Protein 9J8V (pdb70)

Organism: Tomato spotted wilt virus (NCBI:txid3052585)

Sequence (1677 aa):
FFSHWTSKYKERNPTEIAYSEDIERIIDSLVTDEITKEEIIHFLFGNFCFHIETMNDQHIADKFKGYQSSCINLKIEPKVDLADLKDHLIQKQQIWESLYGKHLEKIMLRIREKKKKEKEIPDITTAFNQNAAEYEEKYPNCFTNDLSETKTNFSMTWSPSFEKIELSSEVDYNNAIINKFRESFKSSSRVIYNSPYSSINNQTNKARDITNLVRLCLTELSCDTTKMEKQELEDEIDINTGSIKVERTKKSKEWNKQGSCLTRNKNEFCMKETGRENKTIYFKGLAVMNIHMKKLIRHDNEDSLSWCERIKDSLFVLHNGDIREEGKITSVYNNYAKNPECLYIQDSVLKTELETCKKINKLCNDLAIYHYSEDMMQFSKGLMVADRYMTKESFKILTTANTSMMLLAFKGDGMNTGGSGVPYIALHIVDEDMSDQFNICYTKEIYSYFRNGSNYIYIMRPQRLNQVRLLSLFKTPSKVPVCFAQFSKKANEMEKWLKNKDIEKVNVFSMTMTVKQILINIVFSSVMIGTVTKLSRMGIFDFMRYAGFLPLSDYSNIKEYIRDKFDPDITNVADIYFVNGIKKLLFRMEDLDIIGGITDLNIKCPITGSTLLTLEDLYNNVYLAIYMMPKSLHNHVHNLTSLLNVPAEWELKFRKELGFNIFEDIYPKKAMFDDKDLFSINGALNVKALSDYYLGNIENVGLMRSEIENKEDFLSPCYKISTLKSSKKCSQSNIISTDEIIECLQNAKIQDIENWKGNNLAIIKGLIRTYNEEKNRLVEFFEDNCVNSLYLVEKLKEIINSGSITVGKSVTSKFIRNNHPLTVETYLKTKLYYRNNVTVLKSKKVSEELYDLVKQFHNMMEIDLDSVMNLGKGTEGKKHTFLQMLEFVMSKAKNVTGSVDFLVSVFIYLMSMKVKMMLYFIEHTFKHVAQSDPSEAISISGDNKIRALSTLSLDTITSYNDILNKNSKKSRLAFLSADQSKWSASDLTYKYVLAIILNPILTTGEASLMIECILMYVKLKKVCIPTDIFLNLRKAQGTFGQNETAIGLLTKGLTTNTYPVSMNWLQGNLNYLSSVYHSCAMKAYHKTLECYKDCDFQTRWIVHSDDNATSLIASGEVDKMLTDFSSSSLPEMLFRSIEAHFKSFCITLNPKKSYASSSEVEFISERIVNGAIIPLYCRHLANCCTESSHISYFDDLMSLSIHVTMLLRKGCPNEVIPFAYGAVQVQALSIYSMLPGEVNDSIRIFKKLGVSLKSNEIPTNMGGWLTSPIEPLSILGPSSNDQIIYYNVIRDFLNKKSLEEVKDSVSSSSYLQMRFRELKGKYEKGTLEEKDKKMIFLINLFEKASVSEDSDVLTIGMKFQTMLTQIIKLPNFINENALNKMSSYKDFSKLYPNLKKNEDLYKSTAKNIASSLEMESVHDIMIKNPETILIAPLNDRDFLLSQLFMYTSPSKRNQLSNQSTAKLALDRVLRSKARTFVDISSTEKMTYEENMEKKILEMLKFDLDSYCSFKTCVNLVIKDVNFSMLIPILDSAYPCESRKRDNYNFRWFQTEKWIPVVEGSPGLVVMHAVYGSNYIENLGLKNIPLTDDSINVLTSTFGTGLIMEDVKSLVKGKDSFETEAFSNSNECQRLVKACNYMIAAQNRLLAINTCFTRKSFPFYSKFNLGRGFISNTLALL

B-factor: mean 100.54, std 42.62, range [39.77, 278.36]

Foldseek 3Di:
DDDDDQDPLLPPFLCRLVPRVLVVQLLVLLADPLRHSQNSLLCLLLLLLLVPPFDDVVQVVQSVVNSCVSCVSNVHDDDPDNVRSVVVCVVCPVSLLVVLQVLLVLLLVVLVVVVVPDDDDPAQVSLQVQQVVVVCVVPPPQADLDAQPFDFDQPDDDDFAFADDDDDDLQPVQLVLLVVVLVLLPDDDPKDFFRFPPDDPDPQPLLVLQSLQVNLCSHQADDRDSPAAAFFWFFDQAPAFGTFIDGDPPQQVDWDDDPNWTDRGNFKTFPPDDDPVSVVSNVSNVVVVVCVPAHFHGLPNPSLVVLLVQQLVLLQVRLANHDDQDDFLLVLLCVCQCDVCLQFLLCPQQPQQSQLLNLLNVVCRRSVQSVVLQVLQVVLVQQVVCAARADQRMWGWDGDPGNFKIKTWHYHQHVDPQGFFIKIKMKGKAFQVSPVSVCSNRSNFFGIWDDGDRIIITIGHIDGADNLLSLLSNLLSLQLSLLLLLLQVQQCLNSVVSRPDGSVPDDLVPDDPVNNLLNSLSNSLSSPQSRDRDVLLLLLLVLLVQLQDQQADDQCALRVVSHDVRDNRRRHGPVSLLSVLSVVQSVLSVVHCAQPFCPSFGAARRRRRTNRRHVLSNVLSSLLSNLLDDPDSGDPLVVQCVVVVVLLVLVVVVCVVVVNDQPDWDRDDSQQCVLDFFRHFVNSLLLVLLSVLLSVQDNRLVVLLCCLCPVLQFVAFPCVHCLLAFWPKAWDLDAQDPVNLVVLLVPPDLVCPVPPDDCSLLLLLLLVQLCVPPVPQLLVLQPPVDVDRPVSVVSNVVSNVSPDHDDDHPPQVVDCPRDHVVSVRNNQNSRADPWAPQSDIDMGTSNQVSLCLVCVVLPNNPPDPVSQVVQDDFLPGDFDGLVVSLVVVVVVCVPPVPLPQQEWEVVVIHHHSNLVSLLSVLQSVLLSSLCSDLQEQQNPDPCACVVVSVLVVLPVVLVVQVVPCVPDWHKFKKKKWFFFDLLFSSHAQLSLLSSLSSNNSDGSSVSSVSSSSSVCNQGRHWYFYHDSSLVVVVVVCVVDVQDDDRQCSQSVSSRYGIGDSHRGDDPPSRQRSQQSLVVSLVVSLQSSVCPDDFKDKDKRWHTGRRIITIMMMITGPCVVVCVSSPHDGDNRSCVSSVQSSCSNSSTHTDSRRMGMRRFKYDTPHWIAGNSHTSQNLSNLSSCLSHDAQPFALLVRLQVNQVSLLLSLQRLHWPSSSSSSLSRNVCVSQVFFCHTPPDQNDQQVLCVVVVQLAHQLLQDRLLSHGQSNHDQCCNFANSQVSNLVSLVVLVCVLVVHDALVVVVVQLVDVPRLVVSLVVLVVCLPDPHDDSSSQVLLLVLVQLVQFFPLPLDACSLRNDDRQHGGHHRAQFFSRAWCPLVPPGPLLVSLCPVLHPCPNPGPVSLVVLLVVVSVVSLLVLLVVPLVRPQLAQARQPRRVSSSCNSNNLRNFQSSVQVSRRDRDRDDGPSRSSLSSHQGDRTRDDPHTHHPSVVSSVSSVVSRRNDPLSSLSSSLSSCLSSVAPQNVQVRVCSVDFDSDDPQFFDDNTSTNSQGGNPVVVLCRAPRDDDGGDRFDFDDRRDSCPSSNLVNSVVVVVSSLCSNPSNPDDDDADDDDDPQLNVVVRVCPHSNVSSVLQVVCVVDPDDDDTRPCVLVVVPSPDVVSCVSRNDDPDHDGHTRRD

Radius of gyration: 36.22 Å; Cα contacts (8 Å, |Δi|>4): 2614; chains: 1; bounding box: 96×98×109 Å

Secondary structure (DSSP, 8-state):
-------SGGG--TT-SSS-HHHHHHHHHT--SSS-HHHHHHHHTTGGGGSTTSS-HHHHHHHHHHHHHHHHHTT-PPPSSHHHHHHHHHHS-HHHHTHHHHHHHHHHHHHHHHHHHS---SSHHHHHHHHHHHHHHHSTT-B-S-TTSS--SS-S-------S----SSS-HHHHHHHHHHHHTTS----EEPPGGG-S----SSHHHHHHHHHHHHHTS-----SSPPP-EEEE--SSSS-EEEE-SSSTTS-EEETTEEESSSSEEE-SS--HHHHHHHHHHHTTTT-----BPPTT-HHHHHHHHHHHHHHHHHTT-------HHHHHHHHHSS-TTTT-TTGGG-TTHHHHHHHHHHHHHHTTHHHHHHHHHHHHHHHHHHHHH--TTEEEEE--S-SSEEEEE----SS-SS-----EEEEEEEESTTSHHHHHHTTTTEEEEEE-SSEEEEEEPPB---HHHHHHHHTHHHHHHHHHHHHHHH-HHHHHHHHHS-TTS-SSTT--HHHHHHHHHHHHHHHHHHS---HHHHHHHHHTTTS---S----S-SSTTTSTT------SSSSHHHHHHHHHHHHHHHH----TTTTTT---TTT-----S-HHHHHHHHHHHHHTS-S--S-HHHHHHHHHHHHHHHHHHHHHHHT--TTS-----GGGGS--SSS-B-SHHHHHHHHHHHHHH-S-HHHHHHHHHHHS-TTS-GGGSHHHHS---EEE-----HHHHHHHHHHS-SS-STT--SSHHHHHHHHHHHHTT-HHHHHHHHHHTSS--HHHHHHHHHHHTTS--------THHHHHTS-HHHHHHHHHTT-SSSS-----EEE-HHHHHHHHHHHHTT--S--HHHHHTT-SSTTS----HHHHHHHHHHHHTTT--S-SSEEEE--EE--HHHHHHHHHHHHHHHHHHHT-TTBSTTSSTTTTHHHHHHHHHHHHHHHHHHHTTTSS-EEEEEE--BBSSTTTS--STHHHHHHHT-SSS-HHHHHHHHHHHHHHHHS-EEE--HHHHHHHHHHHHHTTS--SSHHHHTTTTT-SEEE--S-PPTTSSTTHHHHHHHHHHHHHHHHHTT-SSEEEEEE--EETTEE--EEEEEESHHHHHHHTT-SSHHHHHHHHHHHHHTTBT--B-TTT--EESSEEESSS-EEETTEEE---HHHHHHTTT----S-HHHHHHHHHHHHHHHHHTT--TTTHHHHHHHHHHHHHTTTSPPTTSTT-SHHHHHHTT-S--GGGS-GGGT------HHHHHHT-TTHHHHHHHHHHHHHHTT-SSHHHHHHHHTSTTSHHHHHHHHHHHHHTT---HHHHHHHHHHHHHHHSBTTTT--TTTS-----SSB--S----SS-GGGTT-S-HHHHHHHHHS-HHHHS-HHHHHGGG--HHHHHHHHHHHHHHTSGGGTSS---STTSSTTTTTTTSS-HHHHHHHHT------TTSSTTGGGEEEE-SSS-S-EE-HHHHHHHHHHHTTS--SS-HHHHHHHHHHHHT-HHHHHHHHHHHT---SSSSS----TT-SHHHHSSSTTTTTSS----SS------S-----TTHHHHHHHHHHHHHHHHHHTTT----SS----THHHHHHHHHTSS-SHHHHHHHHHH--------SSHHHHH-SSTTTGGGGTT-SS---PPPP--

Structure (mmCIF, N/CA/C/O backbone):
data_9J8V
#
_entry.id   9J8V
#
_cell.length_a   1.00
_cell.length_b   1.00
_cell.length_c   1.00
_cell.angle_alpha   90.00
_cell.angle_beta   90.00
_cell.angle_gamma   90.00
#
_symmetry.space_group_name_H-M   'P 1'
#
loop_
_entity.id
_entity.type
_entity.pdbx_description
1 polymer 'RNA-directed RNA polymerase L'
2 non-polymer 'RIBAVIRIN TRIPHOSPHATE'
#
loop_
_atom_site.group_PDB
_atom_site.id
_atom_site.type_symbol
_atom_site.label_atom_id
_atom_site.label_alt_id
_atom_site.label_comp_id
_atom_site.label_asym_id
_atom_site.label_entity_id
_atom_site.label_seq_id
_atom_site.pdbx_PDB_ins_code
_atom_site.Cartn_x
_atom_site.Cartn_y
_atom_site.Cartn_z
_atom_site.occupancy
_atom_site.B_iso_or_equiv
_atom_site.auth_seq_id
_atom_site.auth_comp_id
_atom_site.auth_asym_id
_atom_site.auth_atom_id
_atom_site.pdbx_PDB_model_num
ATOM 1 N N . PHE A 1 1 ? 133.597 117.448 80.725 1.00 122.66 317 PHE A N 1
ATOM 2 C CA . PHE A 1 1 ? 132.329 117.895 81.287 1.00 118.29 317 PHE A CA 1
ATOM 3 C C . PHE A 1 1 ? 131.179 117.628 80.324 1.00 119.99 317 PHE A C 1
ATOM 4 O O . PHE A 1 1 ? 131.165 118.136 79.203 1.00 115.14 317 PHE A O 1
ATOM 6 N N . PHE A 1 2 ? 130.214 116.829 80.768 1.00 120.18 318 PHE A N 1
ATOM 7 C CA . PHE A 1 2 ? 129.052 116.472 79.968 1.00 116.47 318 PHE A CA 1
ATOM 8 C C . PHE A 1 2 ? 127.806 117.125 80.549 1.00 113.88 318 PHE A C 1
ATOM 9 O O . PHE A 1 2 ? 127.648 117.207 81.770 1.00 114.45 318 PHE A O 1
ATOM 17 N N . SER A 1 3 ? 126.927 117.590 79.667 1.00 108.75 319 SER A N 1
ATOM 18 C CA . SER A 1 3 ? 125.722 118.303 80.061 1.00 104.74 319 SER A CA 1
ATOM 19 C C . SER A 1 3 ? 124.503 117.401 79.930 1.00 105.53 319 SER A C 1
ATOM 20 O O . SER A 1 3 ? 124.333 116.710 78.921 1.00 106.32 319 SER A O 1
ATOM 23 N N . HIS A 1 4 ? 123.657 117.412 80.957 1.00 104.56 320 HIS A N 1
ATOM 24 C CA . HIS A 1 4 ? 122.414 116.654 80.957 1.00 100.49 320 HIS A CA 1
ATOM 25 C C . HIS A 1 4 ? 121.297 117.543 81.476 1.00 97.69 320 HIS A C 1
ATOM 26 O O . HIS A 1 4 ? 121.424 118.131 82.553 1.00 95.91 320 HIS A O 1
ATOM 33 N N . TRP A 1 5 ? 120.211 117.642 80.714 1.00 96.92 321 TRP A N 1
ATOM 34 C CA . TRP A 1 5 ? 119.068 118.459 81.111 1.00 96.88 321 TRP A CA 1
ATOM 35 C C . TRP A 1 5 ? 118.139 117.628 81.981 1.00 98.45 321 TRP A C 1
ATOM 36 O O . TRP A 1 5 ? 117.558 116.638 81.526 1.00 102.87 321 TRP A O 1
ATOM 47 N N . THR A 1 6 ? 118.009 118.037 83.235 1.00 93.97 322 THR A N 1
ATOM 48 C CA . THR A 1 6 ? 117.400 117.219 84.278 1.00 93.67 322 THR A CA 1
ATOM 49 C C . THR A 1 6 ? 115.934 117.589 84.478 1.00 93.38 322 THR A C 1
ATOM 50 O O . THR A 1 6 ? 115.498 117.896 85.588 1.00 92.19 322 THR A O 1
ATOM 54 N N . SER A 1 7 ? 115.158 117.537 83.398 1.00 96.49 323 SER A N 1
ATOM 55 C CA . SER A 1 7 ? 113.768 117.949 83.506 1.00 96.19 323 SER A CA 1
ATOM 56 C C . SER A 1 7 ? 112.921 117.347 82.395 1.00 100.09 323 SER A C 1
ATOM 57 O O . SER A 1 7 ? 113.390 117.161 81.270 1.00 99.47 323 SER A O 1
ATOM 60 N N . LYS A 1 8 ? 111.674 117.025 82.743 1.00 99.61 324 LYS A N 1
ATOM 61 C CA . LYS A 1 8 ? 110.586 116.952 81.779 1.00 99.71 324 LYS A CA 1
ATOM 62 C C . LYS A 1 8 ? 110.093 118.349 81.412 1.00 100.42 324 LYS A C 1
ATOM 63 O O . LYS A 1 8 ? 109.511 118.540 80.338 1.00 102.11 324 LYS A O 1
ATOM 69 N N . TYR A 1 9 ? 110.403 119.344 82.248 1.00 95.49 325 TYR A N 1
ATOM 70 C CA . TYR A 1 9 ? 110.080 120.766 82.169 1.00 92.11 325 TYR A CA 1
ATOM 71 C C . TYR A 1 9 ? 110.871 121.512 81.094 1.00 94.85 325 TYR A C 1
ATOM 72 O O . TYR A 1 9 ? 110.809 122.742 81.173 1.00 97.15 325 TYR A O 1
ATOM 81 N N . LYS A 1 10 ? 111.563 120.832 80.171 1.00 92.82 326 LYS A N 1
ATOM 82 C CA . LYS A 1 10 ? 112.438 121.506 79.212 1.00 93.64 326 LYS A CA 1
ATOM 83 C C . LYS A 1 10 ? 111.667 122.460 78.308 1.00 95.41 326 LYS A C 1
ATOM 84 O O . LYS A 1 10 ? 112.163 123.540 77.967 1.00 95.87 326 LYS A O 1
ATOM 90 N N . GLU A 1 11 ? 110.452 122.084 77.912 1.00 95.97 327 GLU A N 1
ATOM 91 C CA . GLU A 1 11 ? 109.642 122.896 77.017 1.00 101.21 327 GLU A CA 1
ATOM 92 C C . GLU A 1 11 ? 108.764 123.899 77.759 1.00 98.68 327 GLU A C 1
ATOM 93 O O . GLU A 1 11 ? 107.747 124.341 77.213 1.00 100.08 327 GLU A O 1
ATOM 99 N N . ARG A 1 12 ? 109.131 124.266 78.983 1.00 93.32 328 ARG A N 1
ATOM 100 C CA . ARG A 1 12 ? 108.408 125.262 79.758 1.00 93.80 328 ARG A CA 1
ATOM 101 C C . ARG A 1 12 ? 109.300 126.471 80.001 1.00 94.67 328 ARG A C 1
ATOM 102 O O . ARG A 1 12 ? 110.492 126.330 80.294 1.00 94.87 328 ARG A O 1
ATOM 110 N N . ASN A 1 13 ? 108.718 127.653 79.873 1.00 94.77 329 ASN A N 1
ATOM 111 C CA . ASN A 1 13 ? 109.394 128.928 80.029 1.00 93.60 329 ASN A CA 1
ATOM 112 C C . ASN A 1 13 ? 108.977 129.584 81.341 1.00 93.50 329 ASN A C 1
ATOM 113 O O . ASN A 1 13 ? 107.932 129.244 81.905 1.00 94.86 329 ASN A O 1
ATOM 118 N N . PRO A 1 14 ? 109.774 130.522 81.872 1.00 92.66 330 PRO A N 1
ATOM 119 C CA . PRO A 1 14 ? 109.365 131.233 83.096 1.00 91.23 330 PRO A CA 1
ATOM 120 C C . PRO A 1 14 ? 108.154 132.147 82.942 1.00 90.73 330 PRO A C 1
ATOM 121 O O . PRO A 1 14 ? 107.710 132.716 83.945 1.00 90.17 330 PRO A O 1
ATOM 125 N N . THR A 1 15 ? 107.605 132.322 81.741 1.00 91.21 331 THR A N 1
ATOM 126 C CA . THR A 1 15 ? 106.417 133.139 81.537 1.00 90.57 331 THR A CA 1
ATOM 127 C C . THR A 1 15 ? 105.162 132.311 81.280 1.00 95.37 331 THR A C 1
ATOM 128 O O . THR A 1 15 ? 104.123 132.878 80.927 1.00 99.06 331 THR A O 1
ATOM 132 N N . GLU A 1 16 ? 105.230 130.991 81.433 1.00 94.89 332 GLU A N 1
ATOM 133 C CA . GLU A 1 16 ? 104.076 130.116 81.226 1.00 94.08 332 GLU A CA 1
ATOM 134 C C . GLU A 1 16 ? 104.000 129.071 82.337 1.00 93.25 332 GLU A C 1
ATOM 135 O O . GLU A 1 16 ? 103.854 127.874 82.090 1.00 95.59 332 GLU A O 1
ATOM 141 N N . ILE A 1 17 ? 104.099 129.524 83.584 1.00 91.12 333 ILE A N 1
ATOM 142 C CA . ILE A 1 17 ? 104.197 128.629 84.733 1.00 93.20 333 ILE A CA 1
ATOM 143 C C . ILE A 1 17 ? 102.987 128.781 85.645 1.00 98.56 333 ILE A C 1
ATOM 144 O O . ILE A 1 17 ? 103.133 128.774 86.874 1.00 98.61 333 ILE A O 1
ATOM 149 N N . ALA A 1 18 ? 101.806 128.989 85.045 1.00 100.21 334 ALA A N 1
ATOM 150 C CA . ALA A 1 18 ? 100.506 129.154 85.708 1.00 99.30 334 ALA A CA 1
ATOM 151 C C . ALA A 1 18 ? 100.466 130.405 86.580 1.00 94.79 334 ALA A C 1
ATOM 152 O O . ALA A 1 18 ? 99.673 131.315 86.318 1.00 93.00 334 ALA A O 1
ATOM 154 N N . TYR A 1 19 ? 101.303 130.469 87.618 1.00 94.97 335 TYR A N 1
ATOM 155 C CA . TYR A 1 19 ? 101.541 131.716 88.348 1.00 93.21 335 TYR A CA 1
ATOM 156 C C . TYR A 1 19 ? 102.605 132.524 87.603 1.00 94.64 335 TYR A C 1
ATOM 157 O O . TYR A 1 19 ? 103.719 132.752 88.077 1.00 92.42 335 TYR A O 1
ATOM 166 N N . SER A 1 20 ? 102.236 132.963 86.401 1.00 95.27 336 SER A N 1
ATOM 167 C CA . SER A 1 20 ? 103.156 133.634 85.498 1.00 91.34 336 SER A CA 1
ATOM 168 C C . SER A 1 20 ? 102.845 135.107 85.305 1.00 91.30 336 SER A C 1
ATOM 169 O O . SER A 1 20 ? 103.682 135.831 84.756 1.00 91.85 336 SER A O 1
ATOM 172 N N . GLU A 1 21 ? 101.668 135.569 85.731 1.00 92.47 337 GLU A N 1
ATOM 173 C CA . GLU A 1 21 ? 101.354 136.988 85.647 1.00 91.32 337 GLU A CA 1
ATOM 174 C C . GLU A 1 21 ? 102.129 137.806 86.669 1.00 89.10 337 GLU A C 1
ATOM 175 O O . GLU A 1 21 ? 102.257 139.022 86.498 1.00 87.40 337 GLU A O 1
ATOM 181 N N . ASP A 1 22 ? 102.648 137.168 87.722 1.00 87.37 338 ASP A N 1
ATOM 182 C CA . ASP A 1 22 ? 103.475 137.876 88.693 1.00 85.14 338 ASP A CA 1
ATOM 183 C C . ASP A 1 22 ? 104.816 138.284 88.097 1.00 84.14 338 ASP A C 1
ATOM 184 O O . ASP A 1 22 ? 105.371 139.321 88.479 1.00 86.68 338 ASP A O 1
ATOM 189 N N . ILE A 1 23 ? 105.349 137.486 87.169 1.00 82.58 339 ILE A N 1
ATOM 190 C CA . ILE A 1 23 ? 106.564 137.871 86.457 1.00 80.81 339 ILE A CA 1
ATOM 191 C C . ILE A 1 23 ? 106.298 139.079 85.568 1.00 84.22 339 ILE A C 1
ATOM 192 O O . ILE A 1 23 ? 107.156 139.958 85.417 1.00 85.85 339 ILE A O 1
ATOM 197 N N . GLU A 1 24 ? 105.097 139.154 84.986 1.00 85.16 340 GLU A N 1
ATOM 198 C CA . GLU A 1 24 ? 104.707 140.331 84.214 1.00 87.43 340 GLU A CA 1
ATOM 199 C C . GLU A 1 24 ? 104.617 141.570 85.096 1.00 84.68 340 GLU A C 1
ATOM 200 O O . GLU A 1 24 ? 105.022 142.661 84.680 1.00 85.63 340 GLU A O 1
ATOM 206 N N . ARG A 1 25 ? 104.108 141.422 86.322 1.00 81.69 341 ARG A N 1
ATOM 207 C CA . ARG A 1 25 ? 104.049 142.555 87.241 1.00 82.93 341 ARG A CA 1
ATOM 208 C C . ARG A 1 25 ? 105.433 142.967 87.727 1.00 81.94 341 ARG A C 1
ATOM 209 O O . ARG A 1 25 ? 105.682 144.161 87.931 1.00 81.18 341 ARG A O 1
ATOM 217 N N . ILE A 1 26 ? 106.338 142.004 87.919 1.00 79.39 342 ILE A N 1
ATOM 218 C CA . ILE A 1 26 ? 107.710 142.330 88.302 1.00 77.37 342 ILE A CA 1
ATOM 219 C C . ILE A 1 26 ? 108.425 143.050 87.161 1.00 81.27 342 ILE A C 1
ATOM 220 O O . ILE A 1 26 ? 109.170 144.013 87.386 1.00 84.09 342 ILE A O 1
ATOM 225 N N . ILE A 1 27 ? 108.178 142.620 85.919 1.00 81.70 343 ILE A N 1
ATOM 226 C CA . ILE A 1 27 ? 108.749 143.285 84.749 1.00 80.56 343 ILE A CA 1
ATOM 227 C C . ILE A 1 27 ? 108.193 144.700 84.608 1.00 80.08 343 ILE A C 1
ATOM 228 O O . ILE A 1 27 ? 108.944 145.659 84.383 1.00 81.13 343 ILE A O 1
ATOM 233 N N . ASP A 1 28 ? 106.876 144.857 84.776 1.00 82.03 344 ASP A N 1
ATOM 234 C CA . ASP A 1 28 ? 106.244 146.165 84.640 1.00 85.05 344 ASP A CA 1
ATOM 235 C C . ASP A 1 28 ? 106.610 147.100 85.784 1.00 85.14 344 ASP A C 1
ATOM 236 O O . ASP A 1 28 ? 106.543 148.324 85.625 1.00 85.80 344 ASP A O 1
ATOM 241 N N . SER A 1 29 ? 106.989 146.554 86.936 1.00 84.76 345 SER A N 1
ATOM 242 C CA . SER A 1 29 ? 107.315 147.375 88.091 1.00 85.43 345 SER A CA 1
ATOM 243 C C . SER A 1 29 ? 108.792 147.740 88.176 1.00 81.91 345 SER A C 1
ATOM 244 O O . SER A 1 29 ? 109.171 148.503 89.070 1.00 81.53 345 SER A O 1
ATOM 247 N N . LEU A 1 30 ? 109.630 147.218 87.284 1.00 79.09 346 LEU A N 1
ATOM 248 C CA . LEU A 1 30 ? 111.039 147.585 87.232 1.00 76.03 346 LEU A CA 1
ATOM 249 C C . LEU A 1 30 ? 111.321 148.719 86.258 1.00 80.62 346 LEU A C 1
ATOM 250 O O . LEU A 1 30 ? 112.478 149.132 86.133 1.00 83.78 346 LEU A O 1
ATOM 255 N N . VAL A 1 31 ? 110.304 149.228 85.569 1.00 82.52 347 VAL A N 1
ATOM 256 C CA . VAL A 1 31 ? 110.499 150.241 84.537 1.00 84.75 347 VAL A CA 1
ATOM 257 C C . VAL A 1 31 ? 110.736 151.584 85.218 1.00 88.02 347 VAL A C 1
ATOM 258 O O . VAL A 1 31 ? 109.864 152.097 85.922 1.00 89.81 347 VAL A O 1
ATOM 262 N N . THR A 1 32 ? 111.919 152.154 85.009 1.00 90.96 348 THR A N 1
ATOM 263 C CA . THR A 1 32 ? 112.243 153.467 85.536 1.00 97.55 348 THR A CA 1
ATOM 264 C C . THR A 1 32 ? 112.053 154.524 84.450 1.00 101.21 348 THR A C 1
ATOM 265 O O . THR A 1 32 ? 111.635 154.234 83.327 1.00 96.69 348 THR A O 1
ATOM 269 N N . ASP A 1 33 ? 112.368 155.774 84.789 1.00 103.87 349 ASP A N 1
ATOM 270 C CA . ASP A 1 33 ? 112.247 156.859 83.826 1.00 106.27 349 ASP A CA 1
ATOM 271 C C . ASP A 1 33 ? 113.409 156.902 82.844 1.00 108.22 349 ASP A C 1
ATOM 272 O O . ASP A 1 33 ? 113.309 157.579 81.815 1.00 111.29 349 ASP A O 1
ATOM 277 N N . GLU A 1 34 ? 114.505 156.198 83.133 1.00 105.07 350 GLU A N 1
ATOM 278 C CA . GLU A 1 34 ? 115.648 156.139 82.236 1.00 104.06 350 GLU A CA 1
ATOM 279 C C . GLU A 1 34 ? 115.847 154.777 81.591 1.00 101.03 350 GLU A C 1
ATOM 280 O O . GLU A 1 34 ? 116.479 154.701 80.533 1.00 99.70 350 GLU A O 1
ATOM 286 N N . ILE A 1 35 ? 115.330 153.710 82.193 1.00 98.53 351 ILE A N 1
ATOM 287 C CA . ILE A 1 35 ? 115.416 152.362 81.644 1.00 94.61 351 ILE A CA 1
ATOM 288 C C . ILE A 1 35 ? 114.002 151.906 81.320 1.00 92.72 351 ILE A C 1
ATOM 289 O O . ILE A 1 35 ? 113.153 151.818 82.215 1.00 94.63 351 ILE A O 1
ATOM 294 N N . THR A 1 36 ? 113.748 151.611 80.049 1.00 89.16 352 THR A N 1
ATOM 295 C CA . THR A 1 36 ? 112.416 151.220 79.620 1.00 90.79 352 THR A CA 1
ATOM 296 C C . THR A 1 36 ? 112.206 149.722 79.831 1.00 91.80 352 THR A C 1
ATOM 297 O O . THR A 1 36 ? 113.077 149.009 80.334 1.00 91.88 352 THR A O 1
ATOM 301 N N . LYS A 1 37 ? 111.021 149.244 79.444 1.00 90.37 353 LYS A N 1
ATOM 302 C CA . LYS A 1 37 ? 110.664 147.842 79.643 1.00 87.13 353 LYS A CA 1
ATOM 303 C C . LYS A 1 37 ? 111.483 146.923 78.742 1.00 88.14 353 LYS A C 1
ATOM 304 O O . LYS A 1 37 ? 111.869 145.818 79.153 1.00 90.47 353 LYS A O 1
ATOM 310 N N . GLU A 1 38 ? 111.766 147.377 77.516 1.00 85.87 354 GLU A N 1
ATOM 311 C CA . GLU A 1 38 ? 112.493 146.565 76.544 1.00 88.73 354 GLU A CA 1
ATOM 312 C C . GLU A 1 38 ? 113.914 146.270 77.008 1.00 88.26 354 GLU A C 1
ATOM 313 O O . GLU A 1 38 ? 114.386 145.132 76.894 1.00 89.60 354 GLU A O 1
ATOM 319 N N . GLU A 1 39 ? 114.601 147.273 77.562 1.00 87.42 355 GLU A N 1
ATOM 320 C CA . GLU A 1 39 ? 115.946 147.053 78.083 1.00 88.75 355 GLU A CA 1
ATOM 321 C C . GLU A 1 39 ? 115.935 146.175 79.327 1.00 87.14 355 GLU A C 1
ATOM 322 O O . GLU A 1 39 ? 116.864 145.381 79.524 1.00 87.97 355 GLU A O 1
ATOM 328 N N . ILE A 1 40 ? 114.892 146.292 80.155 1.00 86.45 356 ILE A N 1
ATOM 329 C CA . ILE A 1 40 ? 114.752 145.443 81.338 1.00 83.63 356 ILE A CA 1
ATOM 330 C C . ILE A 1 40 ? 114.629 143.980 80.929 1.00 83.24 356 ILE A C 1
ATOM 331 O O . ILE A 1 40 ? 115.316 143.104 81.472 1.00 83.26 356 ILE A O 1
ATOM 336 N N . ILE A 1 41 ? 113.784 143.704 79.931 1.00 83.15 357 ILE A N 1
ATOM 337 C CA . ILE A 1 41 ? 113.592 142.333 79.466 1.00 79.60 357 ILE A CA 1
ATOM 338 C C . ILE A 1 41 ? 114.847 141.813 78.767 1.00 81.00 357 ILE A C 1
ATOM 339 O O . ILE A 1 41 ? 115.278 140.677 79.007 1.00 81.14 357 ILE A O 1
ATOM 344 N N . HIS A 1 42 ? 115.473 142.647 77.927 1.00 83.68 358 HIS A N 1
ATOM 345 C CA . HIS A 1 42 ? 116.679 142.242 77.207 1.00 84.74 358 HIS A CA 1
ATOM 346 C C . HIS A 1 42 ? 117.851 141.982 78.145 1.00 83.38 358 HIS A C 1
ATOM 347 O O . HIS A 1 42 ? 118.717 141.157 77.834 1.00 84.46 358 HIS A O 1
ATOM 354 N N . PHE A 1 43 ? 117.902 142.666 79.288 1.00 80.53 359 PHE A N 1
ATOM 355 C CA . PHE A 1 43 ? 118.939 142.365 80.265 1.00 78.89 359 PHE A CA 1
ATOM 356 C C . PHE A 1 43 ? 118.602 141.108 81.058 1.00 77.63 359 PHE A C 1
ATOM 357 O O . PHE A 1 43 ? 119.439 140.205 81.177 1.00 79.70 359 PHE A O 1
ATOM 365 N N . LEU A 1 44 ? 117.367 141.027 81.574 1.00 75.74 360 LEU A N 1
ATOM 366 C CA . LEU A 1 44 ? 116.984 139.948 82.482 1.00 73.88 360 LEU A CA 1
ATOM 367 C C . LEU A 1 44 ? 117.009 138.592 81.787 1.00 78.35 360 LEU A C 1
ATOM 368 O O . LEU A 1 44 ? 117.565 137.623 82.317 1.00 78.17 360 LEU A O 1
ATOM 373 N N . PHE A 1 45 ? 116.425 138.502 80.597 1.00 77.96 361 PHE A N 1
ATOM 374 C CA . PHE A 1 45 ? 116.529 137.305 79.770 1.00 75.78 361 PHE A CA 1
ATOM 375 C C . PHE A 1 45 ? 117.560 137.611 78.692 1.00 80.94 361 PHE A C 1
ATOM 376 O O . PHE A 1 45 ? 117.232 138.173 77.646 1.00 84.66 361 PHE A O 1
ATOM 384 N N . GLY A 1 46 ? 118.813 137.257 78.956 1.00 82.12 362 GLY A N 1
ATOM 385 C CA . GLY A 1 46 ? 119.887 137.613 78.053 1.00 84.35 362 GLY A CA 1
ATOM 386 C C . GLY A 1 46 ? 121.177 137.951 78.769 1.00 84.61 362 GLY A C 1
ATOM 387 O O . GLY A 1 46 ? 122.214 138.141 78.127 1.00 84.55 362 GLY A O 1
ATOM 388 N N . ASN A 1 47 ? 121.119 138.032 80.104 1.00 83.89 363 ASN A N 1
ATOM 389 C CA . ASN A 1 47 ? 122.321 138.202 80.916 1.00 83.51 363 ASN A CA 1
ATOM 390 C C . ASN A 1 47 ? 123.321 137.056 80.758 1.00 86.65 363 ASN A C 1
ATOM 391 O O . ASN A 1 47 ? 124.519 137.262 80.982 1.00 88.67 363 ASN A O 1
ATOM 396 N N . PHE A 1 48 ? 122.870 135.868 80.340 1.00 84.29 364 PHE A N 1
ATOM 397 C CA . PHE A 1 48 ? 123.762 134.729 80.138 1.00 80.31 364 PHE A CA 1
ATOM 398 C C . PHE A 1 48 ? 124.761 134.936 79.005 1.00 79.03 364 PHE A C 1
ATOM 399 O O . PHE A 1 48 ? 125.742 134.191 78.932 1.00 82.82 364 PHE A O 1
ATOM 407 N N . CYS A 1 49 ? 124.548 135.925 78.132 1.00 77.57 365 CYS A N 1
ATOM 408 C CA . CYS A 1 49 ? 125.481 136.186 77.042 1.00 83.92 365 CYS A CA 1
ATOM 409 C C . CYS A 1 49 ? 126.796 136.791 77.517 1.00 90.39 365 CYS A C 1
ATOM 410 O O . CYS A 1 49 ? 127.732 136.900 76.720 1.00 96.27 365 CYS A O 1
ATOM 413 N N . PHE A 1 50 ? 126.887 137.212 78.776 1.00 89.76 366 PHE A N 1
ATOM 414 C CA . PHE A 1 50 ? 128.176 137.576 79.344 1.00 89.56 366 PHE A CA 1
ATOM 415 C C . PHE A 1 50 ? 128.921 136.373 79.902 1.00 88.67 366 PHE A C 1
ATOM 416 O O . PHE A 1 50 ? 130.082 136.512 80.300 1.00 88.10 366 PHE A O 1
ATOM 424 N N . HIS A 1 51 ? 128.285 135.203 79.934 1.00 87.51 367 HIS A N 1
ATOM 425 C CA . HIS A 1 51 ? 128.858 134.000 80.521 1.00 86.41 367 HIS A CA 1
ATOM 426 C C . HIS A 1 51 ? 129.215 132.944 79.486 1.00 88.64 367 HIS A C 1
ATOM 427 O O . HIS A 1 51 ? 129.556 131.819 79.865 1.00 88.66 367 HIS A O 1
ATOM 434 N N . ILE A 1 52 ? 129.149 133.260 78.196 1.00 88.58 368 ILE A N 1
ATOM 435 C CA . ILE A 1 52 ? 129.199 132.218 77.159 1.00 88.51 368 ILE A CA 1
ATOM 436 C C . ILE A 1 52 ? 130.674 131.995 76.832 1.00 92.06 368 ILE A C 1
ATOM 437 O O . ILE A 1 52 ? 131.204 132.399 75.794 1.00 97.68 368 ILE A O 1
ATOM 442 N N . GLU A 1 53 ? 131.349 131.285 77.731 1.00 89.11 369 GLU A N 1
ATOM 443 C CA . GLU A 1 53 ? 132.667 130.740 77.430 1.00 91.10 369 GLU A CA 1
ATOM 444 C C . GLU A 1 53 ? 132.898 129.349 77.990 1.00 93.62 369 GLU A C 1
ATOM 445 O O . GLU A 1 53 ? 133.825 128.672 77.533 1.00 96.54 369 GLU A O 1
ATOM 451 N N . THR A 1 54 ? 132.100 128.891 78.960 1.00 92.75 370 THR A N 1
ATOM 452 C CA . THR A 1 54 ? 132.317 127.610 79.621 1.00 94.24 370 THR A CA 1
ATOM 453 C C . THR A 1 54 ? 131.102 126.696 79.536 1.00 94.36 370 THR A C 1
ATOM 454 O O . THR A 1 54 ? 131.108 125.622 80.149 1.00 96.27 370 THR A O 1
ATOM 458 N N . MET A 1 55 ? 130.064 127.086 78.808 1.00 93.30 371 MET A N 1
ATOM 459 C CA . MET A 1 55 ? 128.844 126.304 78.703 1.00 94.86 371 MET A CA 1
ATOM 460 C C . MET A 1 55 ? 128.748 125.650 77.330 1.00 97.40 371 MET A C 1
ATOM 461 O O . MET A 1 55 ? 129.377 126.086 76.362 1.00 98.10 371 MET A O 1
ATOM 466 N N . ASN A 1 56 ? 127.954 124.583 77.265 1.00 99.24 372 ASN A N 1
ATOM 467 C CA . ASN A 1 56 ? 127.823 123.784 76.056 1.00 99.41 372 ASN A CA 1
ATOM 468 C C . ASN A 1 56 ? 127.051 124.542 74.980 1.00 100.56 372 ASN A C 1
ATOM 469 O O . ASN A 1 56 ? 126.366 125.529 75.248 1.00 104.85 372 ASN A O 1
ATOM 474 N N . ASP A 1 57 ? 127.178 124.069 73.739 1.00 97.15 373 ASP A N 1
ATOM 475 C CA . ASP A 1 57 ? 126.446 124.686 72.637 1.00 100.19 373 ASP A CA 1
ATOM 476 C C . ASP A 1 57 ? 124.969 124.315 72.657 1.00 101.01 373 ASP A C 1
ATOM 477 O O . ASP A 1 57 ? 124.124 125.107 72.217 1.00 99.10 373 ASP A O 1
ATOM 482 N N . GLN A 1 58 ? 124.639 123.122 73.155 1.00 102.19 374 GLN A N 1
ATOM 483 C CA . GLN A 1 58 ? 123.237 122.781 73.362 1.00 103.37 374 GLN A CA 1
ATOM 484 C C . GLN A 1 58 ? 122.641 123.640 74.472 1.00 101.06 374 GLN A C 1
ATOM 485 O O . GLN A 1 58 ? 121.464 124.014 74.414 1.00 99.65 374 GLN A O 1
ATOM 491 N N . HIS A 1 59 ? 123.460 123.993 75.470 1.00 100.40 375 HIS A N 1
ATOM 492 C CA . HIS A 1 59 ? 123.065 124.975 76.476 1.00 96.45 375 HIS A CA 1
ATOM 493 C C . HIS A 1 59 ? 122.823 126.345 75.848 1.00 94.85 375 HIS A C 1
ATOM 494 O O . HIS A 1 59 ? 121.904 127.067 76.256 1.00 92.56 375 HIS A O 1
ATOM 501 N N . ILE A 1 60 ? 123.633 126.710 74.843 1.00 96.85 376 ILE A N 1
ATOM 502 C CA . ILE A 1 60 ? 123.447 127.974 74.127 1.00 96.64 376 ILE A CA 1
ATOM 503 C C . ILE A 1 60 ? 122.105 127.984 73.409 1.00 98.48 376 ILE A C 1
ATOM 504 O O . ILE A 1 60 ? 121.332 128.945 73.516 1.00 98.23 376 ILE A O 1
ATOM 509 N N . ALA A 1 61 ? 121.811 126.907 72.671 1.00 98.09 377 ALA A N 1
ATOM 510 C CA . ALA A 1 61 ? 120.553 126.820 71.932 1.00 97.59 377 ALA A CA 1
ATOM 511 C C . ALA A 1 61 ? 119.355 126.785 72.873 1.00 98.07 377 ALA A C 1
ATOM 512 O O . ALA A 1 61 ? 118.322 127.407 72.594 1.00 96.56 377 ALA A O 1
ATOM 514 N N . ASP A 1 62 ? 119.497 126.094 74.006 1.00 98.83 378 ASP A N 1
ATOM 515 C CA . ASP A 1 62 ? 118.441 126.017 75.010 1.00 96.72 378 ASP A CA 1
ATOM 516 C C . ASP A 1 62 ? 118.137 127.392 75.598 1.00 93.96 378 ASP A C 1
ATOM 517 O O . ASP A 1 62 ? 116.973 127.815 75.655 1.00 94.02 378 ASP A O 1
ATOM 522 N N . LYS A 1 63 ? 119.175 128.108 76.040 1.00 90.66 379 LYS A N 1
ATOM 523 C CA . LYS A 1 63 ? 118.948 129.399 76.675 1.00 89.25 379 LYS A CA 1
ATOM 524 C C . LYS A 1 63 ? 118.513 130.455 75.668 1.00 92.11 379 LYS A C 1
ATOM 525 O O . LYS A 1 63 ? 117.741 131.353 76.018 1.00 94.77 379 LYS A O 1
ATOM 531 N N . PHE A 1 64 ? 118.948 130.347 74.409 1.00 91.54 380 PHE A N 1
ATOM 532 C CA . PHE A 1 64 ? 118.460 131.278 73.398 1.00 92.38 380 PHE A CA 1
ATOM 533 C C . PHE A 1 64 ? 117.011 130.995 73.018 1.00 95.93 380 PHE A C 1
ATOM 534 O O . PHE A 1 64 ? 116.260 131.934 72.729 1.00 96.36 380 PHE A O 1
ATOM 542 N N . LYS A 1 65 ? 116.598 129.723 73.014 1.00 96.82 381 LYS A N 1
ATOM 543 C CA . LYS A 1 65 ? 115.187 129.408 72.810 1.00 98.96 381 LYS A CA 1
ATOM 544 C C . LYS A 1 65 ? 114.336 129.927 73.963 1.00 98.09 381 LYS A C 1
ATOM 545 O O . LYS A 1 65 ? 113.224 130.428 73.745 1.00 99.00 381 LYS A O 1
ATOM 551 N N . GLY A 1 66 ? 114.846 129.821 75.194 1.00 95.01 382 GLY A N 1
ATOM 552 C CA . GLY A 1 66 ? 114.151 130.413 76.330 1.00 93.70 382 GLY A CA 1
ATOM 553 C C . GLY A 1 66 ? 114.054 131.925 76.238 1.00 93.20 382 GLY A C 1
ATOM 554 O O . GLY A 1 66 ? 113.017 132.510 76.567 1.00 94.19 382 GLY A O 1
ATOM 555 N N . TYR A 1 67 ? 115.133 132.571 75.780 1.00 91.22 383 TYR A N 1
ATOM 556 C CA . TYR A 1 67 ? 115.137 134.009 75.514 1.00 90.16 383 TYR A CA 1
ATOM 557 C C . TYR A 1 67 ? 114.068 134.387 74.495 1.00 92.13 383 TYR A C 1
ATOM 558 O O . TYR A 1 67 ? 113.308 135.342 74.707 1.00 95.65 383 TYR A O 1
ATOM 567 N N . GLN A 1 68 ? 114.010 133.657 73.378 1.00 91.32 384 GLN A N 1
ATOM 568 C CA . GLN A 1 68 ? 113.055 133.972 72.321 1.00 93.09 384 GLN A CA 1
ATOM 569 C C . GLN A 1 68 ? 111.619 133.760 72.782 1.00 93.06 384 GLN A C 1
ATOM 570 O O . GLN A 1 68 ? 110.743 134.577 72.476 1.00 92.56 384 GLN A O 1
ATOM 576 N N . SER A 1 69 ? 111.363 132.684 73.533 1.00 92.20 385 SER A N 1
ATOM 577 C CA . SER A 1 69 ? 110.018 132.439 74.047 1.00 93.64 385 SER A CA 1
ATOM 578 C C . SER A 1 69 ? 109.604 133.499 75.062 1.00 93.07 385 SER A C 1
ATOM 579 O O . SER A 1 69 ? 108.448 133.946 75.063 1.00 92.13 385 SER A O 1
ATOM 582 N N . SER A 1 70 ? 110.538 133.922 75.924 1.00 93.94 386 SER A N 1
ATOM 583 C CA . SER A 1 70 ? 110.241 134.969 76.897 1.00 91.55 386 SER A CA 1
ATOM 584 C C . SER A 1 70 ? 109.960 136.302 76.218 1.00 92.60 386 SER A C 1
ATOM 585 O O . SER A 1 70 ? 109.067 137.040 76.645 1.00 95.49 386 SER A O 1
ATOM 588 N N . CYS A 1 71 ? 110.705 136.630 75.161 1.00 92.48 387 CYS A N 1
ATOM 589 C CA . CYS A 1 71 ? 110.471 137.900 74.479 1.00 94.17 387 CYS A CA 1
ATOM 590 C C . CYS A 1 71 ? 109.189 137.874 73.654 1.00 95.70 387 CYS A C 1
ATOM 591 O O . CYS A 1 71 ? 108.493 138.892 73.560 1.00 97.15 387 CYS A O 1
ATOM 594 N N . ILE A 1 72 ? 108.864 136.732 73.040 1.00 94.91 388 ILE A N 1
ATOM 595 C CA . ILE A 1 72 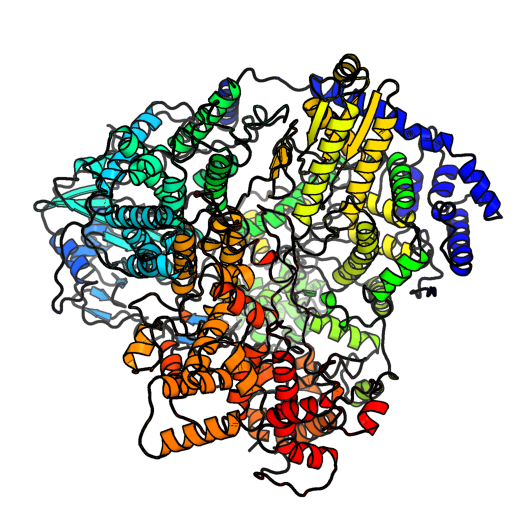? 107.616 136.624 72.288 1.00 96.50 388 ILE A CA 1
ATOM 596 C C . ILE A 1 72 ? 106.415 136.706 73.224 1.00 99.50 388 ILE A C 1
ATOM 597 O O . ILE A 1 72 ? 105.437 137.410 72.941 1.00 101.92 388 ILE A O 1
ATOM 602 N N . ASN A 1 73 ? 106.483 136.031 74.374 1.00 97.85 389 ASN A N 1
ATOM 603 C CA . ASN A 1 73 ? 105.368 136.072 75.314 1.00 95.73 389 ASN A CA 1
ATOM 604 C C . ASN A 1 73 ? 105.238 137.407 76.040 1.00 96.35 389 ASN A C 1
ATOM 605 O O . ASN A 1 73 ? 104.191 137.656 76.647 1.00 98.15 389 ASN A O 1
ATOM 610 N N . LEU A 1 74 ? 106.258 138.266 75.997 1.00 94.40 390 LEU A N 1
ATOM 611 C CA . LEU A 1 74 ? 106.209 139.572 76.644 1.00 93.53 390 LEU A CA 1
ATOM 612 C C . LEU A 1 74 ? 106.015 140.709 75.644 1.00 95.74 390 LEU A C 1
ATOM 613 O O . LEU A 1 74 ? 106.211 141.876 76.000 1.00 97.03 390 LEU A O 1
ATOM 618 N N . LYS A 1 75 ? 105.588 140.381 74.415 1.00 98.54 391 LYS A N 1
ATOM 619 C CA . LYS A 1 75 ? 105.309 141.337 73.326 1.00 104.08 391 LYS A CA 1
ATOM 620 C C . LYS A 1 75 ? 106.497 142.254 73.027 1.00 104.23 391 LYS A C 1
ATOM 621 O O . LYS A 1 75 ? 106.336 143.459 72.829 1.00 104.12 391 LYS A O 1
ATOM 627 N N . ILE A 1 76 ? 107.699 141.682 72.991 1.00 103.88 392 ILE A N 1
ATOM 628 C CA . ILE A 1 76 ? 108.915 142.397 72.614 1.00 104.22 392 ILE A CA 1
ATOM 629 C C . ILE A 1 76 ? 109.552 141.677 71.434 1.00 105.48 392 ILE A C 1
ATOM 630 O O . ILE A 1 76 ? 109.641 140.445 71.424 1.00 104.54 392 ILE A O 1
ATOM 635 N N . GLU A 1 77 ? 109.988 142.443 70.442 1.00 107.35 393 GLU A N 1
ATOM 636 C CA . GLU A 1 77 ? 110.701 141.867 69.309 1.00 109.41 393 GLU A CA 1
ATOM 637 C C . GLU A 1 77 ? 112.107 141.471 69.743 1.00 108.96 393 GLU A C 1
ATOM 638 O O . GLU A 1 77 ? 112.880 142.338 70.165 1.00 110.63 393 GLU A O 1
ATOM 644 N N . PRO A 1 78 ? 112.479 140.198 69.657 1.00 106.78 394 PRO A N 1
ATOM 645 C CA . PRO A 1 78 ? 113.799 139.778 70.129 1.00 106.56 394 PRO A CA 1
ATOM 646 C C . PRO A 1 78 ? 114.871 139.956 69.066 1.00 107.49 394 PRO A C 1
ATOM 647 O O . PRO A 1 78 ? 114.594 140.139 67.880 1.00 108.05 394 PRO A O 1
ATOM 651 N N . LYS A 1 79 ? 116.119 139.897 69.520 1.00 108.24 395 LYS A N 1
ATOM 652 C CA . LYS A 1 79 ? 117.244 139.914 68.598 1.00 109.66 395 LYS A CA 1
ATOM 653 C C . LYS A 1 79 ? 117.376 138.560 67.914 1.00 110.39 395 LYS A C 1
ATOM 654 O O . LYS A 1 79 ? 117.242 137.510 68.549 1.00 110.47 395 LYS A O 1
ATOM 660 N N . VAL A 1 80 ? 117.624 138.592 66.603 1.00 108.59 396 VAL A N 1
ATOM 661 C CA . VAL A 1 80 ? 117.618 137.369 65.804 1.00 108.76 396 VAL A CA 1
ATOM 662 C C . VAL A 1 80 ? 118.829 136.501 66.121 1.00 108.87 396 VAL A C 1
ATOM 663 O O . VAL A 1 80 ? 118.714 135.276 66.248 1.00 108.66 396 VAL A O 1
ATOM 667 N N . ASP A 1 81 ? 120.000 137.110 66.255 1.00 109.40 397 ASP A N 1
ATOM 668 C CA . ASP A 1 81 ? 121.244 136.381 66.437 1.00 111.36 397 ASP A CA 1
ATOM 669 C C . ASP A 1 81 ? 121.717 136.582 67.873 1.00 110.53 397 ASP A C 1
ATOM 670 O O . ASP A 1 81 ? 121.373 137.565 68.534 1.00 111.57 397 ASP A O 1
ATOM 675 N N . LEU A 1 82 ? 122.504 135.615 68.353 1.00 106.39 398 LEU A N 1
ATOM 676 C CA . LEU A 1 82 ? 123.116 135.730 69.674 1.00 104.56 398 LEU A CA 1
ATOM 677 C C . LEU A 1 82 ? 124.143 136.855 69.709 1.00 107.98 398 LEU A C 1
ATOM 678 O O . LEU A 1 82 ? 124.261 137.568 70.715 1.00 110.27 398 LEU A O 1
ATOM 683 N N . ALA A 1 83 ? 124.889 137.032 68.614 1.00 108.01 399 ALA A N 1
ATOM 684 C CA . ALA A 1 83 ? 125.830 138.143 68.519 1.00 106.73 399 ALA A CA 1
ATOM 685 C C . ALA A 1 83 ? 125.113 139.486 68.487 1.00 107.86 399 ALA A C 1
ATOM 686 O O . ALA A 1 83 ? 125.658 140.485 68.969 1.00 108.70 399 ALA A O 1
ATOM 688 N N . ASP A 1 84 ? 123.897 139.527 67.935 1.00 106.54 400 ASP A N 1
ATOM 689 C CA . ASP A 1 84 ? 123.099 140.750 67.969 1.00 107.30 400 ASP A CA 1
ATOM 690 C C . ASP A 1 84 ? 122.710 141.119 69.397 1.00 106.12 400 ASP A C 1
ATOM 691 O O . ASP A 1 84 ? 122.779 142.295 69.779 1.00 108.38 400 ASP A O 1
ATOM 696 N N . LEU A 1 85 ? 122.312 140.126 70.200 1.00 103.79 401 LEU A N 1
ATOM 697 C CA . LEU A 1 85 ? 122.012 140.375 71.607 1.00 101.85 401 LEU A CA 1
ATOM 698 C C . LEU A 1 85 ? 123.258 140.795 72.376 1.00 102.48 401 LEU A C 1
ATOM 699 O O . LEU A 1 85 ? 123.188 141.673 73.243 1.00 104.94 401 LEU A O 1
ATOM 704 N N . LYS A 1 86 ? 124.405 140.178 72.068 1.00 101.64 402 LYS A N 1
ATOM 705 C CA . LYS A 1 86 ? 125.658 140.570 72.711 1.00 103.43 402 LYS A CA 1
ATOM 706 C C . LYS A 1 86 ? 126.039 142.007 72.373 1.00 102.58 402 LYS A C 1
ATOM 707 O O . LYS A 1 86 ? 126.466 142.764 73.253 1.00 104.57 402 LYS A O 1
ATOM 713 N N . ASP A 1 87 ? 125.868 142.406 71.108 1.00 100.34 403 ASP A N 1
ATOM 714 C CA . ASP A 1 87 ? 126.157 143.779 70.704 1.00 101.31 403 ASP A CA 1
ATOM 715 C C . ASP A 1 87 ? 125.208 144.772 71.364 1.00 103.24 403 ASP A C 1
ATOM 716 O O . ASP A 1 87 ? 125.638 145.841 71.816 1.00 106.37 403 ASP A O 1
ATOM 721 N N . HIS A 1 88 ? 123.917 144.430 71.441 1.00 101.89 404 HIS A N 1
ATOM 722 C CA . HIS A 1 88 ? 122.948 145.313 72.086 1.00 98.15 404 HIS A CA 1
ATOM 723 C C . HIS A 1 88 ? 123.224 145.460 73.578 1.00 98.58 404 HIS A C 1
ATOM 724 O O . HIS A 1 88 ? 123.149 146.569 74.120 1.00 101.56 404 HIS A O 1
ATOM 731 N N . LEU A 1 89 ? 123.555 144.360 74.256 1.00 97.05 405 LEU A N 1
ATOM 732 C CA . LEU A 1 89 ? 123.825 144.429 75.685 1.00 96.83 405 LEU A CA 1
ATOM 733 C C . LEU A 1 89 ? 125.179 145.050 75.994 1.00 99.62 405 LEU A C 1
ATOM 734 O O . LEU A 1 89 ? 125.372 145.555 77.104 1.00 101.73 405 LEU A O 1
ATOM 739 N N . ILE A 1 90 ? 126.120 145.027 75.049 1.00 100.46 406 ILE A N 1
ATOM 740 C CA . ILE A 1 90 ? 127.386 145.716 75.260 1.00 99.29 406 ILE A CA 1
ATOM 741 C C . ILE A 1 90 ? 127.315 147.184 74.851 1.00 98.12 406 ILE A C 1
ATOM 742 O O . ILE A 1 90 ? 128.182 147.972 75.254 1.00 99.67 406 ILE A O 1
ATOM 747 N N . GLN A 1 91 ? 126.302 147.580 74.078 1.00 98.46 407 GLN A N 1
ATOM 748 C CA . GLN A 1 91 ? 126.155 148.986 73.727 1.00 100.67 407 GLN A CA 1
ATOM 749 C C . GLN A 1 91 ? 125.201 149.716 74.671 1.00 100.44 407 GLN A C 1
ATOM 750 O O . GLN A 1 91 ? 125.355 150.925 74.875 1.00 103.13 407 GLN A O 1
ATOM 756 N N . LYS A 1 92 ? 124.234 149.018 75.270 1.00 97.85 408 LYS A N 1
ATOM 757 C CA . LYS A 1 92 ? 123.436 149.596 76.355 1.00 96.45 408 LYS A CA 1
ATOM 758 C C . LYS A 1 92 ? 124.017 149.201 77.715 1.00 98.41 408 LYS A C 1
ATOM 759 O O . LYS A 1 92 ? 123.399 148.499 78.514 1.00 97.45 408 LYS A O 1
ATOM 765 N N . GLN A 1 93 ? 125.233 149.676 77.968 1.00 100.61 409 GLN A N 1
ATOM 766 C CA . GLN A 1 93 ? 125.959 149.382 79.199 1.00 100.55 409 GLN A CA 1
ATOM 767 C C . GLN A 1 93 ? 126.069 150.581 80.128 1.00 98.81 409 GLN A C 1
ATOM 768 O O . GLN A 1 93 ? 125.913 150.431 81.344 1.00 99.17 409 GLN A O 1
ATOM 774 N N . GLN A 1 94 ? 126.296 151.778 79.580 1.00 98.51 410 GLN A N 1
ATOM 775 C CA . GLN A 1 94 ? 126.412 152.976 80.402 1.00 101.78 410 GLN A CA 1
ATOM 776 C C . GLN A 1 94 ? 125.081 153.396 81.009 1.00 99.61 410 GLN A C 1
ATOM 777 O O . GLN A 1 94 ? 125.072 154.108 82.019 1.00 100.09 410 GLN A O 1
ATOM 783 N N . ILE A 1 95 ? 123.962 152.980 80.414 1.00 96.70 411 ILE A N 1
ATOM 784 C CA . ILE A 1 95 ? 122.655 153.255 81.001 1.00 92.13 411 ILE A CA 1
ATOM 785 C C . ILE A 1 95 ? 122.467 152.447 82.283 1.00 89.97 411 ILE A C 1
ATOM 786 O O . ILE A 1 95 ? 121.926 152.947 83.277 1.00 90.10 411 ILE A O 1
ATOM 791 N N . TRP A 1 96 ? 122.949 151.202 82.298 1.00 89.64 412 TRP A N 1
ATOM 792 C CA . TRP A 1 96 ? 122.838 150.368 83.488 1.00 89.19 412 TRP A CA 1
ATOM 793 C C . TRP A 1 96 ? 123.934 150.664 84.503 1.00 88.86 412 TRP A C 1
ATOM 794 O O . TRP A 1 96 ? 123.729 150.458 85.704 1.00 85.10 412 TRP A O 1
ATOM 805 N N . GLU A 1 97 ? 125.094 151.144 84.051 1.00 92.54 413 GLU A N 1
ATOM 806 C CA . GLU A 1 97 ? 126.200 151.441 84.953 1.00 91.63 413 GLU A CA 1
ATOM 807 C C . GLU A 1 97 ? 126.019 152.751 85.711 1.00 89.42 413 GLU A C 1
ATOM 808 O O . GLU A 1 97 ? 126.765 153.007 86.662 1.00 86.50 413 GLU A O 1
ATOM 814 N N . SER A 1 98 ? 125.048 153.576 85.328 1.00 88.18 414 SER A N 1
ATOM 815 C CA . SER A 1 98 ? 124.839 154.871 85.961 1.00 86.02 414 SER A CA 1
ATOM 816 C C . SER A 1 98 ? 123.985 154.793 87.219 1.00 81.28 414 SER A C 1
ATOM 817 O O . SER A 1 98 ? 123.740 155.831 87.841 1.00 83.34 414 SER A O 1
ATOM 820 N N . LEU A 1 99 ? 123.522 153.604 87.604 1.00 77.30 415 LEU A N 1
ATOM 821 C CA . LEU A 1 99 ? 122.683 153.467 88.787 1.00 75.41 415 LEU A CA 1
ATOM 822 C C . LEU A 1 99 ? 123.466 153.575 90.089 1.00 76.63 415 LEU A C 1
ATOM 823 O O . LEU A 1 99 ? 122.856 153.766 91.145 1.00 79.04 415 LEU A O 1
ATOM 828 N N . TYR A 1 100 ? 124.792 153.448 90.044 1.00 76.99 416 TYR A N 1
ATOM 829 C CA . TYR A 1 100 ? 125.583 153.477 91.269 1.00 75.14 416 TYR A CA 1
ATOM 830 C C . TYR A 1 100 ? 125.762 154.893 91.810 1.00 76.35 416 TYR A C 1
ATOM 831 O O . TYR A 1 100 ? 125.732 155.097 93.028 1.00 76.06 416 TYR A O 1
ATOM 840 N N . GLY A 1 101 ? 125.962 155.878 90.929 1.00 74.89 417 GLY A N 1
ATOM 841 C CA . GLY A 1 101 ? 126.123 157.250 91.389 1.00 72.84 417 GLY A CA 1
ATOM 842 C C . GLY A 1 101 ? 124.848 157.834 91.968 1.00 75.87 417 GLY A C 1
ATOM 843 O O . GLY A 1 101 ? 124.881 158.553 92.976 1.00 84.39 417 GLY A O 1
ATOM 844 N N . LYS A 1 102 ? 123.708 157.534 91.338 1.00 71.74 418 LYS A N 1
ATOM 845 C CA . LYS A 1 102 ? 122.419 157.941 91.883 1.00 75.11 418 LYS A CA 1
ATOM 846 C C . LYS A 1 102 ? 122.152 157.275 93.224 1.00 75.54 418 LYS A C 1
ATOM 847 O O . LYS A 1 102 ? 121.585 157.901 94.125 1.00 79.87 418 LYS A O 1
ATOM 853 N N . HIS A 1 103 ? 122.577 156.019 93.380 1.00 70.11 419 HIS A N 1
ATOM 854 C CA . HIS A 1 103 ? 122.453 155.346 94.667 1.00 68.85 419 HIS A CA 1
ATOM 855 C C . HIS A 1 103 ? 123.348 155.983 95.723 1.00 72.50 419 HIS A C 1
ATOM 856 O O . HIS A 1 103 ? 122.953 156.084 96.888 1.00 75.34 419 HIS A O 1
ATOM 863 N N . LEU A 1 104 ? 124.557 156.407 95.338 1.00 72.16 420 LEU A N 1
ATOM 864 C CA . LEU A 1 104 ? 125.452 157.087 96.275 1.00 71.18 420 LEU A CA 1
ATOM 865 C C . LEU A 1 104 ? 124.848 158.399 96.760 1.00 72.05 420 LEU A C 1
ATOM 866 O O . LEU A 1 104 ? 124.864 158.702 97.962 1.00 76.60 420 LEU A O 1
ATOM 871 N N . GLU A 1 105 ? 124.279 159.173 95.832 1.00 72.18 421 GLU A N 1
ATOM 872 C CA . GLU A 1 105 ? 123.590 160.404 96.210 1.00 76.85 421 GLU A CA 1
ATOM 873 C C . GLU A 1 105 ? 122.360 160.122 97.068 1.00 76.64 421 GLU A C 1
ATOM 874 O O . GLU A 1 105 ? 122.058 160.890 97.992 1.00 77.98 421 GLU A O 1
ATOM 880 N N . LYS A 1 106 ? 121.663 159.013 96.800 1.00 75.16 422 LYS A N 1
ATOM 881 C CA . LYS A 1 106 ? 120.486 158.652 97.583 1.00 73.89 422 LYS A CA 1
ATOM 882 C C . LYS A 1 106 ? 120.852 158.291 99.020 1.00 75.11 422 LYS A C 1
ATOM 883 O O . LYS A 1 106 ? 120.183 158.726 99.963 1.00 79.22 422 LYS A O 1
ATOM 889 N N . ILE A 1 107 ? 121.917 157.505 99.214 1.00 71.50 423 ILE A N 1
ATOM 890 C CA . ILE A 1 107 ? 122.306 157.171 100.587 1.00 71.54 423 ILE A CA 1
ATOM 891 C C . ILE A 1 107 ? 122.911 158.374 101.309 1.00 77.16 423 ILE A C 1
ATOM 892 O O . ILE A 1 107 ? 122.762 158.493 102.533 1.00 82.17 423 ILE A O 1
ATOM 897 N N . MET A 1 108 ? 123.556 159.303 100.587 1.00 77.46 424 MET A N 1
ATOM 898 C CA . MET A 1 108 ? 124.007 160.532 101.238 1.00 74.89 424 MET A CA 1
ATOM 899 C C . MET A 1 108 ? 122.825 161.376 101.705 1.00 79.26 424 MET A C 1
ATOM 900 O O . MET A 1 108 ? 122.825 161.891 102.835 1.00 85.19 424 MET A O 1
ATOM 905 N N . LEU A 1 109 ? 121.790 161.489 100.865 1.00 80.64 425 LEU A N 1
ATOM 906 C CA . LEU A 1 109 ? 120.575 162.195 101.259 1.00 83.30 425 LEU A CA 1
ATOM 907 C C . LEU A 1 109 ? 119.855 161.488 102.403 1.00 84.16 425 LEU A C 1
ATOM 908 O O . LEU A 1 109 ? 119.271 162.151 103.265 1.00 89.95 425 LEU A O 1
ATOM 913 N N . ARG A 1 110 ? 119.901 160.154 102.441 1.00 77.67 426 ARG A N 1
ATOM 914 C CA . ARG A 1 110 ? 119.234 159.421 103.514 1.00 77.22 426 ARG A CA 1
ATOM 915 C C . ARG A 1 110 ? 119.953 159.595 104.847 1.00 82.56 426 ARG A C 1
ATOM 916 O O . ARG A 1 110 ? 119.300 159.706 105.891 1.00 89.18 426 ARG A O 1
ATOM 924 N N . ILE A 1 111 ? 121.292 159.625 104.835 1.00 82.58 427 ILE A N 1
ATOM 925 C CA . ILE A 1 111 ? 122.038 159.936 106.057 1.00 84.00 427 ILE A CA 1
ATOM 926 C C . ILE A 1 111 ? 121.731 161.355 106.523 1.00 86.61 427 ILE A C 1
ATOM 927 O O . ILE A 1 111 ? 121.503 161.598 107.719 1.00 91.33 427 ILE A O 1
ATOM 932 N N . ARG A 1 112 ? 121.701 162.309 105.583 1.00 85.70 428 ARG A N 1
ATOM 933 C CA . ARG A 1 112 ? 121.415 163.698 105.935 1.00 86.86 428 ARG A CA 1
ATOM 934 C C . ARG A 1 112 ? 119.993 163.880 106.457 1.00 90.58 428 ARG A C 1
ATOM 935 O O . ARG A 1 112 ? 119.751 164.749 107.301 1.00 95.43 428 ARG A O 1
ATOM 943 N N . GLU A 1 113 ? 119.046 163.071 105.982 1.00 89.03 429 GLU A N 1
ATOM 944 C CA . GLU A 1 113 ? 117.674 163.167 106.459 1.00 92.23 429 GLU A CA 1
ATOM 945 C C . GLU A 1 113 ? 117.429 162.367 107.730 1.00 92.78 429 GLU A C 1
ATOM 946 O O . GLU A 1 113 ? 116.462 162.651 108.445 1.00 98.08 429 GLU A O 1
ATOM 952 N N . LYS A 1 114 ? 118.268 161.375 108.029 1.00 91.34 430 LYS A N 1
ATOM 953 C CA . LYS A 1 114 ? 118.071 160.586 109.239 1.00 94.35 430 LYS A CA 1
ATOM 954 C C . LYS A 1 114 ? 118.794 161.169 110.445 1.00 98.52 430 LYS A C 1
ATOM 955 O O . LYS A 1 114 ? 118.268 161.110 111.561 1.00 102.72 430 LYS A O 1
ATOM 961 N N . LYS A 1 115 ? 119.993 161.729 110.256 1.00 99.33 431 LYS A N 1
ATOM 962 C CA . LYS A 1 115 ? 120.718 162.291 111.390 1.00 100.22 431 LYS A CA 1
ATOM 963 C C . LYS A 1 115 ? 120.136 163.621 111.854 1.00 103.09 431 LYS A C 1
ATOM 964 O O . LYS A 1 115 ? 120.369 164.019 113.001 1.00 106.41 431 LYS A O 1
ATOM 970 N N . LYS A 1 116 ? 119.367 164.302 111.003 1.00 102.48 432 LYS A N 1
ATOM 971 C CA . LYS A 1 116 ? 118.725 165.550 111.398 1.00 106.31 432 LYS A CA 1
ATOM 972 C C . LYS A 1 116 ? 117.520 165.295 112.298 1.00 109.42 432 LYS A C 1
ATOM 973 O O . LYS A 1 116 ? 117.273 166.055 113.243 1.00 110.96 432 LYS A O 1
ATOM 979 N N . LYS A 1 117 ? 116.778 164.218 112.034 1.00 109.37 433 LYS A N 1
ATOM 980 C CA . LYS A 1 117 ? 115.541 163.953 112.763 1.00 109.86 433 LYS A CA 1
ATOM 981 C C . LYS A 1 117 ? 115.806 163.478 114.189 1.00 111.22 433 LYS A C 1
ATOM 982 O O . LYS A 1 117 ? 114.993 163.732 115.085 1.00 113.63 433 LYS A O 1
ATOM 988 N N . GLU A 1 118 ? 116.935 1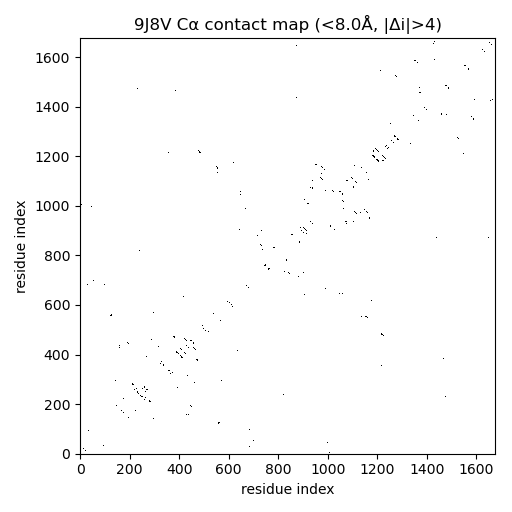62.814 114.423 1.00 110.95 434 GLU A N 1
ATOM 989 C CA . GLU A 1 118 ? 117.217 162.228 115.725 1.00 116.44 434 GLU A CA 1
ATOM 990 C C . GLU A 1 118 ? 117.560 163.302 116.757 1.00 118.22 434 GLU A C 1
ATOM 991 O O . GLU A 1 118 ? 117.897 164.443 116.427 1.00 117.63 434 GLU A O 1
ATOM 997 N N . LYS A 1 119 ? 117.453 162.919 118.027 1.00 120.20 435 LYS A N 1
ATOM 998 C CA . LYS A 1 119 ? 117.760 163.787 119.153 1.00 119.58 435 LYS A CA 1
ATOM 999 C C . LYS A 1 119 ? 118.981 163.261 119.896 1.00 122.35 435 LYS A C 1
ATOM 1000 O O . LYS A 1 119 ? 119.274 162.063 119.873 1.00 123.46 435 LYS A O 1
ATOM 1006 N N . GLU A 1 120 ? 119.693 164.168 120.559 1.00 122.27 436 GLU A N 1
ATOM 1007 C CA . GLU A 1 120 ? 120.928 163.841 121.257 1.00 125.19 436 GLU A CA 1
ATOM 1008 C C . GLU A 1 120 ? 120.727 163.953 122.762 1.00 125.38 436 GLU A C 1
ATOM 1009 O O . GLU A 1 120 ? 120.274 164.990 123.258 1.00 125.01 436 GLU A O 1
ATOM 1015 N N . ILE A 1 121 ? 121.067 162.886 123.477 1.00 124.23 437 ILE A N 1
ATOM 1016 C CA . ILE A 1 121 ? 121.034 162.855 124.937 1.00 121.94 437 ILE A CA 1
ATOM 1017 C C . ILE A 1 121 ? 122.389 163.335 125.445 1.00 123.71 437 ILE A C 1
ATOM 1018 O O . ILE A 1 121 ? 123.425 162.895 124.926 1.00 122.01 437 ILE A O 1
ATOM 1023 N N . PRO A 1 122 ? 122.436 164.255 126.429 1.00 124.80 438 PRO A N 1
ATOM 1024 C CA . PRO A 1 122 ? 123.729 164.778 126.902 1.00 124.92 438 PRO A CA 1
ATOM 1025 C C . PRO A 1 122 ? 124.626 163.747 127.576 1.00 125.87 438 PRO A C 1
ATOM 1026 O O . PRO A 1 122 ? 125.807 163.644 127.229 1.00 126.55 438 PRO A O 1
ATOM 1030 N N . ASP A 1 123 ? 124.098 162.980 128.530 1.00 123.98 439 ASP A N 1
ATOM 1031 C CA . ASP A 1 123 ? 124.890 161.964 129.211 1.00 119.19 439 ASP A CA 1
ATOM 1032 C C . ASP A 1 123 ? 124.009 160.765 129.541 1.00 116.43 439 ASP A C 1
ATOM 1033 O O . ASP A 1 123 ? 122.803 160.756 129.275 1.00 115.01 439 ASP A O 1
ATOM 1038 N N . ILE A 1 124 ? 124.641 159.742 130.123 1.00 114.70 440 ILE A N 1
ATOM 1039 C CA . ILE A 1 124 ? 123.977 158.467 130.383 1.00 111.15 440 ILE A CA 1
ATOM 1040 C C . ILE A 1 124 ? 122.923 158.612 131.477 1.00 110.54 440 ILE A C 1
ATOM 1041 O O . ILE A 1 124 ? 121.875 157.952 131.439 1.00 112.20 440 ILE A O 1
ATOM 1046 N N . THR A 1 125 ? 123.188 159.470 132.468 1.00 113.43 441 THR A N 1
ATOM 1047 C CA . THR A 1 125 ? 122.234 159.689 133.552 1.00 116.22 441 THR A CA 1
ATOM 1048 C C . THR A 1 125 ? 120.945 160.317 133.037 1.00 116.25 441 THR A C 1
ATOM 1049 O O . THR A 1 125 ? 119.851 159.975 133.502 1.00 113.12 441 THR A O 1
ATOM 1053 N N . THR A 1 126 ? 121.052 161.220 132.058 1.00 118.04 442 THR A N 1
ATOM 1054 C CA . THR A 1 126 ? 119.857 161.781 131.437 1.00 117.98 442 THR A CA 1
ATOM 1055 C C . THR A 1 126 ? 119.108 160.739 130.615 1.00 117.37 442 THR A C 1
ATOM 1056 O O . THR A 1 126 ? 117.877 160.784 130.548 1.00 116.45 442 THR A O 1
ATOM 1060 N N . ALA A 1 127 ? 119.821 159.790 129.999 1.00 116.23 443 ALA A N 1
ATOM 1061 C CA . ALA A 1 127 ? 119.154 158.700 129.289 1.00 111.15 443 ALA A CA 1
ATOM 1062 C C . ALA A 1 127 ? 118.374 157.807 130.247 1.00 110.92 443 ALA A C 1
ATOM 1063 O O . ALA A 1 127 ? 117.227 157.432 129.964 1.00 111.20 443 ALA A O 1
ATOM 1065 N N . PHE A 1 128 ? 118.978 157.477 131.394 1.00 111.26 444 PHE A N 1
ATOM 1066 C CA . PHE A 1 128 ? 118.288 156.703 132.424 1.00 107.11 444 PHE A CA 1
ATOM 1067 C C . PHE A 1 128 ? 117.082 157.458 132.975 1.00 109.35 444 PHE A C 1
ATOM 1068 O O . PHE A 1 128 ? 116.013 156.870 133.188 1.00 110.38 444 PHE A O 1
ATOM 1076 N N . ASN A 1 129 ? 117.234 158.767 133.198 1.00 110.38 445 ASN A N 1
ATOM 1077 C CA . ASN A 1 129 ? 116.136 159.570 133.727 1.00 113.37 445 ASN A CA 1
ATOM 1078 C C . ASN A 1 129 ? 115.013 159.723 132.708 1.00 115.51 445 ASN A C 1
ATOM 1079 O O . ASN A 1 129 ? 113.836 159.752 133.080 1.00 115.50 445 ASN A O 1
ATOM 1084 N N . GLN A 1 130 ? 115.354 159.814 131.420 1.00 114.61 446 GLN A N 1
ATOM 1085 C CA . GLN A 1 130 ? 114.335 159.885 130.378 1.00 114.57 446 GLN A CA 1
ATOM 1086 C C . GLN A 1 130 ? 113.594 158.562 130.244 1.00 115.44 446 GLN A C 1
ATOM 1087 O O . GLN A 1 130 ? 112.381 158.547 129.996 1.00 116.86 446 GLN A O 1
ATOM 1093 N N . ASN A 1 131 ? 114.309 157.443 130.408 1.00 113.97 447 ASN A N 1
ATOM 1094 C CA . ASN A 1 131 ? 113.654 156.139 130.439 1.00 111.53 447 ASN A CA 1
ATOM 1095 C C . ASN A 1 131 ? 112.701 156.025 131.622 1.00 117.25 447 ASN A C 1
ATOM 1096 O O . ASN A 1 131 ? 111.582 155.517 131.480 1.00 118.16 447 ASN A O 1
ATOM 1101 N N . ALA A 1 132 ? 113.124 156.507 132.794 1.00 116.22 448 ALA A N 1
ATOM 1102 C CA . ALA A 1 132 ? 112.253 156.489 133.966 1.00 115.18 448 ALA A CA 1
ATOM 1103 C C . ALA A 1 132 ? 111.041 157.396 133.778 1.00 119.46 448 ALA A C 1
ATOM 1104 O O . ALA A 1 132 ? 109.923 157.043 134.175 1.00 122.93 448 ALA A O 1
ATOM 1106 N N . ALA A 1 133 ? 111.244 158.562 133.156 1.00 118.35 449 ALA A N 1
ATOM 1107 C CA . ALA A 1 133 ? 110.150 159.498 132.921 1.00 120.58 449 ALA A CA 1
ATOM 1108 C C . ALA A 1 133 ? 109.133 158.939 131.935 1.00 123.08 449 ALA A C 1
ATOM 1109 O O . ALA A 1 133 ? 107.923 159.052 132.157 1.00 125.79 449 ALA A O 1
ATOM 1111 N N . GLU A 1 134 ? 109.595 158.306 130.852 1.00 121.66 450 GLU A N 1
ATOM 1112 C CA . GLU A 1 134 ? 108.636 157.727 129.917 1.00 121.64 450 GLU A CA 1
ATOM 1113 C C . GLU A 1 134 ? 107.979 156.476 130.493 1.00 122.96 450 GLU A C 1
ATOM 1114 O O . GLU A 1 134 ? 106.828 156.181 130.152 1.00 123.50 450 GLU A O 1
ATOM 1120 N N . TYR A 1 135 ? 108.673 155.747 131.378 1.00 121.03 451 TYR A N 1
ATOM 1121 C CA . TYR A 1 135 ? 108.049 154.625 132.072 1.00 122.40 451 TYR A CA 1
ATOM 1122 C C . TYR A 1 135 ? 106.938 155.103 132.996 1.00 128.07 451 TYR A C 1
ATOM 1123 O O . TYR A 1 135 ? 105.888 154.459 133.105 1.00 128.83 451 TYR A O 1
ATOM 1132 N N . GLU A 1 136 ? 107.156 156.232 133.674 1.00 128.11 452 GLU A N 1
ATOM 1133 C CA . GLU A 1 136 ? 106.083 156.850 134.443 1.00 127.02 452 GLU A CA 1
ATOM 1134 C C . GLU A 1 136 ? 104.979 157.378 133.533 1.00 129.77 452 GLU A C 1
ATOM 1135 O O . GLU A 1 136 ? 103.815 157.437 133.943 1.00 130.81 452 GLU A O 1
ATOM 1141 N N . GLU A 1 137 ? 105.328 157.767 132.304 1.00 129.83 453 GLU A N 1
ATOM 1142 C CA . GLU A 1 137 ? 104.325 158.253 131.361 1.00 128.82 453 GLU A CA 1
ATOM 1143 C C . GLU A 1 137 ? 103.425 157.134 130.844 1.00 128.33 453 GLU A C 1
ATOM 1144 O O . GLU A 1 137 ? 102.245 157.380 130.568 1.00 128.07 453 GLU A O 1
ATOM 1150 N N . LYS A 1 138 ? 103.952 155.914 130.685 1.00 128.20 454 LYS A N 1
ATOM 1151 C CA . LYS A 1 138 ? 103.097 154.795 130.285 1.00 130.82 454 LYS A CA 1
ATOM 1152 C C . LYS A 1 138 ? 102.123 154.425 131.399 1.00 132.93 454 LYS A C 1
ATOM 1153 O O . LYS A 1 138 ? 100.902 154.497 131.225 1.00 132.22 454 LYS A O 1
ATOM 1159 N N . TYR A 1 139 ? 102.650 154.018 132.552 1.00 133.78 455 TYR A N 1
ATOM 1160 C CA . TYR A 1 139 ? 101.837 153.745 133.728 1.00 133.71 455 TYR A CA 1
ATOM 1161 C C . TYR A 1 139 ? 102.177 154.744 134.822 1.00 132.42 455 TYR A C 1
ATOM 1162 O O . TYR A 1 139 ? 103.338 154.808 135.255 1.00 130.86 455 TYR A O 1
ATOM 1171 N N . PRO A 1 140 ? 101.216 155.543 135.282 1.00 132.95 456 PRO A N 1
ATOM 1172 C CA . PRO A 1 140 ? 101.534 156.618 136.228 1.00 133.82 456 PRO A CA 1
ATOM 1173 C C . PRO A 1 140 ? 101.786 156.104 137.636 1.00 133.44 456 PRO A C 1
ATOM 1174 O O . PRO A 1 140 ? 101.147 155.153 138.094 1.00 132.90 456 PRO A O 1
ATOM 1178 N N . ASN A 1 141 ? 102.741 156.762 138.309 1.00 131.66 457 ASN A N 1
ATOM 1179 C CA . ASN A 1 141 ? 103.094 156.522 139.715 1.00 127.18 457 ASN A CA 1
ATOM 1180 C C . ASN A 1 141 ? 103.508 155.073 139.969 1.00 126.47 457 ASN A C 1
ATOM 1181 O O . ASN A 1 141 ? 103.170 154.483 140.996 1.00 125.40 457 ASN A O 1
ATOM 1186 N N . CYS A 1 142 ? 104.252 154.495 139.025 1.00 127.23 458 CYS A N 1
ATOM 1187 C CA . CYS A 1 142 ? 104.698 153.115 139.169 1.00 123.53 458 CYS A CA 1
ATOM 1188 C C . CYS A 1 142 ? 105.953 152.990 140.018 1.00 115.99 458 CYS A C 1
ATOM 1189 O O . CYS A 1 142 ? 106.365 151.867 140.324 1.00 115.56 458 CYS A O 1
ATOM 1192 N N . PHE A 1 143 ? 106.569 154.103 140.400 1.00 115.17 459 PHE A N 1
ATOM 1193 C CA . PHE A 1 143 ? 107.821 154.076 141.144 1.00 112.12 459 PHE A CA 1
ATOM 1194 C C . PHE A 1 143 ? 107.547 154.402 142.607 1.00 114.74 459 PHE A C 1
ATOM 1195 O O . PHE A 1 143 ? 107.001 155.466 142.920 1.00 118.45 459 PHE A O 1
ATOM 1203 N N . THR A 1 144 ? 107.932 153.492 143.497 1.00 113.07 460 THR A N 1
ATOM 1204 C CA . THR A 1 144 ? 107.680 153.625 144.924 1.00 112.28 460 THR A CA 1
ATOM 1205 C C . THR A 1 144 ? 108.993 153.818 145.669 1.00 110.21 460 THR A C 1
ATOM 1206 O O . THR A 1 144 ? 109.972 153.111 145.415 1.00 107.78 460 THR A O 1
ATOM 1210 N N . ASN A 1 145 ? 109.007 154.783 146.587 1.00 110.83 461 ASN A N 1
ATOM 1211 C CA . ASN A 1 145 ? 110.184 155.056 147.399 1.00 109.47 461 ASN A CA 1
ATOM 1212 C C . ASN A 1 145 ? 110.204 154.269 148.702 1.00 109.61 461 ASN A C 1
ATOM 1213 O O . ASN A 1 145 ? 111.227 154.274 149.395 1.00 108.79 461 ASN A O 1
ATOM 1218 N N . ASP A 1 146 ? 109.109 153.597 149.048 1.00 108.77 462 ASP A N 1
ATOM 1219 C CA . ASP A 1 146 ? 109.034 152.796 150.262 1.00 104.61 462 ASP A CA 1
ATOM 1220 C C . ASP A 1 146 ? 109.321 151.339 149.923 1.00 105.50 462 ASP A C 1
ATOM 1221 O O . ASP A 1 146 ? 108.666 150.758 149.052 1.00 110.18 462 ASP A O 1
ATOM 1226 N N . LEU A 1 147 ? 110.292 150.750 150.618 1.00 101.53 463 LEU A N 1
ATOM 1227 C CA . LEU A 1 147 ? 110.761 149.400 150.302 1.00 97.86 463 LEU A CA 1
ATOM 1228 C C . LEU A 1 147 ? 110.008 148.348 151.120 1.00 103.43 463 LEU A C 1
ATOM 1229 O O . LEU A 1 147 ? 110.588 147.448 151.718 1.00 102.82 463 LEU A O 1
ATOM 1234 N N . SER A 1 148 ? 108.684 148.457 151.116 1.00 106.71 464 SER A N 1
ATOM 1235 C CA . SER A 1 148 ? 107.839 147.502 151.822 1.00 108.21 464 SER A CA 1
ATOM 1236 C C . SER A 1 148 ? 106.834 146.797 150.930 1.00 107.84 464 SER A C 1
ATOM 1237 O O . SER A 1 148 ? 106.251 145.797 151.366 1.00 106.49 464 SER A O 1
ATOM 1240 N N . GLU A 1 149 ? 106.608 147.276 149.709 1.00 103.20 465 GLU A N 1
ATOM 1241 C CA . GLU A 1 149 ? 105.690 146.649 148.772 1.00 103.36 465 GLU A CA 1
ATOM 1242 C C . GLU A 1 149 ? 106.415 145.945 147.633 1.00 103.44 465 GLU A C 1
ATOM 1243 O O . GLU A 1 149 ? 105.767 145.492 146.684 1.00 106.92 465 GLU A O 1
ATOM 1249 N N . THR A 1 150 ? 107.739 145.837 147.705 1.00 98.47 466 THR A N 1
ATOM 1250 C CA . THR A 1 150 ? 108.516 145.211 146.648 1.00 94.58 466 THR A CA 1
ATOM 1251 C C . THR A 1 150 ? 108.428 143.689 146.757 1.00 95.03 466 THR A C 1
ATOM 1252 O O . THR A 1 150 ? 107.796 143.136 147.660 1.00 95.69 466 THR A O 1
ATOM 1256 N N . LYS A 1 151 ? 109.072 143.000 145.820 1.00 90.59 467 LYS A N 1
ATOM 1257 C CA . LYS A 1 151 ? 109.048 141.547 145.793 1.00 87.11 467 LYS A CA 1
ATOM 1258 C C . LYS A 1 151 ? 110.223 140.995 146.601 1.00 85.03 467 LYS A C 1
ATOM 1259 O O . LYS A 1 151 ? 110.928 141.729 147.298 1.00 83.28 467 LYS A O 1
ATOM 1265 N N . THR A 1 152 ? 110.442 139.685 146.506 1.00 88.28 468 THR A N 1
ATOM 1266 C CA . THR A 1 152 ? 111.400 139.005 147.368 1.00 82.49 468 THR A CA 1
ATOM 1267 C C . THR A 1 152 ? 112.831 139.307 146.942 1.00 79.51 468 THR A C 1
ATOM 1268 O O . THR A 1 152 ? 113.186 139.168 145.768 1.00 81.14 468 THR A O 1
ATOM 1272 N N . ASN A 1 153 ? 113.651 139.727 147.907 1.00 76.89 469 ASN A N 1
ATOM 1273 C CA . ASN A 1 153 ? 115.057 140.003 147.641 1.00 77.53 469 ASN A CA 1
ATOM 1274 C C . ASN A 1 153 ? 115.823 138.724 147.330 1.00 75.85 469 ASN A C 1
ATOM 1275 O O . ASN A 1 153 ? 116.400 138.580 146.246 1.00 72.53 469 ASN A O 1
ATOM 1280 N N . PHE A 1 154 ? 115.842 137.780 148.266 1.00 76.77 470 PHE A N 1
ATOM 1281 C CA . PHE A 1 154 ? 116.781 136.663 148.198 1.00 71.85 470 PHE A CA 1
ATOM 1282 C C . PHE A 1 154 ? 116.150 135.422 147.596 1.00 70.75 470 PHE A C 1
ATOM 1283 O O . PHE A 1 154 ? 116.402 134.302 148.051 1.00 70.80 470 PHE A O 1
ATOM 1291 N N . SER A 1 155 ? 115.281 135.632 146.605 1.00 74.00 471 SER A N 1
ATOM 1292 C CA . SER A 1 155 ? 114.841 134.618 145.655 1.00 80.31 471 SER A CA 1
ATOM 1293 C C . SER A 1 155 ? 114.062 133.486 146.309 1.00 76.65 471 SER A C 1
ATOM 1294 O O . SER A 1 155 ? 113.359 133.696 147.303 1.00 74.13 471 SER A O 1
ATOM 1297 N N . MET A 1 156 ? 114.189 132.283 145.753 1.00 71.86 472 MET A N 1
ATOM 1298 C CA . MET A 1 156 ? 113.231 131.227 146.047 1.00 70.22 472 MET A CA 1
ATOM 1299 C C . MET A 1 156 ? 113.429 130.600 147.425 1.00 73.95 472 MET A C 1
ATOM 1300 O O . MET A 1 156 ? 112.447 130.365 148.138 1.00 78.17 472 MET A O 1
ATOM 1305 N N . THR A 1 157 ? 114.667 130.315 147.828 1.00 73.25 473 THR A N 1
ATOM 1306 C CA . THR A 1 157 ? 114.902 129.535 149.034 1.00 72.70 473 THR A CA 1
ATOM 1307 C C . THR A 1 157 ? 116.106 130.108 149.768 1.00 66.68 473 THR A C 1
ATOM 1308 O O . THR A 1 157 ? 116.993 130.714 149.162 1.00 68.34 473 THR A O 1
ATOM 1312 N N . TRP A 1 158 ? 116.128 129.905 151.084 1.00 62.80 474 TRP A N 1
ATOM 1313 C CA . TRP A 1 158 ? 117.068 130.555 151.985 1.00 57.58 474 TRP A CA 1
ATOM 1314 C C . TRP A 1 158 ? 117.803 129.499 152.793 1.00 59.63 474 TRP A C 1
ATOM 1315 O O . TRP A 1 158 ? 117.179 128.572 153.314 1.00 66.91 474 TRP A O 1
ATOM 1326 N N . SER A 1 159 ? 119.118 129.647 152.912 1.00 55.42 475 SER A N 1
ATOM 1327 C CA . SER A 1 159 ? 119.958 128.638 153.556 1.00 56.42 475 SER A CA 1
ATOM 1328 C C . SER A 1 159 ? 120.613 129.198 154.808 1.00 58.68 475 SER A C 1
ATOM 1329 O O . SER A 1 159 ? 121.641 129.893 154.716 1.00 63.70 475 SER A O 1
ATOM 1332 N N . PRO A 1 160 ? 120.072 128.926 155.991 1.00 57.49 476 PRO A N 1
ATOM 1333 C CA . PRO A 1 160 ? 120.769 129.272 157.231 1.00 59.65 476 PRO A CA 1
ATOM 1334 C C . PRO A 1 160 ? 121.949 128.343 157.475 1.00 57.69 476 PRO A C 1
ATOM 1335 O O . PRO A 1 160 ? 122.130 127.323 156.814 1.00 56.05 476 PRO A O 1
ATOM 1339 N N . SER A 1 161 ? 122.758 128.719 158.455 1.00 58.62 477 SER A N 1
ATOM 1340 C CA . SER A 1 161 ? 123.930 127.937 158.804 1.00 61.21 477 SER A CA 1
ATOM 1341 C C . SER A 1 161 ? 123.564 126.871 159.829 1.00 70.37 477 SER A C 1
ATOM 1342 O O . SER A 1 161 ? 122.651 127.046 160.641 1.00 74.22 477 SER A O 1
ATOM 1345 N N . PHE A 1 162 ? 124.288 125.755 159.777 1.00 70.94 478 PHE A N 1
ATOM 1346 C CA . PHE A 1 162 ? 123.916 124.511 160.451 1.00 72.25 478 PHE A CA 1
ATOM 1347 C C . PHE A 1 162 ? 124.948 124.271 161.545 1.00 73.59 478 PHE A C 1
ATOM 1348 O O . PHE A 1 162 ? 126.087 123.896 161.252 1.00 75.39 478 PHE A O 1
ATOM 1356 N N . GLU A 1 163 ? 124.555 124.479 162.804 1.00 72.95 479 GLU A N 1
ATOM 1357 C CA . GLU A 1 163 ? 125.527 124.703 163.864 1.00 73.09 479 GLU A CA 1
ATOM 1358 C C . GLU A 1 163 ? 125.713 123.544 164.835 1.00 77.87 479 GLU A C 1
ATOM 1359 O O . GLU A 1 163 ? 126.710 123.539 165.563 1.00 81.52 479 GLU A O 1
ATOM 1365 N N . LYS A 1 164 ? 124.809 122.567 164.871 1.00 78.87 480 LYS A N 1
ATOM 1366 C CA . LYS A 1 164 ? 124.883 121.503 165.863 1.00 83.93 480 LYS A CA 1
ATOM 1367 C C . LYS A 1 164 ? 124.970 120.141 165.189 1.00 85.73 480 LYS A C 1
ATOM 1368 O O . LYS A 1 164 ? 124.276 119.876 164.203 1.00 86.29 480 LYS A O 1
ATOM 1374 N N . ILE A 1 165 ? 125.833 119.280 165.729 1.00 90.99 481 ILE A N 1
ATOM 1375 C CA . ILE A 1 165 ? 125.927 117.905 165.256 1.00 97.79 481 ILE A CA 1
ATOM 1376 C C . ILE A 1 165 ? 124.746 117.114 165.800 1.00 102.16 481 ILE A C 1
ATOM 1377 O O . ILE A 1 165 ? 124.503 117.084 167.013 1.00 103.75 481 ILE A O 1
ATOM 1382 N N . GLU A 1 166 ? 124.002 116.472 164.904 1.00 103.78 482 GLU A N 1
ATOM 1383 C CA . GLU A 1 166 ? 122.814 115.708 165.265 1.00 104.50 482 GLU A CA 1
ATOM 1384 C C . GLU A 1 166 ? 123.167 114.226 165.239 1.00 108.35 482 GLU A C 1
ATOM 1385 O O . GLU A 1 166 ? 123.386 113.653 164.166 1.00 105.25 482 GLU A O 1
ATOM 1391 N N . LEU A 1 167 ? 1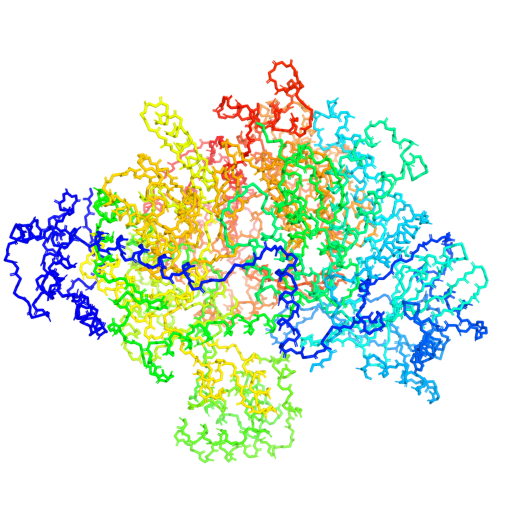23.225 113.611 166.418 1.00 114.55 483 LEU A N 1
ATOM 1392 C CA . LEU A 1 167 ? 123.544 112.194 166.525 1.00 120.30 483 LEU A CA 1
ATOM 1393 C C . LEU A 1 167 ? 122.325 111.344 166.195 1.00 120.85 483 LEU A C 1
ATOM 1394 O O . LEU A 1 167 ? 121.199 111.665 166.587 1.00 120.72 483 LEU A O 1
ATOM 1399 N N . SER A 1 168 ? 122.557 110.253 165.470 1.00 122.56 484 SER A N 1
ATOM 1400 C CA . SER A 1 168 ? 121.498 109.351 165.040 1.00 125.10 484 SER A CA 1
ATOM 1401 C C . SER A 1 168 ? 121.715 107.980 165.660 1.00 128.31 484 SER A C 1
ATOM 1402 O O . SER A 1 168 ? 122.798 107.399 165.535 1.00 131.13 484 SER A O 1
ATOM 1405 N N . SER A 1 169 ? 120.682 107.469 166.328 1.00 127.22 485 SER A N 1
ATOM 1406 C CA . SER A 1 169 ? 120.710 106.125 166.906 1.00 129.52 485 SER A CA 1
ATOM 1407 C C . SER A 1 169 ? 119.272 105.605 166.870 1.00 129.59 485 SER A C 1
ATOM 1408 O O . SER A 1 169 ? 118.471 105.930 167.751 1.00 129.66 485 SER A O 1
ATOM 1411 N N . GLU A 1 170 ? 118.953 104.848 165.806 1.00 125.53 486 GLU A N 1
ATOM 1412 C CA . GLU A 1 170 ? 117.659 104.170 165.612 1.00 123.22 486 GLU A CA 1
ATOM 1413 C C . GLU A 1 170 ? 116.507 105.188 165.453 1.00 123.32 486 GLU A C 1
ATOM 1414 O O . GLU A 1 170 ? 115.328 104.842 165.344 1.00 121.41 486 GLU A O 1
ATOM 1420 N N . VAL A 1 171 ? 116.864 106.447 165.206 1.00 124.91 487 VAL A N 1
ATOM 1421 C CA . VAL A 1 171 ? 115.896 107.533 165.159 1.00 118.00 487 VAL A CA 1
ATOM 1422 C C . VAL A 1 171 ? 115.679 108.068 163.755 1.00 106.06 487 VAL A C 1
ATOM 1423 O O . VAL A 1 171 ? 115.006 109.095 163.605 1.00 103.17 487 VAL A O 1
ATOM 1427 N N . ASP A 1 172 ? 116.244 107.415 162.728 1.00 104.79 488 ASP A N 1
ATOM 1428 C CA . ASP A 1 172 ? 115.998 107.719 161.317 1.00 98.69 488 ASP A CA 1
ATOM 1429 C C . ASP A 1 172 ? 116.358 109.156 160.951 1.00 97.86 488 ASP A C 1
ATOM 1430 O O . ASP A 1 172 ? 115.459 109.991 160.840 1.00 100.54 488 ASP A O 1
ATOM 1435 N N . TYR A 1 173 ? 117.662 109.446 160.819 1.00 95.48 489 TYR A N 1
ATOM 1436 C CA . TYR A 1 173 ? 118.300 110.763 160.682 1.00 88.68 489 TYR A CA 1
ATOM 1437 C C . TYR A 1 173 ? 117.531 111.820 159.884 1.00 85.29 489 TYR A C 1
ATOM 1438 O O . TYR A 1 173 ? 117.562 113.002 160.236 1.00 87.52 489 TYR A O 1
ATOM 1447 N N . ASN A 1 174 ? 116.846 111.408 158.814 1.00 85.97 490 ASN A N 1
ATOM 1448 C CA . ASN A 1 174 ? 115.981 112.324 158.073 1.00 84.78 490 ASN A CA 1
ATOM 1449 C C . ASN A 1 174 ? 114.790 112.759 158.927 1.00 82.58 490 ASN A C 1
ATOM 1450 O O . ASN A 1 174 ? 114.306 113.888 158.801 1.00 82.16 490 ASN A O 1
ATOM 1455 N N . ASN A 1 175 ? 114.301 111.885 159.800 1.00 86.38 491 ASN A N 1
ATOM 1456 C CA . ASN A 1 175 ? 113.081 112.165 160.557 1.00 84.52 491 ASN A CA 1
ATOM 1457 C C . ASN A 1 175 ? 113.385 112.790 161.922 1.00 83.92 491 ASN A C 1
ATOM 1458 O O . ASN A 1 175 ? 112.514 113.453 162.491 1.00 88.74 491 ASN A O 1
ATOM 1463 N N . ALA A 1 176 ? 114.618 112.649 162.429 1.00 82.66 492 ALA A N 1
ATOM 1464 C CA . ALA A 1 176 ? 114.986 113.233 163.719 1.00 81.67 492 ALA A CA 1
ATOM 1465 C C . ALA A 1 176 ? 114.983 114.759 163.684 1.00 82.91 492 ALA A C 1
ATOM 1466 O O . ALA A 1 176 ? 114.755 115.403 164.718 1.00 85.01 492 ALA A O 1
ATOM 1468 N N . ILE A 1 177 ? 115.239 115.350 162.514 1.00 81.80 493 ILE A N 1
ATOM 1469 C CA . ILE A 1 177 ? 115.214 116.802 162.382 1.00 78.33 493 ILE A CA 1
ATOM 1470 C C . ILE A 1 177 ? 113.789 117.324 162.508 1.00 77.29 493 ILE A C 1
ATOM 1471 O O . ILE A 1 177 ? 113.549 118.384 163.103 1.00 79.99 493 ILE A O 1
ATOM 1476 N N . ILE A 1 178 ? 112.822 116.577 161.965 1.00 75.91 494 ILE A N 1
ATOM 1477 C CA . ILE A 1 178 ? 111.424 116.997 161.997 1.00 76.24 494 ILE A CA 1
ATOM 1478 C C . ILE A 1 178 ? 110.894 117.017 163.427 1.00 77.94 494 ILE A C 1
ATOM 1479 O O . ILE A 1 178 ? 110.233 117.976 163.842 1.00 79.93 494 ILE A O 1
ATOM 1484 N N . ASN A 1 179 ? 111.190 115.982 164.215 1.00 79.20 495 ASN A N 1
ATOM 1485 C CA . ASN A 1 179 ? 110.748 116.004 165.603 1.00 83.22 495 ASN A CA 1
ATOM 1486 C C . ASN A 1 179 ? 111.599 116.923 166.474 1.00 84.70 495 ASN A C 1
ATOM 1487 O O . ASN A 1 179 ? 111.114 117.373 167.517 1.00 87.80 495 ASN A O 1
ATOM 1492 N N . LYS A 1 180 ? 112.833 117.238 166.061 1.00 82.20 496 LYS A N 1
ATOM 1493 C CA . LYS A 1 180 ? 113.586 118.302 166.726 1.00 83.26 496 LYS A CA 1
ATOM 1494 C C . LYS A 1 180 ? 112.888 119.652 166.571 1.00 83.19 496 LYS A C 1
ATOM 1495 O O . LYS A 1 180 ? 112.712 120.396 167.547 1.00 83.83 496 LYS A O 1
ATOM 1501 N N . PHE A 1 181 ? 112.465 119.971 165.345 1.00 80.43 497 PHE A N 1
ATOM 1502 C CA . PHE A 1 181 ? 111.676 121.180 165.118 1.00 76.20 497 PHE A CA 1
ATOM 1503 C C . PHE A 1 181 ? 110.329 121.117 165.825 1.00 80.03 497 PHE A C 1
ATOM 1504 O O . PHE A 1 181 ? 109.828 122.145 166.286 1.00 83.07 497 PHE A O 1
ATOM 1512 N N . ARG A 1 182 ? 109.732 119.925 165.911 1.00 78.81 498 ARG A N 1
ATOM 1513 C CA . ARG A 1 182 ? 108.441 119.765 166.577 1.00 79.13 498 ARG A CA 1
ATOM 1514 C C . ARG A 1 182 ? 108.540 120.033 168.075 1.00 82.53 498 ARG A C 1
ATOM 1515 O O . ARG A 1 182 ? 107.684 120.721 168.643 1.00 86.56 498 ARG A O 1
ATOM 1523 N N . GLU A 1 183 ? 109.576 119.509 168.732 1.00 81.05 499 GLU A N 1
ATOM 1524 C CA . GLU A 1 183 ? 109.756 119.786 170.150 1.00 84.04 499 GLU A CA 1
ATOM 1525 C C . GLU A 1 183 ? 110.264 121.199 170.404 1.00 83.42 499 GLU A C 1
ATOM 1526 O O . GLU A 1 183 ? 110.094 121.711 171.515 1.00 82.59 499 GLU A O 1
ATOM 1532 N N . SER A 1 184 ? 110.880 121.842 169.407 1.00 82.32 500 SER A N 1
ATOM 1533 C CA . SER A 1 184 ? 111.145 123.272 169.536 1.00 80.07 500 SER A CA 1
ATOM 1534 C C . SER A 1 184 ? 109.860 124.082 169.405 1.00 80.87 500 SER A C 1
ATOM 1535 O O . SER A 1 184 ? 109.690 125.102 170.081 1.00 83.05 500 SER A O 1
ATOM 1538 N N . PHE A 1 185 ? 108.948 123.643 168.543 1.00 83.44 501 PHE A N 1
ATOM 1539 C CA . PHE A 1 185 ? 107.689 124.338 168.273 1.00 82.62 501 PHE A CA 1
ATOM 1540 C C . PHE A 1 185 ? 106.558 123.832 169.162 1.00 86.46 501 PHE A C 1
ATOM 1541 O O . PHE A 1 185 ? 105.461 123.530 168.695 1.00 85.50 501 PHE A O 1
ATOM 1549 N N . LYS A 1 186 ? 106.820 123.745 170.465 1.00 90.42 502 LYS A N 1
ATOM 1550 C CA . LYS A 1 186 ? 105.788 123.368 171.421 1.00 92.55 502 LYS A CA 1
ATOM 1551 C C . LYS A 1 186 ? 105.852 124.230 172.674 1.00 95.94 502 LYS A C 1
ATOM 1552 O O . LYS A 1 186 ? 105.137 123.946 173.643 1.00 98.51 502 LYS A O 1
ATOM 1558 N N . SER A 1 187 ? 106.681 125.271 172.678 1.00 97.48 503 SER A N 1
ATOM 1559 C CA . SER A 1 187 ? 106.780 126.213 173.784 1.00 104.27 503 SER A CA 1
ATOM 1560 C C . SER A 1 187 ? 105.658 127.242 173.716 1.00 107.98 503 SER A C 1
ATOM 1561 O O . SER A 1 187 ? 104.673 127.055 172.994 1.00 108.62 503 SER A O 1
ATOM 1564 N N . SER A 1 188 ? 105.800 128.333 174.458 1.00 108.39 504 SER A N 1
ATOM 1565 C CA . SER A 1 188 ? 104.759 129.350 174.541 1.00 110.83 504 SER A CA 1
ATOM 1566 C C . SER A 1 188 ? 104.772 130.226 173.285 1.00 111.49 504 SER A C 1
ATOM 1567 O O . SER A 1 188 ? 105.385 129.906 172.262 1.00 109.84 504 SER A O 1
ATOM 1570 N N . SER A 1 189 ? 104.090 131.366 173.362 1.00 110.31 505 SER A N 1
ATOM 1571 C CA . SER A 1 189 ? 103.701 132.108 172.171 1.00 110.06 505 SER A CA 1
ATOM 1572 C C . SER A 1 189 ? 104.355 133.482 172.102 1.00 110.06 505 SER A C 1
ATOM 1573 O O . SER A 1 189 ? 103.669 134.489 171.901 1.00 110.99 505 SER A O 1
ATOM 1576 N N . ARG A 1 190 ? 105.679 133.540 172.264 1.00 106.51 506 ARG A N 1
ATOM 1577 C CA . ARG A 1 190 ? 106.412 134.798 172.133 1.00 103.63 506 ARG A CA 1
ATOM 1578 C C . ARG A 1 190 ? 106.680 135.172 170.665 1.00 97.96 506 ARG A C 1
ATOM 1579 O O . ARG A 1 190 ? 107.772 135.616 170.293 1.00 95.93 506 ARG A O 1
ATOM 1587 N N . VAL A 1 191 ? 105.634 135.123 169.843 1.00 95.31 507 VAL A N 1
ATOM 1588 C CA . VAL A 1 191 ? 105.757 135.341 168.405 1.00 93.42 507 VAL A CA 1
ATOM 1589 C C . VAL A 1 191 ? 105.926 136.835 168.153 1.00 93.16 507 VAL A C 1
ATOM 1590 O O . VAL A 1 191 ? 105.053 137.636 168.493 1.00 98.22 507 VAL A O 1
ATOM 1594 N N . ILE A 1 192 ? 107.054 137.210 167.562 1.00 87.78 508 ILE A N 1
ATOM 1595 C CA . ILE A 1 192 ? 107.318 138.585 167.159 1.00 87.33 508 ILE A CA 1
ATOM 1596 C C . ILE A 1 192 ? 107.254 138.628 165.639 1.00 89.85 508 ILE A C 1
ATOM 1597 O O . ILE A 1 192 ? 108.045 137.970 164.956 1.00 89.77 508 ILE A O 1
ATOM 1602 N N . TYR A 1 193 ? 106.311 139.394 165.104 1.00 90.65 509 TYR A N 1
ATOM 1603 C CA . TYR A 1 193 ? 106.171 139.512 163.663 1.00 89.07 509 TYR A CA 1
ATOM 1604 C C . TYR A 1 193 ? 107.182 140.513 163.123 1.00 86.36 509 TYR A C 1
ATOM 1605 O O . TYR A 1 193 ? 107.429 141.558 163.729 1.00 87.05 509 TYR A O 1
ATOM 1614 N N . ASN A 1 194 ? 107.765 140.189 161.974 1.00 82.49 510 ASN A N 1
ATOM 1615 C CA . ASN A 1 194 ? 108.852 140.970 161.403 1.00 84.72 510 ASN A CA 1
ATOM 1616 C C . ASN A 1 194 ? 108.299 142.014 160.446 1.00 90.26 510 ASN A C 1
ATOM 1617 O O . ASN A 1 194 ? 107.555 141.682 159.518 1.00 90.82 510 ASN A O 1
ATOM 1622 N N . SER A 1 195 ? 108.666 143.272 160.677 1.00 92.52 511 SER A N 1
ATOM 1623 C CA . SER A 1 195 ? 108.347 144.345 159.748 1.00 92.42 511 SER A CA 1
ATOM 1624 C C . SER A 1 195 ? 109.393 144.367 158.644 1.00 90.65 511 SER A C 1
ATOM 1625 O O . SER A 1 195 ? 110.590 144.461 158.947 1.00 91.19 511 SER A O 1
ATOM 1628 N N . PRO A 1 196 ? 109.002 144.259 157.373 1.00 88.58 512 PRO A N 1
ATOM 1629 C CA . PRO A 1 196 ? 109.999 144.186 156.296 1.00 84.45 512 PRO A CA 1
ATOM 1630 C C . PRO A 1 196 ? 110.706 145.518 156.096 1.00 87.41 512 PRO A C 1
ATOM 1631 O O . PRO A 1 196 ? 110.067 146.571 156.043 1.00 94.49 512 PRO A O 1
ATOM 1635 N N . TYR A 1 197 ? 112.039 145.446 156.009 1.00 86.66 513 TYR A N 1
ATOM 1636 C CA . TYR A 1 197 ? 112.917 146.565 155.649 1.00 88.69 513 TYR A CA 1
ATOM 1637 C C . TYR A 1 197 ? 112.797 147.728 156.633 1.00 91.22 513 TYR A C 1
ATOM 1638 O O . TYR A 1 197 ? 112.794 148.895 156.236 1.00 92.09 513 TYR A O 1
ATOM 1647 N N . SER A 1 198 ? 112.693 147.387 157.925 1.00 93.09 514 SER A N 1
ATOM 1648 C CA . SER A 1 198 ? 112.613 148.338 159.043 1.00 96.60 514 SER A CA 1
ATOM 1649 C C . SER A 1 198 ? 111.437 149.302 158.900 1.00 98.36 514 SER A C 1
ATOM 1650 O O . SER A 1 198 ? 111.527 150.478 159.256 1.00 99.84 514 SER A O 1
ATOM 1653 N N . SER A 1 199 ? 110.322 148.801 158.377 1.00 99.11 515 SER A N 1
ATOM 1654 C CA . SER A 1 199 ? 109.118 149.605 158.269 1.00 104.75 515 SER A CA 1
ATOM 1655 C C . SER A 1 199 ? 108.453 149.749 159.635 1.00 114.33 515 SER A C 1
ATOM 1656 O O . SER A 1 199 ? 108.760 149.030 160.589 1.00 114.25 515 SER A O 1
ATOM 1659 N N . ILE A 1 200 ? 107.525 150.700 159.724 1.00 120.49 516 ILE A N 1
ATOM 1660 C CA . ILE A 1 200 ? 106.833 150.978 160.969 1.00 124.15 516 ILE A CA 1
ATOM 1661 C C . ILE A 1 200 ? 105.372 150.537 160.944 1.00 124.61 516 ILE A C 1
ATOM 1662 O O . ILE A 1 200 ? 104.859 150.086 161.975 1.00 124.71 516 ILE A O 1
ATOM 1667 N N . ASN A 1 201 ? 104.690 150.646 159.807 1.00 123.68 517 ASN A N 1
ATOM 1668 C CA . ASN A 1 201 ? 103.273 150.298 159.719 1.00 127.12 517 ASN A CA 1
ATOM 1669 C C . ASN A 1 201 ? 103.118 148.869 159.201 1.00 127.35 517 ASN A C 1
ATOM 1670 O O . ASN A 1 201 ? 102.665 148.617 158.084 1.00 129.70 517 ASN A O 1
ATOM 1675 N N . ASN A 1 202 ? 103.505 147.921 160.051 1.00 123.77 518 ASN A N 1
ATOM 1676 C CA . ASN A 1 202 ? 103.350 146.509 159.728 1.00 121.63 518 ASN A CA 1
ATOM 1677 C C . ASN A 1 202 ? 101.899 146.102 159.955 1.00 123.11 518 ASN A C 1
ATOM 1678 O O . ASN A 1 202 ? 101.364 146.270 161.056 1.00 120.36 518 ASN A O 1
ATOM 1683 N N . GLN A 1 203 ? 101.260 145.580 158.906 1.00 125.19 519 GLN A N 1
ATOM 1684 C CA . GLN A 1 203 ? 99.862 145.177 159.012 1.00 122.11 519 GLN A CA 1
ATOM 1685 C C . GLN A 1 203 ? 99.732 143.881 159.804 1.00 119.66 519 GLN A C 1
ATOM 1686 O O . GLN A 1 203 ? 98.822 143.751 160.632 1.00 118.07 519 GLN A O 1
ATOM 1692 N N . THR A 1 204 ? 100.677 142.953 159.609 1.00 116.82 520 THR A N 1
ATOM 1693 C CA . THR A 1 204 ? 100.643 141.557 160.087 1.00 109.06 520 THR A CA 1
ATOM 1694 C C . THR A 1 204 ? 99.345 140.935 159.571 1.00 108.41 520 THR A C 1
ATOM 1695 O O . THR A 1 204 ? 99.111 140.996 158.355 1.00 110.50 520 THR A O 1
ATOM 1699 N N . ASN A 1 205 ? 98.546 140.273 160.422 1.00 103.29 521 ASN A N 1
ATOM 1700 C CA . ASN A 1 205 ? 97.232 139.684 160.131 1.00 103.55 521 ASN A CA 1
ATOM 1701 C C . ASN A 1 205 ? 97.300 138.510 159.150 1.00 101.45 521 ASN A C 1
ATOM 1702 O O . ASN A 1 205 ? 96.273 137.905 158.823 1.00 101.89 521 ASN A O 1
ATOM 1707 N N . LYS A 1 206 ? 98.499 138.173 158.686 1.00 99.71 522 LYS A N 1
ATOM 1708 C CA . LYS A 1 206 ? 98.777 136.967 157.925 1.00 95.67 522 LYS A CA 1
ATOM 1709 C C . LYS A 1 206 ? 99.921 136.164 158.514 1.00 90.22 522 LYS A C 1
ATOM 1710 O O . LYS A 1 206 ? 99.988 134.951 158.295 1.00 89.98 522 LYS A O 1
ATOM 1716 N N . ALA A 1 207 ? 100.817 136.814 159.260 1.00 85.95 523 ALA A N 1
ATOM 1717 C CA . ALA A 1 207 ? 101.861 136.100 159.982 1.00 81.52 523 ALA A CA 1
ATOM 1718 C C . ALA A 1 207 ? 101.283 135.234 161.085 1.00 85.13 523 ALA A C 1
ATOM 1719 O O . ALA A 1 207 ? 101.800 134.143 161.344 1.00 90.32 523 ALA A O 1
ATOM 1721 N N . ARG A 1 208 ? 100.209 135.697 161.727 1.00 83.48 524 ARG A N 1
ATOM 1722 C CA . ARG A 1 208 ? 99.493 134.867 162.689 1.00 87.40 524 ARG A CA 1
ATOM 1723 C C . ARG A 1 208 ? 98.903 133.634 162.014 1.00 89.83 524 ARG A C 1
ATOM 1724 O O . ARG A 1 208 ? 98.978 132.526 162.560 1.00 92.96 524 ARG A O 1
ATOM 1732 N N . ASP A 1 209 ? 98.356 133.800 160.804 1.00 86.01 525 ASP A N 1
ATOM 1733 C CA . ASP A 1 209 ? 97.794 132.671 160.065 1.00 85.96 525 ASP A CA 1
ATOM 1734 C C . ASP A 1 209 ? 98.868 131.669 159.651 1.00 84.04 525 ASP A C 1
ATOM 1735 O O . ASP A 1 209 ? 98.671 130.454 159.784 1.00 83.76 525 ASP A O 1
ATOM 1740 N N . ILE A 1 210 ? 100.012 132.157 159.160 1.00 81.59 526 ILE A N 1
ATOM 1741 C CA . ILE A 1 210 ? 101.095 131.266 158.744 1.00 76.72 526 ILE A CA 1
ATOM 1742 C C . ILE A 1 210 ? 101.701 130.553 159.951 1.00 76.42 526 ILE A C 1
ATOM 1743 O O . ILE A 1 210 ? 102.002 129.353 159.892 1.00 79.94 526 ILE A O 1
ATOM 1748 N N . THR A 1 211 ? 101.853 131.268 161.072 1.00 74.43 527 THR A N 1
ATOM 1749 C CA . THR A 1 211 ? 102.376 130.665 162.294 1.00 71.95 527 THR A CA 1
ATOM 1750 C C . THR A 1 211 ? 101.433 129.596 162.834 1.00 76.69 527 THR A C 1
ATOM 1751 O O . THR A 1 211 ? 101.879 128.516 163.242 1.00 83.49 527 THR A O 1
ATOM 1755 N N . ASN A 1 212 ? 100.124 129.867 162.815 1.00 76.27 528 ASN A N 1
ATOM 1756 C CA . ASN A 1 212 ? 99.147 128.877 163.260 1.00 79.53 528 ASN A CA 1
ATOM 1757 C C . ASN A 1 212 ? 99.125 127.660 162.344 1.00 82.87 528 ASN A C 1
ATOM 1758 O O . ASN A 1 212 ? 99.006 126.526 162.821 1.00 84.70 528 ASN A O 1
ATOM 1763 N N . LEU A 1 213 ? 99.256 127.874 161.029 1.00 80.46 529 LEU A N 1
ATOM 1764 C CA . LEU A 1 213 ? 99.298 126.757 160.088 1.00 78.62 529 LEU A CA 1
ATOM 1765 C C . LEU A 1 213 ? 100.535 125.888 160.298 1.00 78.25 529 LEU A C 1
ATOM 1766 O O . LEU A 1 213 ? 100.440 124.655 160.283 1.00 83.06 529 LEU A O 1
ATOM 1771 N N . VAL A 1 214 ? 101.695 126.512 160.516 1.00 74.13 530 VAL A N 1
ATOM 1772 C CA . VAL A 1 214 ? 102.930 125.758 160.727 1.00 69.63 530 VAL A CA 1
ATOM 1773 C C . VAL A 1 214 ? 102.884 125.008 162.058 1.00 74.49 530 VAL A C 1
ATOM 1774 O O . VAL A 1 214 ? 103.293 123.840 162.144 1.00 81.47 530 VAL A O 1
ATOM 1778 N N . ARG A 1 215 ? 102.350 125.652 163.103 1.00 72.40 531 ARG A N 1
ATOM 1779 C CA . ARG A 1 215 ? 102.216 125.001 164.403 1.00 75.00 531 ARG A CA 1
ATOM 1780 C C . ARG A 1 215 ? 101.244 123.828 164.343 1.00 80.58 531 ARG A C 1
ATOM 1781 O O . ARG A 1 215 ? 101.470 122.795 164.984 1.00 83.07 531 ARG A O 1
ATOM 1789 N N . LEU A 1 216 ? 100.164 123.966 163.570 1.00 79.67 532 LEU A N 1
ATOM 1790 C CA . LEU A 1 216 ? 99.241 122.854 163.372 1.00 79.77 532 LEU A CA 1
ATOM 1791 C C . LEU A 1 216 ? 99.894 121.715 162.599 1.00 80.61 532 LEU A C 1
ATOM 1792 O O . LEU A 1 216 ? 99.764 120.546 162.982 1.00 85.49 532 LEU A O 1
ATOM 1797 N N . CYS A 1 217 ? 100.612 122.032 161.523 1.00 73.15 533 CYS A N 1
ATOM 1798 C CA . CYS A 1 217 ? 101.224 121.007 160.687 1.00 73.99 533 CYS A CA 1
ATOM 1799 C C . CYS A 1 217 ? 102.412 120.320 161.346 1.00 75.83 533 CYS A C 1
ATOM 1800 O O . CYS A 1 217 ? 102.798 119.235 160.902 1.00 79.27 533 CYS A O 1
ATOM 1803 N N . LEU A 1 218 ? 103.008 120.913 162.379 1.00 75.68 534 LEU A N 1
ATOM 1804 C CA . LEU A 1 218 ? 104.085 120.249 163.096 1.00 78.91 534 LEU A CA 1
ATOM 1805 C C . LEU A 1 218 ? 103.700 119.717 164.467 1.00 82.02 534 LEU A C 1
ATOM 1806 O O . LEU A 1 218 ? 104.474 118.946 165.041 1.00 82.47 534 LEU A O 1
ATOM 1811 N N . THR A 1 219 ? 102.543 120.093 165.008 1.00 80.73 535 THR A N 1
ATOM 1812 C CA . THR A 1 219 ? 102.129 119.630 166.327 1.00 82.79 535 THR A CA 1
ATOM 1813 C C . THR A 1 219 ? 101.077 118.529 166.260 1.00 88.58 535 THR A C 1
ATOM 1814 O O . THR A 1 219 ? 101.216 117.496 166.920 1.00 91.92 535 THR A O 1
ATOM 1818 N N . GLU A 1 220 ? 100.030 118.724 165.462 1.00 88.12 536 GLU A N 1
ATOM 1819 C CA . GLU A 1 220 ? 98.913 117.791 165.403 1.00 90.20 536 GLU A CA 1
ATOM 1820 C C . GLU A 1 220 ? 98.907 116.937 164.143 1.00 86.90 536 GLU A C 1
ATOM 1821 O O . GLU A 1 220 ? 98.489 115.776 164.195 1.00 88.36 536 GLU A O 1
ATOM 1827 N N . LEU A 1 221 ? 99.386 117.467 163.022 1.00 83.02 537 LEU A N 1
ATOM 1828 C CA . LEU A 1 221 ? 99.204 116.838 161.721 1.00 79.91 537 LEU A CA 1
ATOM 1829 C C . LEU A 1 221 ? 100.381 115.970 161.291 1.00 83.29 537 LEU A C 1
ATOM 1830 O O . LEU A 1 221 ? 100.366 115.448 160.172 1.00 84.88 537 LEU A O 1
ATOM 1835 N N . SER A 1 222 ? 101.391 115.797 162.140 1.00 84.10 538 SER A N 1
ATOM 1836 C CA . SER A 1 222 ? 102.557 115.007 161.775 1.00 84.39 538 SER A CA 1
ATOM 1837 C C . SER A 1 222 ? 103.131 114.349 163.020 1.00 84.77 538 SER A C 1
ATOM 1838 O O . SER A 1 222 ? 102.856 114.762 164.150 1.00 87.04 538 SER A O 1
ATOM 1841 N N . CYS A 1 223 ? 103.931 113.307 162.798 1.00 83.26 539 CYS A N 1
ATOM 1842 C CA . CYS A 1 223 ? 104.476 112.514 163.892 1.00 88.11 539 CYS A CA 1
ATOM 1843 C C . CYS A 1 223 ? 105.743 111.812 163.426 1.00 91.91 539 CYS A C 1
ATOM 1844 O O . CYS A 1 223 ? 106.036 111.735 162.231 1.00 90.42 539 CYS A O 1
ATOM 1847 N N . ASP A 1 224 ? 106.496 111.306 164.401 1.00 95.83 540 ASP A N 1
ATOM 1848 C CA . ASP A 1 224 ? 107.683 110.500 164.135 1.00 97.12 540 ASP A CA 1
ATOM 1849 C C . ASP A 1 224 ? 107.253 109.175 163.514 1.00 95.84 540 ASP A C 1
ATOM 1850 O O . ASP A 1 224 ? 106.683 108.315 164.193 1.00 98.31 540 ASP A O 1
ATOM 1855 N N . THR A 1 225 ? 107.512 109.011 162.218 1.00 94.86 541 THR A N 1
ATOM 1856 C CA . THR A 1 225 ? 107.039 107.816 161.521 1.00 98.83 541 THR A CA 1
ATOM 1857 C C . THR A 1 225 ? 107.962 106.622 161.752 1.00 104.14 541 THR A C 1
ATOM 1858 O O . THR A 1 225 ? 107.543 105.606 162.315 1.00 107.82 541 THR A O 1
ATOM 1862 N N . THR A 1 226 ? 109.196 106.700 161.227 1.00 101.67 542 THR A N 1
ATOM 1863 C CA . THR A 1 226 ? 110.353 105.806 161.404 1.00 100.40 542 THR A CA 1
ATOM 1864 C C . THR A 1 226 ? 110.105 104.334 161.048 1.00 104.74 542 THR A C 1
ATOM 1865 O O . THR A 1 226 ? 111.023 103.509 161.131 1.00 107.23 542 THR A O 1
ATOM 1869 N N . LYS A 1 227 ? 108.899 104.000 160.584 1.00 104.82 543 LYS A N 1
ATOM 1870 C CA . LYS A 1 227 ? 108.522 102.630 160.265 1.00 103.03 543 LYS A CA 1
ATOM 1871 C C . LYS A 1 227 ? 107.934 102.461 158.876 1.00 104.77 543 LYS A C 1
ATOM 1872 O O . LYS A 1 227 ? 107.903 101.329 158.380 1.00 109.57 543 LYS A O 1
ATOM 1878 N N . MET A 1 228 ? 107.466 103.528 158.237 1.00 102.04 544 MET A N 1
ATOM 1879 C CA . MET A 1 228 ? 106.780 103.414 156.962 1.00 105.49 544 MET A CA 1
ATOM 1880 C C . MET A 1 228 ? 107.775 103.162 155.832 1.00 109.78 544 MET A C 1
ATOM 1881 O O . MET A 1 228 ? 108.981 103.387 155.959 1.00 110.06 544 MET A O 1
ATOM 1886 N N . GLU A 1 229 ? 107.246 102.688 154.710 1.00 112.96 545 GLU A N 1
ATOM 1887 C CA . GLU A 1 229 ? 108.060 102.308 153.568 1.00 111.40 545 GLU A CA 1
ATOM 1888 C C . GLU A 1 229 ? 108.320 103.506 152.666 1.00 108.53 545 GLU A C 1
ATOM 1889 O O . GLU A 1 229 ? 107.526 104.448 152.601 1.00 106.23 545 GLU A O 1
ATOM 1895 N N . LYS A 1 230 ? 109.449 103.455 151.966 1.00 107.88 546 LYS A N 1
ATOM 1896 C CA . LYS A 1 230 ? 109.847 104.512 151.052 1.00 110.23 546 LYS A CA 1
ATOM 1897 C C . LYS A 1 230 ? 108.957 104.498 149.809 1.00 110.52 546 LYS A C 1
ATOM 1898 O O . LYS A 1 230 ? 108.312 103.496 149.488 1.00 111.85 546 LYS A O 1
ATOM 1904 N N . GLN A 1 231 ? 108.902 105.638 149.122 1.00 108.37 547 GLN A N 1
ATOM 1905 C CA . GLN A 1 231 ? 108.134 105.732 147.888 1.00 105.06 547 GLN A CA 1
ATOM 1906 C C . GLN A 1 231 ? 108.795 104.905 146.792 1.00 107.64 547 GLN A C 1
ATOM 1907 O O . GLN A 1 231 ? 109.969 105.108 146.472 1.00 109.12 547 GLN A O 1
ATOM 1913 N N . GLU A 1 232 ? 108.036 103.974 146.214 1.00 109.10 548 GLU A N 1
ATOM 1914 C CA . GLU A 1 232 ? 108.507 103.118 145.132 1.00 108.58 548 GLU A CA 1
ATOM 1915 C C . GLU A 1 232 ? 107.599 103.273 143.922 1.00 106.08 548 GLU A C 1
ATOM 1916 O O . GLU A 1 232 ? 106.373 103.314 144.055 1.00 106.53 548 GLU A O 1
ATOM 1922 N N . LEU A 1 233 ? 108.210 103.342 142.742 1.00 102.10 549 LEU A N 1
ATOM 1923 C CA . LEU A 1 233 ? 107.508 103.607 141.497 1.00 101.97 549 LEU A CA 1
ATOM 1924 C C . LEU A 1 233 ? 107.601 102.403 140.568 1.00 103.10 549 LEU A C 1
ATOM 1925 O O . LEU A 1 233 ? 108.473 101.543 140.713 1.00 104.71 549 LEU A O 1
ATOM 1930 N N . GLU A 1 234 ? 106.682 102.352 139.604 1.00 103.85 550 GLU A N 1
ATOM 1931 C CA . GLU A 1 234 ? 106.616 101.265 138.639 1.00 105.26 550 GLU A CA 1
ATOM 1932 C C . GLU A 1 234 ? 106.215 101.812 137.278 1.00 111.55 550 GLU A C 1
ATOM 1933 O O . GLU A 1 234 ? 105.356 102.693 137.187 1.00 115.43 550 GLU A O 1
ATOM 1939 N N . ASP A 1 235 ? 106.836 101.290 136.224 1.00 111.80 551 ASP A N 1
ATOM 1940 C CA . ASP A 1 235 ? 106.441 101.663 134.872 1.00 111.77 551 ASP A CA 1
ATOM 1941 C C . ASP A 1 235 ? 105.112 101.026 134.497 1.00 115.24 551 ASP A C 1
ATOM 1942 O O . ASP A 1 235 ? 104.846 99.864 134.817 1.00 118.51 551 ASP A O 1
ATOM 1947 N N . GLU A 1 236 ? 104.273 101.800 133.813 1.00 115.77 552 GLU A N 1
ATOM 1948 C CA . GLU A 1 236 ? 102.957 101.348 133.392 1.00 120.20 552 GLU A CA 1
ATOM 1949 C C . GLU A 1 236 ? 102.717 101.776 131.953 1.00 125.28 552 GLU A C 1
ATOM 1950 O O . GLU A 1 236 ? 103.286 102.762 131.480 1.00 124.72 552 GLU A O 1
ATOM 1956 N N . ILE A 1 237 ? 101.866 101.020 131.259 1.00 127.82 553 ILE A N 1
ATOM 1957 C CA . ILE A 1 237 ? 101.545 101.338 129.875 1.00 131.20 553 ILE A CA 1
ATOM 1958 C C . ILE A 1 237 ? 100.556 102.499 129.829 1.00 135.64 553 ILE A C 1
ATOM 1959 O O . ILE A 1 237 ? 99.571 102.540 130.579 1.00 135.68 553 ILE A O 1
ATOM 1964 N N . ASP A 1 238 ? 100.845 103.476 128.978 1.00 138.13 554 ASP A N 1
ATOM 1965 C CA . ASP A 1 238 ? 99.960 104.606 128.747 1.00 144.28 554 ASP A CA 1
ATOM 1966 C C . ASP A 1 238 ? 99.019 104.300 127.588 1.00 152.07 554 ASP A C 1
ATOM 1967 O O . ASP A 1 238 ? 99.293 103.450 126.738 1.00 151.60 554 ASP A O 1
ATOM 1972 N N . ILE A 1 239 ? 97.889 105.012 127.567 1.00 158.63 555 ILE A N 1
ATOM 1973 C CA . ILE A 1 239 ? 96.910 104.844 126.498 1.00 164.07 555 ILE A CA 1
ATOM 1974 C C . ILE A 1 239 ? 97.249 105.685 125.271 1.00 165.27 555 ILE A C 1
ATOM 1975 O O . ILE A 1 239 ? 96.598 105.534 124.225 1.00 172.70 555 ILE A O 1
ATOM 1980 N N . ASN A 1 240 ? 98.267 106.547 125.354 1.00 163.28 556 ASN A N 1
ATOM 1981 C CA . ASN A 1 240 ? 98.748 107.308 124.209 1.00 164.41 556 ASN A CA 1
ATOM 1982 C C . ASN A 1 240 ? 100.190 107.014 123.831 1.00 158.82 556 ASN A C 1
ATOM 1983 O O . ASN A 1 240 ? 100.532 107.118 122.649 1.00 156.27 556 ASN A O 1
ATOM 1988 N N . THR A 1 241 ? 101.035 106.655 124.789 1.00 156.24 557 THR A N 1
ATOM 1989 C CA . THR A 1 241 ? 102.455 106.415 124.558 1.00 148.69 557 THR A CA 1
ATOM 1990 C C . THR A 1 241 ? 102.791 105.144 125.341 1.00 142.18 557 THR A C 1
ATOM 1991 O O . THR A 1 241 ? 101.889 104.394 125.729 1.00 145.38 557 THR A O 1
ATOM 1995 N N . GLY A 1 242 ? 104.070 104.875 125.559 1.00 131.60 558 GLY A N 1
ATOM 1996 C CA . GLY A 1 242 ? 104.476 103.724 126.337 1.00 124.78 558 GLY A CA 1
ATOM 1997 C C . GLY A 1 242 ? 105.460 104.100 127.423 1.00 120.83 558 GLY A C 1
ATOM 1998 O O . GLY A 1 242 ? 106.201 105.077 127.309 1.00 118.00 558 GLY A O 1
ATOM 1999 N N . SER A 1 243 ? 105.433 103.306 128.498 1.00 116.82 559 SER A N 1
ATOM 2000 C CA . SER A 1 243 ? 106.447 103.291 129.558 1.00 112.67 559 SER A CA 1
ATOM 2001 C C . SER A 1 243 ? 106.580 104.643 130.267 1.00 115.79 559 SER A C 1
ATOM 2002 O O . SER A 1 243 ? 107.612 105.313 130.201 1.00 114.41 559 SER A O 1
ATOM 2005 N N . ILE A 1 244 ? 105.508 105.037 130.949 1.00 115.74 560 ILE A N 1
ATOM 2006 C CA . ILE A 1 244 ? 105.546 106.177 131.851 1.00 114.13 560 ILE A CA 1
ATOM 2007 C C . ILE A 1 244 ? 105.734 105.657 133.271 1.00 114.27 560 ILE A C 1
ATOM 2008 O O . ILE A 1 244 ? 105.438 104.502 133.585 1.00 115.55 560 ILE A O 1
ATOM 2013 N N . LYS A 1 245 ? 106.254 106.517 134.143 1.00 112.85 561 LYS A N 1
ATOM 2014 C CA . LYS A 1 245 ? 106.585 106.150 135.515 1.00 108.25 561 LYS A CA 1
ATOM 2015 C C . LYS A 1 245 ? 105.525 106.718 136.448 1.00 108.54 561 LYS A C 1
ATOM 2016 O O . LYS A 1 245 ? 105.259 107.924 136.429 1.00 113.27 561 LYS A O 1
ATOM 2022 N N . VAL A 1 246 ? 104.926 105.850 137.265 1.00 105.68 562 VAL A N 1
ATOM 2023 C CA . VAL A 1 246 ? 103.860 106.238 138.177 1.00 104.69 562 VAL A CA 1
ATOM 2024 C C . VAL A 1 246 ? 103.986 105.414 139.454 1.00 106.42 562 VAL A C 1
ATOM 2025 O O . VAL A 1 246 ? 104.657 104.381 139.491 1.00 108.37 562 VAL A O 1
ATOM 2029 N N . GLU A 1 247 ? 103.363 105.909 140.522 1.00 105.86 563 GLU A N 1
ATOM 2030 C CA . GLU A 1 247 ? 103.340 105.187 141.784 1.00 104.90 563 GLU A CA 1
ATOM 2031 C C . GLU A 1 247 ? 102.435 103.965 141.674 1.00 109.13 563 GLU A C 1
ATOM 2032 O O . GLU A 1 247 ? 101.469 103.941 140.907 1.00 111.41 563 GLU A O 1
ATOM 2038 N N . ARG A 1 248 ? 102.760 102.936 142.454 1.00 109.63 564 ARG A N 1
ATOM 2039 C CA . ARG A 1 248 ? 101.961 101.721 142.430 1.00 110.37 564 ARG A CA 1
ATOM 2040 C C . ARG A 1 248 ? 100.625 101.960 143.122 1.00 113.56 564 ARG A C 1
ATOM 2041 O O . ARG A 1 248 ? 100.497 102.838 143.978 1.00 113.72 564 ARG A O 1
ATOM 2049 N N . THR A 1 249 ? 99.616 101.182 142.712 1.00 116.29 565 THR A N 1
ATOM 2050 C CA . THR A 1 249 ? 98.252 101.395 143.191 1.00 118.47 565 THR A CA 1
ATOM 2051 C C . THR A 1 249 ? 98.131 101.124 144.686 1.00 115.88 565 THR A C 1
ATOM 2052 O O . THR A 1 249 ? 97.451 101.868 145.404 1.00 112.08 565 THR A O 1
ATOM 2056 N N . LYS A 1 250 ? 98.782 100.075 145.173 1.00 116.71 566 LYS A N 1
ATOM 2057 C CA . LYS A 1 250 ? 98.840 99.820 146.600 1.00 118.11 566 LYS A CA 1
ATOM 2058 C C . LYS A 1 250 ? 100.098 100.462 147.179 1.00 114.31 566 LYS A C 1
ATOM 2059 O O . LYS A 1 250 ? 100.893 101.077 146.462 1.00 110.77 566 LYS A O 1
ATOM 2065 N N . LYS A 1 251 ? 100.263 100.320 148.500 1.00 114.37 567 LYS A N 1
ATOM 2066 C CA . LYS A 1 251 ? 101.403 100.809 149.274 1.00 115.15 567 LYS A CA 1
ATOM 2067 C C . LYS A 1 251 ? 101.602 102.313 149.126 1.00 113.22 567 LYS A C 1
ATOM 2068 O O . LYS A 1 251 ? 100.978 103.096 149.849 1.00 112.46 567 LYS A O 1
ATOM 2074 N N . SER A 1 252 ? 102.460 102.730 148.197 1.00 109.94 568 SER A N 1
ATOM 2075 C CA . SER A 1 252 ? 102.825 104.144 148.083 1.00 105.60 568 SER A CA 1
ATOM 2076 C C . SER A 1 252 ? 101.852 104.929 147.205 1.00 105.97 568 SER A C 1
ATOM 2077 O O . SER A 1 252 ? 102.245 105.733 146.363 1.00 105.73 568 SER A O 1
ATOM 2080 N N . LYS A 1 253 ? 100.564 104.694 147.410 1.00 108.27 569 LYS A N 1
ATOM 2081 C CA . LYS A 1 253 ? 99.526 105.638 147.021 1.00 106.91 569 LYS A CA 1
ATOM 2082 C C . LYS A 1 253 ? 98.393 105.660 148.034 1.00 104.50 569 LYS A C 1
ATOM 2083 O O . LYS A 1 253 ? 97.410 106.374 147.819 1.00 103.25 569 LYS A O 1
ATOM 2089 N N . GLU A 1 254 ? 98.499 104.914 149.129 1.00 103.22 570 GLU A N 1
ATOM 2090 C CA . GLU A 1 254 ? 97.427 104.739 150.093 1.00 102.57 570 GLU A CA 1
ATOM 2091 C C . GLU A 1 254 ? 97.801 105.414 151.403 1.00 100.49 570 GLU A C 1
ATOM 2092 O O . GLU A 1 254 ? 98.974 105.440 151.787 1.00 97.66 570 GLU A O 1
ATOM 2098 N N . TRP A 1 255 ? 96.799 105.958 152.084 1.00 99.52 571 TRP A N 1
ATOM 2099 C CA . TRP A 1 255 ? 97.021 106.638 153.350 1.00 95.83 571 TRP A CA 1
ATOM 2100 C C . TRP A 1 255 ? 97.033 105.616 154.479 1.00 94.95 571 TRP A C 1
ATOM 2101 O O . TRP A 1 255 ? 96.031 104.933 154.716 1.00 95.14 571 TRP A O 1
ATOM 2112 N N . ASN A 1 256 ? 98.163 105.511 155.172 1.00 95.02 572 ASN A N 1
ATOM 2113 C CA . ASN A 1 256 ? 98.295 104.599 156.300 1.00 94.46 572 ASN A CA 1
ATOM 2114 C C . ASN A 1 256 ? 97.720 105.263 157.550 1.00 98.90 572 ASN A C 1
ATOM 2115 O O . ASN A 1 256 ? 97.084 106.318 157.488 1.00 102.55 572 ASN A O 1
ATOM 2120 N N . LYS A 1 257 ? 97.939 104.653 158.712 1.00 101.11 573 LYS A N 1
ATOM 2121 C CA . LYS A 1 257 ? 97.363 105.159 159.954 1.00 106.34 573 LYS A CA 1
ATOM 2122 C C . LYS A 1 257 ? 98.378 105.015 161.078 1.00 108.09 573 LYS A C 1
ATOM 2123 O O . LYS A 1 257 ? 98.611 103.908 161.573 1.00 108.92 573 LYS A O 1
ATOM 2129 N N . GLN A 1 258 ? 98.980 106.131 161.473 1.00 110.20 574 GLN A N 1
ATOM 2130 C CA . GLN A 1 258 ? 99.705 106.220 162.729 1.00 113.05 574 GLN A CA 1
ATOM 2131 C C . GLN A 1 258 ? 98.729 106.714 163.796 1.00 116.49 574 GLN A C 1
ATOM 2132 O O . GLN A 1 258 ? 97.510 106.696 163.601 1.00 116.97 574 GLN A O 1
ATOM 2138 N N . GLY A 1 259 ? 99.244 107.144 164.945 1.00 117.07 575 GLY A N 1
ATOM 2139 C CA . GLY A 1 259 ? 98.380 107.649 165.994 1.00 118.09 575 GLY A CA 1
ATOM 2140 C C . GLY A 1 259 ? 97.725 108.974 165.657 1.00 119.18 575 GLY A C 1
ATOM 2141 O O . GLY A 1 259 ? 98.384 110.020 165.674 1.00 118.15 575 GLY A O 1
ATOM 2142 N N . SER A 1 260 ? 96.421 108.915 165.355 1.00 119.84 576 SER A N 1
ATOM 2143 C CA . SER A 1 260 ? 95.567 110.078 165.075 1.00 118.89 576 SER A CA 1
ATOM 2144 C C . SER A 1 260 ? 96.102 110.936 163.927 1.00 114.77 576 SER A C 1
ATOM 2145 O O . SER A 1 260 ? 96.017 112.165 163.953 1.00 115.28 576 SER A O 1
ATOM 2148 N N . CYS A 1 261 ? 96.647 110.282 162.903 1.00 111.74 577 CYS A N 1
ATOM 2149 C CA . CYS A 1 261 ? 97.153 110.996 161.738 1.00 111.18 577 CYS A CA 1
ATOM 2150 C C . CYS A 1 261 ? 97.130 110.063 160.537 1.00 109.10 577 CYS A C 1
ATOM 2151 O O . CYS A 1 261 ? 97.026 108.843 160.676 1.00 109.10 577 CYS A O 1
ATOM 2154 N N . LEU A 1 262 ? 97.230 110.660 159.353 1.00 104.56 578 LEU A N 1
ATOM 2155 C CA . LEU A 1 262 ? 97.245 109.929 158.093 1.00 99.57 578 LEU A CA 1
ATOM 2156 C C . LEU A 1 262 ? 98.583 110.148 157.401 1.00 96.83 578 LEU A C 1
ATOM 2157 O O . LEU A 1 262 ? 99.041 111.287 157.271 1.00 99.33 578 LEU A O 1
ATOM 2162 N N . THR A 1 263 ? 99.202 109.057 156.958 1.00 91.77 579 THR A N 1
ATOM 2163 C CA . THR A 1 263 ? 100.534 109.094 156.377 1.00 85.58 579 THR A CA 1
ATOM 2164 C C . THR A 1 263 ? 100.549 108.242 155.115 1.00 91.35 579 THR A C 1
ATOM 2165 O O . THR A 1 263 ? 99.865 107.220 155.036 1.00 99.71 579 THR A O 1
ATOM 2169 N N . ARG A 1 264 ? 101.330 108.670 154.123 1.00 88.08 580 ARG A N 1
ATOM 2170 C CA . ARG A 1 264 ? 101.477 107.927 152.876 1.00 93.45 580 ARG A CA 1
ATOM 2171 C C . ARG A 1 264 ? 102.865 107.317 152.741 1.00 95.68 580 ARG A C 1
ATOM 2172 O O . ARG A 1 264 ? 103.001 106.105 152.555 1.00 100.65 580 ARG A O 1
ATOM 2180 N N . ASN A 1 265 ? 103.904 108.140 152.832 1.00 90.02 581 ASN A N 1
ATOM 2181 C CA . ASN A 1 265 ? 105.286 107.684 152.794 1.00 90.05 581 ASN A CA 1
ATOM 2182 C C . ASN A 1 265 ? 106.030 108.351 153.938 1.00 87.96 581 ASN A C 1
ATOM 2183 O O . ASN A 1 265 ? 105.403 108.871 154.865 1.00 88.44 581 ASN A O 1
ATOM 2188 N N . LYS A 1 266 ? 107.361 108.336 153.897 1.00 84.08 582 LYS A N 1
ATOM 2189 C CA . LYS A 1 266 ? 108.148 108.892 154.989 1.00 85.52 582 LYS A CA 1
ATOM 2190 C C . LYS A 1 266 ? 108.085 110.416 155.071 1.00 88.39 582 LYS A C 1
ATOM 2191 O O . LYS A 1 266 ? 108.575 110.982 156.054 1.00 85.93 582 LYS A O 1
ATOM 2197 N N . ASN A 1 267 ? 107.498 111.093 154.081 1.00 86.84 583 ASN A N 1
ATOM 2198 C CA . ASN A 1 267 ? 107.499 112.549 154.058 1.00 78.55 583 ASN A CA 1
ATOM 2199 C C . ASN A 1 267 ? 106.095 113.140 153.989 1.00 76.82 583 ASN A C 1
ATOM 2200 O O . ASN A 1 267 ? 105.856 114.229 154.518 1.00 75.80 583 ASN A O 1
ATOM 2205 N N . GLU A 1 268 ? 105.160 112.444 153.351 1.00 79.12 584 GLU A N 1
ATOM 2206 C CA . GLU A 1 268 ? 103.832 112.986 153.089 1.00 77.11 584 GLU A CA 1
ATOM 2207 C C . GLU A 1 268 ? 102.896 112.697 154.253 1.00 82.20 584 GLU A C 1
ATOM 2208 O O . GLU A 1 268 ? 102.956 111.619 154.851 1.00 92.00 584 GLU A O 1
ATOM 2214 N N . PHE A 1 269 ? 102.036 113.663 154.570 1.00 78.43 585 PHE A N 1
ATOM 2215 C CA . PHE A 1 269 ? 101.035 113.529 155.618 1.00 80.13 585 PHE A CA 1
ATOM 2216 C C . PHE A 1 269 ? 99.714 114.097 155.119 1.00 81.48 585 PHE A C 1
ATOM 2217 O O . PHE A 1 269 ? 99.658 114.795 154.105 1.00 80.93 585 PHE A O 1
ATOM 2225 N N . CYS A 1 270 ? 98.638 113.796 155.844 1.00 88.29 586 CYS A N 1
ATOM 2226 C CA . CYS A 1 270 ? 97.307 114.216 155.431 1.00 96.53 586 CYS A CA 1
ATOM 2227 C C . CYS A 1 270 ? 96.476 114.568 156.656 1.00 99.74 586 CYS A C 1
ATOM 2228 O O . CYS A 1 270 ? 96.804 114.194 157.785 1.00 97.20 586 CYS A O 1
ATOM 2231 N N . MET A 1 271 ? 95.388 115.296 156.413 1.00 101.80 587 MET A N 1
ATOM 2232 C CA . MET A 1 271 ? 94.490 115.754 157.468 1.00 104.73 587 MET A CA 1
ATOM 2233 C C . MET A 1 271 ? 93.036 115.561 157.059 1.00 109.53 587 MET A C 1
ATOM 2234 O O . MET A 1 271 ? 92.196 116.446 157.250 1.00 110.28 587 MET A O 1
ATOM 2239 N N . LYS A 1 272 ? 92.717 114.389 156.500 1.00 112.35 588 LYS A N 1
ATOM 2240 C CA . LYS A 1 272 ? 91.358 114.126 156.036 1.00 116.57 588 LYS A CA 1
ATOM 2241 C C . LYS A 1 272 ? 90.372 114.007 157.192 1.00 118.67 588 LYS A C 1
ATOM 2242 O O . LYS A 1 272 ? 89.207 114.396 157.055 1.00 119.34 588 LYS A O 1
ATOM 2248 N N . GLU A 1 273 ? 90.812 113.484 158.333 1.00 118.45 589 GLU A N 1
ATOM 2249 C CA . GLU A 1 273 ? 89.962 113.330 159.512 1.00 120.82 589 GLU A CA 1
ATOM 2250 C C . GLU A 1 273 ? 90.620 114.084 160.665 1.00 119.90 589 GLU A C 1
ATOM 2251 O O . GLU A 1 273 ? 91.419 113.523 161.418 1.00 120.21 589 GLU A O 1
ATOM 2257 N N . THR A 1 274 ? 90.275 115.363 160.795 1.00 119.70 590 THR A N 1
ATOM 2258 C CA . THR A 1 274 ? 90.835 116.238 161.815 1.00 116.22 590 THR A CA 1
ATOM 2259 C C . THR A 1 274 ? 89.692 117.077 162.373 1.00 117.21 590 THR A C 1
ATOM 2260 O O . THR A 1 274 ? 88.633 117.185 161.748 1.00 119.64 590 THR A O 1
ATOM 2264 N N . GLY A 1 275 ? 89.896 117.642 163.566 1.00 113.36 591 GLY A N 1
ATOM 2265 C CA . GLY A 1 275 ? 88.874 118.456 164.192 1.00 109.43 591 GLY A CA 1
ATOM 2266 C C . GLY A 1 275 ? 88.568 119.724 163.416 1.00 110.00 591 GLY A C 1
ATOM 2267 O O . GLY A 1 275 ? 89.351 120.193 162.589 1.00 110.57 591 GLY A O 1
ATOM 2268 N N . ARG A 1 276 ? 87.386 120.279 163.696 1.00 110.85 592 ARG A N 1
ATOM 2269 C CA . ARG A 1 276 ? 86.863 121.377 162.887 1.00 113.11 592 ARG A CA 1
ATOM 2270 C C . ARG A 1 276 ? 87.622 122.675 163.136 1.00 111.15 592 ARG A C 1
ATOM 2271 O O . ARG A 1 276 ? 87.810 123.473 162.211 1.00 108.22 592 ARG A O 1
ATOM 2279 N N . GLU A 1 277 ? 88.063 122.909 164.376 1.00 111.08 593 GLU A N 1
ATOM 2280 C CA . GLU A 1 277 ? 88.900 124.073 164.656 1.00 108.15 593 GLU A CA 1
ATOM 2281 C C . GLU A 1 277 ? 90.261 123.949 163.981 1.00 105.16 593 GLU A C 1
ATOM 2282 O O . GLU A 1 277 ? 90.786 124.930 163.438 1.00 103.97 593 GLU A O 1
ATOM 2288 N N . ASN A 1 278 ? 90.838 122.745 163.999 1.00 102.88 594 ASN A N 1
ATOM 2289 C CA . ASN A 1 278 ? 92.099 122.500 163.308 1.00 96.83 594 ASN A CA 1
ATOM 2290 C C . ASN A 1 278 ? 91.936 122.641 161.799 1.00 98.75 594 ASN A C 1
ATOM 2291 O O . ASN A 1 278 ? 92.821 123.174 161.122 1.00 98.96 594 ASN A O 1
ATOM 2296 N N . LYS A 1 279 ? 90.803 122.184 161.259 1.00 102.25 595 LYS A N 1
ATOM 2297 C CA . LYS A 1 279 ? 90.531 122.345 159.834 1.00 101.80 595 LYS A CA 1
ATOM 2298 C C . LYS A 1 279 ? 90.346 123.814 159.466 1.00 101.05 595 LYS A C 1
ATOM 2299 O O . LYS A 1 279 ? 90.784 124.252 158.395 1.00 101.19 595 LYS A O 1
ATOM 2305 N N . THR A 1 280 ? 89.707 124.588 160.348 1.00 102.24 596 THR A N 1
ATOM 2306 C CA . THR A 1 280 ? 89.553 126.023 160.125 1.00 101.08 596 THR A CA 1
ATOM 2307 C C . THR A 1 280 ? 90.900 126.735 160.145 1.00 97.19 596 THR A C 1
ATOM 2308 O O . THR A 1 280 ? 91.146 127.626 159.324 1.00 96.85 596 THR A O 1
ATOM 2312 N N . ILE A 1 281 ? 91.783 126.344 161.070 1.00 95.66 597 ILE A N 1
ATOM 2313 C CA . ILE A 1 281 ? 93.134 126.904 161.124 1.00 94.17 597 ILE A CA 1
ATOM 2314 C C . ILE A 1 281 ? 93.912 126.550 159.860 1.00 96.58 597 ILE A C 1
ATOM 2315 O O . ILE A 1 281 ? 94.608 127.398 159.281 1.00 97.53 597 ILE A O 1
ATOM 2320 N N . TYR A 1 282 ? 93.774 125.302 159.394 1.00 95.54 598 TYR A N 1
ATOM 2321 C CA . TYR A 1 282 ? 94.452 124.862 158.177 1.00 91.58 598 TYR A CA 1
ATOM 2322 C C . TYR A 1 282 ? 93.971 125.633 156.954 1.00 94.58 598 TYR A C 1
ATOM 2323 O O . TYR A 1 282 ? 94.780 126.057 156.124 1.00 96.04 598 TYR A O 1
ATOM 2332 N N . PHE A 1 283 ? 92.659 125.850 156.838 1.00 96.83 599 PHE A N 1
ATOM 2333 C CA . PHE A 1 283 ? 92.142 126.578 155.682 1.00 96.76 599 PHE A CA 1
ATOM 2334 C C . PHE A 1 283 ? 92.454 128.069 155.760 1.00 96.45 599 PHE A C 1
ATOM 2335 O O . PHE A 1 283 ? 92.675 128.706 154.723 1.00 96.45 599 PHE A O 1
ATOM 2343 N N . LYS A 1 284 ? 92.494 128.638 156.971 1.00 95.81 600 LYS A N 1
ATOM 2344 C CA . LYS A 1 284 ? 92.895 130.034 157.126 1.00 93.49 600 LYS A CA 1
ATOM 2345 C C . LYS A 1 284 ? 94.357 130.235 156.753 1.00 91.94 600 LYS A C 1
ATOM 2346 O O . LYS A 1 284 ? 94.714 131.253 156.149 1.00 92.09 600 LYS A O 1
ATOM 2352 N N . GLY A 1 285 ? 95.220 129.281 157.108 1.00 90.49 601 GLY A N 1
ATOM 2353 C CA . GLY A 1 285 ? 96.600 129.352 156.662 1.00 90.25 601 GLY A CA 1
ATOM 2354 C C . GLY A 1 285 ? 96.763 129.058 155.184 1.00 90.98 601 GLY A C 1
ATOM 2355 O O . GLY A 1 285 ? 97.696 129.557 154.549 1.00 90.74 601 GLY A O 1
ATOM 2356 N N . LEU A 1 286 ? 95.865 128.249 154.619 1.00 91.64 602 LEU A N 1
ATOM 2357 C CA . LEU A 1 286 ? 95.924 127.912 153.202 1.00 93.19 602 LEU A CA 1
ATOM 2358 C C . LEU A 1 286 ? 95.450 129.055 152.316 1.00 96.87 602 LEU A C 1
ATOM 2359 O O . LEU A 1 286 ? 95.894 129.167 151.169 1.00 98.24 602 LEU A O 1
ATOM 2364 N N . ALA A 1 287 ? 94.546 129.899 152.822 1.00 95.60 603 ALA A N 1
ATOM 2365 C CA . ALA A 1 287 ? 94.028 131.012 152.032 1.00 92.88 603 ALA A CA 1
ATOM 2366 C C . ALA A 1 287 ? 95.076 132.085 151.760 1.00 93.56 603 ALA A C 1
ATOM 2367 O O . ALA A 1 287 ? 94.880 132.903 150.856 1.00 94.60 603 ALA A O 1
ATOM 2369 N N . VAL A 1 288 ? 96.167 132.112 152.531 1.00 93.47 604 VAL A N 1
ATOM 2370 C CA . VAL A 1 288 ? 97.262 133.039 152.263 1.00 95.34 604 VAL A CA 1
ATOM 2371 C C . VAL A 1 288 ? 97.949 132.689 150.947 1.00 95.32 604 VAL A C 1
ATOM 2372 O O . VAL A 1 288 ? 98.256 133.570 150.134 1.00 97.75 604 VAL A O 1
ATOM 2376 N N . MET A 1 289 ? 98.156 131.400 150.693 1.00 91.66 605 MET A N 1
ATOM 2377 C CA . MET A 1 289 ? 98.832 130.926 149.491 1.00 92.63 605 MET A CA 1
ATOM 2378 C C . MET A 1 289 ? 97.909 130.808 148.283 1.00 95.94 605 MET A C 1
ATOM 2379 O O . MET A 1 289 ? 98.338 130.241 147.269 1.00 94.18 605 MET A O 1
ATOM 2384 N N . ASN A 1 290 ? 96.676 131.316 148.386 1.00 95.90 606 ASN A N 1
ATOM 2385 C CA . ASN A 1 290 ? 95.668 131.308 147.320 1.00 96.25 606 ASN A CA 1
ATOM 2386 C C . ASN A 1 290 ? 95.351 129.882 146.862 1.00 96.81 606 ASN A C 1
ATOM 2387 O O . ASN A 1 290 ? 95.433 129.542 145.681 1.00 99.55 606 ASN A O 1
ATOM 2392 N N . ILE A 1 291 ? 94.986 129.049 147.830 1.00 96.05 607 ILE A N 1
ATOM 2393 C CA . ILE A 1 291 ? 94.618 127.668 147.550 1.00 93.07 607 ILE A CA 1
ATOM 2394 C C . ILE A 1 291 ? 93.190 127.413 148.012 1.00 90.73 607 ILE A C 1
ATOM 2395 O O . ILE A 1 291 ? 92.830 127.730 149.145 1.00 92.25 607 ILE A O 1
ATOM 2400 N N . HIS A 1 338 ? 97.469 149.192 136.631 1.00 139.49 654 HIS A N 1
ATOM 2401 C CA . HIS A 1 338 ? 98.724 148.553 137.006 1.00 141.91 654 HIS A CA 1
ATOM 2402 C C . HIS A 1 338 ? 98.891 148.527 138.522 1.00 143.43 654 HIS A C 1
ATOM 2403 O O . HIS A 1 338 ? 98.348 149.373 139.231 1.00 141.56 654 HIS A O 1
ATOM 2410 N N . MET A 1 339 ? 99.646 147.541 139.014 1.00 143.83 655 MET A N 1
ATOM 2411 C CA . MET A 1 339 ? 99.897 147.406 140.444 1.00 142.60 655 MET A CA 1
ATOM 2412 C C . MET A 1 339 ? 101.352 147.044 140.719 1.00 139.00 655 MET A C 1
ATOM 2413 O O . MET A 1 339 ? 101.664 146.462 141.764 1.00 136.03 655 MET A O 1
ATOM 2418 N N . LYS A 1 340 ? 102.252 147.387 139.802 1.00 136.04 656 LYS A N 1
ATOM 2419 C CA . LYS A 1 340 ? 103.662 147.053 139.935 1.00 127.65 656 LYS A CA 1
ATOM 2420 C C . LYS A 1 340 ? 104.389 148.150 140.701 1.00 122.31 656 LYS A C 1
ATOM 2421 O O . LYS A 1 340 ? 104.246 149.336 140.387 1.00 123.15 656 LYS A O 1
ATOM 2427 N N . LYS A 1 341 ? 105.165 147.750 141.704 1.00 118.03 657 LYS A N 1
ATOM 2428 C CA . LYS A 1 341 ? 105.952 148.667 142.526 1.00 110.27 657 LYS A CA 1
ATOM 2429 C C . LYS A 1 341 ? 107.422 148.455 142.177 1.00 103.31 657 LYS A C 1
ATOM 2430 O O . LYS A 1 341 ? 108.122 147.665 142.811 1.00 100.81 657 LYS A O 1
ATOM 2436 N N . LEU A 1 342 ? 107.885 149.173 141.161 1.00 102.60 658 LEU A N 1
ATOM 2437 C CA . LEU A 1 342 ? 109.254 149.076 140.677 1.00 98.88 658 LEU A CA 1
ATOM 2438 C C . LEU A 1 342 ? 110.079 150.187 141.308 1.00 102.19 658 LEU A C 1
ATOM 2439 O O . LEU A 1 342 ? 109.660 151.347 141.309 1.00 108.87 658 LEU A O 1
ATOM 2444 N N . ILE A 1 343 ? 111.238 149.839 141.844 1.00 97.47 659 ILE A N 1
ATOM 2445 C CA . ILE A 1 343 ? 112.085 150.834 142.480 1.00 96.80 659 ILE A CA 1
ATOM 2446 C C . ILE A 1 343 ? 113.022 151.436 141.439 1.00 98.94 659 ILE A C 1
ATOM 2447 O O . ILE A 1 343 ? 113.335 150.827 140.413 1.00 98.25 659 ILE A O 1
ATOM 2452 N N . ARG A 1 344 ? 113.447 152.669 141.695 1.00 101.37 660 ARG A N 1
ATOM 2453 C CA . ARG A 1 344 ? 114.166 153.455 140.706 1.00 98.92 660 ARG A CA 1
ATOM 2454 C C . ARG A 1 344 ? 115.629 153.033 140.627 1.00 98.56 660 ARG A C 1
ATOM 2455 O O . ARG A 1 344 ? 116.169 152.384 141.526 1.00 102.29 660 ARG A O 1
ATOM 2463 N N . HIS A 1 345 ? 116.271 153.414 139.520 1.00 98.19 661 HIS A N 1
ATOM 2464 C CA . HIS A 1 345 ? 117.674 153.073 139.318 1.00 100.22 661 HIS A CA 1
ATOM 2465 C C . HIS A 1 345 ? 118.594 153.909 140.197 1.00 102.11 661 HIS A C 1
ATOM 2466 O O . HIS A 1 345 ? 119.713 153.482 140.501 1.00 99.36 661 HIS A O 1
ATOM 2473 N N . ASP A 1 346 ? 118.151 155.098 140.606 1.00 102.36 662 ASP A N 1
ATOM 2474 C CA . ASP A 1 346 ? 118.965 156.020 141.387 1.00 102.62 662 ASP A CA 1
ATOM 2475 C C . ASP A 1 346 ? 118.553 156.043 142.855 1.00 103.40 662 ASP A C 1
ATOM 2476 O O . ASP A 1 346 ? 118.704 157.062 143.532 1.00 104.72 662 ASP A O 1
ATOM 2481 N N . ASN A 1 347 ? 118.029 154.928 143.357 1.00 103.68 663 ASN A N 1
ATOM 2482 C CA . ASN A 1 347 ? 117.628 154.825 144.755 1.00 101.37 663 ASN A CA 1
ATOM 2483 C C . ASN A 1 347 ? 118.871 154.605 145.607 1.00 99.54 663 ASN A C 1
ATOM 2484 O O . ASN A 1 347 ? 119.515 153.555 145.519 1.00 98.24 663 ASN A O 1
ATOM 2489 N N . GLU A 1 348 ? 119.219 155.600 146.423 1.00 98.95 664 GLU A N 1
ATOM 2490 C CA . GLU A 1 348 ? 120.362 155.472 147.318 1.00 99.79 664 GLU A CA 1
ATOM 2491 C C . GLU A 1 348 ? 120.052 154.629 148.546 1.00 99.27 664 GLU A C 1
ATOM 2492 O O . GLU A 1 348 ? 120.983 154.149 149.201 1.00 97.93 664 GLU A O 1
ATOM 2498 N N . ASP A 1 349 ? 118.772 154.444 148.873 1.00 98.98 665 ASP A N 1
ATOM 2499 C CA . ASP A 1 349 ? 118.411 153.635 150.032 1.00 97.05 665 ASP A CA 1
ATOM 2500 C C . ASP A 1 349 ? 118.595 152.149 149.751 1.00 92.62 665 ASP A C 1
ATOM 2501 O O . ASP A 1 349 ? 119.025 151.394 150.632 1.00 92.00 665 ASP A O 1
ATOM 2506 N N . SER A 1 350 ? 118.273 151.715 148.529 1.00 89.38 666 SER A N 1
ATOM 2507 C CA . SER A 1 350 ? 118.370 150.300 148.182 1.00 85.34 666 SER A CA 1
ATOM 2508 C C . SER A 1 350 ? 119.820 149.835 148.123 1.00 84.38 666 SER A C 1
ATOM 2509 O O . SER A 1 350 ? 120.131 148.714 148.540 1.00 91.26 666 SER A O 1
ATOM 2512 N N . LEU A 1 351 ? 120.718 150.681 147.610 1.00 82.83 667 LEU A N 1
ATOM 2513 C CA . LEU A 1 351 ? 122.139 150.346 147.604 1.00 84.86 667 LEU A CA 1
ATOM 2514 C C . LEU A 1 351 ? 122.693 150.265 149.022 1.00 85.87 667 LEU A C 1
ATOM 2515 O O . LEU A 1 351 ? 123.508 149.385 149.327 1.00 85.96 667 LEU A O 1
ATOM 2520 N N . SER A 1 352 ? 122.243 151.161 149.905 1.00 87.30 668 SER A N 1
ATOM 2521 C CA . SER A 1 352 ? 122.670 151.123 151.301 1.00 86.44 668 SER A CA 1
ATOM 2522 C C . SER A 1 352 ? 122.153 149.878 152.012 1.00 85.11 668 SER A C 1
ATOM 2523 O O . SER A 1 352 ? 122.852 149.307 152.856 1.00 87.67 668 SER A O 1
ATOM 2526 N N . TRP A 1 353 ? 120.929 149.448 151.695 1.00 82.24 669 TRP A N 1
ATOM 2527 C CA . TRP A 1 353 ? 120.395 148.237 152.310 1.00 79.24 669 TRP A CA 1
ATOM 2528 C C . TRP A 1 353 ? 121.091 146.988 151.778 1.00 80.43 669 TRP A C 1
ATOM 2529 O O . TRP A 1 353 ? 121.346 146.042 152.536 1.00 80.28 669 TRP A O 1
ATOM 2540 N N . CYS A 1 354 ? 121.403 146.965 150.476 1.00 82.58 670 CYS A N 1
ATOM 2541 C CA . CYS A 1 354 ? 122.150 145.851 149.900 1.00 74.02 670 CYS A CA 1
ATOM 2542 C C . CYS A 1 354 ? 123.566 145.780 150.456 1.00 72.08 670 CYS A C 1
ATOM 2543 O O . CYS A 1 354 ? 124.095 144.681 150.666 1.00 72.99 670 CYS A O 1
ATOM 2546 N N . GLU A 1 355 ? 124.161 146.936 150.774 1.00 74.07 671 GLU A N 1
ATOM 2547 C CA . GLU A 1 355 ? 125.481 146.984 151.397 1.00 76.40 671 GLU A CA 1
ATOM 2548 C C . GLU A 1 355 ? 125.457 146.632 152.882 1.00 79.05 671 GLU A C 1
ATOM 2549 O O . GLU A 1 355 ? 126.422 146.940 153.589 1.00 81.45 671 GLU A O 1
ATOM 2555 N N . ARG A 1 356 ? 124.361 146.063 153.380 1.00 76.73 672 ARG A N 1
ATOM 2556 C CA . ARG A 1 356 ? 124.300 145.358 154.652 1.00 72.69 672 ARG A CA 1
ATOM 2557 C C . ARG A 1 356 ? 123.800 143.932 154.481 1.00 71.49 672 ARG A C 1
ATOM 2558 O O . ARG A 1 356 ? 124.256 143.023 155.185 1.00 73.43 672 ARG A O 1
ATOM 2566 N N . ILE A 1 357 ? 122.884 143.727 153.532 1.00 69.72 673 ILE A N 1
ATOM 2567 C CA . ILE A 1 357 ? 122.326 142.400 153.284 1.00 64.38 673 ILE A CA 1
ATOM 2568 C C . ILE A 1 357 ? 123.393 141.459 152.730 1.00 60.57 673 ILE A C 1
ATOM 2569 O O . ILE A 1 357 ? 123.534 140.313 153.184 1.00 66.03 673 ILE A O 1
ATOM 2574 N N . LYS A 1 358 ? 124.196 141.939 151.777 1.00 60.89 674 LYS A N 1
ATOM 2575 C CA . LYS A 1 358 ? 125.157 141.049 151.140 1.00 62.47 674 LYS A CA 1
ATOM 2576 C C . LYS A 1 358 ? 126.376 140.766 152.011 1.00 63.06 674 LYS A C 1
ATOM 2577 O O . LYS A 1 358 ? 127.145 139.857 151.686 1.00 61.91 674 LYS A O 1
ATOM 2583 N N . ASP A 1 359 ? 126.577 141.506 153.107 1.00 59.41 675 ASP A N 1
ATOM 2584 C CA . ASP A 1 359 ? 127.632 141.116 154.038 1.00 58.73 675 ASP A CA 1
ATOM 2585 C C . ASP A 1 359 ? 127.081 140.408 155.269 1.00 59.13 675 ASP A C 1
ATOM 2586 O O . ASP A 1 359 ? 127.846 139.768 155.997 1.00 60.93 675 ASP A O 1
ATOM 2591 N N . SER A 1 360 ? 125.776 140.513 155.532 1.00 58.49 676 SER A N 1
ATOM 2592 C CA . SER A 1 360 ? 125.165 139.569 156.461 1.00 56.67 676 SER A CA 1
ATOM 2593 C C . SER A 1 360 ? 125.099 138.168 155.870 1.00 56.42 676 SER A C 1
ATOM 2594 O O . SER A 1 360 ? 125.199 137.183 156.617 1.00 57.79 676 SER A O 1
ATOM 2597 N N . LEU A 1 361 ? 124.946 138.066 154.545 1.00 58.28 677 LEU A N 1
ATOM 2598 C CA . LEU A 1 361 ? 125.001 136.767 153.877 1.00 54.69 677 LEU A CA 1
ATOM 2599 C C . LEU A 1 361 ? 126.359 136.094 154.063 1.00 55.87 677 LEU A C 1
ATOM 2600 O O . LEU A 1 361 ? 126.432 134.884 154.306 1.00 56.92 677 LEU A O 1
ATOM 2605 N N . PHE A 1 362 ? 127.444 136.866 153.966 1.00 57.48 678 PHE A N 1
ATOM 2606 C CA . PHE A 1 362 ? 128.781 136.310 154.154 1.00 54.05 678 PHE A CA 1
ATOM 2607 C C . PHE A 1 362 ? 129.017 135.866 155.591 1.00 55.78 678 PHE A C 1
ATOM 2608 O O . PHE A 1 362 ? 129.776 134.919 155.828 1.00 57.78 678 PHE A O 1
ATOM 2616 N N . VAL A 1 363 ? 128.397 136.544 156.558 1.00 55.60 679 VAL A N 1
ATOM 2617 C CA . VAL A 1 363 ? 128.452 136.089 157.943 1.00 57.36 679 VAL A CA 1
ATOM 2618 C C . VAL A 1 363 ? 127.699 134.772 158.093 1.00 58.05 679 VAL A C 1
ATOM 2619 O O . VAL A 1 363 ? 128.168 133.843 158.763 1.00 60.86 679 VAL A O 1
ATOM 2623 N N . LEU A 1 364 ? 126.540 134.656 157.435 1.00 54.45 680 LEU A N 1
ATOM 2624 C CA . LEU A 1 364 ? 125.769 133.416 157.498 1.00 49.61 680 LEU A CA 1
ATOM 2625 C C . LEU A 1 364 ? 126.453 132.260 156.777 1.00 51.51 680 LEU A C 1
ATOM 2626 O O . LEU A 1 364 ? 126.233 131.098 157.132 1.00 53.11 680 LEU A O 1
ATOM 2631 N N . HIS A 1 365 ? 127.275 132.549 155.770 1.00 53.99 681 HIS A N 1
ATOM 2632 C CA . HIS A 1 365 ? 127.999 131.531 155.020 1.00 51.57 681 HIS A CA 1
ATOM 2633 C C . HIS A 1 365 ? 129.334 131.170 155.659 1.00 52.79 681 HIS A C 1
ATOM 2634 O O . HIS A 1 365 ? 130.227 130.676 154.964 1.00 52.53 681 HIS A O 1
ATOM 2641 N N . ASN A 1 366 ? 129.495 131.409 156.960 1.00 55.27 682 ASN A N 1
ATOM 2642 C CA . ASN A 1 366 ? 130.788 131.271 157.614 1.00 59.82 682 ASN A CA 1
ATOM 2643 C C . ASN A 1 366 ? 130.716 130.503 158.929 1.00 63.79 682 ASN A C 1
ATOM 2644 O O . ASN A 1 366 ? 131.697 130.499 159.680 1.00 68.06 682 ASN A O 1
ATOM 2649 N N . GLY A 1 367 ? 129.597 129.853 159.230 1.00 62.84 683 GLY A N 1
ATOM 2650 C CA . GLY A 1 367 ? 129.478 129.151 160.493 1.00 67.67 683 GLY A CA 1
ATOM 2651 C C . GLY A 1 367 ? 129.036 127.709 160.366 1.00 71.93 683 GLY A C 1
ATOM 2652 O O . GLY A 1 367 ? 128.708 127.066 161.368 1.00 72.70 683 GLY A O 1
ATOM 2653 N N . ASP A 1 368 ? 129.013 127.191 159.141 1.00 70.61 684 ASP A N 1
ATOM 2654 C CA . ASP A 1 368 ? 128.596 125.820 158.887 1.00 71.54 684 ASP A CA 1
ATOM 2655 C C . ASP A 1 368 ? 129.685 124.846 159.317 1.00 75.60 684 ASP A C 1
ATOM 2656 O O . ASP A 1 368 ? 130.877 125.108 159.135 1.00 79.97 684 ASP A O 1
ATOM 2661 N N . ILE A 1 369 ? 129.265 123.719 159.891 1.00 72.59 685 ILE A N 1
ATOM 2662 C CA . ILE A 1 369 ? 130.182 122.746 160.474 1.00 70.08 685 ILE A CA 1
ATOM 2663 C C . ILE A 1 369 ? 130.201 121.429 159.721 1.00 73.13 685 ILE A C 1
ATOM 2664 O O . ILE A 1 369 ? 130.962 120.527 160.101 1.00 74.63 685 ILE A O 1
ATOM 2669 N N . ARG A 1 370 ? 129.387 121.277 158.678 1.00 72.81 686 ARG A N 1
ATOM 2670 C CA . ARG A 1 370 ? 129.353 120.030 157.925 1.00 67.51 686 ARG A CA 1
ATOM 2671 C C . ARG A 1 370 ? 130.630 119.856 157.114 1.00 69.39 686 ARG A C 1
ATOM 2672 O O . ARG A 1 370 ? 131.188 120.822 156.587 1.00 73.58 686 ARG A O 1
ATOM 2680 N N . GLU A 1 371 ? 131.095 118.609 157.013 1.00 66.59 687 GLU A N 1
ATOM 2681 C CA . GLU A 1 371 ? 132.377 118.317 156.391 1.00 68.41 687 GLU A CA 1
ATOM 2682 C C . GLU A 1 371 ? 132.313 117.341 155.228 1.00 70.71 687 GLU A C 1
ATOM 2683 O O . GLU A 1 371 ? 133.231 117.344 154.401 1.00 71.19 687 GLU A O 1
ATOM 2689 N N . GLU A 1 372 ? 131.278 116.511 155.133 1.00 70.24 688 GLU A N 1
ATOM 2690 C CA . GLU A 1 372 ? 131.202 115.509 154.081 1.00 67.95 688 GLU A CA 1
ATOM 2691 C C . GLU A 1 372 ? 129.822 115.535 153.445 1.00 66.02 688 GLU A C 1
ATOM 2692 O O . GLU A 1 372 ? 128.828 115.871 154.094 1.00 70.89 688 GLU A O 1
ATOM 2698 N N . GLY A 1 373 ? 129.769 115.169 152.170 1.00 59.73 689 GLY A N 1
ATOM 2699 C CA . GLY A 1 373 ? 128.512 115.179 151.446 1.00 61.08 689 GLY A CA 1
ATOM 2700 C C . GLY A 1 373 ? 128.705 114.649 150.044 1.00 60.37 689 GLY A C 1
ATOM 2701 O O . GLY A 1 373 ? 129.791 114.199 149.666 1.00 62.03 689 GLY A O 1
ATOM 2702 N N . LYS A 1 374 ? 127.621 114.712 149.269 1.00 58.23 690 LYS A N 1
ATOM 2703 C CA . LYS A 1 374 ? 127.640 114.179 147.911 1.00 58.69 690 LYS A CA 1
ATOM 2704 C C . LYS A 1 374 ? 128.411 115.088 146.960 1.00 59.05 690 LYS A C 1
ATOM 2705 O O . LYS A 1 374 ? 129.339 114.639 146.281 1.00 62.13 690 LYS A O 1
ATOM 2711 N N . ILE A 1 375 ? 128.026 116.365 146.895 1.00 54.02 691 ILE A N 1
ATOM 2712 C CA . ILE A 1 375 ? 128.671 117.323 146.000 1.00 48.06 691 ILE A CA 1
ATOM 2713 C C . ILE A 1 375 ? 130.106 117.596 146.439 1.00 49.91 691 ILE A C 1
ATOM 2714 O O . ILE A 1 375 ? 131.001 117.787 145.598 1.00 54.85 691 ILE A O 1
ATOM 2719 N N . THR A 1 376 ? 130.350 117.594 147.752 1.00 49.78 692 THR A N 1
ATOM 2720 C CA . THR A 1 376 ? 131.696 117.794 148.280 1.00 52.38 692 THR A CA 1
ATOM 2721 C C . THR A 1 376 ? 132.638 116.681 147.840 1.00 55.41 692 THR A C 1
ATOM 2722 O O . THR A 1 376 ? 133.797 116.943 147.505 1.00 55.39 692 THR A O 1
ATOM 2726 N N . SER A 1 377 ? 132.143 115.439 147.795 1.00 56.72 693 SER A N 1
ATOM 2727 C CA . SER A 1 377 ? 132.981 114.299 147.429 1.00 51.52 693 SER A CA 1
ATOM 2728 C C . SER A 1 377 ? 133.399 114.354 145.964 1.00 50.79 693 SER A C 1
ATOM 2729 O O . SER A 1 377 ? 134.580 114.174 145.639 1.00 54.34 693 SER A O 1
ATOM 2732 N N . VAL A 1 378 ? 132.446 114.614 145.064 1.00 51.44 694 VAL A N 1
ATOM 2733 C CA . VAL A 1 378 ? 132.771 114.659 143.641 1.00 51.86 694 VAL A CA 1
ATOM 2734 C C . VAL A 1 378 ? 133.633 115.877 143.316 1.00 49.81 694 VAL A C 1
ATOM 2735 O O . VAL A 1 378 ? 134.569 115.780 142.512 1.00 56.73 694 VAL A O 1
ATOM 2739 N N . TYR A 1 379 ? 133.387 117.021 143.963 1.00 44.93 695 TYR A N 1
ATOM 2740 C CA . TYR A 1 379 ? 134.228 118.182 143.681 1.00 46.14 695 TYR A CA 1
ATOM 2741 C C . TYR A 1 379 ? 135.617 118.047 144.292 1.00 49.28 695 TYR A C 1
ATOM 2742 O O . TYR A 1 379 ? 136.590 118.547 143.717 1.00 55.05 695 TYR A O 1
ATOM 2751 N N . ASN A 1 380 ? 135.742 117.368 145.433 1.00 49.70 696 ASN A N 1
ATOM 2752 C CA . ASN A 1 380 ? 137.046 117.130 146.034 1.00 52.20 696 ASN A CA 1
ATOM 2753 C C . ASN A 1 380 ? 137.787 115.968 145.394 1.00 55.62 696 ASN A C 1
ATOM 2754 O O . ASN A 1 380 ? 138.967 115.771 145.692 1.00 56.75 696 ASN A O 1
ATOM 2759 N N . ASN A 1 381 ? 137.119 115.171 144.560 1.00 58.05 697 ASN A N 1
ATOM 2760 C CA . ASN A 1 381 ? 137.846 114.184 143.771 1.00 55.51 697 ASN A CA 1
ATOM 2761 C C . ASN A 1 381 ? 138.779 114.860 142.774 1.00 56.34 697 ASN A C 1
ATOM 2762 O O . ASN A 1 381 ? 139.891 114.377 142.529 1.00 59.98 697 ASN A O 1
ATOM 2767 N N . TYR A 1 382 ? 138.350 115.981 142.198 1.00 53.25 698 TYR A N 1
ATOM 2768 C CA . TYR A 1 382 ? 139.130 116.672 141.181 1.00 52.95 698 TYR A CA 1
ATOM 2769 C C . TYR A 1 382 ? 139.900 117.866 141.730 1.00 57.18 698 TYR A C 1
ATOM 2770 O O . TYR A 1 382 ? 141.063 118.067 141.368 1.00 64.04 698 TYR A O 1
ATOM 2779 N N . ALA A 1 383 ? 139.281 118.665 142.599 1.00 54.57 699 ALA A N 1
ATOM 2780 C CA . ALA A 1 383 ? 139.882 119.925 143.015 1.00 52.73 699 ALA A CA 1
ATOM 2781 C C . ALA A 1 383 ? 140.856 119.782 144.176 1.00 56.00 699 ALA A C 1
ATOM 2782 O O . ALA A 1 383 ? 141.805 120.567 144.269 1.00 61.72 699 ALA A O 1
ATOM 2784 N N . LYS A 1 384 ? 140.644 118.813 145.070 1.00 54.85 700 LYS A N 1
ATOM 2785 C CA . LYS A 1 384 ? 141.555 118.648 146.200 1.00 56.18 700 LYS A CA 1
ATOM 2786 C C . LYS A 1 384 ? 142.887 118.056 145.764 1.00 60.05 700 LYS A C 1
ATOM 2787 O O . LYS A 1 384 ? 143.924 118.355 146.364 1.00 61.43 700 LYS A O 1
ATOM 2793 N N . ASN A 1 385 ? 142.882 117.213 144.736 1.00 60.67 701 ASN A N 1
ATOM 2794 C CA . ASN A 1 385 ? 144.105 116.669 144.149 1.00 59.20 701 ASN A CA 1
ATOM 2795 C C . ASN A 1 385 ? 144.030 116.835 142.638 1.00 62.30 701 ASN A C 1
ATOM 2796 O O . ASN A 1 385 ? 143.643 115.906 141.917 1.00 66.09 701 ASN A O 1
ATOM 2801 N N . PRO A 1 386 ? 144.384 118.014 142.121 1.00 58.96 702 PRO A N 1
ATOM 2802 C CA . PRO A 1 386 ? 144.371 118.224 140.671 1.00 58.11 702 PRO A CA 1
ATOM 2803 C C . PRO A 1 386 ? 145.641 117.771 139.970 1.00 62.62 702 PRO A C 1
ATOM 2804 O O . PRO A 1 386 ? 145.776 118.003 138.765 1.00 65.53 702 PRO A O 1
ATOM 2808 N N . GLU A 1 387 ? 146.572 117.139 140.688 1.00 63.86 703 GLU A N 1
ATOM 2809 C CA . GLU A 1 387 ? 147.794 116.647 140.068 1.00 62.19 703 GLU A CA 1
ATOM 2810 C C . GLU A 1 387 ? 147.550 115.423 139.199 1.00 66.64 703 GLU A C 1
ATOM 2811 O O . GLU A 1 387 ? 148.376 115.118 138.334 1.00 71.75 703 GLU A O 1
ATOM 2817 N N . CYS A 1 388 ? 146.443 114.710 139.416 1.00 64.38 704 CYS A N 1
ATOM 2818 C CA . CYS A 1 388 ? 146.163 113.516 138.627 1.00 66.16 704 CYS A CA 1
ATOM 2819 C C . CYS A 1 388 ? 145.692 113.863 137.221 1.00 65.59 704 CYS A C 1
ATOM 2820 O O . CYS A 1 388 ? 145.869 113.062 136.297 1.00 64.85 704 CYS A O 1
ATOM 2823 N N . LEU A 1 389 ? 145.090 115.041 137.039 1.00 63.10 705 LEU A N 1
ATOM 2824 C CA . LEU A 1 389 ? 144.582 115.418 135.725 1.00 60.08 705 LEU A CA 1
ATOM 2825 C C . LEU A 1 389 ? 145.700 115.825 134.775 1.00 60.27 705 LEU A C 1
ATOM 2826 O O . LEU A 1 389 ? 145.555 115.686 133.557 1.00 61.50 705 LEU A O 1
ATOM 2831 N N . TYR A 1 390 ? 146.812 116.322 135.299 1.00 61.82 706 TYR A N 1
ATOM 2832 C CA . TYR A 1 390 ? 147.908 116.823 134.485 1.00 64.33 706 TYR A CA 1
ATOM 2833 C C . TYR A 1 390 ? 149.065 115.838 134.552 1.00 72.41 706 TYR A C 1
ATOM 2834 O O . TYR A 1 390 ? 149.511 115.476 135.645 1.00 76.97 706 TYR A O 1
ATOM 2843 N N . ILE A 1 391 ? 149.531 115.388 133.384 1.00 70.65 707 ILE A N 1
ATOM 2844 C CA . ILE A 1 391 ? 150.623 114.419 133.339 1.00 72.30 707 ILE A CA 1
ATOM 2845 C C . ILE A 1 391 ? 151.927 115.064 133.795 1.00 76.23 707 ILE A C 1
ATOM 2846 O O . ILE A 1 391 ? 152.643 114.522 134.647 1.00 78.24 707 ILE A O 1
ATOM 2851 N N . GLN A 1 392 ? 152.242 116.236 133.259 1.00 75.30 708 GLN A N 1
ATOM 2852 C CA . GLN A 1 392 ? 153.420 116.991 133.685 1.00 77.25 708 GLN A CA 1
ATOM 2853 C C . GLN A 1 392 ? 153.025 118.058 134.704 1.00 77.77 708 GLN A C 1
ATOM 2854 O O . GLN A 1 392 ? 153.146 119.260 134.475 1.00 83.11 708 GLN A O 1
ATOM 2860 N N . ASP A 1 393 ? 152.545 117.590 135.854 1.00 74.62 709 ASP A N 1
ATOM 2861 C CA . ASP A 1 393 ? 152.045 118.471 136.901 1.00 73.61 709 ASP A CA 1
ATOM 2862 C C . ASP A 1 393 ? 153.144 119.017 137.802 1.00 77.78 709 ASP A C 1
ATOM 2863 O O . ASP A 1 393 ? 152.846 119.824 138.688 1.00 81.58 709 ASP A O 1
ATOM 2868 N N . SER A 1 394 ? 154.397 118.605 137.604 1.00 80.51 710 SER A N 1
ATOM 2869 C CA . SER A 1 394 ? 155.484 119.064 138.460 1.00 84.82 710 SER A CA 1
ATOM 2870 C C . SER A 1 394 ? 155.878 120.511 138.199 1.00 84.86 710 SER A C 1
ATOM 2871 O O . SER A 1 394 ? 156.581 121.099 139.026 1.00 85.09 710 SER A O 1
ATOM 2874 N N . VAL A 1 395 ? 155.452 121.094 137.077 1.00 82.04 711 VAL A N 1
ATOM 2875 C CA . VAL A 1 395 ? 155.757 122.489 136.774 1.00 84.65 711 VAL A CA 1
ATOM 2876 C C . VAL A 1 395 ? 154.612 123.428 137.122 1.00 84.22 711 VAL A C 1
ATOM 2877 O O . VAL A 1 395 ? 154.811 124.653 137.120 1.00 84.61 711 VAL A O 1
ATOM 2881 N N . LEU A 1 396 ? 153.427 122.902 137.417 1.00 82.08 712 LEU A N 1
ATOM 2882 C CA . LEU A 1 396 ? 152.280 123.720 137.813 1.00 80.26 712 LEU A CA 1
ATOM 2883 C C . LEU A 1 396 ? 152.181 123.834 139.330 1.00 83.31 712 LEU A C 1
ATOM 2884 O O . LEU A 1 396 ? 151.150 123.535 139.930 1.00 82.85 712 LEU A O 1
ATOM 2889 N N . LYS A 1 397 ? 153.269 124.274 139.966 1.00 85.90 713 LYS A N 1
ATOM 2890 C CA . LYS A 1 397 ? 153.294 124.341 141.422 1.00 88.01 713 LYS A CA 1
ATOM 2891 C C . LYS A 1 397 ? 152.491 125.523 141.949 1.00 86.20 713 LYS A C 1
ATOM 2892 O O . LYS A 1 397 ? 152.111 125.535 143.124 1.00 89.89 713 LYS A O 1
ATOM 2898 N N . THR A 1 398 ? 152.227 126.519 141.106 1.00 81.36 714 THR A N 1
ATOM 2899 C CA . THR A 1 398 ? 151.442 127.680 141.502 1.00 82.07 714 THR A CA 1
ATOM 2900 C C . THR A 1 398 ? 149.977 127.536 141.107 1.00 77.34 714 THR A C 1
ATOM 2901 O O . THR A 1 398 ? 149.084 127.852 141.902 1.00 78.23 714 THR A O 1
ATOM 2905 N N . GLU A 1 399 ? 149.726 127.034 139.896 1.00 76.17 715 GLU A N 1
ATOM 2906 C CA . GLU A 1 399 ? 148.369 126.946 139.367 1.00 74.73 715 GLU A CA 1
ATOM 2907 C C . GLU A 1 399 ? 147.536 125.921 140.129 1.00 74.06 715 GLU A C 1
ATOM 2908 O O . GLU A 1 399 ? 146.391 126.198 140.518 1.00 76.60 715 GLU A O 1
ATOM 2914 N N . LEU A 1 400 ? 148.103 124.738 140.367 1.00 73.24 716 LEU A N 1
ATOM 2915 C CA . LEU A 1 400 ? 147.393 123.704 141.108 1.00 72.47 716 LEU A CA 1
ATOM 2916 C C . LEU A 1 400 ? 147.220 124.086 142.572 1.00 73.14 716 LEU A C 1
ATOM 2917 O O . LEU A 1 400 ? 146.200 123.745 143.183 1.00 73.83 716 LEU A O 1
ATOM 2922 N N . GLU A 1 401 ? 148.190 124.808 143.140 1.00 69.54 717 GLU A N 1
ATOM 2923 C CA . GLU A 1 401 ? 148.047 125.313 144.502 1.00 69.47 717 GLU A CA 1
ATOM 2924 C C . GLU A 1 401 ? 146.927 126.342 144.600 1.00 68.66 717 GLU A C 1
ATOM 2925 O O . GLU A 1 401 ? 146.181 126.359 145.585 1.00 69.21 717 GLU A O 1
ATOM 2931 N N . THR A 1 402 ? 146.791 127.203 143.587 1.00 67.76 718 THR A N 1
ATOM 2932 C CA . THR A 1 402 ? 145.685 128.158 143.561 1.00 64.12 718 THR A CA 1
ATOM 2933 C C . THR A 1 402 ? 144.342 127.447 143.433 1.00 60.18 718 THR A C 1
ATOM 2934 O O . THR A 1 402 ? 143.357 127.856 144.062 1.00 63.50 718 THR A O 1
ATOM 2938 N N . CYS A 1 403 ? 144.287 126.376 142.635 1.00 60.64 719 CYS A N 1
ATOM 2939 C CA . CYS A 1 403 ? 143.058 125.587 142.540 1.00 60.52 719 CYS A CA 1
ATOM 2940 C C . CYS A 1 403 ? 142.716 124.915 143.868 1.00 59.98 719 CYS A C 1
ATOM 2941 O O . CYS A 1 403 ? 141.542 124.862 144.261 1.00 60.98 719 CYS A O 1
ATOM 2944 N N . LYS A 1 404 ? 143.730 124.409 144.577 1.00 61.78 720 LYS A N 1
ATOM 2945 C CA . LYS A 1 404 ? 143.505 123.814 145.893 1.00 60.73 720 LYS A CA 1
ATOM 2946 C C . LYS A 1 404 ? 143.032 124.852 146.906 1.00 61.75 720 LYS A C 1
ATOM 2947 O O . LYS A 1 404 ? 142.184 124.559 147.757 1.00 62.39 720 LYS A O 1
ATOM 2953 N N . LYS A 1 405 ? 143.567 126.074 146.826 1.00 60.12 721 LYS A N 1
ATOM 2954 C CA . LYS A 1 405 ? 143.130 127.145 147.720 1.00 56.63 721 LYS A CA 1
ATOM 2955 C C . LYS A 1 405 ? 141.692 127.565 147.434 1.00 57.64 721 LYS A C 1
ATOM 2956 O O . LYS A 1 405 ? 140.928 127.852 148.365 1.00 59.48 721 LYS A O 1
ATOM 2962 N N . ILE A 1 406 ? 141.308 127.611 146.155 1.00 57.66 722 ILE A N 1
ATOM 2963 C CA . ILE A 1 406 ? 139.923 127.911 145.797 1.00 52.73 722 ILE A CA 1
ATOM 2964 C C . ILE A 1 406 ? 138.994 126.803 146.286 1.00 50.49 722 ILE A C 1
ATOM 2965 O O . ILE A 1 406 ? 137.882 127.070 146.762 1.00 57.03 722 ILE A O 1
ATOM 2970 N N . ASN A 1 407 ? 139.450 125.547 146.222 1.00 50.84 723 ASN A N 1
ATOM 2971 C CA . ASN A 1 407 ? 138.661 124.445 146.770 1.00 54.00 723 ASN A CA 1
ATOM 2972 C C . ASN A 1 407 ? 138.514 124.551 148.285 1.00 55.81 723 ASN A C 1
ATOM 2973 O O . ASN A 1 407 ? 137.445 124.251 148.830 1.00 58.65 723 ASN A O 1
ATOM 2978 N N . LYS A 1 408 ? 139.576 124.969 148.980 1.00 55.53 724 LYS A N 1
ATOM 2979 C CA . LYS A 1 408 ? 139.485 125.141 150.428 1.00 56.36 724 LYS A CA 1
ATOM 2980 C C . LYS A 1 408 ? 138.543 126.281 150.796 1.00 57.84 724 LYS A C 1
ATOM 2981 O O . LYS A 1 408 ? 137.812 126.192 151.789 1.00 57.96 724 LYS A O 1
ATOM 2987 N N . LEU A 1 409 ? 138.549 127.361 150.011 1.00 57.99 725 LEU A N 1
ATOM 2988 C CA . LEU A 1 409 ? 137.598 128.445 150.241 1.00 54.16 725 LEU A CA 1
ATOM 2989 C C . LEU A 1 409 ? 136.166 128.014 149.951 1.00 52.31 725 LEU A C 1
ATOM 2990 O O . LEU A 1 409 ? 135.238 128.477 150.620 1.00 54.10 725 LEU A O 1
ATOM 2995 N N . CYS A 1 410 ? 135.966 127.147 148.955 1.00 50.47 726 CYS A N 1
ATOM 2996 C CA . CYS A 1 410 ? 134.636 126.601 148.697 1.00 48.98 726 CYS A CA 1
ATOM 2997 C C . CYS A 1 410 ? 134.182 125.688 149.829 1.00 54.83 726 CYS A C 1
ATOM 2998 O O . CYS A 1 410 ? 132.989 125.626 150.144 1.00 57.16 726 CYS A O 1
ATOM 3001 N N . ASN A 1 411 ? 135.118 124.955 150.433 1.00 57.80 727 ASN A N 1
ATOM 3002 C CA . ASN A 1 411 ? 134.772 124.085 151.554 1.00 56.86 727 ASN A CA 1
ATOM 3003 C C . ASN A 1 411 ? 134.450 124.889 152.809 1.00 59.28 727 ASN A C 1
ATOM 3004 O O . ASN A 1 411 ? 133.496 124.570 153.527 1.00 61.33 727 ASN A O 1
ATOM 3009 N N . ASP A 1 412 ? 135.236 125.930 153.092 1.00 59.47 728 ASP A N 1
ATOM 3010 C CA . ASP A 1 412 ? 135.075 126.682 154.332 1.00 59.69 728 ASP A CA 1
ATOM 3011 C C . ASP A 1 412 ? 133.876 127.620 154.299 1.00 59.19 728 ASP A C 1
ATOM 3012 O O . ASP A 1 412 ? 133.291 127.902 155.350 1.00 57.75 728 ASP A O 1
ATOM 3017 N N . LEU A 1 413 ? 133.499 128.113 153.123 1.00 58.76 729 LEU A N 1
ATOM 3018 C CA . LEU A 1 413 ? 132.352 129.000 152.984 1.00 53.81 729 LEU A CA 1
ATOM 3019 C C . LEU A 1 413 ? 131.061 128.250 152.696 1.00 52.99 729 LEU A C 1
ATOM 3020 O O . LEU A 1 413 ? 130.049 128.893 152.399 1.00 56.17 729 LEU A O 1
ATOM 3025 N N . ALA A 1 414 ? 131.095 126.913 152.761 1.00 49.35 730 ALA A N 1
ATOM 3026 C CA . ALA A 1 414 ? 129.933 126.033 152.589 1.00 49.10 730 ALA A CA 1
ATOM 3027 C C . ALA A 1 414 ? 129.245 126.239 151.242 1.00 50.11 730 ALA A C 1
ATOM 3028 O O . ALA A 1 414 ? 128.020 126.240 151.150 1.00 53.43 730 ALA A O 1
ATOM 3030 N N . ILE A 1 415 ? 130.044 126.429 150.191 1.00 50.63 731 ILE A N 1
ATOM 3031 C CA . ILE A 1 415 ? 129.493 126.564 148.845 1.00 53.48 731 ILE A CA 1
ATOM 3032 C C . ILE A 1 415 ? 128.924 125.233 148.365 1.00 56.92 731 ILE A C 1
ATOM 3033 O O . ILE A 1 415 ? 127.798 125.169 147.847 1.00 58.70 731 ILE A O 1
ATOM 3038 N N . TYR A 1 416 ? 129.694 124.152 148.547 1.00 53.14 732 TYR A N 1
ATOM 3039 C CA . TYR A 1 416 ? 129.259 122.818 148.138 1.00 49.13 732 TYR A CA 1
ATOM 3040 C C . TYR A 1 416 ? 128.026 122.373 148.908 1.00 53.42 732 TYR A C 1
ATOM 3041 O O . TYR A 1 416 ? 127.093 121.807 148.329 1.00 57.09 732 TYR A O 1
ATOM 3050 N N . HIS A 1 417 ? 128.002 122.632 150.216 1.00 51.64 733 HIS A N 1
ATOM 3051 C CA . HIS A 1 417 ? 126.896 122.178 151.049 1.00 55.08 733 HIS A CA 1
ATOM 3052 C C . HIS A 1 417 ? 125.620 122.961 150.765 1.00 54.51 733 HIS A C 1
ATOM 3053 O O . HIS A 1 417 ? 124.528 122.380 150.726 1.00 58.85 733 HIS A O 1
ATOM 3060 N N . TYR A 1 418 ? 125.741 124.275 150.548 1.00 51.83 734 TYR A N 1
ATOM 3061 C CA . TYR A 1 418 ? 124.587 125.085 150.163 1.00 56.02 734 TYR A CA 1
ATOM 3062 C C . TYR A 1 418 ? 124.032 124.652 148.812 1.00 58.25 734 TYR A C 1
ATOM 3063 O O . TYR A 1 418 ? 122.811 124.525 148.647 1.00 59.89 734 TYR A O 1
ATOM 3072 N N . SER A 1 419 ? 124.920 124.393 147.845 1.00 60.15 735 SER A N 1
ATOM 3073 C CA . SER A 1 419 ? 124.486 123.944 146.526 1.00 58.93 735 SER A CA 1
ATOM 3074 C C . SER A 1 419 ? 123.814 122.576 146.592 1.00 54.06 735 SER A C 1
ATOM 3075 O O . SER A 1 419 ? 122.800 122.340 145.919 1.00 54.01 735 SER A O 1
ATOM 3078 N N . GLU A 1 420 ? 124.357 121.674 147.416 1.00 53.86 736 GLU A N 1
ATOM 3079 C CA . GLU A 1 420 ? 123.755 120.361 147.615 1.00 54.97 736 GLU A CA 1
ATOM 3080 C C . GLU A 1 420 ? 122.374 120.471 148.244 1.00 57.60 736 GLU A C 1
ATOM 3081 O O . GLU A 1 420 ? 121.441 119.769 147.831 1.00 61.94 736 GLU A O 1
ATOM 3087 N N . ASP A 1 421 ? 122.225 121.354 149.239 1.00 54.81 737 ASP A N 1
ATOM 3088 C CA . ASP A 1 421 ? 120.930 121.544 149.885 1.00 53.14 737 ASP A CA 1
ATOM 3089 C C . ASP A 1 421 ? 119.897 122.086 148.908 1.00 56.52 737 ASP A C 1
ATOM 3090 O O . ASP A 1 421 ? 118.745 121.634 148.908 1.00 59.42 737 ASP A O 1
ATOM 3095 N N . MET A 1 422 ? 120.300 123.028 148.045 1.00 58.21 738 MET A N 1
ATOM 3096 C CA . MET A 1 422 ? 119.375 123.536 147.032 1.00 59.46 738 MET A CA 1
ATOM 3097 C C . MET A 1 422 ? 118.987 122.450 146.036 1.00 60.58 738 MET A C 1
ATOM 3098 O O . MET A 1 422 ? 117.822 122.367 145.625 1.00 62.64 738 MET A O 1
ATOM 3103 N N . MET A 1 423 ? 119.944 121.593 145.660 1.00 57.40 739 MET A N 1
ATOM 3104 C CA . MET A 1 423 ? 119.662 120.526 144.700 1.00 56.92 739 MET A CA 1
ATOM 3105 C C . MET A 1 423 ? 118.664 119.512 145.255 1.00 59.59 739 MET A C 1
ATOM 3106 O O . MET A 1 423 ? 117.666 119.186 144.596 1.00 63.10 739 MET A O 1
ATOM 3111 N N . GLN A 1 424 ? 118.894 119.022 146.480 1.00 59.88 740 GLN A N 1
ATOM 3112 C CA . GLN A 1 424 ? 117.956 118.045 147.035 1.00 57.93 740 GLN A CA 1
ATOM 3113 C C . GLN A 1 424 ? 116.625 118.676 147.426 1.00 57.44 740 GLN A C 1
ATOM 3114 O O . GLN A 1 424 ? 115.591 117.992 147.395 1.00 64.20 740 GLN A O 1
ATOM 3120 N N . PHE A 1 425 ? 116.602 119.968 147.765 1.00 55.67 741 PHE A N 1
ATOM 3121 C CA . PHE A 1 425 ? 115.312 120.580 148.056 1.00 56.17 741 PHE A CA 1
ATOM 3122 C C . PHE A 1 425 ? 114.509 120.805 146.781 1.00 59.39 741 PHE A C 1
ATOM 3123 O O . PHE A 1 425 ? 113.283 120.683 146.798 1.00 62.91 741 PHE A O 1
ATOM 3131 N N . SER A 1 426 ? 115.178 121.095 145.659 1.00 55.36 742 SER A N 1
ATOM 3132 C CA . SER A 1 426 ? 114.472 121.156 144.380 1.00 54.94 742 SER A CA 1
ATOM 3133 C C . SER A 1 426 ? 113.963 119.781 143.959 1.00 62.19 742 SER A C 1
ATOM 3134 O O . SER A 1 426 ? 112.870 119.669 143.380 1.00 68.84 742 SER A O 1
ATOM 3137 N N . LYS A 1 427 ? 114.757 118.732 144.231 1.00 61.88 743 LYS A N 1
ATOM 3138 C CA . LYS A 1 427 ? 114.316 117.348 144.039 1.00 58.36 743 LYS A CA 1
ATOM 3139 C C . LYS A 1 427 ? 113.011 117.073 144.772 1.00 62.76 743 LYS A C 1
ATOM 3140 O O . LYS A 1 427 ? 111.998 116.710 144.153 1.00 69.04 743 LYS A O 1
ATOM 3146 N N . GLY A 1 428 ? 113.018 117.263 146.094 1.00 63.74 744 GLY A N 1
ATOM 3147 C CA . GLY A 1 428 ? 111.826 117.055 146.897 1.00 64.93 744 GLY A CA 1
ATOM 3148 C C . GLY A 1 428 ? 110.678 117.976 146.548 1.00 66.83 744 GLY A C 1
ATOM 3149 O O . GLY A 1 428 ? 109.517 117.584 146.702 1.00 73.99 744 GLY A O 1
ATOM 3150 N N . LEU A 1 429 ? 110.972 119.175 146.043 1.00 65.02 745 LEU A N 1
ATOM 3151 C CA . LEU A 1 429 ? 109.912 120.104 145.683 1.00 68.83 745 LEU A CA 1
ATOM 3152 C C . LEU A 1 429 ? 109.190 119.685 144.410 1.00 71.15 745 LEU A C 1
ATOM 3153 O O . LEU A 1 429 ? 107.959 119.778 144.351 1.00 73.36 745 LEU A O 1
ATOM 3158 N N . MET A 1 430 ? 109.907 119.228 143.373 1.00 69.61 746 MET A N 1
ATOM 3159 C CA . MET A 1 430 ? 109.140 118.803 142.203 1.00 71.21 746 MET A CA 1
ATOM 3160 C C . MET A 1 430 ? 108.543 117.418 142.398 1.00 77.13 746 MET A C 1
ATOM 3161 O O . MET A 1 430 ? 107.559 117.080 141.731 1.00 82.24 746 MET A O 1
ATOM 3166 N N . VAL A 1 431 ? 109.122 116.597 143.280 1.00 77.11 747 VAL A N 1
ATOM 3167 C CA . VAL A 1 431 ? 108.441 115.361 143.651 1.00 76.62 747 VAL A CA 1
ATOM 3168 C C . VAL A 1 431 ? 107.148 115.686 144.396 1.00 78.25 747 VAL A C 1
ATOM 3169 O O . VAL A 1 431 ? 106.112 115.040 144.190 1.00 83.98 747 VAL A O 1
ATOM 3173 N N . ALA A 1 432 ? 107.167 116.742 145.211 1.00 76.01 748 ALA A N 1
ATOM 3174 C CA . ALA A 1 432 ? 105.955 117.245 145.842 1.00 79.42 748 ALA A CA 1
ATOM 3175 C C . ALA A 1 432 ? 105.028 117.970 144.876 1.00 83.74 748 ALA A C 1
ATOM 3176 O O . ALA A 1 432 ? 103.845 118.131 145.186 1.00 86.79 748 ALA A O 1
ATOM 3178 N N . ASP A 1 433 ? 105.530 118.422 143.727 1.00 83.07 749 ASP A N 1
ATOM 3179 C CA . ASP A 1 433 ? 104.711 119.232 142.831 1.00 85.05 749 ASP A CA 1
ATOM 3180 C C . ASP A 1 433 ? 103.673 118.409 142.081 1.00 92.43 749 ASP A C 1
ATOM 3181 O O . ASP A 1 433 ? 102.601 118.927 141.750 1.00 97.63 749 ASP A O 1
ATOM 3186 N N . ARG A 1 434 ? 103.962 117.140 141.811 1.00 91.97 750 ARG A N 1
ATOM 3187 C CA . ARG A 1 434 ? 103.107 116.316 140.967 1.00 94.89 750 ARG A CA 1
ATOM 3188 C C . ARG A 1 434 ? 102.085 115.501 141.744 1.00 96.58 750 ARG A C 1
ATOM 3189 O O . ARG A 1 434 ? 101.018 115.194 141.203 1.00 102.57 750 ARG A O 1
ATOM 3197 N N . TYR A 1 435 ? 102.369 115.153 142.998 1.00 92.56 751 TYR A N 1
ATOM 3198 C CA . TYR A 1 435 ? 101.547 114.205 143.734 1.00 94.07 751 TYR A CA 1
ATOM 3199 C C . TYR A 1 435 ? 100.732 114.821 144.862 1.00 95.96 751 TYR A C 1
ATOM 3200 O O . TYR A 1 435 ? 99.846 114.145 145.396 1.00 97.30 751 TYR A O 1
ATOM 3209 N N . MET A 1 436 ? 100.996 116.068 145.241 1.00 94.89 752 MET A N 1
ATOM 3210 C CA . MET A 1 436 ? 100.328 116.659 146.391 1.00 92.58 752 MET A CA 1
ATOM 3211 C C . MET A 1 436 ? 98.895 117.051 146.065 1.00 93.43 752 MET A C 1
ATOM 3212 O O . MET A 1 436 ? 98.592 117.509 144.960 1.00 93.39 752 MET A O 1
ATOM 3217 N N . THR A 1 437 ? 98.017 116.867 147.042 1.00 95.25 753 THR A N 1
ATOM 3218 C CA . THR A 1 437 ? 96.630 117.297 146.979 1.00 97.81 753 THR A CA 1
ATOM 3219 C C . THR A 1 437 ? 96.440 118.509 147.885 1.00 97.65 753 THR A C 1
ATOM 3220 O O . THR A 1 437 ? 97.375 118.972 148.545 1.00 95.01 753 THR A O 1
ATOM 3224 N N . LYS A 1 438 ? 95.207 119.021 147.911 1.00 100.70 754 LYS A N 1
ATOM 3225 C CA . LYS A 1 438 ? 94.892 120.180 148.740 1.00 102.74 754 LYS A CA 1
ATOM 3226 C C . LYS A 1 438 ? 94.968 119.846 150.225 1.00 101.81 754 LYS A C 1
ATOM 3227 O O . LYS A 1 438 ? 95.417 120.675 151.026 1.00 104.19 754 LYS A O 1
ATOM 3233 N N . GLU A 1 439 ? 94.574 118.632 150.606 1.00 99.08 755 GLU A N 1
ATOM 3234 C CA . GLU A 1 439 ? 94.542 118.214 152.001 1.00 98.21 755 GLU A CA 1
ATOM 3235 C C . GLU A 1 439 ? 95.778 117.414 152.403 1.00 96.94 755 GLU A C 1
ATOM 3236 O O . GLU A 1 439 ? 95.686 116.520 153.250 1.00 100.07 755 GLU A O 1
ATOM 3242 N N . SER A 1 440 ? 96.936 117.717 151.820 1.00 91.17 756 SER A N 1
ATOM 3243 C CA . SER A 1 440 ? 98.148 116.975 152.130 1.00 87.03 756 SER A CA 1
ATOM 3244 C C . SER A 1 440 ? 99.357 117.891 152.017 1.00 84.26 756 SER A C 1
ATOM 3245 O O . SER A 1 440 ? 99.331 118.886 151.289 1.00 85.88 756 SER A O 1
ATOM 3248 N N . PHE A 1 441 ? 100.420 117.541 152.740 1.00 82.02 757 PHE A N 1
ATOM 3249 C CA . PHE A 1 441 ? 101.674 118.278 152.675 1.00 76.22 757 PHE A CA 1
ATOM 3250 C C . PHE A 1 441 ? 102.842 117.298 152.687 1.00 78.13 757 PHE A C 1
ATOM 3251 O O . PHE A 1 441 ? 102.698 116.124 153.034 1.00 89.25 757 PHE A O 1
ATOM 3259 N N . LYS A 1 442 ? 104.012 117.809 152.301 1.00 67.14 758 LYS A N 1
ATOM 3260 C CA . LYS A 1 442 ? 105.176 117.009 151.912 1.00 71.32 758 LYS A CA 1
ATOM 3261 C C . LYS A 1 442 ? 106.423 117.585 152.593 1.00 69.02 758 LYS A C 1
ATOM 3262 O O . LYS A 1 442 ? 107.228 118.244 151.936 1.00 70.94 758 LYS A O 1
ATOM 3268 N N . ILE A 1 443 ? 106.474 117.501 153.925 1.00 66.31 759 ILE A N 1
ATOM 3269 C CA . ILE A 1 443 ? 107.621 117.959 154.710 1.00 60.65 759 ILE A CA 1
ATOM 3270 C C . ILE A 1 443 ? 108.936 117.410 154.169 1.00 61.82 759 ILE A C 1
ATOM 3271 O O . ILE A 1 443 ? 109.174 116.199 154.192 1.00 68.72 759 ILE A O 1
ATOM 3276 N N . LEU A 1 444 ? 109.802 118.301 153.691 1.00 58.72 760 LEU A N 1
ATOM 3277 C CA . LEU A 1 444 ? 111.076 117.914 153.106 1.00 60.66 760 LEU A CA 1
ATOM 3278 C C . LEU A 1 444 ? 112.185 118.022 154.139 1.00 65.22 760 LEU A C 1
ATOM 3279 O O . LEU A 1 444 ? 112.173 118.900 155.003 1.00 70.25 760 LEU A O 1
ATOM 3284 N N . THR A 1 445 ? 113.150 117.115 154.038 1.00 69.56 761 THR A N 1
ATOM 3285 C CA . THR A 1 445 ? 114.346 117.158 154.861 1.00 69.01 761 THR A CA 1
ATOM 3286 C C . THR A 1 445 ? 115.496 116.658 153.994 1.00 69.06 761 THR A C 1
ATOM 3287 O O . THR A 1 445 ? 115.292 115.881 153.059 1.00 71.35 761 THR A O 1
ATOM 3291 N N . THR A 1 446 ? 116.704 117.115 154.303 1.00 66.70 762 THR A N 1
ATOM 3292 C CA . THR A 1 446 ? 117.887 116.857 153.491 1.00 68.07 762 THR A CA 1
ATOM 3293 C C . THR A 1 446 ? 119.008 116.483 154.455 1.00 70.85 762 THR A C 1
ATOM 3294 O O . THR A 1 446 ? 118.781 116.090 155.606 1.00 72.19 762 THR A O 1
ATOM 3298 N N . ALA A 1 447 ? 120.253 116.602 153.989 1.00 67.26 763 ALA A N 1
ATOM 3299 C CA . ALA A 1 447 ? 121.465 116.472 154.807 1.00 69.31 763 ALA A CA 1
ATOM 3300 C C . ALA A 1 447 ? 121.688 117.667 155.769 1.00 70.91 763 ALA A C 1
ATOM 3301 O O . ALA A 1 447 ? 122.775 117.800 156.343 1.00 72.39 763 ALA A O 1
ATOM 3303 N N . ASN A 1 448 ? 120.670 118.509 155.929 1.00 73.05 764 ASN A N 1
ATOM 3304 C CA . ASN A 1 448 ? 120.704 119.712 156.738 1.00 69.22 764 ASN A CA 1
ATOM 3305 C C . ASN A 1 448 ? 120.710 119.373 158.226 1.00 73.54 764 ASN A C 1
ATOM 3306 O O . ASN A 1 448 ? 120.803 118.215 158.640 1.00 81.98 764 ASN A O 1
ATOM 3311 N N . THR A 1 449 ? 120.620 120.417 159.044 1.00 70.20 765 THR A N 1
ATOM 3312 C CA . THR A 1 449 ? 120.421 120.243 160.474 1.00 71.93 765 THR A CA 1
ATOM 3313 C C . THR A 1 449 ? 119.245 121.105 160.923 1.00 69.85 765 THR A C 1
ATOM 3314 O O . THR A 1 449 ? 118.415 120.675 161.731 1.00 69.45 765 THR A O 1
ATOM 3318 N N . SER A 1 450 ? 119.127 122.300 160.351 1.00 65.91 766 SER A N 1
ATOM 3319 C CA . SER A 1 450 ? 118.132 123.283 160.764 1.00 62.03 766 SER A CA 1
ATOM 3320 C C . SER A 1 450 ? 117.383 123.835 159.560 1.00 58.74 766 SER A C 1
ATOM 3321 O O . SER A 1 450 ? 117.260 125.046 159.377 1.00 62.19 766 SER A O 1
ATOM 3324 N N . MET A 1 451 ? 116.877 122.947 158.708 1.00 59.78 767 MET A N 1
ATOM 3325 C CA . MET A 1 451 ? 116.149 123.365 157.517 1.00 59.28 767 MET A CA 1
ATOM 3326 C C . MET A 1 451 ? 115.062 122.361 157.178 1.00 61.05 767 MET A C 1
ATOM 3327 O O . MET A 1 451 ? 115.334 121.165 157.043 1.00 64.16 767 MET A O 1
ATOM 3332 N N . MET A 1 452 ? 113.833 122.853 157.049 1.00 60.06 768 MET A N 1
ATOM 3333 C CA . MET A 1 452 ? 112.718 122.091 156.509 1.00 58.55 768 MET A CA 1
ATOM 3334 C C . MET A 1 452 ? 111.957 122.953 155.519 1.00 61.49 768 MET A C 1
ATOM 3335 O O . MET A 1 452 ? 112.177 124.159 155.416 1.00 65.81 768 MET A O 1
ATOM 3340 N N . LEU A 1 453 ? 111.061 122.304 154.783 1.00 57.87 769 LEU A N 1
ATOM 3341 C CA . LEU A 1 453 ? 110.147 122.965 153.861 1.00 54.07 769 LEU A CA 1
ATOM 3342 C C . LEU A 1 453 ? 108.812 122.245 153.900 1.00 55.43 769 LEU A C 1
ATOM 3343 O O . LEU A 1 453 ? 108.766 121.014 153.833 1.00 61.33 769 LEU A O 1
ATOM 3348 N N . LEU A 1 454 ? 107.733 123.014 154.019 1.00 54.20 770 LEU A N 1
ATOM 3349 C CA . LEU A 1 454 ? 106.383 122.462 154.079 1.00 59.43 770 LEU A CA 1
ATOM 3350 C C . LEU A 1 454 ? 105.714 122.702 152.730 1.00 63.79 770 LEU A C 1
ATOM 3351 O O . LEU A 1 454 ? 105.034 123.703 152.504 1.00 67.34 770 LEU A O 1
ATOM 3356 N N . ALA A 1 455 ? 105.928 121.765 151.813 1.00 60.64 771 ALA A N 1
ATOM 3357 C CA . ALA A 1 455 ? 105.366 121.890 150.478 1.00 63.88 771 ALA A CA 1
ATOM 3358 C C . ALA A 1 455 ? 103.872 121.590 150.488 1.00 68.72 771 ALA A C 1
ATOM 3359 O O . ALA A 1 455 ? 103.387 120.763 151.261 1.00 74.09 771 ALA A O 1
ATOM 3361 N N . PHE A 1 456 ? 103.139 122.277 149.612 1.00 69.04 772 PHE A N 1
ATOM 3362 C CA . PHE A 1 456 ? 101.692 122.116 149.528 1.00 73.54 772 PHE A CA 1
ATOM 3363 C C . PHE A 1 456 ? 101.268 121.796 148.099 1.00 80.40 772 PHE A C 1
ATOM 3364 O O . PHE A 1 456 ? 102.112 121.442 147.270 1.00 83.30 772 PHE A O 1
ATOM 3372 N N . LYS A 1 457 ? 99.965 121.887 147.818 1.00 84.41 773 LYS A N 1
ATOM 3373 C CA . LYS A 1 457 ? 99.420 121.476 146.526 1.00 89.35 773 LYS A CA 1
ATOM 3374 C C . LYS A 1 457 ? 99.942 122.359 145.400 1.00 87.91 773 LYS A C 1
ATOM 3375 O O . LYS A 1 457 ? 99.687 123.567 145.370 1.00 90.26 773 LYS A O 1
ATOM 3381 N N . GLY A 1 458 ? 100.684 121.751 144.481 1.00 88.10 774 GLY A N 1
ATOM 3382 C CA . GLY A 1 458 ? 101.176 122.420 143.302 1.00 93.84 774 GLY A CA 1
ATOM 3383 C C . GLY A 1 458 ? 100.312 122.143 142.091 1.00 104.92 774 GLY A C 1
ATOM 3384 O O . GLY A 1 458 ? 99.151 121.733 142.198 1.00 108.07 774 GLY A O 1
ATOM 3385 N N . ASP A 1 459 ? 100.889 122.371 140.915 1.00 107.09 775 ASP A N 1
ATOM 3386 C CA . ASP A 1 459 ? 100.177 122.151 139.658 1.00 114.02 775 ASP A CA 1
ATOM 3387 C C . ASP A 1 459 ? 100.570 120.797 139.066 1.00 117.94 775 ASP A C 1
ATOM 3388 O O . ASP A 1 459 ? 101.359 120.690 138.127 1.00 120.54 775 ASP A O 1
ATOM 3393 N N . GLY A 1 460 ? 100.003 119.746 139.654 1.00 118.92 776 GLY A N 1
ATOM 3394 C CA . GLY A 1 460 ? 100.107 118.430 139.054 1.00 124.07 776 GLY A CA 1
ATOM 3395 C C . GLY A 1 460 ? 99.332 118.363 137.752 1.00 137.37 776 GLY A C 1
ATOM 3396 O O . GLY A 1 460 ? 98.309 119.031 137.585 1.00 140.21 776 GLY A O 1
ATOM 3397 N N . MET A 1 461 ? 99.835 117.537 136.828 1.00 139.99 777 MET A N 1
ATOM 3398 C CA . MET A 1 461 ? 99.393 117.490 135.429 1.00 142.92 777 MET A CA 1
ATOM 3399 C C . MET A 1 461 ? 99.487 118.886 134.804 1.00 143.71 777 MET A C 1
ATOM 3400 O O . MET A 1 461 ? 98.486 119.547 134.526 1.00 145.95 777 MET A O 1
ATOM 3405 N N . ASN A 1 462 ? 100.748 119.303 134.639 1.00 143.01 778 ASN A N 1
ATOM 3406 C CA . ASN A 1 462 ? 101.170 120.691 134.448 1.00 144.65 778 ASN A CA 1
ATOM 3407 C C . ASN A 1 462 ? 100.466 121.324 133.255 1.00 147.92 778 ASN A C 1
ATOM 3408 O O . ASN A 1 462 ? 100.630 120.888 132.112 1.00 149.96 778 ASN A O 1
ATOM 3413 N N . THR A 1 463 ? 99.686 122.363 133.542 1.00 147.19 779 THR A N 1
ATOM 3414 C CA . THR A 1 463 ? 99.008 123.196 132.556 1.00 147.34 779 THR A CA 1
ATOM 3415 C C . THR A 1 463 ? 99.413 124.649 132.753 1.00 143.69 779 THR A C 1
ATOM 3416 O O . THR A 1 463 ? 98.584 125.560 1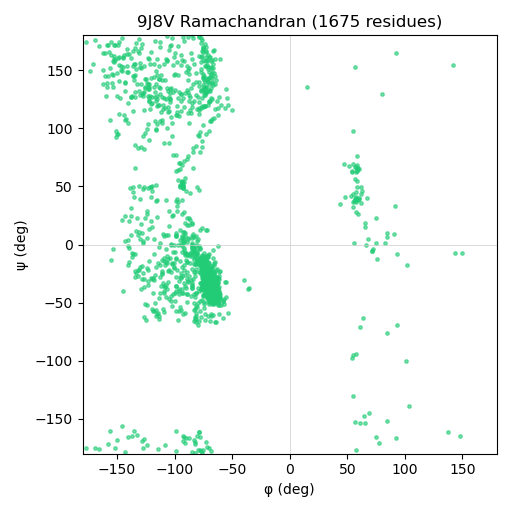32.809 1.00 145.66 779 THR A O 1
ATOM 3420 N N . GLY A 1 464 ? 100.720 124.874 132.871 1.00 139.73 780 GLY A N 1
ATOM 3421 C CA . GLY A 1 464 ? 101.250 126.181 133.201 1.00 133.62 780 GLY A CA 1
ATOM 3422 C C . GLY A 1 464 ? 101.253 126.424 134.695 1.00 127.81 780 GLY A C 1
ATOM 3423 O O . GLY A 1 464 ? 102.305 126.343 135.338 1.00 123.61 780 GLY A O 1
ATOM 3424 N N . GLY A 1 465 ? 100.078 126.704 135.257 1.00 129.15 781 GLY A N 1
ATOM 3425 C CA . GLY A 1 465 ? 99.896 126.873 136.685 1.00 122.15 781 GLY A CA 1
ATOM 3426 C C . GLY A 1 465 ? 100.637 128.080 137.228 1.00 114.88 781 GLY A C 1
ATOM 3427 O O . GLY A 1 465 ? 100.897 129.063 136.527 1.00 115.02 781 GLY A O 1
ATOM 3428 N N . SER A 1 466 ? 100.983 128.000 138.501 1.00 109.25 782 SER A N 1
ATOM 3429 C CA . SER A 1 466 ? 101.776 129.031 139.162 1.00 106.01 782 SER A CA 1
ATOM 3430 C C . SER A 1 466 ? 103.006 128.470 139.856 1.00 97.24 782 SER A C 1
ATOM 3431 O O . SER A 1 466 ? 104.055 129.120 139.851 1.00 90.54 782 SER A O 1
ATOM 3434 N N . GLY A 1 467 ? 102.909 127.288 140.444 1.00 95.33 783 GLY A N 1
ATOM 3435 C CA . GLY A 1 467 ? 104.031 126.673 141.119 1.00 87.80 783 GLY A CA 1
ATOM 3436 C C . GLY A 1 467 ? 103.555 125.844 142.295 1.00 86.74 783 GLY A C 1
ATOM 3437 O O . GLY A 1 467 ? 102.374 125.535 142.411 1.00 89.84 783 GLY A O 1
ATOM 3438 N N . VAL A 1 468 ? 104.499 125.492 143.157 1.00 84.13 784 VAL A N 1
ATOM 3439 C CA . VAL A 1 468 ? 104.229 124.709 144.359 1.00 79.94 784 VAL A CA 1
ATOM 3440 C C . VAL A 1 468 ? 104.488 125.582 145.586 1.00 75.30 784 VAL A C 1
ATOM 3441 O O . VAL A 1 468 ? 105.586 126.136 145.735 1.00 76.35 784 VAL A O 1
ATOM 3445 N N . PRO A 1 469 ? 103.491 125.805 146.439 1.00 72.11 785 PRO A N 1
ATOM 3446 C CA . PRO A 1 469 ? 103.724 126.573 147.664 1.00 69.12 785 PRO A CA 1
ATOM 3447 C C . PRO A 1 469 ? 104.583 125.812 148.658 1.00 69.94 785 PRO A C 1
ATOM 3448 O O . PRO A 1 469 ? 104.541 124.583 148.739 1.00 75.09 785 PRO A O 1
ATOM 3452 N N . TYR A 1 470 ? 105.361 126.569 149.428 1.00 65.11 786 TYR A N 1
ATOM 3453 C CA . TYR A 1 470 ? 106.267 126.003 150.417 1.00 63.21 786 TYR A CA 1
ATOM 3454 C C . TYR A 1 470 ? 106.606 127.046 151.472 1.00 63.80 786 TYR A C 1
ATOM 3455 O O . TYR A 1 470 ? 106.817 128.216 151.152 1.00 70.22 786 TYR A O 1
ATOM 3464 N N . ILE A 1 471 ? 106.640 126.613 152.730 1.00 59.67 787 ILE A N 1
ATOM 3465 C CA . ILE A 1 471 ? 107.042 127.447 153.855 1.00 55.84 787 ILE A CA 1
ATOM 3466 C C . ILE A 1 471 ? 108.254 126.799 154.503 1.00 57.22 787 ILE A C 1
ATOM 3467 O O . ILE A 1 471 ? 108.185 125.645 154.938 1.00 64.25 787 ILE A O 1
ATOM 3472 N N . ALA A 1 472 ? 109.355 127.535 154.573 1.00 56.71 788 ALA A N 1
ATOM 3473 C CA . ALA A 1 472 ? 110.575 126.983 155.136 1.00 61.01 788 ALA A CA 1
ATOM 3474 C C . ALA A 1 472 ? 110.769 127.441 156.576 1.00 59.32 788 ALA A C 1
ATOM 3475 O O . ALA A 1 472 ? 110.399 128.553 156.958 1.00 66.31 788 ALA A O 1
ATOM 3477 N N . LEU A 1 473 ? 111.354 126.556 157.380 1.00 52.78 789 LEU A N 1
ATOM 3478 C CA . LEU A 1 473 ? 111.620 126.829 158.785 1.00 53.64 789 LEU A CA 1
ATOM 3479 C C . LEU A 1 473 ? 113.119 126.779 159.019 1.00 56.20 789 LEU A C 1
ATOM 3480 O O . LEU A 1 473 ? 113.814 125.967 158.404 1.00 61.57 789 LEU A O 1
ATOM 3485 N N . HIS A 1 474 ? 113.617 127.648 159.897 1.00 52.75 790 HIS A N 1
ATOM 3486 C CA . HIS A 1 474 ? 115.040 127.742 160.193 1.00 53.54 790 HIS A CA 1
ATOM 3487 C C . HIS A 1 474 ? 115.258 127.843 161.695 1.00 58.86 790 HIS A C 1
ATOM 3488 O O . HIS A 1 474 ? 114.496 128.515 162.396 1.00 66.96 790 HIS A O 1
ATOM 3495 N N . ILE A 1 475 ? 116.301 127.182 162.187 1.00 57.75 791 ILE A N 1
ATOM 3496 C CA . ILE A 1 475 ? 116.753 127.328 163.566 1.00 59.72 791 ILE A CA 1
ATOM 3497 C C . ILE A 1 475 ? 118.105 128.022 163.527 1.00 64.93 791 ILE A C 1
ATOM 3498 O O . ILE A 1 475 ? 119.086 127.468 163.014 1.00 70.49 791 ILE A O 1
ATOM 3503 N N . VAL A 1 476 ? 118.159 129.245 164.051 1.00 63.68 792 VAL A N 1
ATOM 3504 C CA . VAL A 1 476 ? 119.390 130.020 164.131 1.00 64.80 792 VAL A CA 1
ATOM 3505 C C . VAL A 1 476 ? 119.653 130.340 165.594 1.00 68.94 792 VAL A C 1
ATOM 3506 O O . VAL A 1 476 ? 118.717 130.592 166.360 1.00 73.60 792 VAL A O 1
ATOM 3510 N N . ASP A 1 477 ? 120.925 130.327 165.981 1.00 72.60 793 ASP A N 1
ATOM 3511 C CA . ASP A 1 477 ? 121.290 130.554 167.369 1.00 77.63 793 ASP A CA 1
ATOM 3512 C C . ASP A 1 477 ? 121.267 132.045 167.697 1.00 77.14 793 ASP A C 1
ATOM 3513 O O . ASP A 1 477 ? 120.917 132.893 166.872 1.00 77.10 793 ASP A O 1
ATOM 3518 N N . GLU A 1 478 ? 121.644 132.368 168.935 1.00 80.47 794 GLU A N 1
ATOM 3519 C CA . GLU A 1 478 ? 121.589 133.746 169.404 1.00 83.88 794 GLU A CA 1
ATOM 3520 C C . GLU A 1 478 ? 122.713 134.602 168.837 1.00 85.87 794 GLU A C 1
ATOM 3521 O O . GLU A 1 478 ? 122.551 135.821 168.720 1.00 87.07 794 GLU A O 1
ATOM 3527 N N . ASP A 1 479 ? 123.855 133.994 168.503 1.00 87.20 795 ASP A N 1
ATOM 3528 C CA . ASP A 1 479 ? 124.991 134.766 168.006 1.00 86.95 795 ASP A CA 1
ATOM 3529 C C . ASP A 1 479 ? 124.714 135.332 166.618 1.00 83.45 795 ASP A C 1
ATOM 3530 O O . ASP A 1 479 ? 124.916 136.526 166.372 1.00 84.55 795 ASP A O 1
ATOM 3535 N N . MET A 1 480 ? 124.252 134.491 165.699 1.00 77.95 796 MET A N 1
ATOM 3536 C CA . MET A 1 480 ? 123.891 134.942 164.356 1.00 72.10 796 MET A CA 1
ATOM 3537 C C . MET A 1 480 ? 122.401 135.242 164.246 1.00 73.12 796 MET A C 1
ATOM 3538 O O . MET A 1 480 ? 121.725 134.776 163.334 1.00 74.20 796 MET A O 1
ATOM 3543 N N . SER A 1 481 ? 121.877 136.045 165.166 1.00 74.45 797 SER A N 1
ATOM 3544 C CA . SER A 1 481 ? 120.462 136.390 165.154 1.00 74.57 797 SER A CA 1
ATOM 3545 C C . SER A 1 481 ? 120.185 137.720 164.472 1.00 77.17 797 SER A C 1
ATOM 3546 O O . SER A 1 481 ? 119.198 137.841 163.741 1.00 74.38 797 SER A O 1
ATOM 3549 N N . ASP A 1 482 ? 121.036 138.724 164.700 1.00 79.98 798 ASP A N 1
ATOM 3550 C CA . ASP A 1 482 ? 120.842 140.023 164.067 1.00 75.49 798 ASP A CA 1
ATOM 3551 C C . ASP A 1 482 ? 121.134 139.962 162.574 1.00 74.32 798 ASP A C 1
ATOM 3552 O O . ASP A 1 482 ? 120.436 140.595 161.773 1.00 75.74 798 ASP A O 1
ATOM 3557 N N . GLN A 1 483 ? 122.162 139.203 162.182 1.00 71.85 799 GLN A N 1
ATOM 3558 C CA . GLN A 1 483 ? 122.527 139.105 160.773 1.00 67.45 799 GLN A CA 1
ATOM 3559 C C . GLN A 1 483 ? 121.486 138.338 159.969 1.00 66.18 799 GLN A C 1
ATOM 3560 O O . GLN A 1 483 ? 121.291 138.625 158.782 1.00 70.05 799 GLN A O 1
ATOM 3566 N N . PHE A 1 484 ? 120.812 137.371 160.593 1.00 62.88 800 PHE A N 1
ATOM 3567 C CA . PHE A 1 484 ? 119.707 136.689 159.929 1.00 62.17 800 PHE A CA 1
ATOM 3568 C C . PHE A 1 484 ? 118.539 137.636 159.692 1.00 68.25 800 PHE A C 1
ATOM 3569 O O . PHE A 1 484 ? 117.865 137.550 158.660 1.00 72.95 800 PHE A O 1
ATOM 3577 N N . ASN A 1 485 ? 118.279 138.540 160.640 1.00 67.41 801 ASN A N 1
ATOM 3578 C CA . ASN A 1 485 ? 117.216 139.523 160.454 1.00 65.89 801 ASN A CA 1
ATOM 3579 C C . ASN A 1 485 ? 117.588 140.551 159.394 1.00 70.55 801 ASN A C 1
ATOM 3580 O O . ASN A 1 485 ? 116.727 140.997 158.629 1.00 74.12 801 ASN A O 1
ATOM 3585 N N . ILE A 1 486 ? 118.862 140.947 159.344 1.00 70.21 802 ILE A N 1
ATOM 3586 C CA . ILE A 1 486 ? 119.294 141.951 158.375 1.00 65.88 802 ILE A CA 1
ATOM 3587 C C . ILE A 1 486 ? 119.287 141.377 156.962 1.00 68.39 802 ILE A C 1
ATOM 3588 O O . ILE A 1 486 ? 118.796 142.019 156.024 1.00 71.44 802 ILE A O 1
ATOM 3593 N N . CYS A 1 487 ? 119.801 140.153 156.792 1.00 69.11 803 CYS A N 1
ATOM 3594 C CA . CYS A 1 487 ? 119.933 139.556 155.464 1.00 66.82 803 CYS A CA 1
ATOM 3595 C C . CYS A 1 487 ? 118.574 139.263 154.838 1.00 67.16 803 CYS A C 1
ATOM 3596 O O . CYS A 1 487 ? 118.237 139.800 153.777 1.00 67.95 803 CYS A O 1
ATOM 3599 N N . TYR A 1 488 ? 117.780 138.416 155.476 1.00 66.51 804 TYR A N 1
ATOM 3600 C CA . TYR A 1 488 ? 116.474 138.043 154.935 1.00 70.68 804 TYR A CA 1
ATOM 3601 C C . TYR A 1 488 ? 115.370 138.925 155.504 1.00 73.21 804 TYR A C 1
ATOM 3602 O O . TYR A 1 488 ? 114.370 138.432 156.016 1.00 76.04 804 TYR A O 1
ATOM 3611 N N . THR A 1 489 ? 115.529 140.247 155.398 1.00 71.12 805 THR A N 1
ATOM 3612 C CA . THR A 1 489 ? 114.601 141.171 156.043 1.00 71.61 805 THR A CA 1
ATOM 3613 C C . THR A 1 489 ? 113.245 141.232 155.354 1.00 72.69 805 THR A C 1
ATOM 3614 O O . THR A 1 489 ? 112.268 141.653 155.981 1.00 77.99 805 THR A O 1
ATOM 3618 N N . LYS A 1 490 ? 113.157 140.820 154.093 1.00 70.43 806 LYS A N 1
ATOM 3619 C CA . LYS A 1 490 ? 111.905 140.894 153.350 1.00 72.76 806 LYS A CA 1
ATOM 3620 C C . LYS A 1 490 ? 111.009 139.686 153.598 1.00 74.85 806 LYS A C 1
ATOM 3621 O O . LYS A 1 490 ? 109.782 139.823 153.657 1.00 81.31 806 LYS A O 1
ATOM 3627 N N . GLU A 1 491 ? 111.601 138.509 153.772 1.00 72.00 807 GLU A N 1
ATOM 3628 C CA . GLU A 1 491 ? 110.866 137.255 153.766 1.00 70.01 807 GLU A CA 1
ATOM 3629 C C . GLU A 1 491 ? 110.691 136.606 155.130 1.00 71.65 807 GLU A C 1
ATOM 3630 O O . GLU A 1 491 ? 109.939 135.631 155.228 1.00 70.99 807 GLU A O 1
ATOM 3636 N N . ILE A 1 492 ? 111.362 137.093 156.173 1.00 72.94 808 ILE A N 1
ATOM 3637 C CA . ILE A 1 492 ? 111.098 136.599 157.521 1.00 71.78 808 ILE A CA 1
ATOM 3638 C C . ILE A 1 492 ? 109.698 137.040 157.923 1.00 75.52 808 ILE A C 1
ATOM 3639 O O . ILE A 1 492 ? 109.362 138.228 157.859 1.00 77.18 808 ILE A O 1
ATOM 3644 N N . TYR A 1 493 ? 108.870 136.081 158.320 1.00 72.25 809 TYR A N 1
ATOM 3645 C CA . TYR A 1 493 ? 107.449 136.318 158.515 1.00 73.84 809 TYR A CA 1
ATOM 3646 C C . TYR A 1 493 ? 107.042 136.238 159.980 1.00 79.02 809 TYR A C 1
ATOM 3647 O O . TYR A 1 493 ? 106.177 137.001 160.418 1.00 86.94 809 TYR A O 1
ATOM 3656 N N . SER A 1 494 ? 107.654 135.340 160.752 1.00 75.45 810 SER A N 1
ATOM 3657 C CA . SER A 1 494 ? 107.527 135.330 162.205 1.00 77.85 810 SER A CA 1
ATOM 3658 C C . SER A 1 494 ? 108.789 134.721 162.797 1.00 74.01 810 SER A C 1
ATOM 3659 O O . SER A 1 494 ? 109.513 133.985 162.124 1.00 74.56 810 SER A O 1
ATOM 3662 N N . TYR A 1 495 ? 109.044 135.031 164.068 1.00 75.32 811 TYR A N 1
ATOM 3663 C CA . TYR A 1 495 ? 110.140 134.393 164.786 1.00 74.12 811 TYR A CA 1
ATOM 3664 C C . TYR A 1 495 ? 109.872 134.436 166.282 1.00 80.38 811 TYR A C 1
ATOM 3665 O O . TYR A 1 495 ? 109.190 135.335 166.780 1.00 86.40 811 TYR A O 1
ATOM 3674 N N . PHE A 1 496 ? 110.424 133.451 166.987 1.00 77.43 812 PHE A N 1
ATOM 3675 C CA . PHE A 1 496 ? 110.371 133.402 168.440 1.00 80.11 812 PHE A CA 1
ATOM 3676 C C . PHE A 1 496 ? 111.626 132.702 168.943 1.00 79.04 812 PHE A C 1
ATOM 3677 O O . PHE A 1 496 ? 112.411 132.157 168.164 1.00 78.83 812 PHE A O 1
ATOM 3685 N N . ARG A 1 497 ? 111.811 132.723 170.259 1.00 77.03 813 ARG A N 1
ATOM 3686 C CA . ARG A 1 497 ? 113.022 132.221 170.894 1.00 80.63 813 ARG A CA 1
ATOM 3687 C C . ARG A 1 497 ? 112.709 130.975 171.710 1.00 85.04 813 ARG A C 1
ATOM 3688 O O . ARG A 1 497 ? 111.777 130.977 172.520 1.00 84.76 813 ARG A O 1
ATOM 3696 N N . ASN A 1 498 ? 113.487 129.914 171.492 1.00 87.21 814 ASN A N 1
ATOM 3697 C CA . ASN A 1 498 ? 113.381 128.685 172.275 1.00 87.72 814 ASN A CA 1
ATOM 3698 C C . ASN A 1 498 ? 114.791 128.223 172.613 1.00 87.83 814 ASN A C 1
ATOM 3699 O O . ASN A 1 498 ? 115.553 127.850 171.716 1.00 84.29 814 ASN A O 1
ATOM 3704 N N . GLY A 1 499 ? 115.127 128.231 173.902 1.00 87.83 815 GLY A N 1
ATOM 3705 C CA . GLY A 1 499 ? 116.482 127.900 174.311 1.00 83.71 815 GLY A CA 1
ATOM 3706 C C . GLY A 1 499 ? 117.452 128.983 173.880 1.00 86.57 815 GLY A C 1
ATOM 3707 O O . GLY A 1 499 ? 117.130 130.176 173.880 1.00 88.94 815 GLY A O 1
ATOM 3708 N N . SER A 1 500 ? 118.659 128.568 173.511 1.00 86.18 816 SER A N 1
ATOM 3709 C CA . SER A 1 500 ? 119.623 129.476 172.889 1.00 86.50 816 SER A CA 1
ATOM 3710 C C . SER A 1 500 ? 119.514 129.423 171.369 1.00 85.34 816 SER A C 1
ATOM 3711 O O . SER A 1 500 ? 120.502 129.254 170.657 1.00 84.54 816 SER A O 1
ATOM 3714 N N . ASN A 1 501 ? 118.292 129.584 170.867 1.00 84.28 817 ASN A N 1
ATOM 3715 C CA . ASN A 1 501 ? 118.001 129.438 169.450 1.00 79.90 817 ASN A CA 1
ATOM 3716 C C . ASN A 1 501 ? 116.799 130.303 169.105 1.00 81.36 817 ASN A C 1
ATOM 3717 O O . ASN A 1 501 ? 116.012 130.682 169.976 1.00 83.33 817 ASN A O 1
ATOM 3722 N N . TYR A 1 502 ? 116.667 130.611 167.818 1.00 79.42 818 TYR A N 1
ATOM 3723 C CA . TYR A 1 502 ? 115.507 131.311 167.284 1.00 73.12 818 TYR A CA 1
ATOM 3724 C C . TYR A 1 502 ? 114.892 130.461 166.184 1.00 69.16 818 TYR A C 1
ATOM 3725 O O . TYR A 1 502 ? 115.613 129.919 165.341 1.00 71.38 818 TYR A O 1
ATOM 3734 N N . ILE A 1 503 ? 113.569 130.347 166.190 1.00 65.68 819 ILE A N 1
ATOM 3735 C CA . ILE A 1 503 ? 112.843 129.567 165.195 1.00 63.44 819 ILE A CA 1
ATOM 3736 C C . ILE A 1 503 ? 112.184 130.538 164.227 1.00 68.18 819 ILE A C 1
ATOM 3737 O O . ILE A 1 503 ? 111.286 131.294 164.613 1.00 76.73 819 ILE A O 1
ATOM 3742 N N . TYR A 1 504 ? 112.615 130.513 162.970 1.00 61.93 820 TYR A N 1
ATOM 3743 C CA . TYR A 1 504 ? 112.166 131.462 161.961 1.00 57.83 820 TYR A CA 1
ATOM 3744 C C . TYR A 1 504 ? 111.197 130.788 161.002 1.00 57.60 820 TYR A C 1
ATOM 3745 O O . TYR A 1 504 ? 111.473 129.695 160.500 1.00 61.45 820 TYR A O 1
ATOM 3754 N N . ILE A 1 505 ? 110.071 131.444 160.747 1.00 58.77 821 ILE A N 1
ATOM 3755 C CA . ILE A 1 505 ? 109.110 131.021 159.737 1.00 58.96 821 ILE A CA 1
ATOM 3756 C C . ILE A 1 505 ? 109.167 132.036 158.606 1.00 65.23 821 ILE A C 1
ATOM 3757 O O . ILE A 1 505 ? 108.921 133.228 158.824 1.00 73.34 821 ILE A O 1
ATOM 3762 N N . MET A 1 506 ? 109.499 131.576 157.406 1.00 65.09 822 MET A N 1
ATOM 3763 C CA . MET A 1 506 ? 109.662 132.477 156.278 1.00 68.50 822 MET A CA 1
ATOM 3764 C C . MET A 1 506 ? 108.397 132.517 155.426 1.00 69.75 822 MET A C 1
ATOM 3765 O O . MET A 1 506 ? 107.462 131.738 155.617 1.00 70.68 822 MET A O 1
ATOM 3770 N N . ARG A 1 507 ? 108.372 133.457 154.476 1.00 69.27 823 ARG A N 1
ATOM 3771 C CA . ARG A 1 507 ? 107.163 133.670 153.698 1.00 70.20 823 ARG A CA 1
ATOM 3772 C C . ARG A 1 507 ? 106.994 132.583 152.639 1.00 68.53 823 ARG A C 1
ATOM 3773 O O . ARG A 1 507 ? 107.978 132.033 152.137 1.00 68.49 823 ARG A O 1
ATOM 3781 N N . PRO A 1 508 ? 105.755 132.233 152.309 1.00 65.94 824 PRO A N 1
ATOM 3782 C CA . PRO A 1 508 ? 105.537 131.232 151.263 1.00 65.67 824 PRO A CA 1
ATOM 3783 C C . PRO A 1 508 ? 105.684 131.817 149.869 1.00 68.75 824 PRO A C 1
ATOM 3784 O O . PRO A 1 508 ? 105.200 132.912 149.572 1.00 76.52 824 PRO A O 1
ATOM 3788 N N . GLN A 1 509 ? 106.370 131.072 149.012 1.00 65.54 825 GLN A N 1
ATOM 3789 C CA . GLN A 1 509 ? 106.535 131.404 147.605 1.00 66.11 825 GLN A CA 1
ATOM 3790 C C . GLN A 1 509 ? 106.111 130.203 146.766 1.00 67.58 825 GLN A C 1
ATOM 3791 O O . GLN A 1 509 ? 105.629 129.200 147.290 1.00 71.69 825 GLN A O 1
ATOM 3797 N N . ARG A 1 510 ? 106.300 130.304 145.454 1.00 65.74 826 ARG A N 1
ATOM 3798 C CA . ARG A 1 510 ? 105.942 129.211 144.564 1.00 69.29 826 ARG A CA 1
ATOM 3799 C C . ARG A 1 510 ? 106.919 129.165 143.400 1.00 75.01 826 ARG A C 1
ATOM 3800 O O . ARG A 1 510 ? 107.472 130.190 142.994 1.00 78.48 826 ARG A O 1
ATOM 3808 N N . LEU A 1 511 ? 107.130 127.960 142.873 1.00 77.92 827 LEU A N 1
ATOM 3809 C CA . LEU A 1 511 ? 108.157 127.706 141.873 1.00 77.07 827 LEU A CA 1
ATOM 3810 C C . LEU A 1 511 ? 107.623 126.782 140.790 1.00 77.10 827 LEU A C 1
ATOM 3811 O O . LEU A 1 511 ? 107.127 125.692 141.090 1.00 76.74 827 LEU A O 1
ATOM 3816 N N . ASN A 1 512 ? 107.757 127.204 139.536 1.00 77.45 828 ASN A N 1
ATOM 3817 C CA . ASN A 1 512 ? 107.403 126.360 138.407 1.00 81.70 828 ASN A CA 1
ATOM 3818 C C . ASN A 1 512 ? 108.444 125.256 138.222 1.00 79.62 828 ASN A C 1
ATOM 3819 O O . ASN A 1 512 ? 109.496 125.240 138.865 1.00 78.72 828 ASN A O 1
ATOM 3824 N N . GLN A 1 513 ? 108.136 124.324 137.315 1.00 79.49 829 GLN A N 1
ATOM 3825 C CA . GLN A 1 513 ? 109.043 123.209 137.055 1.00 72.71 829 GLN A CA 1
ATOM 3826 C C . GLN A 1 513 ? 110.330 123.665 136.380 1.00 74.23 829 GLN A C 1
ATOM 3827 O O . GLN A 1 513 ? 111.391 123.076 136.616 1.00 71.24 829 GLN A O 1
ATOM 3833 N N . VAL A 1 514 ? 110.260 124.704 135.545 1.00 76.60 830 VAL A N 1
ATOM 3834 C CA . VAL A 1 514 ? 111.467 125.245 134.926 1.00 72.61 830 VAL A CA 1
ATOM 3835 C C . VAL A 1 514 ? 112.342 125.928 135.969 1.00 73.32 830 VAL A C 1
ATOM 3836 O O . VAL A 1 514 ? 113.575 125.832 135.928 1.00 76.75 830 VAL A O 1
ATOM 3840 N N . ARG A 1 515 ? 111.720 126.622 136.925 1.00 71.44 831 ARG A N 1
ATOM 3841 C CA . ARG A 1 515 ? 112.483 127.250 137.996 1.00 69.21 831 ARG A CA 1
ATOM 3842 C C . ARG A 1 515 ? 113.083 126.216 138.940 1.00 68.51 831 ARG A C 1
ATOM 3843 O O . ARG A 1 515 ? 114.202 126.403 139.429 1.00 69.20 831 ARG A O 1
ATOM 3851 N N . LEU A 1 516 ? 112.374 125.111 139.184 1.00 67.88 832 LEU A N 1
ATOM 3852 C CA . LEU A 1 516 ? 112.952 124.006 139.943 1.00 63.64 832 LEU A CA 1
ATOM 3853 C C . LEU A 1 516 ? 114.090 123.333 139.186 1.00 63.34 832 LEU A C 1
ATOM 3854 O O . LEU A 1 516 ? 115.047 122.859 139.806 1.00 62.55 832 LEU A O 1
ATOM 3859 N N . LEU A 1 517 ? 114.010 123.289 137.854 1.00 65.59 833 LEU A N 1
ATOM 3860 C CA . LEU A 1 517 ? 115.104 122.735 137.064 1.00 64.93 833 LEU A CA 1
ATOM 3861 C C . LEU A 1 517 ? 116.324 123.651 137.096 1.00 62.30 833 LEU A C 1
ATOM 3862 O O . LEU A 1 517 ? 117.464 123.176 137.078 1.00 62.89 833 LEU A O 1
ATOM 3867 N N . SER A 1 518 ? 116.107 124.967 137.129 1.00 62.73 834 SER A N 1
ATOM 3868 C CA . SER A 1 518 ? 117.237 125.882 137.273 1.00 59.91 834 SER A CA 1
ATOM 3869 C C . SER A 1 518 ? 117.806 125.847 138.686 1.00 61.37 834 SER A C 1
ATOM 3870 O O . SER A 1 518 ? 119.004 126.082 138.877 1.00 63.40 834 SER A O 1
ATOM 3873 N N . LEU A 1 519 ? 116.960 125.575 139.683 1.00 61.43 835 LEU A N 1
ATOM 3874 C CA . LEU A 1 519 ? 117.433 125.339 141.044 1.00 60.90 835 LEU A CA 1
ATOM 3875 C C . LEU A 1 519 ? 118.215 124.036 141.151 1.00 62.80 835 LEU A C 1
ATOM 3876 O O . LEU A 1 519 ? 119.085 123.907 142.019 1.00 61.46 835 LEU A O 1
ATOM 3881 N N . PHE A 1 520 ? 117.900 123.063 140.290 1.00 62.70 836 PHE A N 1
ATOM 3882 C CA . PHE A 1 520 ? 118.566 121.763 140.304 1.00 56.46 836 PHE A CA 1
ATOM 3883 C C . PHE A 1 520 ? 120.044 121.874 139.962 1.00 56.04 836 PHE A C 1
ATOM 3884 O O . PHE A 1 520 ? 120.879 121.202 140.576 1.00 57.86 836 PHE A O 1
ATOM 3892 N N . LYS A 1 521 ? 120.390 122.704 138.983 1.00 57.69 837 LYS A N 1
ATOM 3893 C CA . LYS A 1 521 ? 121.755 122.795 138.490 1.00 58.56 837 LYS A CA 1
ATOM 3894 C C . LYS A 1 521 ? 122.620 123.740 139.319 1.00 58.43 837 LYS A C 1
ATOM 3895 O O . LYS A 1 521 ? 123.669 124.184 138.840 1.00 60.79 837 LYS A O 1
ATOM 3901 N N . THR A 1 522 ? 122.192 124.049 140.544 1.00 53.90 838 THR A N 1
ATOM 3902 C CA . THR A 1 522 ? 123.002 124.825 141.483 1.00 52.67 838 THR A CA 1
ATOM 3903 C C . THR A 1 522 ? 124.390 124.236 141.766 1.00 54.16 838 THR A C 1
ATOM 3904 O O . THR A 1 522 ? 125.363 125.014 141.748 1.00 56.65 838 THR A O 1
ATOM 3908 N N . PRO A 1 523 ? 124.582 122.920 142.019 1.00 53.69 839 PRO A N 1
ATOM 3909 C CA . PRO A 1 523 ? 125.958 122.440 142.251 1.00 51.73 839 PRO A CA 1
ATOM 3910 C C . PRO A 1 523 ? 126.842 122.453 141.020 1.00 50.68 839 PRO A C 1
ATOM 3911 O O . PRO A 1 523 ? 128.066 122.345 141.160 1.00 50.24 839 PRO A O 1
ATOM 3915 N N . SER A 1 524 ? 126.276 122.560 139.824 1.00 50.40 840 SER A N 1
ATOM 3916 C CA . SER A 1 524 ? 127.092 122.722 138.633 1.00 50.77 840 SER A CA 1
ATOM 3917 C C . SER A 1 524 ? 127.406 124.181 138.340 1.00 56.04 840 SER A C 1
ATOM 3918 O O . SER A 1 524 ? 128.451 124.473 137.749 1.00 60.65 840 SER A O 1
ATOM 3921 N N . LYS A 1 525 ? 126.546 125.106 138.767 1.00 51.11 841 LYS A N 1
ATOM 3922 C CA . LYS A 1 525 ? 126.660 126.505 138.377 1.00 51.44 841 LYS A CA 1
ATOM 3923 C C . LYS A 1 525 ? 127.337 127.385 139.418 1.00 50.81 841 LYS A C 1
ATOM 3924 O O . LYS A 1 525 ? 128.061 128.311 139.042 1.00 50.95 841 LYS A O 1
ATOM 3930 N N . VAL A 1 526 ? 127.131 127.136 140.707 1.00 51.02 842 VAL A N 1
ATOM 3931 C CA . VAL A 1 526 ? 127.690 128.010 141.743 1.00 49.08 842 VAL A CA 1
ATOM 3932 C C . VAL A 1 526 ? 129.194 127.800 141.970 1.00 47.18 842 VAL A C 1
ATOM 3933 O O . VAL A 1 526 ? 129.914 128.811 142.020 1.00 50.56 842 VAL A O 1
ATOM 3937 N N . PRO A 1 527 ? 129.740 126.572 142.124 1.00 46.17 843 PRO A N 1
ATOM 3938 C CA . PRO A 1 527 ? 131.200 126.473 142.328 1.00 46.27 843 PRO A CA 1
ATOM 3939 C C . PRO A 1 527 ? 132.047 126.922 141.146 1.00 50.17 843 PRO A C 1
ATOM 3940 O O . PRO A 1 527 ? 133.141 127.455 141.369 1.00 54.84 843 PRO A O 1
ATOM 3944 N N . VAL A 1 528 ? 131.590 126.744 139.903 1.00 46.01 844 VAL A N 1
ATOM 3945 C CA . VAL A 1 528 ? 132.375 127.254 138.781 1.00 47.13 844 VAL A CA 1
ATOM 3946 C C . VAL A 1 528 ? 132.308 128.779 138.727 1.00 49.87 844 VAL A C 1
ATOM 3947 O O . VAL A 1 528 ? 133.277 129.433 138.316 1.00 49.27 844 VAL A O 1
ATOM 3951 N N . CYS A 1 529 ? 131.194 129.369 139.181 1.00 51.92 845 CYS A N 1
ATOM 3952 C CA . CYS A 1 529 ? 131.112 130.817 139.311 1.00 50.83 845 CYS A CA 1
ATOM 3953 C C . CYS A 1 529 ? 132.085 131.321 140.362 1.00 48.70 845 CYS A C 1
ATOM 3954 O O . CYS A 1 529 ? 132.791 132.310 140.138 1.00 51.05 845 CYS A O 1
ATOM 3957 N N . PHE A 1 530 ? 132.156 130.626 141.502 1.00 46.42 846 PHE A N 1
ATOM 3958 C CA . PHE A 1 530 ? 133.092 131.000 142.558 1.00 45.71 846 PHE A CA 1
ATOM 3959 C C . PHE A 1 530 ? 134.534 130.869 142.087 1.00 49.47 846 PHE A C 1
ATOM 3960 O O . PHE A 1 530 ? 135.360 131.745 142.359 1.00 55.81 846 PHE A O 1
ATOM 3968 N N . ALA A 1 531 ? 134.842 129.803 141.340 1.00 45.42 847 ALA A N 1
ATOM 3969 C CA . ALA A 1 531 ? 136.205 129.583 140.864 1.00 46.05 847 ALA A CA 1
ATOM 3970 C C . ALA A 1 531 ? 136.622 130.632 139.838 1.00 53.95 847 ALA A C 1
ATOM 3971 O O . ALA A 1 531 ? 137.719 131.198 139.931 1.00 61.31 847 ALA A O 1
ATOM 3973 N N . GLN A 1 532 ? 135.753 130.920 138.860 1.00 51.68 848 GLN A N 1
ATOM 3974 C CA . GLN A 1 532 ? 136.090 131.913 137.843 1.00 51.38 848 GLN A CA 1
ATOM 3975 C C . GLN A 1 532 ? 136.175 133.316 138.435 1.00 55.99 848 GLN A C 1
ATOM 3976 O O . GLN A 1 532 ? 137.112 134.065 138.130 1.00 60.38 848 GLN A O 1
ATOM 3982 N N . PHE A 1 533 ? 135.230 133.682 139.308 1.00 53.21 849 PHE A N 1
ATOM 3983 C CA . PHE A 1 533 ? 135.249 135.018 139.890 1.00 51.87 849 PHE A CA 1
ATOM 3984 C C . PHE A 1 533 ? 136.376 135.177 140.903 1.00 56.71 849 PHE A C 1
ATOM 3985 O O . PHE A 1 533 ? 136.856 136.295 141.115 1.00 63.22 849 PHE A O 1
ATOM 3993 N N . SER A 1 534 ? 136.820 134.084 141.529 1.00 52.60 850 SER A N 1
ATOM 3994 C CA . SER A 1 534 ? 137.969 134.154 142.419 1.00 55.11 850 SER A CA 1
ATOM 3995 C C . SER A 1 534 ? 139.279 134.221 141.651 1.00 58.31 850 SER A C 1
ATOM 3996 O O . SER A 1 534 ? 140.237 134.839 142.127 1.00 63.74 850 SER A O 1
ATOM 3999 N N . LYS A 1 535 ? 139.353 133.579 140.485 1.00 54.86 851 LYS A N 1
ATOM 4000 C CA . LYS A 1 535 ? 140.556 133.691 139.668 1.00 59.52 851 LYS A CA 1
ATOM 4001 C C . LYS A 1 535 ? 140.668 135.077 139.042 1.00 66.70 851 LYS A C 1
ATOM 4002 O O . LYS A 1 535 ? 141.737 135.696 139.071 1.00 69.14 851 LYS A O 1
ATOM 4008 N N . LYS A 1 536 ? 139.573 135.584 138.475 1.00 64.96 852 LYS A N 1
ATOM 4009 C CA . LYS A 1 536 ? 139.646 136.824 137.714 1.00 64.23 852 LYS A CA 1
ATOM 4010 C C . LYS A 1 536 ? 139.744 138.063 138.593 1.00 65.77 852 LYS A C 1
ATOM 4011 O O . LYS A 1 536 ? 140.193 139.107 138.112 1.00 73.46 852 LYS A O 1
ATOM 4017 N N . ALA A 1 537 ? 139.344 137.979 139.858 1.00 62.45 853 ALA A N 1
ATOM 4018 C CA . ALA A 1 537 ? 139.546 139.092 140.775 1.00 67.71 853 ALA A CA 1
ATOM 4019 C C . ALA A 1 537 ? 141.012 139.145 141.176 1.00 75.58 853 ALA A C 1
ATOM 4020 O O . ALA A 1 537 ? 141.532 138.196 141.770 1.00 79.24 853 ALA A O 1
ATOM 4022 N N . ASN A 1 538 ? 141.682 140.249 140.847 1.00 79.28 854 ASN A N 1
ATOM 4023 C CA . ASN A 1 538 ? 143.123 140.322 141.056 1.00 81.59 854 ASN A CA 1
ATOM 4024 C C . ASN A 1 538 ? 143.492 140.501 142.522 1.00 84.52 854 ASN A C 1
ATOM 4025 O O . ASN A 1 538 ? 144.574 140.073 142.931 1.00 87.42 854 ASN A O 1
ATOM 4030 N N . GLU A 1 539 ? 142.624 141.125 143.322 1.00 83.08 855 GLU A N 1
ATOM 4031 C CA . GLU A 1 539 ? 142.887 141.213 144.756 1.00 83.34 855 GLU A CA 1
ATOM 4032 C C . GLU A 1 539 ? 142.788 139.845 145.421 1.00 87.01 855 GLU A C 1
ATOM 4033 O O . GLU A 1 539 ? 143.641 139.488 146.243 1.00 90.40 855 GLU A O 1
ATOM 4039 N N . MET A 1 540 ? 141.766 139.062 145.055 1.00 82.61 856 MET A N 1
ATOM 4040 C CA . MET A 1 540 ? 141.595 137.720 145.606 1.00 78.84 856 MET A CA 1
ATOM 4041 C C . MET A 1 540 ? 142.740 136.798 145.204 1.00 80.74 856 MET A C 1
ATOM 4042 O O . MET A 1 540 ? 143.308 136.097 146.052 1.00 84.98 856 MET A O 1
ATOM 4047 N N . GLU A 1 541 ? 143.105 136.802 143.919 1.00 79.33 857 GLU A N 1
ATOM 4048 C CA . GLU A 1 541 ? 144.208 135.972 143.443 1.00 80.63 857 GLU A CA 1
ATOM 4049 C C . GLU A 1 541 ? 145.540 136.428 144.023 1.00 84.41 857 GLU A C 1
ATOM 4050 O O . GLU A 1 541 ? 146.388 135.596 144.373 1.00 88.98 857 GLU A O 1
ATOM 4056 N N . LYS A 1 542 ? 145.732 137.744 144.143 1.00 83.42 858 LYS A N 1
ATOM 4057 C CA . LYS A 1 542 ? 146.961 138.282 144.712 1.00 87.68 858 LYS A CA 1
ATOM 4058 C C . LYS A 1 542 ? 147.107 137.902 146.178 1.00 90.73 858 LYS A C 1
ATOM 4059 O O . LYS A 1 542 ? 148.206 137.561 146.623 1.00 94.79 858 LYS A O 1
ATOM 4065 N N . TRP A 1 543 ? 146.013 137.944 146.942 1.00 89.08 859 TRP A N 1
ATOM 4066 C CA . TRP A 1 543 ? 146.079 137.500 148.329 1.00 88.31 859 TRP A CA 1
ATOM 4067 C C . TRP A 1 543 ? 146.268 135.991 148.431 1.00 88.78 859 TRP A C 1
ATOM 4068 O O . TRP A 1 543 ? 146.943 135.517 149.352 1.00 92.03 859 TRP A O 1
ATOM 4079 N N . LEU A 1 544 ? 145.687 135.223 147.503 1.00 88.23 860 LEU A N 1
ATOM 4080 C CA . LEU A 1 544 ? 145.847 133.772 147.534 1.00 86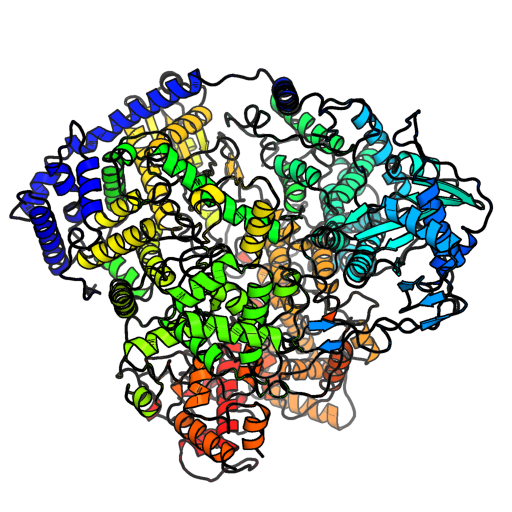.45 860 LEU A CA 1
ATOM 4081 C C . LEU A 1 544 ? 147.268 133.344 147.186 1.00 87.70 860 LEU A C 1
ATOM 4082 O O . LEU A 1 544 ? 147.718 132.285 147.636 1.00 89.30 860 LEU A O 1
ATOM 4087 N N . LYS A 1 545 ? 147.986 134.138 146.387 1.00 88.21 861 LYS A N 1
ATOM 4088 C CA . LYS A 1 545 ? 149.308 133.711 145.937 1.00 92.27 861 LYS A CA 1
ATOM 4089 C C . LYS A 1 545 ? 150.377 133.776 147.027 1.00 96.96 861 LYS A C 1
ATOM 4090 O O . LYS A 1 545 ? 151.316 132.974 146.989 1.00 98.26 861 LYS A O 1
ATOM 4096 N N . ASN A 1 546 ? 150.277 134.697 147.989 1.00 95.63 862 ASN A N 1
ATOM 4097 C CA . ASN A 1 546 ? 151.286 134.736 149.047 1.00 98.15 862 ASN A CA 1
ATOM 4098 C C . ASN A 1 546 ? 151.072 133.682 150.126 1.00 98.75 862 ASN A C 1
ATOM 4099 O O . ASN A 1 546 ? 152.045 133.083 150.598 1.00 99.17 862 ASN A O 1
ATOM 4104 N N . LYS A 1 547 ? 149.828 133.442 150.533 1.00 96.70 863 LYS A N 1
ATOM 4105 C CA . LYS A 1 547 ? 149.555 132.586 151.675 1.00 95.19 863 LYS A CA 1
ATOM 4106 C C . LYS A 1 547 ? 149.747 131.115 151.312 1.00 94.77 863 LYS A C 1
ATOM 4107 O O . LYS A 1 547 ? 149.912 130.747 150.148 1.00 96.99 863 LYS A O 1
ATOM 4113 N N . ASP A 1 548 ? 149.741 130.264 152.331 1.00 94.14 864 ASP A N 1
ATOM 4114 C CA . ASP A 1 548 ? 149.838 128.822 152.169 1.00 95.83 864 ASP A CA 1
ATOM 4115 C C . ASP A 1 548 ? 148.463 128.196 152.354 1.00 95.01 864 ASP A C 1
ATOM 4116 O O . ASP A 1 548 ? 147.504 128.858 152.755 1.00 97.01 864 ASP A O 1
ATOM 4121 N N . ILE A 1 549 ? 148.376 126.897 152.054 1.00 91.79 865 ILE A N 1
ATOM 4122 C CA . ILE A 1 549 ? 147.098 126.197 152.134 1.00 89.15 865 ILE A CA 1
ATOM 4123 C C . ILE A 1 549 ? 146.630 126.029 153.579 1.00 95.30 865 ILE A C 1
ATOM 4124 O O . ILE A 1 549 ? 145.425 125.908 153.824 1.00 95.57 865 ILE A O 1
ATOM 4129 N N . GLU A 1 550 ? 147.537 126.060 154.552 1.00 97.64 866 GLU A N 1
ATOM 4130 C CA . GLU A 1 550 ? 147.135 125.959 155.948 1.00 98.46 866 GLU A CA 1
ATOM 4131 C C . GLU A 1 550 ? 146.766 127.303 156.559 1.00 98.19 866 GLU A C 1
ATOM 4132 O O . GLU A 1 550 ? 146.256 127.334 157.684 1.00 99.55 866 GLU A O 1
ATOM 4138 N N . LYS A 1 551 ? 147.002 128.408 155.851 1.00 96.09 867 LYS A N 1
ATOM 4139 C CA . LYS A 1 551 ? 146.759 129.741 156.389 1.00 95.71 867 LYS A CA 1
ATOM 4140 C C . LYS A 1 551 ? 145.733 130.534 155.590 1.00 93.98 867 LYS A C 1
ATOM 4141 O O . LYS A 1 551 ? 145.645 131.755 155.762 1.00 95.75 867 LYS A O 1
ATOM 4147 N N . VAL A 1 552 ? 144.960 129.888 154.723 1.00 88.46 868 VAL A N 1
ATOM 4148 C CA . VAL A 1 552 ? 143.889 130.562 153.999 1.00 84.79 868 VAL A CA 1
ATOM 4149 C C . VAL A 1 552 ? 142.634 130.473 154.860 1.00 89.06 868 VAL A C 1
ATOM 4150 O O . VAL A 1 552 ? 142.109 129.383 155.102 1.00 92.79 868 VAL A O 1
ATOM 4154 N N . ASN A 1 553 ? 142.175 131.623 155.347 1.00 87.74 869 ASN A N 1
ATOM 4155 C CA . ASN A 1 553 ? 140.956 131.709 156.139 1.00 87.40 869 ASN A CA 1
ATOM 4156 C C . ASN A 1 553 ? 140.453 133.143 156.087 1.00 92.50 869 ASN A C 1
ATOM 4157 O O . ASN A 1 553 ? 141.127 134.042 155.583 1.00 96.21 869 ASN A O 1
ATOM 4162 N N . VAL A 1 554 ? 139.247 133.341 156.620 1.00 93.49 870 VAL A N 1
ATOM 4163 C CA . VAL A 1 554 ? 138.650 134.671 156.656 1.00 93.60 870 VAL A CA 1
ATOM 4164 C C . VAL A 1 554 ? 139.336 135.537 157.714 1.00 96.92 870 VAL A C 1
ATOM 4165 O O . VAL A 1 554 ? 139.328 136.773 157.620 1.00 99.92 870 VAL A O 1
ATOM 4169 N N . PHE A 1 555 ? 139.978 134.906 158.703 1.00 96.47 871 PHE A N 1
ATOM 4170 C CA . PHE A 1 555 ? 140.576 135.630 159.824 1.00 101.25 871 PHE A CA 1
ATOM 4171 C C . PHE A 1 555 ? 141.768 136.469 159.364 1.00 103.08 871 PHE A C 1
ATOM 4172 O O . PHE A 1 555 ? 141.860 137.660 159.684 1.00 103.58 871 PHE A O 1
ATOM 4180 N N . SER A 1 556 ? 142.682 135.875 158.600 1.00 99.91 872 SER A N 1
ATOM 4181 C CA . SER A 1 556 ? 143.910 136.566 158.201 1.00 100.82 872 SER A CA 1
ATOM 4182 C C . SER A 1 556 ? 143.726 137.275 156.858 1.00 100.57 872 SER A C 1
ATOM 4183 O O . SER A 1 556 ? 144.500 137.108 155.919 1.00 102.62 872 SER A O 1
ATOM 4186 N N . MET A 1 557 ? 142.687 138.104 156.791 1.00 98.34 873 MET A N 1
ATOM 4187 C CA . MET A 1 557 ? 142.314 138.796 155.567 1.00 94.30 873 MET A CA 1
ATOM 4188 C C . MET A 1 557 ? 142.253 140.295 155.814 1.00 94.95 873 MET A C 1
ATOM 4189 O O . MET A 1 557 ? 141.822 140.739 156.881 1.00 99.52 873 MET A O 1
ATOM 4194 N N . THR A 1 558 ? 142.687 141.070 154.823 1.00 92.95 874 THR A N 1
ATOM 4195 C CA . THR A 1 558 ? 142.503 142.510 154.864 1.00 91.42 874 THR A CA 1
ATOM 4196 C C . THR A 1 558 ? 141.050 142.854 154.548 1.00 90.27 874 THR A C 1
ATOM 4197 O O . THR A 1 558 ? 140.269 142.009 154.106 1.00 94.78 874 THR A O 1
ATOM 4201 N N . MET A 1 559 ? 140.686 144.116 154.787 1.00 85.07 875 MET A N 1
ATOM 4202 C CA . MET A 1 559 ? 139.295 144.527 154.610 1.00 87.35 875 MET A CA 1
ATOM 4203 C C . MET A 1 559 ? 138.905 144.579 153.137 1.00 85.51 875 MET A C 1
ATOM 4204 O O . MET A 1 559 ? 137.764 144.258 152.782 1.00 83.33 875 MET A O 1
ATOM 4209 N N . THR A 1 560 ? 139.840 144.973 152.267 1.00 87.05 876 THR A N 1
ATOM 4210 C CA . THR A 1 560 ? 139.547 145.059 150.839 1.00 84.91 876 THR A CA 1
ATOM 4211 C C . THR A 1 560 ? 139.344 143.676 150.231 1.00 83.04 876 THR A C 1
ATOM 4212 O O . THR A 1 560 ? 138.391 143.455 149.473 1.00 81.34 876 THR A O 1
ATOM 4216 N N . VAL A 1 561 ? 140.227 142.730 150.566 1.00 84.47 877 VAL A N 1
ATOM 4217 C CA . VAL A 1 561 ? 140.112 141.366 150.057 1.00 80.63 877 VAL A CA 1
ATOM 4218 C C . VAL A 1 561 ? 138.863 140.692 150.612 1.00 78.79 877 VAL A C 1
ATOM 4219 O O . VAL A 1 561 ? 138.184 139.936 149.906 1.00 78.70 877 VAL A O 1
ATOM 4223 N N . LYS A 1 562 ? 138.525 140.979 151.873 1.00 80.97 878 LYS A N 1
ATOM 4224 C CA . LYS A 1 562 ? 137.293 140.458 152.454 1.00 79.90 878 LYS A CA 1
ATOM 4225 C C . LYS A 1 562 ? 136.064 141.026 151.755 1.00 77.51 878 LYS A C 1
ATOM 4226 O O . LYS A 1 562 ? 135.093 140.301 151.524 1.00 76.49 878 LYS A O 1
ATOM 4232 N N . GLN A 1 563 ? 136.094 142.313 151.391 1.00 75.27 879 GLN A N 1
ATOM 4233 C CA . GLN A 1 563 ? 134.968 142.912 150.677 1.00 72.07 879 GLN A CA 1
ATOM 4234 C C . GLN A 1 563 ? 134.821 142.329 149.274 1.00 71.00 879 GLN A C 1
ATOM 4235 O O . GLN A 1 563 ? 133.696 142.098 148.804 1.00 71.62 879 GLN A O 1
ATOM 4241 N N . ILE A 1 564 ? 135.946 142.072 148.598 1.00 72.47 880 ILE A N 1
ATOM 4242 C CA . ILE A 1 564 ? 135.902 141.425 147.286 1.00 71.00 880 ILE A CA 1
ATOM 4243 C C . ILE A 1 564 ? 135.356 140.005 147.405 1.00 67.45 880 ILE A C 1
ATOM 4244 O O . ILE A 1 564 ? 134.563 139.561 146.567 1.00 66.19 880 ILE A O 1
ATOM 4249 N N . LEU A 1 565 ? 135.739 139.285 148.466 1.00 65.93 881 LEU A N 1
ATOM 4250 C CA . LEU A 1 565 ? 135.201 137.944 148.696 1.00 60.84 881 LEU A CA 1
ATOM 4251 C C . LEU A 1 565 ? 133.707 137.981 149.001 1.00 59.11 881 LEU A C 1
ATOM 4252 O O . LEU A 1 565 ? 132.963 137.087 148.579 1.00 61.45 881 LEU A O 1
ATOM 4257 N N . ILE A 1 566 ? 133.258 139.006 149.731 1.00 58.71 882 ILE A N 1
ATOM 4258 C CA . ILE A 1 566 ? 131.834 139.189 150.014 1.00 56.34 882 ILE A CA 1
ATOM 4259 C C . ILE A 1 566 ? 131.058 139.389 148.717 1.00 59.49 882 ILE A C 1
ATOM 4260 O O . ILE A 1 566 ? 130.012 138.762 148.489 1.00 58.51 882 ILE A O 1
ATOM 4265 N N . ASN A 1 567 ? 131.588 140.244 147.834 1.00 62.51 883 ASN A N 1
ATOM 4266 C CA . ASN A 1 567 ? 130.946 140.487 146.544 1.00 59.81 883 ASN A CA 1
ATOM 4267 C C . ASN A 1 567 ? 130.950 139.237 145.671 1.00 59.95 883 ASN A C 1
ATOM 4268 O O . ASN A 1 567 ? 129.966 138.960 144.976 1.00 62.71 883 ASN A O 1
ATOM 4273 N N . ILE A 1 568 ? 132.044 138.467 145.706 1.00 60.45 884 ILE A N 1
ATOM 4274 C CA . ILE A 1 568 ? 132.151 137.241 144.915 1.00 57.36 884 ILE A CA 1
ATOM 4275 C C . ILE A 1 568 ? 131.137 136.203 145.384 1.00 54.23 884 ILE A C 1
ATOM 4276 O O . ILE A 1 568 ? 130.449 135.579 144.565 1.00 50.74 884 ILE A O 1
ATOM 4281 N N . VAL A 1 569 ? 131.007 136.027 146.703 1.00 55.00 885 VAL A N 1
ATOM 4282 C CA . VAL A 1 569 ? 130.052 135.069 147.258 1.00 51.18 885 VAL A CA 1
ATOM 4283 C C . VAL A 1 569 ? 128.622 135.481 146.929 1.00 54.56 885 VAL A C 1
ATOM 4284 O O . VAL A 1 569 ? 127.809 134.653 146.490 1.00 56.82 885 VAL A O 1
ATOM 4288 N N . PHE A 1 570 ? 128.305 136.774 147.092 1.00 55.27 886 PHE A N 1
ATOM 4289 C CA . PHE A 1 570 ? 126.955 137.256 146.809 1.00 56.23 886 PHE A CA 1
ATOM 4290 C C . PHE A 1 570 ? 126.605 137.129 145.330 1.00 57.75 886 PHE A C 1
ATOM 4291 O O . PHE A 1 570 ? 125.495 136.705 144.986 1.00 61.27 886 PHE A O 1
ATOM 4299 N N . SER A 1 571 ? 127.547 137.460 144.442 1.00 57.62 887 SER A N 1
ATOM 4300 C CA . SER A 1 571 ? 127.283 137.364 143.011 1.00 60.38 887 SER A CA 1
ATOM 4301 C C . SER A 1 571 ? 127.173 135.916 142.555 1.00 58.50 887 SER A C 1
ATOM 4302 O O . SER A 1 571 ? 126.338 135.601 141.703 1.00 60.90 887 SER A O 1
ATOM 4305 N N . SER A 1 572 ? 128.003 135.021 143.107 1.00 57.14 888 SER A N 1
ATOM 4306 C CA . SER A 1 572 ? 127.917 133.606 142.757 1.00 56.14 888 SER A CA 1
ATOM 4307 C C . SER A 1 572 ? 126.596 133.000 143.211 1.00 55.18 888 SER A C 1
ATOM 4308 O O . SER A 1 572 ? 125.987 132.212 142.478 1.00 54.69 888 SER A O 1
ATOM 4311 N N . VAL A 1 573 ? 126.137 133.366 144.412 1.00 57.48 889 VAL A N 1
ATOM 4312 C CA . VAL A 1 573 ? 124.844 132.893 144.896 1.00 56.36 889 VAL A CA 1
ATOM 4313 C C . VAL A 1 573 ? 123.709 133.449 144.042 1.00 60.19 889 VAL A C 1
ATOM 4314 O O . VAL A 1 573 ? 122.796 132.713 143.651 1.00 64.05 889 VAL A O 1
ATOM 4318 N N . MET A 1 574 ? 123.763 134.738 143.695 1.00 57.79 890 MET A N 1
ATOM 4319 C CA . MET A 1 574 ? 122.679 135.337 142.924 1.00 57.72 890 MET A CA 1
ATOM 4320 C C . MET A 1 574 ? 122.684 134.934 141.452 1.00 60.89 890 MET A C 1
ATOM 4321 O O . MET A 1 574 ? 121.641 135.034 140.797 1.00 60.00 890 MET A O 1
ATOM 4326 N N . ILE A 1 575 ? 123.816 134.481 140.919 1.00 62.57 891 ILE A N 1
ATOM 4327 C CA . ILE A 1 575 ? 123.898 134.100 139.513 1.00 58.85 891 ILE A CA 1
ATOM 4328 C C . ILE A 1 575 ? 123.640 132.609 139.322 1.00 60.91 891 ILE A C 1
ATOM 4329 O O . ILE A 1 575 ? 122.921 132.216 138.398 1.00 66.86 891 ILE A O 1
ATOM 4334 N N . GLY A 1 576 ? 124.194 131.774 140.208 1.00 57.42 892 GLY A N 1
ATOM 4335 C CA . GLY A 1 576 ? 124.085 130.332 140.037 1.00 57.64 892 GLY A CA 1
ATOM 4336 C C . GLY A 1 576 ? 122.669 129.806 140.174 1.00 60.94 892 GLY A C 1
ATOM 4337 O O . GLY A 1 576 ? 122.287 128.849 139.497 1.00 64.56 892 GLY A O 1
ATOM 4338 N N . THR A 1 577 ? 121.873 130.412 141.048 1.00 61.28 893 THR A N 1
ATOM 4339 C CA . THR A 1 577 ? 120.441 130.132 141.114 1.00 64.42 893 THR A CA 1
ATOM 4340 C C . THR A 1 577 ? 119.673 131.408 140.770 1.00 67.05 893 THR A C 1
ATOM 4341 O O . THR A 1 577 ? 119.616 132.368 141.543 1.00 70.02 893 THR A O 1
ATOM 4345 N N . VAL A 1 578 ? 119.096 131.421 139.574 1.00 67.78 894 VAL A N 1
ATOM 4346 C CA . VAL A 1 578 ? 118.271 132.524 139.100 1.00 69.59 894 VAL A CA 1
ATOM 4347 C C . VAL A 1 578 ? 116.899 131.957 138.763 1.00 69.34 894 VAL A C 1
ATOM 4348 O O . VAL A 1 578 ? 116.783 131.007 137.979 1.00 70.08 894 VAL A O 1
ATOM 4352 N N . THR A 1 579 ? 115.862 132.517 139.386 1.00 74.16 895 THR A N 1
ATOM 4353 C CA . THR A 1 579 ? 114.495 132.058 139.186 1.00 75.67 895 THR A CA 1
ATOM 4354 C C . THR A 1 579 ? 113.534 133.210 138.921 1.00 77.21 895 THR A C 1
ATOM 4355 O O . THR A 1 579 ? 112.318 132.989 138.883 1.00 80.04 895 THR A O 1
ATOM 4359 N N . LYS A 1 580 ? 114.041 134.424 138.736 1.00 71.76 896 LYS A N 1
ATOM 4360 C CA . LYS A 1 580 ? 113.216 135.596 138.491 1.00 73.28 896 LYS A CA 1
ATOM 4361 C C . LYS A 1 580 ? 113.461 136.111 137.081 1.00 76.51 896 LYS A C 1
ATOM 4362 O O . LYS A 1 580 ? 114.591 136.080 136.586 1.00 78.25 896 LYS A O 1
ATOM 4368 N N . LEU A 1 581 ? 112.391 136.580 136.435 1.00 77.55 897 LEU A N 1
ATOM 4369 C CA . LEU A 1 581 ? 112.516 137.097 135.076 1.00 77.50 897 LEU A CA 1
ATOM 4370 C C . LEU A 1 581 ? 113.191 138.462 135.049 1.00 77.90 897 LEU A C 1
ATOM 4371 O O . LEU A 1 581 ? 113.808 138.825 134.040 1.00 79.88 897 LEU A O 1
ATOM 4376 N N . SER A 1 582 ? 113.080 139.229 136.138 1.00 74.60 898 SER A N 1
ATOM 4377 C CA . SER A 1 582 ? 113.714 140.543 136.200 1.00 78.09 898 SER A CA 1
ATOM 4378 C C . SER A 1 582 ? 115.233 140.428 136.203 1.00 78.70 898 SER A C 1
ATOM 4379 O O . SER A 1 582 ? 115.924 141.236 135.570 1.00 81.24 898 SER A O 1
ATOM 4382 N N . ARG A 1 583 ? 115.770 139.427 136.904 1.00 78.58 899 ARG A N 1
ATOM 4383 C CA . ARG A 1 583 ? 117.214 139.220 136.911 1.00 77.14 899 ARG A CA 1
ATOM 4384 C C . ARG A 1 583 ? 117.714 138.768 135.545 1.00 79.45 899 ARG A C 1
ATOM 4385 O O . ARG A 1 583 ? 118.803 139.167 135.118 1.00 82.26 899 ARG A O 1
ATOM 4393 N N . MET A 1 584 ? 116.924 137.954 134.836 1.00 79.96 900 MET A N 1
ATOM 4394 C CA . MET A 1 584 ? 117.276 137.589 133.466 1.00 80.20 900 MET A CA 1
ATOM 4395 C C . MET A 1 584 ? 117.245 138.797 132.541 1.00 80.86 900 MET A C 1
ATOM 4396 O O . MET A 1 584 ? 118.088 138.913 131.644 1.00 84.42 900 MET A O 1
ATOM 4401 N N . GLY A 1 585 ? 116.269 139.690 132.729 1.00 77.30 901 GLY A N 1
ATOM 4402 C CA . GLY A 1 585 ? 116.234 140.914 131.942 1.00 80.24 901 GLY A CA 1
ATOM 4403 C C . GLY A 1 585 ? 117.435 141.803 132.196 1.00 80.69 901 GLY A C 1
ATOM 4404 O O . GLY A 1 585 ? 118.026 142.350 131.259 1.00 82.35 901 GLY A O 1
ATOM 4405 N N . ILE A 1 586 ? 117.836 141.922 133.462 1.00 79.63 902 ILE A N 1
ATOM 4406 C CA . ILE A 1 586 ? 119.017 142.702 133.822 1.00 77.21 902 ILE A CA 1
ATOM 4407 C C . ILE A 1 586 ? 120.279 142.069 133.241 1.00 78.25 902 ILE A C 1
ATOM 4408 O O . ILE A 1 586 ? 121.175 142.770 132.753 1.00 81.26 902 ILE A O 1
ATOM 4413 N N . PHE A 1 587 ? 120.349 140.738 133.228 1.00 77.64 903 PHE A N 1
ATOM 4414 C CA . PHE A 1 587 ? 121.572 140.080 132.784 1.00 75.18 903 PHE A CA 1
ATOM 4415 C C . PHE A 1 587 ? 121.666 139.942 131.268 1.00 76.59 903 PHE A C 1
ATOM 4416 O O . PHE A 1 587 ? 122.777 139.810 130.746 1.00 79.05 903 PHE A O 1
ATOM 4424 N N . ASP A 1 588 ? 120.551 139.953 130.536 1.00 80.24 904 ASP A N 1
ATOM 4425 C CA . ASP A 1 588 ? 120.665 140.011 129.082 1.00 84.75 904 ASP A CA 1
ATOM 4426 C C . ASP A 1 588 ? 120.518 141.428 128.535 1.00 85.63 904 ASP A C 1
ATOM 4427 O O . ASP A 1 588 ? 120.576 141.619 127.318 1.00 89.26 904 ASP A O 1
ATOM 4432 N N . PHE A 1 589 ? 120.307 142.417 129.408 1.00 84.69 905 PHE A N 1
ATOM 4433 C CA . PHE A 1 589 ? 120.616 143.801 129.075 1.00 83.78 905 PHE A CA 1
ATOM 4434 C C . PHE A 1 589 ? 122.123 144.027 129.014 1.00 84.08 905 PHE A C 1
ATOM 4435 O O . PHE A 1 589 ? 122.584 144.944 128.326 1.00 87.07 905 PHE A O 1
ATOM 4443 N N . MET A 1 590 ? 122.892 143.163 129.675 1.00 81.23 906 MET A N 1
ATOM 4444 C CA . MET A 1 590 ? 124.317 143.325 129.917 1.00 79.15 906 MET A CA 1
ATOM 4445 C C . MET A 1 590 ? 125.180 142.941 128.722 1.00 80.52 906 MET A C 1
ATOM 4446 O O . MET A 1 590 ? 126.370 143.273 128.712 1.00 85.19 906 MET A O 1
ATOM 4451 N N . ARG A 1 591 ? 124.622 142.255 127.722 1.00 80.92 907 ARG A N 1
ATOM 4452 C CA . ARG A 1 591 ? 125.398 141.822 126.565 1.00 86.22 907 ARG A CA 1
ATOM 4453 C C . ARG A 1 591 ? 125.561 142.909 125.512 1.00 93.51 907 ARG A C 1
ATOM 4454 O O . ARG A 1 591 ? 126.292 142.702 124.538 1.00 96.92 907 ARG A O 1
ATOM 4462 N N . TYR A 1 592 ? 124.903 144.054 125.683 1.00 94.09 908 TYR A N 1
ATOM 4463 C CA . TYR A 1 592 ? 125.060 145.217 124.817 1.00 93.71 908 TYR A CA 1
ATOM 4464 C C . TYR A 1 592 ? 125.711 146.404 125.504 1.00 94.45 908 TYR A C 1
ATOM 4465 O O . TYR A 1 592 ? 126.356 147.210 124.832 1.00 99.62 908 TYR A O 1
ATOM 4474 N N . ALA A 1 593 ? 125.557 146.542 126.815 1.00 90.58 909 ALA A N 1
ATOM 4475 C CA . ALA A 1 593 ? 126.217 147.616 127.554 1.00 89.93 909 ALA A CA 1
ATOM 4476 C C . ALA A 1 593 ? 127.552 147.156 128.131 1.00 95.05 909 ALA A C 1
ATOM 4477 O O . ALA A 1 593 ? 127.804 147.272 129.329 1.00 99.15 909 ALA A O 1
ATOM 4479 N N . GLY A 1 594 ? 128.423 146.622 127.277 1.00 96.54 910 GLY A N 1
ATOM 4480 C CA . GLY A 1 594 ? 129.689 146.092 127.745 1.00 101.53 910 GLY A CA 1
ATOM 4481 C C . GLY A 1 594 ? 130.856 146.256 126.793 1.00 105.09 910 GLY A C 1
ATOM 4482 O O . GLY A 1 594 ? 131.844 145.522 126.893 1.00 103.96 910 GLY A O 1
ATOM 4483 N N . PHE A 1 595 ? 130.764 147.203 125.864 1.00 104.20 911 PHE A N 1
ATOM 4484 C CA . PHE A 1 595 ? 131.805 147.419 124.860 1.00 104.02 911 PHE A CA 1
ATOM 4485 C C . PHE A 1 595 ? 132.644 148.628 125.267 1.00 102.39 911 PHE A C 1
ATOM 4486 O O . PHE A 1 595 ? 132.204 149.772 125.129 1.00 100.54 911 PHE A O 1
ATOM 4494 N N . LEU A 1 596 ? 133.856 148.380 125.769 1.00 100.82 912 LEU A N 1
ATOM 4495 C CA . LEU A 1 596 ? 134.753 149.505 126.028 1.00 102.01 912 LEU A CA 1
ATOM 4496 C C . LEU A 1 596 ? 135.508 150.015 124.790 1.00 104.55 912 LEU A C 1
ATOM 4497 O O . LEU A 1 596 ? 135.431 151.221 124.519 1.00 103.25 912 LEU A O 1
ATOM 4502 N N . PRO A 1 597 ? 136.250 149.176 123.989 1.00 105.63 913 PRO A N 1
ATOM 4503 C CA . PRO A 1 597 ? 137.114 149.824 122.977 1.00 105.31 913 PRO A CA 1
ATOM 4504 C C . PRO A 1 597 ? 136.330 150.147 121.706 1.00 102.86 913 PRO A C 1
ATOM 4505 O O . PRO A 1 597 ? 136.385 149.451 120.690 1.00 98.38 913 PRO A O 1
ATOM 4509 N N . LEU A 1 598 ? 135.586 151.249 121.757 1.00 102.51 914 LEU A N 1
ATOM 4510 C CA . LEU A 1 598 ? 134.534 151.477 120.776 1.00 95.60 914 LEU A CA 1
ATOM 4511 C C . LEU A 1 598 ? 134.604 152.831 120.085 1.00 94.82 914 LEU A C 1
ATOM 4512 O O . LEU A 1 598 ? 135.595 153.561 120.188 1.00 98.97 914 LEU A O 1
ATOM 4517 N N . SER A 1 599 ? 133.535 153.145 119.366 1.00 89.30 915 SER A N 1
ATOM 4518 C CA . SER A 1 599 ? 133.342 154.361 118.597 1.00 85.90 915 SER A CA 1
ATOM 4519 C C . SER A 1 599 ? 131.832 154.540 118.467 1.00 89.00 915 SER A C 1
ATOM 4520 O O . SER A 1 599 ? 131.075 154.004 119.284 1.00 94.02 915 SER A O 1
ATOM 4523 N N . ASP A 1 600 ? 131.399 155.335 117.485 1.00 88.83 916 ASP A N 1
ATOM 4524 C CA . ASP A 1 600 ? 129.973 155.568 117.262 1.00 89.49 916 ASP A CA 1
ATOM 4525 C C . ASP A 1 600 ? 129.241 154.266 116.965 1.00 83.52 916 ASP A C 1
ATOM 4526 O O . ASP A 1 600 ? 129.557 153.568 115.998 1.00 82.68 916 ASP A O 1
ATOM 4531 N N . TYR A 1 601 ? 128.263 153.943 117.811 1.00 88.62 917 TYR A N 1
ATOM 4532 C CA . TYR A 1 601 ? 127.517 152.698 117.690 1.00 89.68 917 TYR A CA 1
ATOM 4533 C C . TYR A 1 601 ? 126.012 152.853 117.828 1.00 97.55 917 TYR A C 1
ATOM 4534 O O . TYR A 1 601 ? 125.305 151.869 117.583 1.00 96.48 917 TYR A O 1
ATOM 4536 N N . SER A 1 602 ? 125.504 154.036 118.209 1.00 100.64 918 SER A N 1
ATOM 4537 C CA . SER A 1 602 ? 124.080 154.297 118.478 1.00 98.53 918 SER A CA 1
ATOM 4538 C C . SER A 1 602 ? 123.525 153.328 119.519 1.00 98.86 918 SER A C 1
ATOM 4539 O O . SER A 1 602 ? 122.377 152.885 119.448 1.00 99.37 918 SER A O 1
ATOM 4542 N N . ASN A 1 603 ? 124.361 153.006 120.501 1.00 101.18 919 ASN A N 1
ATOM 4543 C CA . ASN A 1 603 ? 124.062 152.007 121.516 1.00 104.36 919 ASN A CA 1
ATOM 4544 C C . ASN A 1 603 ? 124.342 152.498 122.926 1.00 102.51 919 ASN A C 1
ATOM 4545 O O . ASN A 1 603 ? 123.768 151.954 123.877 1.00 100.05 919 ASN A O 1
ATOM 4550 N N . ILE A 1 604 ? 125.193 153.511 123.091 1.00 103.79 920 ILE A N 1
ATOM 4551 C CA . ILE A 1 604 ? 125.509 154.030 124.416 1.00 103.83 920 ILE A CA 1
ATOM 4552 C C . ILE A 1 604 ? 124.320 154.788 124.994 1.00 106.81 920 ILE A C 1
ATOM 4553 O O . ILE A 1 604 ? 123.993 154.644 126.177 1.00 113.17 920 ILE A O 1
ATOM 4558 N N . LYS A 1 605 ? 123.640 155.584 124.178 1.00 105.44 921 LYS A N 1
ATOM 4559 C CA . LYS A 1 605 ? 122.557 156.420 124.682 1.00 103.46 921 LYS A CA 1
ATOM 4560 C C . LYS A 1 605 ? 121.184 156.021 124.173 1.00 100.54 921 LYS A C 1
ATOM 4561 O O . LYS A 1 605 ? 120.224 156.027 124.947 1.00 102.49 921 LYS A O 1
ATOM 4567 N N . GLU A 1 606 ? 121.054 155.675 122.893 1.00 99.47 922 GLU A N 1
ATOM 4568 C CA . GLU A 1 606 ? 119.742 155.372 122.334 1.00 100.51 922 GLU A CA 1
ATOM 4569 C C . GLU A 1 606 ? 119.228 153.991 122.718 1.00 102.05 922 GLU A C 1
ATOM 4570 O O . GLU A 1 606 ? 118.051 153.703 122.477 1.00 103.62 922 GLU A O 1
ATOM 4576 N N . TYR A 1 607 ? 120.068 153.132 123.296 1.00 102.28 923 TYR A N 1
ATOM 4577 C CA . TYR A 1 607 ? 119.583 151.849 123.786 1.00 103.17 923 TYR A CA 1
ATOM 4578 C C . TYR A 1 607 ? 119.017 151.950 125.195 1.00 102.98 923 TYR A C 1
ATOM 4579 O O . TYR A 1 607 ? 118.010 151.305 125.504 1.00 106.02 923 TYR A O 1
ATOM 4588 N N . ILE A 1 608 ? 119.630 152.770 126.054 1.00 100.51 924 ILE A N 1
ATOM 4589 C CA . ILE A 1 608 ? 119.131 152.954 127.413 1.00 99.28 924 ILE A CA 1
ATOM 4590 C C . ILE A 1 608 ? 117.849 153.789 127.425 1.00 102.73 924 ILE A C 1
ATOM 4591 O O . ILE A 1 608 ? 117.134 153.827 128.433 1.00 107.54 924 ILE A O 1
ATOM 4596 N N . ARG A 1 609 ? 117.497 154.404 126.297 1.00 101.62 925 ARG A N 1
ATOM 4597 C CA . ARG A 1 609 ? 116.178 154.995 126.104 1.00 103.01 925 ARG A CA 1
ATOM 4598 C C . ARG A 1 609 ? 115.174 153.889 125.769 1.00 105.87 925 ARG A C 1
ATOM 4599 O O . ARG A 1 609 ? 115.457 152.706 125.986 1.00 105.32 925 ARG A O 1
ATOM 4607 N N . ASP A 1 610 ? 114.030 154.267 125.191 1.00 111.09 926 ASP A N 1
ATOM 4608 C CA . ASP A 1 610 ? 112.728 153.598 125.253 1.00 115.87 926 ASP A CA 1
ATOM 4609 C C . ASP A 1 610 ? 112.684 152.072 125.181 1.00 115.90 926 ASP A C 1
ATOM 4610 O O . ASP A 1 610 ? 111.779 151.459 125.757 1.00 119.25 926 ASP A O 1
ATOM 4615 N N . LYS A 1 611 ? 113.625 151.440 124.487 1.00 112.40 927 LYS A N 1
ATOM 4616 C CA . LYS A 1 611 ? 113.582 149.991 124.339 1.00 112.71 927 LYS A CA 1
ATOM 4617 C C . LYS A 1 611 ? 114.256 149.237 125.485 1.00 112.79 927 LYS A C 1
ATOM 4618 O O . LYS A 1 611 ? 114.140 148.009 125.548 1.00 112.40 927 LYS A O 1
ATOM 4624 N N . PHE A 1 612 ? 114.949 149.928 126.389 1.00 111.03 928 PHE A N 1
ATOM 4625 C CA . PHE A 1 612 ? 115.432 149.311 127.619 1.00 107.31 928 PHE A CA 1
ATOM 4626 C C . PHE A 1 612 ? 114.224 149.209 128.549 1.00 109.67 928 PHE A C 1
ATOM 4627 O O . PHE A 1 612 ? 113.472 150.176 128.704 1.00 110.50 928 PHE A O 1
ATOM 4635 N N . ASP A 1 613 ? 114.028 148.032 129.151 1.00 110.31 929 ASP A N 1
ATOM 4636 C CA . ASP A 1 613 ? 112.986 147.819 130.145 1.00 110.14 929 ASP A CA 1
ATOM 4637 C C . ASP A 1 613 ? 113.619 147.723 131.530 1.00 106.29 929 ASP A C 1
ATOM 4638 O O . ASP A 1 613 ? 114.148 146.660 131.891 1.00 104.55 929 ASP A O 1
ATOM 4643 N N . PRO A 1 614 ? 113.600 148.790 132.341 1.00 104.68 930 PRO A N 1
ATOM 4644 C CA . PRO A 1 614 ? 114.073 148.699 133.740 1.00 102.55 930 PRO A CA 1
ATOM 4645 C C . PRO A 1 614 ? 113.009 148.126 134.674 1.00 104.71 930 PRO A C 1
ATOM 4646 O O . PRO A 1 614 ? 112.247 148.824 135.340 1.00 103.06 930 PRO A O 1
ATOM 4650 N N . ASP A 1 615 ? 112.963 146.797 134.730 1.00 107.64 931 ASP A N 1
ATOM 4651 C CA . ASP A 1 615 ? 111.949 146.060 135.481 1.00 104.04 931 ASP A CA 1
ATOM 4652 C C . ASP A 1 615 ? 112.458 145.633 136.849 1.00 97.17 931 ASP A C 1
ATOM 4653 O O . ASP A 1 615 ? 112.188 144.515 137.297 1.00 100.82 931 ASP A O 1
ATOM 4658 N N . ILE A 1 616 ? 113.228 146.499 137.506 1.00 90.23 932 ILE A N 1
ATOM 4659 C CA . ILE A 1 6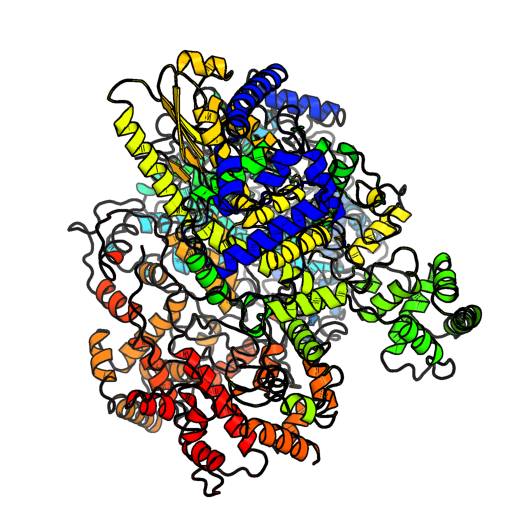16 ? 113.787 146.226 138.827 1.00 88.09 932 ILE A CA 1
ATOM 4660 C C . ILE A 1 616 ? 112.639 146.135 139.827 1.00 91.37 932 ILE A C 1
ATOM 4661 O O . ILE A 1 616 ? 112.023 147.147 140.170 1.00 97.20 932 ILE A O 1
ATOM 4666 N N . THR A 1 617 ? 112.354 144.926 140.304 1.00 85.59 933 THR A N 1
ATOM 4667 C CA . THR A 1 617 ? 111.259 144.712 141.239 1.00 83.29 933 THR A CA 1
ATOM 4668 C C . THR A 1 617 ? 111.720 144.632 142.685 1.00 85.54 933 THR A C 1
ATOM 4669 O O . THR A 1 617 ? 111.054 145.174 143.570 1.00 91.89 933 THR A O 1
ATOM 4673 N N . ASN A 1 618 ? 112.847 143.981 142.948 1.00 83.44 934 ASN A N 1
ATOM 4674 C CA . ASN A 1 618 ? 113.360 143.813 144.296 1.00 78.32 934 ASN A CA 1
ATOM 4675 C C . ASN A 1 618 ? 114.600 144.678 144.497 1.00 78.97 934 ASN A C 1
ATOM 4676 O O . ASN A 1 618 ? 114.952 145.511 143.657 1.00 85.93 934 ASN A O 1
ATOM 4681 N N . VAL A 1 619 ? 115.244 144.495 145.641 1.00 77.37 935 VAL A N 1
ATOM 4682 C CA . VAL A 1 619 ? 116.472 145.183 145.971 1.00 76.93 935 VAL A CA 1
ATOM 4683 C C . VAL A 1 619 ? 117.599 144.192 145.679 1.00 81.00 935 VAL A C 1
ATOM 4684 O O . VAL A 1 619 ? 117.354 143.023 145.391 1.00 82.87 935 VAL A O 1
ATOM 4688 N N . ALA A 1 620 ? 118.841 144.698 145.604 1.00 80.19 936 ALA A N 1
ATOM 4689 C CA . ALA A 1 620 ? 120.111 143.970 145.499 1.00 78.41 936 ALA A CA 1
ATOM 4690 C C . ALA A 1 620 ? 120.338 143.384 144.110 1.00 77.79 936 ALA A C 1
ATOM 4691 O O . ALA A 1 620 ? 121.349 142.716 143.874 1.00 77.62 936 ALA A O 1
ATOM 4693 N N . ASP A 1 621 ? 119.408 143.617 143.188 1.00 78.17 937 ASP A N 1
ATOM 4694 C CA . ASP A 1 621 ? 119.776 143.737 141.787 1.00 78.47 937 ASP A CA 1
ATOM 4695 C C . ASP A 1 621 ? 120.108 145.178 141.433 1.00 79.38 937 ASP A C 1
ATOM 4696 O O . ASP A 1 621 ? 120.592 145.441 140.328 1.00 79.98 937 ASP A O 1
ATOM 4701 N N . ILE A 1 622 ? 119.861 146.105 142.366 1.00 76.85 938 ILE A N 1
ATOM 4702 C CA . ILE A 1 622 ? 120.426 147.450 142.317 1.00 71.83 938 ILE A CA 1
ATOM 4703 C C . ILE A 1 622 ? 121.946 147.384 142.373 1.00 75.30 938 ILE A C 1
ATOM 4704 O O . ILE A 1 622 ? 122.634 148.244 141.817 1.00 81.06 938 ILE A O 1
ATOM 4709 N N . TYR A 1 623 ? 122.494 146.360 143.030 1.00 71.97 939 TYR A N 1
ATOM 4710 C CA . TYR A 1 623 ? 123.935 146.140 143.023 1.00 70.24 939 TYR A CA 1
ATOM 4711 C C . TYR A 1 623 ? 124.454 145.844 141.617 1.00 75.60 939 TYR A C 1
ATOM 4712 O O . TYR A 1 623 ? 125.441 146.450 141.181 1.00 82.34 939 TYR A O 1
ATOM 4721 N N . PHE A 1 624 ? 123.766 144.983 140.865 1.00 75.02 940 PHE A N 1
ATOM 4722 C CA . PHE A 1 624 ? 124.158 144.653 139.497 1.00 74.47 940 PHE A CA 1
ATOM 4723 C C . PHE A 1 624 ? 123.953 145.820 138.531 1.00 79.05 940 PHE A C 1
ATOM 4724 O O . PHE A 1 624 ? 124.848 146.138 137.737 1.00 82.86 940 PHE A O 1
ATOM 4732 N N . VAL A 1 625 ? 122.782 146.460 138.593 1.00 77.86 941 VAL A N 1
ATOM 4733 C CA . VAL A 1 625 ? 122.485 147.601 137.728 1.00 72.59 941 VAL A CA 1
ATOM 4734 C C . VAL A 1 625 ? 123.403 148.771 138.059 1.00 75.49 941 VAL A C 1
ATOM 4735 O O . VAL A 1 625 ? 123.852 149.502 137.169 1.00 79.39 941 VAL A O 1
ATOM 4739 N N . ASN A 1 626 ? 123.741 148.931 139.337 1.00 75.43 942 ASN A N 1
ATOM 4740 C CA . ASN A 1 626 ? 124.704 149.943 139.741 1.00 75.46 942 ASN A CA 1
ATOM 4741 C C . ASN A 1 626 ? 126.105 149.618 139.246 1.00 80.06 942 ASN A C 1
ATOM 4742 O O . ASN A 1 626 ? 126.855 150.534 138.910 1.00 86.62 942 ASN A O 1
ATOM 4747 N N . GLY A 1 627 ? 126.479 148.336 139.197 1.00 77.79 943 GLY A N 1
ATOM 4748 C CA . GLY A 1 627 ? 127.748 147.971 138.583 1.00 79.79 943 GLY A CA 1
ATOM 4749 C C . GLY A 1 627 ? 127.795 148.301 137.102 1.00 83.52 943 GLY A C 1
ATOM 4750 O O . GLY A 1 627 ? 128.814 148.792 136.595 1.00 90.67 943 GLY A O 1
ATOM 4751 N N . ILE A 1 628 ? 126.682 148.060 136.399 1.00 79.77 944 ILE A N 1
ATOM 4752 C CA . ILE A 1 628 ? 126.553 148.481 135.001 1.00 80.13 944 ILE A CA 1
ATOM 4753 C C . ILE A 1 628 ? 126.687 149.995 134.883 1.00 85.45 944 ILE A C 1
ATOM 4754 O O . ILE A 1 628 ? 127.359 150.506 133.980 1.00 88.88 944 ILE A O 1
ATOM 4759 N N . LYS A 1 629 ? 126.053 150.731 135.800 1.00 82.27 945 LYS A N 1
ATOM 4760 C CA . LYS A 1 629 ? 126.083 152.189 135.754 1.00 82.68 945 LYS A CA 1
ATOM 4761 C C . LYS A 1 629 ? 127.481 152.735 136.017 1.00 88.88 945 LYS A C 1
ATOM 4762 O O . LYS A 1 629 ? 127.894 153.700 135.371 1.00 96.98 945 LYS A O 1
ATOM 4768 N N . LYS A 1 630 ? 128.227 152.138 136.953 1.00 87.81 946 LYS A N 1
ATOM 4769 C CA . LYS A 1 630 ? 129.607 152.575 137.169 1.00 90.66 946 LYS A CA 1
ATOM 4770 C C . LYS A 1 630 ? 130.502 152.235 135.984 1.00 92.57 946 LYS A C 1
ATOM 4771 O O . LYS A 1 630 ? 131.392 153.023 135.641 1.00 99.66 946 LYS A O 1
ATOM 4777 N N . LEU A 1 631 ? 130.283 151.083 135.337 1.00 87.18 947 LEU A N 1
ATOM 4778 C CA . LEU A 1 631 ? 131.053 150.770 134.133 1.00 89.46 947 LEU A CA 1
ATOM 4779 C C . LEU A 1 631 ? 130.760 151.759 133.007 1.00 95.19 947 LEU A C 1
ATOM 4780 O O . LEU A 1 631 ? 131.681 152.231 132.326 1.00 100.14 947 LEU A O 1
ATOM 4785 N N . LEU A 1 632 ? 129.486 152.111 132.822 1.00 94.85 948 LEU A N 1
ATOM 4786 C CA . LEU A 1 632 ? 129.122 153.056 131.770 1.00 93.97 948 LEU A CA 1
ATOM 4787 C C . LEU A 1 632 ? 129.574 154.475 132.095 1.00 94.13 948 LEU A C 1
ATOM 4788 O O . LEU A 1 632 ? 129.943 155.223 131.185 1.00 96.42 948 LEU A O 1
ATOM 4793 N N . PHE A 1 633 ? 129.557 154.863 133.373 1.00 94.22 949 PHE A N 1
ATOM 4794 C CA . PHE A 1 633 ? 130.065 156.175 133.759 1.00 95.89 949 PHE A CA 1
ATOM 4795 C C . PHE A 1 633 ? 131.576 156.250 133.615 1.00 99.51 949 PHE A C 1
ATOM 4796 O O . PHE A 1 633 ? 132.116 157.321 133.318 1.00 104.30 949 PHE A O 1
ATOM 4804 N N . ARG A 1 634 ? 132.273 155.134 133.839 1.00 98.38 950 ARG A N 1
ATOM 4805 C CA . ARG A 1 634 ? 133.710 155.103 133.603 1.00 102.74 950 ARG A CA 1
ATOM 4806 C C . ARG A 1 634 ? 134.024 155.195 132.115 1.00 106.02 950 ARG A C 1
ATOM 4807 O O . ARG A 1 634 ? 134.949 155.911 131.713 1.00 111.47 950 ARG A O 1
ATOM 4815 N N . MET A 1 635 ? 133.253 154.494 131.279 1.00 103.71 951 MET A N 1
ATOM 4816 C CA . MET A 1 635 ? 133.519 154.536 129.844 1.00 104.72 951 MET A CA 1
ATOM 4817 C C . MET A 1 635 ? 133.060 155.845 129.211 1.00 104.03 951 MET A C 1
ATOM 4818 O O . MET A 1 635 ? 133.556 156.221 128.143 1.00 100.36 951 MET A O 1
ATOM 4823 N N . GLU A 1 636 ? 132.116 156.547 129.842 1.00 105.58 952 GLU A N 1
ATOM 4824 C CA . GLU A 1 636 ? 131.714 157.859 129.347 1.00 105.37 952 GLU A CA 1
ATOM 4825 C C . GLU A 1 636 ? 132.807 158.894 129.586 1.00 106.81 952 GLU A C 1
ATOM 4826 O O . GLU A 1 636 ? 133.123 159.691 128.695 1.00 110.47 952 GLU A O 1
ATOM 4832 N N . ASP A 1 637 ? 133.413 158.879 130.772 1.00 106.39 953 ASP A N 1
ATOM 4833 C CA . ASP A 1 637 ? 134.483 159.813 131.094 1.00 108.76 953 ASP A CA 1
ATOM 4834 C C . ASP A 1 637 ? 135.832 159.388 130.529 1.00 110.20 953 ASP A C 1
ATOM 4835 O O . ASP A 1 637 ? 136.796 160.151 130.662 1.00 113.60 953 ASP A O 1
ATOM 4840 N N . LEU A 1 638 ? 135.909 158.200 129.925 1.00 109.73 954 LEU A N 1
ATOM 4841 C CA . LEU A 1 638 ? 137.093 157.669 129.236 1.00 111.17 954 LEU A CA 1
ATOM 4842 C C . LEU A 1 638 ? 138.334 157.597 130.125 1.00 110.18 954 LEU A C 1
ATOM 4843 O O . LEU A 1 638 ? 139.239 156.801 129.877 1.00 111.00 954 LEU A O 1
ATOM 4848 N N . ASP A 1 654 ? 150.040 142.392 122.770 1.00 136.52 970 ASP A N 1
ATOM 4849 C CA . ASP A 1 654 ? 149.453 142.192 124.089 1.00 135.10 970 ASP A CA 1
ATOM 4850 C C . ASP A 1 654 ? 148.333 143.193 124.353 1.00 133.13 970 ASP A C 1
ATOM 4851 O O . ASP A 1 654 ? 148.473 144.383 124.073 1.00 135.24 970 ASP A O 1
ATOM 4856 N N . ILE A 1 655 ? 147.223 142.703 124.895 1.00 131.35 971 ILE A N 1
ATOM 4857 C CA . ILE A 1 655 ? 146.087 143.548 125.245 1.00 129.75 971 ILE A CA 1
ATOM 4858 C C . ILE A 1 655 ? 146.215 143.924 126.716 1.00 128.64 971 ILE A C 1
ATOM 4859 O O . ILE A 1 655 ? 146.301 143.052 127.586 1.00 126.72 971 ILE A O 1
ATOM 4864 N N . ILE A 1 656 ? 146.235 145.227 126.990 1.00 130.04 972 ILE A N 1
ATOM 4865 C CA . ILE A 1 656 ? 146.515 145.748 128.323 1.00 132.89 972 ILE A CA 1
ATOM 4866 C C . ILE A 1 656 ? 145.343 146.643 128.730 1.00 132.45 972 ILE A C 1
ATOM 4867 O O . ILE A 1 656 ? 145.463 147.537 129.577 1.00 132.16 972 ILE A O 1
ATOM 4872 N N . GLY A 1 657 ? 144.168 146.327 128.194 1.00 128.63 973 GLY A N 1
ATOM 4873 C CA . GLY A 1 657 ? 143.009 147.196 128.261 1.00 120.82 973 GLY A CA 1
ATOM 4874 C C . GLY A 1 657 ? 142.278 147.197 129.587 1.00 113.06 973 GLY A C 1
ATOM 4875 O O . GLY A 1 657 ? 141.240 146.547 129.734 1.00 107.81 973 GLY A O 1
ATOM 4876 N N . GLY A 1 658 ? 142.809 147.935 130.558 1.00 119.49 974 GLY A N 1
ATOM 4877 C CA . GLY A 1 658 ? 142.202 147.993 131.872 1.00 123.95 974 GLY A CA 1
ATOM 4878 C C . GLY A 1 658 ? 143.177 148.208 133.009 1.00 125.83 974 GLY A C 1
ATOM 4879 O O . GLY A 1 658 ? 142.759 148.421 134.151 1.00 121.99 974 GLY A O 1
ATOM 4880 N N . ILE A 1 659 ? 144.479 148.165 132.722 1.00 127.84 975 ILE A N 1
ATOM 4881 C CA . ILE A 1 659 ? 145.449 148.584 133.728 1.00 129.34 975 ILE A CA 1
ATOM 4882 C C . ILE A 1 659 ? 145.581 150.103 133.765 1.00 129.06 975 ILE A C 1
ATOM 4883 O O . ILE A 1 659 ? 146.109 150.651 134.741 1.00 128.43 975 ILE A O 1
ATOM 4888 N N . THR A 1 660 ? 145.092 150.800 132.737 1.00 129.77 976 THR A N 1
ATOM 4889 C CA . THR A 1 660 ? 145.139 152.253 132.674 1.00 130.67 976 THR A CA 1
ATOM 4890 C C . THR A 1 660 ? 143.773 152.908 132.787 1.00 129.78 976 THR A C 1
ATOM 4891 O O . THR A 1 660 ? 143.693 154.069 133.193 1.00 128.15 976 THR A O 1
ATOM 4895 N N . ASP A 1 661 ? 142.701 152.201 132.429 1.00 128.54 977 ASP A N 1
ATOM 4896 C CA . ASP A 1 661 ? 141.362 152.756 132.565 1.00 126.46 977 ASP A CA 1
ATOM 4897 C C . ASP A 1 661 ? 140.804 152.605 133.973 1.00 125.30 977 ASP A C 1
ATOM 4898 O O . ASP A 1 661 ? 139.852 153.316 134.315 1.00 123.67 977 ASP A O 1
ATOM 4903 N N . LEU A 1 662 ? 141.393 151.721 134.785 1.00 124.53 978 LEU A N 1
ATOM 4904 C CA . LEU A 1 662 ? 140.911 151.349 136.121 1.00 122.57 978 LEU A CA 1
ATOM 4905 C C . LEU A 1 662 ? 139.456 150.880 136.065 1.00 118.75 978 LEU A C 1
ATOM 4906 O O . LEU A 1 662 ? 138.550 151.481 136.645 1.00 114.08 978 LEU A O 1
ATOM 4911 N N . ASN A 1 663 ? 139.249 149.785 135.340 1.00 117.17 979 ASN A N 1
ATOM 4912 C CA . ASN A 1 663 ? 137.912 149.252 135.142 1.00 112.35 979 ASN A CA 1
ATOM 4913 C C . ASN A 1 663 ? 137.429 148.513 136.386 1.00 105.19 979 ASN A C 1
ATOM 4914 O O . ASN A 1 663 ? 138.208 148.119 137.258 1.00 102.73 979 ASN A O 1
ATOM 4919 N N . ILE A 1 664 ? 136.115 148.332 136.453 1.00 99.60 980 ILE A N 1
ATOM 4920 C CA . ILE A 1 664 ? 135.438 147.713 137.584 1.00 94.62 980 ILE A CA 1
ATOM 4921 C C . ILE A 1 664 ? 134.591 146.572 137.037 1.00 88.43 980 ILE A C 1
ATOM 4922 O O . ILE A 1 664 ? 133.884 146.751 136.038 1.00 91.11 980 ILE A O 1
ATOM 4927 N N . LYS A 1 665 ? 134.698 145.395 137.654 1.00 81.61 981 LYS A N 1
ATOM 4928 C CA . LYS A 1 665 ? 133.863 144.268 137.257 1.00 78.24 981 LYS A CA 1
ATOM 4929 C C . LYS A 1 665 ? 132.399 144.568 137.542 1.00 79.47 981 LYS A C 1
ATOM 4930 O O . LYS A 1 665 ? 132.053 145.130 138.583 1.00 82.47 981 LYS A O 1
ATOM 4936 N N . CYS A 1 666 ? 131.533 144.194 136.599 1.00 74.81 982 CYS A N 1
ATOM 4937 C CA . CYS A 1 666 ? 130.107 144.467 136.779 1.00 78.32 982 CYS A CA 1
ATOM 4938 C C . CYS A 1 666 ? 129.462 143.623 137.880 1.00 81.50 982 CYS A C 1
ATOM 4939 O O . CYS A 1 666 ? 128.796 144.210 138.751 1.00 82.58 982 CYS A O 1
ATOM 4942 N N . PRO A 1 667 ? 129.590 142.256 137.923 1.00 79.61 983 PRO A N 1
ATOM 4943 C CA . PRO A 1 667 ? 128.914 141.550 139.021 1.00 77.52 983 PRO A CA 1
ATOM 4944 C C . PRO A 1 667 ? 129.734 141.384 140.296 1.00 75.73 983 PRO A C 1
ATOM 4945 O O . PRO A 1 667 ? 129.150 141.208 141.368 1.00 76.04 983 PRO A O 1
ATOM 4949 N N . ILE A 1 668 ? 131.063 141.425 140.224 1.00 72.27 984 ILE A N 1
ATOM 4950 C CA . ILE A 1 668 ? 131.903 141.068 141.364 1.00 70.82 984 ILE A CA 1
ATOM 4951 C C . ILE A 1 668 ? 132.776 142.212 141.863 1.00 76.42 984 ILE A C 1
ATOM 4952 O O . ILE A 1 668 ? 133.452 142.040 142.890 1.00 78.47 984 ILE A O 1
ATOM 4957 N N . THR A 1 669 ? 132.835 143.344 141.147 1.00 77.78 985 THR A N 1
ATOM 4958 C CA . THR A 1 669 ? 133.311 144.650 141.621 1.00 80.37 985 THR A CA 1
ATOM 4959 C C . THR A 1 669 ? 134.821 144.655 141.918 1.00 80.29 985 THR A C 1
ATOM 4960 O O . THR A 1 669 ? 135.380 145.657 142.375 1.00 85.43 985 THR A O 1
ATOM 4964 N N . GLY A 1 670 ? 135.510 143.556 141.624 1.00 73.97 986 GLY A N 1
ATOM 4965 C CA . GLY A 1 670 ? 136.940 143.474 141.850 1.00 76.37 986 GLY A CA 1
ATOM 4966 C C . GLY A 1 670 ? 137.737 144.274 140.844 1.00 84.61 986 GLY A C 1
ATOM 4967 O O . GLY A 1 670 ? 137.680 144.002 139.644 1.00 86.12 986 GLY A O 1
ATOM 4968 N N . SER A 1 671 ? 138.492 145.257 141.326 1.00 93.43 987 SER A N 1
ATOM 4969 C CA . SER A 1 671 ? 139.198 146.195 140.467 1.00 97.44 987 SER A CA 1
ATOM 4970 C C . SER A 1 671 ? 140.526 145.599 140.003 1.00 98.69 987 SER A C 1
ATOM 4971 O O . SER A 1 671 ? 140.786 144.403 140.165 1.00 93.69 987 SER A O 1
ATOM 4974 N N . THR A 1 672 ? 141.372 146.459 139.422 1.00 104.89 988 THR A N 1
ATOM 4975 C CA . THR A 1 672 ? 142.734 146.152 138.965 1.00 109.15 988 THR A CA 1
ATOM 4976 C C . THR A 1 672 ? 142.749 144.986 137.971 1.00 107.98 988 THR A C 1
ATOM 4977 O O . THR A 1 672 ? 143.431 143.977 138.154 1.00 104.44 988 THR A O 1
ATOM 4981 N N . LEU A 1 673 ? 141.981 145.156 136.899 1.00 108.37 989 LEU A N 1
ATOM 4982 C CA . LEU A 1 673 ? 141.862 144.141 135.857 1.00 104.19 989 LEU A CA 1
ATOM 4983 C C . LEU A 1 673 ? 143.088 144.221 134.960 1.00 102.76 989 LEU A C 1
ATOM 4984 O O . LEU A 1 673 ? 143.302 145.228 134.279 1.00 107.71 989 LEU A O 1
ATOM 4989 N N . LEU A 1 674 ? 143.894 143.161 134.953 1.00 98.30 990 LEU A N 1
ATOM 4990 C CA . LEU A 1 674 ? 145.118 143.180 134.164 1.00 102.38 990 LEU A CA 1
ATOM 4991 C C . LEU A 1 674 ? 144.859 142.979 132.676 1.00 104.47 990 LEU A C 1
ATOM 4992 O O . LEU A 1 674 ? 145.695 143.375 131.858 1.00 109.78 990 LEU A O 1
ATOM 4997 N N . THR A 1 675 ? 143.730 142.375 132.306 1.00 101.69 991 THR A N 1
ATOM 4998 C CA . THR A 1 675 ? 143.438 142.070 130.913 1.00 97.40 991 THR A CA 1
ATOM 4999 C C . THR A 1 675 ? 141.960 142.326 130.643 1.00 92.33 991 THR A C 1
ATOM 5000 O O . THR A 1 675 ? 141.115 142.175 131.529 1.00 90.29 991 THR A O 1
ATOM 5004 N N . LEU A 1 676 ? 141.659 142.727 129.406 1.00 96.68 992 LEU A N 1
ATOM 5005 C CA . LEU A 1 676 ? 140.284 142.952 128.976 1.00 94.44 992 LEU A CA 1
ATOM 5006 C C . LEU A 1 676 ? 139.517 141.638 128.847 1.00 86.28 992 LEU A C 1
ATOM 5007 O O . LEU A 1 676 ? 138.287 141.619 129.018 1.00 82.55 992 LEU A O 1
ATOM 5012 N N . GLU A 1 677 ? 140.229 140.540 128.568 1.00 85.24 993 GLU A N 1
ATOM 5013 C CA . GLU A 1 677 ? 139.594 139.235 128.427 1.00 79.51 993 GLU A CA 1
ATOM 5014 C C . GLU A 1 677 ? 138.998 138.752 129.744 1.00 79.47 993 GLU A C 1
ATOM 5015 O O . GLU A 1 677 ? 138.017 138.003 129.729 1.00 78.15 993 GLU A O 1
ATOM 5021 N N . ASP A 1 678 ? 139.537 139.207 130.883 1.00 79.97 994 ASP A N 1
ATOM 5022 C CA . ASP A 1 678 ? 138.925 138.905 132.173 1.00 74.18 994 ASP A CA 1
ATOM 5023 C C . ASP A 1 678 ? 137.552 139.550 132.291 1.00 72.32 994 ASP A C 1
ATOM 5024 O O . ASP A 1 678 ? 136.600 138.917 132.767 1.00 71.16 994 ASP A O 1
ATOM 5029 N N . LEU A 1 679 ? 137.431 140.801 131.839 1.00 76.31 995 LEU A N 1
ATOM 5030 C CA . LEU A 1 679 ? 136.147 141.491 131.863 1.00 76.79 995 LEU A CA 1
ATOM 5031 C C . LEU A 1 679 ? 135.153 140.817 130.928 1.00 75.47 995 LEU A C 1
ATOM 5032 O O . LEU A 1 679 ? 133.996 140.590 131.302 1.00 73.89 995 LEU A O 1
ATOM 5037 N N . TYR A 1 680 ? 135.597 140.482 129.709 1.00 76.40 996 TYR A N 1
ATOM 5038 C CA . TYR A 1 680 ? 134.708 139.816 128.756 1.00 75.24 996 TYR A CA 1
ATOM 5039 C C . TYR A 1 680 ? 134.248 138.463 129.280 1.00 75.82 996 TYR A C 1
ATOM 5040 O O . TYR A 1 680 ? 133.070 138.105 129.147 1.00 74.76 996 TYR A O 1
ATOM 5049 N N . ASN A 1 681 ? 135.155 137.727 129.928 1.00 76.64 997 ASN A N 1
ATOM 5050 C CA . ASN A 1 681 ? 134.810 136.430 130.488 1.00 69.42 997 ASN A CA 1
ATOM 5051 C C . ASN A 1 681 ? 133.829 136.556 131.644 1.00 67.75 997 ASN A C 1
ATOM 5052 O O . ASN A 1 681 ? 132.893 135.758 131.743 1.00 68.39 997 ASN A O 1
ATOM 5057 N N . ASN A 1 682 ? 133.999 137.566 132.504 1.00 67.46 998 ASN A N 1
ATOM 5058 C CA . ASN A 1 682 ? 133.085 137.727 133.632 1.00 64.73 998 ASN A CA 1
ATOM 5059 C C . ASN A 1 682 ? 131.681 138.110 133.176 1.00 67.17 998 ASN A C 1
ATOM 5060 O O . ASN A 1 682 ? 130.696 137.496 133.615 1.00 72.04 998 ASN A O 1
ATOM 5065 N N . VAL A 1 683 ? 131.565 139.103 132.280 1.00 66.54 999 VAL A N 1
ATOM 5066 C CA . VAL A 1 683 ? 130.240 139.481 131.776 1.00 65.66 999 VAL A CA 1
ATOM 5067 C C . VAL A 1 683 ? 129.588 138.339 131.009 1.00 70.23 999 VAL A C 1
ATOM 5068 O O . VAL A 1 683 ? 128.422 138.017 131.249 1.00 73.43 999 VAL A O 1
ATOM 5072 N N . TYR A 1 684 ? 130.324 137.681 130.113 1.00 72.98 1000 TYR A N 1
ATOM 5073 C CA . TYR A 1 684 ? 129.669 136.653 129.315 1.00 71.61 1000 TYR A CA 1
ATOM 5074 C C . TYR A 1 684 ? 129.400 135.368 130.092 1.00 69.31 1000 TYR A C 1
ATOM 5075 O O . TYR A 1 684 ? 128.458 134.648 129.748 1.00 70.40 1000 TYR A O 1
ATOM 5084 N N . LEU A 1 685 ? 130.153 135.085 131.159 1.00 66.31 1001 LEU A N 1
ATOM 5085 C CA . LEU A 1 685 ? 129.776 133.975 132.021 1.00 60.55 1001 LEU A CA 1
ATOM 5086 C C . LEU A 1 685 ? 128.563 134.317 132.870 1.00 62.07 1001 LEU A C 1
ATOM 5087 O O . LEU A 1 685 ? 127.748 133.433 133.154 1.00 69.33 1001 LEU A O 1
ATOM 5092 N N . ALA A 1 686 ? 128.424 135.582 133.285 1.00 62.11 1002 ALA A N 1
ATOM 5093 C CA . ALA A 1 686 ? 127.194 135.989 133.957 1.00 62.11 1002 ALA A CA 1
ATOM 5094 C C . ALA A 1 686 ? 126.000 135.946 133.012 1.00 65.52 1002 ALA A C 1
ATOM 5095 O O . ALA A 1 686 ? 124.879 135.665 133.445 1.00 69.64 1002 ALA A O 1
ATOM 5097 N N . ILE A 1 687 ? 126.219 136.213 131.726 1.00 69.09 1003 ILE A N 1
ATOM 5098 C CA . ILE A 1 687 ? 125.128 136.200 130.757 1.00 69.13 1003 ILE A CA 1
ATOM 5099 C C . ILE A 1 687 ? 124.699 134.774 130.433 1.00 71.21 1003 ILE A C 1
ATOM 5100 O O . ILE A 1 687 ? 123.511 134.438 130.503 1.00 71.00 1003 ILE A O 1
ATOM 5105 N N . TYR A 1 688 ? 125.654 133.912 130.074 1.00 70.67 1004 TYR A N 1
ATOM 5106 C CA . TYR A 1 688 ? 125.306 132.594 129.557 1.00 67.76 1004 TYR A CA 1
ATOM 5107 C C . TYR A 1 688 ? 124.834 131.615 130.630 1.00 73.99 1004 TYR A C 1
ATOM 5108 O O . TYR A 1 688 ? 124.258 130.582 130.276 1.00 79.35 1004 TYR A O 1
ATOM 5117 N N . MET A 1 689 ? 125.052 131.900 131.916 1.00 74.47 1005 MET A N 1
ATOM 5118 C CA . MET A 1 689 ? 124.573 131.001 132.962 1.00 71.91 1005 MET A CA 1
ATOM 5119 C C . MET A 1 689 ? 123.082 131.143 133.251 1.00 76.51 1005 MET A C 1
ATOM 5120 O O . MET A 1 689 ? 122.508 130.247 133.879 1.00 79.35 1005 MET A O 1
ATOM 5125 N N . MET A 1 690 ? 122.443 132.230 132.823 1.00 74.65 1006 MET A N 1
ATOM 5126 C CA . MET A 1 690 ? 120.994 132.328 132.930 1.00 76.32 1006 MET A CA 1
ATOM 5127 C C . MET A 1 690 ? 120.316 131.297 132.029 1.00 79.87 1006 MET A C 1
ATOM 5128 O O . MET A 1 690 ? 120.852 130.933 130.979 1.00 82.49 1006 MET A O 1
ATOM 5133 N N . PRO A 1 691 ? 119.151 130.791 132.433 1.00 78.29 1007 PRO A N 1
ATOM 5134 C CA . PRO A 1 691 ? 118.436 129.824 131.596 1.00 80.30 1007 PRO A CA 1
ATOM 5135 C C . PRO A 1 691 ? 117.897 130.472 130.331 1.00 87.81 1007 PRO A C 1
ATOM 5136 O O . PRO A 1 691 ? 117.797 131.696 130.220 1.00 92.12 1007 PRO A O 1
ATOM 5140 N N . LYS A 1 692 ? 117.579 129.617 129.355 1.00 85.26 1008 LYS A N 1
ATOM 5141 C CA . LYS A 1 692 ? 117.071 130.103 128.076 1.00 89.60 1008 LYS A CA 1
ATOM 5142 C C . LYS A 1 692 ? 115.714 130.776 128.240 1.00 91.93 1008 LYS A C 1
ATOM 5143 O O . LYS A 1 692 ? 115.477 131.852 127.678 1.00 94.87 1008 LYS A O 1
ATOM 5149 N N . SER A 1 693 ? 114.826 130.169 129.027 1.00 87.48 1009 SER A N 1
ATOM 5150 C CA . SER A 1 693 ? 113.545 130.767 129.384 1.00 86.47 1009 SER A CA 1
ATOM 5151 C C . SER A 1 693 ? 112.997 130.035 130.597 1.00 83.19 1009 SER A C 1
ATOM 5152 O O . SER A 1 693 ? 113.084 128.807 130.666 1.00 84.34 1009 SER A O 1
ATOM 5155 N N . LEU A 1 694 ? 112.440 130.785 131.547 1.00 81.31 1010 LEU A N 1
ATOM 5156 C CA . LEU A 1 694 ? 111.680 130.202 132.643 1.00 85.57 1010 LEU A CA 1
ATOM 5157 C C . LEU A 1 694 ? 110.185 130.181 132.365 1.00 89.09 1010 LEU A C 1
ATOM 5158 O O . LEU A 1 694 ? 109.394 129.947 133.285 1.00 91.36 1010 LEU A O 1
ATOM 5163 N N . HIS A 1 695 ? 109.784 130.428 131.126 1.00 91.09 1011 HIS A N 1
ATOM 5164 C CA . HIS A 1 695 ? 108.391 130.323 130.735 1.00 96.32 1011 HIS A CA 1
ATOM 5165 C C . HIS A 1 695 ? 108.061 128.881 130.370 1.00 99.24 1011 HIS A C 1
ATOM 5166 O O . HIS A 1 695 ? 108.941 128.073 130.066 1.00 96.71 1011 HIS A O 1
ATOM 5173 N N . ASN A 1 696 ? 106.771 128.564 130.406 1.00 102.13 1012 ASN A N 1
ATOM 5174 C CA . ASN A 1 696 ? 106.313 127.256 129.975 1.00 105.89 1012 ASN A CA 1
ATOM 5175 C C . ASN A 1 696 ? 106.391 127.148 128.455 1.00 112.98 1012 ASN A C 1
ATOM 5176 O O . ASN A 1 696 ? 106.563 128.141 127.741 1.00 115.36 1012 ASN A O 1
ATOM 5181 N N . HIS A 1 697 ? 106.274 125.915 127.956 1.00 113.60 1013 HIS A N 1
ATOM 5182 C CA . HIS A 1 697 ? 106.224 125.707 126.514 1.00 113.73 1013 HIS A CA 1
ATOM 5183 C C . HIS A 1 697 ? 104.962 126.287 125.894 1.00 111.93 1013 HIS A C 1
ATOM 5184 O O . HIS A 1 697 ? 104.991 126.680 124.722 1.00 113.67 1013 HIS A O 1
ATOM 5191 N N . VAL A 1 698 ? 103.868 126.366 126.660 1.00 110.68 1014 VAL A N 1
ATOM 5192 C CA . VAL A 1 698 ? 102.632 126.987 126.187 1.00 111.41 1014 VAL A CA 1
ATOM 5193 C C . VAL A 1 698 ? 102.813 128.460 125.857 1.00 108.64 1014 VAL A C 1
ATOM 5194 O O . VAL A 1 698 ? 102.376 128.897 124.788 1.00 108.07 1014 VAL A O 1
ATOM 5198 N N . HIS A 1 699 ? 103.489 129.226 126.710 1.00 106.85 1015 HIS A N 1
ATOM 5199 C CA . HIS A 1 699 ? 103.753 130.637 126.449 1.00 106.09 1015 HIS A CA 1
ATOM 5200 C C . HIS A 1 699 ? 104.804 130.861 125.374 1.00 107.02 1015 HIS A C 1
ATOM 5201 O O . HIS A 1 699 ? 104.653 131.768 124.544 1.00 108.59 1015 HIS A O 1
ATOM 5208 N N . ASN A 1 700 ? 105.863 130.044 125.366 1.00 106.68 1016 ASN A N 1
ATOM 5209 C CA . ASN A 1 700 ? 106.911 130.167 124.357 1.00 106.39 1016 ASN A CA 1
ATOM 5210 C C . ASN A 1 700 ? 106.388 129.860 122.960 1.00 106.27 1016 ASN A C 1
ATOM 5211 O O . ASN A 1 700 ? 106.744 130.553 121.996 1.00 108.39 1016 ASN A O 1
ATOM 5216 N N . LEU A 1 701 ? 105.537 128.840 122.831 1.00 104.89 1017 LEU A N 1
ATOM 5217 C CA . LEU A 1 701 ? 104.974 128.517 121.527 1.00 104.12 1017 LEU A CA 1
ATOM 5218 C C . LEU A 1 701 ? 103.996 129.587 121.055 1.00 103.96 1017 LEU A C 1
ATOM 5219 O O . LEU A 1 701 ? 103.929 129.869 119.855 1.00 107.16 1017 LEU A O 1
ATOM 5224 N N . THR A 1 702 ? 103.247 130.210 121.974 1.00 102.18 1018 THR A N 1
ATOM 5225 C CA . THR A 1 702 ? 102.405 131.338 121.576 1.00 102.94 1018 THR A CA 1
ATOM 5226 C C . THR A 1 702 ? 103.235 132.533 121.135 1.00 103.36 1018 THR A C 1
ATOM 5227 O O . THR A 1 702 ? 102.834 133.245 120.214 1.00 106.09 1018 THR A O 1
ATOM 5231 N N . SER A 1 703 ? 104.388 132.766 121.769 1.00 102.81 1019 SER A N 1
ATOM 5232 C CA . SER A 1 703 ? 105.273 133.839 121.315 1.00 101.96 1019 SER A CA 1
ATOM 5233 C C . SER A 1 703 ? 105.816 133.555 119.915 1.00 100.45 1019 SER A C 1
ATOM 5234 O O . SER A 1 703 ? 105.838 134.442 119.048 1.00 101.46 1019 SER A O 1
ATOM 5237 N N . LEU A 1 704 ? 106.243 132.309 119.676 1.00 99.22 1020 LEU A N 1
ATOM 5238 C CA . LEU A 1 704 ? 106.771 131.926 118.369 1.00 99.67 1020 LEU A CA 1
ATOM 5239 C C . LEU A 1 704 ? 105.703 131.904 117.282 1.00 97.95 1020 LEU A C 1
ATOM 5240 O O . LEU A 1 704 ? 106.029 132.119 116.111 1.00 99.22 1020 LEU A O 1
ATOM 5245 N N . LEU A 1 705 ? 104.448 131.634 117.632 1.00 97.03 1021 LEU A N 1
ATOM 5246 C CA . LEU A 1 705 ? 103.351 131.708 116.677 1.00 95.08 1021 LEU A CA 1
ATOM 5247 C C . LEU A 1 705 ? 102.736 133.098 116.591 1.00 94.65 1021 LEU A C 1
ATOM 5248 O O . LEU A 1 705 ? 101.907 133.339 115.708 1.00 91.73 1021 LEU A O 1
ATOM 5253 N N . ASN A 1 706 ? 103.116 134.008 117.485 1.00 95.44 1022 ASN A N 1
ATOM 5254 C CA . ASN A 1 706 ? 102.590 135.364 117.502 1.00 93.28 1022 ASN A CA 1
ATOM 5255 C C . ASN A 1 706 ? 103.483 136.364 116.789 1.00 95.37 1022 ASN A C 1
ATOM 5256 O O . ASN A 1 706 ? 102.972 137.344 116.243 1.00 97.36 1022 ASN A O 1
ATOM 5261 N N . VAL A 1 707 ? 104.808 136.163 116.803 1.00 95.92 1023 VAL A N 1
ATOM 5262 C CA . VAL A 1 707 ? 105.702 137.077 116.072 1.00 95.30 1023 VAL A CA 1
ATOM 5263 C C . VAL A 1 707 ? 105.473 137.131 114.558 1.00 93.03 1023 VAL A C 1
ATOM 5264 O O . VAL A 1 707 ? 105.405 138.254 114.018 1.00 90.69 1023 VAL A O 1
ATOM 5268 N N . PRO A 1 708 ? 105.293 136.018 113.806 1.00 90.16 1024 PRO A N 1
ATOM 5269 C CA . PRO A 1 708 ? 105.119 136.193 112.354 1.00 87.45 1024 PRO A CA 1
ATOM 5270 C C . PRO A 1 708 ? 103.764 136.756 111.970 1.00 89.12 1024 PRO A C 1
ATOM 5271 O O . PRO A 1 708 ? 103.659 137.375 110.907 1.00 92.26 1024 PRO A O 1
ATOM 5275 N N . ALA A 1 709 ? 102.735 136.583 112.805 1.00 87.69 1025 ALA A N 1
ATOM 5276 C CA . ALA A 1 709 ? 101.437 137.195 112.534 1.00 85.38 1025 ALA A CA 1
ATOM 5277 C C . ALA A 1 709 ? 101.522 138.715 112.593 1.00 87.27 1025 ALA A C 1
ATOM 5278 O O . ALA A 1 709 ? 100.990 139.410 111.719 1.00 91.95 1025 ALA A O 1
ATOM 5280 N N . GLU A 1 710 ? 102.206 139.246 113.612 1.00 87.13 1026 GLU A N 1
ATOM 5281 C CA . GLU A 1 710 ? 102.428 140.687 113.695 1.00 91.63 1026 GLU A CA 1
ATOM 5282 C C . GLU A 1 710 ? 103.306 141.182 112.555 1.00 93.28 1026 GLU A C 1
ATOM 5283 O O . GLU A 1 710 ? 103.013 142.220 111.944 1.00 93.04 1026 GLU A O 1
ATOM 5289 N N . TRP A 1 711 ? 104.375 140.448 112.233 1.00 92.51 1027 TRP A N 1
ATOM 5290 C CA . TRP A 1 711 ? 105.260 140.922 111.176 1.00 87.83 1027 TRP A CA 1
ATOM 5291 C C . TRP A 1 711 ? 104.697 140.709 109.776 1.00 89.07 1027 TRP A C 1
ATOM 5292 O O . TRP A 1 711 ? 105.255 141.254 108.818 1.00 89.68 1027 TRP A O 1
ATOM 5303 N N . GLU A 1 712 ? 103.620 139.940 109.630 1.00 88.85 1028 GLU A N 1
ATOM 5304 C CA . GLU A 1 712 ? 102.901 139.872 108.367 1.00 87.05 1028 GLU A CA 1
ATOM 5305 C C . GLU A 1 712 ? 101.788 140.905 108.280 1.00 87.44 1028 GLU A C 1
ATOM 5306 O O . GLU A 1 712 ? 101.537 141.446 107.194 1.00 88.69 1028 GLU A O 1
ATOM 5312 N N . LEU A 1 713 ? 101.120 141.194 109.402 1.00 88.07 1029 LEU A N 1
ATOM 5313 C CA . LEU A 1 713 ? 100.120 142.254 109.423 1.00 87.86 1029 LEU A CA 1
ATOM 5314 C C . LEU A 1 713 ? 100.763 143.614 109.184 1.00 90.08 1029 LEU A C 1
ATOM 5315 O O . LEU A 1 713 ? 100.155 144.475 108.538 1.00 94.28 1029 LEU A O 1
ATOM 5320 N N . LYS A 1 714 ? 101.994 143.810 109.675 1.00 87.84 1030 LYS A N 1
ATOM 5321 C CA . LYS A 1 714 ? 102.732 145.038 109.387 1.00 88.38 1030 LYS A CA 1
ATOM 5322 C C . LYS A 1 714 ? 102.992 145.196 107.893 1.00 92.19 1030 LYS A C 1
ATOM 5323 O O . LYS A 1 714 ? 102.814 146.287 107.338 1.00 94.41 1030 LYS A O 1
ATOM 5329 N N . PHE A 1 715 ? 103.388 144.107 107.225 1.00 91.17 1031 PHE A N 1
ATOM 5330 C CA . PHE A 1 715 ? 103.633 144.131 105.784 1.00 88.66 1031 PHE A CA 1
ATOM 5331 C C . PHE A 1 715 ? 102.356 144.409 104.997 1.00 90.51 1031 PHE A C 1
ATOM 5332 O O . PHE A 1 715 ? 102.368 145.208 104.049 1.00 93.54 1031 PHE A O 1
ATOM 5340 N N . ARG A 1 716 ? 101.249 143.762 105.378 1.00 89.76 1032 ARG A N 1
ATOM 5341 C CA . ARG A 1 716 ? 99.981 143.977 104.682 1.00 91.99 1032 ARG A CA 1
ATOM 5342 C C . ARG A 1 716 ? 99.469 145.401 104.874 1.00 93.70 1032 ARG A C 1
ATOM 5343 O O . ARG A 1 716 ? 98.972 146.018 103.924 1.00 93.80 1032 ARG A O 1
ATOM 5351 N N . LYS A 1 717 ? 99.592 145.940 106.091 1.00 93.72 1033 LYS A N 1
ATOM 5352 C CA . LYS A 1 717 ? 99.173 147.314 106.352 1.00 94.79 1033 LYS A CA 1
ATOM 5353 C C . LYS A 1 717 ? 100.061 148.312 105.617 1.00 95.61 1033 LYS A C 1
ATOM 5354 O O . LYS A 1 717 ? 99.572 149.330 105.111 1.00 95.81 1033 LYS A O 1
ATOM 5360 N N . GLU A 1 718 ? 101.363 148.023 105.522 1.00 96.11 1034 GLU A N 1
ATOM 5361 C CA . GLU A 1 718 ? 102.281 148.938 104.854 1.00 96.73 1034 GLU A CA 1
ATOM 5362 C C . GLU A 1 718 ? 102.059 148.964 103.347 1.00 97.93 1034 GLU A C 1
ATOM 5363 O O . GLU A 1 718 ? 102.075 150.038 102.735 1.00 97.02 1034 GLU A O 1
ATOM 5369 N N . LEU A 1 719 ? 101.854 147.804 102.726 1.00 100.09 1035 LEU A N 1
ATOM 5370 C CA . LEU A 1 719 ? 101.726 147.765 101.274 1.00 99.35 1035 LEU A CA 1
ATOM 5371 C C . LEU A 1 719 ? 100.281 147.711 100.791 1.00 97.96 1035 LEU A C 1
ATOM 5372 O O . LEU A 1 719 ? 100.055 147.538 99.590 1.00 96.53 1035 LEU A O 1
ATOM 5377 N N . GLY A 1 720 ? 99.305 147.859 101.682 1.00 97.98 1036 GLY A N 1
ATOM 5378 C CA . GLY A 1 720 ? 97.937 148.068 101.262 1.00 97.29 1036 GLY A CA 1
ATOM 5379 C C . GLY A 1 720 ? 97.135 146.827 100.949 1.00 95.43 1036 GLY A C 1
ATOM 5380 O O . GLY A 1 720 ? 96.006 146.951 100.461 1.00 96.25 1036 GLY A O 1
ATOM 5381 N N . PHE A 1 721 ? 97.675 145.638 101.197 1.00 93.40 1037 PHE A N 1
ATOM 5382 C CA . PHE A 1 721 ? 96.898 144.418 101.043 1.00 96.68 1037 PHE A CA 1
ATOM 5383 C C . PHE A 1 721 ? 95.865 144.313 102.155 1.00 98.01 1037 PHE A C 1
ATOM 5384 O O . PHE A 1 721 ? 96.127 144.686 103.301 1.00 98.30 1037 PHE A O 1
ATOM 5392 N N . ASN A 1 722 ? 94.686 143.803 101.814 1.00 100.61 1038 ASN A N 1
ATOM 5393 C CA . ASN A 1 722 ? 93.708 143.524 102.850 1.00 100.74 1038 ASN A CA 1
ATOM 5394 C C . ASN A 1 722 ? 94.010 142.178 103.509 1.00 101.31 1038 ASN A C 1
ATOM 5395 O O . ASN A 1 722 ? 94.979 141.492 103.175 1.00 101.83 1038 ASN A O 1
ATOM 5400 N N . ILE A 1 723 ? 93.161 141.812 104.470 1.00 102.93 1039 ILE A N 1
ATOM 5401 C CA . ILE A 1 723 ? 93.483 140.712 105.374 1.00 105.30 1039 ILE A CA 1
ATOM 5402 C C . ILE A 1 723 ? 93.318 139.362 104.676 1.00 108.99 1039 ILE A C 1
ATOM 5403 O O . ILE A 1 723 ? 94.187 138.487 104.778 1.00 108.63 1039 ILE A O 1
ATOM 5408 N N . PHE A 1 724 ? 92.228 139.182 103.934 1.00 110.09 1040 PHE A N 1
ATOM 5409 C CA . PHE A 1 724 ? 91.819 137.875 103.430 1.00 110.08 1040 PHE A CA 1
ATOM 5410 C C . PHE A 1 724 ? 92.032 137.722 101.925 1.00 109.62 1040 PHE A C 1
ATOM 5411 O O . PHE A 1 724 ? 91.213 137.118 101.230 1.00 110.67 1040 PHE A O 1
ATOM 5419 N N . GLU A 1 725 ? 93.128 138.262 101.398 1.00 106.94 1041 GLU A N 1
ATOM 5420 C CA . GLU A 1 725 ? 93.400 138.198 99.969 1.00 106.06 1041 GLU A CA 1
ATOM 5421 C C . GLU A 1 725 ? 94.808 137.667 99.729 1.00 105.86 1041 GLU A C 1
ATOM 5422 O O . GLU A 1 725 ? 95.619 137.547 100.650 1.00 104.48 1041 GLU A O 1
ATOM 5428 N N . ASP A 1 726 ? 95.087 137.346 98.467 1.00 106.46 1042 ASP A N 1
ATOM 5429 C CA . ASP A 1 726 ? 96.378 136.816 98.057 1.00 101.09 1042 ASP A CA 1
ATOM 5430 C C . ASP A 1 726 ? 97.441 137.917 97.993 1.00 97.29 1042 ASP A C 1
ATOM 5431 O O . ASP A 1 726 ? 97.181 139.091 98.266 1.00 99.95 1042 ASP A O 1
ATOM 5436 N N . ILE A 1 727 ? 98.655 137.533 97.615 1.00 89.62 1043 ILE A N 1
ATOM 5437 C CA . ILE A 1 727 ? 99.790 138.446 97.559 1.00 88.02 1043 ILE A CA 1
ATOM 5438 C C . ILE A 1 727 ? 100.343 138.438 96.142 1.00 90.29 1043 ILE A C 1
ATOM 5439 O O . ILE A 1 727 ? 100.711 137.379 95.619 1.00 97.26 1043 ILE A O 1
ATOM 5444 N N . TYR A 1 728 ? 100.400 139.613 95.525 1.00 88.37 1044 TYR A N 1
ATOM 5445 C CA . TYR A 1 728 ? 100.978 139.810 94.208 1.00 86.10 1044 TYR A CA 1
ATOM 5446 C C . TYR A 1 728 ? 101.949 140.980 94.264 1.00 85.88 1044 TYR A C 1
ATOM 5447 O O . TYR A 1 728 ? 101.812 141.853 95.126 1.00 91.46 1044 TYR A O 1
ATOM 5456 N N . PRO A 1 729 ? 102.963 141.001 93.393 1.00 83.76 1045 PRO A N 1
ATOM 5457 C CA . PRO A 1 729 ? 103.900 142.132 93.384 1.00 85.05 1045 PRO A CA 1
ATOM 5458 C C . PRO A 1 729 ? 103.230 143.439 92.984 1.00 85.31 1045 PRO A C 1
ATOM 5459 O O . PRO A 1 729 ? 102.320 143.468 92.153 1.00 84.54 1045 PRO A O 1
ATOM 5463 N N . LYS A 1 730 ? 103.696 144.527 93.592 1.00 82.85 1046 LYS A N 1
ATOM 5464 C CA . LYS A 1 730 ? 103.200 145.868 93.328 1.00 82.22 1046 LYS A CA 1
ATOM 5465 C C . LYS A 1 730 ? 104.379 146.781 93.028 1.00 82.44 1046 LYS A C 1
ATOM 5466 O O . LYS A 1 730 ? 105.541 146.393 93.160 1.00 82.68 1046 LYS A O 1
ATOM 5472 N N . LYS A 1 731 ? 104.067 148.012 92.618 1.00 82.79 1047 LYS A N 1
ATOM 5473 C CA . LYS A 1 731 ? 105.104 148.989 92.302 1.00 81.14 1047 LYS A CA 1
ATOM 5474 C C . LYS A 1 731 ? 105.864 149.448 93.542 1.00 82.17 1047 LYS A C 1
ATOM 5475 O O . LYS A 1 731 ? 107.049 149.785 93.440 1.00 82.90 1047 LYS A O 1
ATOM 5481 N N . ALA A 1 732 ? 105.220 149.438 94.713 1.00 82.67 1048 ALA A N 1
ATOM 5482 C CA . ALA A 1 732 ? 105.845 149.973 95.918 1.00 80.64 1048 ALA A CA 1
ATOM 5483 C C . ALA A 1 732 ? 106.980 149.091 96.423 1.00 80.71 1048 ALA A C 1
ATOM 5484 O O . ALA A 1 732 ? 107.886 149.586 97.102 1.00 87.82 1048 ALA A O 1
ATOM 5486 N N . MET A 1 733 ? 106.961 147.794 96.105 1.00 78.06 1049 MET A N 1
ATOM 5487 C CA . MET A 1 733 ? 108.048 146.912 96.516 1.00 77.94 1049 MET A CA 1
ATOM 5488 C C . MET A 1 733 ? 109.325 147.132 95.719 1.00 76.82 1049 MET A C 1
ATOM 5489 O O . MET A 1 733 ? 110.381 146.645 96.131 1.00 78.33 1049 MET A O 1
ATOM 5494 N N . PHE A 1 734 ? 109.257 147.836 94.592 1.00 75.53 1050 PHE A N 1
ATOM 5495 C CA . PHE A 1 734 ? 110.389 147.970 93.685 1.00 76.78 1050 PHE A CA 1
ATOM 5496 C C . PHE A 1 734 ? 110.717 149.439 93.442 1.00 80.74 1050 PHE A C 1
ATOM 5497 O O . PHE A 1 734 ? 111.273 149.791 92.399 1.00 76.97 1050 PHE A O 1
ATOM 5505 N N . ASP A 1 735 ? 110.384 150.310 94.398 1.00 84.93 1051 ASP A N 1
ATOM 5506 C CA . ASP A 1 735 ? 110.469 151.753 94.196 1.00 85.89 1051 ASP A CA 1
ATOM 5507 C C . ASP A 1 735 ? 111.312 152.430 95.272 1.00 87.87 1051 ASP A C 1
ATOM 5508 O O . ASP A 1 735 ? 111.150 153.629 95.519 1.00 90.15 1051 ASP A O 1
ATOM 5513 N N . ASP A 1 736 ? 112.202 151.665 95.920 1.00 83.48 1052 ASP A N 1
ATOM 5514 C CA . ASP A 1 736 ? 113.182 152.165 96.897 1.00 83.56 1052 ASP A CA 1
ATOM 5515 C C . ASP A 1 736 ? 112.522 152.877 98.079 1.00 88.58 1052 ASP A C 1
ATOM 5516 O O . ASP A 1 736 ? 112.898 153.989 98.454 1.00 91.10 1052 ASP A O 1
ATOM 5521 N N . LYS A 1 737 ? 111.529 152.223 98.671 1.00 87.60 1053 LYS A N 1
ATOM 5522 C CA . LYS A 1 737 ? 110.870 152.750 99.856 1.00 93.12 1053 LYS A CA 1
ATOM 5523 C C . LYS A 1 737 ? 111.637 152.302 101.100 1.00 97.17 1053 LYS A C 1
ATOM 5524 O O . LYS A 1 737 ? 112.769 151.817 101.019 1.00 97.51 1053 LYS A O 1
ATOM 5530 N N . ASP A 1 738 ? 111.029 152.465 102.274 1.00 92.96 1054 ASP A N 1
ATOM 5531 C CA . ASP A 1 738 ? 111.719 152.230 103.536 1.00 91.85 1054 ASP A CA 1
ATOM 5532 C C . ASP A 1 738 ? 111.402 150.875 104.160 1.00 92.60 1054 ASP A C 1
ATOM 5533 O O . ASP A 1 738 ? 112.321 150.149 104.550 1.00 94.16 1054 ASP A O 1
ATOM 5538 N N . LEU A 1 739 ? 110.122 150.514 104.265 1.00 91.35 1055 LEU A N 1
ATOM 5539 C CA . LEU A 1 739 ? 109.750 149.363 105.083 1.00 91.48 1055 LEU A CA 1
ATOM 5540 C C . LEU A 1 739 ? 109.943 148.043 104.342 1.00 91.33 1055 LEU A C 1
ATOM 5541 O O . LEU A 1 739 ? 110.773 147.217 104.735 1.00 92.90 1055 LEU A O 1
ATOM 5543 N N . PHE A 1 740 ? 109.188 147.826 103.261 1.00 87.73 1056 PHE A N 1
ATOM 5544 C CA . PHE A 1 740 ? 109.239 146.569 102.505 1.00 87.58 1056 PHE A CA 1
ATOM 5545 C C . PHE A 1 740 ? 109.438 146.915 101.034 1.00 87.02 1056 PHE A C 1
ATOM 5546 O O . PHE A 1 740 ? 108.475 146.950 100.265 1.00 90.55 1056 PHE A O 1
ATOM 5554 N N . SER A 1 741 ? 110.690 147.139 100.640 1.00 83.65 1057 SER A N 1
ATOM 5555 C CA . SER A 1 741 ? 111.003 147.503 99.265 1.00 80.17 1057 SER A CA 1
ATOM 5556 C C . SER A 1 741 ? 112.481 147.265 99.004 1.00 79.07 1057 SER A C 1
ATOM 5557 O O . SER A 1 741 ? 113.279 147.094 99.927 1.00 78.08 1057 SER A O 1
ATOM 5560 N N . ILE A 1 742 ? 112.830 147.257 97.720 1.00 76.28 1058 ILE A N 1
ATOM 5561 C CA . ILE A 1 742 ? 114.206 147.284 97.259 1.00 73.29 1058 ILE A CA 1
ATOM 5562 C C . ILE A 1 742 ? 114.329 148.370 96.191 1.00 77.02 1058 ILE A C 1
ATOM 5563 O O . ILE A 1 742 ? 113.345 149.010 95.824 1.00 79.33 1058 ILE A O 1
ATOM 5568 N N . ASN A 1 743 ? 115.550 148.579 95.696 1.00 74.49 1059 ASN A N 1
ATOM 5569 C CA . ASN A 1 743 ? 115.754 149.615 94.686 1.00 73.00 1059 ASN A CA 1
ATOM 5570 C C . ASN A 1 743 ? 115.153 149.209 93.345 1.00 74.24 1059 ASN A C 1
ATOM 5571 O O . ASN A 1 743 ? 114.660 150.062 92.599 1.00 76.69 1059 ASN A O 1
ATOM 5576 N N . GLY A 1 744 ? 115.187 147.922 93.018 1.00 70.72 1060 GLY A N 1
ATOM 5577 C CA . GLY A 1 744 ? 114.654 147.488 91.745 1.00 66.91 1060 GLY A CA 1
ATOM 5578 C C . GLY A 1 744 ? 115.725 147.230 90.708 1.00 63.72 1060 GLY A C 1
ATOM 5579 O O . GLY A 1 744 ? 116.356 146.170 90.711 1.00 64.85 1060 GLY A O 1
ATOM 5580 N N . ALA A 1 745 ? 115.926 148.194 89.804 1.00 61.69 1061 ALA A N 1
ATOM 5581 C CA . ALA A 1 745 ? 116.912 148.053 88.738 1.00 62.68 1061 ALA A CA 1
ATOM 5582 C C . ALA A 1 745 ? 118.343 147.995 89.257 1.00 62.28 1061 ALA A C 1
ATOM 5583 O O . ALA A 1 745 ? 119.218 147.471 88.561 1.00 63.20 1061 ALA A O 1
ATOM 5585 N N . LEU A 1 746 ? 118.606 148.529 90.452 1.00 63.69 1062 LEU A N 1
ATOM 5586 C CA . LEU A 1 746 ? 119.923 148.368 91.055 1.00 59.74 1062 LEU A CA 1
ATOM 5587 C C . LEU A 1 746 ? 120.154 146.932 91.506 1.00 61.77 1062 LEU A C 1
ATOM 5588 O O . LEU A 1 746 ? 121.286 146.440 91.441 1.00 65.66 1062 LEU A O 1
ATOM 5593 N N . ASN A 1 747 ? 119.097 146.249 91.959 1.00 62.56 1063 ASN A N 1
ATOM 5594 C CA . ASN A 1 747 ? 119.225 144.865 92.406 1.00 61.70 1063 ASN A CA 1
ATOM 5595 C C . ASN A 1 747 ? 119.578 143.934 91.252 1.00 64.34 1063 ASN A C 1
ATOM 5596 O O . ASN A 1 747 ? 120.361 142.993 91.426 1.00 68.48 1063 ASN A O 1
ATOM 5601 N N . VAL A 1 748 ? 119.000 144.182 90.074 1.00 62.42 1064 VAL A N 1
ATOM 5602 C CA . VAL A 1 748 ? 119.277 143.363 88.896 1.00 61.37 1064 VAL A CA 1
ATOM 5603 C C . VAL A 1 748 ? 120.733 143.516 88.468 1.00 62.78 1064 VAL A C 1
ATOM 5604 O O . VAL A 1 748 ? 121.427 142.525 88.204 1.00 64.35 1064 VAL A O 1
ATOM 5608 N N . LYS A 1 749 ? 121.222 144.759 88.424 1.00 61.84 1065 LYS A N 1
ATOM 5609 C CA . LYS A 1 749 ? 122.614 145.013 88.064 1.00 62.43 1065 LYS A CA 1
ATOM 5610 C C . LYS A 1 749 ? 123.573 144.450 89.105 1.00 63.08 1065 LYS A C 1
ATOM 5611 O O . LYS A 1 749 ? 124.631 143.913 88.755 1.00 69.73 1065 LYS A O 1
ATOM 5617 N N . ALA A 1 750 ? 123.212 144.554 90.388 1.00 57.69 1066 ALA A N 1
ATOM 5618 C CA . ALA A 1 750 ? 124.050 144.004 91.450 1.00 58.73 1066 ALA A CA 1
ATOM 5619 C C . ALA A 1 750 ? 124.135 142.486 91.367 1.00 65.03 1066 ALA A C 1
ATOM 5620 O O . ALA A 1 750 ? 125.219 141.913 91.530 1.00 70.40 1066 ALA A O 1
ATOM 5622 N N . LEU A 1 751 ? 123.010 141.821 91.089 1.00 61.45 1067 LEU A N 1
ATOM 5623 C CA . LEU A 1 751 ? 123.021 140.366 90.969 1.00 56.82 1067 LEU A CA 1
ATOM 5624 C C . LEU A 1 751 ? 123.772 139.914 89.722 1.00 61.60 1067 LEU A C 1
ATOM 5625 O O . LEU A 1 751 ? 124.479 138.899 89.754 1.00 67.80 1067 LEU A O 1
ATOM 5630 N N . SER A 1 752 ? 123.641 140.660 88.619 1.00 58.49 1068 SER A N 1
ATOM 5631 C CA . SER A 1 752 ? 124.389 140.336 87.407 1.00 61.57 1068 SER A CA 1
ATOM 5632 C C . SER A 1 752 ? 125.890 140.501 87.614 1.00 65.63 1068 SER A C 1
ATOM 5633 O O . SER A 1 752 ? 126.677 139.662 87.162 1.00 71.64 1068 SER A O 1
ATOM 5636 N N . ASP A 1 753 ? 126.303 141.566 88.308 1.00 63.08 1069 ASP A N 1
ATOM 5637 C CA . ASP A 1 753 ? 127.720 141.764 88.594 1.00 65.14 1069 ASP A CA 1
ATOM 5638 C C . ASP A 1 753 ? 128.249 140.707 89.555 1.00 67.59 1069 ASP A C 1
ATOM 5639 O O . ASP A 1 753 ? 129.390 140.249 89.412 1.00 71.63 1069 ASP A O 1
ATOM 5644 N N . TYR A 1 754 ? 127.431 140.299 90.531 1.00 63.97 1070 TYR A N 1
ATOM 5645 C CA . TYR A 1 754 ? 127.832 139.237 91.451 1.00 63.60 1070 TYR A CA 1
ATOM 5646 C C . TYR A 1 754 ? 128.006 137.906 90.731 1.00 66.83 1070 TYR A C 1
ATOM 5647 O O . TYR A 1 754 ? 128.974 137.179 90.987 1.00 72.58 1070 TYR A O 1
ATOM 5656 N N . TYR A 1 755 ? 127.086 137.574 89.821 1.00 65.80 1071 TYR A N 1
ATOM 5657 C CA . TYR A 1 755 ? 127.207 136.327 89.072 1.00 65.39 1071 TYR A CA 1
ATOM 5658 C C . TYR A 1 755 ? 128.349 136.380 88.065 1.00 70.85 1071 TYR A C 1
ATOM 5659 O O . TYR A 1 755 ? 128.937 135.341 87.749 1.00 75.98 1071 TYR A O 1
ATOM 5668 N N . LEU A 1 756 ? 128.667 137.567 87.543 1.00 68.21 1072 LEU A N 1
ATOM 5669 C CA . LEU A 1 756 ? 129.843 137.700 86.689 1.00 69.48 1072 LEU A CA 1
ATOM 5670 C C . LEU A 1 756 ? 131.128 137.513 87.485 1.00 73.98 1072 LEU A C 1
ATOM 5671 O O . LEU A 1 756 ? 132.081 136.894 86.999 1.00 80.03 1072 LEU A O 1
ATOM 5676 N N . GLY A 1 757 ? 131.174 138.043 88.709 1.00 68.58 1073 GLY A N 1
ATOM 5677 C CA . GLY A 1 757 ? 132.385 137.957 89.503 1.00 68.90 1073 GLY A CA 1
ATOM 5678 C C . GLY A 1 757 ? 132.572 136.657 90.251 1.00 72.87 1073 GLY A C 1
ATOM 5679 O O . GLY A 1 757 ? 133.690 136.367 90.688 1.00 77.77 1073 GLY A O 1
ATOM 5680 N N . ASN A 1 758 ? 131.513 135.862 90.412 1.00 72.09 1074 ASN A N 1
ATOM 5681 C CA . ASN A 1 758 ? 131.600 134.624 91.180 1.00 73.23 1074 ASN A CA 1
ATOM 5682 C C . ASN A 1 758 ? 131.765 133.392 90.296 1.00 81.32 1074 ASN A C 1
ATOM 5683 O O . ASN A 1 758 ? 132.734 132.644 90.448 1.00 88.22 1074 ASN A O 1
ATOM 5688 N N . ILE A 1 759 ? 130.832 133.163 89.377 1.00 80.12 1075 ILE A N 1
ATOM 5689 C CA . ILE A 1 759 ? 130.843 131.954 88.559 1.00 78.99 1075 ILE A CA 1
ATOM 5690 C C . ILE A 1 759 ? 131.879 132.124 87.453 1.00 83.30 1075 ILE A C 1
ATOM 5691 O O . ILE A 1 759 ? 131.763 133.015 86.609 1.00 84.42 1075 ILE A O 1
ATOM 5696 N N . GLU A 1 760 ? 132.901 131.267 87.462 1.00 85.20 1076 GLU A N 1
ATOM 5697 C CA . GLU A 1 760 ? 133.952 131.308 86.457 1.00 89.73 1076 GLU A CA 1
ATOM 5698 C C . GLU A 1 760 ? 133.857 130.177 85.443 1.00 92.26 1076 GLU A C 1
ATOM 5699 O O . GLU A 1 760 ? 134.384 130.315 84.335 1.00 93.19 1076 GLU A O 1
ATOM 5705 N N . ASN A 1 761 ? 133.205 129.070 85.795 1.00 89.67 1077 ASN A N 1
ATOM 5706 C CA . ASN A 1 761 ? 133.022 127.938 84.889 1.00 87.72 1077 ASN A CA 1
ATOM 5707 C C . ASN A 1 761 ? 131.629 127.377 85.127 1.00 85.65 1077 ASN A C 1
ATOM 5708 O O . ASN A 1 761 ? 131.380 126.767 86.170 1.00 84.64 1077 ASN A O 1
ATOM 5713 N N . VAL A 1 762 ? 130.723 127.591 84.171 1.00 85.63 1078 VAL A N 1
ATOM 5714 C CA . VAL A 1 762 ? 129.337 127.164 84.344 1.00 84.16 1078 VAL A CA 1
ATOM 5715 C C . VAL A 1 762 ? 129.230 125.644 84.274 1.00 88.13 1078 VAL A C 1
ATOM 5716 O O . VAL A 1 762 ? 128.569 125.016 85.108 1.00 89.17 1078 VAL A O 1
ATOM 5720 N N . GLY A 1 763 ? 129.889 125.032 83.285 1.00 87.03 1079 GLY A N 1
ATOM 5721 C CA . GLY A 1 763 ? 129.763 123.594 83.091 1.00 86.47 1079 GLY A CA 1
ATOM 5722 C C . GLY A 1 763 ? 130.384 122.773 84.207 1.00 87.66 1079 GLY A C 1
ATOM 5723 O O . GLY A 1 763 ? 129.796 121.786 84.662 1.00 91.14 1079 GLY A O 1
ATOM 5724 N N . LEU A 1 764 ? 131.570 123.176 84.673 1.00 84.70 1080 LEU A N 1
ATOM 5725 C CA . LEU A 1 764 ? 132.237 122.459 85.757 1.00 85.65 1080 LEU A CA 1
ATOM 5726 C C . LEU A 1 764 ? 131.448 122.583 87.056 1.00 86.88 1080 LEU A C 1
ATOM 5727 O O . LEU A 1 764 ? 131.284 121.599 87.787 1.00 88.26 1080 LEU A O 1
ATOM 5732 N N . MET A 1 765 ? 130.929 123.778 87.345 1.00 86.91 1081 MET A N 1
ATOM 5733 C CA . MET A 1 765 ? 130.175 123.978 88.577 1.00 85.93 1081 MET A CA 1
ATOM 5734 C C . MET A 1 765 ? 128.815 123.287 88.508 1.00 83.59 1081 MET A C 1
ATOM 5735 O O . MET A 1 765 ? 128.329 122.775 89.521 1.00 87.20 1081 MET A O 1
ATOM 5740 N N . ARG A 1 766 ? 128.213 123.229 87.317 1.00 80.87 1082 ARG A N 1
ATOM 5741 C CA . ARG A 1 766 ? 127.001 122.440 87.113 1.00 78.24 1082 ARG A CA 1
ATOM 5742 C C . ARG A 1 766 ? 127.262 120.956 87.334 1.00 81.89 1082 ARG A C 1
ATOM 5743 O O . ARG A 1 766 ? 126.427 120.250 87.913 1.00 81.69 1082 ARG A O 1
ATOM 5751 N N . SER A 1 767 ? 128.419 120.465 86.876 1.00 84.04 1083 SER A N 1
ATOM 5752 C CA . SER A 1 767 ? 128.793 119.076 87.124 1.00 83.43 1083 SER A CA 1
ATOM 5753 C C . SER A 1 767 ? 128.990 118.809 88.612 1.00 86.22 1083 SER A C 1
ATOM 5754 O O . SER A 1 767 ? 128.571 117.762 89.120 1.00 88.54 1083 SER A O 1
ATOM 5757 N N . GLU A 1 768 ? 129.616 119.750 89.328 1.00 86.02 1084 GLU A N 1
ATOM 5758 C CA . GLU A 1 768 ? 129.763 119.606 90.777 1.00 88.09 1084 GLU A CA 1
ATOM 5759 C C . GLU A 1 768 ? 128.414 119.647 91.487 1.00 87.21 1084 GLU A C 1
ATOM 5760 O O . GLU A 1 768 ? 128.223 118.964 92.498 1.00 87.84 1084 GLU A O 1
ATOM 5766 N N . ILE A 1 769 ? 127.472 120.443 90.974 1.00 86.38 1085 ILE A N 1
ATOM 5767 C CA . ILE A 1 769 ? 126.133 120.501 91.558 1.00 82.70 1085 ILE A CA 1
ATOM 5768 C C . ILE A 1 769 ? 125.412 119.172 91.373 1.00 85.29 1085 ILE A C 1
ATOM 5769 O O . ILE A 1 769 ? 124.868 118.604 92.326 1.00 85.98 1085 ILE A O 1
ATOM 5774 N N . GLU A 1 770 ? 125.429 118.638 90.157 1.00 87.50 1086 GLU A N 1
ATOM 5775 C CA . GLU A 1 770 ? 124.675 117.430 89.855 1.00 86.41 1086 GLU A CA 1
ATOM 5776 C C . GLU A 1 770 ? 125.431 116.153 90.197 1.00 88.11 1086 GLU A C 1
ATOM 5777 O O . GLU A 1 770 ? 124.895 115.061 89.991 1.00 90.25 1086 GLU A O 1
ATOM 5783 N N . ASN A 1 771 ? 126.656 116.261 90.705 1.00 88.27 1087 ASN A N 1
ATOM 5784 C CA . ASN A 1 771 ? 127.398 115.112 91.208 1.00 87.48 1087 ASN A CA 1
ATOM 5785 C C . ASN A 1 771 ? 127.536 115.095 92.721 1.00 87.72 1087 ASN A C 1
ATOM 5786 O O . ASN A 1 771 ? 127.481 114.023 93.325 1.00 89.34 1087 ASN A O 1
ATOM 5791 N N . LYS A 1 772 ? 127.707 116.255 93.356 1.00 87.63 1088 LYS A N 1
ATOM 5792 C CA . LYS A 1 772 ? 127.972 116.317 94.787 1.00 88.42 1088 LYS A CA 1
ATOM 5793 C C . LYS A 1 772 ? 126.716 116.519 95.620 1.00 85.47 1088 LYS A C 1
ATOM 5794 O O . LYS A 1 772 ? 126.672 116.075 96.773 1.00 85.17 1088 LYS A O 1
ATOM 5800 N N . GLU A 1 773 ? 125.698 117.180 95.075 1.00 83.23 1089 GLU A N 1
ATOM 5801 C CA . GLU A 1 773 ? 124.433 117.366 95.771 1.00 78.63 1089 GLU A CA 1
ATOM 5802 C C . GLU A 1 773 ? 123.434 116.264 95.459 1.00 82.06 1089 GLU A C 1
ATOM 5803 O O . GLU A 1 773 ? 122.252 116.411 95.787 1.00 82.19 1089 GLU A O 1
ATOM 5809 N N . ASP A 1 774 ? 123.893 115.190 94.806 1.00 87.22 1090 ASP A N 1
ATOM 5810 C CA . ASP A 1 774 ? 123.124 113.968 94.547 1.00 88.02 1090 ASP A CA 1
ATOM 5811 C C . ASP A 1 774 ? 121.889 114.229 93.687 1.00 88.98 1090 ASP A C 1
ATOM 5812 O O . ASP A 1 774 ? 120.836 113.619 93.879 1.00 87.25 1090 ASP A O 1
ATOM 5817 N N . PHE A 1 775 ? 122.015 115.149 92.737 1.00 87.80 1091 PHE A N 1
ATOM 5818 C CA . PHE A 1 775 ? 121.076 115.193 91.631 1.00 85.13 1091 PHE A CA 1
ATOM 5819 C C . PHE A 1 775 ? 121.392 114.056 90.663 1.00 89.11 1091 PHE A C 1
ATOM 5820 O O . PHE A 1 775 ? 122.510 113.530 90.641 1.00 91.88 1091 PHE A O 1
ATOM 5828 N N . LEU A 1 776 ? 120.386 113.687 89.857 1.00 88.61 1092 LEU A N 1
ATOM 5829 C CA . LEU A 1 776 ? 120.402 112.471 89.027 1.00 90.79 1092 LEU A CA 1
ATOM 5830 C C . LEU A 1 776 ? 120.711 111.230 89.858 1.00 89.57 1092 LEU A C 1
ATOM 5831 O O . LEU A 1 776 ? 121.480 110.355 89.456 1.00 92.27 1092 LEU A O 1
ATOM 5836 N N . SER A 1 777 ? 120.105 111.165 91.035 1.00 86.79 1093 SER A N 1
ATOM 5837 C CA . SER A 1 777 ? 120.223 110.054 91.959 1.00 83.61 1093 SER A CA 1
ATOM 5838 C C . SER A 1 777 ? 118.887 109.900 92.665 1.00 85.41 1093 SER A C 1
ATOM 5839 O O . SER A 1 777 ? 118.157 110.886 92.827 1.00 89.41 1093 SER A O 1
ATOM 5842 N N . PRO A 1 778 ? 118.522 108.682 93.060 1.00 83.49 1094 PRO A N 1
ATOM 5843 C CA . PRO A 1 778 ? 117.282 108.496 93.820 1.00 79.62 1094 PRO A CA 1
ATOM 5844 C C . PRO A 1 778 ? 117.372 109.136 95.196 1.00 75.97 1094 PRO A C 1
ATOM 5845 O O . PRO A 1 778 ? 118.453 109.334 95.754 1.00 79.19 1094 PRO A O 1
ATOM 5849 N N . CYS A 1 779 ? 116.197 109.471 95.736 1.00 72.11 1095 CYS A N 1
ATOM 5850 C CA . CYS A 1 779 ? 116.122 110.332 96.912 1.00 73.14 1095 CYS A CA 1
ATOM 5851 C C . CYS A 1 779 ? 116.619 109.662 98.188 1.00 75.29 1095 CYS A C 1
ATOM 5852 O O . CYS A 1 779 ? 116.990 110.368 99.131 1.00 80.87 1095 CYS A O 1
ATOM 5855 N N . TYR A 1 780 ? 116.651 108.329 98.247 1.00 75.08 1096 TYR A N 1
ATOM 5856 C CA . TYR A 1 780 ? 117.155 107.668 99.446 1.00 72.66 1096 TYR A CA 1
ATOM 5857 C C . TYR A 1 780 ? 118.673 107.701 99.544 1.00 72.54 1096 TYR A C 1
ATOM 5858 O O . TYR A 1 780 ? 119.216 107.318 100.585 1.00 76.03 1096 TYR A O 1
ATOM 5867 N N . LYS A 1 781 ? 119.369 108.136 98.494 1.00 72.44 1097 LYS A N 1
ATOM 5868 C CA . LYS A 1 781 ? 120.790 108.427 98.596 1.00 76.04 1097 LYS A CA 1
ATOM 5869 C C . LYS A 1 781 ? 121.062 109.796 99.203 1.00 77.56 1097 LYS A C 1
ATOM 5870 O O . LYS A 1 781 ? 122.205 110.073 99.579 1.00 81.33 1097 LYS A O 1
ATOM 5876 N N . ILE A 1 782 ? 120.046 110.647 99.307 1.00 74.48 1098 ILE A N 1
ATOM 5877 C CA . ILE A 1 782 ? 120.180 111.960 99.926 1.00 73.40 1098 ILE A CA 1
ATOM 5878 C C . ILE A 1 782 ? 119.930 111.800 101.419 1.00 75.69 1098 ILE A C 1
ATOM 5879 O O . ILE A 1 782 ? 118.877 111.299 101.827 1.00 80.62 1098 ILE A O 1
ATOM 5884 N N . SER A 1 783 ? 120.900 112.221 102.234 1.00 79.21 1099 SER A N 1
ATOM 5885 C CA . SER A 1 783 ? 120.807 112.012 103.676 1.00 83.57 1099 SER A CA 1
ATOM 5886 C C . SER A 1 783 ? 119.749 112.899 104.320 1.00 81.53 1099 SER A C 1
ATOM 5887 O O . SER A 1 783 ? 119.210 112.546 105.374 1.00 78.78 1099 SER A O 1
ATOM 5890 N N . THR A 1 784 ? 119.447 114.050 103.716 1.00 79.18 1100 THR A N 1
ATOM 5891 C CA . THR A 1 784 ? 118.445 114.946 104.287 1.00 75.95 1100 THR A CA 1
ATOM 5892 C C . THR A 1 784 ? 117.040 114.374 104.143 1.00 79.54 1100 THR A C 1
ATOM 5893 O O . THR A 1 784 ? 116.216 114.502 105.055 1.00 83.37 1100 THR A O 1
ATOM 5897 N N . LEU A 1 785 ? 116.751 113.734 103.014 1.00 79.66 1101 LEU A N 1
ATOM 5898 C CA . LEU A 1 785 ? 115.424 113.201 102.739 1.00 79.82 1101 LEU A CA 1
ATOM 5899 C C . LEU A 1 785 ? 115.264 111.744 103.153 1.00 79.19 1101 LEU A C 1
ATOM 5900 O O . LEU A 1 785 ? 114.187 111.175 102.952 1.00 78.60 1101 LEU A O 1
ATOM 5905 N N . LYS A 1 786 ? 116.298 111.128 103.719 1.00 81.42 1102 LYS A N 1
ATOM 5906 C CA . LYS A 1 786 ? 116.238 109.745 104.175 1.00 80.09 1102 LYS A CA 1
ATOM 5907 C C . LYS A 1 786 ? 116.350 109.604 105.684 1.00 88.80 1102 LYS A C 1
ATOM 5908 O O . LYS A 1 786 ? 115.575 108.855 106.284 1.00 94.74 1102 LYS A O 1
ATOM 5914 N N . SER A 1 787 ? 117.295 110.303 106.312 1.00 91.30 1103 SER A N 1
ATOM 5915 C CA . SER A 1 787 ? 117.448 110.230 107.759 1.00 95.88 1103 SER A CA 1
ATOM 5916 C C . SER A 1 787 ? 116.279 110.925 108.442 1.00 98.30 1103 SER A C 1
ATOM 5917 O O . SER A 1 787 ? 116.024 112.110 108.208 1.00 98.72 1103 SER A O 1
ATOM 5920 N N . SER A 1 788 ? 115.582 110.183 109.300 1.00 99.13 1104 SER A N 1
ATOM 5921 C CA . SER A 1 788 ? 114.306 110.610 109.872 1.00 100.56 1104 SER A CA 1
ATOM 5922 C C . SER A 1 788 ? 114.546 111.706 110.899 1.00 104.68 1104 SER A C 1
ATOM 5923 O O . SER A 1 788 ? 114.829 111.443 112.068 1.00 101.73 1104 SER A O 1
ATOM 5926 N N . LYS A 1 789 ? 114.430 112.959 110.458 1.00 102.97 1105 LYS A N 1
ATOM 5927 C CA . LYS A 1 789 ? 114.469 114.054 111.415 1.00 105.01 1105 LYS A CA 1
ATOM 5928 C C . LYS A 1 789 ? 113.104 114.164 112.076 1.00 103.88 1105 LYS A C 1
ATOM 5929 O O . LYS A 1 789 ? 112.970 113.811 113.248 1.00 106.30 1105 LYS A O 1
ATOM 5935 N N . LYS A 1 790 ? 112.103 114.589 111.297 1.00 97.36 1106 LYS A N 1
ATOM 5936 C CA . LYS A 1 790 ? 110.644 114.552 111.456 1.00 92.49 1106 LYS A CA 1
ATOM 5937 C C . LYS A 1 790 ? 110.086 115.134 110.159 1.00 92.63 1106 LYS A C 1
ATOM 5938 O O . LYS A 1 790 ? 110.836 115.627 109.312 1.00 95.46 1106 LYS A O 1
ATOM 5944 N N . CYS A 1 791 ? 108.763 115.094 110.022 1.00 89.58 1107 CYS A N 1
ATOM 5945 C CA . CYS A 1 791 ? 108.083 115.696 108.876 1.00 83.58 1107 CYS A CA 1
ATOM 5946 C C . CYS A 1 791 ? 106.700 116.153 109.324 1.00 86.28 1107 CYS A C 1
ATOM 5947 O O . CYS A 1 791 ? 106.394 116.191 110.518 1.00 91.55 1107 CYS A O 1
ATOM 5950 N N . SER A 1 792 ? 105.854 116.502 108.356 1.00 83.19 1108 SER A N 1
ATOM 5951 C CA . SER A 1 792 ? 104.493 116.945 108.653 1.00 84.67 1108 SER A CA 1
ATOM 5952 C C . SER A 1 792 ? 103.587 116.528 107.505 1.00 88.51 1108 SER A C 1
ATOM 5953 O O . SER A 1 792 ? 103.715 117.050 106.394 1.00 88.83 1108 SER A O 1
ATOM 5956 N N . GLN A 1 793 ? 102.674 115.600 107.773 1.00 96.81 1109 GLN A N 1
ATOM 5957 C CA . GLN A 1 793 ? 101.670 115.185 106.804 1.00 102.66 1109 GLN A CA 1
ATOM 5958 C C . GLN A 1 793 ? 100.299 115.293 107.452 1.00 114.62 1109 GLN A C 1
ATOM 5959 O O . GLN A 1 793 ? 100.079 114.746 108.537 1.00 117.47 1109 GLN A O 1
ATOM 5965 N N . SER A 1 794 ? 99.383 115.991 106.787 1.00 117.58 1110 SER A N 1
ATOM 5966 C CA . SER A 1 794 ? 98.055 116.253 107.338 1.00 122.13 1110 SER A CA 1
ATOM 5967 C C . SER A 1 794 ? 97.215 114.988 107.226 1.00 128.43 1110 SER A C 1
ATOM 5968 O O . SER A 1 794 ? 96.518 114.774 106.231 1.00 130.23 1110 SER A O 1
ATOM 5971 N N . ASN A 1 795 ? 97.279 114.141 108.249 1.00 130.73 1111 ASN A N 1
ATOM 5972 C CA . ASN A 1 795 ? 96.470 112.930 108.315 1.00 139.12 1111 ASN A CA 1
ATOM 5973 C C . ASN A 1 795 ? 95.228 113.234 109.143 1.00 149.85 1111 ASN A C 1
ATOM 5974 O O . ASN A 1 795 ? 95.313 113.436 110.358 1.00 149.12 1111 ASN A O 1
ATOM 5979 N N . ILE A 1 796 ? 94.078 113.265 108.478 1.00 162.25 1112 ILE A N 1
ATOM 5980 C CA . ILE A 1 796 ? 92.800 113.599 109.090 1.00 174.38 1112 ILE A CA 1
ATOM 5981 C C . ILE A 1 796 ? 91.854 112.434 108.838 1.00 189.40 1112 ILE A C 1
ATOM 5982 O O . ILE A 1 796 ? 91.825 111.888 107.728 1.00 191.48 1112 ILE A O 1
ATOM 5987 N N . ILE A 1 797 ? 91.133 112.014 109.886 1.00 196.55 1113 ILE A N 1
ATOM 5988 C CA . ILE A 1 797 ? 90.115 110.980 109.738 1.00 208.45 1113 ILE A CA 1
ATOM 5989 C C . ILE A 1 797 ? 89.039 111.472 108.782 1.00 214.88 1113 ILE A C 1
ATOM 5990 O O . ILE A 1 797 ? 88.481 112.563 108.958 1.00 214.75 1113 ILE A O 1
ATOM 5995 N N . SER A 1 798 ? 88.760 110.669 107.754 1.00 221.18 1114 SER A N 1
ATOM 5996 C CA . SER A 1 798 ? 87.931 111.103 106.636 1.00 228.71 1114 SER A CA 1
ATOM 5997 C C . SER A 1 798 ? 86.488 111.332 107.065 1.00 236.59 1114 SER A C 1
ATOM 5998 O O . SER A 1 798 ? 85.952 110.614 107.913 1.00 238.89 1114 SER A O 1
ATOM 6001 N N . THR A 1 799 ? 85.871 112.362 106.478 1.00 238.24 1115 THR A N 1
ATOM 6002 C CA . THR A 1 799 ? 84.503 112.728 106.828 1.00 240.70 1115 THR A CA 1
ATOM 6003 C C . THR A 1 799 ? 83.510 111.654 106.401 1.00 243.97 1115 THR A C 1
ATOM 6004 O O . THR A 1 799 ? 82.535 111.383 107.115 1.00 246.27 1115 THR A O 1
ATOM 6008 N N . ASP A 1 800 ? 83.738 111.039 105.237 1.00 243.53 1116 ASP A N 1
ATOM 6009 C CA . ASP A 1 800 ? 82.948 109.876 104.845 1.00 244.60 1116 ASP A CA 1
ATOM 6010 C C . ASP A 1 800 ? 83.188 108.711 105.796 1.00 245.67 1116 ASP A C 1
ATOM 6011 O O . ASP A 1 800 ? 82.250 107.994 106.161 1.00 247.26 1116 ASP A O 1
ATOM 6016 N N . GLU A 1 801 ? 84.439 108.524 106.228 1.00 244.30 1117 GLU A N 1
ATOM 6017 C CA . GLU A 1 801 ? 84.731 107.526 107.250 1.00 245.17 1117 GLU A CA 1
ATOM 6018 C C . GLU A 1 801 ? 84.106 107.896 108.590 1.00 247.73 1117 GLU A C 1
ATOM 6019 O O . GLU A 1 801 ? 83.682 107.007 109.334 1.00 249.84 1117 GLU A O 1
ATOM 6025 N N . ILE A 1 802 ? 84.015 109.195 108.897 1.00 246.64 1118 ILE A N 1
ATOM 6026 C CA . ILE A 1 802 ? 83.395 109.638 110.145 1.00 247.44 1118 ILE A CA 1
ATOM 6027 C C . ILE A 1 802 ? 81.900 109.324 110.144 1.00 250.01 1118 ILE A C 1
ATOM 6028 O O . ILE A 1 802 ? 81.365 108.776 111.117 1.00 251.41 1118 ILE A O 1
ATOM 6033 N N . ILE A 1 803 ? 81.209 109.633 109.042 1.00 249.99 1119 ILE A N 1
ATOM 6034 C CA . ILE A 1 803 ? 79.774 109.363 108.996 1.00 250.55 1119 ILE A CA 1
ATOM 6035 C C . ILE A 1 803 ? 79.503 107.865 108.857 1.00 252.47 1119 ILE A C 1
ATOM 6036 O O . ILE A 1 803 ? 78.485 107.368 109.354 1.00 254.50 1119 ILE A O 1
ATOM 6041 N N . GLU A 1 804 ? 80.418 107.114 108.231 1.00 251.64 1120 GLU A N 1
ATOM 6042 C CA . GLU A 1 804 ? 80.281 105.661 108.186 1.00 253.28 1120 GLU A CA 1
ATOM 6043 C C . GLU A 1 804 ? 80.450 105.047 109.572 1.00 255.16 1120 GLU A C 1
ATOM 6044 O O . GLU A 1 804 ? 79.692 104.146 109.953 1.00 256.97 1120 GLU A O 1
ATOM 6050 N N . CYS A 1 805 ? 81.423 105.541 110.347 1.00 254.16 1121 CYS A N 1
ATOM 6051 C CA . CYS A 1 805 ? 81.616 105.081 111.718 1.00 254.98 1121 CYS A CA 1
ATOM 6052 C C . CYS A 1 805 ? 80.443 105.468 112.609 1.00 257.10 1121 CYS A C 1
ATOM 6053 O O . CYS A 1 805 ? 80.089 104.717 113.525 1.00 258.55 1121 CYS A O 1
ATOM 6056 N N . LEU A 1 806 ? 79.838 106.632 112.360 1.00 256.33 1122 LEU A N 1
ATOM 6057 C CA . LEU A 1 806 ? 78.616 107.005 113.066 1.00 256.15 1122 LEU A CA 1
ATOM 6058 C C . LEU A 1 806 ? 77.461 106.077 112.701 1.00 258.48 1122 LEU A C 1
ATOM 6059 O O . LEU A 1 806 ? 76.633 105.742 113.557 1.00 259.87 1122 LEU A O 1
ATOM 6064 N N . GLN A 1 807 ? 77.389 105.655 111.435 1.00 259.11 1123 GLN A N 1
ATOM 6065 C CA . GLN A 1 807 ? 76.309 104.771 111.007 1.00 259.71 1123 GLN A CA 1
ATOM 6066 C C . GLN A 1 807 ? 76.459 103.367 111.587 1.00 260.46 1123 GLN A C 1
ATOM 6067 O O . GLN A 1 807 ? 75.474 102.775 112.042 1.00 261.55 1123 GLN A O 1
ATOM 6073 N N . ASN A 1 808 ? 77.676 102.815 111.587 1.00 260.18 1124 ASN A N 1
ATOM 6074 C CA . ASN A 1 808 ? 77.846 101.456 112.093 1.00 260.97 1124 ASN A CA 1
ATOM 6075 C C . ASN A 1 808 ? 77.925 101.386 113.613 1.00 262.55 1124 ASN A C 1
ATOM 6076 O O . ASN A 1 808 ? 77.921 100.280 114.163 1.00 262.65 1124 ASN A O 1
ATOM 6081 N N . ALA A 1 809 ? 78.007 102.522 114.300 1.00 263.60 1125 ALA A N 1
ATOM 6082 C CA . ALA A 1 809 ? 77.938 102.543 115.760 1.00 264.60 1125 ALA A CA 1
ATOM 6083 C C . ALA A 1 809 ? 76.472 102.420 116.149 1.00 266.09 1125 ALA A C 1
ATOM 6084 O O . ALA A 1 809 ? 75.739 103.407 116.230 1.00 266.59 1125 ALA A O 1
ATOM 6086 N N . LYS A 1 810 ? 76.039 101.186 116.389 1.00 266.41 1126 LYS A N 1
ATOM 6087 C CA . LYS A 1 810 ? 74.640 100.906 116.660 1.00 267.57 1126 LYS A CA 1
ATOM 6088 C C . LYS A 1 810 ? 74.268 101.317 118.084 1.00 269.41 1126 LYS A C 1
ATOM 6089 O O . LYS A 1 810 ? 75.101 101.760 118.878 1.00 268.94 1126 LYS A O 1
ATOM 6095 N N . ILE A 1 811 ? 72.979 101.170 118.397 1.00 270.41 1127 ILE A N 1
ATOM 6096 C CA . ILE A 1 811 ? 72.464 101.505 119.721 1.00 270.25 1127 ILE A CA 1
ATOM 6097 C C . ILE A 1 811 ? 72.107 100.273 120.539 1.00 269.81 1127 ILE A C 1
ATOM 6098 O O . ILE A 1 811 ? 71.723 100.414 121.712 1.00 269.31 1127 ILE A O 1
ATOM 6103 N N . GLN A 1 812 ? 72.210 99.077 119.965 1.00 269.83 1128 GLN A N 1
ATOM 6104 C CA . GLN A 1 812 ? 71.908 97.844 120.678 1.00 269.08 1128 GLN A CA 1
ATOM 6105 C C . GLN A 1 812 ? 73.154 97.139 121.199 1.00 267.37 1128 GLN A C 1
ATOM 6106 O O . GLN A 1 812 ? 73.047 96.017 121.705 1.00 267.75 1128 GLN A O 1
ATOM 6112 N N . ASP A 1 813 ? 74.322 97.766 121.086 1.00 266.89 1129 ASP A N 1
ATOM 6113 C CA . ASP A 1 813 ? 75.589 97.204 121.542 1.00 265.25 1129 ASP A CA 1
ATOM 6114 C C . ASP A 1 813 ? 76.248 98.100 122.588 1.00 264.44 1129 ASP A C 1
ATOM 6115 O O . ASP A 1 813 ? 77.421 98.459 122.464 1.00 264.14 1129 ASP A O 1
ATOM 6120 N N . ILE A 1 814 ? 75.470 98.505 123.599 1.00 264.43 1130 ILE A N 1
ATOM 6121 C CA . ILE A 1 814 ? 75.973 99.379 124.659 1.00 263.00 1130 ILE A CA 1
ATOM 6122 C C . ILE A 1 814 ? 77.091 98.695 125.438 1.00 262.31 1130 ILE A C 1
ATOM 6123 O O . ILE A 1 814 ? 78.102 99.320 125.781 1.00 261.50 1130 ILE A O 1
ATOM 6128 N N . GLU A 1 815 ? 76.925 97.404 125.732 1.00 262.20 1131 GLU A N 1
ATOM 6129 C CA . GLU A 1 815 ? 77.983 96.650 126.397 1.00 260.62 1131 GLU A CA 1
ATOM 6130 C C . GLU A 1 815 ? 79.162 96.413 125.460 1.00 260.21 1131 GLU A C 1
ATOM 6131 O O . GLU A 1 815 ? 80.324 96.542 125.862 1.00 257.89 1131 GLU A O 1
ATOM 6137 N N . ASN A 1 816 ? 78.881 96.074 124.205 1.00 261.06 1132 ASN A N 1
ATOM 6138 C CA . ASN A 1 816 ? 79.925 95.729 123.240 1.00 259.95 1132 ASN A CA 1
ATOM 6139 C C . ASN A 1 816 ? 80.366 96.932 122.410 1.00 259.67 1132 ASN A C 1
ATOM 6140 O O . ASN A 1 816 ? 80.361 96.895 121.180 1.00 258.61 1132 ASN A O 1
ATOM 6145 N N . TRP A 1 817 ? 80.754 98.017 123.079 1.00 260.18 1133 TRP A N 1
ATOM 6146 C CA . TRP A 1 817 ? 81.393 99.147 122.403 1.00 258.39 1133 TRP A CA 1
ATOM 6147 C C . TRP A 1 817 ? 82.911 98.977 122.461 1.00 254.67 1133 TRP A C 1
ATOM 6148 O O . TRP A 1 817 ? 83.639 99.716 123.127 1.00 251.98 1133 TRP A O 1
ATOM 6159 N N . LYS A 1 818 ? 83.382 97.970 121.736 1.00 254.17 1134 LYS A N 1
ATOM 6160 C CA . LYS A 1 818 ? 84.800 97.656 121.661 1.00 251.30 1134 LYS A CA 1
ATOM 6161 C C . LYS A 1 818 ? 85.392 98.203 120.368 1.00 248.87 1134 LYS A C 1
ATOM 6162 O O . LYS A 1 818 ? 84.681 98.504 119.406 1.00 248.54 1134 LYS A O 1
ATOM 6168 N N . GLY A 1 819 ? 86.712 98.330 120.358 1.00 246.91 1135 GLY A N 1
ATOM 6169 C CA . GLY A 1 819 ? 87.396 98.925 119.233 1.00 243.44 1135 GLY A CA 1
ATOM 6170 C C . GLY A 1 819 ? 87.606 100.413 119.416 1.00 241.57 1135 GLY A C 1
ATOM 6171 O O . GLY A 1 819 ? 87.448 100.979 120.502 1.00 243.06 1135 GLY A O 1
ATOM 6172 N N . ASN A 1 820 ? 87.974 101.059 118.314 1.00 239.81 1136 ASN A N 1
ATOM 6173 C CA . ASN A 1 820 ? 88.273 102.484 118.327 1.00 240.25 1136 ASN A CA 1
ATOM 6174 C C . ASN A 1 820 ? 87.058 103.363 118.059 1.00 242.23 1136 ASN A C 1
ATOM 6175 O O . ASN A 1 820 ? 87.159 104.580 118.227 1.00 241.08 1136 ASN A O 1
ATOM 6180 N N . ASN A 1 821 ? 85.915 102.786 117.669 1.00 244.76 1137 ASN A N 1
ATOM 6181 C CA . ASN A 1 821 ? 84.729 103.582 117.352 1.00 246.05 1137 ASN A CA 1
ATOM 6182 C C . ASN A 1 821 ? 84.123 104.250 118.581 1.00 246.04 1137 ASN A C 1
ATOM 6183 O O . ASN A 1 821 ? 83.430 105.270 118.446 1.00 245.38 1137 ASN A O 1
ATOM 6188 N N . LEU A 1 822 ? 84.376 103.700 119.773 1.00 245.95 1138 LEU A N 1
ATOM 6189 C CA . LEU A 1 822 ? 83.946 104.342 121.009 1.00 245.22 1138 LEU A CA 1
ATOM 6190 C C . LEU A 1 822 ? 84.633 105.688 121.204 1.00 244.86 1138 LEU A C 1
ATOM 6191 O O . LEU A 1 822 ? 84.050 106.602 121.793 1.00 245.61 1138 LEU A O 1
ATOM 6196 N N . ALA A 1 823 ? 85.855 105.837 120.686 1.00 243.89 1139 ALA A N 1
ATOM 6197 C CA . ALA A 1 823 ? 86.547 107.120 120.743 1.00 241.57 1139 ALA A CA 1
ATOM 6198 C C . ALA A 1 823 ? 85.870 108.168 119.862 1.00 242.50 1139 ALA A C 1
ATOM 6199 O O . ALA A 1 823 ? 85.733 109.328 120.270 1.00 240.39 1139 ALA A O 1
ATOM 6201 N N . ILE A 1 824 ? 85.444 107.776 118.654 1.00 243.89 1140 ILE A N 1
ATOM 6202 C CA . ILE A 1 824 ? 84.661 108.665 117.792 1.00 243.08 1140 ILE A CA 1
ATOM 6203 C C . ILE A 1 824 ? 83.346 109.049 118.462 1.00 244.38 1140 ILE A C 1
ATOM 6204 O O . ILE A 1 824 ? 82.944 110.223 118.439 1.00 244.44 1140 ILE A O 1
ATOM 6209 N N . ILE A 1 825 ? 82.675 108.074 119.088 1.00 245.71 1141 ILE A N 1
ATOM 6210 C CA . ILE A 1 825 ? 81.408 108.336 119.777 1.00 245.97 1141 ILE A CA 1
ATOM 6211 C C . ILE A 1 825 ? 81.610 109.308 120.940 1.00 246.63 1141 ILE A C 1
ATOM 6212 O O . ILE A 1 825 ? 80.834 110.261 121.117 1.00 247.48 1141 ILE A O 1
ATOM 6217 N N . LYS A 1 826 ? 82.679 109.104 121.719 1.00 246.05 1142 LYS A N 1
ATOM 6218 C CA . LYS A 1 826 ? 83.011 110.000 122.823 1.00 245.42 1142 LYS A CA 1
ATOM 6219 C C . LYS A 1 826 ? 83.325 111.404 122.326 1.00 245.02 1142 LYS A C 1
ATOM 6220 O O . LYS A 1 826 ? 82.915 112.391 122.946 1.00 245.17 1142 LYS A O 1
ATOM 6226 N N . GLY A 1 827 ? 84.046 111.510 121.205 1.00 244.03 1143 GLY A N 1
ATOM 6227 C CA . GLY A 1 827 ? 84.369 112.818 120.657 1.00 241.18 1143 GLY A CA 1
ATOM 6228 C C . GLY A 1 827 ? 83.149 113.588 120.184 1.00 242.04 1143 GLY A C 1
ATOM 6229 O O . GLY A 1 827 ? 83.003 114.778 120.488 1.00 241.23 1143 GLY A O 1
ATOM 6230 N N . LEU A 1 828 ? 82.241 112.917 119.461 1.00 243.68 1144 LEU A N 1
ATOM 6231 C CA . LEU A 1 828 ? 81.045 113.615 118.991 1.00 244.88 1144 LEU A CA 1
ATOM 6232 C C . LEU A 1 828 ? 80.109 113.966 120.142 1.00 247.41 1144 LEU A C 1
ATOM 6233 O O . LEU A 1 828 ? 79.473 115.024 120.112 1.00 248.11 1144 LEU A O 1
ATOM 6238 N N . ILE A 1 829 ? 80.035 113.122 121.175 1.00 248.52 1145 ILE A N 1
ATOM 6239 C CA . ILE A 1 829 ? 79.182 113.435 122.320 1.00 249.20 1145 ILE A CA 1
ATOM 6240 C C . ILE A 1 829 ? 79.764 114.590 123.135 1.00 248.46 1145 ILE A C 1
ATOM 6241 O O . ILE A 1 829 ? 79.035 115.505 123.553 1.00 249.17 1145 ILE A O 1
ATOM 6246 N N . ARG A 1 830 ? 81.086 114.586 123.346 1.00 246.51 1146 ARG A N 1
ATOM 6247 C CA . ARG A 1 830 ? 81.736 115.670 124.073 1.00 244.38 1146 ARG A CA 1
ATOM 6248 C C . ARG A 1 830 ? 81.686 116.980 123.297 1.00 244.66 1146 ARG A C 1
ATOM 6249 O O . ARG A 1 830 ? 81.718 118.055 123.903 1.00 244.26 1146 ARG A O 1
ATOM 6257 N N . THR A 1 831 ? 81.613 116.916 121.965 1.00 245.06 1147 THR A N 1
ATOM 6258 C CA . THR A 1 831 ? 81.368 118.133 121.200 1.00 244.55 1147 THR A CA 1
ATOM 6259 C C . THR A 1 831 ? 79.906 118.558 121.270 1.00 247.45 1147 THR A C 1
ATOM 6260 O O . THR A 1 831 ? 79.615 119.758 121.292 1.00 247.45 1147 THR A O 1
ATOM 6264 N N . TYR A 1 832 ? 78.977 117.595 121.302 1.00 249.28 1148 TYR A N 1
ATOM 6265 C CA . TYR A 1 832 ? 77.553 117.914 121.375 1.00 251.01 1148 TYR A CA 1
ATOM 6266 C C . TYR A 1 832 ? 77.187 118.584 122.694 1.00 251.89 1148 TYR A C 1
ATOM 6267 O O . TYR A 1 832 ? 76.263 119.407 122.729 1.00 251.78 1148 TYR A O 1
ATOM 6276 N N . ASN A 1 833 ? 77.908 118.251 123.774 1.00 251.80 1149 ASN A N 1
ATOM 6277 C CA . ASN A 1 833 ? 77.539 118.720 125.112 1.00 250.84 1149 ASN A CA 1
ATOM 6278 C C . ASN A 1 833 ? 77.598 120.241 125.253 1.00 249.19 1149 ASN A C 1
ATOM 6279 O O . ASN A 1 833 ? 76.865 120.810 126.070 1.00 247.43 1149 ASN A O 1
ATOM 6284 N N . GLU A 1 834 ? 78.448 120.919 124.477 1.00 249.24 1150 GLU A N 1
ATOM 6285 C CA . GLU A 1 834 ? 78.503 122.378 124.547 1.00 248.21 1150 GLU A CA 1
ATOM 6286 C C . GLU A 1 834 ? 78.587 123.090 123.203 1.00 247.36 1150 GLU A C 1
ATOM 6287 O O . GLU A 1 834 ? 78.496 124.321 123.187 1.00 246.57 1150 GLU A O 1
ATOM 6293 N N . GLU A 1 835 ? 78.746 122.384 122.084 1.00 247.35 1151 GLU A N 1
ATOM 6294 C CA . GLU A 1 835 ? 78.924 123.042 120.793 1.00 246.69 1151 GLU A CA 1
ATOM 6295 C C . GLU A 1 835 ? 77.818 122.650 119.820 1.00 246.72 1151 GLU A C 1
ATOM 6296 O O . GLU A 1 835 ? 78.094 122.233 118.690 1.00 245.39 1151 GLU A O 1
ATOM 6302 N N . LYS A 1 836 ? 76.564 122.758 120.273 1.00 247.57 1152 LYS A N 1
ATOM 6303 C CA . LYS A 1 836 ? 75.393 122.451 119.452 1.00 247.00 1152 LYS A CA 1
ATOM 6304 C C . LYS A 1 836 ? 75.280 123.339 118.213 1.00 246.06 1152 LYS A C 1
ATOM 6305 O O . LYS A 1 836 ? 74.653 122.930 117.229 1.00 245.33 1152 LYS A O 1
ATOM 6311 N N . ASN A 1 837 ? 75.888 124.530 118.230 1.00 245.85 1153 ASN A N 1
ATOM 6312 C CA . ASN A 1 837 ? 75.728 125.482 117.132 1.00 245.21 1153 ASN A CA 1
ATOM 6313 C C . ASN A 1 837 ? 76.393 124.997 115.845 1.00 243.46 1153 ASN A C 1
ATOM 6314 O O . ASN A 1 837 ? 75.861 125.216 114.750 1.00 243.06 1153 ASN A O 1
ATOM 6319 N N . ARG A 1 838 ? 77.549 124.339 115.949 1.00 242.04 1154 ARG A N 1
ATOM 6320 C CA . ARG A 1 838 ? 78.293 123.933 114.763 1.00 238.08 1154 ARG A CA 1
ATOM 6321 C C . ARG A 1 838 ? 78.107 122.470 114.382 1.00 239.84 1154 ARG A C 1
ATOM 6322 O O . ARG A 1 838 ? 78.383 122.110 113.228 1.00 238.69 1154 ARG A O 1
ATOM 6330 N N . LEU A 1 839 ? 77.667 121.621 115.316 1.00 243.67 1155 LEU A N 1
ATOM 6331 C CA . LEU A 1 839 ? 77.531 120.199 115.016 1.00 245.07 1155 LEU A CA 1
ATOM 6332 C C . LEU A 1 839 ? 76.396 119.939 114.033 1.00 246.99 1155 LEU A C 1
ATOM 6333 O O . LEU A 1 839 ? 76.510 119.044 113.190 1.00 247.73 1155 LEU A O 1
ATOM 6338 N N . VAL A 1 840 ? 75.321 120.732 114.094 1.00 247.40 1156 VAL A N 1
ATOM 6339 C CA . VAL A 1 840 ? 74.231 120.588 113.133 1.00 248.37 1156 VAL A CA 1
ATOM 6340 C C . VAL A 1 840 ? 74.682 121.019 111.743 1.00 248.69 1156 VAL A C 1
ATOM 6341 O O . VAL A 1 840 ? 74.322 120.390 110.739 1.00 250.11 1156 VAL A O 1
ATOM 6345 N N . GLU A 1 841 ? 75.486 122.086 111.663 1.00 246.86 1157 GLU A N 1
ATOM 6346 C CA . GLU A 1 841 ? 76.015 122.533 110.378 1.00 245.18 1157 GLU A CA 1
ATOM 6347 C C . GLU A 1 841 ? 76.954 121.496 109.773 1.00 246.18 1157 GLU A C 1
ATOM 6348 O O . GLU A 1 841 ? 76.871 121.206 108.572 1.00 247.74 1157 GLU A O 1
ATOM 6354 N N . PHE A 1 842 ? 77.836 120.912 110.592 1.00 244.69 1158 PHE A N 1
ATOM 6355 C CA . PHE A 1 842 ? 78.732 119.873 110.090 1.00 243.95 1158 PHE A CA 1
ATOM 6356 C C . PHE A 1 842 ? 77.976 118.606 109.705 1.00 247.36 1158 PHE A C 1
ATOM 6357 O O . PHE A 1 842 ? 78.345 117.938 108.733 1.00 247.42 1158 PHE A O 1
ATOM 6365 N N . PHE A 1 843 ? 76.921 118.262 110.440 1.00 249.73 1159 PHE A N 1
ATOM 6366 C CA . PHE A 1 843 ? 76.156 117.058 110.158 1.00 251.01 1159 PHE A CA 1
ATOM 6367 C C . PHE A 1 843 ? 75.165 117.236 109.016 1.00 252.46 1159 PHE A C 1
ATOM 6368 O O . PHE A 1 843 ? 74.673 116.235 108.485 1.00 254.20 1159 PHE A O 1
ATOM 6376 N N . GLU A 1 844 ? 74.863 118.477 108.622 1.00 252.56 1160 GLU A N 1
ATOM 6377 C CA . GLU A 1 844 ? 73.921 118.719 107.539 1.00 254.01 1160 GLU A CA 1
ATOM 6378 C C . GLU A 1 844 ? 74.558 119.226 106.251 1.00 253.25 1160 GLU A C 1
ATOM 6379 O O . GLU A 1 844 ? 73.921 119.133 105.197 1.00 253.18 1160 GLU A O 1
ATOM 6385 N N . ASP A 1 845 ? 75.787 119.741 106.293 1.00 251.79 1161 ASP A N 1
ATOM 6386 C CA . ASP A 1 845 ? 76.431 120.263 105.093 1.00 249.71 1161 ASP A CA 1
ATOM 6387 C C . ASP A 1 845 ? 77.539 119.369 104.563 1.00 248.98 1161 ASP A C 1
ATOM 6388 O O . ASP A 1 845 ? 77.687 119.238 103.346 1.00 249.11 1161 ASP A O 1
ATOM 6393 N N . ASN A 1 846 ? 78.328 118.757 105.449 1.00 247.96 1162 ASN A N 1
ATOM 6394 C CA . ASN A 1 846 ? 79.403 117.877 105.001 1.00 247.68 1162 ASN A CA 1
ATOM 6395 C C . ASN A 1 846 ? 78.857 116.571 104.436 1.00 251.09 1162 ASN A C 1
ATOM 6396 O O . ASN A 1 846 ? 79.337 116.085 103.405 1.00 251.21 1162 ASN A O 1
ATOM 6401 N N . CYS A 1 847 ? 77.855 115.993 105.089 1.00 252.51 1163 CYS A N 1
ATOM 6402 C CA . CYS A 1 847 ? 77.261 114.738 104.658 1.00 254.04 1163 CYS A CA 1
ATOM 6403 C C . CYS A 1 847 ? 75.961 115.000 103.908 1.00 255.57 1163 CYS A C 1
ATOM 6404 O O . CYS A 1 847 ? 75.223 115.939 104.216 1.00 254.82 1163 CYS A O 1
ATOM 6407 N N . VAL A 1 848 ? 75.692 114.156 102.908 1.00 256.85 1164 VAL A N 1
ATOM 6408 C CA . VAL A 1 848 ? 74.471 114.291 102.122 1.00 257.06 1164 VAL A CA 1
ATOM 6409 C C . VAL A 1 848 ? 73.234 113.901 102.920 1.00 258.84 1164 VAL A C 1
ATOM 6410 O O . VAL A 1 848 ? 72.123 114.321 102.576 1.00 259.10 1164 VAL A O 1
ATOM 6414 N N . ASN A 1 849 ? 73.392 113.109 103.978 1.00 259.73 1165 ASN A N 1
ATOM 6415 C CA . ASN A 1 849 ? 72.295 112.744 104.867 1.00 260.45 1165 ASN A CA 1
ATOM 6416 C C . ASN A 1 849 ? 72.351 113.671 106.077 1.00 260.90 1165 ASN A C 1
ATOM 6417 O O . ASN A 1 849 ? 73.274 113.581 106.894 1.00 260.64 1165 ASN A O 1
ATOM 6422 N N . SER A 1 850 ? 71.364 114.558 106.190 1.00 262.08 1166 SER A N 1
ATOM 6423 C CA . SER A 1 850 ? 71.411 115.640 107.169 1.00 261.58 1166 SER A CA 1
ATOM 6424 C C . SER A 1 850 ? 70.727 115.270 108.483 1.00 264.17 1166 SER A C 1
ATOM 6425 O O . SER A 1 850 ? 71.360 115.280 109.544 1.00 264.27 1166 SER A O 1
ATOM 6428 N N . LEU A 1 851 ? 69.433 114.946 108.426 1.00 265.31 1167 LEU A N 1
ATOM 6429 C CA . LEU A 1 851 ? 68.652 114.753 109.644 1.00 266.17 1167 LEU A CA 1
ATOM 6430 C C . LEU A 1 851 ? 68.958 113.433 110.338 1.00 269.42 1167 LEU A C 1
ATOM 6431 O O . LEU A 1 851 ? 68.800 113.337 111.562 1.00 270.82 1167 LEU A O 1
ATOM 6436 N N . TYR A 1 852 ? 69.388 112.419 109.577 1.00 269.65 1168 TYR A N 1
ATOM 6437 C CA . TYR A 1 852 ? 69.586 111.078 110.125 1.00 270.01 1168 TYR A CA 1
ATOM 6438 C C . TYR A 1 852 ? 70.704 111.045 111.159 1.00 270.98 1168 TYR A C 1
ATOM 6439 O O . TYR A 1 852 ? 70.568 110.398 112.204 1.00 271.66 1168 TYR A O 1
ATOM 6448 N N . LEU A 1 853 ? 71.803 111.756 110.895 1.00 269.94 1169 LEU A N 1
ATOM 6449 C CA . LEU A 1 853 ? 72.956 111.717 111.790 1.00 268.50 1169 LEU A CA 1
ATOM 6450 C C . LEU A 1 853 ? 72.653 112.394 113.124 1.00 269.11 1169 LEU A C 1
ATOM 6451 O O . LEU A 1 853 ? 72.984 111.860 114.190 1.00 269.36 1169 LEU A O 1
ATOM 6456 N N . VAL A 1 854 ? 71.999 113.559 113.087 1.00 268.85 1170 VAL A N 1
ATOM 6457 C CA . VAL A 1 854 ? 71.662 114.256 114.326 1.00 269.59 1170 VAL A CA 1
ATOM 6458 C C . VAL A 1 854 ? 70.568 113.516 115.089 1.00 272.09 1170 VAL A C 1
ATOM 6459 O O . VAL A 1 854 ? 70.607 113.435 116.327 1.00 272.49 1170 VAL A O 1
ATOM 6463 N N . GLU A 1 855 ? 69.583 112.945 114.379 1.00 272.67 1171 GLU A N 1
ATOM 6464 C CA . GLU A 1 855 ? 68.547 112.205 115.091 1.00 273.46 1171 GLU A CA 1
ATOM 6465 C C . GLU A 1 855 ? 69.079 110.902 115.673 1.00 274.62 1171 GLU A C 1
ATOM 6466 O O . GLU A 1 855 ? 68.546 110.442 116.684 1.00 276.26 1171 GLU A O 1
ATOM 6472 N N . LYS A 1 856 ? 70.118 110.308 115.070 1.00 273.83 1172 LYS A N 1
ATOM 6473 C CA . LYS A 1 856 ? 70.779 109.152 115.667 1.00 273.90 1172 LYS A CA 1
ATOM 6474 C C . LYS A 1 856 ? 71.615 109.559 116.877 1.00 275.60 1172 LYS A C 1
ATOM 6475 O O . LYS A 1 856 ? 71.629 108.853 117.896 1.00 277.01 1172 LYS A O 1
ATOM 6481 N N . LEU A 1 857 ? 72.289 110.713 116.785 1.00 274.94 1173 LEU A N 1
ATOM 6482 C CA . LEU A 1 857 ? 73.035 111.256 117.918 1.00 274.60 1173 LEU A CA 1
ATOM 6483 C C . LEU A 1 857 ? 72.122 111.566 119.099 1.00 274.99 1173 LEU A C 1
ATOM 6484 O O . LEU A 1 857 ? 72.573 111.531 120.252 1.00 275.02 1173 LEU A O 1
ATOM 6489 N N . LYS A 1 858 ? 70.843 111.855 118.827 1.00 275.09 1174 LYS A N 1
ATOM 6490 C CA . LYS A 1 858 ? 69.884 112.134 119.896 1.00 274.72 1174 LYS A CA 1
ATOM 6491 C C . LYS A 1 858 ? 69.703 110.937 120.832 1.00 276.80 1174 LYS A C 1
ATOM 6492 O O . LYS A 1 858 ? 69.861 111.068 122.050 1.00 277.42 1174 LYS A O 1
ATOM 6498 N N . GLU A 1 859 ? 69.415 109.745 120.295 1.00 277.43 1175 GLU A N 1
ATOM 6499 C CA . GLU A 1 859 ? 69.342 108.631 121.236 1.00 277.29 1175 GLU A CA 1
ATOM 6500 C C . GLU A 1 859 ? 70.713 108.053 121.563 1.00 277.41 1175 GLU A C 1
ATOM 6501 O O . GLU A 1 859 ? 70.812 107.257 122.504 1.00 276.97 1175 GLU A O 1
ATOM 6507 N N . ILE A 1 860 ? 71.766 108.434 120.831 1.00 278.36 1176 ILE A N 1
ATOM 6508 C CA . ILE A 1 860 ? 73.118 108.060 121.241 1.00 277.83 1176 ILE A CA 1
ATOM 6509 C C . ILE A 1 860 ? 73.473 108.733 122.567 1.00 276.70 1176 ILE A C 1
ATOM 6510 O O . ILE A 1 860 ? 73.996 108.092 123.488 1.00 275.90 1176 ILE A O 1
ATOM 6515 N N . ILE A 1 861 ? 73.161 110.026 122.699 1.00 276.14 1177 ILE A N 1
ATOM 6516 C CA . ILE A 1 861 ? 73.367 110.671 123.996 1.00 274.92 1177 ILE A CA 1
ATOM 6517 C C . ILE A 1 861 ? 72.264 110.265 124.984 1.00 276.32 1177 ILE A C 1
ATOM 6518 O O . ILE A 1 861 ? 72.530 110.108 126.183 1.00 275.97 1177 ILE A O 1
ATOM 6523 N N . ASN A 1 862 ? 71.037 110.020 124.511 1.00 276.79 1178 ASN A N 1
ATOM 6524 C CA . ASN A 1 862 ? 69.950 109.614 125.394 1.00 276.16 1178 ASN A CA 1
ATOM 6525 C C . ASN A 1 862 ? 69.914 108.110 125.657 1.00 275.47 1178 ASN A C 1
ATOM 6526 O O . ASN A 1 862 ? 68.881 107.602 126.107 1.00 275.40 1178 ASN A O 1
ATOM 6531 N N . SER A 1 863 ? 71.005 107.391 125.391 1.00 275.23 1179 SER A N 1
ATOM 6532 C CA . SER A 1 863 ? 71.108 105.972 125.711 1.00 273.71 1179 SER A CA 1
ATOM 6533 C C . SER A 1 863 ? 71.387 105.711 127.186 1.00 272.68 1179 SER A C 1
ATOM 6534 O O . SER A 1 863 ? 71.423 104.545 127.594 1.00 271.21 1179 SER A O 1
ATOM 6537 N N . GLY A 1 864 ? 71.587 106.754 127.988 1.00 272.42 1180 GLY A N 1
ATOM 6538 C CA . GLY A 1 864 ? 71.759 106.598 129.419 1.00 270.37 1180 GLY A CA 1
ATOM 6539 C C . GLY A 1 864 ? 73.195 106.484 129.889 1.00 268.25 1180 GLY A C 1
ATOM 6540 O O . GLY A 1 864 ? 73.708 107.398 130.541 1.00 268.12 1180 GLY A O 1
ATOM 6541 N N . SER A 1 865 ? 73.856 105.376 129.569 1.00 267.67 1181 SER A N 1
ATOM 6542 C CA . SER A 1 865 ? 75.195 105.092 130.071 1.00 264.17 1181 SER A CA 1
ATOM 6543 C C . SER A 1 865 ? 76.230 105.483 129.024 1.00 261.10 1181 SER A C 1
ATOM 6544 O O . SER A 1 865 ? 76.292 104.875 127.949 1.00 261.43 1181 SER A O 1
ATOM 6547 N N . ILE A 1 866 ? 77.041 106.491 129.345 1.00 257.46 1182 ILE A N 1
ATOM 6548 C CA . ILE A 1 866 ? 78.141 106.919 128.489 1.00 254.46 1182 ILE A CA 1
ATOM 6549 C C . ILE A 1 866 ? 79.190 107.585 129.373 1.00 251.47 1182 ILE A C 1
ATOM 6550 O O . ILE A 1 866 ? 78.873 108.179 130.408 1.00 249.67 1182 ILE A O 1
ATOM 6555 N N . THR A 1 867 ? 80.457 107.433 128.988 1.00 250.84 1183 THR A N 1
ATOM 6556 C CA . THR A 1 867 ? 81.578 107.870 129.820 1.00 248.64 1183 THR A CA 1
ATOM 6557 C C . THR A 1 867 ? 82.134 109.204 129.318 1.00 248.85 1183 THR A C 1
ATOM 6558 O O . THR A 1 867 ? 83.178 109.280 128.669 1.00 248.04 1183 THR A O 1
ATOM 6562 N N . VAL A 1 868 ? 81.407 110.272 129.640 1.00 248.47 1184 VAL A N 1
ATOM 6563 C CA . VAL A 1 868 ? 81.871 111.640 129.436 1.00 244.87 1184 VAL A CA 1
ATOM 6564 C C . VAL A 1 868 ? 81.562 112.439 130.695 1.00 243.67 1184 VAL A C 1
ATOM 6565 O O . VAL A 1 868 ? 80.445 112.372 131.220 1.00 244.41 1184 VAL A O 1
ATOM 6569 N N . GLY A 1 869 ? 82.556 113.168 131.196 1.00 241.40 1185 GLY A N 1
ATOM 6570 C CA . GLY A 1 869 ? 82.353 113.947 132.400 1.00 241.17 1185 GLY A CA 1
ATOM 6571 C C . GLY A 1 869 ? 81.961 115.391 132.161 1.00 240.62 1185 GLY A C 1
ATOM 6572 O O . GLY A 1 869 ? 80.903 115.833 132.621 1.00 239.85 1185 GLY A O 1
ATOM 6573 N N . LYS A 1 870 ? 82.788 116.118 131.411 1.00 240.31 1186 LYS A N 1
ATOM 6574 C CA . LYS A 1 870 ? 82.637 117.553 131.198 1.00 238.38 1186 LYS A CA 1
ATOM 6575 C C . LYS A 1 870 ? 83.613 117.980 130.111 1.00 236.27 1186 LYS A C 1
ATOM 6576 O O . LYS A 1 870 ? 84.638 117.328 129.895 1.00 235.63 1186 LYS A O 1
ATOM 6582 N N . SER A 1 871 ? 83.285 119.081 129.432 1.00 235.81 1187 SER A N 1
ATOM 6583 C CA . SER A 1 871 ? 84.205 119.714 128.488 1.00 235.81 1187 SER A CA 1
ATOM 6584 C C . SER A 1 871 ? 85.261 120.465 129.294 1.00 232.73 1187 SER A C 1
ATOM 6585 O O . SER A 1 871 ? 85.180 121.673 129.530 1.00 232.08 1187 SER A O 1
ATOM 6588 N N . VAL A 1 872 ? 86.280 119.721 129.721 1.00 230.36 1188 VAL A N 1
ATOM 6589 C CA . VAL A 1 872 ? 87.324 120.254 130.587 1.00 226.37 1188 VAL A CA 1
ATOM 6590 C C . VAL A 1 872 ? 88.497 120.740 129.746 1.00 222.82 1188 VAL A C 1
ATOM 6591 O O . VAL A 1 872 ? 89.543 121.116 130.289 1.00 220.24 1188 VAL A O 1
ATOM 6595 N N . THR A 1 873 ? 88.311 120.743 128.420 1.00 223.06 1189 THR A N 1
ATOM 6596 C CA . THR A 1 873 ? 89.277 121.179 127.409 1.00 218.69 1189 THR A CA 1
ATOM 6597 C C . THR A 1 873 ? 90.621 120.470 127.543 1.00 216.96 1189 THR A C 1
ATOM 6598 O O . THR A 1 873 ? 90.779 119.344 127.060 1.00 216.25 1189 THR A O 1
ATOM 6602 N N . SER A 1 874 ? 91.584 121.123 128.205 1.00 215.47 1190 SER A N 1
ATOM 6603 C CA . SER A 1 874 ? 92.948 120.605 128.279 1.00 212.98 1190 SER A CA 1
ATOM 6604 C C . SER A 1 874 ? 93.034 119.313 129.081 1.00 212.67 1190 SER A C 1
ATOM 6605 O O . SER A 1 874 ? 93.858 118.446 128.765 1.00 210.50 1190 SER A O 1
ATOM 6608 N N . LYS A 1 875 ? 92.198 119.162 130.113 1.00 215.79 1191 LYS A N 1
ATOM 6609 C CA . LYS A 1 875 ? 92.166 117.908 130.860 1.00 214.88 1191 LYS A CA 1
ATOM 6610 C C . LYS A 1 875 ? 91.599 116.770 130.021 1.00 215.24 1191 LYS A C 1
ATOM 6611 O O . LYS A 1 875 ? 91.927 115.603 130.260 1.00 212.61 1191 LYS A O 1
ATOM 6617 N N . PHE A 1 876 ? 90.742 117.083 129.048 1.00 217.84 1192 PHE A N 1
ATOM 6618 C CA . PHE A 1 876 ? 90.293 116.068 128.103 1.00 217.61 1192 PHE A CA 1
ATOM 6619 C C . PHE A 1 876 ? 91.367 115.758 127.066 1.00 214.47 1192 PHE A C 1
ATOM 6620 O O . PHE A 1 876 ? 91.536 114.598 126.676 1.00 213.04 1192 PHE A O 1
ATOM 6628 N N . ILE A 1 877 ? 92.093 116.780 126.608 1.00 213.03 1193 ILE A N 1
ATOM 6629 C CA . ILE A 1 877 ? 93.081 116.586 125.547 1.00 211.55 1193 ILE A CA 1
ATOM 6630 C C . ILE A 1 877 ? 94.287 115.804 126.063 1.00 208.68 1193 ILE A C 1
ATOM 6631 O O . ILE A 1 877 ? 94.820 114.931 125.365 1.00 207.33 1193 ILE A O 1
ATOM 6636 N N . ARG A 1 878 ? 94.711 116.078 127.303 1.00 207.22 1194 ARG A N 1
ATOM 6637 C CA . ARG A 1 878 ? 96.008 115.608 127.789 1.00 204.40 1194 ARG A CA 1
ATOM 6638 C C . ARG A 1 878 ? 96.043 114.094 127.989 1.00 204.83 1194 ARG A C 1
ATOM 6639 O O . ARG A 1 878 ? 97.005 113.431 127.583 1.00 202.50 1194 ARG A O 1
ATOM 6647 N N . ASN A 1 879 ? 95.010 113.525 128.608 1.00 206.35 1195 ASN A N 1
ATOM 6648 C CA . ASN A 1 879 ? 95.055 112.104 128.940 1.00 204.31 1195 ASN A CA 1
ATOM 6649 C C . ASN A 1 879 ? 93.940 111.312 128.268 1.00 204.45 1195 ASN A C 1
ATOM 6650 O O . ASN A 1 879 ? 93.282 110.488 128.912 1.00 203.19 1195 ASN A O 1
ATOM 6655 N N . ASN A 1 880 ? 93.722 111.552 126.978 1.00 206.56 1196 ASN A N 1
ATOM 6656 C CA . ASN A 1 880 ? 92.830 110.735 126.171 1.00 206.41 1196 ASN A CA 1
ATOM 6657 C C . ASN A 1 880 ? 93.532 110.367 124.873 1.00 206.57 1196 ASN A C 1
ATOM 6658 O O . ASN A 1 880 ? 94.570 110.937 124.525 1.00 205.00 1196 ASN A O 1
ATOM 6663 N N . HIS A 1 881 ? 92.944 109.399 124.168 1.00 207.76 1197 HIS A N 1
ATOM 6664 C CA . HIS A 1 881 ? 93.499 108.907 122.913 1.00 209.37 1197 HIS A CA 1
ATOM 6665 C C . HIS A 1 881 ? 93.487 110.026 121.869 1.00 213.14 1197 HIS A C 1
ATOM 6666 O O . HIS A 1 881 ? 92.574 110.857 121.874 1.00 215.95 1197 HIS A O 1
ATOM 6673 N N . PRO A 1 882 ? 94.528 110.126 121.031 1.00 212.40 1198 PRO A N 1
ATOM 6674 C CA . PRO A 1 882 ? 94.567 111.184 120.003 1.00 213.51 1198 PRO A CA 1
ATOM 6675 C C . PRO A 1 882 ? 93.384 111.222 119.044 1.00 214.19 1198 PRO A C 1
ATOM 6676 O O . PRO A 1 882 ? 93.001 112.316 118.608 1.00 212.93 1198 PRO A O 1
ATOM 6680 N N . LEU A 1 883 ? 92.781 110.083 118.703 1.00 214.55 1199 LEU A N 1
ATOM 6681 C CA . LEU A 1 883 ? 91.629 110.144 117.812 1.00 215.82 1199 LEU A CA 1
ATOM 6682 C C . LEU A 1 883 ? 90.359 110.621 118.511 1.00 217.28 1199 LEU A C 1
ATOM 6683 O O . LEU A 1 883 ? 89.438 111.075 117.822 1.00 217.53 1199 LEU A O 1
ATOM 6688 N N . THR A 1 884 ? 90.300 110.574 119.849 1.00 218.26 1200 THR A N 1
ATOM 6689 C CA . THR A 1 884 ? 89.248 111.300 120.560 1.00 220.61 1200 THR A CA 1
ATOM 6690 C C . THR A 1 884 ? 89.374 112.797 120.323 1.00 219.56 1200 THR A C 1
ATOM 6691 O O . THR A 1 884 ? 88.371 113.483 120.096 1.00 222.28 1200 THR A O 1
ATOM 6695 N N . VAL A 1 885 ? 90.606 113.314 120.371 1.00 216.99 1201 VAL A N 1
ATOM 6696 C CA . VAL A 1 885 ? 90.864 114.717 120.058 1.00 216.09 1201 VAL A CA 1
ATOM 6697 C C . VAL A 1 885 ? 90.524 115.006 118.602 1.00 216.28 1201 VAL A C 1
ATOM 6698 O O . VAL A 1 885 ? 89.954 116.057 118.280 1.00 217.49 1201 VAL A O 1
ATOM 6702 N N . GLU A 1 886 ? 90.846 114.062 117.708 1.00 214.65 1202 GLU A N 1
ATOM 6703 C CA . GLU A 1 886 ? 90.554 114.227 116.285 1.00 212.80 1202 GLU A CA 1
ATOM 6704 C C . GLU A 1 886 ? 89.055 114.323 116.022 1.00 215.44 1202 GLU A C 1
ATOM 6705 O O . GLU A 1 886 ? 88.610 115.190 115.266 1.00 214.29 1202 GLU A O 1
ATOM 6711 N N . THR A 1 887 ? 88.257 113.463 116.658 1.00 219.16 1203 THR A N 1
ATOM 6712 C CA . THR A 1 887 ? 86.811 113.529 116.467 1.00 222.55 1203 THR A CA 1
ATOM 6713 C C . THR A 1 887 ? 86.192 114.737 117.163 1.00 224.07 1203 THR A C 1
ATOM 6714 O O . THR A 1 887 ? 85.315 115.401 116.591 1.00 224.69 1203 THR A O 1
ATOM 6718 N N . TYR A 1 888 ? 86.643 115.034 118.392 1.00 224.59 1204 TYR A N 1
ATOM 6719 C CA . TYR A 1 888 ? 86.136 116.177 119.146 1.00 225.32 1204 TYR A CA 1
ATOM 6720 C C . TYR A 1 888 ? 86.439 117.488 118.437 1.00 223.73 1204 TYR A C 1
ATOM 6721 O O . TYR A 1 888 ? 85.690 118.461 118.580 1.00 224.66 1204 TYR A O 1
ATOM 6730 N N . LEU A 1 889 ? 87.522 117.530 117.662 1.00 219.47 1205 LEU A N 1
ATOM 6731 C CA . LEU A 1 889 ? 87.677 118.594 116.682 1.00 215.42 1205 LEU A CA 1
ATOM 6732 C C . LEU A 1 889 ? 86.671 118.427 115.549 1.00 217.28 1205 LEU A C 1
ATOM 6733 O O . LEU A 1 889 ? 85.702 119.187 115.451 1.00 218.70 1205 LEU A O 1
ATOM 6738 N N . LYS A 1 890 ? 86.819 117.348 114.768 1.00 218.02 1206 LYS A N 1
ATOM 6739 C CA . LYS A 1 890 ? 86.299 117.259 113.404 1.00 216.51 1206 LYS A CA 1
ATOM 6740 C C . LYS A 1 890 ? 84.780 117.281 113.316 1.00 221.36 1206 LYS A C 1
ATOM 6741 O O . LYS A 1 890 ? 84.245 117.543 112.234 1.00 222.16 1206 LYS A O 1
ATOM 6747 N N . THR A 1 891 ? 84.066 117.026 114.415 1.00 223.87 1207 THR A N 1
ATOM 6748 C CA . THR A 1 891 ? 82.612 117.132 114.336 1.00 226.78 1207 THR A CA 1
ATOM 6749 C C . THR A 1 891 ? 82.108 118.574 114.395 1.00 226.04 1207 THR A C 1
ATOM 6750 O O . THR A 1 891 ? 80.893 118.786 114.317 1.00 230.88 1207 THR A O 1
ATOM 6754 N N . LYS A 1 892 ? 82.992 119.568 114.529 1.00 221.11 1208 LYS A N 1
ATOM 6755 C CA . LYS A 1 892 ? 82.570 120.965 114.466 1.00 219.78 1208 LYS A CA 1
ATOM 6756 C C . LYS A 1 892 ? 83.473 121.798 113.557 1.00 216.59 1208 LYS A C 1
ATOM 6757 O O . LYS A 1 892 ? 83.539 123.022 113.700 1.00 213.65 1208 LYS A O 1
ATOM 6763 N N . LEU A 1 893 ? 84.174 121.164 112.613 1.00 215.93 1209 LEU A N 1
ATOM 6764 C CA . LEU A 1 893 ? 85.070 121.874 111.693 1.00 209.86 1209 LEU A CA 1
ATOM 6765 C C . LEU A 1 893 ? 84.718 121.499 110.255 1.00 214.47 1209 LEU A C 1
ATOM 6766 O O . LEU A 1 893 ? 85.221 120.501 109.732 1.00 215.42 1209 LEU A O 1
ATOM 6771 N N . TYR A 1 894 ? 83.859 122.292 109.614 1.00 213.81 1210 TYR A N 1
ATOM 6772 C CA . TYR A 1 894 ? 83.600 122.129 108.186 1.00 215.26 1210 TYR A CA 1
ATOM 6773 C C . TYR A 1 894 ? 83.948 123.378 107.388 1.00 210.06 1210 TYR A C 1
ATOM 6774 O O . TYR A 1 894 ? 84.744 123.298 106.447 1.00 208.71 1210 TYR A O 1
ATOM 6783 N N . TYR A 1 895 ? 83.379 124.535 107.735 1.00 208.13 1211 TYR A N 1
ATOM 6784 C CA . TYR A 1 895 ? 83.632 125.771 107.006 1.00 203.92 1211 TYR A CA 1
ATOM 6785 C C . TYR A 1 895 ? 84.428 126.791 107.804 1.00 198.70 1211 TYR A C 1
ATOM 6786 O O . TYR A 1 895 ? 85.096 127.637 107.201 1.00 193.83 1211 TYR A O 1
ATOM 6795 N N . ARG A 1 896 ? 84.372 126.732 109.130 1.00 197.83 1212 ARG A N 1
ATOM 6796 C CA . ARG A 1 896 ? 85.216 127.525 110.005 1.00 187.47 1212 ARG A CA 1
ATOM 6797 C C . ARG A 1 896 ? 85.980 126.578 110.919 1.00 179.39 1212 ARG A C 1
ATOM 6798 O O . ARG A 1 896 ? 85.592 125.417 111.090 1.00 186.16 1212 ARG A O 1
ATOM 6806 N N . ASN A 1 897 ? 87.076 127.099 111.489 1.00 169.04 1213 ASN A N 1
ATOM 6807 C CA . ASN A 1 897 ? 87.925 126.381 112.449 1.00 165.23 1213 ASN A CA 1
ATOM 6808 C C . ASN A 1 897 ? 88.471 125.085 111.856 1.00 165.81 1213 ASN A C 1
ATOM 6809 O O . ASN A 1 897 ? 88.528 124.063 112.532 1.00 168.38 1213 ASN A O 1
ATOM 6814 N N . ASN A 1 898 ? 88.884 125.137 110.584 1.00 163.25 1214 ASN A N 1
ATOM 6815 C CA . ASN A 1 898 ? 89.132 123.921 109.807 1.00 168.04 1214 ASN A CA 1
ATOM 6816 C C . ASN A 1 898 ? 90.310 123.106 110.335 1.00 162.27 1214 ASN A C 1
ATOM 6817 O O . ASN A 1 898 ? 90.314 121.877 110.191 1.00 163.53 1214 ASN A O 1
ATOM 6822 N N . VAL A 1 899 ? 91.313 123.773 110.914 1.00 151.36 1215 VAL A N 1
ATOM 6823 C CA . VAL A 1 899 ? 92.487 123.182 111.563 1.00 149.12 1215 VAL A CA 1
ATOM 6824 C C . VAL A 1 899 ? 93.311 122.339 110.596 1.00 144.64 1215 VAL A C 1
ATOM 6825 O O . VAL A 1 899 ? 94.400 122.760 110.187 1.00 141.21 1215 VAL A O 1
ATOM 6829 N N . THR A 1 900 ? 92.777 121.177 110.199 1.00 146.35 1216 THR A N 1
ATOM 6830 C CA . THR A 1 900 ? 93.469 120.158 109.399 1.00 143.66 1216 THR A CA 1
ATOM 6831 C C . THR A 1 900 ? 94.826 119.812 110.020 1.00 139.27 1216 THR A C 1
ATOM 6832 O O . THR A 1 900 ? 95.887 120.146 109.491 1.00 134.70 1216 THR A O 1
ATOM 6836 N N . VAL A 1 901 ? 94.736 119.175 111.194 1.00 138.69 1217 VAL A N 1
ATOM 6837 C CA . VAL A 1 901 ? 95.850 118.914 112.108 1.00 131.92 1217 VAL A CA 1
ATOM 6838 C C . VAL A 1 901 ? 97.004 118.196 111.422 1.00 125.65 1217 VAL A C 1
ATOM 6839 O O . VAL A 1 901 ? 96.846 117.085 110.904 1.00 128.74 1217 VAL A O 1
ATOM 6843 N N . LEU A 1 902 ? 98.171 118.832 111.413 1.00 121.30 1218 LEU A N 1
ATOM 6844 C CA . LEU A 1 902 ? 99.368 118.228 110.849 1.00 116.55 1218 LEU A CA 1
ATOM 6845 C C . LEU A 1 902 ? 100.060 117.405 111.925 1.00 112.71 1218 LEU A C 1
ATOM 6846 O O . LEU A 1 902 ? 100.695 117.964 112.825 1.00 114.09 1218 LEU A O 1
ATOM 6851 N N . LYS A 1 903 ? 99.943 116.087 111.841 1.00 108.69 1219 LYS A N 1
ATOM 6852 C CA . LYS A 1 903 ? 100.659 115.222 112.763 1.00 106.12 1219 LYS A CA 1
ATOM 6853 C C . LYS A 1 903 ? 102.028 114.879 112.193 1.00 98.69 1219 LYS A C 1
ATOM 6854 O O . LYS A 1 903 ? 102.225 114.799 110.978 1.00 98.00 1219 LYS A O 1
ATOM 6860 N N . SER A 1 904 ? 102.980 114.690 113.098 1.00 97.65 1220 SER A N 1
ATOM 6861 C CA . SER A 1 904 ? 104.366 114.484 112.719 1.00 94.21 1220 SER A CA 1
ATOM 6862 C C . SER A 1 904 ? 104.559 113.083 112.141 1.00 92.96 1220 SER A C 1
ATOM 6863 O O . SER A 1 904 ? 103.826 112.140 112.452 1.00 98.38 1220 SER A O 1
ATOM 6866 N N . LYS A 1 905 ? 105.570 112.952 111.284 1.00 88.79 1221 LYS A N 1
ATOM 6867 C CA . LYS A 1 905 ? 105.903 111.677 110.661 1.00 87.91 1221 LYS A CA 1
ATOM 6868 C C . LYS A 1 905 ? 107.385 111.635 110.316 1.00 87.36 1221 LYS A C 1
ATOM 6869 O O . LYS A 1 905 ? 108.047 112.675 110.280 1.00 91.52 1221 LYS A O 1
ATOM 6875 N N . LYS A 1 906 ? 107.921 110.442 110.086 1.00 82.62 1222 LYS A N 1
ATOM 6876 C CA . LYS A 1 906 ? 109.305 110.320 109.655 1.00 83.90 1222 LYS A CA 1
ATOM 6877 C C . LYS A 1 906 ? 109.404 110.557 108.154 1.00 87.56 1222 LYS A C 1
ATOM 6878 O O . LYS A 1 906 ? 108.481 110.235 107.400 1.00 90.57 1222 LYS A O 1
ATOM 6884 N N . VAL A 1 907 ? 110.528 111.130 107.715 1.00 87.65 1223 VAL A N 1
ATOM 6885 C CA . VAL A 1 907 ? 110.706 111.393 106.287 1.00 83.45 1223 VAL A CA 1
ATOM 6886 C C . VAL A 1 907 ? 110.989 110.097 105.540 1.00 85.20 1223 VAL A C 1
ATOM 6887 O O . VAL A 1 907 ? 110.779 110.003 104.326 1.00 88.30 1223 VAL A O 1
ATOM 6891 N N . SER A 1 908 ? 111.484 109.081 106.255 1.00 84.15 1224 SER A N 1
ATOM 6892 C CA . SER A 1 908 ? 111.708 107.776 105.644 1.00 82.29 1224 SER A CA 1
ATOM 6893 C C . SER A 1 908 ? 110.399 107.120 105.236 1.00 82.56 1224 SER A C 1
ATOM 6894 O O . SER A 1 908 ? 110.315 106.513 104.163 1.00 83.03 1224 SER A O 1
ATOM 6897 N N . GLU A 1 909 ? 109.363 107.244 106.066 1.00 85.12 1225 GLU A N 1
ATOM 6898 C CA . GLU A 1 909 ? 108.052 106.721 105.703 1.00 85.92 1225 GLU A CA 1
ATOM 6899 C C . GLU A 1 909 ? 107.395 107.542 104.602 1.00 86.90 1225 GLU A C 1
ATOM 6900 O O . GLU A 1 909 ? 106.722 106.976 103.733 1.00 91.67 1225 GLU A O 1
ATOM 6906 N N . GLU A 1 910 ? 107.584 108.865 104.612 1.00 81.58 1226 GLU A N 1
ATOM 6907 C CA . GLU A 1 910 ? 107.047 109.696 103.539 1.00 80.83 1226 GLU A CA 1
ATOM 6908 C C . GLU A 1 910 ? 107.753 109.417 102.217 1.00 81.45 1226 GLU A C 1
ATOM 6909 O O . GLU A 1 910 ? 107.109 109.372 101.162 1.00 85.56 1226 GLU A O 1
ATOM 6915 N N . LEU A 1 911 ? 109.072 109.210 102.258 1.00 80.95 1227 LEU A N 1
ATOM 6916 C CA . LEU A 1 911 ? 109.801 108.834 101.050 1.00 79.20 1227 LEU A CA 1
ATOM 6917 C C . LEU A 1 911 ? 109.408 107.440 100.579 1.00 80.02 1227 LEU A C 1
ATOM 6918 O O . LEU A 1 911 ? 109.346 107.184 99.372 1.00 82.71 1227 LEU A O 1
ATOM 6923 N N . TYR A 1 912 ? 109.134 106.532 101.520 1.00 77.70 1228 TYR A N 1
ATOM 6924 C CA . TYR A 1 912 ? 108.644 105.201 101.173 1.00 74.50 1228 TYR A CA 1
ATOM 6925 C C . TYR A 1 912 ? 107.293 105.279 100.469 1.00 77.65 1228 TYR A C 1
ATOM 6926 O O . TYR A 1 912 ? 107.072 104.603 99.456 1.00 82.18 1228 TYR A O 1
ATOM 6935 N N . ASP A 1 913 ? 106.396 106.133 100.970 1.00 78.12 1229 ASP A N 1
ATOM 6936 C CA . ASP A 1 913 ? 105.104 106.345 100.323 1.00 80.73 1229 ASP A CA 1
ATOM 6937 C C . ASP A 1 913 ? 105.259 106.993 98.951 1.00 82.57 1229 ASP A C 1
ATOM 6938 O O . ASP A 1 913 ? 104.502 106.681 98.026 1.00 86.02 1229 ASP A O 1
ATOM 6943 N N . LEU A 1 914 ? 106.222 107.908 98.806 1.00 81.40 1230 LEU A N 1
ATOM 6944 C CA . LEU A 1 914 ? 106.435 108.567 97.520 1.00 79.55 1230 LEU A CA 1
ATOM 6945 C C . LEU A 1 914 ? 106.989 107.602 96.476 1.00 80.85 1230 LEU A C 1
ATOM 6946 O O . LEU A 1 914 ? 106.578 107.642 95.311 1.00 82.14 1230 LEU A O 1
ATOM 6951 N N . VAL A 1 915 ? 107.932 106.742 96.872 1.00 79.27 1231 VAL A N 1
ATOM 6952 C CA . VAL A 1 915 ? 108.477 105.750 95.949 1.00 76.55 1231 VAL A CA 1
ATOM 6953 C C . VAL A 1 915 ? 107.417 104.709 95.601 1.00 78.98 1231 VAL A C 1
ATOM 6954 O O . VAL A 1 915 ? 107.333 104.247 94.456 1.00 81.69 1231 VAL A O 1
ATOM 6958 N N . LYS A 1 916 ? 106.568 104.352 96.572 1.00 79.89 1232 LYS A N 1
ATOM 6959 C CA . LYS A 1 916 ? 105.454 103.449 96.298 1.00 82.18 1232 LYS A CA 1
ATOM 6960 C C . LYS A 1 916 ? 104.447 104.071 95.336 1.00 84.64 1232 LYS A C 1
ATOM 6961 O O . LYS A 1 916 ? 103.892 103.380 94.475 1.00 87.34 1232 LYS A O 1
ATOM 6967 N N . GLN A 1 917 ? 104.196 105.374 95.469 1.00 84.05 1233 GLN A N 1
ATOM 6968 C CA . GLN A 1 917 ? 103.239 106.051 94.604 1.00 85.88 1233 GLN A CA 1
ATOM 6969 C C . GLN A 1 917 ? 103.811 106.391 93.235 1.00 86.24 1233 GLN A C 1
ATOM 6970 O O . GLN A 1 917 ? 103.039 106.678 92.313 1.00 88.33 1233 GLN A O 1
ATOM 6976 N N . PHE A 1 918 ? 105.137 106.374 93.080 1.00 84.69 1234 PHE A N 1
ATOM 6977 C CA . PHE A 1 918 ? 105.734 106.698 91.788 1.00 83.48 1234 PHE A CA 1
ATOM 6978 C C . PHE A 1 918 ? 105.506 105.580 90.779 1.00 83.93 1234 PHE A C 1
ATOM 6979 O O . PHE A 1 918 ? 105.151 105.837 89.623 1.00 89.39 1234 PHE A O 1
ATOM 6987 N N . HIS A 1 919 ? 105.701 104.332 91.197 1.00 80.24 1235 HIS A N 1
ATOM 6988 C CA . HIS A 1 919 ? 105.536 103.182 90.323 1.00 82.70 1235 HIS A CA 1
ATOM 6989 C C . HIS A 1 919 ? 104.124 102.614 90.366 1.00 89.89 1235 HIS A C 1
ATOM 6990 O O . HIS A 1 919 ? 103.927 101.453 89.988 1.00 91.84 1235 HIS A O 1
ATOM 6997 N N . ASN A 1 920 ? 103.154 103.407 90.842 1.00 90.81 1236 ASN A N 1
ATOM 6998 C CA . ASN A 1 920 ? 101.733 103.048 90.939 1.00 93.57 1236 ASN A CA 1
ATOM 6999 C C . ASN A 1 920 ? 101.496 101.823 91.819 1.00 94.80 1236 ASN A C 1
ATOM 7000 O O . ASN A 1 920 ? 100.510 101.103 91.646 1.00 96.84 1236 ASN A O 1
ATOM 7005 N N . MET A 1 921 ? 102.391 101.575 92.769 1.00 92.08 1237 MET A N 1
ATOM 7006 C CA . MET A 1 921 ? 102.241 100.464 93.707 1.00 92.29 1237 MET A CA 1
ATOM 7007 C C . MET A 1 921 ? 101.665 100.959 95.032 1.00 95.48 1237 MET A C 1
ATOM 7008 O O . MET A 1 921 ? 102.298 100.892 96.083 1.00 97.10 1237 MET A O 1
ATOM 7013 N N . MET A 1 922 ? 100.433 101.467 94.967 1.00 97.38 1238 MET A N 1
ATOM 7014 C CA . MET A 1 922 ? 99.772 101.950 96.175 1.00 101.80 1238 MET A CA 1
ATOM 7015 C C . MET A 1 922 ? 99.325 100.786 97.049 1.00 103.70 1238 MET A C 1
ATOM 7016 O O . MET A 1 922 ? 99.743 100.664 98.206 1.00 102.52 1238 MET A O 1
ATOM 7021 N N . GLU A 1 923 ? 98.475 99.916 96.511 1.00 104.46 1239 GLU A N 1
ATOM 7022 C CA . GLU A 1 923 ? 98.148 98.671 97.194 1.00 103.54 1239 GLU A CA 1
ATOM 7023 C C . GLU A 1 923 ? 99.329 97.720 97.068 1.00 102.83 1239 GLU A C 1
ATOM 7024 O O . GLU A 1 923 ? 99.722 97.355 95.955 1.00 104.52 1239 GLU A O 1
ATOM 7030 N N . ILE A 1 924 ? 99.895 97.324 98.202 1.00 101.97 1240 ILE A N 1
ATOM 7031 C CA . ILE A 1 924 ? 101.168 96.613 98.213 1.00 102.30 1240 ILE A CA 1
ATOM 7032 C C . ILE A 1 924 ? 100.955 95.170 97.763 1.00 101.83 1240 ILE A C 1
ATOM 7033 O O . ILE A 1 924 ? 99.989 94.508 98.164 1.00 100.76 1240 ILE A O 1
ATOM 7038 N N . ASP A 1 925 ? 101.827 94.702 96.872 1.00 99.59 1241 ASP A N 1
ATOM 7039 C CA . ASP A 1 925 ? 101.788 93.343 96.357 1.00 100.68 1241 ASP A CA 1
ATOM 7040 C C . ASP A 1 925 ? 103.241 92.920 96.208 1.00 99.77 1241 ASP A C 1
ATOM 7041 O O . ASP A 1 925 ? 104.078 93.715 95.775 1.00 99.87 1241 ASP A O 1
ATOM 7046 N N . LEU A 1 926 ? 103.535 91.669 96.572 1.00 98.58 1242 LEU A N 1
ATOM 7047 C CA . LEU A 1 926 ? 104.919 91.199 96.570 1.00 95.35 1242 LEU A CA 1
ATOM 7048 C C . LEU A 1 926 ? 105.451 91.018 95.154 1.00 101.11 1242 LEU A C 1
ATOM 7049 O O . LEU A 1 926 ? 106.603 91.366 94.871 1.00 101.63 1242 LEU A O 1
ATOM 7051 N N . ASP A 1 927 ? 104.634 90.473 94.250 1.00 104.55 1243 ASP A N 1
ATOM 7052 C CA . ASP A 1 927 ? 105.079 90.292 92.871 1.00 103.94 1243 ASP A CA 1
ATOM 7053 C C . ASP A 1 927 ? 105.244 91.630 92.164 1.00 102.01 1243 ASP A C 1
ATOM 7054 O O . ASP A 1 927 ? 106.133 91.786 91.317 1.00 101.43 1243 ASP A O 1
ATOM 7059 N N . SER A 1 928 ? 104.405 92.610 92.514 1.00 100.71 1244 SER A N 1
ATOM 7060 C CA . SER A 1 928 ? 104.484 93.928 91.894 1.00 98.79 1244 SER A CA 1
ATOM 7061 C C . SER A 1 928 ? 105.771 94.653 92.272 1.00 96.07 1244 SER A C 1
ATOM 7062 O O . SER A 1 928 ? 106.389 95.303 91.422 1.00 95.17 1244 SER A O 1
ATOM 7065 N N . VAL A 1 929 ? 106.189 94.568 93.538 1.00 95.76 1245 VAL A N 1
ATOM 7066 C CA . VAL A 1 929 ? 107.449 95.201 93.914 1.00 92.47 1245 VAL A CA 1
ATOM 7067 C C . VAL A 1 929 ? 108.631 94.384 93.398 1.00 91.63 1245 VAL A C 1
ATOM 7068 O O . VAL A 1 929 ? 109.598 94.947 92.875 1.00 95.55 1245 VAL A O 1
ATOM 7072 N N . MET A 1 930 ? 108.548 93.049 93.457 1.00 92.08 1246 MET A N 1
ATOM 7073 C CA . MET A 1 930 ? 109.662 92.218 93.008 1.00 93.40 1246 MET A CA 1
ATOM 7074 C C . MET A 1 930 ? 109.799 92.147 91.492 1.00 93.74 1246 MET A C 1
ATOM 7075 O O . MET A 1 930 ? 110.787 91.587 91.007 1.00 92.89 1246 MET A O 1
ATOM 7080 N N . ASN A 1 931 ? 108.851 92.696 90.734 1.00 94.35 1247 ASN A N 1
ATOM 7081 C CA . ASN A 1 931 ? 108.994 92.794 89.287 1.00 91.81 1247 ASN A CA 1
ATOM 7082 C C . ASN A 1 931 ? 109.776 94.027 88.845 1.00 89.20 1247 ASN A C 1
ATOM 7083 O O . ASN A 1 931 ? 109.844 94.296 87.642 1.00 90.41 1247 ASN A O 1
ATOM 7088 N N . LEU A 1 932 ? 110.361 94.779 89.777 1.00 85.98 1248 LEU A N 1
ATOM 7089 C CA . LEU A 1 932 ? 111.132 95.968 89.439 1.00 84.67 1248 LEU A CA 1
ATOM 7090 C C . LEU A 1 932 ? 112.581 95.660 89.085 1.00 88.40 1248 LEU A C 1
ATOM 7091 O O . LEU A 1 932 ? 113.332 96.588 88.769 1.00 90.43 1248 LEU A O 1
ATOM 7096 N N . GLY A 1 933 ? 112.992 94.401 89.135 1.00 91.54 1249 GLY A N 1
ATOM 7097 C CA . GLY A 1 933 ? 114.330 94.019 88.740 1.00 92.42 1249 GLY A CA 1
ATOM 7098 C C . GLY A 1 933 ? 115.307 94.002 89.903 1.00 91.63 1249 GLY A C 1
ATOM 7099 O O . GLY A 1 933 ? 115.060 94.548 90.977 1.00 91.49 1249 GLY A O 1
ATOM 7100 N N . LYS A 1 934 ? 116.446 93.361 89.665 1.00 94.52 1250 LYS A N 1
ATOM 7101 C CA . LYS A 1 934 ? 117.496 93.216 90.660 1.00 98.13 1250 LYS A CA 1
ATOM 7102 C C . LYS A 1 934 ? 118.792 93.818 90.138 1.00 102.05 1250 LYS A C 1
ATOM 7103 O O . LYS A 1 934 ? 119.008 93.915 88.927 1.00 105.40 1250 LYS A O 1
ATOM 7105 N N . GLY A 1 935 ? 119.652 94.221 91.065 1.00 96.20 1251 GLY A N 1
ATOM 7106 C CA . GLY A 1 935 ? 120.940 94.765 90.705 1.00 97.31 1251 GLY A CA 1
ATOM 7107 C C . GLY A 1 935 ? 120.849 96.179 90.169 1.00 102.44 1251 GLY A C 1
ATOM 7108 O O . GLY A 1 935 ? 119.831 96.866 90.286 1.00 103.93 1251 GLY A O 1
ATOM 7109 N N . THR A 1 936 ? 121.947 96.614 89.557 1.00 105.80 1252 THR A N 1
ATOM 7110 C CA . THR A 1 936 ? 122.015 97.947 88.956 1.00 104.43 1252 THR A CA 1
ATOM 7111 C C . THR A 1 936 ? 121.562 97.930 87.498 1.00 104.08 1252 THR A C 1
ATOM 7112 O O . THR A 1 936 ? 122.196 98.505 86.616 1.00 106.85 1252 THR A O 1
ATOM 7116 N N . GLU A 1 937 ? 120.446 97.257 87.245 1.00 102.55 1253 GLU A N 1
ATOM 7117 C CA . GLU A 1 937 ? 119.809 97.299 85.936 1.00 103.72 1253 GLU A CA 1
ATOM 7118 C C . GLU A 1 937 ? 118.293 97.364 86.022 1.00 100.01 1253 GLU A C 1
ATOM 7119 O O . GLU A 1 937 ? 117.638 97.328 84.978 1.00 98.38 1253 GLU A O 1
ATOM 7121 N N . GLY A 1 938 ? 117.714 97.452 87.214 1.00 98.29 1254 GLY A N 1
ATOM 7122 C CA . GLY A 1 938 ? 116.279 97.508 87.382 1.00 94.59 1254 GLY A CA 1
ATOM 7123 C C . GLY A 1 938 ? 115.758 98.927 87.360 1.00 89.05 1254 GLY A C 1
ATOM 7124 O O . GLY A 1 938 ? 116.451 99.868 86.969 1.00 90.37 1254 GLY A O 1
ATOM 7125 N N . LYS A 1 939 ? 114.508 99.076 87.788 1.00 84.14 1255 LYS A N 1
ATOM 7126 C CA . LYS A 1 939 ? 113.875 100.386 87.799 1.00 80.74 1255 LYS A CA 1
ATOM 7127 C C . LYS A 1 939 ? 114.458 101.244 88.912 1.00 81.70 1255 LYS A C 1
ATOM 7128 O O . LYS A 1 939 ? 114.653 100.776 90.037 1.00 85.77 1255 LYS A O 1
ATOM 7134 N N . LYS A 1 940 ? 114.743 102.502 88.589 1.00 83.29 1256 LYS A N 1
ATOM 7135 C CA . LYS A 1 940 ? 115.335 103.437 89.530 1.00 83.53 1256 LYS A CA 1
ATOM 7136 C C . LYS A 1 940 ? 114.960 104.846 89.102 1.00 87.42 1256 LYS A C 1
ATOM 7137 O O . LYS A 1 940 ? 114.971 105.160 87.910 1.00 93.45 1256 LYS A O 1
ATOM 7143 N N . HIS A 1 941 ? 114.626 105.688 90.073 1.00 84.16 1257 HIS A N 1
ATOM 7144 C CA . HIS A 1 941 ? 114.239 107.060 89.798 1.00 84.56 1257 HIS A CA 1
ATOM 7145 C C . HIS A 1 941 ? 115.394 108.005 90.109 1.00 85.77 1257 HIS A C 1
ATOM 7146 O O . HIS A 1 941 ? 116.463 107.602 90.572 1.00 88.64 1257 HIS A O 1
ATOM 7153 N N . THR A 1 942 ? 115.165 109.285 89.848 1.00 82.96 1258 THR A N 1
ATOM 7154 C CA . THR A 1 942 ? 116.072 110.355 90.226 1.00 80.70 1258 THR A CA 1
ATOM 7155 C C . THR A 1 942 ? 115.326 111.323 91.134 1.00 82.99 1258 THR A C 1
ATOM 7156 O O . THR A 1 942 ? 114.098 111.277 91.243 1.00 86.41 1258 THR A O 1
ATOM 7160 N N . PHE A 1 943 ? 116.089 112.190 91.807 1.00 82.35 1259 PHE A N 1
ATOM 7161 C CA . PHE A 1 943 ? 115.490 113.148 92.734 1.00 79.38 1259 PHE A CA 1
ATOM 7162 C C . PHE A 1 943 ? 114.592 114.144 92.011 1.00 81.70 1259 PHE A C 1
ATOM 7163 O O . PHE A 1 943 ? 113.489 114.451 92.481 1.00 81.29 1259 PHE A O 1
ATOM 7171 N N . LEU A 1 944 ? 115.037 114.639 90.858 1.00 84.40 1260 LEU A N 1
ATOM 7172 C CA . LEU A 1 944 ? 114.268 115.640 90.133 1.00 81.39 1260 LEU A CA 1
ATOM 7173 C C . LEU A 1 944 ? 113.029 115.051 89.479 1.00 83.65 1260 LEU A C 1
ATOM 7174 O O . LEU A 1 944 ? 112.021 115.751 89.353 1.00 87.13 1260 LEU A O 1
ATOM 7179 N N . GLN A 1 945 ? 113.075 113.778 89.079 1.00 83.77 1261 GLN A N 1
ATOM 7180 C CA . GLN A 1 945 ? 111.883 113.126 88.543 1.00 84.40 1261 GLN A CA 1
ATOM 7181 C C . GLN A 1 945 ? 110.798 113.006 89.606 1.00 87.12 1261 GLN A C 1
ATOM 7182 O O . GLN A 1 945 ? 109.618 113.263 89.334 1.00 90.88 1261 GLN A O 1
ATOM 7188 N N . MET A 1 946 ? 111.186 112.654 90.835 1.00 83.21 1262 MET A N 1
ATOM 7189 C CA . MET A 1 946 ? 110.235 112.619 91.942 1.00 83.76 1262 MET A CA 1
ATOM 7190 C C . MET A 1 946 ? 109.749 114.019 92.297 1.00 87.11 1262 MET A C 1
ATOM 7191 O O . MET A 1 946 ? 108.581 114.199 92.669 1.00 89.12 1262 MET A O 1
ATOM 7196 N N . LEU A 1 947 ? 110.628 115.021 92.171 1.00 84.71 1263 LEU A N 1
ATOM 7197 C CA . LEU A 1 947 ? 110.238 116.407 92.423 1.00 81.98 1263 LEU A CA 1
ATOM 7198 C C . LEU A 1 947 ? 109.150 116.862 91.458 1.00 84.41 1263 LEU A C 1
ATOM 7199 O O . LEU A 1 947 ? 108.118 117.394 91.879 1.00 90.66 1263 LEU A O 1
ATOM 7204 N N . GLU A 1 948 ? 109.350 116.628 90.160 1.00 83.42 1264 GLU A N 1
ATOM 7205 C CA . GLU A 1 948 ? 108.331 117.009 89.185 1.00 85.16 1264 GLU A CA 1
ATOM 7206 C C . GLU A 1 948 ? 107.089 116.133 89.271 1.00 86.15 1264 GLU A C 1
ATOM 7207 O O . GLU A 1 948 ? 105.997 116.597 88.929 1.00 92.13 1264 GLU A O 1
ATOM 7213 N N . PHE A 1 949 ? 107.221 114.886 89.740 1.00 83.39 1265 PHE A N 1
ATOM 7214 C CA . PHE A 1 949 ? 106.034 114.078 90.010 1.00 87.96 1265 PHE A CA 1
ATOM 7215 C C . PHE A 1 949 ? 105.190 114.691 91.123 1.00 93.37 1265 PHE A C 1
ATOM 7216 O O . PHE A 1 949 ? 103.961 114.773 91.005 1.00 97.16 1265 PHE A O 1
ATOM 7224 N N . VAL A 1 950 ? 105.838 115.158 92.193 1.00 92.41 1266 VAL A N 1
ATOM 7225 C CA . VAL A 1 950 ? 105.120 115.792 93.298 1.00 90.55 1266 VAL A CA 1
ATOM 7226 C C . VAL A 1 950 ? 104.505 117.120 92.857 1.00 93.28 1266 VAL A C 1
ATOM 7227 O O . VAL A 1 950 ? 103.359 117.438 93.212 1.00 97.25 1266 VAL A O 1
ATOM 7231 N N . MET A 1 951 ? 105.244 117.901 92.059 1.00 93.34 1267 MET A N 1
ATOM 7232 C CA . MET A 1 951 ? 104.725 119.177 91.568 1.00 91.73 1267 MET A CA 1
ATOM 7233 C C . MET A 1 951 ? 103.537 118.981 90.631 1.00 100.25 1267 MET A C 1
ATOM 7234 O O . MET A 1 951 ? 102.547 119.715 90.722 1.00 106.85 1267 MET A O 1
ATOM 7239 N N . SER A 1 952 ? 103.598 117.981 89.745 1.00 99.79 1268 SER A N 1
ATOM 7240 C CA . SER A 1 952 ? 102.470 117.703 88.861 1.00 105.99 1268 SER A CA 1
ATOM 7241 C C . SER A 1 952 ? 101.290 117.102 89.614 1.00 110.41 1268 SER A C 1
ATOM 7242 O O . SER A 1 952 ? 100.140 117.279 89.197 1.00 116.01 1268 SER A O 1
ATOM 7245 N N . LYS A 1 953 ? 101.551 116.373 90.704 1.00 106.68 1269 LYS A N 1
ATOM 7246 C CA . LYS A 1 953 ? 100.462 115.882 91.544 1.00 109.70 1269 LYS A CA 1
ATOM 7247 C C . LYS A 1 953 ? 99.737 117.024 92.242 1.00 113.65 1269 LYS A C 1
ATOM 7248 O O . LYS A 1 953 ? 98.503 117.095 92.212 1.00 117.46 1269 LYS A O 1
ATOM 7254 N N . ALA A 1 954 ? 100.485 117.926 92.876 1.00 114.96 1270 ALA A N 1
ATOM 7255 C CA . ALA A 1 954 ? 99.844 118.914 93.734 1.00 120.33 1270 ALA A CA 1
ATOM 7256 C C . ALA A 1 954 ? 99.470 120.194 92.994 1.00 122.12 1270 ALA A C 1
ATOM 7257 O O . ALA A 1 954 ? 98.809 121.062 93.573 1.00 122.90 1270 ALA A O 1
ATOM 7259 N N . LYS A 1 955 ? 99.878 120.342 91.732 1.00 119.65 1271 LYS A N 1
ATOM 7260 C CA . LYS A 1 955 ? 99.260 121.374 90.906 1.00 121.16 1271 LYS A CA 1
ATOM 7261 C C . LYS A 1 955 ? 97.870 120.978 90.429 1.00 127.08 1271 LYS A C 1
ATOM 7262 O O . LYS A 1 955 ? 97.154 121.827 89.887 1.00 130.27 1271 LYS A O 1
ATOM 7268 N N . ASN A 1 956 ? 97.473 119.723 90.623 1.00 129.10 1272 ASN A N 1
ATOM 7269 C CA . ASN A 1 956 ? 96.166 119.239 90.195 1.00 132.68 1272 ASN A CA 1
ATOM 7270 C C . ASN A 1 956 ? 95.173 119.325 91.354 1.00 133.84 1272 ASN A C 1
ATOM 7271 O O . ASN A 1 956 ? 94.749 118.318 91.926 1.00 133.83 1272 ASN A O 1
ATOM 7276 N N . VAL A 1 957 ? 94.822 120.578 91.681 1.00 133.96 1273 VAL A N 1
ATOM 7277 C CA . VAL A 1 957 ? 93.754 121.025 92.588 1.00 135.89 1273 VAL A CA 1
ATOM 7278 C C . VAL A 1 957 ? 93.770 120.283 93.936 1.00 134.84 1273 VAL A C 1
ATOM 7279 O O . VAL A 1 957 ? 92.730 119.984 94.536 1.00 134.01 1273 VAL A O 1
ATOM 7283 N N . THR A 1 958 ? 94.975 120.059 94.470 1.00 133.99 1274 THR A N 1
ATOM 7284 C CA . THR A 1 958 ? 95.131 119.332 95.729 1.00 134.08 1274 THR A CA 1
ATOM 7285 C C . THR A 1 958 ? 94.657 120.115 96.951 1.00 133.70 1274 THR A C 1
ATOM 7286 O O . THR A 1 958 ? 94.560 119.529 98.035 1.00 130.32 1274 THR A O 1
ATOM 7290 N N . GLY A 1 959 ? 94.363 121.405 96.813 1.00 133.15 1275 GLY A N 1
ATOM 7291 C CA . GLY A 1 959 ? 93.899 122.207 97.924 1.00 130.65 1275 GLY A CA 1
ATOM 7292 C C . GLY A 1 959 ? 94.976 122.905 98.723 1.00 126.70 1275 GLY A C 1
ATOM 7293 O O . GLY A 1 959 ? 94.661 123.458 99.785 1.00 124.37 1275 GLY A O 1
ATOM 7294 N N . SER A 1 960 ? 96.229 122.887 98.248 1.00 124.59 1276 SER A N 1
ATOM 7295 C CA . SER A 1 960 ? 97.382 123.544 98.880 1.00 120.36 1276 SER A CA 1
ATOM 7296 C C . SER A 1 960 ? 97.609 123.072 100.315 1.00 115.29 1276 SER A C 1
ATOM 7297 O O . SER A 1 960 ? 97.976 123.861 101.189 1.00 107.95 1276 SER A O 1
ATOM 7300 N N . VAL A 1 961 ? 97.396 121.778 100.565 1.00 113.68 1277 VAL A N 1
ATOM 7301 C CA . VAL A 1 961 ? 97.611 121.233 101.900 1.00 108.76 1277 VAL A CA 1
ATOM 7302 C C . VAL A 1 961 ? 99.101 121.042 102.163 1.00 102.65 1277 VAL A C 1
ATOM 7303 O O . VAL A 1 961 ? 99.537 120.993 103.321 1.00 99.34 1277 VAL A O 1
ATOM 7307 N N . ASP A 1 962 ? 99.906 120.948 101.102 1.00 99.44 1278 ASP A N 1
ATOM 7308 C CA . ASP A 1 962 ? 101.338 120.724 101.265 1.00 96.32 1278 ASP A CA 1
ATOM 7309 C C . ASP A 1 962 ? 102.051 121.954 101.810 1.00 95.55 1278 ASP A C 1
ATOM 7310 O O . ASP A 1 962 ? 103.082 121.824 102.478 1.00 93.16 1278 ASP A O 1
ATOM 7315 N N . PHE A 1 963 ? 101.532 123.150 101.538 1.00 95.39 1279 PHE A N 1
ATOM 7316 C CA . PHE A 1 963 ? 102.122 124.380 102.068 1.00 90.54 1279 PHE A CA 1
ATOM 7317 C C . PHE A 1 963 ? 101.460 124.727 103.401 1.00 90.88 1279 PHE A C 1
ATOM 7318 O O . PHE A 1 963 ? 100.671 125.665 103.529 1.00 91.43 1279 PHE A O 1
ATOM 7326 N N . LEU A 1 964 ? 101.802 123.930 104.411 1.00 87.18 1280 LEU A N 1
ATOM 7327 C CA . LEU A 1 964 ? 101.282 124.102 105.765 1.00 83.16 1280 LEU A CA 1
ATOM 7328 C C . LEU A 1 964 ? 102.399 123.747 106.733 1.00 84.85 1280 LEU A C 1
ATOM 7329 O O . LEU A 1 964 ? 102.785 122.580 106.832 1.00 92.17 1280 LEU A O 1
ATOM 7334 N N . VAL A 1 965 ? 102.916 124.743 107.442 1.00 80.43 1281 VAL A N 1
ATOM 7335 C CA . VAL A 1 965 ? 103.980 124.525 108.407 1.00 81.78 1281 VAL A CA 1
ATOM 7336 C C . VAL A 1 965 ? 103.409 124.659 109.813 1.00 84.88 1281 VAL A C 1
ATOM 7337 O O . VAL A 1 965 ? 102.345 125.243 110.035 1.00 88.96 1281 VAL A O 1
ATOM 7341 N N . SER A 1 966 ? 104.130 124.086 110.772 1.00 86.86 1282 SER A N 1
ATOM 7342 C CA . SER A 1 966 ? 103.738 124.116 112.172 1.00 88.75 1282 SER A CA 1
ATOM 7343 C C . SER A 1 966 ? 104.991 124.204 113.028 1.00 90.56 1282 SER A C 1
ATOM 7344 O O . SER A 1 966 ? 106.098 123.903 112.576 1.00 92.11 1282 SER A O 1
ATOM 7347 N N . VAL A 1 967 ? 104.808 124.628 114.273 1.00 90.21 1283 VAL A N 1
ATOM 7348 C CA . VAL A 1 967 ? 105.912 124.807 115.209 1.00 92.24 1283 VAL A CA 1
ATOM 7349 C C . VAL A 1 967 ? 105.997 123.570 116.091 1.00 94.81 1283 VAL A C 1
ATOM 7350 O O . VAL A 1 967 ? 105.046 123.245 116.812 1.00 97.90 1283 VAL A O 1
ATOM 7354 N N . PHE A 1 968 ? 107.134 122.885 116.037 1.00 95.30 1284 PHE A N 1
ATOM 7355 C CA . PHE A 1 968 ? 107.354 121.684 116.833 1.00 95.92 1284 PHE A CA 1
ATOM 7356 C C . PHE A 1 968 ? 108.843 121.462 117.069 1.00 98.91 1284 PHE A C 1
ATOM 7357 O O . PHE A 1 968 ? 109.574 121.077 116.157 1.00 99.85 1284 PHE A O 1
ATOM 7359 N N . ILE A 1 980 ? 113.183 124.570 113.848 1.00 91.73 1296 ILE A N 1
ATOM 7360 C CA . ILE A 1 980 ? 112.184 125.241 114.671 1.00 91.05 1296 ILE A CA 1
ATOM 7361 C C . ILE A 1 980 ? 110.796 125.117 114.055 1.00 91.43 1296 ILE A C 1
ATOM 7362 O O . ILE A 1 980 ? 109.789 125.157 114.760 1.00 93.26 1296 ILE A O 1
ATOM 7364 N N . TYR A 1 981 ? 110.749 124.965 112.735 1.00 92.29 1297 TYR A N 1
ATOM 7365 C CA . TYR A 1 981 ? 109.502 124.845 111.998 1.00 87.52 1297 TYR A CA 1
ATOM 7366 C C . TYR A 1 981 ? 109.418 123.473 111.346 1.00 86.69 1297 TYR A C 1
ATOM 7367 O O . TYR A 1 981 ? 110.434 122.877 110.980 1.00 91.60 1297 TYR A O 1
ATOM 7376 N N . LEU A 1 982 ? 108.192 122.979 111.205 1.00 84.12 1298 LEU A N 1
ATOM 7377 C CA . LEU A 1 982 ? 107.925 121.623 110.731 1.00 82.69 1298 LEU A CA 1
ATOM 7378 C C . LEU A 1 982 ? 107.187 121.715 109.400 1.00 82.53 1298 LEU A C 1
ATOM 7379 O O . LEU A 1 982 ? 105.985 121.995 109.368 1.00 86.24 1298 LEU A O 1
ATOM 7384 N N . MET A 1 983 ? 107.903 121.474 108.305 1.00 80.36 1299 MET A N 1
ATOM 7385 C CA . MET A 1 983 ? 107.374 121.612 106.957 1.00 76.45 1299 MET A CA 1
ATOM 7386 C C . MET A 1 983 ? 107.103 120.244 106.342 1.00 76.04 1299 MET A C 1
ATOM 7387 O O . MET A 1 983 ? 107.539 119.210 106.853 1.00 81.62 1299 MET A O 1
ATOM 7389 N N . SER A 1 984 ? 106.376 120.255 105.226 1.00 72.87 1300 SER A N 1
ATOM 7390 C CA . SER A 1 984 ? 105.966 119.024 104.568 1.00 76.04 1300 SER A CA 1
ATOM 7391 C C . SER A 1 984 ? 107.115 118.427 103.757 1.00 78.59 1300 SER A C 1
ATOM 7392 O O . SER A 1 984 ? 108.223 118.963 103.701 1.00 80.14 1300 SER A O 1
ATOM 7395 N N . MET A 1 985 ? 106.834 117.283 103.127 1.00 76.15 1301 MET A N 1
ATOM 7396 C CA . MET A 1 985 ? 107.865 116.591 102.359 1.00 71.81 1301 MET A CA 1
ATOM 7397 C C . MET A 1 985 ? 108.106 117.270 101.015 1.00 74.40 1301 MET A C 1
ATOM 7398 O O . MET A 1 985 ? 109.254 117.346 100.551 1.00 77.84 1301 MET A O 1
ATOM 7403 N N . LYS A 1 986 ? 107.036 117.774 100.380 1.00 73.96 1302 LYS A N 1
ATOM 7404 C CA . LYS A 1 986 ? 107.187 118.544 99.146 1.00 73.67 1302 LYS A CA 1
ATOM 7405 C C . LYS A 1 986 ? 108.044 119.780 99.375 1.00 74.47 1302 LYS A C 1
ATOM 7406 O O . LYS A 1 986 ? 109.018 120.012 98.651 1.00 76.69 1302 LYS A O 1
ATOM 7412 N N . VAL A 1 987 ? 107.690 120.574 100.391 1.00 72.56 1303 VAL A N 1
ATOM 7413 C CA . VAL A 1 987 ? 108.388 121.819 100.689 1.00 69.75 1303 VAL A CA 1
ATOM 7414 C C . VAL A 1 987 ? 109.826 121.534 101.090 1.00 69.31 1303 VAL A C 1
ATOM 7415 O O . VAL A 1 987 ? 110.732 122.295 100.740 1.00 73.98 1303 VAL A O 1
ATOM 7419 N N . LYS A 1 988 ? 110.064 120.411 101.773 1.00 65.42 1304 LYS A N 1
ATOM 7420 C CA . LYS A 1 988 ? 111.429 119.989 102.069 1.00 64.98 1304 LYS A CA 1
ATOM 7421 C C . LYS A 1 988 ? 112.209 119.689 100.794 1.00 68.47 1304 LYS A C 1
ATOM 7422 O O . LYS A 1 988 ? 113.380 120.061 100.681 1.00 71.46 1304 LYS A O 1
ATOM 7428 N N . MET A 1 989 ? 111.566 119.063 99.802 1.00 70.06 1305 MET A N 1
ATOM 7429 C CA . MET A 1 989 ? 112.272 118.754 98.557 1.00 67.89 1305 MET A CA 1
ATOM 7430 C C . MET A 1 989 ? 112.542 120.006 97.721 1.00 70.39 1305 MET A C 1
ATOM 7431 O O . MET A 1 989 ? 113.635 120.157 97.156 1.00 74.24 1305 MET A O 1
ATOM 7436 N N . MET A 1 990 ? 111.557 120.908 97.621 1.00 70.05 1306 MET A N 1
ATOM 7437 C CA . MET A 1 990 ? 111.762 122.171 96.907 1.00 68.24 1306 MET A CA 1
ATOM 7438 C C . MET A 1 990 ? 112.821 123.033 97.579 1.00 65.13 1306 MET A C 1
ATOM 7439 O O . MET A 1 990 ? 113.660 123.638 96.898 1.00 66.16 1306 MET A O 1
ATOM 7444 N N . LEU A 1 991 ? 112.795 123.109 98.911 1.00 65.51 1307 LEU A N 1
ATOM 7445 C CA . LEU A 1 991 ? 113.822 123.847 99.624 1.00 67.35 1307 LEU A CA 1
ATOM 7446 C C . LEU A 1 991 ? 115.178 123.175 99.500 1.00 69.15 1307 LEU A C 1
ATOM 7447 O O . LEU A 1 991 ? 116.190 123.869 99.474 1.00 74.37 1307 LEU A O 1
ATOM 7452 N N . TYR A 1 992 ? 115.219 121.842 99.383 1.00 64.96 1308 TYR A N 1
ATOM 7453 C CA . TYR A 1 992 ? 116.482 121.162 99.110 1.00 65.34 1308 TYR A CA 1
ATOM 7454 C C . TYR A 1 992 ? 117.034 121.552 97.747 1.00 68.44 1308 TYR A C 1
ATOM 7455 O O . TYR A 1 992 ? 118.233 121.823 97.615 1.00 72.04 1308 TYR A O 1
ATOM 7464 N N . PHE A 1 993 ? 116.167 121.601 96.731 1.00 67.67 1309 PHE A N 1
ATOM 7465 C CA . PHE A 1 993 ? 116.593 121.976 95.383 1.00 63.98 1309 PHE A CA 1
ATOM 7466 C C . PHE A 1 993 ? 117.127 123.404 95.348 1.00 64.43 1309 PHE A C 1
ATOM 7467 O O . PHE A 1 993 ? 118.256 123.645 94.898 1.00 66.25 1309 PHE A O 1
ATOM 7475 N N . ILE A 1 994 ? 116.343 124.355 95.865 1.00 68.00 1310 ILE A N 1
ATOM 7476 C CA . ILE A 1 994 ? 116.734 125.764 95.864 1.00 65.18 1310 ILE A CA 1
ATOM 7477 C C . ILE A 1 994 ? 117.939 126.006 96.773 1.00 65.58 1310 ILE A C 1
ATOM 7478 O O . ILE A 1 994 ? 118.818 126.815 96.450 1.00 65.94 1310 ILE A O 1
ATOM 7483 N N . GLU A 1 995 ? 118.024 125.283 97.892 1.00 69.84 1311 GLU A N 1
ATOM 7484 C CA . GLU A 1 995 ? 119.120 125.431 98.838 1.00 71.37 1311 GLU A CA 1
ATOM 7485 C C . GLU A 1 995 ? 120.431 124.929 98.250 1.00 72.81 1311 GLU A C 1
ATOM 7486 O O . GLU A 1 995 ? 121.462 125.607 98.325 1.00 75.33 1311 GLU A O 1
ATOM 7492 N N . HIS A 1 996 ? 120.413 123.741 97.652 1.00 70.76 1312 HIS A N 1
ATOM 7493 C CA . HIS A 1 996 ? 121.641 123.101 97.221 1.00 70.36 1312 HIS A CA 1
ATOM 7494 C C . HIS A 1 996 ? 122.031 123.449 95.793 1.00 72.92 1312 HIS A C 1
ATOM 7495 O O . HIS A 1 996 ? 123.127 123.074 95.365 1.00 77.21 1312 HIS A O 1
ATOM 7502 N N . THR A 1 997 ? 121.182 124.158 95.048 1.00 70.00 1313 THR A N 1
ATOM 7503 C CA . THR A 1 997 ? 121.670 124.771 93.821 1.00 64.61 1313 THR A CA 1
ATOM 7504 C C . THR A 1 997 ? 122.332 126.120 94.072 1.00 69.12 1313 THR A C 1
ATOM 7505 O O . THR A 1 997 ? 122.972 126.655 93.162 1.00 71.06 1313 THR A O 1
ATOM 7509 N N . PHE A 1 998 ? 122.192 126.674 95.280 1.00 69.58 1314 PHE A N 1
ATOM 7510 C CA . PHE A 1 998 ? 122.839 127.917 95.668 1.00 65.33 1314 PHE A CA 1
ATOM 7511 C C . PHE A 1 998 ? 123.955 127.709 96.676 1.00 69.40 1314 PHE A C 1
ATOM 7512 O O . PHE A 1 998 ? 124.733 128.640 96.915 1.00 74.31 1314 PHE A O 1
ATOM 7520 N N . LYS A 1 999 ? 124.027 126.525 97.290 1.00 70.62 1315 LYS A N 1
ATOM 7521 C CA . LYS A 1 999 ? 125.144 126.191 98.168 1.00 72.16 1315 LYS A CA 1
ATOM 7522 C C . LYS A 1 999 ? 126.466 126.217 97.414 1.00 72.21 1315 LYS A C 1
ATOM 7523 O O . LYS A 1 999 ? 127.476 126.708 97.932 1.00 73.76 1315 LYS A O 1
ATOM 7529 N N . HIS A 1 1000 ? 126.476 125.712 96.180 1.00 72.08 1316 HIS A N 1
ATOM 7530 C CA . HIS A 1 1000 ? 127.698 125.742 95.386 1.00 75.94 1316 HIS A CA 1
ATOM 7531 C C . HIS A 1 1000 ? 127.991 127.138 94.853 1.00 78.18 1316 HIS A C 1
ATOM 7532 O O . HIS A 1 1000 ? 129.155 127.466 94.598 1.00 78.28 1316 HIS A O 1
ATOM 7539 N N . VAL A 1 1001 ? 126.957 127.962 94.664 1.00 77.58 1317 VAL A N 1
ATOM 7540 C CA . VAL A 1 1001 ? 127.176 129.367 94.328 1.00 75.07 1317 VAL A CA 1
ATOM 7541 C C . VAL A 1 1001 ? 127.845 130.090 95.489 1.00 74.96 1317 VAL A C 1
ATOM 7542 O O . VAL A 1 1001 ? 128.777 130.880 95.295 1.00 73.40 1317 VAL A O 1
ATOM 7546 N N . ALA A 1 1002 ? 127.388 129.825 96.713 1.00 76.29 1318 ALA A N 1
ATOM 7547 C CA . ALA A 1 1002 ? 128.015 130.409 97.889 1.00 71.80 1318 ALA A CA 1
ATOM 7548 C C . ALA A 1 1002 ? 129.351 129.758 98.217 1.00 72.85 1318 ALA A C 1
ATOM 7549 O O . ALA A 1 1002 ? 130.161 130.363 98.925 1.00 77.24 1318 ALA A O 1
ATOM 7551 N N . GLN A 1 1003 ? 129.598 128.542 97.727 1.00 73.08 1319 GLN A N 1
ATOM 7552 C CA . GLN A 1 1003 ? 130.882 127.894 97.975 1.00 75.25 1319 GLN A CA 1
ATOM 7553 C C . GLN A 1 1003 ? 131.992 128.504 97.132 1.00 73.74 1319 GLN A C 1
ATOM 7554 O O . GLN A 1 1003 ? 133.166 128.432 97.510 1.00 76.35 1319 GLN A O 1
ATOM 7560 N N . SER A 1 1004 ? 131.647 129.099 95.992 1.00 70.86 1320 SER A N 1
ATOM 7561 C CA . SER A 1 1004 ? 132.630 129.774 95.157 1.00 73.78 1320 SER A CA 1
ATOM 7562 C C . SER A 1 1004 ? 132.948 131.182 95.640 1.00 74.90 1320 SER A C 1
ATOM 7563 O O . SER A 1 1004 ? 133.879 131.803 95.117 1.00 74.19 1320 SER A O 1
ATOM 7566 N N . ASP A 1 1005 ? 132.203 131.695 96.617 1.00 75.26 1321 ASP A N 1
ATOM 7567 C CA . ASP A 1 1005 ? 132.436 133.031 97.144 1.00 71.73 1321 ASP A CA 1
ATOM 7568 C C . ASP A 1 1005 ? 133.392 132.954 98.326 1.00 74.85 1321 ASP A C 1
ATOM 7569 O O . ASP A 1 1005 ? 133.067 132.300 99.326 1.00 75.66 1321 ASP A O 1
ATOM 7574 N N . PRO A 1 1006 ? 134.569 133.584 98.259 1.00 73.13 1322 PRO A N 1
ATOM 7575 C CA . PRO A 1 1006 ? 135.474 133.569 99.418 1.00 71.42 1322 PRO A CA 1
ATOM 7576 C C . PRO A 1 1006 ? 134.991 134.416 100.581 1.00 73.10 1322 PRO A C 1
ATOM 7577 O O . PRO A 1 1006 ? 135.445 134.201 101.711 1.00 76.68 1322 PRO A O 1
ATOM 7581 N N . SER A 1 1007 ? 134.089 135.365 100.345 1.00 72.14 1323 SER A N 1
ATOM 7582 C CA . SER A 1 1007 ? 133.550 136.218 101.394 1.00 70.35 1323 SER A CA 1
ATOM 7583 C C . SER A 1 1007 ? 132.320 135.623 102.063 1.00 68.04 1323 SER A C 1
ATOM 7584 O O . SER A 1 1007 ? 131.695 136.293 102.890 1.00 66.17 1323 SER A O 1
ATOM 7587 N N . GLU A 1 1008 ? 131.956 134.393 101.723 1.00 71.94 1324 GLU A N 1
ATOM 7588 C CA . GLU A 1 1008 ? 130.783 133.735 102.278 1.00 73.99 1324 GLU A CA 1
ATOM 7589 C C . GLU A 1 1008 ? 131.217 132.761 103.366 1.00 79.56 1324 GLU A C 1
ATOM 7590 O O . GLU A 1 1008 ? 132.126 131.953 103.153 1.00 83.52 1324 GLU A O 1
ATOM 7596 N N . ALA A 1 1009 ? 130.564 132.837 104.529 1.00 78.92 1325 ALA A N 1
ATOM 7597 C CA . ALA A 1 1009 ? 130.963 132.042 105.681 1.00 80.22 1325 ALA A CA 1
ATOM 7598 C C . ALA A 1 1009 ? 130.061 130.854 105.975 1.00 82.28 1325 ALA A C 1
ATOM 7599 O O . ALA A 1 1009 ? 130.513 129.917 106.638 1.00 87.25 1325 ALA A O 1
ATOM 7601 N N . ILE A 1 1010 ? 128.806 130.859 105.515 1.00 81.19 1326 ILE A N 1
ATOM 7602 C CA . ILE A 1 1010 ? 127.932 129.715 105.774 1.00 83.10 1326 ILE A CA 1
ATOM 7603 C C . ILE A 1 1010 ? 128.250 128.532 104.874 1.00 84.23 1326 ILE A C 1
ATOM 7604 O O . ILE A 1 1010 ? 127.812 127.411 105.160 1.00 83.94 1326 ILE A O 1
ATOM 7609 N N . SER A 1 1011 ? 129.026 128.742 103.812 1.00 87.17 1327 SER A N 1
ATOM 7610 C CA . SER A 1 1011 ? 129.500 127.658 102.963 1.00 88.17 1327 SER A CA 1
ATOM 7611 C C . SER A 1 1011 ? 130.748 126.985 103.514 1.00 91.09 1327 SER A C 1
ATOM 7612 O O . SER A 1 1011 ? 131.234 126.025 102.908 1.00 92.95 1327 SER A O 1
ATOM 7615 N N . ILE A 1 1012 ? 131.281 127.474 104.633 1.00 92.60 1328 ILE A N 1
ATOM 7616 C CA . ILE A 1 1012 ? 132.435 126.847 105.262 1.00 98.14 1328 ILE A CA 1
ATOM 7617 C C . ILE A 1 1012 ? 131.990 125.548 105.920 1.00 104.01 1328 ILE A C 1
ATOM 7618 O O . ILE A 1 1012 ? 130.981 125.511 106.636 1.00 104.19 1328 ILE A O 1
ATOM 7623 N N . SER A 1 1013 ? 132.725 124.467 105.649 1.00 108.57 1329 SER A N 1
ATOM 7624 C CA . SER A 1 1013 ? 132.395 123.148 106.183 1.00 113.78 1329 SER A CA 1
ATOM 7625 C C . SER A 1 1013 ? 132.610 123.137 107.691 1.00 114.13 1329 SER A C 1
ATOM 7626 O O . SER A 1 1013 ? 133.750 123.119 108.166 1.00 112.48 1329 SER A O 1
ATOM 7629 N N . GLY A 1 1014 ? 131.515 123.150 108.444 1.00 117.26 1330 GLY A N 1
ATOM 7630 C CA . GLY A 1 1014 ? 131.596 123.183 109.886 1.00 119.16 1330 GLY A CA 1
ATOM 7631 C C . GLY A 1 1014 ? 131.921 124.571 110.416 1.00 119.91 1330 GLY A C 1
ATOM 7632 O O . GLY A 1 1014 ? 131.922 125.573 109.701 1.00 116.89 1330 GLY A O 1
ATOM 7633 N N . ASP A 1 1015 ? 132.196 124.607 111.716 1.00 120.63 1331 ASP A N 1
ATOM 7634 C CA . ASP A 1 1015 ? 132.582 125.826 112.413 1.00 119.53 1331 ASP A CA 1
ATOM 7635 C C . ASP A 1 1015 ? 134.094 126.009 112.471 1.00 116.02 1331 ASP A C 1
ATOM 7636 O O . ASP A 1 1015 ? 134.566 126.962 113.100 1.00 112.24 1331 ASP A O 1
ATOM 7641 N N . ASN A 1 1016 ? 134.849 125.138 111.792 1.00 114.59 1332 ASN A N 1
ATOM 7642 C CA . ASN A 1 1016 ? 136.305 125.117 111.916 1.00 114.13 1332 ASN A CA 1
ATOM 7643 C C . ASN A 1 1016 ? 136.950 126.379 111.357 1.00 110.44 1332 ASN A C 1
ATOM 7644 O O . ASN A 1 1016 ? 137.762 127.021 112.032 1.00 111.48 1332 ASN A O 1
ATOM 7649 N N . LYS A 1 1017 ? 136.599 126.756 110.133 1.00 105.51 1333 LYS A N 1
ATOM 7650 C CA . LYS A 1 1017 ? 137.243 127.883 109.478 1.00 105.02 1333 LYS A CA 1
ATOM 7651 C C . LYS A 1 1017 ? 136.496 129.193 109.685 1.00 104.52 1333 LYS A C 1
ATOM 7652 O O . LYS A 1 1017 ? 136.882 130.201 109.088 1.00 102.63 1333 LYS A O 1
ATOM 7658 N N . ILE A 1 1018 ? 135.441 129.194 110.507 1.00 103.98 1334 ILE A N 1
ATOM 7659 C CA . ILE A 1 1018 ? 134.683 130.416 110.782 1.00 100.32 1334 ILE A CA 1
ATOM 7660 C C . ILE A 1 1018 ? 135.566 131.447 111.476 1.00 97.80 1334 ILE A C 1
ATOM 7661 O O . ILE A 1 1018 ? 135.553 132.636 111.131 1.00 93.70 1334 ILE A O 1
ATOM 7666 N N . ARG A 1 1019 ? 136.367 131.002 112.443 1.00 100.90 1335 ARG A N 1
ATOM 7667 C CA . ARG A 1 1019 ? 137.366 131.873 113.050 1.00 97.85 1335 ARG A CA 1
ATOM 7668 C C . ARG A 1 1019 ? 138.493 132.200 112.075 1.00 96.79 1335 ARG A C 1
ATOM 7669 O O . ARG A 1 1019 ? 139.068 133.296 112.136 1.00 97.65 1335 ARG A O 1
ATOM 7677 N N . ALA A 1 1020 ? 138.804 131.277 111.158 1.00 94.64 1336 ALA A N 1
ATOM 7678 C CA . ALA A 1 1020 ? 139.920 131.476 110.238 1.00 92.50 1336 ALA A CA 1
ATOM 7679 C C . ALA A 1 1020 ? 139.642 132.593 109.239 1.00 96.69 1336 ALA A C 1
ATOM 7680 O O . ALA A 1 1020 ? 140.534 133.400 108.950 1.00 99.18 1336 ALA A O 1
ATOM 7682 N N . LEU A 1 1021 ? 138.419 132.656 108.700 1.00 97.19 1337 LEU A N 1
ATOM 7683 C CA . LEU A 1 1021 ? 138.090 133.737 107.768 1.00 95.06 1337 LEU A CA 1
ATOM 7684 C C . LEU A 1 1021 ? 138.100 135.098 108.456 1.00 91.31 1337 LEU A C 1
ATOM 7685 O O . LEU A 1 1021 ? 138.516 136.092 107.854 1.00 92.68 1337 LEU A O 1
ATOM 7690 N N . SER A 1 1022 ? 137.650 135.164 109.713 1.00 87.96 1338 SER A N 1
ATOM 7691 C CA . SER A 1 1022 ? 137.761 136.409 110.470 1.00 87.85 1338 SER A CA 1
ATOM 7692 C C . SER A 1 1022 ? 139.216 136.779 110.722 1.00 87.96 1338 SER A C 1
ATOM 7693 O O . SER A 1 1022 ? 139.569 137.967 110.713 1.00 88.41 1338 SER A O 1
ATOM 7696 N N . THR A 1 1023 ? 140.074 135.774 110.927 1.00 88.21 1339 THR A N 1
ATOM 7697 C CA . THR A 1 1023 ? 141.504 136.030 111.073 1.00 89.25 1339 THR A CA 1
ATOM 7698 C C . THR A 1 1023 ? 142.109 136.608 109.796 1.00 94.64 1339 THR A C 1
ATOM 7699 O O . THR A 1 1023 ? 142.922 137.535 109.863 1.00 97.82 1339 THR A O 1
ATOM 7703 N N . LEU A 1 1024 ? 141.726 136.081 108.625 1.00 93.33 1340 LEU A N 1
ATOM 7704 C CA . LEU A 1 1024 ? 142.187 136.686 107.370 1.00 91.56 1340 LEU A CA 1
ATOM 7705 C C . LEU A 1 1024 ? 141.620 138.090 107.177 1.00 94.15 1340 LEU A C 1
ATOM 7706 O O . LEU A 1 1024 ? 142.335 138.997 106.730 1.00 94.84 1340 LEU A O 1
ATOM 7711 N N . SER A 1 1025 ? 140.343 138.291 107.524 1.00 93.71 1341 SER A N 1
ATOM 7712 C CA . SER A 1 1025 ? 139.710 139.596 107.352 1.00 91.12 1341 SER A CA 1
ATOM 7713 C C . SER A 1 1025 ? 140.309 140.645 108.278 1.00 93.43 1341 SER A C 1
ATOM 7714 O O . SER A 1 1025 ? 140.185 141.844 108.012 1.00 93.52 1341 SER A O 1
ATOM 7717 N N . LEU A 1 1026 ? 140.937 140.221 109.375 1.00 91.70 1342 LEU A N 1
ATOM 7718 C CA . LEU A 1 1026 ? 141.757 141.151 110.146 1.00 89.87 1342 LEU A CA 1
ATOM 7719 C C . LEU A 1 1026 ? 143.158 141.305 109.567 1.00 96.14 1342 LEU A C 1
ATOM 7720 O O . LEU A 1 1026 ? 143.677 142.427 109.495 1.00 99.52 1342 LEU A O 1
ATOM 7725 N N . ASP A 1 1027 ? 143.781 140.195 109.154 1.00 93.94 1343 ASP A N 1
ATOM 7726 C CA . ASP A 1 1027 ? 145.205 140.200 108.830 1.00 97.95 1343 ASP A CA 1
ATOM 7727 C C . ASP A 1 1027 ? 145.499 140.984 107.556 1.00 102.25 1343 ASP A C 1
ATOM 7728 O O . ASP A 1 1027 ? 146.402 141.830 107.538 1.00 106.02 1343 ASP A O 1
ATOM 7733 N N . THR A 1 1028 ? 144.750 140.719 106.478 1.00 98.51 1344 THR A N 1
ATOM 7734 C CA . THR A 1 1028 ? 144.994 141.453 105.236 1.00 100.07 1344 THR A CA 1
ATOM 7735 C C . THR A 1 1028 ? 144.603 142.921 105.352 1.00 97.85 1344 THR A C 1
ATOM 7736 O O . THR A 1 1028 ? 145.265 143.777 104.754 1.00 101.55 1344 THR A O 1
ATOM 7740 N N . ILE A 1 1029 ? 143.560 143.230 106.129 1.00 93.76 1345 ILE A N 1
ATOM 7741 C CA . ILE A 1 1029 ? 143.167 144.621 106.352 1.00 95.49 1345 ILE A CA 1
ATOM 7742 C C . ILE A 1 1029 ? 144.268 145.380 107.087 1.00 100.68 1345 ILE A C 1
ATOM 7743 O O . ILE A 1 1029 ? 144.654 146.487 106.682 1.00 104.89 1345 ILE A O 1
ATOM 7748 N N . THR A 1 1030 ? 144.823 144.781 108.148 1.00 100.01 1346 THR A N 1
ATOM 7749 C CA . THR A 1 1030 ? 145.881 145.441 108.909 1.00 101.42 1346 THR A CA 1
ATOM 7750 C C . THR A 1 1030 ? 147.166 145.556 108.094 1.00 108.17 1346 THR A C 1
ATOM 7751 O O . THR A 1 1030 ? 147.849 146.588 108.148 1.00 112.91 1346 THR A O 1
ATOM 7755 N N . SER A 1 1031 ? 147.493 144.521 107.311 1.00 105.36 1347 SER A N 1
ATOM 7756 C CA . SER A 1 1031 ? 148.684 144.566 106.467 1.00 108.36 1347 SER A CA 1
ATOM 7757 C C . SER A 1 1031 ? 148.561 145.632 105.383 1.00 113.49 1347 SER A C 1
ATOM 7758 O O . SER A 1 1031 ? 149.523 146.361 105.108 1.00 116.16 1347 SER A O 1
ATOM 7761 N N . TYR A 1 1032 ? 147.377 145.763 104.777 1.00 111.70 1348 TYR A N 1
ATOM 7762 C CA . TYR A 1 1032 ? 147.190 146.783 103.753 1.00 113.07 1348 TYR A CA 1
ATOM 7763 C C . TYR A 1 1032 ? 147.189 148.187 104.352 1.00 114.67 1348 TYR A C 1
ATOM 7764 O O . TYR A 1 1032 ? 147.661 149.136 103.712 1.00 118.10 1348 TYR A O 1
ATOM 7773 N N . ASN A 1 1033 ? 146.653 148.347 105.566 1.00 111.87 1349 ASN A N 1
ATOM 7774 C CA . ASN A 1 1033 ? 146.726 149.652 106.217 1.00 113.46 1349 ASN A CA 1
ATOM 7775 C C . ASN A 1 1033 ? 148.163 150.008 106.571 1.00 117.73 1349 ASN A C 1
ATOM 7776 O O . ASN A 1 1033 ? 148.555 151.179 106.499 1.00 122.11 1349 ASN A O 1
ATOM 7781 N N . ASP A 1 1034 ? 148.965 149.011 106.948 1.00 116.48 1350 ASP A N 1
ATOM 7782 C CA . ASP A 1 1034 ? 150.386 149.254 107.155 1.00 122.25 1350 ASP A CA 1
ATOM 7783 C C . ASP A 1 1034 ? 151.125 149.529 105.851 1.00 126.29 1350 ASP A C 1
ATOM 7784 O O . ASP A 1 1034 ? 152.172 150.185 105.877 1.00 130.06 1350 ASP A O 1
ATOM 7789 N N . ILE A 1 1035 ? 150.613 149.049 104.717 1.00 125.04 1351 ILE A N 1
ATOM 7790 C CA . ILE A 1 1035 ? 151.309 149.242 103.449 1.00 126.63 1351 ILE A CA 1
ATOM 7791 C C . ILE A 1 1035 ? 150.878 150.501 102.690 1.00 127.62 1351 ILE A C 1
ATOM 7792 O O . ILE A 1 1035 ? 151.618 150.951 101.802 1.00 130.57 1351 ILE A O 1
ATOM 7797 N N . LEU A 1 1036 ? 149.727 151.097 103.018 1.00 125.75 1352 LEU A N 1
ATOM 7798 C CA . LEU A 1 1036 ? 149.270 152.259 102.257 1.00 127.64 1352 LEU A CA 1
ATOM 7799 C C . LEU A 1 1036 ? 149.498 153.584 102.976 1.00 130.38 1352 LEU A C 1
ATOM 7800 O O . LEU A 1 1036 ? 149.948 154.549 102.351 1.00 134.45 1352 LEU A O 1
ATOM 7805 N N . ASN A 1 1037 ? 149.193 153.659 104.275 1.00 129.20 1353 ASN A N 1
ATOM 7806 C CA . ASN A 1 1037 ? 149.199 154.936 104.989 1.00 132.64 1353 ASN A CA 1
ATOM 7807 C C . ASN A 1 1037 ? 150.597 155.515 105.205 1.00 138.80 1353 ASN A C 1
ATOM 7808 O O . ASN A 1 1037 ? 150.711 156.664 105.645 1.00 138.47 1353 ASN A O 1
ATOM 7813 N N . LYS A 1 1038 ? 151.647 154.760 104.901 1.00 140.27 1354 LYS A N 1
ATOM 7814 C CA . LYS A 1 1038 ? 153.022 155.208 105.048 1.00 143.11 1354 LYS A CA 1
ATOM 7815 C C . LYS A 1 1038 ? 153.579 155.858 103.787 1.00 143.15 1354 LYS A C 1
ATOM 7816 O O . LYS A 1 1038 ? 154.763 156.209 103.763 1.00 143.23 1354 LYS A O 1
ATOM 7822 N N . ASN A 1 1039 ? 152.768 156.030 102.741 1.00 142.35 1355 ASN A N 1
ATOM 7823 C CA . ASN A 1 1039 ? 153.288 156.472 101.453 1.00 141.39 1355 ASN A CA 1
ATOM 7824 C C . ASN A 1 1039 ? 152.807 157.859 101.043 1.00 142.10 1355 ASN A C 1
ATOM 7825 O O . ASN A 1 1039 ? 153.630 158.763 100.873 1.00 142.89 1355 ASN A O 1
ATOM 7830 N N . SER A 1 1040 ? 151.501 158.064 100.876 1.00 141.49 1356 SER A N 1
ATOM 7831 C CA . SER A 1 1040 ? 151.024 159.319 100.304 1.00 139.11 1356 SER A CA 1
ATOM 7832 C C . SER A 1 1040 ? 150.018 160.055 101.176 1.00 134.39 1356 SER A C 1
ATOM 7833 O O . SER A 1 1040 ? 150.203 161.247 101.449 1.00 130.06 1356 SER A O 1
ATOM 7836 N N . LYS A 1 1041 ? 148.960 159.388 101.622 1.00 133.13 1357 LYS A N 1
ATOM 7837 C CA . LYS A 1 1041 ? 147.839 160.056 102.272 1.00 129.10 1357 LYS A CA 1
ATOM 7838 C C . LYS A 1 1041 ? 147.591 159.455 103.654 1.00 127.37 1357 LYS A C 1
ATOM 7839 O O . LYS A 1 1041 ? 148.362 158.628 104.148 1.00 131.00 1357 LYS A O 1
ATOM 7845 N N . LYS A 1 1042 ? 146.497 159.885 104.275 1.00 122.55 1358 LYS A N 1
ATOM 7846 C CA . LYS A 1 1042 ? 146.079 159.388 105.575 1.00 119.04 1358 LYS A CA 1
ATOM 7847 C C . LYS A 1 1042 ? 144.953 158.373 105.412 1.00 112.24 1358 LYS A C 1
ATOM 7848 O O . LYS A 1 1042 ? 144.221 158.380 104.419 1.00 110.76 1358 LYS A O 1
ATOM 7854 N N . SER A 1 1043 ? 144.837 157.481 106.391 1.00 107.55 1359 SER A N 1
ATOM 7855 C CA . SER A 1 1043 ? 143.837 156.426 106.371 1.00 102.34 1359 SER A CA 1
ATOM 7856 C C . SER A 1 1043 ? 143.185 156.307 107.739 1.00 99.02 1359 SER A C 1
ATOM 7857 O O . SER A 1 1043 ? 143.831 156.504 108.771 1.00 104.35 1359 SER A O 1
ATOM 7860 N N . ARG A 1 1044 ? 141.894 155.985 107.736 1.00 92.43 1360 ARG A N 1
ATOM 7861 C CA . ARG A 1 1044 ? 141.136 155.769 108.962 1.00 89.79 1360 ARG A CA 1
ATOM 7862 C C . ARG A 1 1044 ? 140.438 154.419 108.871 1.00 79.44 1360 ARG A C 1
ATOM 7863 O O . ARG A 1 1044 ? 139.775 154.127 107.871 1.00 73.89 1360 ARG A O 1
ATOM 7871 N N . LEU A 1 1045 ? 140.587 153.604 109.912 1.00 77.05 1361 LEU A N 1
ATOM 7872 C CA . LEU A 1 1045 ? 139.999 152.275 109.948 1.00 70.16 1361 LEU A CA 1
ATOM 7873 C C . LEU A 1 1045 ? 138.544 152.331 110.397 1.00 66.87 1361 LEU A C 1
ATOM 7874 O O . LEU A 1 1045 ? 138.116 153.250 111.100 1.00 74.33 1361 LEU A O 1
ATOM 7879 N N . ALA A 1 1046 ? 137.785 151.314 109.990 1.00 59.90 1362 ALA A N 1
ATOM 7880 C CA . ALA A 1 1046 ? 136.395 151.177 110.417 1.00 62.02 1362 ALA A CA 1
ATOM 7881 C C . ALA A 1 1046 ? 136.005 149.712 110.295 1.00 59.80 1362 ALA A C 1
ATOM 7882 O O . ALA A 1 1046 ? 135.814 149.216 109.182 1.00 67.69 1362 ALA A O 1
ATOM 7884 N N . PHE A 1 1047 ? 135.884 149.029 111.428 1.00 54.55 1363 PHE A N 1
ATOM 7885 C CA . PHE A 1 1047 ? 135.388 147.661 111.472 1.00 55.71 1363 PHE A CA 1
ATOM 7886 C C . PHE A 1 1047 ? 133.924 147.686 111.878 1.00 57.67 1363 PHE A C 1
ATOM 7887 O O . PHE A 1 1047 ? 133.559 148.369 112.838 1.00 68.65 1363 PHE A O 1
ATOM 7895 N N . LEU A 1 1048 ? 133.091 146.946 111.156 1.00 58.47 1364 LEU A N 1
ATOM 7896 C CA . LEU A 1 1048 ? 131.672 146.854 111.463 1.00 62.87 1364 LEU A CA 1
ATOM 7897 C C . LEU A 1 1048 ? 131.345 145.439 111.910 1.00 69.61 1364 LEU A C 1
ATOM 7898 O O . LEU A 1 1048 ? 131.796 144.469 111.292 1.00 75.09 1364 LEU A O 1
ATOM 7903 N N . SER A 1 1049 ? 130.564 145.326 112.981 1.00 67.99 1365 SER A N 1
ATOM 7904 C CA . SER A 1 1049 ? 130.181 144.031 113.526 1.00 72.84 1365 SER A CA 1
ATOM 7905 C C . SER A 1 1049 ? 128.667 143.896 113.544 1.00 76.83 1365 SER A C 1
ATOM 7906 O O . SER A 1 1049 ? 128.084 143.541 114.573 1.00 85.56 1365 SER A O 1
ATOM 7909 N N . ALA A 1 1050 ? 128.029 144.188 112.415 1.00 71.99 1366 ALA A N 1
ATOM 7910 C CA . ALA A 1 1050 ? 126.580 144.306 112.364 1.00 73.49 1366 ALA A CA 1
ATOM 7911 C C . ALA A 1 1050 ? 125.888 142.955 112.496 1.00 75.77 1366 ALA A C 1
ATOM 7912 O O . ALA A 1 1050 ? 126.450 141.903 112.185 1.00 78.01 1366 ALA A O 1
ATOM 7914 N N . ASP A 1 1051 ? 124.650 143.004 112.980 1.00 78.00 1367 ASP A N 1
ATOM 7915 C CA . ASP A 1 1051 ? 123.742 141.864 112.985 1.00 79.92 1367 ASP A CA 1
ATOM 7916 C C . ASP A 1 1051 ? 122.362 142.400 112.643 1.00 84.94 1367 ASP A C 1
ATOM 7917 O O . ASP A 1 1051 ? 121.846 143.273 113.348 1.00 89.62 1367 ASP A O 1
ATOM 7922 N N . GLN A 1 1052 ? 121.773 141.887 111.568 1.00 82.59 1368 GLN A N 1
ATOM 7923 C CA . GLN A 1 1052 ? 120.531 142.447 111.062 1.00 84.54 1368 GLN A CA 1
ATOM 7924 C C . GLN A 1 1052 ? 119.350 142.005 111.924 1.00 88.16 1368 GLN A C 1
ATOM 7925 O O . GLN A 1 1052 ? 119.354 140.937 112.541 1.00 90.54 1368 GLN A O 1
ATOM 7931 N N . SER A 1 1053 ? 118.329 142.855 111.971 1.00 87.71 1369 SER A N 1
ATOM 7932 C CA . SER A 1 1053 ? 117.117 142.594 112.734 1.00 94.18 1369 SER A CA 1
ATOM 7933 C C . SER A 1 1053 ? 116.007 142.170 111.790 1.00 94.59 1369 SER A C 1
ATOM 7934 O O . SER A 1 1053 ? 115.798 142.814 110.755 1.00 90.29 1369 SER A O 1
ATOM 7937 N N . LYS A 1 1054 ? 115.288 141.110 112.177 1.00 99.03 1370 LYS A N 1
ATOM 7938 C CA . LYS A 1 1054 ? 114.219 140.495 111.389 1.00 90.52 1370 LYS A CA 1
ATOM 7939 C C . LYS A 1 1054 ? 114.719 140.136 109.991 1.00 85.63 1370 LYS A C 1
ATOM 7940 O O . LYS A 1 1054 ? 114.261 140.667 108.977 1.00 88.52 1370 LYS A O 1
ATOM 7946 N N . TRP A 1 1055 ? 115.707 139.237 109.970 1.00 81.78 1371 TRP A N 1
ATOM 7947 C CA . TRP A 1 1055 ? 116.346 138.837 108.722 1.00 76.61 1371 TRP A CA 1
ATOM 7948 C C . TRP A 1 1055 ? 115.381 138.103 107.804 1.00 75.61 1371 TRP A C 1
ATOM 7949 O O . TRP A 1 1055 ? 115.513 138.174 106.577 1.00 78.93 1371 TRP A O 1
ATOM 7960 N N . SER A 1 1056 ? 114.399 137.417 108.372 1.00 72.19 1372 SER A N 1
ATOM 7961 C CA . SER A 1 1056 ? 113.401 136.692 107.603 1.00 71.86 1372 SER A CA 1
ATOM 7962 C C . SER A 1 1056 ? 112.033 137.351 107.616 1.00 74.62 1372 SER A C 1
ATOM 7963 O O . SER A 1 1056 ? 111.326 137.305 106.609 1.00 74.36 1372 SER A O 1
ATOM 7966 N N . ALA A 1 1057 ? 111.646 137.970 108.734 1.00 77.37 1373 ALA A N 1
ATOM 7967 C CA . ALA A 1 1057 ? 110.298 138.518 108.859 1.00 75.86 1373 ALA A CA 1
ATOM 7968 C C . ALA A 1 1057 ? 110.130 139.801 108.054 1.00 75.61 1373 ALA A C 1
ATOM 7969 O O . ALA A 1 1057 ? 109.105 139.993 107.392 1.00 76.31 1373 ALA A O 1
ATOM 7971 N N . SER A 1 1058 ? 111.119 140.688 108.098 1.00 76.94 1374 SER A N 1
ATOM 7972 C CA . SER A 1 1058 ? 111.041 141.968 107.410 1.00 78.23 1374 SER A CA 1
ATOM 7973 C C . SER A 1 1058 ? 111.564 141.908 105.983 1.00 78.29 1374 SER A C 1
ATOM 7974 O O . SER A 1 1058 ? 111.590 142.938 105.303 1.00 76.31 1374 SER A O 1
ATOM 7977 N N . ASP A 1 1059 ? 111.973 140.734 105.516 1.00 77.82 1375 ASP A N 1
ATOM 7978 C CA . ASP A 1 1059 ? 112.593 140.591 104.208 1.00 72.74 1375 ASP A CA 1
ATOM 7979 C C . ASP A 1 1059 ? 111.542 140.427 103.121 1.00 70.06 1375 ASP A C 1
ATOM 7980 O O . ASP A 1 1059 ? 110.583 139.668 103.276 1.00 73.36 1375 ASP A O 1
ATOM 7985 N N . LEU A 1 1060 ? 111.728 141.149 102.020 1.00 67.22 1376 LEU A N 1
ATOM 7986 C CA . LEU A 1 1060 ? 110.965 140.885 100.812 1.00 64.94 1376 LEU A CA 1
ATOM 7987 C C . LEU A 1 1060 ? 111.458 139.589 100.187 1.00 68.23 1376 LEU A C 1
ATOM 7988 O O . LEU A 1 1060 ? 112.664 139.346 100.101 1.00 69.58 1376 LEU A O 1
ATOM 7993 N N . THR A 1 1061 ? 110.520 138.745 99.764 1.00 68.68 1377 THR A N 1
ATOM 7994 C CA . THR A 1 1061 ? 110.875 137.438 99.233 1.00 61.40 1377 THR A CA 1
ATOM 7995 C C . THR A 1 1061 ? 110.903 137.422 97.708 1.00 59.65 1377 THR A C 1
ATOM 7996 O O . THR A 1 1061 ? 111.713 136.693 97.122 1.00 63.52 1377 THR A O 1
ATOM 8000 N N . TYR A 1 1062 ? 110.109 138.277 97.056 1.00 59.77 1378 TYR A N 1
ATOM 8001 C CA . TYR A 1 1062 ? 110.032 138.337 95.599 1.00 58.41 1378 TYR A CA 1
ATOM 8002 C C . TYR A 1 1062 ? 111.327 138.789 94.936 1.00 58.75 1378 TYR A C 1
ATOM 8003 O O . TYR A 1 1062 ? 111.467 138.617 93.722 1.00 65.31 1378 TYR A O 1
ATOM 8012 N N . LYS A 1 1063 ? 112.267 139.362 95.687 1.00 58.64 1379 LYS A N 1
ATOM 8013 C CA . LYS A 1 1063 ? 113.576 139.691 95.142 1.00 59.95 1379 LYS A CA 1
ATOM 8014 C C . LYS A 1 1063 ? 114.432 138.461 94.876 1.00 59.96 1379 LYS A C 1
ATOM 8015 O O . LYS A 1 1063 ? 115.430 138.567 94.157 1.00 62.33 1379 LYS A O 1
ATOM 8021 N N . TYR A 1 1064 ? 114.077 137.304 95.441 1.00 58.04 1380 TYR A N 1
ATOM 8022 C CA . TYR A 1 1064 ? 114.818 136.078 95.179 1.00 55.20 1380 TYR A CA 1
ATOM 8023 C C . TYR A 1 1064 ? 114.533 135.507 93.798 1.00 57.27 1380 TYR A C 1
ATOM 8024 O O . TYR A 1 1064 ? 115.313 134.679 93.316 1.00 64.02 1380 TYR A O 1
ATOM 8033 N N . VAL A 1 1065 ? 113.432 135.916 93.163 1.00 54.33 1381 VAL A N 1
ATOM 8034 C CA . VAL A 1 1065 ? 113.168 135.524 91.782 1.00 51.50 1381 VAL A CA 1
ATOM 8035 C C . VAL A 1 1065 ? 114.199 136.148 90.850 1.00 53.91 1381 VAL A C 1
ATOM 8036 O O . VAL A 1 1065 ? 114.632 135.526 89.870 1.00 55.93 1381 VAL A O 1
ATOM 8040 N N . LEU A 1 1066 ? 114.612 137.382 91.147 1.00 55.19 1382 LEU A N 1
ATOM 8041 C CA . LEU A 1 1066 ? 115.633 138.053 90.350 1.00 58.09 1382 LEU A CA 1
ATOM 8042 C C . LEU A 1 1066 ? 116.991 137.379 90.490 1.00 59.80 1382 LEU A C 1
ATOM 8043 O O . LEU A 1 1066 ? 117.799 137.420 89.558 1.00 62.31 1382 LEU A O 1
ATOM 8048 N N . ALA A 1 1067 ? 117.258 136.750 91.633 1.00 55.95 1383 ALA A N 1
ATOM 8049 C CA . ALA A 1 1067 ? 118.484 135.985 91.808 1.00 53.76 1383 ALA A CA 1
ATOM 8050 C C . ALA A 1 1067 ? 118.462 134.657 91.067 1.00 61.13 1383 ALA A C 1
ATOM 8051 O O . ALA A 1 1067 ? 119.525 134.062 90.866 1.00 68.93 1383 ALA A O 1
ATOM 8053 N N . ILE A 1 1068 ? 117.288 134.184 90.659 1.00 59.28 1384 ILE A N 1
ATOM 8054 C CA . ILE A 1 1068 ? 117.151 132.920 89.950 1.00 54.68 1384 ILE A CA 1
ATOM 8055 C C . ILE A 1 1068 ? 117.111 133.125 88.440 1.00 57.96 1384 ILE A C 1
ATOM 8056 O O . ILE A 1 1068 ? 117.705 132.344 87.693 1.00 62.47 1384 ILE A O 1
ATOM 8061 N N . ILE A 1 1069 ? 116.448 134.196 87.983 1.00 56.63 1385 ILE A N 1
ATOM 8062 C CA . ILE A 1 1069 ? 116.407 134.517 86.555 1.00 54.52 1385 ILE A CA 1
ATOM 8063 C C . ILE A 1 1069 ? 117.807 134.814 86.029 1.00 57.35 1385 ILE A C 1
ATOM 8064 O O . ILE A 1 1069 ? 118.203 134.332 84.961 1.00 56.71 1385 ILE A O 1
ATOM 8069 N N . LEU A 1 1070 ? 118.592 135.566 86.792 1.00 60.67 1386 LEU A N 1
ATOM 8070 C CA . LEU A 1 1070 ? 119.931 135.946 86.369 1.00 66.26 1386 LEU A CA 1
ATOM 8071 C C . LEU A 1 1070 ? 120.971 134.860 86.610 1.00 68.06 1386 LEU A C 1
ATOM 8072 O O . LEU A 1 1070 ? 122.140 135.070 86.274 1.00 69.98 1386 LEU A O 1
ATOM 8077 N N . ASN A 1 1071 ? 120.582 133.720 87.172 1.00 64.86 1387 ASN A N 1
ATOM 8078 C CA . ASN A 1 1071 ? 121.520 132.629 87.423 1.00 63.55 1387 ASN A CA 1
ATOM 8079 C C . ASN A 1 1071 ? 121.943 131.982 86.111 1.00 65.01 1387 ASN A C 1
ATOM 8080 O O . ASN A 1 1071 ? 121.086 131.462 85.386 1.00 67.54 1387 ASN A O 1
ATOM 8085 N N . PRO A 1 1072 ? 123.235 131.978 85.769 1.00 65.33 1388 PRO A N 1
ATOM 8086 C CA . PRO A 1 1072 ? 123.657 131.331 84.520 1.00 67.76 1388 PRO A CA 1
ATOM 8087 C C . PRO A 1 1072 ? 123.807 129.829 84.636 1.00 71.75 1388 PRO A C 1
ATOM 8088 O O . PRO A 1 1072 ? 123.775 129.141 83.608 1.00 76.41 1388 PRO A O 1
ATOM 8092 N N . ILE A 1 1073 ? 123.971 129.305 85.846 1.00 71.07 1389 ILE A N 1
ATOM 8093 C CA . ILE A 1 1073 ? 124.215 127.867 86.045 1.00 70.82 1389 ILE A CA 1
ATOM 8094 C C . ILE A 1 1073 ? 122.842 127.199 86.187 1.00 68.96 1389 ILE A C 1
ATOM 8095 O O . ILE A 1 1073 ? 122.430 126.671 87.222 1.00 66.39 1389 ILE A O 1
ATOM 8100 N N . LEU A 1 1074 ? 122.165 127.095 85.049 1.00 71.48 1390 LEU A N 1
ATOM 8101 C CA . LEU A 1 1074 ? 120.755 126.722 85.051 1.00 72.46 1390 LEU A CA 1
ATOM 8102 C C . LEU A 1 1074 ? 120.312 126.412 83.628 1.00 78.11 1390 LEU A C 1
ATOM 8103 O O . LEU A 1 1074 ? 121.106 126.411 82.683 1.00 82.47 1390 LEU A O 1
ATOM 8108 N N . THR A 1 1075 ? 119.016 126.158 83.499 1.00 78.49 1391 THR A N 1
ATOM 8109 C CA . THR A 1 1075 ? 118.342 125.800 82.264 1.00 78.07 1391 THR A CA 1
ATOM 8110 C C . THR A 1 1075 ? 116.999 126.515 82.300 1.00 76.43 1391 THR A C 1
ATOM 8111 O O . THR A 1 1075 ? 116.446 126.735 83.378 1.00 78.22 1391 THR A O 1
ATOM 8115 N N . THR A 1 1076 ? 116.477 126.895 81.128 1.00 75.79 1392 THR A N 1
ATOM 8116 C CA . THR A 1 1076 ? 115.216 127.631 81.078 1.00 76.30 1392 THR A CA 1
ATOM 8117 C C . THR A 1 1076 ? 114.015 126.807 81.539 1.00 81.16 1392 THR A C 1
ATOM 8118 O O . THR A 1 1076 ? 112.943 127.381 81.757 1.00 83.40 1392 THR A O 1
ATOM 8122 N N . GLY A 1 1077 ? 114.162 125.493 81.696 1.00 80.52 1393 GLY A N 1
ATOM 8123 C CA . GLY A 1 1077 ? 113.139 124.683 82.320 1.00 79.33 1393 GLY A CA 1
ATOM 8124 C C . GLY A 1 1077 ? 113.300 124.586 83.823 1.00 78.46 1393 GLY A C 1
ATOM 8125 O O . GLY A 1 1077 ? 112.315 124.666 84.561 1.00 85.51 1393 GLY A O 1
ATOM 8126 N N . GLU A 1 1078 ? 114.540 124.403 84.288 1.00 73.41 1394 GLU A N 1
ATOM 8127 C CA . GLU A 1 1078 ? 114.797 124.359 85.725 1.00 72.49 1394 GLU A CA 1
ATOM 8128 C C . GLU A 1 1078 ? 114.582 125.717 86.377 1.00 78.83 1394 GLU A C 1
ATOM 8129 O O . GLU A 1 1078 ? 114.134 125.785 87.530 1.00 80.83 1394 GLU A O 1
ATOM 8135 N N . ALA A 1 1079 ? 114.914 126.799 85.664 1.00 77.16 1395 ALA A N 1
ATOM 8136 C CA . ALA A 1 1079 ? 114.657 128.141 86.173 1.00 72.64 1395 ALA A CA 1
ATOM 8137 C C . ALA A 1 1079 ? 113.168 128.379 86.353 1.00 74.51 1395 ALA A C 1
ATOM 8138 O O . ALA A 1 1079 ? 112.747 128.962 87.357 1.00 77.84 1395 ALA A O 1
ATOM 8140 N N . SER A 1 1080 ? 112.358 127.913 85.399 1.00 75.68 1396 SER A N 1
ATOM 8141 C CA . SER A 1 1080 ? 110.909 128.033 85.517 1.00 79.40 1396 SER A CA 1
ATOM 8142 C C . SER A 1 1080 ? 110.383 127.220 86.694 1.00 76.42 1396 SER A C 1
ATOM 8143 O O . SER A 1 1080 ? 109.471 127.664 87.403 1.00 79.78 1396 SER A O 1
ATOM 8146 N N . LEU A 1 1081 ? 110.966 126.038 86.925 1.00 71.03 1397 LEU A N 1
ATOM 8147 C CA . LEU A 1 1081 ? 110.585 125.217 88.070 1.00 72.58 1397 LEU A CA 1
ATOM 8148 C C . LEU A 1 1081 ? 110.898 125.912 89.389 1.00 75.93 1397 LEU A C 1
ATOM 8149 O O . LEU A 1 1081 ? 110.066 125.920 90.301 1.00 80.18 1397 LEU A O 1
ATOM 8154 N N . MET A 1 1082 ? 112.079 126.529 89.499 1.00 72.81 1398 MET A N 1
ATOM 8155 C CA . MET A 1 1082 ? 112.439 127.207 90.744 1.00 71.21 1398 MET A CA 1
ATOM 8156 C C . MET A 1 1082 ? 111.616 128.471 90.964 1.00 72.69 1398 MET A C 1
ATOM 8157 O O . MET A 1 1082 ? 111.237 128.778 92.102 1.00 74.78 1398 MET A O 1
ATOM 8162 N N . ILE A 1 1083 ? 111.338 129.219 89.891 1.00 70.28 1399 ILE A N 1
ATOM 8163 C CA . ILE A 1 1083 ? 110.516 130.421 90.003 1.00 65.57 1399 ILE A CA 1
ATOM 8164 C C . ILE A 1 1083 ? 109.094 130.060 90.419 1.00 70.84 1399 ILE A C 1
ATOM 8165 O O . ILE A 1 1083 ? 108.509 130.708 91.295 1.00 77.17 1399 ILE A O 1
ATOM 8170 N N . GLU A 1 1084 ? 108.531 129.000 89.829 1.00 68.75 1400 GLU A N 1
ATOM 8171 C CA . GLU A 1 1084 ? 107.196 128.554 90.215 1.00 72.44 1400 GLU A CA 1
ATOM 8172 C C . GLU A 1 1084 ? 107.177 127.990 91.633 1.00 74.48 1400 GLU A C 1
ATOM 8173 O O . GLU A 1 1084 ? 106.196 128.189 92.363 1.00 78.31 1400 GLU A O 1
ATOM 8179 N N . CYS A 1 1085 ? 108.269 127.341 92.054 1.00 71.24 1401 CYS A N 1
ATOM 8180 C CA . CYS A 1 1085 ? 108.392 126.863 93.429 1.00 70.94 1401 CYS A CA 1
ATOM 8181 C C . CYS A 1 1085 ? 108.378 128.015 94.426 1.00 71.65 1401 CYS A C 1
ATOM 8182 O O . CYS A 1 1085 ? 107.652 127.974 95.426 1.00 75.51 1401 CYS A O 1
ATOM 8185 N N . ILE A 1 1086 ? 109.159 129.064 94.157 1.00 70.61 1402 ILE A N 1
ATOM 8186 C CA . ILE A 1 1086 ? 109.210 130.210 95.064 1.00 69.83 1402 ILE A CA 1
ATOM 8187 C C . ILE A 1 1086 ? 107.889 130.978 95.043 1.00 70.19 1402 ILE A C 1
ATOM 8188 O O . ILE A 1 1086 ? 107.419 131.458 96.084 1.00 70.04 1402 ILE A O 1
ATOM 8193 N N . LEU A 1 1087 ? 107.245 131.062 93.875 1.00 71.69 1403 LEU A N 1
ATOM 8194 C CA . LEU A 1 1087 ? 105.969 131.765 93.776 1.00 69.49 1403 LEU A CA 1
ATOM 8195 C C . LEU A 1 1087 ? 104.861 131.037 94.529 1.00 72.93 1403 LEU A C 1
ATOM 8196 O O . LEU A 1 1087 ? 104.013 131.679 95.159 1.00 77.50 1403 LEU A O 1
ATOM 8201 N N . MET A 1 1088 ? 104.846 129.702 94.486 1.00 70.88 1404 MET A N 1
ATOM 8202 C CA . MET A 1 1088 ? 103.864 128.979 95.289 1.00 72.26 1404 MET A CA 1
ATOM 8203 C C . MET A 1 1088 ? 104.242 128.966 96.765 1.00 72.17 1404 MET A C 1
ATOM 8204 O O . MET A 1 1088 ? 103.361 128.856 97.624 1.00 76.63 1404 MET A O 1
ATOM 8209 N N . TYR A 1 1089 ? 105.536 129.073 97.080 1.00 70.18 1405 TYR A N 1
ATOM 8210 C CA . TYR A 1 1089 ? 105.956 129.181 98.473 1.00 66.91 1405 TYR A CA 1
ATOM 8211 C C . TYR A 1 1089 ? 105.567 130.526 99.070 1.00 65.35 1405 TYR A C 1
ATOM 8212 O O . TYR A 1 1089 ? 105.387 130.637 100.286 1.00 67.64 1405 TYR A O 1
ATOM 8221 N N . VAL A 1 1090 ? 105.450 131.557 98.236 1.00 66.83 1406 VAL A N 1
ATOM 8222 C CA . VAL A 1 1090 ? 104.982 132.854 98.714 1.00 67.72 1406 VAL A CA 1
ATOM 8223 C C . VAL A 1 1090 ? 103.460 132.895 98.760 1.00 70.09 1406 VAL A C 1
ATOM 8224 O O . VAL A 1 1090 ? 102.862 133.257 99.780 1.00 74.26 1406 VAL A O 1
ATOM 8228 N N . LYS A 1 1091 ? 102.810 132.510 97.663 1.00 70.86 1407 LYS A N 1
ATOM 8229 C CA . LYS A 1 1091 ? 101.390 132.779 97.485 1.00 73.41 1407 LYS A CA 1
ATOM 8230 C C . LYS A 1 1091 ? 100.483 131.794 98.210 1.00 80.43 1407 LYS A C 1
ATOM 8231 O O . LYS A 1 1091 ? 99.290 132.077 98.360 1.00 88.71 1407 LYS A O 1
ATOM 8237 N N . LEU A 1 1092 ? 101.001 130.651 98.662 1.00 78.37 1408 LEU A N 1
ATOM 8238 C CA . LEU A 1 1092 ? 100.149 129.613 99.225 1.00 79.44 1408 LEU A CA 1
ATOM 8239 C C . LEU A 1 1092 ? 100.566 129.130 100.607 1.00 78.78 1408 LEU A C 1
ATOM 8240 O O . LEU A 1 1092 ? 99.931 128.211 101.134 1.00 85.29 1408 LEU A O 1
ATOM 8245 N N . LYS A 1 1093 ? 101.601 129.709 101.206 1.00 74.27 1409 LYS A N 1
ATOM 8246 C CA . LYS A 1 1093 ? 102.055 129.265 102.515 1.00 76.20 1409 LYS A CA 1
ATOM 8247 C C . LYS A 1 1093 ? 101.108 129.735 103.612 1.00 81.44 1409 LYS A C 1
ATOM 8248 O O . LYS A 1 1093 ? 100.543 130.829 103.550 1.00 84.95 1409 LYS A O 1
ATOM 8254 N N . LYS A 1 1094 ? 100.948 128.889 104.627 1.00 81.66 1410 LYS A N 1
ATOM 8255 C CA . LYS A 1 1094 ? 100.107 129.192 105.775 1.00 78.99 1410 LYS A CA 1
ATOM 8256 C C . LYS A 1 1094 ? 100.703 128.513 106.997 1.00 78.47 1410 LYS A C 1
ATOM 8257 O O . LYS A 1 1094 ? 101.510 127.588 106.883 1.00 82.93 1410 LYS A O 1
ATOM 8263 N N . VAL A 1 1095 ? 100.305 128.987 108.174 1.00 78.90 1411 VAL A N 1
ATOM 8264 C CA . VAL A 1 1095 ? 100.793 128.465 109.445 1.00 83.14 1411 VAL A CA 1
ATOM 8265 C C . VAL A 1 1095 ? 99.601 127.966 110.248 1.00 85.05 1411 VAL A C 1
ATOM 8266 O O . VAL A 1 1095 ? 98.622 128.697 110.434 1.00 89.06 1411 VAL A O 1
ATOM 8270 N N . CYS A 1 1096 ? 99.680 126.723 110.715 1.00 82.02 1412 CYS A N 1
ATOM 8271 C CA . CYS A 1 1096 ? 98.619 126.104 111.497 1.00 91.96 1412 CYS A CA 1
ATOM 8272 C C . CYS A 1 1096 ? 99.043 126.043 112.960 1.00 102.00 1412 CYS A C 1
ATOM 8273 O O . CYS A 1 1096 ? 100.045 125.401 113.292 1.00 102.57 1412 CYS A O 1
ATOM 8276 N N . ILE A 1 1097 ? 98.287 126.714 113.821 1.00 102.11 1413 ILE A N 1
ATOM 8277 C CA . ILE A 1 1097 ? 98.517 126.648 115.270 1.00 99.67 1413 ILE A CA 1
ATOM 8278 C C . ILE A 1 1097 ? 98.114 125.266 115.772 1.00 102.83 1413 ILE A C 1
ATOM 8279 O O . ILE A 1 1097 ? 97.134 124.694 115.261 1.00 106.75 1413 ILE A O 1
ATOM 8284 N N . PRO A 1 1098 ? 98.832 124.680 116.733 1.00 102.57 1414 PRO A N 1
ATOM 8285 C CA . PRO A 1 1098 ? 98.436 123.369 117.269 1.00 106.34 1414 PRO A CA 1
ATOM 8286 C C . PRO A 1 1098 ? 97.105 123.422 118.008 1.00 112.59 1414 PRO A C 1
ATOM 8287 O O . PRO A 1 1098 ? 96.574 124.485 118.331 1.00 113.80 1414 PRO A O 1
ATOM 8291 N N . THR A 1 1099 ? 96.573 122.224 118.276 1.00 115.58 1415 THR A N 1
ATOM 8292 C CA . THR A 1 1099 ? 95.193 122.083 118.741 1.00 120.08 1415 THR A CA 1
ATOM 8293 C C . THR A 1 1099 ? 95.000 122.636 120.149 1.00 121.95 1415 THR A C 1
ATOM 8294 O O . THR A 1 1099 ? 94.055 123.393 120.400 1.00 123.98 1415 THR A O 1
ATOM 8298 N N . ASP A 1 1100 ? 95.881 122.259 121.083 1.00 122.75 1416 ASP A N 1
ATOM 8299 C CA . ASP A 1 1100 ? 95.734 122.695 122.470 1.00 122.59 1416 ASP A CA 1
ATOM 8300 C C . ASP A 1 1100 ? 95.943 124.197 122.608 1.00 118.58 1416 ASP A C 1
ATOM 8301 O O . ASP A 1 1100 ? 95.207 124.867 123.344 1.00 119.44 1416 ASP A O 1
ATOM 8306 N N . ILE A 1 1101 ? 96.924 124.741 121.884 1.00 116.15 1417 ILE A N 1
ATOM 8307 C CA . ILE A 1 1101 ? 97.201 126.174 121.922 1.00 114.94 1417 ILE A CA 1
ATOM 8308 C C . ILE A 1 1101 ? 96.028 126.962 121.354 1.00 118.39 1417 ILE A C 1
ATOM 8309 O O . ILE A 1 1101 ? 95.571 127.946 121.951 1.00 122.09 1417 ILE A O 1
ATOM 8314 N N . PHE A 1 1102 ? 95.511 126.523 120.202 1.00 117.29 1418 PHE A N 1
ATOM 8315 C CA . PHE A 1 1102 ? 94.402 127.224 119.563 1.00 118.19 1418 PHE A CA 1
ATOM 8316 C C . PHE A 1 1102 ? 93.127 127.113 120.387 1.00 123.86 1418 PHE A C 1
ATOM 8317 O O . PHE A 1 1102 ? 92.337 128.059 120.437 1.00 126.69 1418 PHE A O 1
ATOM 8325 N N . LEU A 1 1103 ? 92.920 125.975 121.054 1.00 124.17 1419 LEU A N 1
ATOM 8326 C CA . LEU A 1 1103 ? 91.782 125.848 121.959 1.00 123.83 1419 LEU A CA 1
ATOM 8327 C C . LEU A 1 1103 ? 91.936 126.760 123.170 1.00 126.63 1419 LEU A C 1
ATOM 8328 O O . LEU A 1 1103 ? 90.945 127.314 123.662 1.00 128.94 1419 LEU A O 1
ATOM 8333 N N . ASN A 1 1104 ? 93.173 126.942 123.649 1.00 127.33 1420 ASN A N 1
ATOM 8334 C CA . ASN A 1 1104 ? 93.427 127.867 124.751 1.00 127.44 1420 ASN A CA 1
ATOM 8335 C C . ASN A 1 1104 ? 93.115 129.307 124.356 1.00 128.82 1420 ASN A C 1
ATOM 8336 O O . ASN A 1 1104 ? 92.444 130.033 125.101 1.00 131.02 1420 ASN A O 1
ATOM 8341 N N . LEU A 1 1105 ? 93.586 129.737 123.177 1.00 126.70 1421 LEU A N 1
ATOM 8342 C CA . LEU A 1 1105 ? 93.259 131.094 122.740 1.00 126.64 1421 LEU A CA 1
ATOM 8343 C C . LEU A 1 1105 ? 91.780 131.242 122.408 1.00 127.32 1421 LEU A C 1
ATOM 8344 O O . LEU A 1 1105 ? 91.215 132.319 122.616 1.00 128.29 1421 LEU A O 1
ATOM 8349 N N . ARG A 1 1106 ? 91.130 130.176 121.931 1.00 127.13 1422 ARG A N 1
ATOM 8350 C CA . ARG A 1 1106 ? 89.705 130.253 121.633 1.00 129.26 1422 ARG A CA 1
ATOM 8351 C C . ARG A 1 1106 ? 88.873 130.388 122.903 1.00 133.81 1422 ARG A C 1
ATOM 8352 O O . ARG A 1 1106 ? 87.938 131.195 122.948 1.00 136.86 1422 ARG A O 1
ATOM 8360 N N . LYS A 1 1107 ? 89.206 129.632 123.954 1.00 132.53 1423 LYS A N 1
ATOM 8361 C CA . LYS A 1 1107 ? 88.452 129.772 125.197 1.00 133.40 1423 LYS A CA 1
ATOM 8362 C C . LYS A 1 1107 ? 88.774 131.086 125.908 1.00 136.07 1423 LYS A C 1
ATOM 8363 O O . LYS A 1 1107 ? 87.876 131.689 126.512 1.00 139.06 1423 LYS A O 1
ATOM 8369 N N . ALA A 1 1108 ? 90.020 131.572 125.808 1.00 135.10 1424 ALA A N 1
ATOM 8370 C CA . ALA A 1 1108 ? 90.354 132.877 126.375 1.00 134.41 1424 ALA A CA 1
ATOM 8371 C C . ALA A 1 1108 ? 89.618 133.999 125.649 1.00 137.14 1424 ALA A C 1
ATOM 8372 O O . ALA A 1 1108 ? 89.103 134.927 126.282 1.00 139.77 1424 ALA A O 1
ATOM 8374 N N . GLN A 1 1109 ? 89.536 133.912 124.320 1.00 136.61 1425 GLN A N 1
ATOM 8375 C CA . GLN A 1 1109 ? 88.802 134.873 123.511 1.00 138.54 1425 GLN A CA 1
ATOM 8376 C C . GLN A 1 1109 ? 87.296 134.792 123.734 1.00 140.23 1425 GLN A C 1
ATOM 8377 O O . GLN A 1 1109 ? 86.615 135.824 123.675 1.00 141.09 1425 GLN A O 1
ATOM 8383 N N . GLY A 1 1110 ? 86.768 133.600 124.021 1.00 139.08 1426 GLY A N 1
ATOM 8384 C CA . GLY A 1 1110 ? 85.362 133.488 124.372 1.00 140.95 1426 GLY A CA 1
ATOM 8385 C C . GLY A 1 1110 ? 85.041 134.111 125.717 1.00 144.38 1426 GLY A C 1
ATOM 8386 O O . GLY A 1 1110 ? 84.018 134.785 125.869 1.00 144.63 1426 GLY A O 1
ATOM 8387 N N . THR A 1 1111 ? 85.909 133.900 126.712 1.00 145.44 1427 THR A N 1
ATOM 8388 C CA . THR A 1 1111 ? 85.657 134.486 128.026 1.00 145.27 1427 THR A CA 1
ATOM 8389 C C . THR A 1 1111 ? 85.911 135.990 128.060 1.00 145.00 1427 THR A C 1
ATOM 8390 O O . THR A 1 1111 ? 85.218 136.709 128.785 1.00 144.47 1427 THR A O 1
ATOM 8394 N N . PHE A 1 1112 ? 86.888 136.484 127.303 1.00 144.83 1428 PHE A N 1
ATOM 8395 C CA . PHE A 1 1112 ? 87.237 137.897 127.321 1.00 146.56 1428 PHE A CA 1
ATOM 8396 C C . PHE A 1 1112 ? 86.478 138.652 126.229 1.00 148.87 1428 PHE A C 1
ATOM 8397 O O . PHE A 1 1112 ? 85.506 138.155 125.654 1.00 147.45 1428 PHE A O 1
ATOM 8405 N N . GLY A 1 1113 ? 86.924 139.874 125.934 1.00 150.69 1429 GLY A N 1
ATOM 8406 C CA . GLY A 1 1113 ? 86.289 140.779 124.999 1.00 148.31 1429 GLY A CA 1
ATOM 8407 C C . GLY A 1 1113 ? 86.531 140.508 123.531 1.00 146.82 1429 GLY A C 1
ATOM 8408 O O . GLY A 1 1113 ? 86.248 141.387 122.712 1.00 145.82 1429 GLY A O 1
ATOM 8409 N N . GLN A 1 1114 ? 87.076 139.331 123.192 1.00 147.09 1430 GLN A N 1
ATOM 8410 C CA . GLN A 1 1114 ? 87.210 138.833 121.815 1.00 147.24 1430 GLN A CA 1
ATOM 8411 C C . GLN A 1 1114 ? 88.103 139.728 120.955 1.00 149.78 1430 GLN A C 1
ATOM 8412 O O . GLN A 1 1114 ? 87.768 140.061 119.817 1.00 151.90 1430 GLN A O 1
ATOM 8414 N N . ASN A 1 1115 ? 89.250 140.121 121.501 1.00 148.03 1431 ASN A N 1
ATOM 8415 C CA . ASN A 1 1115 ? 90.253 140.869 120.758 1.00 145.58 1431 ASN A CA 1
ATOM 8416 C C . ASN A 1 1115 ? 91.616 140.210 120.919 1.00 141.09 1431 ASN A C 1
ATOM 8417 O O . ASN A 1 1115 ? 91.981 139.774 122.016 1.00 139.34 1431 ASN A O 1
ATOM 8422 N N . GLU A 1 1116 ? 92.365 140.139 119.821 1.00 136.71 1432 GLU A N 1
ATOM 8423 C CA . GLU A 1 1116 ? 93.720 139.613 119.829 1.00 130.74 1432 GLU A CA 1
ATOM 8424 C C . GLU A 1 1116 ? 94.643 140.579 119.100 1.00 124.90 1432 GLU A C 1
ATOM 8425 O O . GLU A 1 1116 ? 94.193 141.488 118.397 1.00 119.63 1432 GLU A O 1
ATOM 8431 N N . THR A 1 1117 ? 95.947 140.384 119.303 1.00 123.30 1433 THR A N 1
ATOM 8432 C CA . THR A 1 1117 ? 96.965 141.263 118.738 1.00 120.74 1433 THR A CA 1
ATOM 8433 C C . THR A 1 1117 ? 96.995 141.211 117.216 1.00 115.07 1433 THR A C 1
ATOM 8434 O O . THR A 1 1117 ? 96.669 142.199 116.550 1.00 113.16 1433 THR A O 1
ATOM 8438 N N . ALA A 1 1118 ? 97.379 140.065 116.655 1.00 111.90 1434 ALA A N 1
ATOM 8439 C CA . ALA A 1 1118 ? 97.446 139.923 115.207 1.00 109.07 1434 ALA A CA 1
ATOM 8440 C C . ALA A 1 1118 ? 96.813 138.618 114.745 1.00 106.16 1434 ALA A C 1
ATOM 8441 O O . ALA A 1 1118 ? 96.313 138.527 113.617 1.00 106.98 1434 ALA A O 1
ATOM 8443 N N . ILE A 1 1119 ? 96.836 137.606 115.615 1.00 100.81 1435 ILE A N 1
ATOM 8444 C CA . ILE A 1 1119 ? 96.311 136.292 115.259 1.00 97.11 1435 ILE A CA 1
ATOM 8445 C C . ILE A 1 1119 ? 94.797 136.344 115.107 1.00 103.85 1435 ILE A C 1
ATOM 8446 O O . ILE A 1 1119 ? 94.226 135.682 114.233 1.00 109.15 1435 ILE A O 1
ATOM 8451 N N . GLY A 1 1120 ? 94.124 137.137 115.943 1.00 103.66 1436 GLY A N 1
ATOM 8452 C CA . GLY A 1 1120 ? 92.685 137.293 115.805 1.00 107.86 1436 GLY A CA 1
ATOM 8453 C C . GLY A 1 1120 ? 92.286 138.010 114.529 1.00 107.91 1436 GLY A C 1
ATOM 8454 O O . GLY A 1 1120 ? 91.290 137.655 113.894 1.00 110.00 1436 GLY A O 1
ATOM 8455 N N . LEU A 1 1121 ? 93.056 139.024 114.133 1.00 105.83 1437 LEU A N 1
ATOM 8456 C CA . LEU A 1 1121 ? 92.746 139.739 112.900 1.00 103.47 1437 LEU A CA 1
ATOM 8457 C C . LEU A 1 1121 ? 93.068 138.906 111.666 1.00 104.64 1437 LEU A C 1
ATOM 8458 O O . LEU A 1 1121 ? 92.348 138.987 110.665 1.00 104.09 1437 LEU A O 1
ATOM 8463 N N . LEU A 1 1122 ? 94.134 138.102 111.716 1.00 104.67 1438 LEU A N 1
ATOM 8464 C CA . LEU A 1 1122 ? 94.489 137.281 110.562 1.00 100.57 1438 LEU A CA 1
ATOM 8465 C C . LEU A 1 1122 ? 93.552 136.090 110.396 1.00 103.17 1438 LEU A C 1
ATOM 8466 O O . LEU A 1 1122 ? 93.324 135.638 109.269 1.00 102.91 1438 LEU A O 1
ATOM 8471 N N . THR A 1 1123 ? 93.002 135.570 111.494 1.00 103.66 1439 THR A N 1
ATOM 8472 C CA . THR A 1 1123 ? 92.143 134.393 111.458 1.00 104.99 1439 THR A CA 1
ATOM 8473 C C . THR A 1 1123 ? 90.662 134.746 111.544 1.00 110.92 1439 THR A C 1
ATOM 8474 O O . THR A 1 1123 ? 89.864 133.919 112.000 1.00 116.00 1439 THR A O 1
ATOM 8478 N N . LYS A 1 1124 ? 90.297 135.967 111.127 1.00 111.13 1440 LYS A N 1
ATOM 8479 C CA . LYS A 1 1124 ? 88.906 136.435 111.026 1.00 114.30 1440 LYS A CA 1
ATOM 8480 C C . LYS A 1 1124 ? 88.176 136.384 112.370 1.00 117.53 1440 LYS A C 1
ATOM 8481 O O . LYS A 1 1124 ? 86.991 136.055 112.440 1.00 121.40 1440 LYS A O 1
ATOM 8487 N N . GLY A 1 1125 ? 88.886 136.717 113.444 1.00 115.33 1441 GLY A N 1
ATOM 8488 C CA . GLY A 1 1125 ? 88.303 136.664 114.769 1.00 116.06 1441 GLY A CA 1
ATOM 8489 C C . GLY A 1 1125 ? 88.484 135.347 115.483 1.00 117.24 1441 GLY A C 1
ATOM 8490 O O . GLY A 1 1125 ? 87.592 134.944 116.240 1.00 120.52 1441 GLY A O 1
ATOM 8491 N N . LEU A 1 1126 ? 89.609 134.658 115.245 1.00 115.32 1442 LEU A N 1
ATOM 8492 C CA . LEU A 1 1126 ? 89.929 133.333 115.796 1.00 116.78 1442 LEU A CA 1
ATOM 8493 C C . LEU A 1 1126 ? 88.878 132.284 115.436 1.00 120.69 1442 LEU A C 1
ATOM 8494 O O . LEU A 1 1126 ? 88.682 131.311 116.167 1.00 123.25 1442 LEU A O 1
ATOM 8499 N N . THR A 1 1127 ? 88.205 132.466 114.302 1.00 123.05 1443 THR A N 1
ATOM 8500 C CA . THR A 1 1127 ? 87.222 131.514 113.810 1.00 126.15 1443 THR A CA 1
ATOM 8501 C C . THR A 1 1127 ? 87.828 130.489 112.865 1.00 131.73 1443 THR A C 1
ATOM 8502 O O . THR A 1 1127 ? 87.115 129.595 112.403 1.00 142.79 1443 THR A O 1
ATOM 8506 N N . THR A 1 1128 ? 89.118 130.609 112.563 1.00 124.80 1444 THR A N 1
ATOM 8507 C CA . THR A 1 1128 ? 89.838 129.647 111.745 1.00 124.70 1444 THR A CA 1
ATOM 8508 C C . THR A 1 1128 ? 91.237 129.486 112.324 1.00 115.53 1444 THR A C 1
ATOM 8509 O O . THR A 1 1128 ? 91.666 130.259 113.184 1.00 116.85 1444 THR A O 1
ATOM 8513 N N . ASN A 1 1129 ? 91.950 128.467 111.857 1.00 109.61 1445 ASN A N 1
ATOM 8514 C CA . ASN A 1 1129 ? 93.252 128.124 112.413 1.00 105.12 1445 ASN A CA 1
ATOM 8515 C C . ASN A 1 1129 ? 94.405 128.614 111.550 1.00 102.36 1445 ASN A C 1
ATOM 8516 O O . ASN A 1 1129 ? 95.377 129.159 112.076 1.00 100.44 1445 ASN A O 1
ATOM 8521 N N . THR A 1 1130 ? 94.310 128.474 110.233 1.00 100.95 1446 THR A N 1
ATOM 8522 C CA . THR A 1 1130 ? 95.428 128.797 109.357 1.00 92.71 1446 THR A CA 1
ATOM 8523 C C . THR A 1 1130 ? 95.426 130.287 109.041 1.00 91.44 1446 THR A C 1
ATOM 8524 O O . THR A 1 1130 ? 94.442 130.815 108.510 1.00 95.87 1446 THR A O 1
ATOM 8528 N N . TYR A 1 1131 ? 96.526 130.967 109.368 1.00 85.00 1447 TYR A N 1
ATOM 8529 C CA . TYR A 1 1131 ? 96.664 132.367 109.010 1.00 83.08 1447 TYR A CA 1
ATOM 8530 C C . TYR A 1 1131 ? 97.785 132.543 107.992 1.00 84.75 1447 TYR A C 1
ATOM 8531 O O . TYR A 1 1131 ? 98.807 131.852 108.075 1.00 88.07 1447 TYR A O 1
ATOM 8540 N N . PRO A 1 1132 ? 97.619 133.439 107.017 1.00 83.50 1448 PRO A N 1
ATOM 8541 C CA . PRO A 1 1132 ? 98.597 133.537 105.925 1.00 79.66 1448 PRO A CA 1
ATOM 8542 C C . PRO A 1 1132 ? 99.906 134.166 106.380 1.00 77.72 1448 PRO A C 1
ATOM 8543 O O . PRO A 1 1132 ? 99.918 135.214 107.026 1.00 77.36 1448 PRO A O 1
ATOM 8547 N N . VAL A 1 1133 ? 101.010 133.508 106.037 1.00 78.04 1449 VAL A N 1
ATOM 8548 C CA . VAL A 1 1133 ? 102.357 134.046 106.197 1.00 77.72 1449 VAL A CA 1
ATOM 8549 C C . VAL A 1 1133 ? 103.005 133.945 104.822 1.00 78.38 1449 VAL A C 1
ATOM 8550 O O . VAL A 1 1133 ? 103.501 132.882 104.429 1.00 76.85 1449 VAL A O 1
ATOM 8554 N N . SER A 1 1134 ? 102.959 135.039 104.061 1.00 76.32 1450 SER A N 1
ATOM 8555 C CA . SER A 1 1134 ? 103.381 135.029 102.665 1.00 74.61 1450 SER A CA 1
ATOM 8556 C C . SER A 1 1134 ? 104.812 135.521 102.472 1.00 75.86 1450 SER A C 1
ATOM 8557 O O . SER A 1 1134 ? 105.684 134.751 102.062 1.00 77.20 1450 SER A O 1
ATOM 8560 N N . MET A 1 1135 ? 105.075 136.789 102.776 1.00 75.55 1451 MET A N 1
ATOM 8561 C CA . MET A 1 1135 ? 106.402 137.364 102.548 1.00 73.19 1451 MET A CA 1
ATOM 8562 C C . MET A 1 1135 ? 107.274 137.251 103.794 1.00 76.76 1451 MET A C 1
ATOM 8563 O O . MET A 1 1135 ? 107.872 138.213 104.274 1.00 78.78 1451 MET A O 1
ATOM 8568 N N . ASN A 1 1136 ? 107.334 136.037 104.331 1.00 75.67 1452 ASN A N 1
ATOM 8569 C CA . ASN A 1 1136 ? 108.204 135.708 105.457 1.00 73.69 1452 ASN A CA 1
ATOM 8570 C C . ASN A 1 1136 ? 108.551 134.228 105.298 1.00 76.82 1452 ASN A C 1
ATOM 8571 O O . ASN A 1 1136 ? 107.812 133.354 105.757 1.00 82.09 1452 ASN A O 1
ATOM 8576 N N . TRP A 1 1137 ? 109.670 133.963 104.634 1.00 77.52 1453 TRP A N 1
ATOM 8577 C CA . TRP A 1 1137 ? 110.226 132.621 104.648 1.00 77.26 1453 TRP A CA 1
ATOM 8578 C C . TRP A 1 1137 ? 110.719 132.311 106.051 1.00 78.18 1453 TRP A C 1
ATOM 8579 O O . TRP A 1 1137 ? 111.256 133.180 106.738 1.00 77.32 1453 TRP A O 1
ATOM 8590 N N . LEU A 1 1138 ? 110.486 131.083 106.496 1.00 77.92 1454 LEU A N 1
ATOM 8591 C CA . LEU A 1 1138 ? 110.841 130.718 107.858 1.00 82.63 1454 LEU A CA 1
ATOM 8592 C C . LEU A 1 1138 ? 112.356 130.624 107.997 1.00 84.23 1454 LEU A C 1
ATOM 8593 O O . LEU A 1 1138 ? 113.073 130.365 107.028 1.00 85.61 1454 LEU A O 1
ATOM 8598 N N . GLN A 1 1139 ? 112.839 130.865 109.215 1.00 81.51 1455 GLN A N 1
ATOM 8599 C CA . GLN A 1 1139 ? 114.273 130.978 109.449 1.00 82.69 1455 GLN A CA 1
ATOM 8600 C C . GLN A 1 1139 ? 114.959 129.628 109.283 1.00 81.23 1455 GLN A C 1
ATOM 8601 O O . GLN A 1 1139 ? 114.503 128.615 109.821 1.00 79.32 1455 GLN A O 1
ATOM 8607 N N . GLY A 1 1140 ? 116.056 129.619 108.530 1.00 79.48 1456 GLY A N 1
ATOM 8608 C CA . GLY A 1 1140 ? 116.774 128.407 108.207 1.00 75.95 1456 GLY A CA 1
ATOM 8609 C C . GLY A 1 1140 ? 116.367 127.756 106.903 1.00 77.08 1456 GLY A C 1
ATOM 8610 O O . GLY A 1 1140 ? 117.029 126.804 106.475 1.00 80.93 1456 GLY A O 1
ATOM 8611 N N . ASN A 1 1141 ? 115.303 128.239 106.260 1.00 75.58 1457 ASN A N 1
ATOM 8612 C CA . ASN A 1 1141 ? 114.837 127.639 105.016 1.00 74.11 1457 ASN A CA 1
ATOM 8613 C C . ASN A 1 1141 ? 115.579 128.153 103.791 1.00 75.18 1457 ASN A C 1
ATOM 8614 O O . ASN A 1 1141 ? 115.703 127.416 102.807 1.00 78.20 1457 ASN A O 1
ATOM 8619 N N . LEU A 1 1142 ? 116.069 129.388 103.821 1.00 71.08 1458 LEU A N 1
ATOM 8620 C CA . LEU A 1 1142 ? 116.776 129.996 102.700 1.00 66.21 1458 LEU A CA 1
ATOM 8621 C C . LEU A 1 1142 ? 118.114 130.548 103.166 1.00 67.97 1458 LEU A C 1
ATOM 8622 O O . LEU A 1 1142 ? 118.487 131.683 102.869 1.00 68.94 1458 LEU A O 1
ATOM 8627 N N . ASN A 1 1143 ? 118.862 129.734 103.909 1.00 71.77 1459 ASN A N 1
ATOM 8628 C CA . ASN A 1 1143 ? 120.062 130.206 104.586 1.00 73.98 1459 ASN A CA 1
ATOM 8629 C C . ASN A 1 1143 ? 121.256 130.397 103.659 1.00 74.63 1459 ASN A C 1
ATOM 8630 O O . ASN A 1 1143 ? 122.222 131.053 104.060 1.00 79.31 1459 ASN A O 1
ATOM 8635 N N . TYR A 1 1144 ? 121.229 129.850 102.448 1.00 67.94 1460 TYR A N 1
ATOM 8636 C CA . TYR A 1 1144 ? 122.287 130.103 101.476 1.00 66.17 1460 TYR A CA 1
ATOM 8637 C C . TYR A 1 1144 ? 121.911 131.168 100.463 1.00 64.55 1460 TYR A C 1
ATOM 8638 O O . TYR A 1 1144 ? 122.773 131.943 100.043 1.00 66.52 1460 TYR A O 1
ATOM 8647 N N . LEU A 1 1145 ? 120.637 131.223 100.063 1.00 63.11 1461 LEU A N 1
ATOM 8648 C CA . LEU A 1 1145 ? 120.207 132.214 99.083 1.00 59.82 1461 LEU A CA 1
ATOM 8649 C C . LEU A 1 1145 ? 120.217 133.614 99.687 1.00 62.46 1461 LEU A C 1
ATOM 8650 O O . LEU A 1 1145 ? 120.623 134.578 99.027 1.00 64.94 1461 LEU A O 1
ATOM 8655 N N . SER A 1 1146 ? 119.776 133.743 100.941 1.00 59.23 1462 SER A N 1
ATOM 8656 C CA . SER A 1 1146 ? 119.820 135.038 101.611 1.00 59.65 1462 SER A CA 1
ATOM 8657 C C . SER A 1 1146 ? 121.251 135.484 101.875 1.00 61.24 1462 SER A C 1
ATOM 8658 O O . SER A 1 1146 ? 121.544 136.681 101.816 1.00 65.18 1462 SER A O 1
ATOM 8661 N N . SER A 1 1147 ? 122.157 134.543 102.141 1.00 58.09 1463 SER A N 1
ATOM 8662 C CA . SER A 1 1147 ? 123.563 134.897 102.306 1.00 58.83 1463 SER A CA 1
ATOM 8663 C C . SER A 1 1147 ? 124.191 135.313 100.980 1.00 63.89 1463 SER A C 1
ATOM 8664 O O . SER A 1 1147 ? 125.043 136.212 100.944 1.00 68.84 1463 SER A O 1
ATOM 8667 N N . VAL A 1 1148 ? 123.774 134.675 99.882 1.00 62.41 1464 VAL A N 1
ATOM 8668 C CA . VAL A 1 1148 ? 124.214 135.082 98.549 1.00 58.61 1464 VAL A CA 1
ATOM 8669 C C . VAL A 1 1148 ? 123.726 136.493 98.236 1.00 63.13 1464 VAL A C 1
ATOM 8670 O O . VAL A 1 1148 ? 124.482 137.329 97.723 1.00 67.00 1464 VAL A O 1
ATOM 8674 N N . TYR A 1 1149 ? 122.468 136.788 98.577 1.00 61.62 1465 TYR A N 1
ATOM 8675 C CA . TYR A 1 1149 ? 121.923 138.129 98.376 1.00 59.48 1465 TYR A CA 1
ATOM 8676 C C . TYR A 1 1149 ? 122.625 139.159 99.256 1.00 61.50 1465 TYR A C 1
ATOM 8677 O O . TYR A 1 1149 ? 122.833 140.301 98.835 1.00 66.03 1465 TYR A O 1
ATOM 8686 N N . HIS A 1 1150 ? 122.999 138.769 100.478 1.00 58.72 1466 HIS A N 1
ATOM 8687 C CA . HIS A 1 1150 ? 123.734 139.658 101.375 1.00 58.42 1466 HIS A CA 1
ATOM 8688 C C . HIS A 1 1150 ? 125.120 139.987 100.826 1.00 60.73 1466 HIS A C 1
ATOM 8689 O O . HIS A 1 1150 ? 125.550 141.149 100.859 1.00 65.45 1466 HIS A O 1
ATOM 8696 N N . SER A 1 1151 ? 125.826 138.981 100.300 1.00 58.75 1467 SER A N 1
ATOM 8697 C CA . SER A 1 1151 ? 127.141 139.232 99.713 1.00 60.83 1467 SER A CA 1
ATOM 8698 C C . SER A 1 1151 ? 127.032 140.050 98.429 1.00 63.26 1467 SER A C 1
ATOM 8699 O O . SER A 1 1151 ? 127.903 140.881 98.139 1.00 64.42 1467 SER A O 1
ATOM 8702 N N . CYS A 1 1152 ? 125.963 139.835 97.656 1.00 62.87 1468 CYS A N 1
ATOM 8703 C CA . CYS A 1 1152 ? 125.707 140.660 96.479 1.00 61.51 1468 CYS A CA 1
ATOM 8704 C C . CYS A 1 1152 ? 125.436 142.108 96.868 1.00 63.77 1468 CYS A C 1
ATOM 8705 O O . CYS A 1 1152 ? 125.902 143.038 96.197 1.00 66.19 1468 CYS A O 1
ATOM 8708 N N . ALA A 1 1153 ? 124.701 142.314 97.964 1.00 61.59 1469 ALA A N 1
ATOM 8709 C CA . ALA A 1 1153 ? 124.447 143.660 98.467 1.00 61.26 1469 ALA A CA 1
ATOM 8710 C C . ALA A 1 1153 ? 125.732 144.331 98.930 1.00 64.93 1469 ALA A C 1
ATOM 8711 O O . ALA A 1 1153 ? 125.913 145.538 98.738 1.00 69.66 1469 ALA A O 1
ATOM 8713 N N . MET A 1 1154 ? 126.643 143.566 99.534 1.00 63.64 1470 MET A N 1
ATOM 8714 C CA . MET A 1 1154 ? 127.908 144.162 99.962 1.00 63.05 1470 MET A CA 1
ATOM 8715 C C . MET A 1 1154 ? 128.809 144.500 98.775 1.00 65.76 1470 MET A C 1
ATOM 8716 O O . MET A 1 1154 ? 129.520 145.517 98.797 1.00 69.59 1470 MET A O 1
ATOM 8721 N N . LYS A 1 1155 ? 128.801 143.660 97.736 1.00 62.86 1471 LYS A N 1
ATOM 8722 C CA . LYS A 1 1155 ? 129.537 143.991 96.517 1.00 62.38 1471 LYS A CA 1
ATOM 8723 C C . LYS A 1 1155 ? 128.956 145.229 95.845 1.00 66.81 1471 LYS A C 1
ATOM 8724 O O . LYS A 1 1155 ? 129.698 146.065 95.312 1.00 72.72 1471 LYS A O 1
ATOM 8730 N N . ALA A 1 1156 ? 127.628 145.371 95.879 1.00 65.15 1472 ALA A N 1
ATOM 8731 C CA . ALA A 1 1156 ? 126.997 146.587 95.380 1.00 63.45 1472 ALA A CA 1
ATOM 8732 C C . ALA A 1 1156 ? 127.343 147.798 96.235 1.00 66.75 1472 ALA A C 1
ATOM 8733 O O . ALA A 1 1156 ? 127.443 148.909 95.707 1.00 71.26 1472 ALA A O 1
ATOM 8735 N N . TYR A 1 1157 ? 127.525 147.607 97.545 1.00 66.03 1473 TYR A N 1
ATOM 8736 C CA . TYR A 1 1157 ? 127.985 148.694 98.408 1.00 64.87 1473 TYR A CA 1
ATOM 8737 C C . TYR A 1 1157 ? 129.382 149.157 98.021 1.00 66.16 1473 TYR A C 1
ATOM 8738 O O . TYR A 1 1157 ? 129.653 150.364 97.975 1.00 68.47 1473 TYR A O 1
ATOM 8747 N N . HIS A 1 1158 ? 130.283 148.209 97.752 1.00 63.17 1474 HIS A N 1
ATOM 8748 C CA . HIS A 1 1158 ? 131.632 148.571 97.320 1.00 65.31 1474 HIS A CA 1
ATOM 8749 C C . HIS A 1 1158 ? 131.619 149.268 95.962 1.00 71.29 1474 HIS A C 1
ATOM 8750 O O . HIS A 1 1158 ? 132.338 150.256 95.757 1.00 76.40 1474 HIS A O 1
ATOM 8757 N N . LYS A 1 1159 ? 130.793 148.780 95.030 1.00 69.47 1475 LYS A N 1
ATOM 8758 C CA . LYS A 1 1159 ? 130.686 149.422 93.722 1.00 69.54 1475 LYS A CA 1
ATOM 8759 C C . LYS A 1 1159 ? 130.063 150.810 93.818 1.00 73.96 1475 LYS A C 1
ATOM 8760 O O . LYS A 1 1159 ? 130.422 151.702 93.041 1.00 78.17 1475 LYS A O 1
ATOM 8766 N N . THR A 1 1160 ? 129.132 151.009 94.754 1.00 72.80 1476 THR A N 1
ATOM 8767 C CA . THR A 1 1160 ? 128.548 152.328 94.967 1.00 73.27 1476 THR A CA 1
ATOM 8768 C C . THR A 1 1160 ? 129.562 153.289 95.569 1.00 77.51 1476 THR A C 1
ATOM 8769 O O . THR A 1 1160 ? 129.658 154.446 95.143 1.00 78.40 1476 THR A O 1
ATOM 8773 N N . LEU A 1 1161 ? 130.334 152.828 96.554 1.00 77.95 1477 LEU A N 1
ATOM 8774 C CA . LEU A 1 1161 ? 131.333 153.689 97.172 1.00 79.53 1477 LEU A CA 1
ATOM 8775 C C . LEU A 1 1161 ? 132.508 153.968 96.247 1.00 82.18 1477 LEU A C 1
ATOM 8776 O O . LEU A 1 1161 ? 133.214 154.960 96.446 1.00 85.11 1477 LEU A O 1
ATOM 8781 N N . GLU A 1 1162 ? 132.724 153.132 95.229 1.00 82.07 1478 GLU A N 1
ATOM 8782 C CA . GLU A 1 1162 ? 133.742 153.444 94.233 1.00 85.02 1478 GLU A CA 1
ATOM 8783 C C . GLU A 1 1162 ? 133.349 154.594 93.309 1.00 87.86 1478 GLU A C 1
ATOM 8784 O O . GLU A 1 1162 ? 134.198 155.062 92.543 1.00 90.22 1478 GLU A O 1
ATOM 8790 N N . CYS A 1 1163 ? 132.097 155.058 93.354 1.00 85.43 1479 CYS A N 1
ATOM 8791 C CA . CYS A 1 1163 ? 131.666 156.192 92.545 1.00 85.66 1479 CYS A CA 1
ATOM 8792 C C . CYS A 1 1163 ? 132.040 157.541 93.147 1.00 91.65 1479 CYS A C 1
ATOM 8793 O O . CYS A 1 1163 ? 131.832 158.566 92.489 1.00 93.57 1479 CYS A O 1
ATOM 8796 N N . TYR A 1 1164 ? 132.563 157.572 94.371 1.00 96.52 1480 TYR A N 1
ATOM 8797 C CA . TYR A 1 1164 ? 133.039 158.822 94.949 1.00 101.48 1480 TYR A CA 1
ATOM 8798 C C . TYR A 1 1164 ? 134.309 159.273 94.240 1.00 104.76 1480 TYR A C 1
ATOM 8799 O O . TYR A 1 1164 ? 135.194 158.464 93.944 1.00 107.42 1480 TYR A O 1
ATOM 8808 N N . LYS A 1 1165 ? 134.401 160.575 93.970 1.00 104.13 1481 LYS A N 1
ATOM 8809 C CA . LYS A 1 1165 ? 135.417 161.064 93.044 1.00 108.87 1481 LYS A CA 1
ATOM 8810 C C . LYS A 1 1165 ? 136.792 161.165 93.698 1.00 113.09 1481 LYS A C 1
ATOM 8811 O O . LYS A 1 1165 ? 137.723 160.445 93.319 1.00 113.87 1481 LYS A O 1
ATOM 8817 N N . ASP A 1 1166 ? 136.944 162.052 94.674 1.00 113.13 1482 ASP A N 1
ATOM 8818 C CA . ASP A 1 1166 ? 138.257 162.325 95.262 1.00 113.76 1482 ASP A CA 1
ATOM 8819 C C . ASP A 1 1166 ? 138.507 161.512 96.526 1.00 112.12 1482 ASP A C 1
ATOM 8820 O O . ASP A 1 1166 ? 138.922 162.063 97.543 1.00 114.85 1482 ASP A O 1
ATOM 8825 N N . CYS A 1 1167 ? 138.299 160.196 96.465 1.00 109.34 1483 CYS A N 1
ATOM 8826 C CA . CYS A 1 1167 ? 138.573 159.294 97.579 1.00 106.41 1483 CYS A CA 1
ATOM 8827 C C . CYS A 1 1167 ? 138.660 157.870 97.052 1.00 108.04 1483 CYS A C 1
ATOM 8828 O O . CYS A 1 1167 ? 138.008 157.530 96.062 1.00 111.89 1483 CYS A O 1
ATOM 8831 N N . ASP A 1 1168 ? 139.466 157.046 97.717 1.00 101.17 1484 ASP A N 1
ATOM 8832 C CA . ASP A 1 1168 ? 139.600 155.634 97.384 1.00 98.31 1484 ASP A CA 1
ATOM 8833 C C . ASP A 1 1168 ? 139.087 154.789 98.540 1.00 93.59 1484 ASP A C 1
ATOM 8834 O O . ASP A 1 1168 ? 139.539 154.946 99.678 1.00 95.56 1484 ASP A O 1
ATOM 8839 N N . PHE A 1 1169 ? 138.152 153.892 98.246 1.00 89.83 1485 PHE A N 1
ATOM 8840 C CA . PHE A 1 1169 ? 137.576 153.001 99.239 1.00 86.05 1485 PHE A CA 1
ATOM 8841 C C . PHE A 1 1169 ? 137.783 151.559 98.804 1.00 85.74 1485 PHE A C 1
ATOM 8842 O O . PHE A 1 1169 ? 137.549 151.196 97.649 1.00 90.08 1485 PHE A O 1
ATOM 8850 N N . GLN A 1 1170 ? 138.227 150.722 99.742 1.00 80.43 1486 GLN A N 1
ATOM 8851 C CA . GLN A 1 1170 ? 138.231 149.278 99.521 1.00 81.29 1486 GLN A CA 1
ATOM 8852 C C . GLN A 1 1170 ? 137.603 148.586 100.719 1.00 72.56 1486 GLN A C 1
ATOM 8853 O O . GLN A 1 1170 ? 137.953 148.876 101.866 1.00 71.61 1486 GLN A O 1
ATOM 8859 N N . THR A 1 1171 ? 136.679 147.673 100.438 1.00 69.51 1487 THR A N 1
ATOM 8860 C CA . THR A 1 1171 ? 135.820 147.062 101.440 1.00 64.49 1487 THR A CA 1
ATOM 8861 C C . THR A 1 1171 ? 136.071 145.563 101.484 1.00 65.39 1487 THR A C 1
ATOM 8862 O O . THR A 1 1171 ? 136.187 144.918 100.436 1.00 71.87 1487 THR A O 1
ATOM 8866 N N . ARG A 1 1172 ? 136.169 145.016 102.691 1.00 61.74 1488 ARG A N 1
ATOM 8867 C CA . ARG A 1 1172 ? 136.232 143.579 102.908 1.00 61.37 1488 ARG A CA 1
ATOM 8868 C C . ARG A 1 1172 ? 135.092 143.189 103.834 1.00 61.40 1488 ARG A C 1
ATOM 8869 O O . ARG A 1 1172 ? 134.938 143.771 104.912 1.00 66.46 1488 ARG A O 1
ATOM 8877 N N . TRP A 1 1173 ? 134.299 142.209 103.418 1.00 56.71 1489 TRP A N 1
ATOM 8878 C CA . TRP A 1 1173 ? 133.109 141.816 104.152 1.00 56.79 1489 TRP A CA 1
ATOM 8879 C C . TRP A 1 1173 ? 133.053 140.304 104.262 1.00 61.48 1489 TRP A C 1
ATOM 8880 O O . TRP A 1 1173 ? 133.626 139.580 103.447 1.00 64.48 1489 TRP A O 1
ATOM 8891 N N . ILE A 1 1174 ? 132.355 139.835 105.289 1.00 65.78 1490 ILE A N 1
ATOM 8892 C CA . ILE A 1 1174 ? 132.185 138.410 105.533 1.00 67.15 1490 ILE A CA 1
ATOM 8893 C C . ILE A 1 1174 ? 130.726 138.189 105.913 1.00 65.66 1490 ILE A C 1
ATOM 8894 O O . ILE A 1 1174 ? 130.204 138.873 106.798 1.00 67.43 1490 ILE A O 1
ATOM 8899 N N . VAL A 1 1175 ? 130.062 137.257 105.234 1.00 63.28 1491 VAL A N 1
ATOM 8900 C CA . VAL A 1 1175 ? 128.619 137.079 105.348 1.00 61.72 1491 VAL A CA 1
ATOM 8901 C C . VAL A 1 1175 ? 128.327 135.655 105.805 1.00 71.64 1491 VAL A C 1
ATOM 8902 O O . VAL A 1 1175 ? 128.803 134.691 105.195 1.00 79.52 1491 VAL A O 1
ATOM 8906 N N . HIS A 1 1176 ? 127.549 135.527 106.894 1.00 70.48 1492 HIS A N 1
ATOM 8907 C CA . HIS A 1 1176 ? 126.982 134.254 107.351 1.00 73.46 1492 HIS A CA 1
ATOM 8908 C C . HIS A 1 1176 ? 125.519 134.532 107.689 1.00 73.17 1492 HIS A C 1
ATOM 8909 O O . HIS A 1 1176 ? 125.192 134.798 108.849 1.00 75.84 1492 HIS A O 1
ATOM 8916 N N . SER A 1 1177 ? 124.662 134.451 106.664 1.00 73.01 1493 SER A N 1
ATOM 8917 C CA . SER A 1 1177 ? 123.218 134.659 106.764 1.00 72.82 1493 SER A CA 1
ATOM 8918 C C . SER A 1 1177 ? 122.880 136.010 107.384 1.00 74.80 1493 SER A C 1
ATOM 8919 O O . SER A 1 1177 ? 122.841 137.033 106.695 1.00 74.58 1493 SER A O 1
ATOM 8922 N N . ASP A 1 1178 ? 122.647 136.012 108.693 1.00 74.71 1494 ASP A N 1
ATOM 8923 C CA . ASP A 1 1178 ? 122.215 137.191 109.425 1.00 74.71 1494 ASP A CA 1
ATOM 8924 C C . ASP A 1 1178 ? 123.379 138.109 109.793 1.00 76.76 1494 ASP A C 1
ATOM 8925 O O . ASP A 1 1178 ? 123.175 139.316 109.956 1.00 80.14 1494 ASP A O 1
ATOM 8930 N N . ASP A 1 1179 ? 124.597 137.587 109.872 1.00 73.00 1495 ASP A N 1
ATOM 8931 C CA . ASP A 1 1179 ? 125.714 138.299 110.470 1.00 72.87 1495 ASP A CA 1
ATOM 8932 C C . ASP A 1 1179 ? 126.482 139.100 109.419 1.00 73.20 1495 ASP A C 1
ATOM 8933 O O . ASP A 1 1179 ? 126.197 139.034 108.220 1.00 74.51 1495 ASP A O 1
ATOM 8938 N N . ASN A 1 1180 ? 127.470 139.871 109.880 1.00 73.89 1496 ASN A N 1
ATOM 8939 C CA . ASN A 1 1180 ? 128.308 140.705 109.024 1.00 67.72 1496 ASN A CA 1
ATOM 8940 C C . ASN A 1 1180 ? 129.604 141.065 109.741 1.00 69.22 1496 ASN A C 1
ATOM 8941 O O . ASN A 1 1180 ? 129.609 141.262 110.959 1.00 76.67 1496 ASN A O 1
ATOM 8946 N N . ALA A 1 1181 ? 130.704 141.156 108.998 1.00 62.73 1497 ALA A N 1
ATOM 8947 C CA . ALA A 1 1181 ? 132.012 141.489 109.559 1.00 66.09 1497 ALA A CA 1
ATOM 8948 C C . ALA A 1 1181 ? 132.746 142.460 108.639 1.00 67.36 1497 ALA A C 1
ATOM 8949 O O . ALA A 1 1181 ? 133.910 142.264 108.291 1.00 74.95 1497 ALA A O 1
ATOM 8951 N N . THR A 1 1182 ? 132.051 143.517 108.228 1.00 61.76 1498 THR A N 1
ATOM 8952 C CA . THR A 1 1182 ? 132.583 144.458 107.249 1.00 60.83 1498 THR A CA 1
ATOM 8953 C C . THR A 1 1182 ? 133.743 145.275 107.805 1.00 57.95 1498 THR A C 1
ATOM 8954 O O . THR A 1 1182 ? 133.689 145.782 108.928 1.00 62.65 1498 THR A O 1
ATOM 8958 N N . SER A 1 1183 ? 134.800 145.399 107.004 1.00 56.20 1499 SER A N 1
ATOM 8959 C CA . SER A 1 1183 ? 135.872 146.349 107.247 1.00 59.03 1499 SER A CA 1
ATOM 8960 C C . SER A 1 1183 ? 135.930 147.331 106.086 1.00 59.06 1499 SER A C 1
ATOM 8961 O O . SER A 1 1183 ? 135.497 147.028 104.972 1.00 67.74 1499 SER A O 1
ATOM 8964 N N . LEU A 1 1184 ? 136.464 148.518 106.355 1.00 57.44 1500 LEU A N 1
ATOM 8965 C CA . LEU A 1 1184 ? 136.590 149.547 105.333 1.00 64.41 1500 LEU A CA 1
ATOM 8966 C C . LEU A 1 1184 ? 137.741 150.470 105.686 1.00 68.96 1500 LEU A C 1
ATOM 8967 O O . LEU A 1 1184 ? 137.885 150.878 106.840 1.00 76.71 1500 LEU A O 1
ATOM 8972 N N . ILE A 1 1185 ? 138.560 150.789 104.688 1.00 71.08 1501 ILE A N 1
ATOM 8973 C CA . ILE A 1 1185 ? 139.716 151.661 104.856 1.00 78.61 1501 ILE A CA 1
ATOM 8974 C C . ILE A 1 1185 ? 139.608 152.776 103.826 1.00 82.21 1501 ILE A C 1
ATOM 8975 O O . ILE A 1 1185 ? 139.675 152.518 102.619 1.00 90.47 1501 ILE A O 1
ATOM 8980 N N . ALA A 1 1186 ? 139.449 154.007 104.295 1.00 84.83 1502 ALA A N 1
ATOM 8981 C CA . ALA A 1 1186 ? 139.348 155.159 103.414 1.00 88.61 1502 ALA A CA 1
ATOM 8982 C C . ALA A 1 1186 ? 140.716 155.797 103.208 1.00 94.23 1502 ALA A C 1
ATOM 8983 O O . ALA A 1 1186 ? 141.641 155.614 104.001 1.00 98.40 1502 ALA A O 1
ATOM 8985 N N . SER A 1 1187 ? 140.837 156.550 102.117 1.00 97.50 1503 SER A N 1
ATOM 8986 C CA . SER A 1 1187 ? 142.073 157.251 101.808 1.00 104.11 1503 SER A CA 1
ATOM 8987 C C . SER A 1 1187 ? 141.750 158.477 100.968 1.00 108.15 1503 SER A C 1
ATOM 8988 O O . SER A 1 1187 ? 140.703 158.552 100.320 1.00 106.70 1503 SER A O 1
ATOM 8991 N N . GLY A 1 1188 ? 142.667 159.441 100.985 1.00 109.98 1504 GLY A N 1
ATOM 8992 C CA . GLY A 1 1188 ? 142.493 160.664 100.227 1.00 111.29 1504 GLY A CA 1
ATOM 8993 C C . GLY A 1 1188 ? 142.092 161.850 101.079 1.00 112.47 1504 GLY A C 1
ATOM 8994 O O . GLY A 1 1188 ? 142.618 162.036 102.180 1.00 114.11 1504 GLY A O 1
ATOM 8995 N N . GLU A 1 1189 ? 141.163 162.666 100.578 1.00 111.37 1505 GLU A N 1
ATOM 8996 C CA . GLU A 1 1189 ? 140.669 163.832 101.310 1.00 111.91 1505 GLU A CA 1
ATOM 8997 C C . GLU A 1 1189 ? 139.574 163.369 102.266 1.00 110.20 1505 GLU A C 1
ATOM 8998 O O . GLU A 1 1189 ? 138.376 163.452 101.985 1.00 110.08 1505 GLU A O 1
ATOM 9004 N N . VAL A 1 1190 ? 140.008 162.867 103.425 1.00 108.98 1506 VAL A N 1
ATOM 9005 C CA . VAL A 1 1190 ? 139.080 162.266 104.379 1.00 107.94 1506 VAL A CA 1
ATOM 9006 C C . VAL A 1 1190 ? 138.245 163.334 105.082 1.00 110.23 1506 VAL A C 1
ATOM 9007 O O . VAL A 1 1190 ? 137.064 163.118 105.381 1.00 107.91 1506 VAL A O 1
ATOM 9011 N N . ASP A 1 1191 ? 138.840 164.500 105.354 1.00 113.48 1507 ASP A N 1
ATOM 9012 C CA . ASP A 1 1191 ? 138.170 165.511 106.169 1.00 114.60 1507 ASP A CA 1
ATOM 9013 C C . ASP A 1 1191 ? 136.976 166.137 105.456 1.00 114.40 1507 ASP A C 1
ATOM 9014 O O . ASP A 1 1191 ? 135.965 166.441 106.099 1.00 113.60 1507 ASP A O 1
ATOM 9019 N N . LYS A 1 1192 ? 137.066 166.335 104.139 1.00 114.24 1508 LYS A N 1
ATOM 9020 C CA . LYS A 1 1192 ? 135.929 166.869 103.397 1.00 111.51 1508 LYS A CA 1
ATOM 9021 C C . LYS A 1 1192 ? 134.834 165.824 103.231 1.00 107.77 1508 LYS A C 1
ATOM 9022 O O . LYS A 1 1192 ? 133.643 166.124 103.393 1.00 108.69 1508 LYS A O 1
ATOM 9028 N N . MET A 1 1193 ? 135.213 164.586 102.922 1.00 105.65 1509 MET A N 1
ATOM 9029 C CA . MET A 1 1193 ? 134.216 163.556 102.677 1.00 104.95 1509 MET A CA 1
ATOM 9030 C C . MET A 1 1193 ? 133.522 163.090 103.951 1.00 104.50 1509 MET A C 1
ATOM 9031 O O . MET A 1 1193 ? 132.407 162.561 103.867 1.00 104.25 1509 MET A O 1
ATOM 9036 N N . LEU A 1 1194 ? 134.145 163.272 105.123 1.00 103.93 1510 LEU A N 1
ATOM 9037 C CA . LEU A 1 1194 ? 133.497 162.865 106.367 1.00 102.93 1510 LEU A CA 1
ATOM 9038 C C . LEU A 1 1194 ? 132.298 163.750 106.683 1.00 101.70 1510 LEU A C 1
ATOM 9039 O O . LEU A 1 1194 ? 131.264 163.257 107.147 1.00 98.81 1510 LEU A O 1
ATOM 9044 N N . THR A 1 1195 ? 132.412 165.056 106.437 1.00 102.67 1511 THR A N 1
ATOM 9045 C CA . THR A 1 1195 ? 131.250 165.924 106.558 1.00 101.12 1511 THR A CA 1
ATOM 9046 C C . THR A 1 1195 ? 130.384 165.921 105.306 1.00 103.00 1511 THR A C 1
ATOM 9047 O O . THR A 1 1195 ? 129.251 166.409 105.360 1.00 105.11 1511 THR A O 1
ATOM 9051 N N . ASP A 1 1196 ? 130.885 165.394 104.183 1.00 106.03 1512 ASP A N 1
ATOM 9052 C CA . ASP A 1 1196 ? 129.994 165.082 103.068 1.00 105.07 1512 ASP A CA 1
ATOM 9053 C C . ASP A 1 1196 ? 129.047 163.946 103.429 1.00 100.30 1512 ASP A C 1
ATOM 9054 O O . ASP A 1 1196 ? 127.872 163.961 103.043 1.00 96.23 1512 ASP A O 1
ATOM 9059 N N . PHE A 1 1197 ? 129.540 162.951 104.163 1.00 99.44 1513 PHE A N 1
ATOM 9060 C CA . PHE A 1 1197 ? 128.728 161.828 104.608 1.00 98.04 1513 PHE A CA 1
ATOM 9061 C C . PHE A 1 1197 ? 128.043 162.082 105.944 1.00 99.33 1513 PHE A C 1
ATOM 9062 O O . PHE A 1 1197 ? 127.413 161.160 106.472 1.00 99.40 1513 PHE A O 1
ATOM 9070 N N . SER A 1 1198 ? 128.176 163.295 106.495 1.00 98.91 1514 SER A N 1
ATOM 9071 C CA . SER A 1 1198 ? 127.543 163.730 107.747 1.00 96.92 1514 SER A CA 1
ATOM 9072 C C . SER A 1 1198 ? 127.946 162.839 108.925 1.00 92.82 1514 SER A C 1
ATOM 9073 O O . SER A 1 1198 ? 127.127 162.144 109.528 1.00 93.55 1514 SER A O 1
ATOM 9076 N N . SER A 1 1199 ? 129.236 162.874 109.244 1.00 91.33 1515 SER A N 1
ATOM 9077 C CA . SER A 1 1199 ? 129.777 162.086 110.343 1.00 90.01 1515 SER A CA 1
ATOM 9078 C C . SER A 1 1199 ? 130.996 162.809 110.904 1.00 90.21 1515 SER A C 1
ATOM 9079 O O . SER A 1 1199 ? 131.318 163.929 110.498 1.00 93.95 1515 SER A O 1
ATOM 9082 N N . SER A 1 1200 ? 131.677 162.161 111.852 1.00 88.11 1516 SER A N 1
ATOM 9083 C CA . SER A 1 1200 ? 132.867 162.717 112.477 1.00 88.79 1516 SER A CA 1
ATOM 9084 C C . SER A 1 1200 ? 134.090 161.818 112.384 1.00 88.87 1516 SER A C 1
ATOM 9085 O O . SER A 1 1200 ? 135.211 162.320 112.525 1.00 89.96 1516 SER A O 1
ATOM 9088 N N . SER A 1 1201 ? 133.914 160.519 112.157 1.00 87.87 1517 SER A N 1
ATOM 9089 C CA . SER A 1 1201 ? 135.033 159.602 111.999 1.00 87.37 1517 SER A CA 1
ATOM 9090 C C . SER A 1 1201 ? 134.598 158.456 111.098 1.00 85.20 1517 SER A C 1
ATOM 9091 O O . SER A 1 1201 ? 133.426 158.334 110.735 1.00 86.40 1517 SER A O 1
ATOM 9094 N N . LEU A 1 1202 ? 135.572 157.626 110.722 1.00 80.04 1518 LEU A N 1
ATOM 9095 C CA . LEU A 1 1202 ? 135.291 156.495 109.839 1.00 77.48 1518 LEU A CA 1
ATOM 9096 C C . LEU A 1 1202 ? 134.345 155.435 110.413 1.00 74.69 1518 LEU A C 1
ATOM 9097 O O . LEU A 1 1202 ? 133.537 154.910 109.628 1.00 77.08 1518 LEU A O 1
ATOM 9102 N N . PRO A 1 1203 ? 134.414 155.016 111.695 1.00 70.93 1519 PRO A N 1
ATOM 9103 C CA . PRO A 1 1203 ? 133.350 154.117 112.190 1.00 70.63 1519 PRO A CA 1
ATOM 9104 C C . PRO A 1 1203 ? 131.957 154.725 112.160 1.00 72.74 1519 PRO A C 1
ATOM 9105 O O . PRO A 1 1203 ? 130.987 154.014 111.865 1.00 77.19 1519 PRO A O 1
ATOM 9109 N N . GLU A 1 1204 ? 131.832 156.025 112.442 1.00 72.54 1520 GLU A N 1
ATOM 9110 C CA . GLU A 1 1204 ? 130.541 156.694 112.311 1.00 75.67 1520 GLU A CA 1
ATOM 9111 C C . GLU A 1 1204 ? 130.094 156.736 110.857 1.00 76.27 1520 GLU A C 1
ATOM 9112 O O . GLU A 1 1204 ? 128.910 156.521 110.559 1.00 76.74 1520 GLU A O 1
ATOM 9118 N N . MET A 1 1205 ? 131.042 156.989 109.946 1.00 74.81 1521 MET A N 1
ATOM 9119 C CA . MET A 1 1205 ? 130.782 156.925 108.510 1.00 71.73 1521 MET A CA 1
ATOM 9120 C C . MET A 1 1205 ? 130.251 155.565 108.092 1.00 72.41 1521 MET A C 1
ATOM 9121 O O . MET A 1 1205 ? 129.279 155.474 107.338 1.00 73.10 1521 MET A O 1
ATOM 9126 N N . LEU A 1 1206 ? 130.898 154.498 108.557 1.00 73.16 1522 LEU A N 1
ATOM 9127 C CA . LEU A 1 1206 ? 130.501 153.152 108.166 1.00 66.29 1522 LEU A CA 1
ATOM 9128 C C . LEU A 1 1206 ? 129.141 152.785 108.736 1.00 67.10 1522 LEU A C 1
ATOM 9129 O O . LEU A 1 1206 ? 128.288 152.254 108.013 1.00 70.01 1522 LEU A O 1
ATOM 9134 N N . PHE A 1 1207 ? 128.906 153.106 110.012 1.00 69.19 1523 PHE A N 1
ATOM 9135 C CA . PHE A 1 1207 ? 127.634 152.776 110.642 1.00 71.50 1523 PHE A CA 1
ATOM 9136 C C . PHE A 1 1207 ? 126.480 153.570 110.042 1.00 74.57 1523 PHE A C 1
ATOM 9137 O O . PHE A 1 1207 ? 125.344 153.086 110.033 1.00 80.92 1523 PHE A O 1
ATOM 9145 N N . ARG A 1 1208 ? 126.739 154.778 109.533 1.00 71.37 1524 ARG A N 1
ATOM 9146 C CA . ARG A 1 1208 ? 125.666 155.507 108.865 1.00 73.04 1524 ARG A CA 1
ATOM 9147 C C . ARG A 1 1208 ? 125.477 155.063 107.417 1.00 74.63 1524 ARG A C 1
ATOM 9148 O O . ARG A 1 1208 ? 124.338 154.830 106.991 1.00 75.95 1524 ARG A O 1
ATOM 9156 N N . SER A 1 1209 ? 126.567 154.920 106.659 1.00 73.80 1525 SER A N 1
ATOM 9157 C CA . SER A 1 1209 ? 126.518 154.610 105.237 1.00 69.83 1525 SER A CA 1
ATOM 9158 C C . SER A 1 1209 ? 126.008 153.206 104.950 1.00 68.84 1525 SER A C 1
ATOM 9159 O O . SER A 1 1209 ? 125.209 153.028 104.028 1.00 68.50 1525 SER A O 1
ATOM 9162 N N . ILE A 1 1210 ? 126.451 152.202 105.712 1.00 68.99 1526 ILE A N 1
ATOM 9163 C CA . ILE A 1 1210 ? 125.974 150.843 105.481 1.00 64.82 1526 ILE A CA 1
ATOM 9164 C C . ILE A 1 1210 ? 124.506 150.714 105.872 1.00 67.46 1526 ILE A C 1
ATOM 9165 O O . ILE A 1 1210 ? 123.733 150.029 105.187 1.00 70.06 1526 ILE A O 1
ATOM 9170 N N . GLU A 1 1211 ? 124.087 151.402 106.939 1.00 69.28 1527 GLU A N 1
ATOM 9171 C CA . GLU A 1 1211 ? 122.679 151.405 107.327 1.00 71.37 1527 GLU A CA 1
ATOM 9172 C C . GLU A 1 1211 ? 121.808 152.085 106.277 1.00 73.27 1527 GLU A C 1
ATOM 9173 O O . GLU A 1 1211 ? 120.679 151.652 106.024 1.00 76.02 1527 GLU A O 1
ATOM 9179 N N . ALA A 1 1212 ? 122.313 153.156 105.659 1.00 69.87 1528 ALA A N 1
ATOM 9180 C CA . ALA A 1 1212 ? 121.560 153.801 104.587 1.00 67.91 1528 ALA A CA 1
ATOM 9181 C C . ALA A 1 1212 ? 121.557 152.966 103.312 1.00 69.83 1528 ALA A C 1
ATOM 9182 O O . ALA A 1 1212 ? 120.578 152.995 102.557 1.00 69.50 1528 ALA A O 1
ATOM 9184 N N . HIS A 1 1213 ? 122.638 152.228 103.052 1.00 69.25 1529 HIS A N 1
ATOM 9185 C CA . HIS A 1 1213 ? 122.732 151.431 101.833 1.00 67.00 1529 HIS A CA 1
ATOM 9186 C C . HIS A 1 1213 ? 121.864 150.182 101.910 1.00 66.33 1529 HIS A C 1
ATOM 9187 O O . HIS A 1 1213 ? 121.247 149.788 100.914 1.00 68.94 1529 HIS A O 1
ATOM 9194 N N . PHE A 1 1214 ? 121.805 149.548 103.084 1.00 66.44 1530 PHE A N 1
ATOM 9195 C CA . PHE A 1 1214 ? 121.084 148.291 103.247 1.00 62.42 1530 PHE A CA 1
ATOM 9196 C C . PHE A 1 1214 ? 119.578 148.444 103.098 1.00 66.38 1530 PHE A C 1
ATOM 9197 O O . PHE A 1 1214 ? 118.893 147.448 102.843 1.00 66.37 1530 PHE A O 1
ATOM 9205 N N . LYS A 1 1215 ? 119.047 149.658 103.262 1.00 71.17 1531 LYS A N 1
ATOM 9206 C CA . LYS A 1 1215 ? 117.614 149.878 103.118 1.00 75.54 1531 LYS A CA 1
ATOM 9207 C C . LYS A 1 1215 ? 117.144 149.717 101.678 1.00 77.86 1531 LYS A C 1
ATOM 9208 O O . LYS A 1 1215 ? 115.953 149.481 101.450 1.00 77.95 1531 LYS A O 1
ATOM 9214 N N . SER A 1 1216 ? 118.048 149.836 100.706 1.00 77.37 1532 SER A N 1
ATOM 9215 C CA . SER A 1 1216 ? 117.712 149.588 99.313 1.00 71.98 1532 SER A CA 1
ATOM 9216 C C . SER A 1 1216 ? 117.783 148.115 98.942 1.00 66.50 1532 SER A C 1
ATOM 9217 O O . SER A 1 1216 ? 117.450 147.764 97.806 1.00 68.21 1532 SER A O 1
ATOM 9220 N N . PHE A 1 1217 ? 118.215 147.250 99.861 1.00 62.83 1533 PHE A N 1
ATOM 9221 C CA . PHE A 1 1217 ? 118.312 145.818 99.603 1.00 64.23 1533 PHE A CA 1
ATOM 9222 C C . PHE A 1 1217 ? 117.455 145.008 100.567 1.00 66.54 1533 PHE A C 1
ATOM 9223 O O . PHE A 1 1217 ? 117.688 143.805 100.729 1.00 66.58 1533 PHE A O 1
ATOM 9231 N N . CYS A 1 1218 ? 116.461 145.656 101.190 1.00 67.67 1534 CYS A N 1
ATOM 9232 C CA . CYS A 1 1218 ? 115.540 145.056 102.165 1.00 67.21 1534 CYS A CA 1
ATOM 9233 C C . CYS A 1 1218 ? 116.282 144.404 103.329 1.00 66.79 1534 CYS A C 1
ATOM 9234 O O . CYS A 1 1218 ? 115.883 143.355 103.837 1.00 68.91 1534 CYS A O 1
ATOM 9237 N N . ILE A 1 1219 ? 117.371 145.034 103.755 1.00 66.93 1535 ILE A N 1
ATOM 9238 C CA . ILE A 1 1219 ? 118.159 144.584 104.894 1.00 68.51 1535 ILE A CA 1
ATOM 9239 C C . ILE A 1 1219 ? 118.081 145.663 105.962 1.00 73.29 1535 ILE A C 1
ATOM 9240 O O . ILE A 1 1219 ? 118.409 146.826 105.702 1.00 75.92 1535 ILE A O 1
ATOM 9245 N N . THR A 1 1220 ? 117.634 145.285 107.154 1.00 76.40 1536 THR A N 1
ATOM 9246 C CA . THR A 1 1220 ? 117.397 146.230 108.241 1.00 79.46 1536 THR A CA 1
ATOM 9247 C C . THR A 1 1220 ? 118.511 146.074 109.269 1.00 81.55 1536 THR A C 1
ATOM 9248 O O . THR A 1 1220 ? 118.633 145.030 109.915 1.00 85.98 1536 THR A O 1
ATOM 9252 N N . LEU A 1 1221 ? 119.321 147.117 109.413 1.00 82.12 1537 LEU A N 1
ATOM 9253 C CA . LEU A 1 1221 ? 120.369 147.138 110.422 1.00 86.04 1537 LEU A CA 1
ATOM 9254 C C . LEU A 1 1221 ? 119.825 147.750 111.706 1.00 95.32 1537 LEU A C 1
ATOM 9255 O O . LEU A 1 1221 ? 119.216 148.824 111.683 1.00 98.79 1537 LEU A O 1
ATOM 9260 N N . ASN A 1 1222 ? 120.049 147.069 112.826 1.00 96.13 1538 ASN A N 1
ATOM 9261 C CA . ASN A 1 1222 ? 119.512 147.490 114.110 1.00 99.32 1538 ASN A CA 1
ATOM 9262 C C . ASN A 1 1222 ? 120.603 148.108 114.962 1.00 101.43 1538 ASN A C 1
ATOM 9263 O O . ASN A 1 1222 ? 121.642 147.471 115.175 1.00 100.69 1538 ASN A O 1
ATOM 9268 N N . PRO A 1 1223 ? 120.411 149.327 115.485 1.00 102.71 1539 PRO A N 1
ATOM 9269 C CA . PRO A 1 1223 ? 121.402 149.955 116.370 1.00 101.05 1539 PRO A CA 1
ATOM 9270 C C . PRO A 1 1223 ? 121.382 149.444 117.813 1.00 100.06 1539 PRO A C 1
ATOM 9271 O O . PRO A 1 1223 ? 121.395 150.223 118.767 1.00 102.19 1539 PRO A O 1
ATOM 9275 N N . LYS A 1 1224 ? 121.339 148.121 117.975 1.00 97.78 1540 LYS A N 1
ATOM 9276 C CA . LYS A 1 1224 ? 121.454 147.497 119.288 1.00 100.31 1540 LYS A CA 1
ATOM 9277 C C . LYS A 1 1224 ? 122.676 146.594 119.378 1.00 98.22 1540 LYS A C 1
ATOM 9278 O O . LYS A 1 1224 ? 123.525 146.798 120.252 1.00 101.84 1540 LYS A O 1
ATOM 9284 N N . LYS A 1 1225 ? 122.793 145.603 118.498 1.00 96.02 1541 LYS A N 1
ATOM 9285 C CA . LYS A 1 1225 ? 123.939 144.707 118.471 1.00 93.72 1541 LYS A CA 1
ATOM 9286 C C . LYS A 1 1225 ? 124.942 145.068 117.387 1.00 89.10 1541 LYS A C 1
ATOM 9287 O O . LYS A 1 1225 ? 125.967 144.393 117.260 1.00 84.60 1541 LYS A O 1
ATOM 9293 N N . SER A 1 1226 ? 124.674 146.110 116.608 1.00 86.80 1542 SER A N 1
ATOM 9294 C CA . SER A 1 1226 ? 125.555 146.539 115.528 1.00 80.73 1542 SER A CA 1
ATOM 9295 C C . SER A 1 1226 ? 126.388 147.707 116.038 1.00 81.87 1542 SER A C 1
ATOM 9296 O O . SER A 1 1226 ? 125.865 148.793 116.292 1.00 86.63 1542 SER A O 1
ATOM 9299 N N . TYR A 1 1227 ? 127.685 147.478 116.194 1.00 80.72 1543 TYR A N 1
ATOM 9300 C CA . TYR A 1 1227 ? 128.616 148.515 116.603 1.00 81.12 1543 TYR A CA 1
ATOM 9301 C C . TYR A 1 1227 ? 129.720 148.669 115.566 1.00 79.61 1543 TYR A C 1
ATOM 9302 O O . TYR A 1 1227 ? 129.983 147.769 114.765 1.00 81.82 1543 TYR A O 1
ATOM 9311 N N . ALA A 1 1228 ? 130.367 149.830 115.593 1.00 77.26 1544 ALA A N 1
ATOM 9312 C CA . ALA A 1 1228 ? 131.458 150.136 114.677 1.00 71.83 1544 ALA A CA 1
ATOM 9313 C C . ALA A 1 1228 ? 132.634 150.653 115.486 1.00 73.84 1544 ALA A C 1
ATOM 9314 O O . ALA A 1 1228 ? 132.469 151.561 116.304 1.00 81.99 1544 ALA A O 1
ATOM 9316 N N . SER A 1 1229 ? 133.809 150.074 115.266 1.00 70.64 1545 SER A N 1
ATOM 9317 C CA . SER A 1 1229 ? 135.016 150.458 115.980 1.00 71.38 1545 SER A CA 1
ATOM 9318 C C . SER A 1 1229 ? 136.199 150.438 115.025 1.00 69.88 1545 SER A C 1
ATOM 9319 O O . SER A 1 1229 ? 136.139 149.866 113.935 1.00 72.06 1545 SER A O 1
ATOM 9322 N N . SER A 1 1230 ? 137.290 151.071 115.450 1.00 70.11 1546 SER A N 1
ATOM 9323 C CA . SER A 1 1230 ? 138.495 151.163 114.639 1.00 72.35 1546 SER A CA 1
ATOM 9324 C C . SER A 1 1230 ? 139.509 150.065 114.933 1.00 74.36 1546 SER A C 1
ATOM 9325 O O . SER A 1 1230 ? 140.522 149.981 114.232 1.00 73.28 1546 SER A O 1
ATOM 9328 N N . SER A 1 1231 ? 139.274 149.234 115.948 1.00 73.81 1547 SER A N 1
ATOM 9329 C CA . SER A 1 1231 ? 140.221 148.177 116.282 1.00 75.02 1547 SER A CA 1
ATOM 9330 C C . SER A 1 1231 ? 139.585 146.836 116.609 1.00 76.03 1547 SER A C 1
ATOM 9331 O O . SER A 1 1231 ? 140.316 145.845 116.697 1.00 76.31 1547 SER A O 1
ATOM 9334 N N . GLU A 1 1232 ? 138.270 146.757 116.785 1.00 74.66 1548 GLU A N 1
ATOM 9335 C CA . GLU A 1 1232 ? 137.612 145.553 117.273 1.00 73.13 1548 GLU A CA 1
ATOM 9336 C C . GLU A 1 1232 ? 136.521 145.148 116.296 1.00 72.45 1548 GLU A C 1
ATOM 9337 O O . GLU A 1 1232 ? 135.754 145.998 115.835 1.00 78.01 1548 GLU A O 1
ATOM 9343 N N . VAL A 1 1233 ? 136.447 143.857 115.984 1.00 69.11 1549 VAL A N 1
ATOM 9344 C CA . VAL A 1 1233 ? 135.334 143.306 115.225 1.00 70.81 1549 VAL A CA 1
ATOM 9345 C C . VAL A 1 1233 ? 134.815 142.089 115.978 1.00 74.50 1549 VAL A C 1
ATOM 9346 O O . VAL A 1 1233 ? 135.527 141.504 116.803 1.00 79.68 1549 VAL A O 1
ATOM 9350 N N . GLU A 1 1234 ? 133.555 141.748 115.742 1.00 74.71 1550 GLU A N 1
ATOM 9351 C CA . GLU A 1 1234 ? 132.959 140.513 116.223 1.00 73.70 1550 GLU A CA 1
ATOM 9352 C C . GLU A 1 1234 ? 132.179 139.901 115.074 1.00 78.69 1550 GLU A C 1
ATOM 9353 O O . GLU A 1 1234 ? 131.627 140.626 114.242 1.00 82.78 1550 GLU A O 1
ATOM 9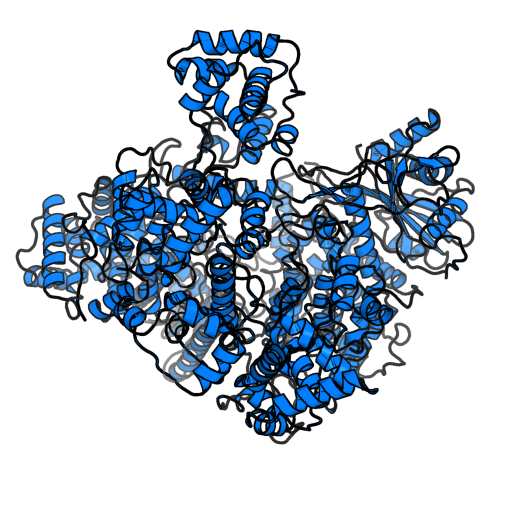355 N N . PHE A 1 1235 ? 132.145 138.573 115.012 1.00 81.13 1551 PHE A N 1
ATOM 9356 C CA . PHE A 1 1235 ? 131.445 137.900 113.929 1.00 85.01 1551 PHE A CA 1
ATOM 9357 C C . PHE A 1 1235 ? 130.227 137.122 114.408 1.00 90.70 1551 PHE A C 1
ATOM 9358 O O . PHE A 1 1235 ? 129.102 137.459 114.034 1.00 93.19 1551 PHE A O 1
ATOM 9366 N N . ILE A 1 1236 ? 130.408 136.095 115.234 1.00 90.33 1552 ILE A N 1
ATOM 9367 C CA . ILE A 1 1236 ? 129.269 135.363 115.776 1.00 90.97 1552 ILE A CA 1
ATOM 9368 C C . ILE A 1 1236 ? 129.413 135.341 117.289 1.00 93.52 1552 ILE A C 1
ATOM 9369 O O . ILE A 1 1236 ? 128.573 135.879 118.019 1.00 93.26 1552 ILE A O 1
ATOM 9374 N N . SER A 1 1237 ? 130.485 134.715 117.762 1.00 93.65 1553 SER A N 1
ATOM 9375 C CA . SER A 1 1237 ? 130.924 134.836 119.142 1.00 93.30 1553 SER A CA 1
ATOM 9376 C C . SER A 1 1237 ? 132.419 135.059 119.268 1.00 92.14 1553 SER A C 1
ATOM 9377 O O . SER A 1 1237 ? 132.856 135.605 120.288 1.00 92.26 1553 SER A O 1
ATOM 9380 N N . GLU A 1 1238 ? 133.211 134.670 118.274 1.00 89.15 1554 GLU A N 1
ATOM 9381 C CA . GLU A 1 1238 ? 134.631 134.960 118.258 1.00 87.32 1554 GLU A CA 1
ATOM 9382 C C . GLU A 1 1238 ? 134.854 136.442 117.983 1.00 86.63 1554 GLU A C 1
ATOM 9383 O O . GLU A 1 1238 ? 134.004 137.133 117.417 1.00 87.72 1554 GLU A O 1
ATOM 9389 N N . ARG A 1 1239 ? 136.022 136.927 118.391 1.00 83.71 1555 ARG A N 1
ATOM 9390 C CA . ARG A 1 1239 ? 136.284 138.358 118.402 1.00 74.32 1555 ARG A CA 1
ATOM 9391 C C . ARG A 1 1239 ? 137.786 138.579 118.425 1.00 71.29 1555 ARG A C 1
ATOM 9392 O O . ARG A 1 1239 ? 138.485 138.007 119.265 1.00 76.11 1555 ARG A O 1
ATOM 9400 N N . ILE A 1 1240 ? 138.279 139.390 117.493 1.00 65.79 1556 ILE A N 1
ATOM 9401 C CA . ILE A 1 1240 ? 139.708 139.608 117.308 1.00 70.16 1556 ILE A CA 1
ATOM 9402 C C . ILE A 1 1240 ? 139.976 141.107 117.309 1.00 73.33 1556 ILE A C 1
ATOM 9403 O O . ILE A 1 1240 ? 139.302 141.866 116.604 1.00 78.19 1556 ILE A O 1
ATOM 9408 N N . VAL A 1 1241 ? 140.943 141.534 118.119 1.00 74.24 1557 VAL A N 1
ATOM 9409 C CA . VAL A 1 1241 ? 141.287 142.942 118.278 1.00 75.38 1557 VAL A CA 1
ATOM 9410 C C . VAL A 1 1241 ? 142.748 143.125 117.894 1.00 81.51 1557 VAL A C 1
ATOM 9411 O O . VAL A 1 1241 ? 143.638 142.576 118.557 1.00 83.65 1557 VAL A O 1
ATOM 9415 N N . ASN A 1 1242 ? 142.984 143.905 116.829 1.00 81.63 1558 ASN A N 1
ATOM 9416 C CA . ASN A 1 1242 ? 144.319 144.325 116.376 1.00 81.15 1558 ASN A CA 1
ATOM 9417 C C . ASN A 1 1242 ? 145.240 143.142 116.077 1.00 81.82 1558 ASN A C 1
ATOM 9418 O O . ASN A 1 1242 ? 146.409 143.129 116.467 1.00 82.61 1558 ASN A O 1
ATOM 9423 N N . GLY A 1 1243 ? 144.713 142.139 115.379 1.00 80.08 1559 GLY A N 1
ATOM 9424 C CA . GLY A 1 1243 ? 145.506 140.988 115.004 1.00 83.68 1559 GLY A CA 1
ATOM 9425 C C . GLY A 1 1243 ? 145.652 139.924 116.069 1.00 89.92 1559 GLY A C 1
ATOM 9426 O O . GLY A 1 1243 ? 146.340 138.924 115.829 1.00 97.75 1559 GLY A O 1
ATOM 9427 N N . ALA A 1 1244 ? 145.036 140.103 117.234 1.00 84.04 1560 ALA A N 1
ATOM 9428 C CA . ALA A 1 1244 ? 145.044 139.110 118.296 1.00 80.26 1560 ALA A CA 1
ATOM 9429 C C . ALA A 1 1244 ? 143.609 138.814 118.695 1.00 78.20 1560 ALA A C 1
ATOM 9430 O O . ALA A 1 1244 ? 142.771 139.718 118.734 1.00 80.65 1560 ALA A O 1
ATOM 9432 N N . ILE A 1 1245 ? 143.328 137.550 118.998 1.00 74.30 1561 ILE A N 1
ATOM 9433 C CA . ILE A 1 1245 ? 141.969 137.077 119.227 1.00 71.95 1561 ILE A CA 1
ATOM 9434 C C . ILE A 1 1245 ? 141.741 136.899 120.722 1.00 71.91 1561 ILE A C 1
ATOM 9435 O O . ILE A 1 1245 ? 142.514 136.216 121.404 1.00 75.78 1561 ILE A O 1
ATOM 9440 N N . ILE A 1 1246 ? 140.696 137.539 121.230 1.00 71.08 1562 ILE A N 1
ATOM 9441 C CA . ILE A 1 1246 ? 140.242 137.316 122.609 1.00 70.50 1562 ILE A CA 1
ATOM 9442 C C . ILE A 1 1246 ? 139.538 135.962 122.676 1.00 70.92 1562 ILE A C 1
ATOM 9443 O O . ILE A 1 1246 ? 138.683 135.678 121.817 1.00 70.59 1562 ILE A O 1
ATOM 9448 N N . PRO A 1 1247 ? 139.871 135.093 123.646 1.00 66.37 1563 PRO A N 1
ATOM 9449 C CA . PRO A 1 1247 ? 139.445 133.678 123.553 1.00 67.02 1563 PRO A CA 1
ATOM 9450 C C . PRO A 1 1247 ? 137.945 133.422 123.634 1.00 69.27 1563 PRO A C 1
ATOM 9451 O O . PRO A 1 1247 ? 137.414 132.723 122.759 1.00 76.10 1563 PRO A O 1
ATOM 9455 N N . LEU A 1 1248 ? 137.256 133.952 124.654 1.00 64.51 1564 LEU A N 1
ATOM 9456 C CA . LEU A 1 1248 ? 135.816 133.759 124.884 1.00 66.15 1564 LEU A CA 1
ATOM 9457 C C . LEU A 1 1248 ? 135.457 132.273 125.010 1.00 66.67 1564 LEU A C 1
ATOM 9458 O O . LEU A 1 1248 ? 134.763 131.690 124.176 1.00 69.08 1564 LEU A O 1
ATOM 9463 N N . TYR A 1 1249 ? 135.963 131.673 126.088 1.00 63.03 1565 TYR A N 1
ATOM 9464 C CA . TYR A 1 1249 ? 135.622 130.308 126.466 1.00 59.19 1565 TYR A CA 1
ATOM 9465 C C . TYR A 1 1249 ? 134.370 130.234 127.335 1.00 60.16 1565 TYR A C 1
ATOM 9466 O O . TYR A 1 1249 ? 134.138 129.210 127.985 1.00 58.98 1565 TYR A O 1
ATOM 9475 N N . CYS A 1 1250 ? 133.570 131.300 127.368 1.00 61.95 1566 CYS A N 1
ATOM 9476 C CA . CYS A 1 1250 ? 132.444 131.396 128.289 1.00 57.55 1566 CYS A CA 1
ATOM 9477 C C . CYS A 1 1250 ? 131.309 130.468 127.894 1.00 60.26 1566 CYS A C 1
ATOM 9478 O O . CYS A 1 1250 ? 130.621 129.922 128.764 1.00 63.31 1566 CYS A O 1
ATOM 9481 N N . ARG A 1 1251 ? 131.088 130.314 126.585 1.00 60.46 1567 ARG A N 1
ATOM 9482 C CA . ARG A 1 1251 ? 129.990 129.491 126.093 1.00 60.92 1567 ARG A CA 1
ATOM 9483 C C . ARG A 1 1251 ? 130.186 128.030 126.469 1.00 60.54 1567 ARG A C 1
ATOM 9484 O O . ARG A 1 1251 ? 129.247 127.369 126.919 1.00 63.36 1567 ARG A O 1
ATOM 9492 N N . HIS A 1 1252 ? 131.415 127.525 126.341 1.00 59.68 1568 HIS A N 1
ATOM 9493 C CA . HIS A 1 1252 ? 131.685 126.131 126.678 1.00 62.01 1568 HIS A CA 1
ATOM 9494 C C . HIS A 1 1252 ? 131.647 125.905 128.184 1.00 62.62 1568 HIS A C 1
ATOM 9495 O O . HIS A 1 1252 ? 131.169 124.862 128.648 1.00 65.54 1568 HIS A O 1
ATOM 9502 N N . LEU A 1 1253 ? 132.137 126.876 128.959 1.00 58.39 1569 LEU A N 1
ATOM 9503 C CA . LEU A 1 1253 ? 132.084 126.778 130.413 1.00 54.91 1569 LEU A CA 1
ATOM 9504 C C . LEU A 1 1253 ? 130.652 126.813 130.928 1.00 58.54 1569 LEU A C 1
ATOM 9505 O O . LEU A 1 1253 ? 130.337 126.144 131.915 1.00 62.49 1569 LEU A O 1
ATOM 9510 N N . ALA A 1 1254 ? 129.776 127.582 130.282 1.00 58.07 1570 ALA A N 1
ATOM 9511 C CA . ALA A 1 1254 ? 128.371 127.579 130.669 1.00 60.22 1570 ALA A CA 1
ATOM 9512 C C . ALA A 1 1254 ? 127.635 126.344 130.169 1.00 62.71 1570 ALA A C 1
ATOM 9513 O O . ALA A 1 1254 ? 126.705 125.876 130.834 1.00 67.75 1570 ALA A O 1
ATOM 9515 N N . ASN A 1 1255 ? 128.019 125.811 129.005 1.00 59.57 1571 ASN A N 1
ATOM 9516 C CA . ASN A 1 1255 ? 127.436 124.564 128.523 1.00 64.50 1571 ASN A CA 1
ATOM 9517 C C . ASN A 1 1255 ? 127.870 123.371 129.358 1.00 66.70 1571 ASN A C 1
ATOM 9518 O O . ASN A 1 1255 ? 127.170 122.354 129.375 1.00 67.85 1571 ASN A O 1
ATOM 9523 N N . CYS A 1 1256 ? 129.010 123.474 130.046 1.00 64.00 1572 CYS A N 1
ATOM 9524 C CA . CYS A 1 1256 ? 129.454 122.423 130.953 1.00 59.13 1572 CYS A CA 1
ATOM 9525 C C . CYS A 1 1256 ? 128.558 122.287 132.177 1.00 58.16 1572 CYS A C 1
ATOM 9526 O O . CYS A 1 1256 ? 128.598 121.249 132.843 1.00 58.36 1572 CYS A O 1
ATOM 9529 N N . CYS A 1 1257 ? 127.759 123.304 132.491 1.00 61.57 1573 CYS A N 1
ATOM 9530 C CA . CYS A 1 1257 ? 126.955 123.323 133.703 1.00 60.69 1573 CYS A CA 1
ATOM 9531 C C . CYS A 1 1257 ? 125.460 123.441 133.462 1.00 63.46 1573 CYS A C 1
ATOM 9532 O O . CYS A 1 1257 ? 124.683 122.957 134.285 1.00 67.16 1573 CYS A O 1
ATOM 9535 N N . THR A 1 1258 ? 125.033 124.065 132.368 1.00 66.07 1574 THR A N 1
ATOM 9536 C CA . THR A 1 1258 ? 123.623 124.356 132.142 1.00 74.51 1574 THR A CA 1
ATOM 9537 C C . THR A 1 1258 ? 122.977 123.488 131.075 1.00 77.54 1574 THR A C 1
ATOM 9538 O O . THR A 1 1258 ? 121.868 122.993 131.282 1.00 79.41 1574 THR A O 1
ATOM 9542 N N . GLU A 1 1259 ? 123.633 123.288 129.936 1.00 76.39 1575 GLU A N 1
ATOM 9543 C CA . GLU A 1 1259 ? 123.013 122.574 128.830 1.00 77.83 1575 GLU A CA 1
ATOM 9544 C C . GLU A 1 1259 ? 123.239 121.075 128.950 1.00 81.06 1575 GLU A C 1
ATOM 9545 O O . GLU A 1 1259 ? 124.368 120.613 129.126 1.00 80.63 1575 GLU A O 1
ATOM 9551 N N . SER A 1 1260 ? 122.150 120.317 128.850 1.00 86.25 1576 SER A N 1
ATOM 9552 C CA . SER A 1 1260 ? 122.215 118.863 128.827 1.00 85.47 1576 SER A CA 1
ATOM 9553 C C . SER A 1 1260 ? 121.015 118.349 128.049 1.00 90.72 1576 SER A C 1
ATOM 9554 O O . SER A 1 1260 ? 119.992 119.028 127.930 1.00 92.14 1576 SER A O 1
ATOM 9557 N N . SER A 1 1261 ? 121.153 117.135 127.519 1.00 93.16 1577 SER A N 1
ATOM 9558 C CA . SER A 1 1261 ? 120.108 116.542 126.699 1.00 95.55 1577 SER A CA 1
ATOM 9559 C C . SER A 1 1261 ? 119.109 115.713 127.492 1.00 94.77 1577 SER A C 1
ATOM 9560 O O . SER A 1 1261 ? 117.963 115.578 127.047 1.00 97.26 1577 SER A O 1
ATOM 9563 N N . HIS A 1 1262 ? 119.523 115.168 128.642 1.00 92.41 1578 HIS A N 1
ATOM 9564 C CA . HIS A 1 1262 ? 118.713 114.311 129.516 1.00 92.44 1578 HIS A CA 1
ATOM 9565 C C . HIS A 1 1262 ? 118.191 113.086 128.755 1.00 96.86 1578 HIS A C 1
ATOM 9566 O O . HIS A 1 1262 ? 116.999 112.942 128.481 1.00 99.14 1578 HIS A O 1
ATOM 9573 N N . ILE A 1 1263 ? 119.136 112.223 128.375 1.00 96.05 1579 ILE A N 1
ATOM 9574 C CA . ILE A 1 1263 ? 118.823 110.952 127.738 1.00 94.97 1579 ILE A CA 1
ATOM 9575 C C . ILE A 1 1263 ? 119.450 109.770 128.470 1.00 91.90 1579 ILE A C 1
ATOM 9576 O O . ILE A 1 1263 ? 118.750 108.808 128.806 1.00 94.57 1579 ILE A O 1
ATOM 9581 N N . SER A 1 1264 ? 120.753 109.819 128.741 1.00 87.35 1580 SER A N 1
ATOM 9582 C CA . SER A 1 1264 ? 121.424 108.761 129.488 1.00 83.69 1580 SER A CA 1
ATOM 9583 C C . SER A 1 1264 ? 122.698 109.316 130.105 1.00 78.13 1580 SER A C 1
ATOM 9584 O O . SER A 1 1264 ? 123.109 110.442 129.824 1.00 79.59 1580 SER A O 1
ATOM 9587 N N . TYR A 1 1265 ? 123.320 108.501 130.961 1.00 70.57 1581 TYR A N 1
ATOM 9588 C CA . TYR A 1 1265 ? 124.572 108.912 131.586 1.00 66.24 1581 TYR A CA 1
ATOM 9589 C C . TYR A 1 1265 ? 125.723 108.875 130.595 1.00 71.97 1581 TYR A C 1
ATOM 9590 O O . TYR A 1 1265 ? 126.543 109.801 130.556 1.00 74.93 1581 TYR A O 1
ATOM 9599 N N . PHE A 1 1266 ? 125.800 107.806 129.796 1.00 73.82 1582 PHE A N 1
ATOM 9600 C CA . PHE A 1 1266 ? 126.849 107.679 128.789 1.00 73.11 1582 PHE A CA 1
ATOM 9601 C C . PHE A 1 1266 ? 126.742 108.787 127.749 1.00 74.85 1582 PHE A C 1
ATOM 9602 O O . PHE A 1 1266 ? 127.730 109.467 127.449 1.00 75.60 1582 PHE A O 1
ATOM 9610 N N . ASP A 1 1267 ? 125.528 109.024 127.242 1.00 76.95 1583 ASP A N 1
ATOM 9611 C CA . ASP A 1 1267 ? 125.323 110.018 126.193 1.00 78.10 1583 ASP A CA 1
ATOM 9612 C C . ASP A 1 1267 ? 125.591 111.433 126.691 1.00 76.60 1583 ASP A C 1
ATOM 9613 O O . ASP A 1 1267 ? 126.294 112.203 126.026 1.00 74.37 1583 ASP A O 1
ATOM 9618 N N . ASP A 1 1268 ? 125.074 111.786 127.871 1.00 78.04 1584 ASP A N 1
ATOM 9619 C CA . ASP A 1 1268 ? 125.290 113.139 128.374 1.00 73.32 1584 ASP A CA 1
ATOM 9620 C C . ASP A 1 1268 ? 126.718 113.360 128.850 1.00 67.81 1584 ASP A C 1
ATOM 9621 O O . ASP A 1 1268 ? 127.226 114.477 128.730 1.00 71.81 1584 ASP A O 1
ATOM 9626 N N . LEU A 1 1269 ? 127.392 112.330 129.369 1.00 61.74 1585 LEU A N 1
ATOM 9627 C CA . LEU A 1 1269 ? 128.793 112.519 129.732 1.00 60.52 1585 LEU A CA 1
ATOM 9628 C C . LEU A 1 1269 ? 129.666 112.692 128.495 1.00 65.29 1585 LEU A C 1
ATOM 9629 O O . LEU A 1 1269 ? 130.544 113.567 128.468 1.00 67.18 1585 LEU A O 1
ATOM 9634 N N . MET A 1 1270 ? 129.412 111.899 127.444 1.00 65.54 1586 MET A N 1
ATOM 9635 C CA . MET A 1 1270 ? 130.149 112.074 126.196 1.00 64.13 1586 MET A CA 1
ATOM 9636 C C . MET A 1 1270 ? 129.829 113.408 125.533 1.00 64.53 1586 MET A C 1
ATOM 9637 O O . MET A 1 1270 ? 130.688 113.976 124.854 1.00 66.47 1586 MET A O 1
ATOM 9642 N N . SER A 1 1271 ? 128.610 113.924 125.717 1.00 60.64 1587 SER A N 1
ATOM 9643 C CA . SER A 1 1271 ? 128.247 115.213 125.138 1.00 58.92 1587 SER A CA 1
ATOM 9644 C C . SER A 1 1271 ? 128.844 116.386 125.912 1.00 64.63 1587 SER A C 1
ATOM 9645 O O . SER A 1 1271 ? 129.244 117.386 125.308 1.00 64.88 1587 SER A O 1
ATOM 9648 N N . LEU A 1 1272 ? 128.897 116.294 127.244 1.00 63.08 1588 LEU A N 1
ATOM 9649 C CA . LEU A 1 1272 ? 129.466 117.376 128.043 1.00 55.42 1588 LEU A CA 1
ATOM 9650 C C . LEU A 1 1272 ? 130.984 117.395 127.960 1.00 56.66 1588 LEU A C 1
ATOM 9651 O O . LEU A 1 1272 ? 131.608 118.458 128.109 1.00 64.10 1588 LEU A O 1
ATOM 9656 N N . SER A 1 1273 ? 131.604 116.243 127.710 1.00 54.64 1589 SER A N 1
ATOM 9657 C CA . SER A 1 1273 ? 133.048 116.249 127.551 1.00 57.16 1589 SER A CA 1
ATOM 9658 C C . SER A 1 1273 ? 133.486 116.879 126.231 1.00 62.64 1589 SER A C 1
ATOM 9659 O O . SER A 1 1273 ? 134.651 117.272 126.117 1.00 63.51 1589 SER A O 1
ATOM 9662 N N . ILE A 1 1274 ? 132.579 117.027 125.255 1.00 61.96 1590 ILE A N 1
ATOM 9663 C CA . ILE A 1 1274 ? 132.852 117.893 124.106 1.00 58.15 1590 ILE A CA 1
ATOM 9664 C C . ILE A 1 1274 ? 133.085 119.324 124.565 1.00 61.15 1590 ILE A C 1
ATOM 9665 O O . ILE A 1 1274 ? 134.024 119.991 124.121 1.00 61.25 1590 ILE A O 1
ATOM 9670 N N . HIS A 1 1275 ? 132.222 119.819 125.455 1.00 63.56 1591 HIS A N 1
ATOM 9671 C CA . HIS A 1 1275 ? 132.365 121.183 125.946 1.00 60.87 1591 HIS A CA 1
ATOM 9672 C C . HIS A 1 1275 ? 133.596 121.330 126.824 1.00 56.05 1591 HIS A C 1
ATOM 9673 O O . HIS A 1 1275 ? 134.239 122.383 126.804 1.00 59.80 1591 HIS A O 1
ATOM 9680 N N . VAL A 1 1276 ? 133.952 120.280 127.570 1.00 56.59 1592 VAL A N 1
ATOM 9681 C CA . VAL A 1 1276 ? 135.224 120.287 128.298 1.00 57.04 1592 VAL A CA 1
ATOM 9682 C C . VAL A 1 1276 ? 136.398 120.356 127.322 1.00 59.52 1592 VAL A C 1
ATOM 9683 O O . VAL A 1 1276 ? 137.379 121.078 127.553 1.00 63.14 1592 VAL A O 1
ATOM 9687 N N . THR A 1 1277 ? 136.300 119.631 126.202 1.00 55.64 1593 THR A N 1
ATOM 9688 C CA . THR A 1 1277 ? 137.357 119.650 125.193 1.00 56.31 1593 THR A CA 1
ATOM 9689 C C . THR A 1 1277 ? 137.519 121.031 124.566 1.00 57.90 1593 THR A C 1
ATOM 9690 O O . THR A 1 1277 ? 138.639 121.540 124.472 1.00 58.45 1593 THR A O 1
ATOM 9694 N N . MET A 1 1278 ? 136.415 121.667 124.156 1.00 55.77 1594 MET A N 1
ATOM 9695 C CA . MET A 1 1278 ? 136.525 123.011 123.581 1.00 55.34 1594 MET A CA 1
ATOM 9696 C C . MET A 1 1278 ? 136.901 124.056 124.625 1.00 56.60 1594 MET A C 1
ATOM 9697 O O . MET A 1 1278 ? 137.484 125.091 124.276 1.00 60.94 1594 MET A O 1
ATOM 9702 N N . LEU A 1 1279 ? 136.586 123.803 125.899 1.00 56.80 1595 LEU A N 1
ATOM 9703 C CA . LEU A 1 1279 ? 137.130 124.617 126.979 1.00 53.67 1595 LEU A CA 1
ATOM 9704 C C . LEU A 1 1279 ? 138.646 124.526 127.006 1.00 52.87 1595 LEU A C 1
ATOM 9705 O O . LEU A 1 1279 ? 139.334 125.535 127.191 1.00 51.91 1595 LEU A O 1
ATOM 9710 N N . LEU A 1 1280 ? 139.181 123.322 126.811 1.00 54.85 1596 LEU A N 1
ATOM 9711 C CA . LEU A 1 1280 ? 140.628 123.168 126.713 1.00 54.52 1596 LEU A CA 1
ATOM 9712 C C . LEU A 1 1280 ? 141.191 123.812 125.447 1.00 61.04 1596 LEU A C 1
ATOM 9713 O O . LEU A 1 1280 ? 142.331 124.291 125.459 1.00 63.72 1596 LEU A O 1
ATOM 9718 N N . ARG A 1 1281 ? 140.424 123.818 124.350 1.00 63.22 1597 ARG A N 1
ATOM 9719 C CA . ARG A 1 1281 ? 140.886 124.451 123.111 1.00 61.48 1597 ARG A CA 1
ATOM 9720 C C . ARG A 1 1281 ? 141.012 125.962 123.273 1.00 65.50 1597 ARG A C 1
ATOM 9721 O O . ARG A 1 1281 ? 142.050 126.549 122.950 1.00 63.99 1597 ARG A O 1
ATOM 9729 N N . LYS A 1 1282 ? 139.965 126.607 123.781 1.00 65.85 1598 LYS A N 1
ATOM 9730 C CA . LYS A 1 1282 ? 139.886 128.068 123.740 1.00 59.16 1598 LYS A CA 1
ATOM 9731 C C . LYS A 1 1282 ? 140.435 128.732 125.001 1.00 58.64 1598 LYS A C 1
ATOM 9732 O O . LYS A 1 1282 ? 139.800 129.614 125.573 1.00 61.75 1598 LYS A O 1
ATOM 9738 N N . GLY A 1 1283 ? 141.627 128.321 125.425 1.00 57.10 1599 GLY A N 1
ATOM 9739 C CA . GLY A 1 1283 ? 142.413 129.054 126.413 1.00 56.85 1599 GLY A CA 1
ATOM 9740 C C . GLY A 1 1283 ? 141.821 129.225 127.797 1.00 57.04 1599 GLY A C 1
ATOM 9741 O O . GLY A 1 1283 ? 141.897 130.322 128.363 1.00 58.92 1599 GLY A O 1
ATOM 9742 N N . CYS A 1 1284 ? 141.234 128.174 128.358 1.00 54.81 1600 CYS A N 1
ATOM 9743 C CA . CYS A 1 1284 ? 140.722 128.259 129.720 1.00 54.30 1600 CYS A CA 1
ATOM 9744 C C . CYS A 1 1284 ? 141.881 128.224 130.716 1.00 59.09 1600 CYS A C 1
ATOM 9745 O O . CYS A 1 1284 ? 142.875 127.529 130.483 1.00 66.17 1600 CYS A O 1
ATOM 9748 N N . PRO A 1 1285 ? 141.799 128.976 131.813 1.00 55.36 1601 PRO A N 1
ATOM 9749 C CA . PRO A 1 1285 ? 142.822 128.871 132.858 1.00 55.70 1601 PRO A CA 1
ATOM 9750 C C . PRO A 1 1285 ? 142.754 127.532 133.575 1.00 55.66 1601 PRO A C 1
ATOM 9751 O O . PRO A 1 1285 ? 141.728 126.850 133.593 1.00 57.92 1601 PRO A O 1
ATOM 9755 N N . ASN A 1 1286 ? 143.879 127.163 134.180 1.00 55.34 1602 ASN A N 1
ATOM 9756 C CA . ASN A 1 1286 ? 144.053 125.834 134.749 1.00 55.64 1602 ASN A CA 1
ATOM 9757 C C . ASN A 1 1286 ? 143.472 125.685 136.150 1.00 55.85 1602 ASN A C 1
ATOM 9758 O O . ASN A 1 1286 ? 143.681 124.641 136.775 1.00 61.35 1602 ASN A O 1
ATOM 9763 N N . GLU A 1 1287 ? 142.761 126.686 136.664 1.00 51.13 1603 GLU A N 1
ATOM 9764 C CA . GLU A 1 1287 ? 142.086 126.574 137.949 1.00 51.77 1603 GLU A CA 1
ATOM 9765 C C . GLU A 1 1287 ? 140.587 126.373 137.817 1.00 50.25 1603 GLU A C 1
ATOM 9766 O O . GLU A 1 1287 ? 139.929 126.065 138.813 1.00 58.58 1603 GLU A O 1
ATOM 9772 N N . VAL A 1 1288 ? 140.029 126.545 136.623 1.00 45.03 1604 VAL A N 1
ATOM 9773 C CA . VAL A 1 1288 ? 138.612 126.302 136.402 1.00 46.59 1604 VAL A CA 1
ATOM 9774 C C . VAL A 1 1288 ? 138.399 124.940 135.740 1.00 50.42 1604 VAL A C 1
ATOM 9775 O O . VAL A 1 1288 ? 137.280 124.404 135.786 1.00 53.16 1604 VAL A O 1
ATOM 9779 N N . ILE A 1 1289 ? 139.456 124.345 135.175 1.00 49.99 1605 ILE A N 1
ATOM 9780 C CA . ILE A 1 1289 ? 139.315 123.040 134.516 1.00 47.82 1605 ILE A CA 1
ATOM 9781 C C . ILE A 1 1289 ? 138.931 121.912 135.470 1.00 51.29 1605 ILE A C 1
ATOM 9782 O O . ILE A 1 1289 ? 138.021 121.138 135.125 1.00 53.07 1605 ILE A O 1
ATOM 9787 N N . PRO A 1 1290 ? 139.541 121.740 136.665 1.00 45.91 1606 PRO A N 1
ATOM 9788 C CA . PRO A 1 1290 ? 138.983 120.748 137.606 1.00 41.27 1606 PRO A CA 1
ATOM 9789 C C . PRO A 1 1290 ? 137.566 121.055 138.059 1.00 42.73 1606 PRO A C 1
ATOM 9790 O O . PRO A 1 1290 ? 136.778 120.127 138.284 1.00 51.49 1606 PRO A O 1
ATOM 9794 N N . PHE A 1 1291 ? 137.206 122.332 138.171 1.00 39.77 1607 PHE A N 1
ATOM 9795 C CA . PHE A 1 1291 ? 135.823 122.667 138.476 1.00 42.01 1607 PHE A CA 1
ATOM 9796 C C . PHE A 1 1291 ? 134.906 122.392 137.292 1.00 45.40 1607 PHE A C 1
ATOM 9797 O O . PHE A 1 1291 ? 133.730 122.082 137.490 1.00 49.81 1607 PHE A O 1
ATOM 9805 N N . ALA A 1 1292 ? 135.426 122.461 136.064 1.00 44.53 1608 ALA A N 1
ATOM 9806 C CA . ALA A 1 1292 ? 134.636 122.049 134.905 1.00 44.06 1608 ALA A CA 1
ATOM 9807 C C . ALA A 1 1292 ? 134.408 120.541 134.897 1.00 48.96 1608 ALA A C 1
ATOM 9808 O O . ALA A 1 1292 ? 133.314 120.075 134.542 1.00 53.14 1608 ALA A O 1
ATOM 9810 N N . TYR A 1 1293 ? 135.437 119.772 135.275 1.00 45.62 1609 TYR A N 1
ATOM 9811 C CA . TYR A 1 1293 ? 135.299 118.330 135.471 1.00 43.16 1609 TYR A CA 1
ATOM 9812 C C . TYR A 1 1293 ? 134.226 118.017 136.505 1.00 46.36 1609 TYR A C 1
ATOM 9813 O O . TYR A 1 1293 ? 133.344 117.181 136.274 1.00 54.53 1609 TYR A O 1
ATOM 9822 N N . GLY A 1 1294 ? 134.289 118.693 137.654 1.00 44.37 1610 GLY A N 1
ATOM 9823 C CA . GLY A 1 1294 ? 133.286 118.494 138.685 1.00 46.97 1610 GLY A CA 1
ATOM 9824 C C . GLY A 1 1294 ? 131.895 118.926 138.267 1.00 49.48 1610 GLY A C 1
ATOM 9825 O O . GLY A 1 1294 ? 130.908 118.298 138.654 1.00 53.93 1610 GLY A O 1
ATOM 9826 N N . ALA A 1 1295 ? 131.798 119.979 137.453 1.00 46.47 1611 ALA A N 1
ATOM 9827 C CA . ALA A 1 1295 ? 130.499 120.463 136.998 1.00 46.93 1611 ALA A CA 1
ATOM 9828 C C . ALA A 1 1295 ? 129.842 119.480 136.039 1.00 50.06 1611 ALA A C 1
ATOM 9829 O O . ALA A 1 1295 ? 128.646 119.186 136.166 1.00 54.47 1611 ALA A O 1
ATOM 9831 N N . VAL A 1 1296 ? 130.606 118.961 135.070 1.00 49.59 1612 VAL A N 1
ATOM 9832 C CA . VAL A 1 1296 ? 130.021 117.982 134.157 1.00 49.86 1612 VAL A CA 1
ATOM 9833 C C . VAL A 1 1296 ? 129.743 116.672 134.882 1.00 53.36 1612 VAL A C 1
ATOM 9834 O O . VAL A 1 1296 ? 128.772 115.976 134.558 1.00 54.97 1612 VAL A O 1
ATOM 9838 N N . GLN A 1 1297 ? 130.532 116.346 135.914 1.00 54.78 1613 GLN A N 1
ATOM 9839 C CA . GLN A 1 1297 ? 130.248 115.157 136.707 1.00 50.20 1613 GLN A CA 1
ATOM 9840 C C . GLN A 1 1297 ? 128.963 115.300 137.505 1.00 50.71 1613 GLN A C 1
ATOM 9841 O O . GLN A 1 1297 ? 128.169 114.361 137.563 1.00 54.20 1613 GLN A O 1
ATOM 9847 N N . VAL A 1 1298 ? 128.741 116.461 138.123 1.00 49.63 1614 VAL A N 1
ATOM 9848 C CA . VAL A 1 1298 ? 127.508 116.681 138.873 1.00 47.19 1614 VAL A CA 1
ATOM 9849 C C . VAL A 1 1298 ? 126.306 116.677 137.936 1.00 49.84 1614 VAL A C 1
ATOM 9850 O O . VAL A 1 1298 ? 125.289 116.027 138.214 1.00 56.25 1614 VAL A O 1
ATOM 9854 N N . GLN A 1 1299 ? 126.426 117.347 136.784 1.00 49.84 1615 GLN A N 1
ATOM 9855 C CA . GLN A 1 1299 ? 125.311 117.413 135.843 1.00 54.63 1615 GLN A CA 1
ATOM 9856 C C . GLN A 1 1299 ? 125.009 116.059 135.208 1.00 57.32 1615 GLN A C 1
ATOM 9857 O O . GLN A 1 1299 ? 123.862 115.801 134.829 1.00 62.08 1615 GLN A O 1
ATOM 9863 N N . ALA A 1 1300 ? 126.007 115.180 135.089 1.00 52.51 1616 ALA A N 1
ATOM 9864 C CA . ALA A 1 1300 ? 125.740 113.850 134.556 1.00 50.41 1616 ALA A CA 1
ATOM 9865 C C . ALA A 1 1300 ? 125.254 112.880 135.626 1.00 56.02 1616 ALA A C 1
ATOM 9866 O O . ALA A 1 1300 ? 124.407 112.027 135.340 1.00 57.84 1616 ALA A O 1
ATOM 9868 N N . LEU A 1 1301 ? 125.762 112.994 136.854 1.00 57.13 1617 LEU A N 1
ATOM 9869 C CA . LEU A 1 1301 ? 125.473 112.046 137.916 1.00 50.85 1617 LEU A CA 1
ATOM 9870 C C . LEU A 1 1301 ? 124.266 112.420 138.761 1.00 55.82 1617 LEU A C 1
ATOM 9871 O O . LEU A 1 1301 ? 123.852 111.618 139.602 1.00 68.26 1617 LEU A O 1
ATOM 9876 N N . SER A 1 1302 ? 123.697 113.604 138.576 1.00 53.94 1618 SER A N 1
ATOM 9877 C CA . SER A 1 1302 ? 122.708 114.112 139.510 1.00 58.09 1618 SER A CA 1
ATOM 9878 C C . SER A 1 1302 ? 121.268 113.788 139.133 1.00 62.69 1618 SER A C 1
ATOM 9879 O O . SER A 1 1302 ? 120.353 114.227 139.834 1.00 66.84 1618 SER A O 1
ATOM 9882 N N . ILE A 1 1303 ? 121.031 113.021 138.071 1.00 66.26 1619 ILE A N 1
ATOM 9883 C CA . ILE A 1 1303 ? 119.673 112.697 137.631 1.00 70.57 1619 ILE A CA 1
ATOM 9884 C C . ILE A 1 1303 ? 119.387 111.201 137.743 1.00 75.54 1619 ILE A C 1
ATOM 9885 O O . ILE A 1 1303 ? 118.476 110.788 138.460 1.00 78.05 1619 ILE A O 1
ATOM 9890 N N . TYR A 1 1304 ? 120.142 110.374 137.023 1.00 75.83 1620 TYR A N 1
ATOM 9891 C CA . TYR A 1 1304 ? 119.885 108.940 136.948 1.00 77.94 1620 TYR A CA 1
ATOM 9892 C C . TYR A 1 1304 ? 121.020 108.072 137.480 1.00 80.84 1620 TYR A C 1
ATOM 9893 O O . TYR A 1 1304 ? 120.789 107.262 138.381 1.00 85.43 1620 TYR A O 1
ATOM 9902 N N . SER A 1 1305 ? 122.235 108.196 136.955 1.00 78.00 1621 SER A N 1
ATOM 9903 C CA . SER A 1 1305 ? 123.364 107.429 137.480 1.00 73.01 1621 SER A CA 1
ATOM 9904 C C . SER A 1 1305 ? 123.837 108.138 138.737 1.00 70.10 1621 SER A C 1
ATOM 9905 O O . SER A 1 1305 ? 124.674 109.031 138.671 1.00 71.36 1621 SER A O 1
ATOM 9908 N N . MET A 1 1306 ? 123.334 107.699 139.886 1.00 64.54 1622 MET A N 1
ATOM 9909 C CA . MET A 1 1306 ? 123.231 108.526 141.080 1.00 63.83 1622 MET A CA 1
ATOM 9910 C C . MET A 1 1306 ? 124.590 108.910 141.670 1.00 66.22 1622 MET A C 1
ATOM 9911 O O . MET A 1 1306 ? 125.639 108.352 141.336 1.00 64.71 1622 MET A O 1
ATOM 9916 N N . LEU A 1 1307 ? 124.538 109.888 142.575 1.00 68.85 1623 LEU A N 1
ATOM 9917 C CA . LEU A 1 1307 ? 125.704 110.469 143.221 1.00 67.88 1623 LEU A CA 1
ATOM 9918 C C . LEU A 1 1307 ? 126.294 109.488 144.239 1.00 72.34 1623 LEU A C 1
ATOM 9919 O O . LEU A 1 1307 ? 125.670 108.468 144.543 1.00 76.27 1623 LEU A O 1
ATOM 9924 N N . PRO A 1 1308 ? 127.526 109.734 144.717 1.00 68.77 1624 PRO A N 1
ATOM 9925 C CA . PRO A 1 1308 ? 128.121 108.863 145.744 1.00 72.18 1624 PRO A CA 1
ATOM 9926 C C . PRO A 1 1308 ? 127.268 108.686 146.993 1.00 74.51 1624 PRO A C 1
ATOM 9927 O O . PRO A 1 1308 ? 126.860 109.654 147.638 1.00 70.03 1624 PRO A O 1
ATOM 9931 N N . GLY A 1 1309 ? 127.013 107.423 147.332 1.00 78.69 1625 GLY A N 1
ATOM 9932 C CA . GLY A 1 1309 ? 126.207 107.052 148.467 1.00 78.32 1625 GLY A CA 1
ATOM 9933 C C . GLY A 1 1309 ? 124.795 106.626 148.128 1.00 79.68 1625 GLY A C 1
ATOM 9934 O O . GLY A 1 1309 ? 124.141 105.988 148.961 1.00 83.13 1625 GLY A O 1
ATOM 9935 N N . GLU A 1 1310 ? 124.309 106.950 146.934 1.00 73.80 1626 GLU A N 1
ATOM 9936 C CA . GLU A 1 1310 ? 122.928 106.673 146.575 1.00 73.60 1626 GLU A CA 1
ATOM 9937 C C . GLU A 1 1310 ? 122.824 105.317 145.876 1.00 76.89 1626 GLU A C 1
ATOM 9938 O O . GLU A 1 1310 ? 123.773 104.529 145.853 1.00 81.22 1626 GLU A O 1
ATOM 9944 N N . VAL A 1 1311 ? 121.658 105.034 145.291 1.00 77.04 1627 VAL A N 1
ATOM 9945 C CA . VAL A 1 1311 ? 121.344 103.671 144.872 1.00 75.94 1627 VAL A CA 1
ATOM 9946 C C . VAL A 1 1311 ? 121.972 103.324 143.521 1.00 74.83 1627 VAL A C 1
ATOM 9947 O O . VAL A 1 1311 ? 122.500 102.221 143.347 1.00 76.94 1627 VAL A O 1
ATOM 9951 N N . ASN A 1 1312 ? 121.942 104.231 142.548 1.00 73.67 1628 ASN A N 1
ATOM 9952 C CA . ASN A 1 1312 ? 122.502 103.934 141.228 1.00 72.24 1628 ASN A CA 1
ATOM 9953 C C . ASN A 1 1312 ? 123.936 104.428 141.101 1.00 73.54 1628 ASN A C 1
ATOM 9954 O O . ASN A 1 1312 ? 124.301 105.087 140.130 1.00 76.51 1628 ASN A O 1
ATOM 9959 N N . ASP A 1 1313 ? 124.768 104.100 142.079 1.00 72.35 1629 ASP A N 1
ATOM 9960 C CA . ASP A 1 1313 ? 126.179 104.424 141.992 1.00 72.22 1629 ASP A CA 1
ATOM 9961 C C . ASP A 1 1313 ? 126.897 103.345 141.191 1.00 73.88 1629 ASP A C 1
ATOM 9962 O O . ASP A 1 1313 ? 126.301 102.366 140.743 1.00 79.58 1629 ASP A O 1
ATOM 9967 N N . SER A 1 1314 ? 128.194 103.542 140.994 1.00 72.54 1630 SER A N 1
ATOM 9968 C CA . SER A 1 1314 ? 129.028 102.515 140.390 1.00 72.71 1630 SER A CA 1
ATOM 9969 C C . SER A 1 1314 ? 130.306 102.244 141.155 1.00 72.32 1630 SER A C 1
ATOM 9970 O O . SER A 1 1314 ? 130.876 101.163 140.987 1.00 77.27 1630 SER A O 1
ATOM 9973 N N . ILE A 1 1315 ? 130.784 103.178 141.975 1.00 70.56 1631 ILE A N 1
ATOM 9974 C CA . ILE A 1 1315 ? 131.867 102.855 142.893 1.00 71.74 1631 ILE A CA 1
ATOM 9975 C C . ILE A 1 1315 ? 131.368 101.928 143.993 1.00 74.79 1631 ILE A C 1
ATOM 9976 O O . ILE A 1 1315 ? 132.044 100.955 144.346 1.00 78.02 1631 ILE A O 1
ATOM 9981 N N . ARG A 1 1316 ? 130.181 102.203 144.536 1.00 74.43 1632 ARG A N 1
ATOM 9982 C CA . ARG A 1 1316 ? 129.564 101.398 145.583 1.00 73.29 1632 ARG A CA 1
ATOM 9983 C C . ARG A 1 1316 ? 129.173 100.005 145.101 1.00 76.69 1632 ARG A C 1
ATOM 9984 O O . ARG A 1 1316 ? 129.373 99.025 145.826 1.00 80.01 1632 ARG A O 1
ATOM 9992 N N . ILE A 1 1317 ? 128.620 99.901 143.890 1.00 74.49 1633 ILE A N 1
ATOM 9993 C CA . ILE A 1 1317 ? 128.221 98.601 143.357 1.00 71.54 1633 ILE A CA 1
ATOM 9994 C C . ILE A 1 1317 ? 129.446 97.745 143.051 1.00 74.73 1633 ILE A C 1
ATOM 9995 O O . ILE A 1 1317 ? 129.477 96.548 143.365 1.00 79.81 1633 ILE A O 1
ATOM 10000 N N . PHE A 1 1318 ? 130.485 98.346 142.465 1.00 74.19 1634 PHE A N 1
ATOM 10001 C CA . PHE A 1 1318 ? 131.730 97.627 142.215 1.00 76.22 1634 PHE A CA 1
ATOM 10002 C C . PHE A 1 1318 ? 132.457 97.263 143.502 1.00 77.32 1634 PHE A C 1
ATOM 10003 O O . PHE A 1 1318 ? 133.167 96.254 143.534 1.00 81.05 1634 PHE A O 1
ATOM 10011 N N . LYS A 1 1319 ? 132.306 98.063 144.556 1.00 75.96 1635 LYS A N 1
ATOM 10012 C CA . LYS A 1 1319 ? 132.893 97.732 145.847 1.00 76.36 1635 LYS A CA 1
ATOM 10013 C C . LYS A 1 1319 ? 132.125 96.639 146.575 1.00 78.29 1635 LYS A C 1
ATOM 10014 O O . LYS A 1 1319 ? 132.729 95.861 147.322 1.00 82.03 1635 LYS A O 1
ATOM 10020 N N . LYS A 1 1320 ? 130.806 96.565 146.376 1.00 79.86 1636 LYS A N 1
ATOM 10021 C CA . LYS A 1 1320 ? 130.003 95.565 147.073 1.00 80.41 1636 LYS A CA 1
ATOM 10022 C C . LYS A 1 1320 ? 130.240 94.168 146.512 1.00 79.69 1636 LYS A C 1
ATOM 10023 O O . LYS A 1 1320 ? 130.365 93.201 147.272 1.00 78.90 1636 LYS A O 1
ATOM 10029 N N . LEU A 1 1321 ? 130.323 94.043 145.188 1.00 78.29 1637 LEU A N 1
ATOM 10030 C CA . LEU A 1 1321 ? 130.482 92.742 144.551 1.00 79.57 1637 LEU A CA 1
ATOM 10031 C C . LEU A 1 1321 ? 131.926 92.266 144.503 1.00 84.39 1637 LEU A C 1
ATOM 10032 O O . LEU A 1 1321 ? 132.170 91.144 144.046 1.00 86.10 1637 LEU A O 1
ATOM 10037 N N . GLY A 1 1322 ? 132.876 93.072 144.963 1.00 84.51 1638 GLY A N 1
ATOM 10038 C CA . GLY A 1 1322 ? 134.277 92.693 144.906 1.00 82.92 1638 GLY A CA 1
ATOM 10039 C C . GLY A 1 1322 ? 134.836 92.611 143.503 1.00 83.44 1638 GLY A C 1
ATOM 10040 O O . GLY A 1 1322 ? 135.602 91.687 143.199 1.00 86.17 1638 GLY A O 1
ATOM 10041 N N . VAL A 1 1323 ? 134.461 93.550 142.634 1.00 83.59 1639 VAL A N 1
ATOM 10042 C CA . VAL A 1 1323 ? 134.990 93.580 141.278 1.00 83.39 1639 VAL A CA 1
ATOM 10043 C C . VAL A 1 1323 ? 136.451 94.006 141.319 1.00 84.49 1639 VAL A C 1
ATOM 10044 O O . VAL A 1 1323 ? 136.838 94.893 142.092 1.00 83.81 1639 VAL A O 1
ATOM 10048 N N . SER A 1 1324 ? 137.276 93.363 140.489 1.00 85.28 1640 SER A N 1
ATOM 10049 C CA . SER A 1 1324 ? 138.715 93.595 140.512 1.00 85.87 1640 SER A CA 1
ATOM 10050 C C . SER A 1 1324 ? 139.107 94.962 139.964 1.00 84.71 1640 SER A C 1
ATOM 10051 O O . SER A 1 1324 ? 140.246 95.391 140.173 1.00 84.94 1640 SER A O 1
ATOM 10054 N N . LEU A 1 1325 ? 138.203 95.645 139.266 1.00 82.81 1641 LEU A N 1
ATOM 10055 C CA . LEU A 1 1325 ? 138.495 96.977 138.755 1.00 83.41 1641 LEU A CA 1
ATOM 10056 C C . LEU A 1 1325 ? 138.558 97.987 139.895 1.00 86.93 1641 LEU A C 1
ATOM 10057 O O . LEU A 1 1325 ? 137.768 97.932 140.840 1.00 87.84 1641 LEU A O 1
ATOM 10062 N N . LYS A 1 1326 ? 139.502 98.920 139.797 1.00 87.21 1642 LYS A N 1
ATOM 10063 C CA . LYS A 1 1326 ? 139.684 99.940 140.822 1.00 86.57 1642 LYS A CA 1
ATOM 10064 C C . LYS A 1 1326 ? 138.683 101.073 140.604 1.00 84.27 1642 LYS A C 1
ATOM 10065 O O . LYS A 1 1326 ? 137.774 100.984 139.776 1.00 86.49 1642 LYS A O 1
ATOM 10071 N N . SER A 1 1327 ? 138.841 102.164 141.357 1.00 83.04 1643 SER A N 1
ATOM 10072 C CA . SER A 1 1327 ? 137.880 103.260 141.281 1.00 85.95 1643 SER A CA 1
ATOM 10073 C C . SER A 1 1327 ? 138.058 104.074 140.005 1.00 85.77 1643 SER A C 1
ATOM 10074 O O . SER A 1 1327 ? 137.072 104.507 139.398 1.00 86.39 1643 SER A O 1
ATOM 10077 N N . ASN A 1 1328 ? 139.300 104.291 139.583 1.00 85.66 1644 ASN A N 1
ATOM 10078 C CA . ASN A 1 1328 ? 139.590 105.086 138.400 1.00 83.81 1644 ASN A CA 1
ATOM 10079 C C . ASN A 1 1328 ? 139.701 104.245 137.136 1.00 80.08 1644 ASN A C 1
ATOM 10080 O O . ASN A 1 1328 ? 140.145 104.757 136.104 1.00 79.27 1644 ASN A O 1
ATOM 10085 N N . GLU A 1 1329 ? 139.318 102.971 137.193 1.00 79.14 1645 GLU A N 1
ATOM 10086 C CA . GLU A 1 1329 ? 139.376 102.088 136.036 1.00 77.22 1645 GLU A CA 1
ATOM 10087 C C . GLU A 1 1329 ? 138.004 101.581 135.615 1.00 73.70 1645 GLU A C 1
ATOM 10088 O O . GLU A 1 1329 ? 137.918 100.740 134.714 1.00 72.70 1645 GLU A O 1
ATOM 10094 N N . ILE A 1 1330 ? 136.938 102.055 136.243 1.00 74.16 1646 ILE A N 1
ATOM 10095 C CA . ILE A 1 1330 ? 135.588 101.667 135.821 1.00 73.11 1646 ILE A CA 1
ATOM 10096 C C . ILE A 1 1330 ? 135.260 102.366 134.506 1.00 74.34 1646 ILE A C 1
ATOM 10097 O O . ILE A 1 1330 ? 135.490 103.582 134.383 1.00 78.45 1646 ILE A O 1
ATOM 10102 N N . PRO A 1 1331 ? 134.768 101.649 133.496 1.00 74.49 1647 PRO A N 1
ATOM 10103 C CA . PRO A 1 1331 ? 134.430 102.291 132.222 1.00 68.93 1647 PRO A CA 1
ATOM 10104 C C . PRO A 1 1331 ? 133.247 103.237 132.346 1.00 70.37 1647 PRO A C 1
ATOM 10105 O O . PRO A 1 1331 ? 132.447 103.168 133.281 1.00 75.68 1647 PRO A O 1
ATOM 10109 N N . THR A 1 1332 ? 133.174 104.153 131.377 1.00 67.69 1648 THR A N 1
ATOM 10110 C CA . THR A 1 1332 ? 132.149 105.191 131.378 1.00 72.93 1648 THR A CA 1
ATOM 10111 C C . THR A 1 1332 ? 130.752 104.600 131.216 1.00 71.99 1648 THR A C 1
ATOM 10112 O O . THR A 1 1332 ? 129.815 105.002 131.916 1.00 73.71 1648 THR A O 1
ATOM 10116 N N . ASN A 1 1333 ? 130.600 103.612 130.333 1.00 70.95 1649 ASN A N 1
ATOM 10117 C CA . ASN A 1 1333 ? 129.306 102.970 130.136 1.00 72.09 1649 ASN A CA 1
ATOM 10118 C C . ASN A 1 1333 ? 128.913 102.055 131.289 1.00 75.11 1649 ASN A C 1
ATOM 10119 O O . ASN A 1 1333 ? 127.750 101.647 131.363 1.00 79.14 1649 ASN A O 1
ATOM 10124 N N . MET A 1 1334 ? 129.846 101.729 132.182 1.00 75.26 1650 MET A N 1
ATOM 10125 C CA . MET A 1 1334 ? 129.574 101.034 133.434 1.00 74.10 1650 MET A CA 1
ATOM 10126 C C . MET A 1 1334 ? 129.084 101.962 134.538 1.00 76.96 1650 MET A C 1
ATOM 10127 O O . MET A 1 1334 ? 128.947 101.517 135.681 1.00 82.24 1650 MET A O 1
ATOM 10132 N N . GLY A 1 1335 ? 128.817 103.227 134.231 1.00 74.48 1651 GLY A N 1
ATOM 10133 C CA . GLY A 1 1335 ? 128.502 104.200 135.251 1.00 70.40 1651 GLY A CA 1
ATOM 10134 C C . GLY A 1 1335 ? 129.706 104.831 135.907 1.00 68.60 1651 GLY A C 1
ATOM 10135 O O . GLY A 1 1335 ? 129.547 105.531 136.913 1.00 74.18 1651 GLY A O 1
ATOM 10136 N N . GLY A 1 1336 ? 130.903 104.607 135.373 1.00 64.56 1652 GLY A N 1
ATOM 10137 C CA . GLY A 1 1336 ? 132.110 105.143 135.955 1.00 66.54 1652 GLY A CA 1
ATOM 10138 C C . GLY A 1 1336 ? 132.297 106.613 135.659 1.00 66.16 1652 GLY A C 1
ATOM 10139 O O . GLY A 1 1336 ? 131.481 107.269 135.014 1.00 69.25 1652 GLY A O 1
ATOM 10140 N N . TRP A 1 1337 ? 133.419 107.137 136.136 1.00 65.58 1653 TRP A N 1
ATOM 10141 C CA . TRP A 1 1337 ? 133.684 108.566 136.118 1.00 65.80 1653 TRP A CA 1
ATOM 10142 C C . TRP A 1 1337 ? 134.760 108.883 135.090 1.00 72.35 1653 TRP A C 1
ATOM 10143 O O . TRP A 1 1337 ? 135.712 108.116 134.916 1.00 74.42 1653 TRP A O 1
ATOM 10154 N N . LEU A 1 1338 ? 134.584 110.010 134.402 1.00 67.48 1654 LEU A N 1
ATOM 10155 C CA . LEU A 1 1338 ? 135.557 110.536 133.455 1.00 64.73 1654 LEU A CA 1
ATOM 10156 C C . LEU A 1 1338 ? 136.851 110.869 134.181 1.00 61.73 1654 LEU A C 1
ATOM 10157 O O . LEU A 1 1338 ? 136.895 111.792 134.999 1.00 58.66 1654 LEU A O 1
ATOM 10162 N N . THR A 1 1339 ? 137.904 110.100 133.904 1.00 65.40 1655 THR A N 1
ATOM 10163 C CA . THR A 1 1339 ? 139.182 110.260 134.584 1.00 67.88 1655 THR A CA 1
ATOM 10164 C C . THR A 1 1339 ? 140.338 110.367 133.600 1.00 66.54 1655 THR A C 1
ATOM 10165 O O . THR A 1 1339 ? 141.492 110.160 133.989 1.00 67.45 1655 THR A O 1
ATOM 10169 N N . SER A 1 1340 ? 140.051 110.663 132.335 1.00 63.04 1656 SER A N 1
ATOM 10170 C CA . SER A 1 1340 ? 141.110 110.878 131.367 1.00 58.53 1656 SER A CA 1
ATOM 10171 C C . SER A 1 1340 ? 141.860 112.166 131.697 1.00 55.03 1656 SER A C 1
ATOM 10172 O O . SER A 1 1340 ? 141.263 113.135 132.172 1.00 56.60 1656 SER A O 1
ATOM 10175 N N . PRO A 1 1341 ? 143.172 112.199 131.465 1.00 52.25 1657 PRO A N 1
ATOM 10176 C CA . PRO A 1 1341 ? 143.948 113.403 131.791 1.00 51.13 1657 PRO A CA 1
ATOM 10177 C C . PRO A 1 1341 ? 143.658 114.590 130.884 1.00 54.36 1657 PRO A C 1
ATOM 10178 O O . PRO A 1 1341 ? 142.760 114.548 130.039 1.00 57.14 1657 PRO A O 1
ATOM 10182 N N . ILE A 1 1342 ? 144.418 115.669 131.077 1.00 55.03 1658 ILE A N 1
ATOM 10183 C CA . ILE A 1 1342 ? 144.170 116.911 130.351 1.00 54.90 1658 ILE A CA 1
ATOM 10184 C C . ILE A 1 1342 ? 144.533 116.759 128.879 1.00 60.98 1658 ILE A C 1
ATOM 10185 O O . ILE A 1 1342 ? 143.769 117.150 127.989 1.00 63.61 1658 ILE A O 1
ATOM 10190 N N . GLU A 1 1343 ? 145.688 116.153 128.602 1.00 59.73 1659 GLU A N 1
ATOM 10191 C CA . GLU A 1 1343 ? 146.179 116.096 127.225 1.00 57.73 1659 GLU A CA 1
ATOM 10192 C C . GLU A 1 1343 ? 145.432 115.102 126.331 1.00 56.22 1659 GLU A C 1
ATOM 10193 O O . GLU A 1 1343 ? 145.043 115.500 125.217 1.00 60.19 1659 GLU A O 1
ATOM 10199 N N . PRO A 1 1344 ? 145.204 113.827 126.709 1.00 53.36 1660 PRO A N 1
ATOM 10200 C CA . PRO A 1 1344 ? 144.481 112.948 125.773 1.00 52.04 1660 PRO A CA 1
ATOM 10201 C C . PRO A 1 1344 ? 143.015 113.298 125.605 1.00 51.64 1660 PRO A C 1
ATOM 10202 O O . PRO A 1 1344 ? 142.439 112.979 124.559 1.00 57.46 1660 PRO A O 1
ATOM 10206 N N . LEU A 1 1345 ? 142.387 113.928 126.598 1.00 49.06 1661 LEU A N 1
ATOM 10207 C CA . LEU A 1 1345 ? 141.020 114.396 126.401 1.00 50.56 1661 LEU A CA 1
ATOM 10208 C C . LEU A 1 1345 ? 140.984 115.580 125.446 1.00 53.92 1661 LEU A C 1
ATOM 10209 O O . LEU A 1 1345 ? 140.052 115.706 124.645 1.00 59.47 1661 LEU A O 1
ATOM 10214 N N . SER A 1 1346 ? 142.001 116.439 125.497 1.00 54.73 1662 SER A N 1
ATOM 10215 C CA . SER A 1 1346 ? 142.042 117.593 124.608 1.00 56.21 1662 SER A CA 1
ATOM 10216 C C . SER A 1 1346 ? 142.343 117.185 123.171 1.00 56.23 1662 SER A C 1
ATOM 10217 O O . SER A 1 1346 ? 141.751 117.728 122.233 1.00 57.32 1662 SER A O 1
ATOM 10220 N N . ILE A 1 1347 ? 143.256 116.234 122.974 1.00 55.10 1663 ILE A N 1
ATOM 10221 C CA . ILE A 1 1347 ? 143.618 115.831 121.616 1.00 50.19 1663 ILE A CA 1
ATOM 10222 C C . ILE A 1 1347 ? 142.558 114.914 121.020 1.00 53.11 1663 ILE A C 1
ATOM 10223 O O . ILE A 1 1347 ? 141.991 115.199 119.960 1.00 54.03 1663 ILE A O 1
ATOM 10228 N N . LEU A 1 1348 ? 142.277 113.795 121.690 1.00 59.10 1664 LEU A N 1
ATOM 10229 C CA . LEU A 1 1348 ? 141.358 112.807 121.135 1.00 58.03 1664 LEU A CA 1
ATOM 10230 C C . LEU A 1 1348 ? 139.905 113.183 121.399 1.00 54.81 1664 LEU A C 1
ATOM 10231 O O . LEU A 1 1348 ? 139.131 113.406 120.463 1.00 65.01 1664 LEU A O 1
ATOM 10236 N N . GLY A 1 1349 ? 139.516 113.261 122.665 1.00 48.50 1665 GLY A N 1
ATOM 10237 C CA . GLY A 1 1349 ? 138.163 113.620 123.007 1.00 51.63 1665 GLY A CA 1
ATOM 10238 C C . GLY A 1 1349 ? 137.596 112.779 124.130 1.00 59.26 1665 GLY A C 1
ATOM 10239 O O . GLY A 1 1349 ? 138.327 112.155 124.904 1.00 61.83 1665 GLY A O 1
ATOM 10240 N N . PRO A 1 1350 ? 136.265 112.766 124.245 1.00 64.21 1666 PRO A N 1
ATOM 10241 C CA . PRO A 1 1350 ? 135.622 111.944 125.281 1.00 66.87 1666 PRO A CA 1
ATOM 10242 C C . PRO A 1 1350 ? 135.797 110.451 125.081 1.00 67.98 1666 PRO A C 1
ATOM 10243 O O . PRO A 1 1350 ? 135.718 109.695 126.056 1.00 72.22 1666 PRO A O 1
ATOM 10247 N N . SER A 1 1351 ? 136.038 110.000 123.852 1.00 62.50 1667 SER A N 1
ATOM 10248 C CA . SER A 1 1351 ? 136.180 108.582 123.555 1.00 65.80 1667 SER A CA 1
ATOM 10249 C C . SER A 1 1351 ? 137.557 108.036 123.907 1.00 65.28 1667 SER A C 1
ATOM 10250 O O . SER A 1 1351 ? 137.835 106.869 123.616 1.00 68.71 1667 SER A O 1
ATOM 10253 N N . SER A 1 1352 ? 138.420 108.846 124.520 1.00 61.30 1668 SER A N 1
ATOM 10254 C CA . SER A 1 1352 ? 139.753 108.410 124.897 1.00 58.74 1668 SER A CA 1
ATOM 10255 C C . SER A 1 1352 ? 139.824 107.792 126.284 1.00 64.86 1668 SER A C 1
ATOM 10256 O O . SER A 1 1352 ? 140.817 107.127 126.586 1.00 69.88 1668 SER A O 1
ATOM 10259 N N . ASN A 1 1353 ? 138.802 107.978 127.125 1.00 65.78 1669 ASN A N 1
ATOM 10260 C CA . ASN A 1 1353 ? 138.843 107.461 128.493 1.00 67.26 1669 ASN A CA 1
ATOM 10261 C C . ASN A 1 1353 ? 138.809 105.936 128.520 1.00 69.72 1669 ASN A C 1
ATOM 10262 O O . ASN A 1 1353 ? 139.657 105.292 129.161 1.00 71.51 1669 ASN A O 1
ATOM 10267 N N . ASP A 1 1354 ? 137.839 105.342 127.818 1.00 69.80 1670 ASP A N 1
ATOM 10268 C CA . ASP A 1 1354 ? 137.743 103.889 127.750 1.00 67.89 1670 ASP A CA 1
ATOM 10269 C C . ASP A 1 1354 ? 138.920 103.288 126.999 1.00 66.02 1670 ASP A C 1
ATOM 10270 O O . ASP A 1 1354 ? 139.393 102.206 127.360 1.00 69.77 1670 ASP A O 1
ATOM 10275 N N . GLN A 1 1355 ? 139.416 103.990 125.977 1.00 60.87 1671 GLN A N 1
ATOM 10276 C CA . GLN A 1 1355 ? 140.605 103.548 125.258 1.00 61.89 1671 GLN A CA 1
ATOM 10277 C C . GLN A 1 1355 ? 141.832 103.534 126.162 1.00 64.64 1671 GLN A C 1
ATOM 10278 O O . GLN A 1 1355 ? 142.632 102.593 126.111 1.00 68.67 1671 GLN A O 1
ATOM 10284 N N . ILE A 1 1356 ? 141.979 104.551 127.016 1.00 62.67 1672 ILE A N 1
ATOM 10285 C CA . ILE A 1 1356 ? 143.124 104.627 127.919 1.00 64.00 1672 ILE A CA 1
ATOM 10286 C C . ILE A 1 1356 ? 143.058 103.520 128.965 1.00 69.98 1672 ILE A C 1
ATOM 10287 O O . ILE A 1 1356 ? 144.061 102.849 129.237 1.00 73.99 1672 ILE A O 1
ATOM 10292 N N . ILE A 1 1357 ? 141.876 103.293 129.550 1.00 68.26 1673 ILE A N 1
ATOM 10293 C CA . ILE A 1 1357 ? 141.795 102.249 130.573 1.00 64.34 1673 ILE A CA 1
ATOM 10294 C C . ILE A 1 1357 ? 141.915 100.851 129.957 1.00 68.45 1673 ILE A C 1
ATOM 10295 O O . ILE A 1 1357 ? 142.503 99.950 130.574 1.00 73.37 1673 ILE A O 1
ATOM 10300 N N . TYR A 1 1358 ? 141.430 100.658 128.722 1.00 65.86 1674 TYR A N 1
ATOM 10301 C CA . TYR A 1 1358 ? 141.620 99.388 128.031 1.00 65.14 1674 TYR A CA 1
ATOM 10302 C C . TYR A 1 1358 ? 143.087 99.153 127.701 1.00 69.41 1674 TYR A C 1
ATOM 10303 O O . TYR A 1 1358 ? 143.593 98.038 127.872 1.00 72.10 1674 TYR A O 1
ATOM 10312 N N . TYR A 1 1359 ? 143.785 100.196 127.243 1.00 67.58 1675 TYR A N 1
ATOM 10313 C CA . TYR A 1 1359 ? 145.207 100.077 126.947 1.00 69.21 1675 TYR A CA 1
ATOM 10314 C C . TYR A 1 1359 ? 146.010 99.801 128.210 1.00 71.84 1675 TYR A C 1
ATOM 10315 O O . TYR A 1 1359 ? 146.965 99.017 128.185 1.00 75.85 1675 TYR A O 1
ATOM 10324 N N . ASN A 1 1360 ? 145.614 100.410 129.330 1.00 69.85 1676 ASN A N 1
ATOM 10325 C CA . ASN A 1 1360 ? 146.320 100.195 130.589 1.00 72.88 1676 ASN A CA 1
ATOM 10326 C C . ASN A 1 1360 ? 146.138 98.768 131.096 1.00 75.63 1676 ASN A C 1
ATOM 10327 O O . ASN A 1 1360 ? 147.114 98.118 131.496 1.00 81.34 1676 ASN A O 1
ATOM 10332 N N . VAL A 1 1361 ? 144.904 98.250 131.064 1.00 73.90 1677 VAL A N 1
ATOM 10333 C CA . VAL A 1 1361 ? 144.702 96.881 131.540 1.00 69.68 1677 VAL A CA 1
ATOM 10334 C C . VAL A 1 1361 ? 145.301 95.865 130.570 1.00 73.09 1677 VAL A C 1
ATOM 10335 O O . VAL A 1 1361 ? 145.764 94.805 130.998 1.00 74.12 1677 VAL A O 1
ATOM 10339 N N . ILE A 1 1362 ? 145.361 96.178 129.271 1.00 73.41 1678 ILE A N 1
ATOM 10340 C CA . ILE A 1 1362 ? 145.977 95.264 128.313 1.00 72.05 1678 ILE A CA 1
ATOM 10341 C C . ILE A 1 1362 ? 147.490 95.222 128.515 1.00 76.29 1678 ILE A C 1
ATOM 10342 O O . ILE A 1 1362 ? 148.095 94.142 128.582 1.00 81.06 1678 ILE A O 1
ATOM 10347 N N . ARG A 1 1363 ? 148.112 96.399 128.665 1.00 73.71 1679 ARG A N 1
ATOM 10348 C CA . ARG A 1 1363 ? 149.548 96.485 128.902 1.00 75.45 1679 ARG A CA 1
ATOM 10349 C C . ARG A 1 1363 ? 149.936 95.837 130.227 1.00 80.85 1679 ARG A C 1
ATOM 10350 O O . ARG A 1 1363 ? 150.996 95.207 130.323 1.00 86.98 1679 ARG A O 1
ATOM 10358 N N . ASP A 1 1364 ? 149.073 95.934 131.241 1.00 80.12 1680 ASP A N 1
ATOM 10359 C CA . ASP A 1 1364 ? 149.316 95.191 132.471 1.00 80.87 1680 ASP A CA 1
ATOM 10360 C C . ASP A 1 1364 ? 149.075 93.695 132.291 1.00 81.99 1680 ASP A C 1
ATOM 10361 O O . ASP A 1 1364 ? 149.700 92.886 132.987 1.00 84.10 1680 ASP A O 1
ATOM 10366 N N . PHE A 1 1365 ? 148.176 93.306 131.380 1.00 79.46 1681 PHE A N 1
ATOM 10367 C CA . PHE A 1 1365 ? 147.868 91.891 131.195 1.00 78.56 1681 PHE A CA 1
ATOM 10368 C C . PHE A 1 1365 ? 149.018 91.145 130.532 1.00 82.25 1681 PHE A C 1
ATOM 10369 O O . PHE A 1 1365 ? 149.439 90.089 131.017 1.00 86.86 1681 PHE A O 1
ATOM 10377 N N . LEU A 1 1366 ? 149.548 91.667 129.425 1.00 81.22 1682 LEU A N 1
ATOM 10378 C CA . LEU A 1 1366 ? 150.701 91.007 128.818 1.00 83.89 1682 LEU A CA 1
ATOM 10379 C C . LEU A 1 1366 ? 152.035 91.529 129.338 1.00 88.10 1682 LEU A C 1
ATOM 10380 O O . LEU A 1 1366 ? 153.074 91.182 128.765 1.00 93.05 1682 LEU A O 1
ATOM 10385 N N . ASN A 1 1367 ? 152.017 92.353 130.393 1.00 88.36 1683 ASN A N 1
ATOM 10386 C CA . ASN A 1 1367 ? 153.197 92.697 131.199 1.00 88.58 1683 ASN A CA 1
ATOM 10387 C C . ASN A 1 1367 ? 154.275 93.407 130.379 1.00 92.04 1683 ASN A C 1
ATOM 10388 O O . ASN A 1 1367 ? 155.453 93.046 130.412 1.00 94.26 1683 ASN A O 1
ATOM 10393 N N . LYS A 1 1368 ? 153.863 94.428 129.639 1.00 91.71 1684 LYS A N 1
ATOM 10394 C CA . LYS A 1 1368 ? 154.770 95.206 128.809 1.00 93.59 1684 LYS A CA 1
ATOM 10395 C C . LYS A 1 1368 ? 154.896 96.622 129.355 1.00 97.35 1684 LYS A C 1
ATOM 10396 O O . LYS A 1 1368 ? 154.160 97.040 130.252 1.00 98.10 1684 LYS A O 1
ATOM 10402 N N . LYS A 1 1369 ? 155.855 97.364 128.802 1.00 97.40 1685 LYS A N 1
ATOM 10403 C CA . LYS A 1 1369 ? 156.171 98.705 129.278 1.00 98.62 1685 LYS A CA 1
ATOM 10404 C C . LYS A 1 1369 ? 155.607 99.801 128.382 1.00 97.73 1685 LYS A C 1
ATOM 10405 O O . LYS A 1 1369 ? 154.917 100.701 128.867 1.00 100.21 1685 LYS A O 1
ATOM 10411 N N . SER A 1 1370 ? 155.889 99.748 127.085 1.00 97.80 1686 SER A N 1
ATOM 10412 C CA . SER A 1 1370 ? 155.450 100.766 126.143 1.00 96.34 1686 SER A CA 1
ATOM 10413 C C . SER A 1 1370 ? 154.423 100.187 125.179 1.00 95.41 1686 SER A C 1
ATOM 10414 O O . SER A 1 1370 ? 154.130 98.990 125.185 1.00 97.88 1686 SER A O 1
ATOM 10417 N N . LEU A 1 1371 ? 153.869 101.068 124.342 1.00 94.63 1687 LEU A N 1
ATOM 10418 C CA . LEU A 1 1371 ? 152.888 100.632 123.354 1.00 92.19 1687 LEU A CA 1
ATOM 10419 C C . LEU A 1 1371 ? 153.546 99.899 122.192 1.00 98.38 1687 LEU A C 1
ATOM 10420 O O . LEU A 1 1371 ? 152.918 99.031 121.576 1.00 99.38 1687 LEU A O 1
ATOM 10425 N N . GLU A 1 1372 ? 154.804 100.229 121.878 1.00 100.96 1688 GLU A N 1
ATOM 10426 C CA . GLU A 1 1372 ? 155.467 99.599 120.741 1.00 101.32 1688 GLU A CA 1
ATOM 10427 C C . GLU A 1 1372 ? 155.784 98.131 121.009 1.00 100.63 1688 GLU A C 1
ATOM 10428 O O . GLU A 1 1372 ? 155.734 97.315 120.080 1.00 102.42 1688 GLU A O 1
ATOM 10434 N N . GLU A 1 1373 ? 156.073 97.771 122.265 1.00 97.80 1689 GLU A N 1
ATOM 10435 C CA . GLU A 1 1373 ? 156.277 96.368 122.611 1.00 99.58 1689 GLU A CA 1
ATOM 10436 C C . GLU A 1 1373 ? 154.981 95.579 122.484 1.00 102.09 1689 GLU A C 1
ATOM 10437 O O . GLU A 1 1373 ? 154.984 94.445 121.986 1.00 106.14 1689 GLU A O 1
ATOM 10443 N N . VAL A 1 1374 ? 153.864 96.183 122.901 1.00 98.01 1690 VAL A N 1
ATOM 10444 C CA . VAL A 1 1374 ? 152.551 95.568 122.729 1.00 97.21 1690 VAL A CA 1
ATOM 10445 C C . VAL A 1 1374 ? 152.236 95.397 121.249 1.00 100.37 1690 VAL A C 1
ATOM 10446 O O . VAL A 1 1374 ? 151.695 94.367 120.832 1.00 102.30 1690 VAL A O 1
ATOM 10450 N N . LYS A 1 1375 ? 152.605 96.385 120.429 1.00 96.88 1691 LYS A N 1
ATOM 10451 C CA . LYS A 1 1375 ? 152.333 96.313 118.996 1.00 95.99 1691 LYS A CA 1
ATOM 10452 C C . LYS A 1 1375 ? 153.144 95.209 118.324 1.00 99.92 1691 LYS A C 1
ATOM 10453 O O . LYS A 1 1375 ? 152.597 94.413 117.550 1.00 101.42 1691 LYS A O 1
ATOM 10459 N N . ASP A 1 1376 ? 154.444 95.120 118.624 1.00 101.46 1692 ASP A N 1
ATOM 10460 C CA . ASP A 1 1376 ? 155.234 94.074 117.980 1.00 102.67 1692 ASP A CA 1
ATOM 10461 C C . ASP A 1 1376 ? 154.996 92.695 118.584 1.00 100.98 1692 ASP A C 1
ATOM 10462 O O . ASP A 1 1376 ? 155.386 91.698 117.967 1.00 101.45 1692 ASP A O 1
ATOM 10467 N N . SER A 1 1377 ? 154.378 92.604 119.763 1.00 98.97 1693 SER A N 1
ATOM 10468 C CA . SER A 1 1377 ? 153.979 91.297 120.267 1.00 101.78 1693 SER A CA 1
ATOM 10469 C C . SER A 1 1377 ? 152.627 90.851 119.719 1.00 101.12 1693 SER A C 1
ATOM 10470 O O . SER A 1 1377 ? 152.436 89.663 119.439 1.00 102.59 1693 SER A O 1
ATOM 10473 N N . VAL A 1 1378 ? 151.683 91.782 119.561 1.00 97.89 1694 VAL A N 1
ATOM 10474 C CA . VAL A 1 1378 ? 150.375 91.455 119.001 1.00 98.32 1694 VAL A CA 1
ATOM 10475 C C . VAL A 1 1378 ? 150.486 91.171 117.505 1.00 100.36 1694 VAL A C 1
ATOM 10476 O O . VAL A 1 1378 ? 149.756 90.321 116.972 1.00 101.36 1694 VAL A O 1
ATOM 10480 N N . SER A 1 1379 ? 151.442 91.815 116.820 1.00 102.30 1695 SER A N 1
ATOM 10481 C CA . SER A 1 1379 ? 151.607 91.656 115.374 1.00 102.47 1695 SER A CA 1
ATOM 10482 C C . SER A 1 1379 ? 151.966 90.232 114.958 1.00 102.39 1695 SER A C 1
ATOM 10483 O O . SER A 1 1379 ? 151.752 89.868 113.797 1.00 102.04 1695 SER A O 1
ATOM 10486 N N . SER A 1 1380 ? 152.504 89.422 115.867 1.00 102.09 1696 SER A N 1
ATOM 10487 C CA . SER A 1 1380 ? 152.638 87.994 115.618 1.00 103.27 1696 SER A CA 1
ATOM 10488 C C . SER A 1 1380 ? 151.299 87.313 115.874 1.00 105.25 1696 SER A C 1
ATOM 10489 O O . SER A 1 1380 ? 150.707 87.475 116.945 1.00 107.05 1696 SER A O 1
ATOM 10492 N N . SER A 1 1381 ? 150.821 86.552 114.886 1.00 104.94 1697 SER A N 1
ATOM 10493 C CA . SER A 1 1381 ? 149.485 85.972 114.969 1.00 108.08 1697 SER A CA 1
ATOM 10494 C C . SER A 1 1381 ? 149.408 84.802 115.941 1.00 110.04 1697 SER A C 1
ATOM 10495 O O . SER A 1 1381 ? 148.314 84.482 116.417 1.00 108.98 1697 SER A O 1
ATOM 10498 N N . SER A 1 1382 ? 150.534 84.161 116.248 1.00 109.94 1698 SER A N 1
ATOM 10499 C CA . SER A 1 1382 ? 150.564 83.028 117.161 1.00 108.47 1698 SER A CA 1
ATOM 10500 C C . SER A 1 1382 ? 150.870 83.438 118.596 1.00 107.20 1698 SER A C 1
ATOM 10501 O O . SER A 1 1382 ? 151.404 82.628 119.362 1.00 106.96 1698 SER A O 1
ATOM 10504 N N . TYR A 1 1383 ? 150.550 84.673 118.975 1.00 104.60 1699 TYR A N 1
ATOM 10505 C CA . TYR A 1 1383 ? 150.824 85.179 120.313 1.00 102.53 1699 TYR A CA 1
ATOM 10506 C C . TYR A 1 1383 ? 149.581 85.263 121.184 1.00 103.21 1699 TYR A C 1
ATOM 10507 O O . TYR A 1 1383 ? 149.610 84.828 122.338 1.00 107.20 1699 TYR A O 1
ATOM 10516 N N . LEU A 1 1384 ? 148.484 85.815 120.660 1.00 100.02 1700 LEU A N 1
ATOM 10517 C CA . LEU A 1 1384 ? 147.292 86.012 121.477 1.00 99.29 1700 LEU A CA 1
ATOM 10518 C C . LEU A 1 1384 ? 146.579 84.699 121.772 1.00 103.59 1700 LEU A C 1
ATOM 10519 O O . LEU A 1 1384 ? 145.896 84.587 122.798 1.00 106.98 1700 LEU A O 1
ATOM 10524 N N . GLN A 1 1385 ? 146.721 83.703 120.892 1.00 102.40 1701 GLN A N 1
ATOM 10525 C CA . GLN A 1 1385 ? 146.158 82.384 121.165 1.00 103.27 1701 GLN A CA 1
ATOM 10526 C C . GLN A 1 1385 ? 146.841 81.731 122.359 1.00 104.43 1701 GLN A C 1
ATOM 10527 O O . GLN A 1 1385 ? 146.177 81.116 123.203 1.00 107.86 1701 GLN A O 1
ATOM 10533 N N . MET A 1 1386 ? 148.166 81.869 122.454 1.00 103.43 1702 MET A N 1
ATOM 10534 C CA . MET A 1 1386 ? 148.898 81.299 123.579 1.00 106.54 1702 MET A CA 1
ATOM 10535 C C . MET A 1 1386 ? 148.563 82.014 124.882 1.00 107.90 1702 MET A C 1
ATOM 10536 O O . MET A 1 1386 ? 148.448 81.372 125.932 1.00 110.42 1702 MET A O 1
ATOM 10541 N N . ARG A 1 1387 ? 148.391 83.339 124.832 1.00 106.48 1703 ARG A N 1
ATOM 10542 C CA . ARG A 1 1387 ? 147.995 84.082 126.026 1.00 106.84 1703 ARG A CA 1
ATOM 10543 C C . ARG A 1 1387 ? 146.581 83.720 126.463 1.00 106.43 1703 ARG A C 1
ATOM 10544 O O . ARG A 1 1387 ? 146.308 83.612 127.664 1.00 108.98 1703 ARG A O 1
ATOM 10552 N N . PHE A 1 1388 ? 145.675 83.516 125.504 1.00 103.65 1704 PHE A N 1
ATOM 10553 C CA . PHE A 1 1388 ? 144.319 83.099 125.846 1.00 102.32 1704 PHE A CA 1
ATOM 10554 C C . PHE A 1 1388 ? 144.296 81.691 126.430 1.00 105.99 1704 PHE A C 1
ATOM 10555 O O . PHE A 1 1388 ? 143.535 81.416 127.365 1.00 106.48 1704 PHE A O 1
ATOM 10563 N N . ARG A 1 1389 ? 145.126 80.788 125.900 1.00 106.74 1705 ARG A N 1
ATOM 10564 C CA . ARG A 1 1389 ? 145.201 79.438 126.452 1.00 106.85 1705 ARG A CA 1
ATOM 10565 C C . ARG A 1 1389 ? 145.823 79.439 127.845 1.00 109.52 1705 ARG A C 1
ATOM 10566 O O . ARG A 1 1389 ? 145.402 78.671 128.719 1.00 111.67 1705 ARG A O 1
ATOM 10574 N N . GLU A 1 1390 ? 146.820 80.300 128.070 1.00 107.59 1706 GLU A N 1
ATOM 10575 C CA . GLU A 1 1390 ? 147.412 80.436 129.397 1.00 109.36 1706 GLU A CA 1
ATOM 10576 C C . GLU A 1 1390 ? 146.409 81.011 130.393 1.00 110.27 1706 GLU A C 1
ATOM 10577 O O . GLU A 1 1390 ? 146.346 80.564 131.545 1.00 111.39 1706 GLU A O 1
ATOM 10583 N N . LEU A 1 1391 ? 145.598 81.981 129.956 1.00 106.81 1707 LEU A N 1
ATOM 10584 C CA . LEU A 1 1391 ? 144.538 82.523 130.803 1.00 103.58 1707 LEU A CA 1
ATOM 10585 C C . LEU A 1 1391 ? 143.479 81.471 131.117 1.00 107.35 1707 LEU A C 1
ATOM 10586 O O . LEU A 1 1391 ? 142.976 81.409 132.246 1.00 112.81 1707 LEU A O 1
ATOM 10591 N N . LYS A 1 1392 ? 143.132 80.638 130.130 1.00 105.90 1708 LYS A N 1
ATOM 10592 C CA . LYS A 1 1392 ? 142.173 79.560 130.359 1.00 105.09 1708 LYS A CA 1
ATOM 10593 C C . LYS A 1 1392 ? 142.713 78.534 131.347 1.00 109.68 1708 LYS A C 1
ATOM 10594 O O . LYS A 1 1392 ? 141.985 78.076 132.234 1.00 110.63 1708 LYS A O 1
ATOM 10600 N N . GLY A 1 1393 ? 143.994 78.180 131.226 1.00 110.37 1709 GLY A N 1
ATOM 10601 C CA . GLY A 1 1393 ? 144.595 77.262 132.182 1.00 113.24 1709 GLY A CA 1
ATOM 10602 C C . GLY A 1 1393 ? 144.705 77.847 133.579 1.00 116.84 1709 GLY A C 1
ATOM 10603 O O . GLY A 1 1393 ? 144.550 77.132 134.576 1.00 120.56 1709 GLY A O 1
ATOM 10604 N N . LYS A 1 1394 ? 144.994 79.151 133.669 1.00 114.97 1710 LYS A N 1
ATOM 10605 C CA . LYS A 1 1394 ? 145.042 79.829 134.961 1.00 113.64 1710 LYS A CA 1
ATOM 10606 C C . LYS A 1 1394 ? 143.672 79.859 135.626 1.00 114.90 1710 LYS A C 1
ATOM 10607 O O . LYS A 1 1394 ? 143.557 79.605 136.830 1.00 117.07 1710 LYS A O 1
ATOM 10613 N N . TYR A 1 1395 ? 142.621 80.151 134.852 1.00 114.51 1711 TYR A N 1
ATOM 10614 C CA . TYR A 1 1395 ? 141.260 80.060 135.374 1.00 113.69 1711 TYR A CA 1
ATOM 10615 C C . TYR A 1 1395 ? 140.902 78.627 135.741 1.00 114.44 1711 TYR A C 1
ATOM 10616 O O . TYR A 1 1395 ? 140.113 78.398 136.666 1.00 114.83 1711 TYR A O 1
ATOM 10625 N N . GLU A 1 1396 ? 141.491 77.654 135.045 1.00 115.50 1712 GLU A N 1
ATOM 10626 C CA . GLU A 1 1396 ? 141.186 76.255 135.308 1.00 118.94 1712 GLU A CA 1
ATOM 10627 C C . GLU A 1 1396 ? 141.768 75.793 136.639 1.00 119.22 1712 GLU A C 1
ATOM 10628 O O . GLU A 1 1396 ? 141.024 75.397 137.544 1.00 117.36 1712 GLU A O 1
ATOM 10634 N N . LYS A 1 1397 ? 143.096 75.832 136.788 1.00 120.57 1713 LYS A N 1
ATOM 10635 C CA . LYS A 1 1397 ? 143.677 75.029 137.867 1.00 122.91 1713 LYS A CA 1
ATOM 10636 C C . LYS A 1 1397 ? 143.632 75.724 139.236 1.00 127.00 1713 LYS A C 1
ATOM 10637 O O . LYS A 1 1397 ? 142.930 75.256 140.137 1.00 129.07 1713 LYS A O 1
ATOM 10643 N N . GLY A 1 1398 ? 144.352 76.831 139.438 1.00 126.19 1714 GLY A N 1
ATOM 10644 C CA . GLY A 1 1398 ? 144.315 77.431 140.761 1.00 125.60 1714 GLY A CA 1
ATOM 10645 C C . GLY A 1 1398 ? 144.566 78.913 140.963 1.00 124.07 1714 GLY A C 1
ATOM 10646 O O . GLY A 1 1398 ? 144.457 79.388 142.097 1.00 126.37 1714 GLY A O 1
ATOM 10647 N N . THR A 1 1399 ? 144.894 79.667 139.916 1.00 120.60 1715 THR A N 1
ATOM 10648 C CA . THR A 1 1399 ? 145.507 80.977 140.109 1.00 117.90 1715 THR A CA 1
ATOM 10649 C C . THR A 1 1399 ? 144.918 82.009 139.163 1.00 115.92 1715 THR A C 1
ATOM 10650 O O . THR A 1 1399 ? 144.918 81.813 137.946 1.00 118.13 1715 THR A O 1
ATOM 10654 N N . LEU A 1 1400 ? 144.458 83.126 139.723 1.00 113.36 1716 LEU A N 1
ATOM 10655 C CA . LEU A 1 1400 ? 143.958 84.248 138.929 1.00 108.87 1716 LEU A CA 1
ATOM 10656 C C . LEU A 1 1400 ? 144.383 85.533 139.632 1.00 108.77 1716 LEU A C 1
ATOM 10657 O O . LEU A 1 1400 ? 143.833 85.884 140.680 1.00 113.69 1716 LEU A O 1
ATOM 10662 N N . GLU A 1 1401 ? 145.359 86.230 139.055 1.00 105.27 1717 GLU A N 1
ATOM 10663 C CA . GLU A 1 1401 ? 145.829 87.489 139.611 1.00 102.13 1717 GLU A CA 1
ATOM 10664 C C . GLU A 1 1401 ? 144.844 88.610 139.283 1.00 100.87 1717 GLU A C 1
ATOM 10665 O O . GLU A 1 1401 ? 143.836 88.408 138.602 1.00 101.49 1717 GLU A O 1
ATOM 10671 N N . GLU A 1 1402 ? 145.147 89.812 139.782 1.00 98.58 1718 GLU A N 1
ATOM 10672 C CA . GLU A 1 1402 ? 144.240 90.949 139.630 1.00 96.11 1718 GLU A CA 1
ATOM 10673 C C . GLU A 1 1402 ? 144.124 91.389 138.174 1.00 94.20 1718 GLU A C 1
ATOM 10674 O O . GLU A 1 1402 ? 143.023 91.703 137.700 1.00 94.03 1718 GLU A O 1
ATOM 10680 N N . LYS A 1 1403 ? 145.251 91.406 137.453 1.00 92.75 1719 LYS A N 1
ATOM 10681 C CA . LYS A 1 1403 ? 145.256 91.835 136.058 1.00 91.29 1719 LYS A CA 1
ATOM 10682 C C . LYS A 1 1403 ? 144.467 90.878 135.174 1.00 90.85 1719 LYS A C 1
ATOM 10683 O O . LYS A 1 1403 ? 143.786 91.311 134.236 1.00 89.02 1719 LYS A O 1
ATOM 10689 N N . ASP A 1 1404 ? 144.540 89.575 135.465 1.00 90.92 1720 ASP A N 1
ATOM 10690 C CA . ASP A 1 1404 ? 143.776 88.591 134.705 1.00 88.56 1720 ASP A CA 1
ATOM 10691 C C . ASP A 1 1404 ? 142.276 88.771 134.903 1.00 86.25 1720 ASP A C 1
ATOM 10692 O O . ASP A 1 1404 ? 141.504 88.665 133.944 1.00 86.08 1720 ASP A O 1
ATOM 10697 N N . LYS A 1 1405 ? 141.845 89.058 136.134 1.00 85.25 1721 LYS A N 1
ATOM 10698 C CA . LYS A 1 1405 ? 140.423 89.277 136.387 1.00 84.58 1721 LYS A CA 1
ATOM 10699 C C . LYS A 1 1405 ? 139.938 90.578 135.757 1.00 84.83 1721 LYS A C 1
ATOM 10700 O O . LYS A 1 1405 ? 138.808 90.641 135.254 1.00 86.60 1721 LYS A O 1
ATOM 10706 N N . LYS A 1 1406 ? 140.782 91.619 135.760 1.00 84.34 1722 LYS A N 1
ATOM 10707 C CA . LYS A 1 1406 ? 140.441 92.857 135.059 1.00 80.60 1722 LYS A CA 1
ATOM 10708 C C . LYS A 1 1406 ? 140.295 92.626 133.558 1.00 80.38 1722 LYS A C 1
ATOM 10709 O O . LYS A 1 1406 ? 139.350 93.128 132.928 1.00 79.10 1722 LYS A O 1
ATOM 10715 N N . MET A 1 1407 ? 141.219 91.855 132.974 1.00 79.68 1723 MET A N 1
ATOM 10716 C CA . MET A 1 1407 ? 141.161 91.548 131.549 1.00 75.20 1723 MET A CA 1
ATOM 10717 C C . MET A 1 1407 ? 139.934 90.713 131.209 1.00 77.42 1723 MET A C 1
ATOM 10718 O O . MET A 1 1407 ? 139.301 90.937 130.175 1.00 82.30 1723 MET A O 1
ATOM 10723 N N . ILE A 1 1408 ? 139.578 89.759 132.075 1.00 76.84 1724 ILE A N 1
ATOM 10724 C CA . ILE A 1 1408 ? 138.393 88.931 131.860 1.00 75.11 1724 ILE A CA 1
ATOM 10725 C C . ILE A 1 1408 ? 137.123 89.778 131.916 1.00 75.62 1724 ILE A C 1
ATOM 10726 O O . ILE A 1 1408 ? 136.224 89.633 131.069 1.00 76.69 1724 ILE A O 1
ATOM 10731 N N . PHE A 1 1409 ? 137.049 90.694 132.893 1.00 75.46 1725 PHE A N 1
ATOM 10732 C CA . PHE A 1 1409 ? 135.908 91.600 133.008 1.00 75.93 1725 PHE A CA 1
ATOM 10733 C C . PHE A 1 1409 ? 135.761 92.471 131.768 1.00 75.76 1725 PHE A C 1
ATOM 10734 O O . PHE A 1 1409 ? 134.655 92.625 131.236 1.00 79.92 1725 PHE A O 1
ATOM 10742 N N . LEU A 1 1410 ? 136.866 93.028 131.273 1.00 73.42 1726 LEU A N 1
ATOM 10743 C CA . LEU A 1 1410 ? 136.740 93.914 130.123 1.00 75.76 1726 LEU A CA 1
ATOM 10744 C C . LEU A 1 1410 ? 136.542 93.151 128.813 1.00 78.92 1726 LEU A C 1
ATOM 10745 O O . LEU A 1 1410 ? 135.923 93.687 127.888 1.00 78.89 1726 LEU A O 1
ATOM 10750 N N . ILE A 1 1411 ? 137.006 91.898 128.732 1.00 78.79 1727 ILE A N 1
ATOM 10751 C CA . ILE A 1 1411 ? 136.690 91.042 127.586 1.00 71.61 1727 ILE A CA 1
ATOM 10752 C C . ILE A 1 1411 ? 135.191 90.773 127.527 1.00 75.40 1727 ILE A C 1
ATOM 10753 O O . ILE A 1 1411 ? 134.554 90.895 126.470 1.00 80.42 1727 ILE A O 1
ATOM 10758 N N . ASN A 1 1412 ? 134.600 90.424 128.675 1.00 76.32 1728 ASN A N 1
ATOM 10759 C CA . ASN A 1 1412 ? 133.166 90.158 128.704 1.00 77.52 1728 ASN A CA 1
ATOM 10760 C C . ASN A 1 1412 ? 132.350 91.429 128.493 1.00 78.35 1728 ASN A C 1
ATOM 10761 O O . ASN A 1 1412 ? 131.253 91.373 127.922 1.00 82.50 1728 ASN A O 1
ATOM 10766 N N . LEU A 1 1413 ? 132.875 92.580 128.925 1.00 76.46 1729 LEU A N 1
ATOM 10767 C CA . LEU A 1 1413 ? 132.208 93.847 128.641 1.00 77.64 1729 LEU A CA 1
ATOM 10768 C C . LEU A 1 1413 ? 132.256 94.180 127.154 1.00 82.02 1729 LEU A C 1
ATOM 10769 O O . LEU A 1 1413 ? 131.280 94.698 126.599 1.00 85.50 1729 LEU A O 1
ATOM 10774 N N . PHE A 1 1414 ? 133.382 93.891 126.492 1.00 78.45 1730 PHE A N 1
ATOM 10775 C CA . PHE A 1 1414 ? 133.466 94.101 125.050 1.00 78.82 1730 PHE A CA 1
ATOM 10776 C C . PHE A 1 1414 ? 132.544 93.157 124.290 1.00 84.64 1730 PHE A C 1
ATOM 10777 O O . PHE A 1 1414 ? 132.029 93.525 123.228 1.00 88.07 1730 PHE A O 1
ATOM 10785 N N . GLU A 1 1415 ? 132.337 91.939 124.800 1.00 85.06 1731 GLU A N 1
ATOM 10786 C CA . GLU A 1 1415 ? 131.309 91.080 124.214 1.00 81.51 1731 GLU A CA 1
ATOM 10787 C C . GLU A 1 1415 ? 129.907 91.635 124.407 1.00 84.33 1731 GLU A C 1
ATOM 10788 O O . GLU A 1 1415 ? 129.117 91.652 123.457 1.00 88.23 1731 GLU A O 1
ATOM 10794 N N . LYS A 1 1416 ? 129.571 92.086 125.612 1.00 83.03 1732 LYS A N 1
ATOM 10795 C CA . LYS A 1 1416 ? 128.190 92.421 125.919 1.00 84.22 1732 LYS A CA 1
ATOM 10796 C C . LYS A 1 1416 ? 127.830 93.878 125.665 1.00 85.70 1732 LYS A C 1
ATOM 10797 O O . LYS A 1 1416 ? 126.645 94.176 125.479 1.00 88.90 1732 LYS A O 1
ATOM 10803 N N . ALA A 1 1417 ? 128.799 94.789 125.637 1.00 84.83 1733 ALA A N 1
ATOM 10804 C CA . ALA A 1 1417 ? 128.484 96.210 125.538 1.00 85.81 1733 ALA A CA 1
ATOM 10805 C C . ALA A 1 1417 ? 129.377 96.905 124.525 1.00 87.55 1733 ALA A C 1
ATOM 10806 O O . ALA A 1 1417 ? 129.841 98.026 124.752 1.00 88.63 1733 ALA A O 1
ATOM 10808 N N . SER A 1 1418 ? 129.634 96.262 123.395 1.00 88.24 1734 SER A N 1
ATOM 10809 C CA . SER A 1 1418 ? 130.224 96.979 122.277 1.00 91.31 1734 SER A CA 1
ATOM 10810 C C . SER A 1 1418 ? 129.147 97.818 121.601 1.00 95.60 1734 SER A C 1
ATOM 10811 O O . SER A 1 1418 ? 127.951 97.543 121.717 1.00 97.88 1734 SER A O 1
ATOM 10814 N N . VAL A 1 1419 ? 129.587 98.867 120.902 1.00 94.59 1735 VAL A N 1
ATOM 10815 C CA . VAL A 1 1419 ? 128.642 99.831 120.342 1.00 94.74 1735 VAL A CA 1
ATOM 10816 C C . VAL A 1 1419 ? 127.909 99.236 119.145 1.00 97.04 1735 VAL A C 1
ATOM 10817 O O . VAL A 1 1419 ? 126.749 99.575 118.875 1.00 103.03 1735 VAL A O 1
ATOM 10821 N N . SER A 1 1420 ? 128.530 98.277 118.469 1.00 95.45 1736 SER A N 1
ATOM 10822 C CA . SER A 1 1420 ? 127.911 97.561 117.366 1.00 99.04 1736 SER A CA 1
ATOM 10823 C C . SER A 1 1420 ? 126.844 96.567 117.806 1.00 102.96 1736 SER A C 1
ATOM 10824 O O . SER A 1 1420 ? 126.076 96.097 116.961 1.00 106.41 1736 SER A O 1
ATOM 10827 N N . GLU A 1 1421 ? 126.778 96.231 119.093 1.00 102.60 1737 GLU A N 1
ATOM 10828 C CA . GLU A 1 1421 ? 125.871 95.192 119.565 1.00 103.85 1737 GLU A CA 1
ATOM 10829 C C . GLU A 1 1421 ? 124.433 95.689 119.575 1.00 103.66 1737 GLU A C 1
ATOM 10830 O O . GLU A 1 1421 ? 124.153 96.787 120.069 1.00 102.63 1737 GLU A O 1
ATOM 10836 N N . ASP A 1 1422 ? 123.531 94.861 119.030 1.00 104.80 1738 ASP A N 1
ATOM 10837 C CA . ASP A 1 1422 ? 122.085 95.114 118.970 1.00 106.28 1738 ASP A CA 1
ATOM 10838 C C . ASP A 1 1422 ? 121.766 96.429 118.261 1.00 105.86 1738 ASP A C 1
ATOM 10839 O O . ASP A 1 1422 ? 120.869 97.172 118.663 1.00 106.26 1738 ASP A O 1
ATOM 10844 N N . SER A 1 1423 ? 122.510 96.722 117.197 1.00 104.65 1739 SER A N 1
ATOM 10845 C CA . SER A 1 1423 ? 122.333 97.958 116.452 1.00 102.28 1739 SER A CA 1
ATOM 10846 C C . SER A 1 1423 ? 122.670 97.730 114.988 1.00 104.01 1739 SER A C 1
ATOM 10847 O O . SER A 1 1423 ? 123.615 97.006 114.664 1.00 105.83 1739 SER A O 1
ATOM 10850 N N . ASP A 1 1424 ? 121.886 98.348 114.111 1.00 104.19 1740 ASP A N 1
ATOM 10851 C CA . ASP A 1 1424 ? 122.166 98.383 112.685 1.00 103.80 1740 ASP A CA 1
ATOM 10852 C C . ASP A 1 1424 ? 121.999 99.813 112.199 1.00 103.42 1740 ASP A C 1
ATOM 10853 O O . ASP A 1 1424 ? 121.058 100.506 112.596 1.00 105.13 1740 ASP A O 1
ATOM 10858 N N . VAL A 1 1425 ? 122.918 100.256 111.337 1.00 103.20 1741 VAL A N 1
ATOM 10859 C CA . VAL A 1 1425 ? 122.927 101.649 110.899 1.00 107.16 1741 VAL A CA 1
ATOM 10860 C C . VAL A 1 1425 ? 122.001 101.916 109.722 1.00 109.28 1741 VAL A C 1
ATOM 10861 O O . VAL A 1 1425 ? 121.932 103.061 109.249 1.00 109.39 1741 VAL A O 1
ATOM 10865 N N . LEU A 1 1426 ? 121.278 100.908 109.237 1.00 107.08 1742 LEU A N 1
ATOM 10866 C CA . LEU A 1 1426 ? 120.357 101.114 108.129 1.00 106.94 1742 LEU A CA 1
ATOM 10867 C C . LEU A 1 1426 ? 118.915 101.297 108.575 1.00 108.79 1742 LEU A C 1
ATOM 10868 O O . LEU A 1 1426 ? 118.117 101.865 107.821 1.00 112.69 1742 LEU A O 1
ATOM 10873 N N . THR A 1 1427 ? 118.559 100.833 109.771 1.00 105.97 1743 THR A N 1
ATOM 10874 C CA . THR A 1 1427 ? 117.263 101.173 110.343 1.00 103.85 1743 THR A CA 1
ATOM 10875 C C . THR A 1 1427 ? 117.314 102.536 111.026 1.00 107.27 1743 THR A C 1
ATOM 10876 O O . THR A 1 1427 ? 116.539 103.433 110.683 1.00 110.42 1743 THR A O 1
ATOM 10880 N N . ILE A 1 1428 ? 118.230 102.704 111.976 1.00 106.85 1744 ILE A N 1
ATOM 10881 C CA . ILE A 1 1428 ? 118.536 103.992 112.588 1.00 108.27 1744 ILE A CA 1
ATOM 10882 C C . ILE A 1 1428 ? 120.007 104.278 112.321 1.00 108.38 1744 ILE A C 1
ATOM 10883 O O . ILE A 1 1428 ? 120.878 103.502 112.733 1.00 108.85 1744 ILE A O 1
ATOM 10888 N N . GLY A 1 1429 ? 120.286 105.389 111.643 1.00 107.30 1745 GLY A N 1
ATOM 10889 C CA . GLY A 1 1429 ? 121.648 105.717 111.269 1.00 104.33 1745 GLY A CA 1
ATOM 10890 C C . GLY A 1 1429 ? 122.468 106.343 112.379 1.00 105.80 1745 GLY A C 1
ATOM 10891 O O . GLY A 1 1429 ? 122.152 107.440 112.849 1.00 106.11 1745 GLY A O 1
ATOM 10892 N N . MET A 1 1430 ? 123.525 105.658 112.805 1.00 107.86 1746 MET A N 1
ATOM 10893 C CA . MET A 1 1430 ? 124.430 106.139 113.842 1.00 104.49 1746 MET A CA 1
ATOM 10894 C C . MET A 1 1430 ? 125.825 106.329 113.250 1.00 104.12 1746 MET A C 1
ATOM 10895 O O . MET A 1 1430 ? 126.080 106.005 112.088 1.00 106.08 1746 MET A O 1
ATOM 10900 N N . LYS A 1 1431 ? 126.740 106.858 114.066 1.00 103.53 1747 LYS A N 1
ATOM 10901 C CA . LYS A 1 1431 ? 128.035 107.303 113.572 1.00 105.60 1747 LYS A CA 1
ATOM 10902 C C . LYS A 1 1431 ? 129.230 106.537 114.120 1.00 106.14 1747 LYS A C 1
ATOM 10903 O O . LYS A 1 1431 ? 130.303 106.615 113.510 1.00 110.30 1747 LYS A O 1
ATOM 10909 N N . PHE A 1 1432 ? 129.081 105.823 115.243 1.00 106.23 1748 PHE A N 1
ATOM 10910 C CA . PHE A 1 1432 ? 130.110 104.966 115.849 1.00 101.92 1748 PHE A CA 1
ATOM 10911 C C . PHE A 1 1432 ? 131.371 105.765 116.201 1.00 101.48 1748 PHE A C 1
ATOM 10912 O O . PHE A 1 1432 ? 132.449 105.572 115.638 1.00 102.70 1748 PHE A O 1
ATOM 10920 N N . GLN A 1 1433 ? 131.201 106.676 117.157 1.00 98.02 1749 GLN A N 1
ATOM 10921 C CA . GLN A 1 1433 ? 132.274 107.566 117.577 1.00 95.92 1749 GLN A CA 1
ATOM 10922 C C . GLN A 1 1433 ? 132.979 107.103 118.848 1.00 92.01 1749 GLN A C 1
ATOM 10923 O O . GLN A 1 1433 ? 133.806 107.845 119.386 1.00 95.00 1749 GLN A O 1
ATOM 10929 N N . THR A 1 1434 ? 132.685 105.900 119.335 1.00 87.65 1750 THR A N 1
ATOM 10930 C CA . THR A 1 1434 ? 133.297 105.410 120.563 1.00 86.29 1750 THR A CA 1
ATOM 10931 C C . THR A 1 1434 ? 133.444 103.897 120.484 1.00 89.19 1750 THR A C 1
ATOM 10932 O O . THR A 1 1434 ? 132.985 103.256 119.537 1.00 96.65 1750 THR A O 1
ATOM 10936 N N . MET A 1 1435 ? 134.096 103.329 121.500 1.00 82.93 1751 MET A N 1
ATOM 10937 C CA . MET A 1 1435 ? 134.357 101.894 121.535 1.00 79.74 1751 MET A CA 1
ATOM 10938 C C . MET A 1 1435 ? 133.197 101.094 122.116 1.00 81.01 1751 MET A C 1
ATOM 10939 O O . MET A 1 1435 ? 132.830 100.052 121.564 1.00 83.24 1751 MET A O 1
ATOM 10944 N N . LEU A 1 1436 ? 132.617 101.551 123.219 1.00 80.79 1752 LEU A N 1
ATOM 10945 C CA . LEU A 1 1436 ? 131.541 100.848 123.903 1.00 77.91 1752 LEU A CA 1
ATOM 10946 C C . LEU A 1 1436 ? 130.259 101.672 123.831 1.00 80.31 1752 LEU A C 1
ATOM 10947 O O . LEU A 1 1436 ? 130.206 102.726 123.196 1.00 81.78 1752 LEU A O 1
ATOM 10952 N N . THR A 1 1437 ? 129.214 101.174 124.489 1.00 79.95 1753 THR A N 1
ATOM 10953 C CA . THR A 1 1437 ? 127.912 101.823 124.484 1.00 83.29 1753 THR A CA 1
ATOM 10954 C C . THR A 1 1437 ? 127.164 101.479 125.765 1.00 85.34 1753 THR A C 1
ATOM 10955 O O . THR A 1 1437 ? 127.609 100.648 126.563 1.00 84.25 1753 THR A O 1
ATOM 10959 N N . GLN A 1 1438 ? 126.026 102.154 125.946 1.00 86.74 1754 GLN A N 1
ATOM 10960 C CA . GLN A 1 1438 ? 125.120 101.927 127.065 1.00 84.70 1754 GLN A CA 1
ATOM 10961 C C . GLN A 1 1438 ? 124.696 100.466 127.148 1.00 88.99 1754 GLN A C 1
ATOM 10962 O O . GLN A 1 1438 ? 124.341 99.852 126.139 1.00 93.39 1754 GLN A O 1
ATOM 10968 N N . ILE A 1 1439 ? 124.746 99.904 128.359 1.00 88.17 1755 ILE A N 1
ATOM 10969 C CA . ILE A 1 1439 ? 124.471 98.480 128.531 1.00 91.41 1755 ILE A CA 1
ATOM 10970 C C . ILE A 1 1439 ? 123.057 98.201 129.032 1.00 92.43 1755 ILE A C 1
ATOM 10971 O O . ILE A 1 1439 ? 122.562 97.076 128.861 1.00 94.47 1755 ILE A O 1
ATOM 10976 N N . ILE A 1 1440 ? 122.374 99.185 129.613 1.00 91.36 1756 ILE A N 1
ATOM 10977 C CA . ILE A 1 1440 ? 120.928 99.121 129.808 1.00 91.18 1756 ILE A CA 1
ATOM 10978 C C . ILE A 1 1440 ? 120.305 100.143 128.870 1.00 93.29 1756 ILE A C 1
ATOM 10979 O O . ILE A 1 1440 ? 120.554 101.347 129.000 1.00 95.17 1756 ILE A O 1
ATOM 10984 N N . LYS A 1 1441 ? 119.514 99.663 127.915 1.00 92.71 1757 LYS A N 1
ATOM 10985 C CA . LYS A 1 1441 ? 118.723 100.518 127.037 1.00 92.23 1757 LYS A CA 1
ATOM 10986 C C . LYS A 1 1441 ? 117.260 100.321 127.403 1.00 92.73 1757 LYS A C 1
ATOM 10987 O O . LYS A 1 1441 ? 116.666 99.290 127.071 1.00 95.21 1757 LYS A O 1
ATOM 10993 N N . LEU A 1 1442 ? 116.693 101.295 128.095 1.00 91.84 1758 LEU A N 1
ATOM 10994 C CA . LEU A 1 1442 ? 115.309 101.197 128.536 1.00 91.84 1758 LEU A CA 1
ATOM 10995 C C . LEU A 1 1442 ? 114.372 101.378 127.348 1.00 92.81 1758 LEU A C 1
ATOM 10996 O O . LEU A 1 1442 ? 114.522 102.344 126.593 1.00 92.34 1758 LEU A O 1
ATOM 11001 N N . PRO A 1 1443 ? 113.419 100.469 127.139 1.00 92.58 1759 PRO A N 1
ATOM 11002 C CA . PRO A 1 1443 ? 112.484 100.609 126.012 1.00 92.91 1759 PRO A CA 1
ATOM 11003 C C . PRO A 1 1443 ? 111.524 101.769 126.232 1.00 94.71 1759 PRO A C 1
ATOM 11004 O O . PRO A 1 1443 ? 110.809 101.822 127.234 1.00 94.39 1759 PRO A O 1
ATOM 11008 N N . ASN A 1 1444 ? 111.521 102.708 125.284 1.00 95.45 1760 ASN A N 1
ATOM 11009 C CA . ASN A 1 1444 ? 110.588 103.826 125.351 1.00 93.92 1760 ASN A CA 1
ATOM 11010 C C . ASN A 1 1444 ? 109.165 103.380 125.052 1.00 98.30 1760 ASN A C 1
ATOM 11011 O O . ASN A 1 1444 ? 108.210 104.006 125.520 1.00 105.63 1760 ASN A O 1
ATOM 11016 N N . PHE A 1 1445 ? 109.006 102.311 124.278 1.00 95.18 1761 PHE A N 1
ATOM 11017 C CA . PHE A 1 1445 ? 107.709 101.719 124.002 1.00 94.12 1761 PHE A CA 1
ATOM 11018 C C . PHE A 1 1445 ? 107.758 100.237 124.335 1.00 90.02 1761 PHE A C 1
ATOM 11019 O O . PHE A 1 1445 ? 108.821 99.612 124.302 1.00 93.16 1761 PHE A O 1
ATOM 11027 N N . ILE A 1 1446 ? 106.598 99.679 124.659 1.00 89.72 1762 ILE A N 1
ATOM 11028 C CA . ILE A 1 1446 ? 106.444 98.247 124.868 1.00 92.13 1762 ILE A CA 1
ATOM 11029 C C . ILE A 1 1446 ? 105.513 97.721 123.781 1.00 97.30 1762 ILE A C 1
ATOM 11030 O O . ILE A 1 1446 ? 104.635 98.451 123.300 1.00 100.13 1762 ILE A O 1
ATOM 11035 N N . ASN A 1 1447 ? 105.766 96.490 123.342 1.00 97.99 1763 ASN A N 1
ATOM 11036 C CA . ASN A 1 1447 ? 105.055 95.774 122.270 1.00 97.72 1763 ASN A CA 1
ATOM 11037 C C . ASN A 1 1447 ? 105.210 96.562 120.963 1.00 100.33 1763 ASN A C 1
ATOM 11038 O O . ASN A 1 1447 ? 106.186 97.301 120.779 1.00 99.33 1763 ASN A O 1
ATOM 11043 N N . GLU A 1 1448 ? 104.255 96.421 120.043 1.00 102.60 1764 GLU A N 1
ATOM 11044 C CA . GLU A 1 1448 ? 104.342 97.035 118.724 1.00 100.47 1764 GLU A CA 1
ATOM 11045 C C . GLU A 1 1448 ? 103.694 98.413 118.665 1.00 99.92 1764 GLU A C 1
ATOM 11046 O O . GLU A 1 1448 ? 103.220 98.825 117.598 1.00 101.57 1764 GLU A O 1
ATOM 11052 N N . ASN A 1 1449 ? 103.650 99.138 119.786 1.00 99.21 1765 ASN A N 1
ATOM 11053 C CA . ASN A 1 1449 ? 103.136 100.502 119.757 1.00 98.88 1765 ASN A CA 1
ATOM 11054 C C . ASN A 1 1449 ? 104.114 101.454 119.083 1.00 99.24 1765 ASN A C 1
ATOM 11055 O O . ASN A 1 1449 ? 103.695 102.459 118.498 1.00 100.95 1765 ASN A O 1
ATOM 11060 N N . ALA A 1 1450 ? 105.415 101.165 119.162 1.00 98.55 1766 ALA A N 1
ATOM 11061 C CA . ALA A 1 1450 ? 106.396 101.939 118.410 1.00 101.42 1766 ALA A CA 1
ATOM 11062 C C . ALA A 1 1450 ? 106.286 101.669 116.917 1.00 102.07 1766 ALA A C 1
ATOM 11063 O O . ALA A 1 1450 ? 106.418 102.590 116.104 1.00 101.17 1766 ALA A O 1
ATOM 11065 N N . LEU A 1 1451 ? 106.043 100.414 116.543 1.00 100.35 1767 LEU A N 1
ATOM 11066 C CA . LEU A 1 1451 ? 105.970 100.028 115.143 1.00 94.49 1767 LEU A CA 1
ATOM 11067 C C . LEU A 1 1451 ? 104.663 100.432 114.479 1.00 96.36 1767 LEU A C 1
ATOM 11068 O O . LEU A 1 1451 ? 104.585 100.401 113.249 1.00 97.26 1767 LEU A O 1
ATOM 11073 N N . ASN A 1 1452 ? 103.650 100.830 115.244 1.00 99.44 1768 ASN A N 1
ATOM 11074 C CA . ASN A 1 1452 ? 102.377 101.225 114.659 1.00 99.40 1768 ASN A CA 1
ATOM 11075 C C . ASN A 1 1452 ? 102.490 102.613 114.025 1.00 99.77 1768 ASN A C 1
ATOM 11076 O O . ASN A 1 1452 ? 103.562 103.224 113.986 1.00 101.78 1768 ASN A O 1
ATOM 11081 N N . LYS A 1 1453 ? 101.347 103.096 113.513 1.00 98.19 1769 LYS A N 1
ATOM 11082 C CA . LYS A 1 1453 ? 101.152 104.313 112.712 1.00 101.05 1769 LYS A CA 1
ATOM 11083 C C . LYS A 1 1453 ? 102.211 104.496 111.620 1.00 98.20 1769 LYS A C 1
ATOM 11084 O O . LYS A 1 1453 ? 102.573 105.622 111.262 1.00 98.98 1769 LYS A O 1
ATOM 11090 N N . MET A 1 1454 ? 102.663 103.386 111.043 1.00 97.05 1770 MET A N 1
ATOM 11091 C CA . MET A 1 1454 ? 103.717 103.366 110.043 1.00 93.07 1770 MET A CA 1
ATOM 11092 C C . MET A 1 1454 ? 103.196 102.681 108.790 1.00 91.78 1770 MET A C 1
ATOM 11093 O O . MET A 1 1454 ? 102.493 101.669 108.875 1.00 93.41 1770 MET A O 1
ATOM 11098 N N . SER A 1 1455 ? 103.536 103.236 107.626 1.00 87.21 1771 SER A N 1
ATOM 11099 C CA . SER A 1 1455 ? 103.124 102.609 106.375 1.00 87.54 1771 SER A CA 1
ATOM 11100 C C . SER A 1 1455 ? 103.893 101.322 106.114 1.00 89.76 1771 SER A C 1
ATOM 11101 O O . SER A 1 1455 ? 103.354 100.398 105.493 1.00 92.45 1771 SER A O 1
ATOM 11104 N N . SER A 1 1456 ? 105.145 101.245 106.579 1.00 87.05 1772 SER A N 1
ATOM 11105 C CA . SER A 1 1456 ? 105.934 100.027 106.422 1.00 84.76 1772 SER A CA 1
ATOM 11106 C C . SER A 1 1456 ? 105.333 98.872 107.211 1.00 88.32 1772 SER A C 1
ATOM 11107 O O . SER A 1 1456 ? 105.302 97.734 106.731 1.00 88.09 1772 SER A O 1
ATOM 11110 N N . TYR A 1 1457 ? 104.841 99.146 108.422 1.00 88.30 1773 TYR A N 1
ATOM 11111 C CA . TYR A 1 1457 ? 104.191 98.103 109.208 1.00 89.16 1773 TYR A CA 1
ATOM 11112 C C . TYR A 1 1457 ? 102.826 97.749 108.640 1.00 91.20 1773 TYR A C 1
ATOM 11113 O O . TYR A 1 1457 ? 102.415 96.586 108.688 1.00 93.23 1773 TYR A O 1
ATOM 11122 N N . LYS A 1 1458 ? 102.105 98.741 108.110 1.00 86.77 1774 LYS A N 1
ATOM 11123 C CA . LYS A 1 1458 ? 100.788 98.475 107.542 1.00 89.81 1774 LYS A CA 1
ATOM 11124 C C . LYS A 1 1458 ? 100.886 97.653 106.264 1.00 92.21 1774 LYS A C 1
ATOM 11125 O O . LYS A 1 1458 ? 99.989 96.855 105.971 1.00 92.49 1774 LYS A O 1
ATOM 11131 N N . ASP A 1 1459 ? 101.959 97.829 105.495 1.00 91.07 1775 ASP A N 1
ATOM 11132 C CA . ASP A 1 1459 ? 102.223 96.952 104.363 1.00 92.23 1775 ASP A CA 1
ATOM 11133 C C . ASP A 1 1459 ? 102.778 95.601 104.789 1.00 95.49 1775 ASP A C 1
ATOM 11134 O O . ASP A 1 1459 ? 102.454 94.583 104.166 1.00 99.85 1775 ASP A O 1
ATOM 11139 N N . PHE A 1 1460 ? 103.606 95.572 105.839 1.00 92.59 1776 PHE A N 1
ATOM 11140 C CA . PHE A 1 1460 ? 104.186 94.319 106.311 1.00 89.43 1776 PHE A CA 1
ATOM 11141 C C . PHE A 1 1460 ? 103.134 93.429 106.956 1.00 94.84 1776 PHE A C 1
ATOM 11142 O O . PHE A 1 1460 ? 103.235 92.201 106.886 1.00 100.06 1776 PHE A O 1
ATOM 11150 N N . SER A 1 1461 ? 102.121 94.027 107.577 1.00 93.04 1777 SER A N 1
ATOM 11151 C CA . SER A 1 1461 ? 101.044 93.276 108.204 1.00 96.41 1777 SER A CA 1
ATOM 11152 C C . SER A 1 1461 ? 99.990 92.802 107.214 1.00 100.74 1777 SER A C 1
ATOM 11153 O O . SER A 1 1461 ? 99.100 92.040 107.605 1.00 102.09 1777 SER A O 1
ATOM 11156 N N . LYS A 1 1462 ? 100.060 93.229 105.953 1.00 99.15 1778 LYS A N 1
ATOM 11157 C CA . LYS A 1 1462 ? 99.047 92.882 104.963 1.00 98.38 1778 LYS A CA 1
ATOM 11158 C C . LYS A 1 1462 ? 99.464 91.685 104.116 1.00 98.01 1778 LYS A C 1
ATOM 11159 O O . LYS A 1 1462 ? 98.755 90.676 104.073 1.00 99.02 1778 LYS A O 1
ATOM 11165 N N . LEU A 1 1463 ? 100.610 91.777 103.437 1.00 96.56 1779 LEU A N 1
ATOM 11166 C CA . LEU A 1 1463 ? 101.090 90.637 102.665 1.00 99.10 1779 LEU A CA 1
ATOM 11167 C C . LEU A 1 1463 ? 101.670 89.541 103.550 1.00 99.51 1779 LEU A C 1
ATOM 11168 O O . LEU A 1 1463 ? 101.751 88.388 103.114 1.00 104.34 1779 LEU A O 1
ATOM 11173 N N . TYR A 1 1464 ? 102.068 89.869 104.775 1.00 98.00 1780 TYR A N 1
ATOM 11174 C CA . TYR A 1 1464 ? 102.334 88.870 105.811 1.00 101.66 1780 TYR A CA 1
ATOM 11175 C C . TYR A 1 1464 ? 101.315 89.104 106.915 1.00 102.98 1780 TYR A C 1
ATOM 11176 O O . TYR A 1 1464 ? 101.499 90.007 107.750 1.00 103.51 1780 TYR A O 1
ATOM 11185 N N . PRO A 1 1465 ? 100.230 88.322 106.965 1.00 106.73 1781 PRO A N 1
ATOM 11186 C CA . PRO A 1 1465 ? 99.104 88.649 107.854 1.00 107.21 1781 PRO A CA 1
ATOM 11187 C C . PRO A 1 1465 ? 99.387 88.399 109.325 1.00 110.55 1781 PRO A C 1
ATOM 11188 O O . PRO A 1 1465 ? 100.526 88.126 109.717 1.00 109.08 1781 PRO A O 1
ATOM 11192 N N . ASN A 1 1466 ? 98.337 88.475 110.149 1.00 114.93 1782 ASN A N 1
ATOM 11193 C CA . ASN A 1 1466 ? 98.425 88.460 111.610 1.00 116.24 1782 ASN A CA 1
ATOM 11194 C C . ASN A 1 1466 ? 99.006 87.183 112.220 1.00 116.33 1782 ASN A C 1
ATOM 11195 O O . ASN A 1 1466 ? 99.131 87.085 113.445 1.00 115.02 1782 ASN A O 1
ATOM 11200 N N . LEU A 1 1467 ? 99.351 86.196 111.385 1.00 115.89 1783 LEU A N 1
ATOM 11201 C CA . LEU A 1 1467 ? 100.203 85.099 111.828 1.00 114.07 1783 LEU A CA 1
ATOM 11202 C C . LEU A 1 1467 ? 101.591 85.593 112.220 1.00 113.17 1783 LEU A C 1
ATOM 11203 O O . LEU A 1 1467 ? 102.242 84.990 113.081 1.00 114.74 1783 LEU A O 1
ATOM 11208 N N . LYS A 1 1468 ? 102.064 86.679 111.602 1.00 107.35 1784 LYS A N 1
ATOM 11209 C CA . LYS A 1 1468 ? 103.350 87.265 111.946 1.00 101.79 1784 LYS A CA 1
ATOM 11210 C C . LYS A 1 1468 ? 103.284 88.753 112.263 1.00 103.20 1784 LYS A C 1
ATOM 11211 O O . LYS A 1 1468 ? 104.330 89.355 112.529 1.00 101.74 1784 LYS A O 1
ATOM 11217 N N . LYS A 1 1469 ? 102.099 89.366 112.235 1.00 104.67 1785 LYS A N 1
ATOM 11218 C CA . LYS A 1 1469 ? 101.992 90.781 112.579 1.00 102.88 1785 LYS A CA 1
ATOM 11219 C C . LYS A 1 1469 ? 101.969 90.974 114.090 1.00 107.45 1785 LYS A C 1
ATOM 11220 O O . LYS A 1 1469 ? 102.779 91.725 114.644 1.00 105.48 1785 LYS A O 1
ATOM 11226 N N . ASN A 1 1470 ? 101.052 90.289 114.771 1.00 113.88 1786 ASN A N 1
ATOM 11227 C CA . ASN A 1 1470 ? 100.791 90.485 116.195 1.00 114.62 1786 ASN A CA 1
ATOM 11228 C C . ASN A 1 1470 ? 100.996 89.128 116.860 1.00 115.82 1786 ASN A C 1
ATOM 11229 O O . ASN A 1 1470 ? 100.140 88.246 116.743 1.00 115.41 1786 ASN A O 1
ATOM 11234 N N . GLU A 1 1471 ? 102.124 88.940 117.545 1.00 116.01 1787 GLU A N 1
ATOM 11235 C CA . GLU A 1 1471 ? 103.100 89.983 117.863 1.00 112.70 1787 GLU A CA 1
ATOM 11236 C C . GLU A 1 1471 ? 104.493 89.380 117.848 1.00 110.79 1787 GLU A C 1
ATOM 11237 O O . GLU A 1 1471 ? 104.734 88.395 117.149 1.00 109.18 1787 GLU A O 1
ATOM 11243 N N . ASP A 1 1472 ? 105.415 90.032 118.567 1.00 109.76 1788 ASP A N 1
ATOM 11244 C CA . ASP A 1 1472 ? 106.779 89.528 118.717 1.00 109.93 1788 ASP A CA 1
ATOM 11245 C C . ASP A 1 1472 ? 106.826 88.104 119.266 1.00 112.00 1788 ASP A C 1
ATOM 11246 O O . ASP A 1 1472 ? 107.729 87.338 118.913 1.00 112.54 1788 ASP A O 1
ATOM 11251 N N . LEU A 1 1473 ? 105.870 87.724 120.120 1.00 112.10 1789 LEU A N 1
ATOM 11252 C CA . LEU A 1 1473 ? 105.817 86.337 120.574 1.00 114.71 1789 LEU A CA 1
ATOM 11253 C C . LEU A 1 1473 ? 105.351 85.397 119.467 1.00 115.59 1789 LEU A C 1
ATOM 11254 O O . LEU A 1 1473 ? 105.790 84.243 119.419 1.00 115.14 1789 LEU A O 1
ATOM 11259 N N . TYR A 1 1474 ? 104.462 85.863 118.581 1.00 115.65 1790 TYR A N 1
ATOM 11260 C CA . TYR A 1 1474 ? 104.028 85.039 117.455 1.00 116.35 1790 TYR A CA 1
ATOM 11261 C C . TYR A 1 1474 ? 105.176 84.786 116.486 1.00 115.44 1790 TYR A C 1
ATOM 11262 O O . TYR A 1 1474 ? 105.296 83.691 115.924 1.00 116.98 1790 TYR A O 1
ATOM 11271 N N . LYS A 1 1475 ? 106.027 85.789 116.279 1.00 111.11 1791 LYS A N 1
ATOM 11272 C CA . LYS A 1 1475 ? 107.208 85.602 115.448 1.00 110.14 1791 LYS A CA 1
ATOM 11273 C C . LYS A 1 1475 ? 108.269 84.771 116.165 1.00 112.29 1791 LYS A C 1
ATOM 11274 O O . LYS A 1 1475 ? 108.967 83.973 115.527 1.00 115.78 1791 LYS A O 1
ATOM 11280 N N . SER A 1 1476 ? 108.371 84.908 117.490 1.00 111.72 1792 SER A N 1
ATOM 11281 C CA . SER A 1 1476 ? 109.341 84.127 118.251 1.00 111.83 1792 SER A CA 1
ATOM 11282 C C . SER A 1 1476 ? 108.934 82.663 118.363 1.00 115.26 1792 SER A C 1
ATOM 11283 O O . SER A 1 1476 ? 109.794 81.801 118.579 1.00 117.49 1792 SER A O 1
ATOM 11286 N N . THR A 1 1477 ? 107.641 82.357 118.224 1.00 114.95 1793 THR A N 1
ATOM 11287 C CA . THR A 1 1477 ? 107.205 80.965 118.202 1.00 114.09 1793 THR A CA 1
ATOM 11288 C C . THR A 1 1477 ? 107.533 80.267 116.889 1.00 113.86 1793 THR A C 1
ATOM 11289 O O . THR A 1 1477 ? 107.379 79.044 116.804 1.00 117.79 1793 THR A O 1
ATOM 11293 N N . ALA A 1 1478 ? 107.978 81.005 115.872 1.00 112.62 1794 ALA A N 1
ATOM 11294 C CA . ALA A 1 1478 ? 108.439 80.427 114.619 1.00 114.97 1794 ALA A CA 1
ATOM 11295 C C . ALA A 1 1478 ? 109.916 80.051 114.659 1.00 117.84 1794 ALA A C 1
ATOM 11296 O O . ALA A 1 1478 ? 110.548 79.941 113.604 1.00 118.42 1794 ALA A O 1
ATOM 11298 N N . LYS A 1 1479 ? 110.480 79.862 115.853 1.00 120.20 1795 LYS A N 1
ATOM 11299 C CA . LYS A 1 1479 ? 111.863 79.437 116.011 1.00 121.79 1795 LYS A CA 1
ATOM 11300 C C . LYS A 1 1479 ? 111.986 78.248 116.956 1.00 122.81 1795 LYS A C 1
ATOM 11301 O O . LYS A 1 1479 ? 113.112 77.825 117.252 1.00 123.04 1795 LYS A O 1
ATOM 11307 N N . ASN A 1 1480 ? 110.858 77.706 117.424 1.00 121.35 1796 ASN A N 1
ATOM 11308 C CA . ASN A 1 1480 ? 110.772 76.571 118.355 1.00 122.41 1796 ASN A CA 1
ATOM 11309 C C . ASN A 1 1480 ? 111.568 76.786 119.642 1.00 122.15 1796 ASN A C 1
ATOM 11310 O O . ASN A 1 1480 ? 111.392 77.791 120.331 1.00 121.69 1796 ASN A O 1
ATOM 11315 N N . ILE A 1 1498 ? 101.582 76.869 113.403 1.00 117.27 1813 ILE A N 1
ATOM 11316 C CA . ILE A 1 1498 ? 102.371 76.137 112.421 1.00 118.89 1813 ILE A CA 1
ATOM 11317 C C . ILE A 1 1498 ? 102.472 76.979 111.145 1.00 118.09 1813 ILE A C 1
ATOM 11318 O O . ILE A 1 1498 ? 103.444 76.880 110.393 1.00 117.69 1813 ILE A O 1
ATOM 11323 N N . ALA A 1 1499 ? 101.480 77.847 110.930 1.00 118.62 1814 ALA A N 1
ATOM 11324 C CA . ALA A 1 1499 ? 101.472 78.678 109.731 1.00 116.79 1814 ALA A CA 1
ATOM 11325 C C . ALA A 1 1499 ? 102.490 79.807 109.818 1.00 112.78 1814 ALA A C 1
ATOM 11326 O O . ALA A 1 1499 ? 103.007 80.251 108.785 1.00 113.87 1814 ALA A O 1
ATOM 11328 N N . SER A 1 1500 ? 102.789 80.279 111.032 1.00 107.71 1815 SER A N 1
ATOM 11329 C CA . SER A 1 1500 ? 103.780 81.336 111.201 1.00 107.79 1815 SER A CA 1
ATOM 11330 C C . SER A 1 1500 ? 105.179 80.859 110.836 1.00 111.02 1815 SER A C 1
ATOM 11331 O O . SER A 1 1500 ? 105.993 81.651 110.349 1.00 114.35 1815 SER A O 1
ATOM 11334 N N . SER A 1 1501 ? 105.467 79.572 111.047 1.00 110.97 1816 SER A N 1
ATOM 11335 C CA . SER A 1 1501 ? 106.729 79.004 110.583 1.00 111.50 1816 SER A CA 1
ATOM 11336 C C . SER A 1 1501 ? 106.812 79.011 109.061 1.00 111.11 1816 SER A C 1
ATOM 11337 O O . SER A 1 1501 ? 107.877 79.281 108.496 1.00 111.29 1816 SER A O 1
ATOM 11340 N N . LEU A 1 1502 ? 105.695 78.730 108.382 1.00 111.33 1817 LEU A N 1
ATOM 11341 C CA . LEU A 1 1502 ? 105.669 78.791 106.923 1.00 110.90 1817 LEU A CA 1
ATOM 11342 C C . LEU A 1 1502 ? 105.843 80.219 106.420 1.00 111.34 1817 LEU A C 1
ATOM 11343 O O . LEU A 1 1502 ? 106.532 80.450 105.417 1.00 113.86 1817 LEU A O 1
ATOM 11348 N N . GLU A 1 1503 ? 105.225 81.189 107.103 1.00 110.02 1818 GLU A N 1
ATOM 11349 C CA . GLU A 1 1503 ? 105.409 82.591 106.732 1.00 106.66 1818 GLU A CA 1
ATOM 11350 C C . GLU A 1 1503 ? 106.849 83.041 106.944 1.00 106.25 1818 GLU A C 1
ATOM 11351 O O . GLU A 1 1503 ? 107.404 83.761 106.108 1.00 109.53 1818 GLU A O 1
ATOM 11357 N N . MET A 1 1504 ? 107.471 82.614 108.046 1.00 106.65 1819 MET A N 1
ATOM 11358 C CA . MET A 1 1504 ? 108.876 82.927 108.291 1.00 108.18 1819 MET A CA 1
ATOM 11359 C C . MET A 1 1504 ? 109.783 82.267 107.258 1.00 109.77 1819 MET A C 1
ATOM 11360 O O . MET A 1 1504 ? 110.786 82.859 106.835 1.00 109.13 1819 MET A O 1
ATOM 11365 N N . GLU A 1 1505 ? 109.444 81.040 106.847 1.00 110.72 1820 GLU A N 1
ATOM 11366 C CA . GLU A 1 1505 ? 110.195 80.355 105.800 1.00 110.22 1820 GLU A CA 1
ATOM 11367 C C . GLU A 1 1505 ? 110.105 81.096 104.474 1.00 109.70 1820 GLU A C 1
ATOM 11368 O O . GLU A 1 1505 ? 111.110 81.240 103.773 1.00 110.67 1820 GLU A O 1
ATOM 11374 N N . SER A 1 1506 ? 108.910 81.578 104.119 1.00 108.87 1821 SER A N 1
ATOM 11375 C CA . SER A 1 1506 ? 108.755 82.364 102.895 1.00 105.17 1821 SER A CA 1
ATOM 11376 C C . SER A 1 1506 ? 109.506 83.689 102.982 1.00 104.12 1821 SER A C 1
ATOM 11377 O O . SER A 1 1506 ? 110.130 84.121 102.001 1.00 103.02 1821 SER A O 1
ATOM 11380 N N . VAL A 1 1507 ? 109.464 84.331 104.158 1.00 105.89 1822 VAL A N 1
ATOM 11381 C CA . VAL A 1 1507 ? 110.143 85.607 104.374 1.00 100.40 1822 VAL A CA 1
ATOM 11382 C C . VAL A 1 1507 ? 111.645 85.446 104.183 1.00 99.86 1822 VAL A C 1
ATOM 11383 O O . VAL A 1 1507 ? 112.277 86.191 103.428 1.00 100.61 1822 VAL A O 1
ATOM 11387 N N . HIS A 1 1508 ? 112.228 84.425 104.807 1.00 101.08 1823 HIS A N 1
ATOM 11388 C CA . HIS A 1 1508 ? 113.664 84.243 104.674 1.00 100.18 1823 HIS A CA 1
ATOM 11389 C C . HIS A 1 1508 ? 114.060 83.550 103.377 1.00 102.80 1823 HIS A C 1
ATOM 11390 O O . HIS A 1 1508 ? 115.233 83.613 103.000 1.00 104.28 1823 HIS A O 1
ATOM 11397 N N . ASP A 1 1509 ? 113.116 82.929 102.666 1.00 104.49 1824 ASP A N 1
ATOM 11398 C CA . ASP A 1 1509 ? 113.419 82.402 101.342 1.00 103.60 1824 ASP A CA 1
ATOM 11399 C C . ASP A 1 1509 ? 113.530 83.522 100.319 1.00 104.39 1824 ASP A C 1
ATOM 11400 O O . ASP A 1 1509 ? 114.446 83.520 99.489 1.00 105.36 1824 ASP A O 1
ATOM 11405 N N . ILE A 1 1510 ? 112.613 84.494 100.361 1.00 105.11 1825 ILE A N 1
ATOM 11406 C CA . ILE A 1 1510 ? 112.748 85.649 99.473 1.00 101.39 1825 ILE A CA 1
ATOM 11407 C C . ILE A 1 1510 ? 113.663 86.721 100.046 1.00 96.37 1825 ILE A C 1
ATOM 11408 O O . ILE A 1 1510 ? 113.940 87.717 99.367 1.00 90.39 1825 ILE A O 1
ATOM 11413 N N . MET A 1 1511 ? 114.163 86.531 101.268 1.00 100.31 1826 MET A N 1
ATOM 11414 C CA . MET A 1 1511 ? 115.205 87.377 101.835 1.00 98.48 1826 MET A CA 1
ATOM 11415 C C . MET A 1 1511 ? 116.608 86.872 101.514 1.00 98.64 1826 MET A C 1
ATOM 11416 O O . MET A 1 1511 ? 117.487 87.669 101.170 1.00 101.98 1826 MET A O 1
ATOM 11421 N N . ILE A 1 1512 ? 116.839 85.561 101.608 1.00 98.37 1827 ILE A N 1
ATOM 11422 C CA . ILE A 1 1512 ? 118.188 85.032 101.435 1.00 101.20 1827 ILE A CA 1
ATOM 11423 C C . ILE A 1 1512 ? 118.568 84.868 99.967 1.00 104.83 1827 ILE A C 1
ATOM 11424 O O . ILE A 1 1512 ? 119.758 84.740 99.656 1.00 108.74 1827 ILE A O 1
ATOM 11429 N N . LYS A 1 1513 ? 117.599 84.880 99.050 1.00 103.26 1828 LYS A N 1
ATOM 11430 C CA . LYS A 1 1513 ? 117.932 84.876 97.632 1.00 102.04 1828 LYS A CA 1
ATOM 11431 C C . LYS A 1 1513 ? 118.302 86.261 97.127 1.00 101.55 1828 LYS A C 1
ATOM 11432 O O . LYS A 1 1513 ? 118.867 86.381 96.035 1.00 103.00 1828 LYS A O 1
ATOM 11438 N N . ASN A 1 1514 ? 117.999 87.306 97.901 1.00 101.76 1829 ASN A N 1
ATOM 11439 C CA . ASN A 1 1514 ? 118.310 88.692 97.564 1.00 98.57 1829 ASN A CA 1
ATOM 11440 C C . ASN A 1 1514 ? 119.079 89.275 98.744 1.00 101.01 1829 ASN A C 1
ATOM 11441 O O . ASN A 1 1514 ? 118.500 89.954 99.605 1.00 101.43 1829 ASN A O 1
ATOM 11446 N N . PRO A 1 1515 ? 120.390 89.030 98.815 1.00 99.81 1830 PRO A N 1
ATOM 11447 C CA . PRO A 1 1515 ? 121.127 89.336 100.050 1.00 98.76 1830 PRO A CA 1
ATOM 11448 C C . PRO A 1 1515 ? 121.441 90.808 100.228 1.00 101.10 1830 PRO A C 1
ATOM 11449 O O . PRO A 1 1515 ? 121.648 91.251 101.363 1.00 106.14 1830 PRO A O 1
ATOM 11453 N N . GLU A 1 1516 ? 121.488 91.580 99.143 1.00 100.74 1831 GLU A N 1
ATOM 11454 C CA . GLU A 1 1516 ? 121.906 92.974 99.213 1.00 98.38 1831 GLU A CA 1
ATOM 11455 C C . GLU A 1 1516 ? 120.809 93.904 99.712 1.00 97.61 1831 GLU A C 1
ATOM 11456 O O . GLU A 1 1516 ? 121.057 95.103 99.862 1.00 96.38 1831 GLU A O 1
ATOM 11462 N N . THR A 1 1517 ? 119.607 93.399 99.959 1.00 99.13 1832 THR A N 1
ATOM 11463 C CA . THR A 1 1517 ? 118.505 94.280 100.311 1.00 95.22 1832 THR A CA 1
ATOM 11464 C C . THR A 1 1517 ? 118.383 94.546 101.804 1.00 95.32 1832 THR A C 1
ATOM 11465 O O . THR A 1 1517 ? 117.681 95.488 102.183 1.00 97.52 1832 THR A O 1
ATOM 11469 N N . ILE A 1 1518 ? 119.032 93.762 102.660 1.00 98.82 1833 ILE A N 1
ATOM 11470 C CA . ILE A 1 1518 ? 118.842 93.892 104.101 1.00 100.02 1833 ILE A CA 1
ATOM 11471 C C . ILE A 1 1518 ? 120.083 94.365 104.840 1.00 96.68 1833 ILE A C 1
ATOM 11472 O O . ILE A 1 1518 ? 119.959 94.785 106.001 1.00 94.74 1833 ILE A O 1
ATOM 11477 N N . LEU A 1 1519 ? 121.278 94.321 104.239 1.00 98.25 1834 LEU A N 1
ATOM 11478 C CA . LEU A 1 1519 ? 122.422 94.808 105.001 1.00 104.90 1834 LEU A CA 1
ATOM 11479 C C . LEU A 1 1519 ? 123.390 95.655 104.166 1.00 108.50 1834 LEU A C 1
ATOM 11480 O O . LEU A 1 1519 ? 124.594 95.667 104.440 1.00 109.55 1834 LEU A O 1
ATOM 11485 N N . ILE A 1 1520 ? 122.887 96.386 103.166 1.00 107.64 1835 ILE A N 1
ATOM 11486 C CA . ILE A 1 1520 ? 123.528 97.601 102.655 1.00 103.57 1835 ILE A CA 1
ATOM 11487 C C . ILE A 1 1520 ? 122.465 98.624 102.277 1.00 100.21 1835 ILE A C 1
ATOM 11488 O O . ILE A 1 1520 ? 121.261 98.404 102.438 1.00 97.45 1835 ILE A O 1
ATOM 11493 N N . ALA A 1 1521 ? 122.942 99.763 101.776 1.00 98.55 1836 ALA A N 1
ATOM 11494 C CA . ALA A 1 1521 ? 122.081 100.836 101.317 1.00 94.61 1836 ALA A CA 1
ATOM 11495 C C . ALA A 1 1521 ? 121.299 100.393 100.082 1.00 91.98 1836 ALA A C 1
ATOM 11496 O O . ALA A 1 1521 ? 121.746 99.513 99.342 1.00 93.10 1836 ALA A O 1
ATOM 11498 N N . PRO A 1 1522 ? 120.109 100.956 99.868 1.00 86.98 1837 PRO A N 1
ATOM 11499 C CA . PRO A 1 1522 ? 119.326 100.623 98.669 1.00 81.05 1837 PRO A CA 1
ATOM 11500 C C . PRO A 1 1522 ? 120.038 101.014 97.384 1.00 80.85 1837 PRO A C 1
ATOM 11501 O O . PRO A 1 1522 ? 120.318 102.189 97.138 1.00 85.45 1837 PRO A O 1
ATOM 11505 N N . LEU A 1 1523 ? 120.341 100.007 96.563 1.00 79.91 1838 LEU A N 1
ATOM 11506 C CA . LEU A 1 1523 ? 120.923 100.273 95.253 1.00 83.00 1838 LEU A CA 1
ATOM 11507 C C . LEU A 1 1523 ? 119.898 100.894 94.315 1.00 80.47 1838 LEU A C 1
ATOM 11508 O O . LEU A 1 1523 ? 120.228 101.790 93.531 1.00 81.92 1838 LEU A O 1
ATOM 11513 N N . ASN A 1 1524 ? 118.655 100.434 94.387 1.00 81.24 1839 ASN A N 1
ATOM 11514 C CA . ASN A 1 1524 ? 117.584 100.909 93.523 1.00 81.36 1839 ASN A CA 1
ATOM 11515 C C . ASN A 1 1524 ? 116.259 100.620 94.215 1.00 80.68 1839 ASN A C 1
ATOM 11516 O O . ASN A 1 1524 ? 116.225 100.230 95.387 1.00 85.76 1839 ASN A O 1
ATOM 11521 N N . ASP A 1 1525 ? 115.163 100.828 93.496 1.00 76.88 1840 ASP A N 1
ATOM 11522 C CA . ASP A 1 1525 ? 113.884 100.302 93.943 1.00 77.93 1840 ASP A CA 1
ATOM 11523 C C . ASP A 1 1525 ? 113.911 98.782 93.845 1.00 85.66 1840 ASP A C 1
ATOM 11524 O O . ASP A 1 1525 ? 114.658 98.214 93.042 1.00 88.24 1840 ASP A O 1
ATOM 11529 N N . ARG A 1 1526 ? 113.118 98.139 94.725 1.00 83.84 1841 ARG A N 1
ATOM 11530 C CA . ARG A 1 1526 ? 113.119 96.722 95.125 1.00 83.52 1841 ARG A CA 1
ATOM 11531 C C . ARG A 1 1526 ? 114.331 96.403 96.004 1.00 85.93 1841 ARG A C 1
ATOM 11532 O O . ARG A 1 1526 ? 114.463 95.289 96.519 1.00 95.39 1841 ARG A O 1
ATOM 11540 N N . ASP A 1 1527 ? 115.214 97.374 96.200 1.00 80.60 1842 ASP A N 1
ATOM 11541 C CA . ASP A 1 1527 ? 116.210 97.325 97.254 1.00 79.34 1842 ASP A CA 1
ATOM 11542 C C . ASP A 1 1527 ? 115.944 98.378 98.313 1.00 76.95 1842 ASP A C 1
ATOM 11543 O O . ASP A 1 1527 ? 116.722 98.494 99.262 1.00 82.54 1842 ASP A O 1
ATOM 11548 N N . PHE A 1 1528 ? 114.872 99.154 98.161 1.00 77.06 1843 PHE A N 1
ATOM 11549 C CA . PHE A 1 1528 ? 114.420 100.146 99.128 1.00 75.49 1843 PHE A CA 1
ATOM 11550 C C . PHE A 1 1528 ? 113.027 99.864 99.656 1.00 74.83 1843 PHE A C 1
ATOM 11551 O O . PHE A 1 1528 ? 112.785 100.028 100.852 1.00 77.28 1843 PHE A O 1
ATOM 11559 N N . LEU A 1 1529 ? 112.099 99.461 98.785 1.00 76.47 1844 LEU A N 1
ATOM 11560 C CA . LEU A 1 1529 ? 110.722 99.237 99.209 1.00 73.24 1844 LEU A CA 1
ATOM 11561 C C . LEU A 1 1529 ? 110.598 98.020 100.110 1.00 75.44 1844 LEU A C 1
ATOM 11562 O O . LEU A 1 1529 ? 109.772 98.016 101.030 1.00 76.45 1844 LEU A O 1
ATOM 11567 N N . LEU A 1 1530 ? 111.394 96.982 99.870 1.00 74.77 1845 LEU A N 1
ATOM 11568 C CA . LEU A 1 1530 ? 111.403 95.831 100.758 1.00 75.36 1845 LEU A CA 1
ATOM 11569 C C . LEU A 1 1530 ? 112.571 95.840 101.736 1.00 76.49 1845 LEU A C 1
ATOM 11570 O O . LEU A 1 1530 ? 112.597 95.006 102.644 1.00 83.07 1845 LEU A O 1
ATOM 11575 N N . SER A 1 1531 ? 113.508 96.783 101.603 1.00 71.63 1846 SER A N 1
ATOM 11576 C CA . SER A 1 1531 ? 114.472 97.017 102.674 1.00 70.01 1846 SER A CA 1
ATOM 11577 C C . SER A 1 1531 ? 113.781 97.532 103.929 1.00 75.92 1846 SER A C 1
ATOM 11578 O O . SER A 1 1531 ? 114.151 97.159 105.047 1.00 84.63 1846 SER A O 1
ATOM 11581 N N . GLN A 1 1532 ? 112.782 98.399 103.762 1.00 72.37 1847 GLN A N 1
ATOM 11582 C CA . GLN A 1 1532 ? 111.957 98.849 104.873 1.00 69.96 1847 GLN A CA 1
ATOM 11583 C C . GLN A 1 1532 ? 110.943 97.804 105.312 1.00 72.51 1847 GLN A C 1
ATOM 11584 O O . GLN A 1 1532 ? 110.339 97.960 106.376 1.00 78.85 1847 GLN A O 1
ATOM 11590 N N . LEU A 1 1533 ? 110.740 96.753 104.520 1.00 72.26 1848 LEU A N 1
ATOM 11591 C CA . LEU A 1 1533 ? 109.816 95.687 104.874 1.00 75.52 1848 LEU A CA 1
ATOM 11592 C C . LEU A 1 1533 ? 110.503 94.521 105.566 1.00 78.45 1848 LEU A C 1
ATOM 11593 O O . LEU A 1 1533 ? 109.846 93.779 106.304 1.00 81.17 1848 LEU A O 1
ATOM 11598 N N . PHE A 1 1534 ? 111.799 94.343 105.344 1.00 80.26 1849 PHE A N 1
ATOM 11599 C CA . PHE A 1 1534 ? 112.540 93.193 105.863 1.00 84.77 1849 PHE A CA 1
ATOM 11600 C C . PHE A 1 1534 ? 113.305 93.554 107.128 1.00 89.43 1849 PHE A C 1
ATOM 11601 O O . PHE A 1 1534 ? 114.137 92.794 107.619 1.00 95.06 1849 PHE A O 1
ATOM 11609 N N . MET A 1 1535 ? 113.026 94.737 107.669 1.00 85.33 1850 MET A N 1
ATOM 11610 C CA . MET A 1 1535 ? 113.601 95.162 108.932 1.00 86.20 1850 MET A CA 1
ATOM 11611 C C . MET A 1 1535 ? 112.612 95.049 110.084 1.00 88.56 1850 MET A C 1
ATOM 11612 O O . MET A 1 1535 ? 112.980 95.323 111.231 1.00 91.32 1850 MET A O 1
ATOM 11617 N N . TYR A 1 1536 ? 111.387 94.599 109.817 1.00 86.93 1851 TYR A N 1
ATOM 11618 C CA . TYR A 1 1536 ? 110.375 94.350 110.838 1.00 84.91 1851 TYR A CA 1
ATOM 11619 C C . TYR A 1 1536 ? 110.257 92.860 111.140 1.00 86.89 1851 TYR A C 1
ATOM 11620 O O . TYR A 1 1536 ? 109.214 92.386 111.593 1.00 86.78 1851 TYR A O 1
ATOM 11629 N N . THR A 1 1537 ? 111.334 92.117 110.883 1.00 87.35 1852 THR A N 1
ATOM 11630 C CA . THR A 1 1537 ? 111.394 90.685 111.124 1.00 89.43 1852 THR A CA 1
ATOM 11631 C C . THR A 1 1537 ? 112.465 90.307 112.139 1.00 94.43 1852 THR A C 1
ATOM 11632 O O . THR A 1 1537 ? 112.299 89.309 112.849 1.00 98.80 1852 THR A O 1
ATOM 11636 N N . SER A 1 1538 ? 113.540 91.072 112.243 1.00 92.29 1853 SER A N 1
ATOM 11637 C CA . SER A 1 1538 ? 114.602 90.908 113.218 1.00 93.40 1853 SER A CA 1
ATOM 11638 C C . SER A 1 1538 ? 114.149 91.349 114.604 1.00 94.25 1853 SER A C 1
ATOM 11639 O O . SER A 1 1538 ? 113.525 92.406 114.737 1.00 95.54 1853 SER A O 1
ATOM 11642 N N . PRO A 1 1539 ? 114.435 90.564 115.648 1.00 95.06 1854 PRO A N 1
ATOM 11643 C CA . PRO A 1 1539 ? 114.126 91.006 117.016 1.00 92.51 1854 PRO A CA 1
ATOM 11644 C C . PRO A 1 1539 ? 114.961 92.185 117.483 1.00 94.10 1854 PRO A C 1
ATOM 11645 O O . PRO A 1 1539 ? 114.476 92.980 118.299 1.00 95.21 1854 PRO A O 1
ATOM 11649 N N . SER A 1 1540 ? 116.193 92.322 116.997 1.00 93.90 1855 SER A N 1
ATOM 11650 C CA . SER A 1 1540 ? 117.066 93.423 117.371 1.00 94.66 1855 SER A CA 1
ATOM 11651 C C . SER A 1 1540 ? 116.836 94.670 116.532 1.00 96.80 1855 SER A C 1
ATOM 11652 O O . SER A 1 1540 ? 117.479 95.696 116.780 1.00 97.53 1855 SER A O 1
ATOM 11655 N N . LYS A 1 1541 ? 115.945 94.611 115.541 1.00 97.41 1856 LYS A N 1
ATOM 11656 C CA . LYS A 1 1541 ? 115.605 95.771 114.734 1.00 94.61 1856 LYS A CA 1
ATOM 11657 C C . LYS A 1 1541 ? 114.272 96.396 115.116 1.00 93.70 1856 LYS A C 1
ATOM 11658 O O . LYS A 1 1541 ? 114.013 97.539 114.728 1.00 97.28 1856 LYS A O 1
ATOM 11664 N N . ARG A 1 1542 ? 113.423 95.687 115.857 1.00 90.12 1857 ARG A N 1
ATOM 11665 C CA . ARG A 1 1542 ? 112.273 96.302 116.507 1.00 88.39 1857 ARG A CA 1
ATOM 11666 C C . ARG A 1 1542 ? 112.617 96.831 117.890 1.00 92.32 1857 ARG A C 1
ATOM 11667 O O . ARG A 1 1542 ? 112.039 97.830 118.330 1.00 95.90 1857 ARG A O 1
ATOM 11675 N N . ASN A 1 1543 ? 113.560 96.178 118.577 1.00 92.53 1858 ASN A N 1
ATOM 11676 C CA . ASN A 1 1543 ? 114.088 96.717 119.826 1.00 93.24 1858 ASN A CA 1
ATOM 11677 C C . ASN A 1 1543 ? 114.807 98.037 119.591 1.00 94.23 1858 ASN A C 1
ATOM 11678 O O . ASN A 1 1543 ? 114.678 98.969 120.391 1.00 98.66 1858 ASN A O 1
ATOM 11683 N N . GLN A 1 1544 ? 115.570 98.128 118.499 1.00 91.11 1859 GLN A N 1
ATOM 11684 C CA . GLN A 1 1544 ? 116.306 99.350 118.189 1.00 90.53 1859 GLN A CA 1
ATOM 11685 C C . GLN A 1 1544 ? 115.361 100.499 117.855 1.00 91.15 1859 GLN A C 1
ATOM 11686 O O . GLN A 1 1544 ? 115.595 101.642 118.263 1.00 95.79 1859 GLN A O 1
ATOM 11692 N N . LEU A 1 1545 ? 114.274 100.213 117.138 1.00 89.76 1860 LEU A N 1
ATOM 11693 C CA . LEU A 1 1545 ? 113.275 101.242 116.884 1.00 91.29 1860 LEU A CA 1
ATOM 11694 C C . LEU A 1 1545 ? 112.433 101.548 118.115 1.00 94.32 1860 LEU A C 1
ATOM 11695 O O . LEU A 1 1545 ? 111.827 102.622 118.182 1.00 95.88 1860 LEU A O 1
ATOM 11700 N N . SER A 1 1546 ? 112.375 100.633 119.084 1.00 94.26 1861 SER A N 1
ATOM 11701 C CA . SER A 1 1546 ? 111.579 100.855 120.285 1.00 91.95 1861 SER A CA 1
ATOM 11702 C C . SER A 1 1546 ? 112.258 101.756 121.308 1.00 92.80 1861 SER A C 1
ATOM 11703 O O . SER A 1 1546 ? 111.579 102.569 121.944 1.00 97.80 1861 SER A O 1
ATOM 11706 N N . ASN A 1 1547 ? 113.574 101.647 121.485 1.00 92.03 1862 ASN A N 1
ATOM 11707 C CA . ASN A 1 1547 ? 114.282 102.429 122.498 1.00 94.31 1862 ASN A CA 1
ATOM 11708 C C . ASN A 1 1547 ? 114.958 103.658 121.908 1.00 96.39 1862 ASN A C 1
ATOM 11709 O O . ASN A 1 1547 ? 116.070 104.014 122.309 1.00 98.37 1862 ASN A O 1
ATOM 11714 N N . GLN A 1 1548 ? 114.314 104.307 120.940 1.00 97.33 1863 GLN A N 1
ATOM 11715 C CA . GLN A 1 1548 ? 114.853 105.533 120.369 1.00 101.92 1863 GLN A CA 1
ATOM 11716 C C . GLN A 1 1548 ? 114.826 106.658 121.396 1.00 107.18 1863 GLN A C 1
ATOM 11717 O O . GLN A 1 1548 ? 113.859 106.816 122.145 1.00 109.82 1863 GLN A O 1
ATOM 11723 N N . SER A 1 1549 ? 115.902 107.441 121.426 1.00 108.25 1864 SER A N 1
ATOM 11724 C CA . SER A 1 1549 ? 116.087 108.475 122.441 1.00 112.88 1864 SER A CA 1
ATOM 11725 C C . SER A 1 1549 ? 115.183 109.660 122.131 1.00 117.14 1864 SER A C 1
ATOM 11726 O O . SER A 1 1549 ? 115.473 110.466 121.245 1.00 119.27 1864 SER A O 1
ATOM 11729 N N . THR A 1 1550 ? 114.079 109.769 122.864 1.00 116.89 1865 THR A N 1
ATOM 11730 C CA . THR A 1 1550 ? 113.192 110.912 122.735 1.00 118.22 1865 THR A CA 1
ATOM 11731 C C . THR A 1 1550 ? 113.696 112.059 123.610 1.00 118.79 1865 THR A C 1
ATOM 11732 O O . THR A 1 1550 ? 114.717 111.953 124.294 1.00 117.72 1865 THR A O 1
ATOM 11736 N N . ALA A 1 1551 ? 112.971 113.178 123.587 1.00 117.99 1866 ALA A N 1
ATOM 11737 C CA . ALA A 1 1551 ? 113.423 114.369 124.299 1.00 116.40 1866 ALA A CA 1
ATOM 11738 C C . ALA A 1 1551 ? 113.176 114.254 125.799 1.00 118.42 1866 ALA A C 1
ATOM 11739 O O . ALA A 1 1551 ? 114.124 114.267 126.593 1.00 116.37 1866 ALA A O 1
ATOM 11741 N N . LYS A 1 1552 ? 111.910 114.141 126.191 1.00 118.43 1867 LYS A N 1
ATOM 11742 C CA . LYS A 1 1552 ? 111.408 114.116 127.573 1.00 117.21 1867 LYS A CA 1
ATOM 11743 C C . LYS A 1 1552 ? 111.869 115.381 128.306 1.00 116.88 1867 LYS A C 1
ATOM 11744 O O . LYS A 1 1552 ? 112.104 116.423 127.684 1.00 119.57 1867 LYS A O 1
ATOM 11750 N N . LEU A 1 1553 ? 112.004 115.293 129.626 1.00 110.92 1868 LEU A N 1
ATOM 11751 C CA . LEU A 1 1553 ? 112.391 116.414 130.479 1.00 111.16 1868 LEU A CA 1
ATOM 11752 C C . LEU A 1 1553 ? 112.790 115.846 131.836 1.00 106.52 1868 LEU A C 1
ATOM 11753 O O . LEU A 1 1553 ? 112.824 114.627 132.033 1.00 105.81 1868 LEU A O 1
ATOM 11758 N N . ALA A 1 1554 ? 113.095 116.742 132.771 1.00 103.91 1869 ALA A N 1
ATOM 11759 C CA . ALA A 1 1554 ? 113.369 116.337 134.141 1.00 98.09 1869 ALA A CA 1
ATOM 11760 C C . ALA A 1 1554 ? 112.085 115.865 134.818 1.00 101.05 1869 ALA A C 1
ATOM 11761 O O . ALA A 1 1554 ? 110.976 116.120 134.338 1.00 107.08 1869 ALA A O 1
ATOM 11763 N N . LEU A 1 1555 ? 112.267 115.107 135.914 1.00 95.12 1870 LEU A N 1
ATOM 11764 C CA . LEU A 1 1555 ? 111.262 114.407 136.728 1.00 91.45 1870 LEU A CA 1
ATOM 11765 C C . LEU A 1 1555 ? 110.679 113.195 135.995 1.00 96.36 1870 LEU A C 1
ATOM 11766 O O . LEU A 1 1555 ? 109.920 112.413 136.575 1.00 98.79 1870 LEU A O 1
ATOM 11771 N N . ASP A 1 1556 ? 111.049 113.004 134.733 1.00 95.12 1871 ASP A N 1
ATOM 11772 C CA . ASP A 1 1556 ? 110.740 111.787 134.004 1.00 92.89 1871 ASP A CA 1
ATOM 11773 C C . ASP A 1 1556 ? 111.948 110.873 133.887 1.00 91.94 1871 ASP A C 1
ATOM 11774 O O . ASP A 1 1556 ? 111.845 109.801 133.284 1.00 98.79 1871 ASP A O 1
ATOM 11779 N N . ARG A 1 1557 ? 113.088 111.273 134.452 1.00 88.02 1872 ARG A N 1
ATOM 11780 C CA . ARG A 1 1557 ? 114.306 110.476 134.404 1.00 87.99 1872 ARG A CA 1
ATOM 11781 C C . ARG A 1 1557 ? 114.884 110.294 135.799 1.00 86.38 1872 ARG A C 1
ATOM 11782 O O . ARG A 1 1557 ? 115.537 109.284 136.078 1.00 86.18 1872 ARG A O 1
ATOM 11790 N N . VAL A 1 1558 ? 114.653 111.268 136.683 1.00 86.49 1873 VAL A N 1
ATOM 11791 C CA . VAL A 1 1558 ? 115.031 111.091 138.078 1.00 82.94 1873 VAL A CA 1
ATOM 11792 C C . VAL A 1 1558 ? 114.043 110.167 138.783 1.00 85.00 1873 VAL A C 1
ATOM 11793 O O . VAL A 1 1558 ? 114.370 109.585 139.823 1.00 88.73 1873 VAL A O 1
ATOM 11797 N N . LEU A 1 1559 ? 112.847 109.990 138.222 1.00 82.37 1874 LEU A N 1
ATOM 11798 C CA . LEU A 1 1559 ? 111.879 109.044 138.757 1.00 82.99 1874 LEU A CA 1
ATOM 11799 C C . LEU A 1 1559 ? 111.989 107.671 138.113 1.00 90.07 1874 LEU A C 1
ATOM 11800 O O . LEU A 1 1559 ? 111.740 106.662 138.783 1.00 93.73 1874 LEU A O 1
ATOM 11805 N N . ARG A 1 1560 ? 112.353 107.610 136.828 1.00 92.06 1875 ARG A N 1
ATOM 11806 C CA . ARG A 1 1560 ? 112.528 106.323 136.162 1.00 92.27 1875 ARG A CA 1
ATOM 11807 C C . ARG A 1 1560 ? 113.756 105.585 136.682 1.00 92.05 1875 ARG A C 1
ATOM 11808 O O . ARG A 1 1560 ? 113.793 104.350 136.659 1.00 93.75 1875 ARG A O 1
ATOM 11816 N N . SER A 1 1561 ? 114.754 106.320 137.175 1.00 89.20 1876 SER A N 1
ATOM 11817 C CA . SER A 1 1561 ? 115.950 105.694 137.724 1.00 87.67 1876 SER A CA 1
ATOM 11818 C C . SER A 1 1561 ? 115.679 104.952 139.027 1.00 89.29 1876 SER A C 1
ATOM 11819 O O . SER A 1 1561 ? 116.464 104.073 139.397 1.00 90.32 1876 SER A O 1
ATOM 11822 N N . LYS A 1 1562 ? 114.594 105.274 139.724 1.00 88.11 1877 LYS A N 1
ATOM 11823 C CA . LYS A 1 1562 ? 114.237 104.633 140.983 1.00 88.06 1877 LYS A CA 1
ATOM 11824 C C . LYS A 1 1562 ? 112.937 103.850 140.849 1.00 90.06 1877 LYS A C 1
ATOM 11825 O O . LYS A 1 1562 ? 112.110 103.826 141.763 1.00 94.22 1877 LYS A O 1
ATOM 11831 N N . ALA A 1 1563 ? 112.740 103.193 139.709 1.00 88.40 1878 ALA A N 1
ATOM 11832 C CA . ALA A 1 1563 ? 111.508 102.473 139.431 1.00 91.99 1878 ALA A CA 1
ATOM 11833 C C . ALA A 1 1563 ? 111.819 101.109 138.835 1.00 94.99 1878 ALA A C 1
ATOM 11834 O O . ALA A 1 1563 ? 112.879 100.899 138.240 1.00 96.70 1878 ALA A O 1
ATOM 11836 N N . ARG A 1 1564 ? 110.879 100.180 139.003 1.00 95.15 1879 ARG A N 1
ATOM 11837 C CA . ARG A 1 1564 ? 110.992 98.839 138.434 1.00 97.12 1879 ARG A CA 1
ATOM 11838 C C . ARG A 1 1564 ? 110.651 98.921 136.952 1.00 101.14 1879 ARG A C 1
ATOM 11839 O O . ARG A 1 1564 ? 109.481 98.886 136.570 1.00 102.39 1879 ARG A O 1
ATOM 11847 N N . THR A 1 1565 ? 111.676 99.008 136.112 1.00 102.43 1880 THR A N 1
ATOM 11848 C CA . THR A 1 1565 ? 111.511 99.268 134.690 1.00 103.12 1880 THR A CA 1
ATOM 11849 C C . THR A 1 1565 ? 111.480 97.974 133.885 1.00 105.89 1880 THR A C 1
ATOM 11850 O O . THR A 1 1565 ? 111.872 96.905 134.358 1.00 105.95 1880 THR A O 1
ATOM 11854 N N . PHE A 1 1566 ? 110.995 98.089 132.651 1.00 105.81 1881 PHE A N 1
ATOM 11855 C CA . PHE A 1 1566 ? 110.999 96.969 131.725 1.00 105.43 1881 PHE A CA 1
ATOM 11856 C C . PHE A 1 1566 ? 112.413 96.700 131.218 1.00 105.31 1881 PHE A C 1
ATOM 11857 O O . PHE A 1 1566 ? 113.290 97.567 131.246 1.00 107.28 1881 PHE A O 1
ATOM 11865 N N . VAL A 1 1567 ? 112.628 95.476 130.749 1.00 103.57 1882 VAL A N 1
ATOM 11866 C CA . VAL A 1 1567 ? 113.931 95.085 130.222 1.00 104.48 1882 VAL A CA 1
ATOM 11867 C C . VAL A 1 1567 ? 113.987 95.238 128.708 1.00 106.24 1882 VAL A C 1
ATOM 11868 O O . VAL A 1 1567 ? 114.880 95.902 128.175 1.00 105.67 1882 VAL A O 1
ATOM 11872 N N . ASP A 1 1568 ? 113.044 94.640 127.990 1.00 105.25 1883 ASP A N 1
ATOM 11873 C CA . ASP A 1 1568 ? 113.021 94.716 126.532 1.00 103.48 1883 ASP A CA 1
ATOM 11874 C C . ASP A 1 1568 ? 111.572 94.862 126.080 1.00 101.41 1883 ASP A C 1
ATOM 11875 O O . ASP A 1 1568 ? 110.675 95.169 126.873 1.00 101.18 1883 ASP A O 1
ATOM 11880 N N . ILE A 1 1569 ? 111.338 94.640 124.784 1.00 101.01 1884 ILE A N 1
ATOM 11881 C CA . ILE A 1 1569 ? 110.033 94.889 124.183 1.00 98.99 1884 ILE A CA 1
ATOM 11882 C C . ILE A 1 1569 ? 108.991 93.856 124.607 1.00 102.60 1884 ILE A C 1
ATOM 11883 O O . ILE A 1 1569 ? 107.788 94.116 124.490 1.00 105.44 1884 ILE A O 1
ATOM 11888 N N . SER A 1 1570 ? 109.409 92.694 125.116 1.00 104.30 1885 SER A N 1
ATOM 11889 C CA . SER A 1 1570 ? 108.451 91.645 125.474 1.00 105.29 1885 SER A CA 1
ATOM 11890 C C . SER A 1 1570 ? 109.037 90.845 126.638 1.00 107.95 1885 SER A C 1
ATOM 11891 O O . SER A 1 1570 ? 109.815 89.911 126.435 1.00 109.09 1885 SER A O 1
ATOM 11894 N N . SER A 1 1571 ? 108.642 91.221 127.854 1.00 111.27 1886 SER A N 1
ATOM 11895 C CA . SER A 1 1571 ? 109.015 90.485 129.055 1.00 114.11 1886 SER A CA 1
ATOM 11896 C C . SER A 1 1571 ? 108.018 90.817 130.151 1.00 117.86 1886 SER A C 1
ATOM 11897 O O . SER A 1 1571 ? 107.664 91.986 130.334 1.00 118.75 1886 SER A O 1
ATOM 11900 N N . THR A 1 1572 ? 107.565 89.793 130.872 1.00 116.98 1887 THR A N 1
ATOM 11901 C CA . THR A 1 1572 ? 106.711 90.016 132.029 1.00 120.48 1887 THR A CA 1
ATOM 11902 C C . THR A 1 1572 ? 107.496 90.475 133.249 1.00 121.04 1887 THR A C 1
ATOM 11903 O O . THR A 1 1572 ? 106.896 90.980 134.203 1.00 124.83 1887 THR A O 1
ATOM 11907 N N . GLU A 1 1573 ? 108.817 90.316 133.236 1.00 117.63 1888 GLU A N 1
ATOM 11908 C CA . GLU A 1 1573 ? 109.642 90.678 134.378 1.00 117.06 1888 GLU A CA 1
ATOM 11909 C C . GLU A 1 1573 ? 109.923 92.176 134.373 1.00 115.97 1888 GLU A C 1
ATOM 11910 O O . GLU A 1 1573 ? 110.358 92.733 133.360 1.00 115.23 1888 GLU A O 1
ATOM 11916 N N . LYS A 1 1574 ? 109.659 92.824 135.503 1.00 112.79 1889 LYS A N 1
ATOM 11917 C CA . LYS A 1 1574 ? 109.998 94.223 135.720 1.00 108.73 1889 LYS A CA 1
ATOM 11918 C C . LYS A 1 1574 ? 111.026 94.303 136.839 1.00 106.95 1889 LYS A C 1
ATOM 11919 O O . LYS A 1 1574 ? 110.815 93.741 137.919 1.00 108.94 1889 LYS A O 1
ATOM 11925 N N . MET A 1 1575 ? 112.133 94.993 136.582 1.00 101.67 1890 MET A N 1
ATOM 11926 C CA . MET A 1 1575 ? 113.230 95.031 137.536 1.00 98.94 1890 MET A CA 1
ATOM 11927 C C . MET A 1 1575 ? 113.909 96.392 137.473 1.00 97.33 1890 MET A C 1
ATOM 11928 O O . MET A 1 1575 ? 113.867 97.078 136.449 1.00 96.04 1890 MET A O 1
ATOM 11933 N N . THR A 1 1576 ? 114.526 96.779 138.586 1.00 95.09 1891 THR A N 1
ATOM 11934 C CA . THR A 1 1576 ? 115.090 98.111 138.729 1.00 90.21 1891 THR A CA 1
ATOM 11935 C C . THR A 1 1576 ? 116.414 98.228 137.976 1.00 89.43 1891 THR A C 1
ATOM 11936 O O . THR A 1 1576 ? 116.947 97.255 137.438 1.00 95.08 1891 THR A O 1
ATOM 11940 N N . TYR A 1 1577 ? 116.941 99.454 137.939 1.00 84.08 1892 TYR A N 1
ATOM 11941 C CA . TYR A 1 1577 ? 118.196 99.706 137.237 1.00 82.95 1892 TYR A CA 1
ATOM 11942 C C . TYR A 1 1577 ? 119.384 99.126 137.993 1.00 83.95 1892 TYR A C 1
ATOM 11943 O O . TYR A 1 1577 ? 120.285 98.534 137.383 1.00 87.22 1892 TYR A O 1
ATOM 11952 N N . GLU A 1 1578 ? 119.414 99.293 139.317 1.00 82.36 1893 GLU A N 1
ATOM 11953 C CA . GLU A 1 1578 ? 120.550 98.800 140.086 1.00 80.88 1893 GLU A CA 1
ATOM 11954 C C . GLU A 1 1578 ? 120.562 97.279 140.162 1.00 85.15 1893 GLU A C 1
ATOM 11955 O O . GLU A 1 1578 ? 121.638 96.678 140.145 1.00 90.12 1893 GLU A O 1
ATOM 11961 N N . GLU A 1 1579 ? 119.391 96.637 140.199 1.00 85.65 1894 GLU A N 1
ATOM 11962 C CA . GLU A 1 1579 ? 119.357 95.178 140.178 1.00 85.67 1894 GLU A CA 1
ATOM 11963 C C . GLU A 1 1579 ? 119.755 94.632 138.813 1.00 86.39 1894 GLU A C 1
ATOM 11964 O O . GLU A 1 1579 ? 120.404 93.581 138.733 1.00 87.80 1894 GLU A O 1
ATOM 11970 N N . ASN A 1 1580 ? 119.390 95.339 137.739 1.00 86.15 1895 ASN A N 1
ATOM 11971 C CA . ASN A 1 1580 ? 119.861 94.984 136.404 1.00 85.98 1895 ASN A CA 1
ATOM 11972 C C . ASN A 1 1580 ? 121.375 95.109 136.301 1.00 86.02 1895 ASN A C 1
ATOM 11973 O O . ASN A 1 1580 ? 122.037 94.255 135.699 1.00 90.02 1895 ASN A O 1
ATOM 11978 N N . MET A 1 1581 ? 121.940 96.166 136.892 1.00 84.14 1896 MET A N 1
ATOM 11979 C CA . MET A 1 1581 ? 123.391 96.330 136.898 1.00 81.41 1896 MET A CA 1
ATOM 11980 C C . MET A 1 1581 ? 124.073 95.242 137.721 1.00 79.72 1896 MET A C 1
ATOM 11981 O O . MET A 1 1581 ? 125.142 94.752 137.338 1.00 82.15 1896 MET A O 1
ATOM 11986 N N . GLU A 1 1582 ? 123.467 94.851 138.850 1.00 80.24 1897 GLU A N 1
ATOM 11987 C CA . GLU A 1 1582 ? 123.996 93.746 139.648 1.00 81.60 1897 GLU A CA 1
ATOM 11988 C C . GLU A 1 1582 ? 123.995 92.443 138.859 1.00 83.33 1897 GLU A C 1
ATOM 11989 O O . GLU A 1 1582 ? 124.982 91.695 138.882 1.00 86.79 1897 GLU A O 1
ATOM 11995 N N . LYS A 1 1583 ? 122.902 92.171 138.138 1.00 82.61 1898 LYS A N 1
ATOM 11996 C CA . LYS A 1 1583 ? 122.815 90.962 137.323 1.00 84.66 1898 LYS A CA 1
ATOM 11997 C C . LYS A 1 1583 ? 123.836 90.973 136.192 1.00 85.65 1898 LYS A C 1
ATOM 11998 O O . LYS A 1 1583 ? 124.463 89.946 135.910 1.00 87.66 1898 LYS A O 1
ATOM 12004 N N . LYS A 1 1584 ? 124.035 92.127 135.550 1.00 83.61 1899 LYS A N 1
ATOM 12005 C CA . LYS A 1 1584 ? 124.990 92.203 134.446 1.00 81.90 1899 LYS A CA 1
ATOM 12006 C C . LYS A 1 1584 ? 126.430 92.058 134.930 1.00 82.10 1899 LYS A C 1
ATOM 12007 O O . LYS A 1 1584 ? 127.237 91.384 134.278 1.00 84.32 1899 LYS A O 1
ATOM 12013 N N . ILE A 1 1585 ? 126.773 92.671 136.068 1.00 82.00 1900 ILE A N 1
ATOM 12014 C CA . ILE A 1 1585 ? 128.127 92.534 136.601 1.00 78.42 1900 ILE A CA 1
ATOM 12015 C C . ILE A 1 1585 ? 128.374 91.107 137.082 1.00 80.27 1900 ILE A C 1
ATOM 12016 O O . ILE A 1 1585 ? 129.466 90.555 136.890 1.00 80.27 1900 ILE A O 1
ATOM 12021 N N . LEU A 1 1586 ? 127.357 90.468 137.673 1.00 83.26 1901 LEU A N 1
ATOM 12022 C CA . LEU A 1 1586 ? 127.490 89.062 138.046 1.00 84.00 1901 LEU A CA 1
ATOM 12023 C C . LEU A 1 1586 ? 127.595 88.157 136.822 1.00 86.72 1901 LEU A C 1
ATOM 12024 O O . LEU A 1 1586 ? 128.218 87.092 136.894 1.00 89.16 1901 LEU A O 1
ATOM 12029 N N . GLU A 1 1587 ? 126.993 88.559 135.700 1.00 86.51 1902 GLU A N 1
ATOM 12030 C CA . GLU A 1 1587 ? 127.126 87.789 134.468 1.00 87.98 1902 GLU A CA 1
ATOM 12031 C C . GLU A 1 1587 ? 128.529 87.915 133.885 1.00 87.58 1902 GLU A C 1
ATOM 12032 O O . GLU A 1 1587 ? 129.128 86.918 133.467 1.00 88.99 1902 GLU A O 1
ATOM 12038 N N . MET A 1 1588 ? 129.072 89.131 133.849 1.00 86.08 1903 MET A N 1
ATOM 12039 C CA . MET A 1 1588 ? 130.412 89.355 133.298 1.00 84.37 1903 MET A CA 1
ATOM 12040 C C . MET A 1 1588 ? 131.481 89.252 134.386 1.00 82.22 1903 MET A C 1
ATOM 12041 O O . MET A 1 1588 ? 132.264 90.168 134.615 1.00 80.48 1903 MET A O 1
ATOM 12046 N N . LEU A 1 1589 ? 131.516 88.102 135.054 1.00 84.34 1904 LEU A N 1
ATOM 12047 C CA . LEU A 1 1589 ? 132.536 87.867 136.068 1.00 86.92 1904 LEU A CA 1
ATOM 12048 C C . LEU A 1 1589 ? 133.275 86.565 135.792 1.00 92.91 1904 LEU A C 1
ATOM 12049 O O . LEU A 1 1589 ? 134.453 86.426 136.136 1.00 92.00 1904 LEU A O 1
ATOM 12054 N N . LYS A 1 1590 ? 132.592 85.610 135.167 1.00 95.01 1905 LYS A N 1
ATOM 12055 C CA . LYS A 1 1590 ? 133.194 84.330 134.833 1.00 95.09 1905 LYS A CA 1
ATOM 12056 C C . LYS A 1 1590 ? 134.111 84.478 133.621 1.00 93.80 1905 LYS A C 1
ATOM 12057 O O . LYS A 1 1590 ? 134.090 85.486 132.911 1.00 96.68 1905 LYS A O 1
ATOM 12063 N N . PHE A 1 1591 ? 134.933 83.450 133.393 1.00 94.13 1906 PHE A N 1
ATOM 12064 C CA . PHE A 1 1591 ? 135.919 83.514 132.318 1.00 95.77 1906 PHE A CA 1
ATOM 12065 C C . PHE A 1 1591 ? 135.261 83.433 130.946 1.00 98.66 1906 PHE A C 1
ATOM 12066 O O . PHE A 1 1591 ? 135.644 84.176 130.033 1.00 97.31 1906 PHE A O 1
ATOM 12074 N N . ASP A 1 1592 ? 134.275 82.540 130.791 1.00 102.62 1907 ASP A N 1
ATOM 12075 C CA . ASP A 1 1592 ? 133.439 82.400 129.592 1.00 104.46 1907 ASP A CA 1
ATOM 12076 C C . ASP A 1 1592 ? 134.287 82.109 128.349 1.00 103.35 1907 ASP A C 1
ATOM 12077 O O . ASP A 1 1592 ? 134.452 82.947 127.462 1.00 103.07 1907 ASP A O 1
ATOM 12082 N N . LEU A 1 1593 ? 134.861 80.906 128.344 1.00 105.35 1908 LEU A N 1
ATOM 12083 C CA . LEU A 1 1593 ? 135.675 80.437 127.229 1.00 105.87 1908 LEU A CA 1
ATOM 12084 C C . LEU A 1 1593 ? 134.863 80.386 125.934 1.00 105.99 1908 LEU A C 1
ATOM 12085 O O . LEU A 1 1593 ? 133.643 80.245 125.955 1.00 108.19 1908 LEU A O 1
ATOM 12090 N N . ASP A 1 1594 ? 135.610 80.390 124.816 1.00 104.04 1909 ASP A N 1
ATOM 12091 C CA . ASP A 1 1594 ? 135.317 80.789 123.418 1.00 108.78 1909 ASP A CA 1
ATOM 12092 C C . ASP A 1 1594 ? 135.274 82.307 123.251 1.00 107.84 1909 ASP A C 1
ATOM 12093 O O . ASP A 1 1594 ? 134.671 82.810 122.297 1.00 108.04 1909 ASP A O 1
ATOM 12098 N N . SER A 1 1595 ? 135.921 83.054 124.148 1.00 102.56 1910 SER A N 1
ATOM 12099 C CA . SER A 1 1595 ? 135.993 84.508 124.068 1.00 94.85 1910 SER A CA 1
ATOM 12100 C C . SER A 1 1595 ? 137.299 84.996 123.448 1.00 92.38 1910 SER A C 1
ATOM 12101 O O . SER A 1 1595 ? 137.765 86.092 123.774 1.00 96.57 1910 SER A O 1
ATOM 12104 N N . TYR A 1 1596 ? 137.902 84.203 122.561 1.00 92.20 1911 TYR A N 1
ATOM 12105 C CA . TYR A 1 1596 ? 139.175 84.599 121.965 1.00 91.97 1911 TYR A CA 1
ATOM 12106 C C . TYR A 1 1596 ? 138.986 85.672 120.901 1.00 88.79 1911 TYR A C 1
ATOM 12107 O O . TYR A 1 1596 ? 139.819 86.581 120.772 1.00 91.41 1911 TYR A O 1
ATOM 12116 N N . CYS A 1 1597 ? 137.902 85.572 120.124 1.00 89.60 1912 CYS A N 1
ATOM 12117 C CA . CYS A 1 1597 ? 137.671 86.497 119.019 1.00 93.01 1912 CYS A CA 1
ATOM 12118 C C . CYS A 1 1597 ? 137.430 87.915 119.517 1.00 92.15 1912 CYS A C 1
ATOM 12119 O O . CYS A 1 1597 ? 137.975 88.873 118.960 1.00 92.77 1912 CYS A O 1
ATOM 12122 N N . SER A 1 1598 ? 136.642 88.067 120.582 1.00 90.67 1913 SER A N 1
ATOM 12123 C CA . SER A 1 1598 ? 136.407 89.399 121.128 1.00 88.75 1913 SER A CA 1
ATOM 12124 C C . SER A 1 1598 ? 137.629 89.934 121.859 1.00 81.78 1913 SER A C 1
ATOM 12125 O O . SER A 1 1598 ? 137.828 91.150 121.908 1.00 78.94 1913 SER A O 1
ATOM 12128 N N . PHE A 1 1599 ? 138.461 89.046 122.412 1.00 81.18 1914 PHE A N 1
ATOM 12129 C CA . PHE A 1 1599 ? 139.736 89.463 122.989 1.00 79.12 1914 PHE A CA 1
ATOM 12130 C C . PHE A 1 1599 ? 140.645 90.067 121.925 1.00 83.02 1914 PHE A C 1
ATOM 12131 O O . PHE A 1 1599 ? 141.190 91.165 122.106 1.00 85.42 1914 PHE A O 1
ATOM 12139 N N . LYS A 1 1600 ? 140.798 89.372 120.793 1.00 83.44 1915 LYS A N 1
ATOM 12140 C CA . LYS A 1 1600 ? 141.623 89.907 119.714 1.00 80.51 1915 LYS A CA 1
ATOM 12141 C C . LYS A 1 1600 ? 141.003 91.150 119.089 1.00 81.78 1915 LYS A C 1
ATOM 12142 O O . LYS A 1 1600 ? 141.733 92.065 118.692 1.00 84.13 1915 LYS A O 1
ATOM 12148 N N . THR A 1 1601 ? 139.670 91.216 119.024 1.00 80.43 1916 THR A N 1
ATOM 12149 C CA . THR A 1 1601 ? 139.003 92.398 118.488 1.00 79.85 1916 THR A CA 1
ATOM 12150 C C . THR A 1 1601 ? 139.208 93.612 119.387 1.00 81.63 1916 THR A C 1
ATOM 12151 O O . THR A 1 1601 ? 139.487 94.711 118.896 1.00 81.95 1916 THR A O 1
ATOM 12155 N N . CYS A 1 1602 ? 139.098 93.432 120.707 1.00 83.53 1917 CYS A N 1
ATOM 12156 C CA . CYS A 1 1602 ? 139.291 94.546 121.629 1.00 80.49 1917 CYS A CA 1
ATOM 12157 C C . CYS A 1 1602 ? 140.751 94.969 121.705 1.00 76.69 1917 CYS A C 1
ATOM 12158 O O . CYS A 1 1602 ? 141.036 96.143 121.966 1.00 75.90 1917 CYS A O 1
ATOM 12161 N N . VAL A 1 1603 ? 141.686 94.040 121.499 1.00 76.90 1918 VAL A N 1
ATOM 12162 C CA . VAL A 1 1603 ? 143.094 94.424 121.433 1.00 76.01 1918 VAL A CA 1
ATOM 12163 C C . VAL A 1 1603 ? 143.376 95.211 120.154 1.00 80.90 1918 VAL A C 1
ATOM 12164 O O . VAL A 1 1603 ? 144.014 96.274 120.185 1.00 82.27 1918 VAL A O 1
ATOM 12168 N N . ASN A 1 1604 ? 142.889 94.714 119.014 1.00 80.27 1919 ASN A N 1
ATOM 12169 C CA . ASN A 1 1604 ? 143.185 95.325 117.726 1.00 78.59 1919 ASN A CA 1
ATOM 12170 C C . ASN A 1 1604 ? 142.404 96.606 117.474 1.00 79.44 1919 ASN A C 1
ATOM 12171 O O . ASN A 1 1604 ? 142.812 97.397 116.620 1.00 83.00 1919 ASN A O 1
ATOM 12176 N N . LEU A 1 1605 ? 141.296 96.831 118.176 1.00 76.25 1920 LEU A N 1
ATOM 12177 C CA . LEU A 1 1605 ? 140.611 98.111 118.085 1.00 77.44 1920 LEU A CA 1
ATOM 12178 C C . LEU A 1 1605 ? 141.350 99.208 118.840 1.00 81.61 1920 LEU A C 1
ATOM 12179 O O . LEU A 1 1605 ? 141.231 100.384 118.480 1.00 80.47 1920 LEU A O 1
ATOM 12184 N N . VAL A 1 1606 ? 142.133 98.845 119.850 1.00 81.22 1921 VAL A N 1
ATOM 12185 C CA . VAL A 1 1606 ? 142.867 99.822 120.647 1.00 74.23 1921 VAL A CA 1
ATOM 12186 C C . VAL A 1 1606 ? 144.240 100.105 120.055 1.00 76.99 1921 VAL A C 1
ATOM 12187 O O . VAL A 1 1606 ? 144.614 101.265 119.867 1.00 79.71 1921 VAL A O 1
ATOM 12191 N N . ILE A 1 1607 ? 145.008 99.057 119.744 1.00 77.93 1922 ILE A N 1
ATOM 12192 C CA . ILE A 1 1607 ? 146.402 99.265 119.348 1.00 78.57 1922 ILE A CA 1
ATOM 12193 C C . ILE A 1 1607 ? 146.523 99.850 117.937 1.00 81.39 1922 ILE A C 1
ATOM 12194 O O . ILE A 1 1607 ? 147.418 100.662 117.674 1.00 80.48 1922 ILE A O 1
ATOM 12199 N N . LYS A 1 1608 ? 145.618 99.502 117.024 1.00 83.04 1923 LYS A N 1
ATOM 12200 C CA . LYS A 1 1608 ? 145.787 99.858 115.619 1.00 81.87 1923 LYS A CA 1
ATOM 12201 C C . LYS A 1 1608 ? 145.383 101.292 115.288 1.00 84.61 1923 LYS A C 1
ATOM 12202 O O . LYS A 1 1608 ? 145.422 101.660 114.109 1.00 87.05 1923 LYS A O 1
ATOM 12208 N N . ASP A 1 1609 ? 144.986 102.100 116.269 1.00 85.24 1924 ASP A N 1
ATOM 12209 C CA . ASP A 1 1609 ? 144.632 103.489 115.997 1.00 83.29 1924 ASP A CA 1
ATOM 12210 C C . ASP A 1 1609 ? 145.878 104.302 115.671 1.00 83.55 1924 ASP A C 1
ATOM 12211 O O . ASP A 1 1609 ? 146.880 104.228 116.385 1.00 86.47 1924 ASP A O 1
ATOM 12216 N N . VAL A 1 1610 ? 145.813 105.077 114.586 1.00 82.75 1925 VAL A N 1
ATOM 12217 C CA . VAL A 1 1610 ? 146.966 105.865 114.156 1.00 81.70 1925 VAL A CA 1
ATOM 12218 C C . VAL A 1 1610 ? 147.219 107.030 115.104 1.00 83.18 1925 VAL A C 1
ATOM 12219 O O . VAL A 1 1610 ? 148.373 107.359 115.406 1.00 83.50 1925 VAL A O 1
ATOM 12223 N N . ASN A 1 1611 ? 146.153 107.690 115.565 1.00 83.19 1926 ASN A N 1
ATOM 12224 C CA . ASN A 1 1611 ? 146.316 108.849 116.438 1.00 78.70 1926 ASN A CA 1
ATOM 12225 C C . ASN A 1 1611 ? 146.828 108.441 117.813 1.00 74.73 1926 ASN A C 1
ATOM 12226 O O . ASN A 1 1611 ? 147.722 109.093 118.365 1.00 74.77 1926 ASN A O 1
ATOM 12231 N N . PHE A 1 1612 ? 146.275 107.362 118.372 1.00 72.21 1927 PHE A N 1
ATOM 12232 C CA . PHE A 1 1612 ? 146.656 106.902 119.704 1.00 70.19 1927 PHE A CA 1
ATOM 12233 C C . PHE A 1 1612 ? 148.097 106.405 119.736 1.00 72.84 1927 PHE A C 1
ATOM 12234 O O . PHE A 1 1612 ? 148.858 106.744 120.654 1.00 79.50 1927 PHE A O 1
ATOM 12242 N N . SER A 1 1613 ? 148.499 105.633 118.722 1.00 72.03 1928 SER A N 1
ATOM 12243 C CA . SER A 1 1613 ? 149.813 105.000 118.697 1.00 73.82 1928 SER A CA 1
ATOM 12244 C C . SER A 1 1613 ? 150.952 105.979 118.460 1.00 76.54 1928 SER A C 1
ATOM 12245 O O . SER A 1 1613 ? 152.114 105.580 118.583 1.00 77.58 1928 SER A O 1
ATOM 12248 N N . MET A 1 1614 ? 150.664 107.229 118.096 1.00 75.26 1929 MET A N 1
ATOM 12249 C CA . MET A 1 1614 ? 151.692 108.256 118.072 1.00 74.35 1929 MET A CA 1
ATOM 12250 C C . MET A 1 1614 ? 151.483 109.343 119.114 1.00 75.25 1929 MET A C 1
ATOM 12251 O O . MET A 1 1614 ? 152.434 110.065 119.421 1.00 80.49 1929 MET A O 1
ATOM 12256 N N . LEU A 1 1615 ? 150.279 109.474 119.675 1.00 70.89 1930 LEU A N 1
ATOM 12257 C CA . LEU A 1 1615 ? 150.094 110.412 120.774 1.00 65.62 1930 LEU A CA 1
ATOM 12258 C C . LEU A 1 1615 ? 150.697 109.870 122.062 1.00 66.95 1930 LEU A C 1
ATOM 12259 O O . LEU A 1 1615 ? 151.303 110.624 122.832 1.00 73.15 1930 LEU A O 1
ATOM 12264 N N . ILE A 1 1616 ? 150.548 108.562 122.309 1.00 63.73 1931 ILE A N 1
ATOM 12265 C CA . ILE A 1 1616 ? 151.073 107.973 123.547 1.00 66.24 1931 ILE A CA 1
ATOM 12266 C C . ILE A 1 1616 ? 152.599 108.024 123.654 1.00 72.63 1931 ILE A C 1
ATOM 12267 O O . ILE A 1 1616 ? 153.101 108.406 124.726 1.00 79.52 1931 ILE A O 1
ATOM 12272 N N . PRO A 1 1617 ? 153.394 107.670 122.620 1.00 72.46 1932 PRO A N 1
ATOM 12273 C CA . PRO A 1 1617 ? 154.854 107.849 122.770 1.00 77.40 1932 PRO A CA 1
ATOM 12274 C C . PRO A 1 1617 ? 155.306 109.297 122.883 1.00 80.11 1932 PRO A C 1
ATOM 12275 O O . PRO A 1 1617 ? 156.380 109.553 123.441 1.00 83.42 1932 PRO A O 1
ATOM 12279 N N . ILE A 1 1618 ? 154.532 110.251 122.362 1.00 77.84 1933 ILE A N 1
ATOM 12280 C CA . ILE A 1 1618 ? 154.860 111.659 122.568 1.00 74.05 1933 ILE A CA 1
ATOM 12281 C C . ILE A 1 1618 ? 154.622 112.051 124.021 1.00 78.79 1933 ILE A C 1
ATOM 12282 O O . ILE A 1 1618 ? 155.462 112.713 124.642 1.00 84.24 1933 ILE A O 1
ATOM 12287 N N . LEU A 1 1619 ? 153.494 111.620 124.596 1.00 77.07 1934 LEU A N 1
ATOM 12288 C CA . LEU A 1 1619 ? 153.187 111.928 125.991 1.00 76.61 1934 LEU A CA 1
ATOM 12289 C C . LEU A 1 1619 ? 154.147 111.241 126.952 1.00 79.86 1934 LEU A C 1
ATOM 12290 O O . LEU A 1 1619 ? 154.449 111.786 128.019 1.00 84.22 1934 LEU A O 1
ATOM 12295 N N . ASP A 1 1620 ? 154.626 110.048 126.602 1.00 82.76 1935 ASP A N 1
ATOM 12296 C CA . ASP A 1 1620 ? 155.540 109.324 127.475 1.00 89.57 1935 ASP A CA 1
ATOM 12297 C C . ASP A 1 1620 ? 156.959 109.882 127.440 1.00 91.71 1935 ASP A C 1
ATOM 12298 O O . ASP A 1 1620 ? 157.682 109.760 128.435 1.00 94.43 1935 ASP A O 1
ATOM 12303 N N . SER A 1 1621 ? 157.368 110.502 126.338 1.00 89.49 1936 SER A N 1
ATOM 12304 C CA . SER A 1 1621 ? 158.752 110.922 126.132 1.00 93.62 1936 SER A CA 1
ATOM 12305 C C . SER A 1 1621 ? 158.819 112.404 125.783 1.00 92.81 1936 SER A C 1
ATOM 12306 O O . SER A 1 1621 ? 159.462 112.816 124.816 1.00 94.96 1936 SER A O 1
ATOM 12309 N N . ALA A 1 1622 ? 158.143 113.231 126.573 1.00 91.53 1937 ALA A N 1
ATOM 12310 C CA . ALA A 1 1622 ? 158.104 114.670 126.348 1.00 94.93 1937 ALA A CA 1
ATOM 12311 C C . ALA A 1 1622 ? 158.964 115.386 127.380 1.00 101.67 1937 ALA A C 1
ATOM 12312 O O . ALA A 1 1622 ? 158.895 115.078 128.574 1.00 103.98 1937 ALA A O 1
ATOM 12314 N N . TYR A 1 1623 ? 159.773 116.333 126.913 1.00 102.91 1938 TYR A N 1
ATOM 12315 C CA . TYR A 1 1623 ? 160.563 117.154 127.817 1.00 103.83 1938 TYR A CA 1
ATOM 12316 C C . TYR A 1 1623 ? 159.643 118.082 128.607 1.00 102.54 1938 TYR A C 1
ATOM 12317 O O . TYR A 1 1623 ? 158.615 118.522 128.083 1.00 102.58 1938 TYR A O 1
ATOM 12326 N N . PRO A 1 1624 ? 159.959 118.356 129.885 1.00 106.30 1939 PRO A N 1
ATOM 12327 C CA . PRO A 1 1624 ? 159.091 119.221 130.702 1.00 106.25 1939 PRO A CA 1
ATOM 12328 C C . PRO A 1 1624 ? 158.933 120.646 130.190 1.00 104.26 1939 PRO A C 1
ATOM 12329 O O . PRO A 1 1624 ? 157.817 121.053 129.854 1.00 100.30 1939 PRO A O 1
ATOM 12333 N N . CYS A 1 1625 ? 160.032 121.391 130.085 1.00 109.05 1940 CYS A N 1
ATOM 12334 C CA . CYS A 1 1625 ? 159.951 122.823 129.819 1.00 114.91 1940 CYS A CA 1
ATOM 12335 C C . CYS A 1 1625 ? 161.335 123.366 129.491 1.00 118.24 1940 CYS A C 1
ATOM 12336 O O . CYS A 1 1625 ? 162.337 122.648 129.527 1.00 119.17 1940 CYS A O 1
ATOM 12339 N N . GLU A 1 1626 ? 161.355 124.655 129.144 1.00 119.42 1941 GLU A N 1
ATOM 12340 C CA . GLU A 1 1626 ? 162.522 125.535 129.179 1.00 124.06 1941 GLU A CA 1
ATOM 12341 C C . GLU A 1 1626 ? 163.627 125.146 128.205 1.00 127.05 1941 GLU A C 1
ATOM 12342 O O . GLU A 1 1626 ? 164.773 125.574 128.373 1.00 128.81 1941 GLU A O 1
ATOM 12348 N N . SER A 1 1627 ? 163.327 124.345 127.184 1.00 124.78 1942 SER A N 1
ATOM 12349 C CA . SER A 1 1627 ? 164.262 124.156 126.081 1.00 127.29 1942 SER A CA 1
ATOM 12350 C C . SER A 1 1627 ? 163.702 124.716 124.782 1.00 128.69 1942 SER A C 1
ATOM 12351 O O . SER A 1 1627 ? 164.314 125.605 124.182 1.00 129.29 1942 SER A O 1
ATOM 12354 N N . ARG A 1 1628 ? 162.549 124.218 124.331 1.00 125.94 1943 ARG A N 1
ATOM 12355 C CA . ARG A 1 1628 ? 161.748 124.853 123.288 1.00 120.58 1943 ARG A CA 1
ATOM 12356 C C . ARG A 1 1628 ? 160.268 124.870 123.626 1.00 113.32 1943 ARG A C 1
ATOM 12357 O O . ARG A 1 1628 ? 159.500 125.511 122.905 1.00 110.08 1943 ARG A O 1
ATOM 12365 N N . LYS A 1 1629 ? 159.843 124.195 124.694 1.00 112.71 1944 LYS A N 1
ATOM 12366 C CA . LYS A 1 1629 ? 158.424 123.942 124.911 1.00 107.15 1944 LYS A CA 1
ATOM 12367 C C . LYS A 1 1629 ? 157.729 125.133 125.558 1.00 104.72 1944 LYS A C 1
ATOM 12368 O O . LYS A 1 1629 ? 156.855 125.759 124.950 1.00 101.91 1944 LYS A O 1
ATOM 12374 N N . ARG A 1 1630 ? 158.116 125.474 126.784 1.00 110.34 1945 ARG A N 1
ATOM 12375 C CA . ARG A 1 1630 ? 157.414 126.517 127.514 1.00 110.26 1945 ARG A CA 1
ATOM 12376 C C . ARG A 1 1630 ? 158.369 127.224 128.466 1.00 112.15 1945 ARG A C 1
ATOM 12377 O O . ARG A 1 1630 ? 159.334 126.635 128.963 1.00 113.10 1945 ARG A O 1
ATOM 12385 N N . ASP A 1 1631 ? 158.114 128.518 128.664 1.00 109.37 1946 ASP A N 1
ATOM 12386 C CA . ASP A 1 1631 ? 158.830 129.299 129.660 1.00 111.72 1946 ASP A CA 1
ATOM 12387 C C . ASP A 1 1631 ? 157.942 130.280 130.417 1.00 112.10 1946 ASP A C 1
ATOM 12388 O O . ASP A 1 1631 ? 158.447 130.975 131.305 1.00 113.92 1946 ASP A O 1
ATOM 12393 N N . ASN A 1 1632 ? 156.651 130.360 130.108 1.00 108.73 1947 ASN A N 1
ATOM 12394 C CA . ASN A 1 1632 ? 155.724 131.255 130.785 1.00 112.21 1947 ASN A CA 1
ATOM 12395 C C . ASN A 1 1632 ? 154.845 130.461 131.745 1.00 111.06 1947 ASN A C 1
ATOM 12396 O O . ASN A 1 1632 ? 154.849 129.228 131.753 1.00 111.66 1947 ASN A O 1
ATOM 12401 N N . TYR A 1 1633 ? 154.080 131.181 132.568 1.00 112.41 1948 TYR A N 1
ATOM 12402 C CA . TYR A 1 1633 ? 153.433 130.564 133.721 1.00 113.13 1948 TYR A CA 1
ATOM 12403 C C . TYR A 1 1633 ? 151.911 130.604 133.680 1.00 108.01 1948 TYR A C 1
ATOM 12404 O O . TYR A 1 1633 ? 151.275 129.561 133.869 1.00 104.77 1948 TYR A O 1
ATOM 12413 N N . ASN A 1 1634 ? 151.296 131.759 133.436 1.00 108.02 1949 ASN A N 1
ATOM 12414 C CA . ASN A 1 1634 ? 149.862 131.932 133.646 1.00 106.91 1949 ASN A CA 1
ATOM 12415 C C . ASN A 1 1634 ? 149.112 131.679 132.346 1.00 104.99 1949 ASN A C 1
ATOM 12416 O O . ASN A 1 1634 ? 149.272 132.435 131.380 1.00 106.12 1949 ASN A O 1
ATOM 12421 N N . PHE A 1 1635 ? 148.293 130.617 132.341 1.00 101.49 1950 PHE A N 1
ATOM 12422 C CA . PHE A 1 1635 ? 147.527 130.149 131.175 1.00 91.08 1950 PHE A CA 1
ATOM 12423 C C . PHE A 1 1635 ? 148.438 129.891 129.978 1.00 91.37 1950 PHE A C 1
ATOM 12424 O O . PHE A 1 1635 ? 148.049 130.061 128.822 1.00 91.20 1950 PHE A O 1
ATOM 12426 N N . ARG A 1 1636 ? 149.668 129.470 130.267 1.00 95.26 1951 ARG A N 1
ATOM 12427 C CA . ARG A 1 1636 ? 150.680 129.314 129.235 1.00 95.41 1951 ARG A CA 1
ATOM 12428 C C . ARG A 1 1636 ? 151.518 128.062 129.438 1.00 91.53 1951 ARG A C 1
ATOM 12429 O O . ARG A 1 1636 ? 152.643 128.004 128.928 1.00 88.66 1951 ARG A O 1
ATOM 12431 N N . TRP A 1 1637 ? 151.036 127.085 130.200 1.00 89.96 1952 TRP A N 1
ATOM 12432 C CA . TRP A 1 1637 ? 151.571 125.737 130.106 1.00 87.09 1952 TRP A CA 1
ATOM 12433 C C . TRP A 1 1637 ? 150.792 124.890 129.123 1.00 87.21 1952 TRP A C 1
ATOM 12434 O O . TRP A 1 1637 ? 151.392 124.140 128.357 1.00 95.28 1952 TRP A O 1
ATOM 12445 N N . PHE A 1 1638 ? 149.466 124.984 129.131 1.00 78.95 1953 PHE A N 1
ATOM 12446 C CA . PHE A 1 1638 ? 148.679 124.137 128.251 1.00 80.47 1953 PHE A CA 1
ATOM 12447 C C . PHE A 1 1638 ? 148.807 124.505 126.784 1.00 88.61 1953 PHE A C 1
ATOM 12448 O O . PHE A 1 1638 ? 148.903 123.608 125.937 1.00 92.92 1953 PHE A O 1
ATOM 12456 N N . GLN A 1 1639 ? 148.821 125.789 126.455 1.00 84.42 1954 GLN A N 1
ATOM 12457 C CA . GLN A 1 1639 ? 148.908 126.193 125.063 1.00 82.49 1954 GLN A CA 1
ATOM 12458 C C . GLN A 1 1639 ? 150.348 126.348 124.596 1.00 84.66 1954 GLN A C 1
ATOM 12459 O O . GLN A 1 1639 ? 150.586 126.995 123.573 1.00 89.29 1954 GLN A O 1
ATOM 12465 N N . THR A 1 1640 ? 151.311 125.789 125.332 1.00 87.15 1955 THR A N 1
ATOM 12466 C CA . THR A 1 1640 ? 152.722 125.889 124.977 1.00 94.17 1955 THR A CA 1
ATOM 12467 C C . THR A 1 1640 ? 153.420 124.533 125.030 1.00 90.26 1955 THR A C 1
ATOM 12468 O O . THR A 1 1640 ? 154.415 124.319 124.331 1.00 92.40 1955 THR A O 1
ATOM 12472 N N . GLU A 1 1641 ? 152.915 123.615 125.854 1.00 86.39 1956 GLU A N 1
ATOM 12473 C CA . GLU A 1 1641 ? 153.578 122.340 126.113 1.00 91.12 1956 GLU A CA 1
ATOM 12474 C C . GLU A 1 1641 ? 152.876 121.139 125.498 1.00 92.50 1956 GLU A C 1
ATOM 12475 O O . GLU A 1 1641 ? 153.552 120.262 124.954 1.00 97.63 1956 GLU A O 1
ATOM 12481 N N . LYS A 1 1642 ? 151.545 121.073 125.555 1.00 85.61 1957 LYS A N 1
ATOM 12482 C CA . LYS A 1 1642 ? 150.812 120.027 124.856 1.00 85.44 1957 LYS A CA 1
ATOM 12483 C C . LYS A 1 1642 ? 149.653 120.499 124.000 1.00 88.04 1957 LYS A C 1
ATOM 12484 O O . LYS A 1 1642 ? 148.617 119.826 123.983 1.00 88.05 1957 LYS A O 1
ATOM 12490 N N . TRP A 1 1643 ? 149.778 121.618 123.297 1.00 88.58 1958 TRP A N 1
ATOM 12491 C CA . TRP A 1 1643 ? 148.962 121.827 122.112 1.00 83.04 1958 TRP A CA 1
ATOM 12492 C C . TRP A 1 1643 ? 149.720 122.555 121.014 1.00 82.27 1958 TRP A C 1
ATOM 12493 O O . TRP A 1 1643 ? 149.131 123.221 120.170 1.00 79.67 1958 TRP A O 1
ATOM 12504 N N . ILE A 1 1644 ? 151.043 122.453 121.025 1.00 82.40 1959 ILE A N 1
ATOM 12505 C CA . ILE A 1 1644 ? 151.873 122.920 119.913 1.00 85.84 1959 ILE A CA 1
ATOM 12506 C C . ILE A 1 1644 ? 153.088 122.003 119.722 1.00 91.66 1959 ILE A C 1
ATOM 12507 O O . ILE A 1 1644 ? 153.402 121.690 118.563 1.00 97.89 1959 ILE A O 1
ATOM 12512 N N . PRO A 1 1645 ? 153.777 121.491 120.750 1.00 89.71 1960 PRO A N 1
ATOM 12513 C CA . PRO A 1 1645 ? 154.724 120.397 120.500 1.00 90.52 1960 PRO A CA 1
ATOM 12514 C C . PRO A 1 1645 ? 154.078 119.034 120.323 1.00 84.40 1960 PRO A C 1
ATOM 12515 O O . PRO A 1 1645 ? 154.795 118.064 120.065 1.00 87.75 1960 PRO A O 1
ATOM 12519 N N . VAL A 1 1646 ? 152.759 118.931 120.471 1.00 80.97 1961 VAL A N 1
ATOM 12520 C CA . VAL A 1 1646 ? 152.014 117.779 119.976 1.00 87.25 1961 VAL A CA 1
ATOM 12521 C C . VAL A 1 1646 ? 151.424 118.037 118.597 1.00 88.71 1961 VAL A C 1
ATOM 12522 O O . VAL A 1 1646 ? 151.026 117.076 117.918 1.00 91.66 1961 VAL A O 1
ATOM 12526 N N . VAL A 1 1647 ? 151.387 119.292 118.150 1.00 84.39 1962 VAL A N 1
ATOM 12527 C CA . VAL A 1 1647 ? 150.961 119.632 116.797 1.00 81.68 1962 VAL A CA 1
ATOM 12528 C C . VAL A 1 1647 ? 152.162 119.915 115.896 1.00 83.82 1962 VAL A C 1
ATOM 12529 O O . VAL A 1 1647 ? 151.995 120.074 114.676 1.00 89.16 1962 VAL A O 1
ATOM 12533 N N . GLU A 1 1648 ? 153.371 119.949 116.446 1.00 82.45 1963 GLU A N 1
ATOM 12534 C CA . GLU A 1 1648 ? 154.541 119.566 115.673 1.00 84.70 1963 GLU A CA 1
ATOM 12535 C C . GLU A 1 1648 ? 154.732 118.060 115.670 1.00 85.57 1963 GLU A C 1
ATOM 12536 O O . GLU A 1 1648 ? 155.581 117.554 114.931 1.00 91.90 1963 GLU A O 1
ATOM 12542 N N . GLY A 1 1649 ? 153.962 117.339 116.480 1.00 80.58 1964 GLY A N 1
ATOM 12543 C CA . GLY A 1 1649 ? 154.063 115.900 116.551 1.00 79.03 1964 GLY A CA 1
ATOM 12544 C C . GLY A 1 1649 ? 153.479 115.214 115.338 1.00 87.33 1964 GLY A C 1
ATOM 12545 O O . GLY A 1 1649 ? 154.210 114.562 114.588 1.00 99.28 1964 GLY A O 1
ATOM 12546 N N . SER A 1 1650 ? 152.168 115.342 115.128 1.00 83.84 1965 SER A N 1
ATOM 12547 C CA . SER A 1 1650 ? 151.572 114.609 114.019 1.00 92.69 1965 SER A CA 1
ATOM 12548 C C . SER A 1 1650 ? 151.751 115.329 112.672 1.00 94.90 1965 SER A C 1
ATOM 12549 O O . SER A 1 1650 ? 152.302 114.708 111.754 1.00 95.97 1965 SER A O 1
ATOM 12552 N N . PRO A 1 1651 ? 151.325 116.628 112.462 1.00 95.68 1966 PRO A N 1
ATOM 12553 C CA . PRO A 1 1651 ? 151.506 117.196 111.116 1.00 99.89 1966 PRO A CA 1
ATOM 12554 C C . PRO A 1 1651 ? 152.720 118.097 110.897 1.00 97.77 1966 PRO A C 1
ATOM 12555 O O . PRO A 1 1651 ? 153.036 118.409 109.746 1.00 100.93 1966 PRO A O 1
ATOM 12559 N N . GLY A 1 1652 ? 153.406 118.529 111.952 1.00 93.63 1967 GLY A N 1
ATOM 12560 C CA . GLY A 1 1652 ? 154.488 119.486 111.786 1.00 96.45 1967 GLY A CA 1
ATOM 12561 C C . GLY A 1 1652 ? 153.991 120.913 111.639 1.00 96.53 1967 GLY A C 1
ATOM 12562 O O . GLY A 1 1652 ? 153.126 121.185 110.800 1.00 93.12 1967 GLY A O 1
ATOM 12563 N N . LEU A 1 1653 ? 154.548 121.840 112.418 1.00 97.79 1968 LEU A N 1
ATOM 12564 C CA . LEU A 1 1653 ? 154.013 123.194 112.511 1.00 98.35 1968 LEU A CA 1
ATOM 12565 C C . LEU A 1 1653 ? 155.105 124.105 113.068 1.00 99.03 1968 LEU A C 1
ATOM 12566 O O . LEU A 1 1653 ? 156.122 123.639 113.585 1.00 99.40 1968 LEU A O 1
ATOM 12571 N N . VAL A 1 1654 ? 154.901 125.418 112.923 1.00 98.97 1969 VAL A N 1
ATOM 12572 C CA . VAL A 1 1654 ? 155.923 126.409 113.254 1.00 99.72 1969 VAL A CA 1
ATOM 12573 C C . VAL A 1 1654 ? 155.410 127.354 114.343 1.00 99.78 1969 VAL A C 1
ATOM 12574 O O . VAL A 1 1654 ? 156.182 127.819 115.192 1.00 102.59 1969 VAL A O 1
ATOM 12578 N N . VAL A 1 1655 ? 154.089 127.574 114.371 1.00 99.96 1970 VAL A N 1
ATOM 12579 C CA . VAL A 1 1655 ? 153.479 128.614 115.201 1.00 101.63 1970 VAL A CA 1
ATOM 12580 C C . VAL A 1 1655 ? 153.612 128.266 116.685 1.00 103.83 1970 VAL A C 1
ATOM 12581 O O . VAL A 1 1655 ? 153.611 127.095 117.077 1.00 104.73 1970 VAL A O 1
ATOM 12585 N N . MET A 1 1656 ? 153.754 129.296 117.522 1.00 102.99 1971 MET A N 1
ATOM 12586 C CA . MET A 1 1656 ? 154.044 129.115 118.942 1.00 105.57 1971 MET A CA 1
ATOM 12587 C C . MET A 1 1656 ? 152.783 129.023 119.797 1.00 102.67 1971 MET A C 1
ATOM 12588 O O . MET A 1 1656 ? 152.575 128.028 120.494 1.00 95.27 1971 MET A O 1
ATOM 12593 N N . HIS A 1 1657 ? 151.941 130.053 119.764 1.00 103.83 1972 HIS A N 1
ATOM 12594 C CA . HIS A 1 1657 ? 150.767 130.156 120.624 1.00 89.71 1972 HIS A CA 1
ATOM 12595 C C . HIS A 1 1657 ? 149.529 130.233 119.747 1.00 89.09 1972 HIS A C 1
ATOM 12596 O O . HIS A 1 1657 ? 149.456 131.087 118.859 1.00 100.34 1972 HIS A O 1
ATOM 12603 N N . ALA A 1 1658 ? 148.557 129.357 119.992 1.00 77.51 1973 ALA A N 1
ATOM 12604 C CA . ALA A 1 1658 ? 147.411 129.300 119.097 1.00 76.33 1973 ALA A CA 1
ATOM 12605 C C . ALA A 1 1658 ? 146.182 128.777 119.824 1.00 65.31 1973 ALA A C 1
ATOM 12606 O O . ALA A 1 1658 ? 146.280 127.922 120.703 1.00 59.48 1973 ALA A O 1
ATOM 12608 N N . VAL A 1 1659 ? 145.025 129.302 119.433 1.00 67.11 1974 VAL A N 1
ATOM 12609 C CA . VAL A 1 1659 ? 143.725 128.775 119.831 1.00 62.50 1974 VAL A CA 1
ATOM 12610 C C . VAL A 1 1659 ? 143.272 127.824 118.733 1.00 65.77 1974 VAL A C 1
ATOM 12611 O O . VAL A 1 1659 ? 143.284 128.185 117.550 1.00 74.31 1974 VAL A O 1
ATOM 12615 N N . TYR A 1 1660 ? 142.874 126.614 119.111 1.00 61.23 1975 TYR A N 1
ATOM 12616 C CA . TYR A 1 1660 ? 142.763 125.505 118.174 1.00 61.23 1975 TYR A CA 1
ATOM 12617 C C . TYR A 1 1660 ? 141.322 125.209 117.796 1.00 68.24 1975 TYR A C 1
ATOM 12618 O O . TYR A 1 1660 ? 140.454 125.084 118.666 1.00 72.88 1975 TYR A O 1
ATOM 12627 N N . GLY A 1 1661 ? 141.081 125.099 116.494 1.00 67.59 1976 GLY A N 1
ATOM 12628 C CA . GLY A 1 1661 ? 139.904 124.438 115.975 1.00 69.23 1976 GLY A CA 1
ATOM 12629 C C . GLY A 1 1661 ? 140.354 123.155 115.314 1.00 67.96 1976 GLY A C 1
ATOM 12630 O O . GL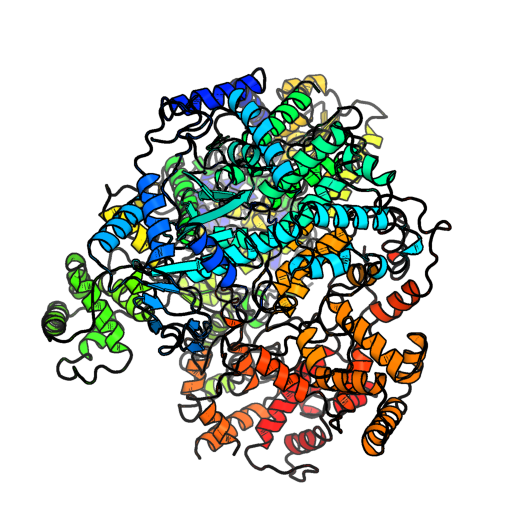Y A 1 1661 ? 140.950 123.191 114.235 1.00 71.12 1976 GLY A O 1
ATOM 12631 N N . SER A 1 1662 ? 140.080 122.017 115.947 1.00 74.05 1977 SER A N 1
ATOM 12632 C CA . SER A 1 1662 ? 140.704 120.764 115.547 1.00 78.14 1977 SER A CA 1
ATOM 12633 C C . SER A 1 1662 ? 140.041 120.196 114.295 1.00 83.14 1977 SER A C 1
ATOM 12634 O O . SER A 1 1662 ? 139.124 120.776 113.712 1.00 89.57 1977 SER A O 1
ATOM 12637 N N . ASN A 1 1663 ? 140.506 119.015 113.908 1.00 86.06 1978 ASN A N 1
ATOM 12638 C CA . ASN A 1 1663 ? 140.082 118.338 112.691 1.00 90.88 1978 ASN A CA 1
ATOM 12639 C C . ASN A 1 1663 ? 138.732 117.662 112.920 1.00 97.66 1978 ASN A C 1
ATOM 12640 O O . ASN A 1 1663 ? 137.980 118.001 113.839 1.00 98.43 1978 ASN A O 1
ATOM 12645 N N . TYR A 1 1664 ? 138.397 116.699 112.063 1.00 101.06 1979 TYR A N 1
ATOM 12646 C CA . TYR A 1 1664 ? 137.177 115.921 112.231 1.00 102.14 1979 TYR A CA 1
ATOM 12647 C C . TYR A 1 1664 ? 137.266 115.010 113.457 1.00 102.71 1979 TYR A C 1
ATOM 12648 O O . TYR A 1 1664 ? 138.244 115.020 114.211 1.00 104.30 1979 TYR A O 1
ATOM 12650 N N . ILE A 1 1665 ? 136.205 114.228 113.662 1.00 105.10 1980 ILE A N 1
ATOM 12651 C CA . ILE A 1 1665 ? 136.120 113.369 114.837 1.00 106.51 1980 ILE A CA 1
ATOM 12652 C C . ILE A 1 1665 ? 137.176 112.271 114.765 1.00 100.95 1980 ILE A C 1
ATOM 12653 O O . ILE A 1 1665 ? 137.439 111.693 113.701 1.00 97.91 1980 ILE A O 1
ATOM 12655 N N . GLU A 1 1666 ? 137.822 112.019 115.905 1.00 95.19 1981 GLU A N 1
ATOM 12656 C CA . GLU A 1 1666 ? 138.771 110.920 116.016 1.00 88.53 1981 GLU A CA 1
ATOM 12657 C C . GLU A 1 1666 ? 138.049 109.599 115.801 1.00 96.64 1981 GLU A C 1
ATOM 12658 O O . GLU A 1 1666 ? 137.080 109.284 116.498 1.00 101.75 1981 GLU A O 1
ATOM 12664 N N . ASN A 1 1667 ? 138.516 108.830 114.825 1.00 93.38 1982 ASN A N 1
ATOM 12665 C CA . ASN A 1 1667 ? 137.771 107.694 114.304 1.00 88.25 1982 ASN A CA 1
ATOM 12666 C C . ASN A 1 1667 ? 138.046 106.461 115.154 1.00 84.71 1982 ASN A C 1
ATOM 12667 O O . ASN A 1 1667 ? 139.170 105.950 115.181 1.00 84.63 1982 ASN A O 1
ATOM 12672 N N . LEU A 1 1668 ? 137.016 105.999 115.860 1.00 83.41 1983 LEU A N 1
ATOM 12673 C CA . LEU A 1 1668 ? 136.978 104.661 116.433 1.00 88.85 1983 LEU A CA 1
ATOM 12674 C C . LEU A 1 1668 ? 135.869 103.823 115.805 1.00 90.63 1983 LEU A C 1
ATOM 12675 O O . LEU A 1 1668 ? 135.388 102.867 116.421 1.00 80.40 1983 LEU A O 1
ATOM 12680 N N . GLY A 1 1669 ? 135.453 104.176 114.589 1.00 94.54 1984 GLY A N 1
ATOM 12681 C CA . GLY A 1 1669 ? 134.397 103.474 113.891 1.00 96.38 1984 GLY A CA 1
ATOM 12682 C C . GLY A 1 1669 ? 134.815 102.927 112.540 1.00 95.90 1984 GLY A C 1
ATOM 12683 O O . GLY A 1 1669 ? 133.966 102.539 111.732 1.00 94.66 1984 GLY A O 1
ATOM 12684 N N . LEU A 1 1670 ? 136.123 102.902 112.277 1.00 95.74 1985 LEU A N 1
ATOM 12685 C CA . LEU A 1 1670 ? 136.641 102.224 111.096 1.00 100.66 1985 LEU A CA 1
ATOM 12686 C C . LEU A 1 1670 ? 136.617 100.710 111.247 1.00 100.41 1985 LEU A C 1
ATOM 12687 O O . LEU A 1 1670 ? 136.606 99.994 110.239 1.00 95.69 1985 LEU A O 1
ATOM 12692 N N . LYS A 1 1671 ? 136.609 100.216 112.486 1.00 99.35 1986 LYS A N 1
ATOM 12693 C CA . LYS A 1 1671 ? 136.568 98.796 112.792 1.00 98.49 1986 LYS A CA 1
ATOM 12694 C C . LYS A 1 1671 ? 135.214 98.354 113.339 1.00 98.33 1986 LYS A C 1
ATOM 12695 O O . LYS A 1 1671 ? 134.905 97.158 113.306 1.00 96.08 1986 LYS A O 1
ATOM 12701 N N . ASN A 1 1672 ? 134.363 99.293 113.751 1.00 95.89 1987 ASN A N 1
ATOM 12702 C CA . ASN A 1 1672 ? 133.087 98.901 114.333 1.00 93.24 1987 ASN A CA 1
ATOM 12703 C C . ASN A 1 1672 ? 131.979 98.744 113.296 1.00 99.25 1987 ASN A C 1
ATOM 12704 O O . ASN A 1 1672 ? 131.053 97.956 113.513 1.00 105.74 1987 ASN A O 1
ATOM 12709 N N . ILE A 1 1673 ? 132.018 99.484 112.191 1.00 98.79 1988 ILE A N 1
ATOM 12710 C CA . ILE A 1 1673 ? 131.047 99.239 111.119 1.00 98.62 1988 ILE A CA 1
ATOM 12711 C C . ILE A 1 1673 ? 131.261 97.898 110.401 1.00 100.47 1988 ILE A C 1
ATOM 12712 O O . ILE A 1 1673 ? 130.258 97.326 109.942 1.00 101.84 1988 ILE A O 1
ATOM 12717 N N . PRO A 1 1674 ? 132.471 97.292 110.310 1.00 103.72 1989 PRO A N 1
ATOM 12718 C CA . PRO A 1 1674 ? 132.479 95.847 110.008 1.00 104.22 1989 PRO A CA 1
ATOM 12719 C C . PRO A 1 1674 ? 131.811 94.986 111.063 1.00 102.13 1989 PRO A C 1
ATOM 12720 O O . PRO A 1 1674 ? 131.214 93.965 110.709 1.00 102.75 1989 PRO A O 1
ATOM 12724 N N . LEU A 1 1675 ? 131.889 95.364 112.344 1.00 101.71 1990 LEU A N 1
ATOM 12725 C CA . LEU A 1 1675 ? 131.261 94.560 113.389 1.00 100.86 1990 LEU A CA 1
ATOM 12726 C C . LEU A 1 1675 ? 129.742 94.577 113.272 1.00 102.05 1990 LEU A C 1
ATOM 12727 O O . LEU A 1 1675 ? 129.102 93.527 113.380 1.00 106.57 1990 LEU A O 1
ATOM 12732 N N . THR A 1 1676 ? 129.149 95.744 113.007 1.00 98.68 1991 THR A N 1
ATOM 12733 C CA . THR A 1 1676 ? 127.707 95.806 112.777 1.00 98.39 1991 THR A CA 1
ATOM 12734 C C . THR A 1 1676 ? 127.330 95.099 111.480 1.00 103.87 1991 THR A C 1
ATOM 12735 O O . THR A 1 1676 ? 126.400 94.278 111.453 1.00 107.27 1991 THR A O 1
ATOM 12739 N N . ASP A 1 1677 ? 128.075 95.374 110.401 1.00 103.67 1992 ASP A N 1
ATOM 12740 C CA . ASP A 1 1677 ? 127.726 94.845 109.089 1.00 103.53 1992 ASP A CA 1
ATOM 12741 C C . ASP A 1 1677 ? 128.025 93.361 108.938 1.00 103.36 1992 ASP A C 1
ATOM 12742 O O . ASP A 1 1677 ? 127.605 92.768 107.941 1.00 103.94 1992 ASP A O 1
ATOM 12747 N N . ASP A 1 1678 ? 128.742 92.750 109.879 1.00 103.37 1993 ASP A N 1
ATOM 12748 C CA . ASP A 1 1678 ? 128.829 91.298 109.925 1.00 104.08 1993 ASP A CA 1
ATOM 12749 C C . ASP A 1 1678 ? 127.961 90.672 111.010 1.00 103.12 1993 ASP A C 1
ATOM 12750 O O . ASP A 1 1678 ? 127.568 89.510 110.872 1.00 102.87 1993 ASP A O 1
ATOM 12755 N N . SER A 1 1679 ? 127.623 91.422 112.066 1.00 101.98 1994 SER A N 1
ATOM 12756 C CA . SER A 1 1679 ? 126.676 90.921 113.053 1.00 102.33 1994 SER A CA 1
ATOM 12757 C C . SER A 1 1679 ? 125.284 90.769 112.464 1.00 101.58 1994 SER A C 1
ATOM 12758 O O . SER A 1 1679 ? 124.581 89.808 112.797 1.00 105.28 1994 SER A O 1
ATOM 12761 N N . ILE A 1 1680 ? 124.876 91.688 111.580 1.00 97.27 1995 ILE A N 1
ATOM 12762 C CA . ILE A 1 1680 ? 123.556 91.541 110.964 1.00 99.75 1995 ILE A CA 1
ATOM 12763 C C . ILE A 1 1680 ? 123.573 90.344 110.004 1.00 103.50 1995 ILE A C 1
ATOM 12764 O O . ILE A 1 1680 ? 122.577 89.618 109.890 1.00 105.83 1995 ILE A O 1
ATOM 12769 N N . ASN A 1 1681 ? 124.714 90.084 109.350 1.00 102.27 1996 ASN A N 1
ATOM 12770 C CA . ASN A 1 1681 ? 124.840 88.916 108.480 1.00 101.05 1996 ASN A CA 1
ATOM 12771 C C . ASN A 1 1681 ? 124.757 87.616 109.271 1.00 105.46 1996 ASN A C 1
ATOM 12772 O O . ASN A 1 1681 ? 124.089 86.668 108.842 1.00 109.38 1996 ASN A O 1
ATOM 12777 N N . VAL A 1 1682 ? 125.423 87.556 110.428 1.00 106.05 1997 VAL A N 1
ATOM 12778 C CA . VAL A 1 1682 ? 125.315 86.380 111.290 1.00 109.80 1997 VAL A CA 1
ATOM 12779 C C . VAL A 1 1682 ? 123.887 86.223 111.808 1.00 110.79 1997 VAL A C 1
ATOM 12780 O O . VAL A 1 1682 ? 123.381 85.097 111.919 1.00 114.00 1997 VAL A O 1
ATOM 12784 N N . LEU A 1 1683 ? 123.199 87.338 112.082 1.00 105.62 1998 LEU A N 1
ATOM 12785 C CA . LEU A 1 1683 ? 121.835 87.252 112.595 1.00 103.52 1998 LEU A CA 1
ATOM 12786 C C . LEU A 1 1683 ? 120.881 86.716 111.531 1.00 108.55 1998 LEU A C 1
ATOM 12787 O O . LEU A 1 1683 ? 120.031 85.871 111.836 1.00 112.65 1998 LEU A O 1
ATOM 12792 N N . THR A 1 1684 ? 120.992 87.187 110.282 1.00 109.54 1999 THR A N 1
ATOM 12793 C CA . THR A 1 1684 ? 120.093 86.647 109.261 1.00 111.58 1999 THR A CA 1
ATOM 12794 C C . THR A 1 1684 ? 120.500 85.237 108.858 1.00 112.85 1999 THR A C 1
ATOM 12795 O O . THR A 1 1684 ? 119.645 84.455 108.437 1.00 114.56 1999 THR A O 1
ATOM 12799 N N . SER A 1 1685 ? 121.779 84.884 109.020 1.00 112.32 2000 SER A N 1
ATOM 12800 C CA . SER A 1 1685 ? 122.203 83.499 108.842 1.00 112.84 2000 SER A CA 1
ATOM 12801 C C . SER A 1 1685 ? 121.531 82.583 109.858 1.00 116.26 2000 SER A C 1
ATOM 12802 O O . SER A 1 1685 ? 120.990 81.528 109.501 1.00 118.41 2000 SER A O 1
ATOM 12805 N N . THR A 1 1686 ? 121.537 82.990 111.130 1.00 116.68 2001 THR A N 1
ATOM 12806 C CA . THR A 1 1686 ? 120.913 82.191 112.180 1.00 120.93 2001 THR A CA 1
ATOM 12807 C C . THR A 1 1686 ? 119.398 82.141 112.016 1.00 119.38 2001 THR A C 1
ATOM 12808 O O . THR A 1 1686 ? 118.781 81.086 112.206 1.00 122.71 2001 THR A O 1
ATOM 12812 N N . PHE A 1 1687 ? 118.781 83.261 111.636 1.00 113.10 2002 PHE A N 1
ATOM 12813 C CA . PHE A 1 1687 ? 117.335 83.265 111.467 1.00 111.70 2002 PHE A CA 1
ATOM 12814 C C . PHE A 1 1687 ? 116.900 82.646 110.147 1.00 115.72 2002 PHE A C 1
ATOM 12815 O O . PHE A 1 1687 ? 115.703 82.423 109.953 1.00 116.57 2002 PHE A O 1
ATOM 12823 N N . GLY A 1 1688 ? 117.830 82.386 109.231 1.00 116.17 2003 GLY A N 1
ATOM 12824 C CA . GLY A 1 1688 ? 117.513 81.615 108.050 1.00 115.64 2003 GLY A CA 1
ATOM 12825 C C . GLY A 1 1688 ? 117.695 80.133 108.292 1.00 119.81 2003 GLY A C 1
ATOM 12826 O O . GLY A 1 1688 ? 116.975 79.312 107.717 1.00 122.25 2003 GLY A O 1
ATOM 12827 N N . THR A 1 1689 ? 118.656 79.777 109.145 1.00 121.82 2004 THR A N 1
ATOM 12828 C CA . THR A 1 1689 ? 118.902 78.376 109.456 1.00 125.72 2004 THR A CA 1
ATOM 12829 C C . THR A 1 1689 ? 118.035 77.845 110.592 1.00 127.45 2004 THR A C 1
ATOM 12830 O O . THR A 1 1689 ? 118.009 76.629 110.807 1.00 131.74 2004 THR A O 1
ATOM 12834 N N . GLY A 1 1690 ? 117.319 78.710 111.312 1.00 124.29 2005 GLY A N 1
ATOM 12835 C CA . GLY A 1 1690 ? 116.537 78.241 112.442 1.00 125.27 2005 GLY A CA 1
ATOM 12836 C C . GLY A 1 1690 ? 115.216 77.571 112.121 1.00 130.75 2005 GLY A C 1
ATOM 12837 O O . GLY A 1 1690 ? 114.659 76.906 113.000 1.00 131.95 2005 GLY A O 1
ATOM 12838 N N . LEU A 1 1691 ? 114.698 77.715 110.900 1.00 128.87 2006 LEU A N 1
ATOM 12839 C CA . LEU A 1 1691 ? 113.381 77.158 110.587 1.00 132.65 2006 LEU A CA 1
ATOM 12840 C C . LEU A 1 1691 ? 113.440 75.670 110.270 1.00 137.53 2006 LEU A C 1
ATOM 12841 O O . LEU A 1 1691 ? 112.773 74.863 110.929 1.00 135.79 2006 LEU A O 1
ATOM 12846 N N . ILE A 1 1692 ? 114.215 75.299 109.248 1.00 137.45 2007 ILE A N 1
ATOM 12847 C CA . ILE A 1 1692 ? 114.186 73.942 108.709 1.00 139.34 2007 ILE A CA 1
ATOM 12848 C C . ILE A 1 1692 ? 114.761 72.931 109.694 1.00 137.43 2007 ILE A C 1
ATOM 12849 O O . ILE A 1 1692 ? 114.382 71.753 109.677 1.00 136.70 2007 ILE A O 1
ATOM 12854 N N . MET A 1 1693 ? 115.657 73.368 110.570 1.00 135.84 2008 MET A N 1
ATOM 12855 C CA . MET A 1 1693 ? 116.517 72.484 111.344 1.00 136.81 2008 MET A CA 1
ATOM 12856 C C . MET A 1 1693 ? 117.139 73.276 112.483 1.00 140.24 2008 MET A C 1
ATOM 12857 O O . MET A 1 1693 ? 117.006 74.500 112.557 1.00 139.90 2008 MET A O 1
ATOM 12862 N N . GLU A 1 1694 ? 117.806 72.559 113.387 1.00 143.91 2009 GLU A N 1
ATOM 12863 C CA . GLU A 1 1694 ? 118.499 73.198 114.500 1.00 147.43 2009 GLU A CA 1
ATOM 12864 C C . GLU A 1 1694 ? 120.007 72.999 114.416 1.00 149.53 2009 GLU A C 1
ATOM 12865 O O . GLU A 1 1694 ? 120.740 73.991 114.326 1.00 147.79 2009 GLU A O 1
ATOM 12871 N N . ASP A 1 1695 ? 120.484 71.744 114.432 1.00 151.20 2010 ASP A N 1
ATOM 12872 C CA . ASP A 1 1695 ? 121.889 71.340 114.316 1.00 153.24 2010 ASP A CA 1
ATOM 12873 C C . ASP A 1 1695 ? 122.792 71.960 115.385 1.00 156.31 2010 ASP A C 1
ATOM 12874 O O . ASP A 1 1695 ? 122.318 72.638 116.303 1.00 157.89 2010 ASP A O 1
ATOM 12879 N N . VAL A 1 1696 ? 124.095 71.689 115.316 1.00 156.99 2011 VAL A N 1
ATOM 12880 C CA . VAL A 1 1696 ? 125.056 72.415 116.139 1.00 158.16 2011 VAL A CA 1
ATOM 12881 C C . VAL A 1 1696 ? 126.109 73.030 115.226 1.00 156.24 2011 VAL A C 1
ATOM 12882 O O . VAL A 1 1696 ? 126.187 74.257 115.097 1.00 151.69 2011 VAL A O 1
ATOM 12886 N N . LYS A 1 1697 ? 126.883 72.180 114.551 1.00 156.49 2012 LYS A N 1
ATOM 12887 C CA . LYS A 1 1697 ? 127.992 72.603 113.702 1.00 154.34 2012 LYS A CA 1
ATOM 12888 C C . LYS A 1 1697 ? 128.245 71.539 112.644 1.00 154.79 2012 LYS A C 1
ATOM 12889 O O . LYS A 1 1697 ? 127.646 70.460 112.667 1.00 154.75 2012 LYS A O 1
ATOM 12895 N N . SER A 1 1698 ? 129.158 71.871 111.720 1.00 154.47 2013 SER A N 1
ATOM 12896 C CA . SER A 1 1698 ? 129.675 70.973 110.679 1.00 157.21 2013 SER A CA 1
ATOM 12897 C C . SER A 1 1698 ? 128.547 70.426 109.800 1.00 157.97 2013 SER A C 1
ATOM 12898 O O . SER A 1 1698 ? 128.286 69.223 109.740 1.00 159.91 2013 SER A O 1
ATOM 12901 N N . LEU A 1 1699 ? 127.881 71.344 109.112 1.00 155.11 2014 LEU A N 1
ATOM 12902 C CA . LEU A 1 1699 ? 126.649 71.039 108.406 1.00 154.18 2014 LEU A CA 1
ATOM 12903 C C . LEU A 1 1699 ? 126.921 70.455 107.025 1.00 153.82 2014 LEU A C 1
ATOM 12904 O O . LEU A 1 1699 ? 127.804 70.922 106.300 1.00 152.55 2014 LEU A O 1
ATOM 12909 N N . VAL A 1 1700 ? 126.150 69.429 106.668 1.00 155.73 2015 VAL A N 1
ATOM 12910 C CA . VAL A 1 1700 ? 126.190 68.813 105.346 1.00 158.11 2015 VAL A CA 1
ATOM 12911 C C . VAL A 1 1700 ? 124.772 68.866 104.788 1.00 158.20 2015 VAL A C 1
ATOM 12912 O O . VAL A 1 1700 ? 123.921 68.038 105.136 1.00 159.23 2015 VAL A O 1
ATOM 12916 N N . LYS A 1 1701 ? 124.506 69.849 103.927 1.00 156.69 2016 LYS A N 1
ATOM 12917 C CA . LYS A 1 1701 ? 123.185 70.000 103.319 1.00 155.63 2016 LYS A CA 1
ATOM 12918 C C . LYS A 1 1701 ? 123.213 70.249 101.817 1.00 155.86 2016 LYS A C 1
ATOM 12919 O O . LYS A 1 1701 ? 122.244 69.891 101.137 1.00 156.83 2016 LYS A O 1
ATOM 12925 N N . GLY A 1 1702 ? 124.293 70.786 101.255 1.00 153.90 2017 GLY A N 1
ATOM 12926 C CA . GLY A 1 1702 ? 124.244 71.274 99.891 1.00 149.09 2017 GLY A CA 1
ATOM 12927 C C . GLY A 1 1702 ? 123.699 72.692 99.864 1.00 146.73 2017 GLY A C 1
ATOM 12928 O O . GLY A 1 1702 ? 123.821 73.435 100.841 1.00 145.63 2017 GLY A O 1
ATOM 12929 N N . LYS A 1 1703 ? 123.065 73.043 98.736 1.00 146.82 2018 LYS A N 1
ATOM 12930 C CA . LYS A 1 1703 ? 122.404 74.333 98.460 1.00 147.52 2018 LYS A CA 1
ATOM 12931 C C . LYS A 1 1703 ? 123.296 75.521 98.852 1.00 143.48 2018 LYS A C 1
ATOM 12932 O O . LYS A 1 1703 ? 123.033 76.283 99.784 1.00 140.81 2018 LYS A O 1
ATOM 12938 N N . ASP A 1 1704 ? 124.361 75.647 98.047 1.00 143.43 2019 ASP A N 1
ATOM 12939 C CA . ASP A 1 1704 ? 125.647 76.309 98.287 1.00 142.56 2019 ASP A CA 1
ATOM 12940 C C . ASP A 1 1704 ? 125.614 77.585 99.124 1.00 141.26 2019 ASP A C 1
ATOM 12941 O O . ASP A 1 1704 ? 126.515 77.810 99.941 1.00 141.79 2019 ASP A O 1
ATOM 12946 N N . SER A 1 1705 ? 124.583 78.417 98.939 1.00 139.79 2020 SER A N 1
ATOM 12947 C CA . SER A 1 1705 ? 124.428 79.625 99.746 1.00 137.20 2020 SER A CA 1
ATOM 12948 C C . SER A 1 1705 ? 124.195 79.325 101.223 1.00 139.32 2020 SER A C 1
ATOM 12949 O O . SER A 1 1705 ? 124.444 80.194 102.065 1.00 136.28 2020 SER A O 1
ATOM 12952 N N . PHE A 1 1706 ? 123.721 78.124 101.556 1.00 140.89 2021 PHE A N 1
ATOM 12953 C CA . PHE A 1 1706 ? 123.552 77.724 102.946 1.00 138.01 2021 PHE A CA 1
ATOM 12954 C C . PHE A 1 1706 ? 124.765 76.979 103.487 1.00 138.16 2021 PHE A C 1
ATOM 12955 O O . PHE A 1 1706 ? 125.140 77.171 104.649 1.00 137.30 2021 PHE A O 1
ATOM 12963 N N . GLU A 1 1707 ? 125.387 76.129 102.666 1.00 138.83 2022 GLU A N 1
ATOM 12964 C CA . GLU A 1 1707 ? 126.574 75.401 103.106 1.00 138.80 2022 GLU A CA 1
ATOM 12965 C C . GLU A 1 1707 ? 127.750 76.342 103.335 1.00 137.45 2022 GLU A C 1
ATOM 12966 O O . GLU A 1 1707 ? 128.519 76.164 104.289 1.00 137.20 2022 GLU A O 1
ATOM 12972 N N . THR A 1 1708 ? 127.901 77.357 102.480 1.00 137.98 2023 THR A N 1
ATOM 12973 C CA . THR A 1 1708 ? 128.988 78.310 102.674 1.00 138.55 2023 THR A CA 1
ATOM 12974 C C . THR A 1 1708 ? 128.749 79.205 103.880 1.00 136.85 2023 THR A C 1
ATOM 12975 O O . THR A 1 1708 ? 129.705 79.585 104.558 1.00 138.78 2023 THR A O 1
ATOM 12979 N N . GLU A 1 1709 ? 127.494 79.519 104.198 1.00 135.70 2024 GLU A N 1
ATOM 12980 C CA . GLU A 1 1709 ? 127.237 80.270 105.422 1.00 136.58 2024 GLU A CA 1
ATOM 12981 C C . GLU A 1 1709 ? 127.393 79.398 106.668 1.00 136.70 2024 GLU A C 1
ATOM 12982 O O . GLU A 1 1709 ? 127.775 79.907 107.731 1.00 136.52 2024 GLU A O 1
ATOM 12988 N N . ALA A 1 1710 ? 127.147 78.087 106.550 1.00 136.51 2025 ALA A N 1
ATOM 12989 C CA . ALA A 1 1710 ? 127.416 77.180 107.661 1.00 135.55 2025 ALA A CA 1
ATOM 12990 C C . ALA A 1 1710 ? 128.913 77.043 107.902 1.00 135.84 2025 ALA A C 1
ATOM 12991 O O . ALA A 1 1710 ? 129.358 76.963 109.053 1.00 135.65 2025 ALA A O 1
ATOM 12993 N N . PHE A 1 1711 ? 129.703 77.005 106.826 1.00 137.09 2026 PHE A N 1
ATOM 12994 C CA . PHE A 1 1711 ? 131.153 77.079 106.966 1.00 137.83 2026 PHE A CA 1
ATOM 12995 C C . PHE A 1 1711 ? 131.596 78.445 107.473 1.00 137.93 2026 PHE A C 1
ATOM 12996 O O . PHE A 1 1711 ? 132.638 78.555 108.128 1.00 139.63 2026 PHE A O 1
ATOM 13004 N N . SER A 1 1712 ? 130.825 79.492 107.169 1.00 137.46 2027 SER A N 1
ATOM 13005 C CA . SER A 1 1712 ? 131.147 80.826 107.657 1.00 137.53 2027 SER A CA 1
ATOM 13006 C C . SER A 1 1712 ? 130.896 80.959 109.150 1.00 137.17 2027 SER A C 1
ATOM 13007 O O . SER A 1 1712 ? 131.565 81.751 109.819 1.00 137.18 2027 SER A O 1
ATOM 13010 N N . ASN A 1 1713 ? 129.969 80.177 109.695 1.00 137.04 2028 ASN A N 1
ATOM 13011 C CA . ASN A 1 1713 ? 129.625 80.270 111.114 1.00 137.69 2028 ASN A CA 1
ATOM 13012 C C . ASN A 1 1713 ? 130.421 79.288 111.962 1.00 140.08 2028 ASN A C 1
ATOM 13013 O O . ASN A 1 1713 ? 129.874 78.681 112.888 1.00 142.38 2028 ASN A O 1
ATOM 13018 N N . SER A 1 1714 ? 131.701 79.092 111.627 1.00 140.22 2029 SER A N 1
ATOM 13019 C CA . SER A 1 1714 ? 132.592 78.143 112.288 1.00 140.72 2029 SER A CA 1
ATOM 13020 C C . SER A 1 1714 ? 132.740 78.402 113.785 1.00 145.03 2029 SER A C 1
ATOM 13021 O O . SER A 1 1714 ? 132.373 77.550 114.600 1.00 145.30 2029 SER A O 1
ATOM 13024 N N . ASN A 1 1715 ? 133.280 79.558 114.164 1.00 145.07 2030 ASN A N 1
ATOM 13025 C CA . ASN A 1 1715 ? 133.360 79.891 115.582 1.00 143.44 2030 ASN A CA 1
ATOM 13026 C C . ASN A 1 1715 ? 132.392 81.011 115.955 1.00 143.33 2030 ASN A C 1
ATOM 13027 O O . ASN A 1 1715 ? 131.534 80.831 116.825 1.00 143.12 2030 ASN A O 1
ATOM 13032 N N . GLU A 1 1716 ? 132.522 82.167 115.306 1.00 142.12 2031 GLU A N 1
ATOM 13033 C CA . GLU A 1 1716 ? 131.605 83.290 115.485 1.00 138.77 2031 GLU A CA 1
ATOM 13034 C C . GLU A 1 1716 ? 131.274 83.991 114.175 1.00 136.66 2031 GLU A C 1
ATOM 13035 O O . GLU A 1 1716 ? 130.247 84.677 114.107 1.00 134.38 2031 GLU A O 1
ATOM 13041 N N . CYS A 1 1717 ? 132.055 83.743 113.116 1.00 137.73 2032 CYS A N 1
ATOM 13042 C CA . CYS A 1 1717 ? 132.231 84.388 111.814 1.00 136.30 2032 CYS A CA 1
ATOM 13043 C C . CYS A 1 1717 ? 133.033 85.683 111.917 1.00 133.17 2032 CYS A C 1
ATOM 13044 O O . CYS A 1 1717 ? 133.564 86.126 110.909 1.00 131.88 2032 CYS A O 1
ATOM 13047 N N . GLN A 1 1718 ? 133.262 86.226 113.111 1.00 132.88 2033 GLN A N 1
ATOM 13048 C CA . GLN A 1 1718 ? 133.955 87.507 113.208 1.00 128.66 2033 GLN A CA 1
ATOM 13049 C C . GLN A 1 1718 ? 135.465 87.339 113.108 1.00 129.87 2033 GLN A C 1
ATOM 13050 O O . GLN A 1 1718 ? 136.141 88.129 112.434 1.00 130.19 2033 GLN A O 1
ATOM 13056 N N . ARG A 1 1719 ? 136.008 86.312 113.763 1.00 130.85 2034 ARG A N 1
ATOM 13057 C CA . ARG A 1 1719 ? 137.425 86.015 113.605 1.00 129.71 2034 ARG A CA 1
ATOM 13058 C C . ARG A 1 1719 ? 137.737 85.531 112.198 1.00 133.02 2034 ARG A C 1
ATOM 13059 O O . ARG A 1 1719 ? 138.821 85.821 111.676 1.00 134.21 2034 ARG A O 1
ATOM 13067 N N . LEU A 1 1720 ? 136.795 84.819 111.565 1.00 132.54 2035 LEU A N 1
ATOM 13068 C CA . LEU A 1 1720 ? 136.952 84.460 110.160 1.00 133.31 2035 LEU A CA 1
ATOM 13069 C C . LEU A 1 1720 ? 136.993 85.709 109.292 1.00 135.32 2035 LEU A C 1
ATOM 13070 O O . LEU A 1 1720 ? 137.833 85.806 108.392 1.00 136.00 2035 LEU A O 1
ATOM 13075 N N . VAL A 1 1721 ? 136.108 86.675 109.574 1.00 134.89 2036 VAL A N 1
ATOM 13076 C CA . VAL A 1 1721 ? 136.071 87.947 108.850 1.00 134.36 2036 VAL A CA 1
ATOM 13077 C C . VAL A 1 1721 ? 137.421 88.647 108.941 1.00 135.14 2036 VAL A C 1
ATOM 13078 O O . VAL A 1 1721 ? 138.059 88.943 107.918 1.00 138.81 2036 VAL A O 1
ATOM 13082 N N . LYS A 1 1722 ? 137.930 88.787 110.171 1.00 133.41 2037 LYS A N 1
ATOM 13083 C CA . LYS A 1 1722 ? 139.143 89.565 110.397 1.00 133.69 2037 LYS A CA 1
ATOM 13084 C C . LYS A 1 1722 ? 140.366 88.870 109.811 1.00 139.73 2037 LYS A C 1
ATOM 13085 O O . LYS A 1 1722 ? 141.128 89.483 109.057 1.00 143.69 2037 LYS A O 1
ATOM 13091 N N . ALA A 1 1723 ? 140.533 87.572 110.089 1.00 139.00 2038 ALA A N 1
ATOM 13092 C CA . ALA A 1 1723 ? 141.707 86.853 109.603 1.00 140.11 2038 ALA A CA 1
ATOM 13093 C C . ALA A 1 1723 ? 141.674 86.672 108.088 1.00 143.16 2038 ALA A C 1
ATOM 13094 O O . ALA A 1 1723 ? 142.672 86.941 107.405 1.00 145.11 2038 ALA A O 1
ATOM 13096 N N . CYS A 1 1724 ? 140.532 86.229 107.544 1.00 141.63 2039 CYS A N 1
ATOM 13097 C CA . CYS A 1 1724 ? 140.428 85.912 106.125 1.00 141.30 2039 CYS A CA 1
ATOM 13098 C C . CYS A 1 1724 ? 140.564 87.155 105.260 1.00 140.80 2039 CYS A C 1
ATOM 13099 O O . CYS A 1 1724 ? 141.192 87.110 104.196 1.00 143.66 2039 CYS A O 1
ATOM 13102 N N . ASN A 1 1725 ? 139.988 88.279 105.686 1.00 138.60 2040 ASN A N 1
ATOM 13103 C CA . ASN A 1 1725 ? 140.177 89.488 104.907 1.00 142.60 2040 ASN A CA 1
ATOM 13104 C C . ASN A 1 1725 ? 141.379 90.300 105.370 1.00 144.24 2040 ASN A C 1
ATOM 13105 O O . ASN A 1 1725 ? 141.630 91.379 104.822 1.00 143.20 2040 ASN A O 1
ATOM 13110 N N . TYR A 1 1726 ? 142.121 89.809 106.364 1.00 145.24 2041 TYR A N 1
ATOM 13111 C CA . TYR A 1 1726 ? 143.450 90.330 106.644 1.00 150.85 2041 TYR A CA 1
ATOM 13112 C C . TYR A 1 1726 ? 144.509 89.670 105.772 1.00 153.03 2041 TYR A C 1
ATOM 13113 O O . TYR A 1 1726 ? 145.484 90.326 105.387 1.00 155.94 2041 TYR A O 1
ATOM 13122 N N . MET A 1 1727 ? 144.337 88.391 105.436 1.00 149.89 2042 MET A N 1
ATOM 13123 C CA . MET A 1 1727 ? 145.349 87.670 104.674 1.00 151.13 2042 MET A CA 1
ATOM 13124 C C . MET A 1 1727 ? 145.163 87.759 103.159 1.00 152.09 2042 MET A C 1
ATOM 13125 O O . MET A 1 1727 ? 146.092 87.415 102.422 1.00 153.74 2042 MET A O 1
ATOM 13130 N N . ILE A 1 1728 ? 144.008 88.225 102.673 1.00 151.93 2043 ILE A N 1
ATOM 13131 C CA . ILE A 1 1728 ? 143.815 88.581 101.268 1.00 152.04 2043 ILE A CA 1
ATOM 13132 C C . ILE A 1 1728 ? 143.120 89.935 101.171 1.00 149.89 2043 ILE A C 1
ATOM 13133 O O . ILE A 1 1728 ? 142.693 90.521 102.166 1.00 148.64 2043 ILE A O 1
ATOM 13138 N N . ALA A 1 1729 ? 143.017 90.425 99.933 1.00 151.74 2044 ALA A N 1
ATOM 13139 C CA . ALA A 1 1729 ? 142.265 91.641 99.626 1.00 152.97 2044 ALA A CA 1
ATOM 13140 C C . ALA A 1 1729 ? 141.757 91.507 98.192 1.00 154.81 2044 ALA A C 1
ATOM 13141 O O . ALA A 1 1729 ? 142.495 91.787 97.243 1.00 153.85 2044 ALA A O 1
ATOM 13143 N N . ALA A 1 1730 ? 140.501 91.081 98.043 1.00 155.47 2045 ALA A N 1
ATOM 13144 C CA . ALA A 1 1730 ? 139.944 90.850 96.713 1.00 152.98 2045 ALA A CA 1
ATOM 13145 C C . ALA A 1 1730 ? 139.470 92.151 96.074 1.00 151.87 2045 ALA A C 1
ATOM 13146 O O . ALA A 1 1730 ? 139.979 92.554 95.022 1.00 148.56 2045 ALA A O 1
ATOM 13148 N N . GLN A 1 1731 ? 138.490 92.809 96.707 1.00 152.57 2046 GLN A N 1
ATOM 13149 C CA . GLN A 1 1731 ? 137.940 94.109 96.304 1.00 151.22 2046 GLN A CA 1
ATOM 13150 C C . GLN A 1 1731 ? 137.378 94.079 94.879 1.00 150.23 2046 GLN A C 1
ATOM 13151 O O . GLN A 1 1731 ? 137.858 94.763 93.974 1.00 152.09 2046 GLN A O 1
ATOM 13157 N N . ASN A 1 1732 ? 136.344 93.265 94.697 1.00 148.62 2047 ASN A N 1
ATOM 13158 C CA . ASN A 1 1732 ? 135.650 93.178 93.422 1.00 147.06 2047 ASN A CA 1
ATOM 13159 C C . ASN A 1 1732 ? 134.563 94.249 93.388 1.00 146.75 2047 ASN A C 1
ATOM 13160 O O . ASN A 1 1732 ? 133.965 94.587 94.413 1.00 142.84 2047 ASN A O 1
ATOM 13165 N N . ARG A 1 1733 ? 134.316 94.782 92.193 1.00 145.32 2048 ARG A N 1
ATOM 13166 C CA . ARG A 1 1733 ? 133.322 95.831 92.031 1.00 143.78 2048 ARG A CA 1
ATOM 13167 C C . ARG A 1 1733 ? 131.910 95.252 92.097 1.00 139.61 2048 ARG A C 1
ATOM 13168 O O . ARG A 1 1733 ? 131.700 94.036 92.082 1.00 140.04 2048 ARG A O 1
ATOM 13176 N N . LEU A 1 1734 ? 130.929 96.147 92.166 1.00 133.36 2049 LEU A N 1
ATOM 13177 C CA . LEU A 1 1734 ? 129.542 95.777 92.407 1.00 127.28 2049 LEU A CA 1
ATOM 13178 C C . LEU A 1 1734 ? 128.722 95.972 91.140 1.00 127.58 2049 LEU A C 1
ATOM 13179 O O . LEU A 1 1734 ? 128.727 97.056 90.548 1.00 128.24 2049 LEU A O 1
ATOM 13184 N N . LEU A 1 1735 ? 128.026 94.916 90.732 1.00 128.39 2050 LEU A N 1
ATOM 13185 C CA . LEU A 1 1735 ? 126.913 95.029 89.804 1.00 125.60 2050 LEU A CA 1
ATOM 13186 C C . LEU A 1 1735 ? 125.770 94.106 90.218 1.00 127.65 2050 LEU A C 1
ATOM 13187 O O . LEU A 1 1735 ? 124.714 94.122 89.574 1.00 126.76 2050 LEU A O 1
ATOM 13192 N N . ALA A 1 1736 ? 125.963 93.313 91.287 1.00 128.40 2051 ALA A N 1
ATOM 13193 C CA . ALA A 1 1736 ? 125.029 92.418 91.982 1.00 122.83 2051 ALA A CA 1
ATOM 13194 C C . ALA A 1 1736 ? 124.685 91.166 91.179 1.00 126.87 2051 ALA A C 1
ATOM 13195 O O . ALA A 1 1736 ? 123.995 90.274 91.684 1.00 130.86 2051 ALA A O 1
ATOM 13197 N N . ILE A 1 1737 ? 125.155 91.088 89.937 1.00 127.81 2052 ILE A N 1
ATOM 13198 C CA . ILE A 1 1737 ? 125.291 89.821 89.242 1.00 132.34 2052 ILE A CA 1
ATOM 13199 C C . ILE A 1 1737 ? 126.758 89.439 89.071 1.00 133.30 2052 ILE A C 1
ATOM 13200 O O . ILE A 1 1737 ? 127.087 88.247 89.113 1.00 132.49 2052 ILE A O 1
ATOM 13205 N N . ASN A 1 1738 ? 127.647 90.423 88.899 1.00 131.14 2053 ASN A N 1
ATOM 13206 C CA . ASN A 1 1738 ? 129.084 90.170 88.879 1.00 132.59 2053 ASN A CA 1
ATOM 13207 C C . ASN A 1 1738 ? 129.538 89.718 90.265 1.00 133.82 2053 ASN A C 1
ATOM 13208 O O . ASN A 1 1738 ? 130.310 88.760 90.390 1.00 136.72 2053 ASN A O 1
ATOM 13213 N N . THR A 1 1739 ? 129.070 90.392 91.317 1.00 129.22 2054 THR A N 1
ATOM 13214 C CA . THR A 1 1739 ? 129.526 90.052 92.660 1.00 126.80 2054 THR A CA 1
ATOM 13215 C C . THR A 1 1739 ? 128.833 88.794 93.174 1.00 126.90 2054 THR A C 1
ATOM 13216 O O . THR A 1 1739 ? 129.435 88.004 93.911 1.00 128.69 2054 THR A O 1
ATOM 13220 N N . CYS A 1 1740 ? 127.574 88.575 92.784 1.00 126.25 2055 CYS A N 1
ATOM 13221 C CA . CYS A 1 1740 ? 126.907 87.320 93.114 1.00 125.08 2055 CYS A CA 1
ATOM 13222 C C . CYS A 1 1740 ? 127.402 86.151 92.272 1.00 126.75 2055 CYS A C 1
ATOM 13223 O O . CYS A 1 1740 ? 127.066 85.003 92.585 1.00 127.18 2055 CYS A O 1
ATOM 13226 N N . PHE A 1 1741 ? 128.167 86.415 91.209 1.00 128.60 2056 PHE A N 1
ATOM 13227 C CA . PHE A 1 1741 ? 128.786 85.337 90.442 1.00 131.92 2056 PHE A CA 1
ATOM 13228 C C . PHE A 1 1741 ? 129.855 84.619 91.256 1.00 133.00 2056 PHE A C 1
ATOM 13229 O O . PHE A 1 1741 ? 130.012 83.397 91.141 1.00 133.44 2056 PHE A O 1
ATOM 13237 N N . THR A 1 1742 ? 130.617 85.365 92.062 1.00 132.21 2057 THR A N 1
ATOM 13238 C CA . THR A 1 1742 ? 131.691 84.794 92.867 1.00 133.58 2057 THR A CA 1
ATOM 13239 C C . THR A 1 1742 ? 131.156 83.810 93.900 1.00 135.33 2057 THR A C 1
ATOM 13240 O O . THR A 1 1742 ? 131.382 82.601 93.778 1.00 134.71 2057 THR A O 1
ATOM 13244 N N . ARG A 1 1743 ? 130.406 84.321 94.878 1.00 133.74 2058 ARG A N 1
ATOM 13245 C CA . ARG A 1 1743 ? 129.758 83.555 95.937 1.00 131.70 2058 ARG A CA 1
ATOM 13246 C C . ARG A 1 1743 ? 128.875 84.505 96.730 1.00 126.26 2058 ARG A C 1
ATOM 13247 O O . ARG A 1 1743 ? 129.175 85.696 96.844 1.00 126.66 2058 ARG A O 1
ATOM 13255 N N . LYS A 1 1744 ? 127.787 83.964 97.276 1.00 124.40 2059 LYS A N 1
ATOM 13256 C CA . LYS A 1 1744 ? 126.862 84.755 98.075 1.00 123.73 2059 LYS A CA 1
ATOM 13257 C C . LYS A 1 1744 ? 127.423 85.082 99.458 1.00 127.81 2059 LYS A C 1
ATOM 13258 O O . LYS A 1 1744 ? 126.967 86.044 100.087 1.00 129.07 2059 LYS A O 1
ATOM 13264 N N . SER A 1 1745 ? 128.406 84.325 99.950 1.00 128.51 2060 SER A N 1
ATOM 13265 C CA . SER A 1 1745 ? 128.809 84.430 101.348 1.00 128.60 2060 SER A CA 1
ATOM 13266 C C . SER A 1 1745 ? 130.234 84.931 101.551 1.00 130.98 2060 SER A C 1
ATOM 13267 O O . SER A 1 1745 ? 130.432 85.929 102.249 1.00 128.28 2060 SER A O 1
ATOM 13270 N N . PHE A 1 1746 ? 131.245 84.269 100.978 1.00 135.45 2061 PHE A N 1
ATOM 13271 C CA . PHE A 1 1746 ? 132.606 84.530 101.452 1.00 138.05 2061 PHE A CA 1
ATOM 13272 C C . PHE A 1 1746 ? 133.236 85.815 100.890 1.00 136.11 2061 PHE A C 1
ATOM 13273 O O . PHE A 1 1746 ? 133.737 86.608 101.697 1.00 132.93 2061 PHE A O 1
ATOM 13281 N N . PRO A 1 1747 ? 133.254 86.099 99.583 1.00 138.41 2062 PRO A N 1
ATOM 13282 C CA . PRO A 1 1747 ? 133.734 87.423 99.154 1.00 137.50 2062 PRO A CA 1
ATOM 13283 C C . PRO A 1 1747 ? 132.636 88.458 98.955 1.00 132.75 2062 PRO A C 1
ATOM 13284 O O . PRO A 1 1747 ? 132.954 89.587 98.568 1.00 131.17 2062 PRO A O 1
ATOM 13288 N N . PHE A 1 1748 ? 131.371 88.096 99.184 1.00 129.16 2063 PHE A N 1
ATOM 13289 C CA . PHE A 1 1748 ? 130.289 89.059 99.036 1.00 128.87 2063 PHE A CA 1
ATOM 13290 C C . PHE A 1 1748 ? 130.243 90.029 100.207 1.00 130.75 2063 PHE A C 1
ATOM 13291 O O . PHE A 1 1748 ? 129.984 91.219 100.000 1.00 132.83 2063 PHE A O 1
ATOM 13299 N N . TYR A 1 1749 ? 130.540 89.552 101.424 1.00 131.41 2064 TYR A N 1
ATOM 13300 C CA . TYR A 1 1749 ? 130.459 90.396 102.616 1.00 130.60 2064 TYR A CA 1
ATOM 13301 C C . TYR A 1 1749 ? 131.469 91.540 102.588 1.00 130.91 2064 TYR A C 1
ATOM 13302 O O . TYR A 1 1749 ? 131.258 92.561 103.254 1.00 128.25 2064 TYR A O 1
ATOM 13311 N N . SER A 1 1750 ? 132.593 91.369 101.880 1.00 131.61 2065 SER A N 1
ATOM 13312 C CA . SER A 1 1750 ? 133.535 92.470 101.715 1.00 130.54 2065 SER A CA 1
ATOM 13313 C C . SER A 1 1750 ? 132.906 93.619 100.949 1.00 131.40 2065 SER A C 1
ATOM 13314 O O . SER A 1 1750 ? 133.216 94.785 101.212 1.00 132.70 2065 SER A O 1
ATOM 13317 N N . LYS A 1 1751 ? 132.017 93.312 100.007 1.00 132.04 2066 LYS A N 1
ATOM 13318 C CA . LYS A 1 1751 ? 131.163 94.325 99.412 1.00 126.14 2066 LYS A CA 1
ATOM 13319 C C . LYS A 1 1751 ? 129.821 94.375 100.169 1.00 122.59 2066 LYS A C 1
ATOM 13320 O O . LYS A 1 1751 ? 128.742 94.206 99.599 1.00 121.56 2066 LYS A O 1
ATOM 13326 N N . PHE A 1 1752 ? 129.881 94.509 101.497 1.00 121.00 2067 PHE A N 1
ATOM 13327 C CA . PHE A 1 1752 ? 128.816 95.169 102.241 1.00 119.56 2067 PHE A CA 1
ATOM 13328 C C . PHE A 1 1752 ? 129.337 96.222 103.208 1.00 121.26 2067 PHE A C 1
ATOM 13329 O O . PHE A 1 1752 ? 128.571 96.709 104.046 1.00 119.14 2067 PHE A O 1
ATOM 13337 N N . ASN A 1 1753 ? 130.614 96.577 103.127 1.00 123.24 2068 ASN A N 1
ATOM 13338 C CA . ASN A 1 1753 ? 131.142 97.663 103.944 1.00 120.12 2068 ASN A CA 1
ATOM 13339 C C . ASN A 1 1753 ? 131.925 98.687 103.127 1.00 119.88 2068 ASN A C 1
ATOM 13340 O O . ASN A 1 1753 ? 132.007 99.848 103.549 1.00 121.70 2068 ASN A O 1
ATOM 13345 N N . LEU A 1 1754 ? 132.382 98.329 101.919 1.00 118.23 2069 LEU A N 1
ATOM 13346 C CA . LEU A 1 1754 ? 133.188 99.162 101.018 1.00 122.23 2069 LEU A CA 1
ATOM 13347 C C . LEU A 1 1754 ? 134.483 99.604 101.704 1.00 124.69 2069 LEU A C 1
ATOM 13348 O O . LEU A 1 1754 ? 134.715 100.779 101.989 1.00 126.82 2069 LEU A O 1
ATOM 13353 N N . GLY A 1 1755 ? 135.315 98.612 101.967 1.00 124.40 2070 GLY A N 1
ATOM 13354 C CA . GLY A 1 1755 ? 136.614 98.828 102.578 1.00 128.42 2070 GLY A CA 1
ATOM 13355 C C . GLY A 1 1755 ? 136.915 97.715 103.558 1.00 129.55 2070 GLY A C 1
ATOM 13356 O O . GLY A 1 1755 ? 136.022 97.064 104.100 1.00 128.29 2070 GLY A O 1
ATOM 13357 N N . ARG A 1 1756 ? 138.202 97.483 103.790 1.00 129.39 2071 ARG A N 1
ATOM 13358 C CA . ARG A 1 1756 ? 138.639 96.463 104.732 1.00 127.08 2071 ARG A CA 1
ATOM 13359 C C . ARG A 1 1756 ? 139.962 96.886 105.343 1.00 124.96 2071 ARG A C 1
ATOM 13360 O O . ARG A 1 1756 ? 140.911 97.177 104.609 1.00 126.99 2071 ARG A O 1
ATOM 13368 N N . GLY A 1 1757 ? 140.028 96.878 106.671 1.00 121.44 2072 GLY A N 1
ATOM 13369 C CA . GLY A 1 1757 ? 141.198 97.387 107.366 1.00 120.48 2072 GLY A CA 1
ATOM 13370 C C . GLY A 1 1757 ? 141.450 98.846 107.057 1.00 120.87 2072 GLY A C 1
ATOM 13371 O O . GLY A 1 1757 ? 142.608 99.245 106.875 1.00 119.18 2072 GLY A O 1
ATOM 13372 N N . PHE A 1 1758 ? 140.385 99.642 106.962 1.00 123.67 2073 PHE A N 1
ATOM 13373 C CA . PHE A 1 1758 ? 140.468 101.012 106.470 1.00 121.40 2073 PHE A CA 1
ATOM 13374 C C . PHE A 1 1758 ? 141.186 101.856 107.512 1.00 117.89 2073 PHE A C 1
ATOM 13375 O O . PHE A 1 1758 ? 140.578 102.312 108.485 1.00 115.47 2073 PHE A O 1
ATOM 13383 N N . ILE A 1 1759 ? 142.481 102.061 107.310 1.00 118.64 2074 ILE A N 1
ATOM 13384 C CA . ILE A 1 1759 ? 143.293 102.846 108.224 1.00 117.60 2074 ILE A CA 1
ATOM 13385 C C . ILE A 1 1759 ? 143.324 104.276 107.696 1.00 114.15 2074 ILE A C 1
ATOM 13386 O O . ILE A 1 1759 ? 143.541 104.511 106.501 1.00 112.86 2074 ILE A O 1
ATOM 13391 N N . SER A 1 1760 ? 143.021 105.228 108.568 1.00 114.40 2075 SER A N 1
ATOM 13392 C CA . SER A 1 1760 ? 142.952 106.623 108.165 1.00 110.74 2075 SER A CA 1
ATOM 13393 C C . SER A 1 1760 ? 144.334 107.252 108.305 1.00 107.10 2075 SER A C 1
ATOM 13394 O O . SER A 1 1760 ? 145.298 106.612 108.733 1.00 107.09 2075 SER A O 1
ATOM 13397 N N . ASN A 1 1761 ? 144.444 108.523 107.940 1.00 102.22 2076 ASN A N 1
ATOM 13398 C CA . ASN A 1 1761 ? 145.673 109.279 108.101 1.00 102.13 2076 ASN A CA 1
ATOM 13399 C C . ASN A 1 1761 ? 145.604 110.038 109.416 1.00 100.09 2076 ASN A C 1
ATOM 13400 O O . ASN A 1 1761 ? 144.512 110.322 109.918 1.00 101.33 2076 ASN A O 1
ATOM 13405 N N . THR A 1 1762 ? 146.771 110.339 109.982 1.00 96.82 2077 THR A N 1
ATOM 13406 C CA . THR A 1 1762 ? 146.833 111.058 111.247 1.00 91.55 2077 THR A CA 1
ATOM 13407 C C . THR A 1 1762 ? 146.342 112.486 111.062 1.00 93.26 2077 THR A C 1
ATOM 13408 O O . THR A 1 1762 ? 146.829 113.213 110.191 1.00 99.44 2077 THR A O 1
ATOM 13412 N N . LEU A 1 1763 ? 145.372 112.884 111.881 1.00 89.89 2078 LEU A N 1
ATOM 13413 C CA . LEU A 1 1763 ? 144.642 114.122 111.654 1.00 92.20 2078 LEU A CA 1
ATOM 13414 C C . LEU A 1 1763 ? 145.495 115.331 112.017 1.00 95.60 2078 LEU A C 1
ATOM 13415 O O . LEU A 1 1763 ? 146.169 115.358 113.050 1.00 99.42 2078 LEU A O 1
ATOM 13420 N N . ALA A 1 1764 ? 145.462 116.336 111.150 1.00 91.64 2079 ALA A N 1
ATOM 13421 C CA . ALA A 1 1764 ? 146.133 117.603 111.394 1.00 89.29 2079 ALA A CA 1
ATOM 13422 C C . ALA A 1 1764 ? 145.203 118.516 112.178 1.00 86.07 2079 ALA A C 1
ATOM 13423 O O . ALA A 1 1764 ? 144.058 118.742 111.777 1.00 85.60 2079 ALA A O 1
ATOM 13425 N N . LEU A 1 1765 ? 145.700 119.033 113.303 1.00 82.98 2080 LEU A N 1
ATOM 13426 C CA . LEU A 1 1765 ? 144.853 119.801 114.210 1.00 77.26 2080 LEU A CA 1
ATOM 13427 C C . LEU A 1 1765 ? 144.488 121.166 113.636 1.00 75.13 2080 LEU A C 1
ATOM 13428 O O . LEU A 1 1765 ? 143.400 121.675 113.918 1.00 75.58 2080 LEU A O 1
ATOM 13433 N N . LEU A 1 1766 ? 145.383 121.753 112.833 1.00 75.46 2081 LEU A N 1
ATOM 13434 C CA . LEU A 1 1766 ? 145.228 123.052 112.139 1.00 67.76 2081 LEU A CA 1
ATOM 13435 C C . LEU A 1 1766 ? 144.680 124.197 112.998 1.00 62.25 2081 LEU A C 1
ATOM 13436 O O . LEU A 1 1766 ? 145.409 125.121 113.359 1.00 60.80 2081 LEU A O 1
#

Solvent-accessible surface area: 66627 Å² total; per-residue (Å²): 104,197,29,123,45,9,19,146,6,108,168,70,7,7,11,67,1,75,63,19,71,0,2,79,100,2,2,87,8,2,48,59,160,108,1,71,64,72,11,1,0,0,9,3,18,2,3,15,0,59,17,40,166,43,24,66,123,114,4,33,63,28,26,25,126,4,4,54,34,2,0,110,69,9,184,25,132,14,46,128,84,44,59,61,0,59,92,30,7,106,127,55,89,126,29,5,50,39,18,4,32,126,4,11,124,57,0,36,85,27,6,126,113,110,74,163,133,78,161,144,7,100,54,1,54,44,0,6,54,81,2,3,51,38,19,71,146,129,91,96,122,0,32,26,130,81,10,42,65,9,128,12,3,9,2,9,4,1,14,3,7,3,51,55,134,30,144,62,82,162,55,44,88,53,3,10,0,3,40,40,0,29,114,16,3,135,47,72,86,107,31,88,85,32,31,26,15,85,28,164,134,66,137,49,73,104,6,115,19,0,3,52,0,0,66,14,0,0,61,93,5,6,30,67,1,44,155,31,86,134,30,60,2,43,1,67,99,42,121,55,70,7,1,60,10,41,8,72,85,138,102,2,89,73,84,45,150,48,65,99,11,30,0,22,5,72,30,0,2,6,8,114,161,32,43,156,132,32,44,61,64,1,84,114,0,1,65,26,7,132,57,110,167,72,79,3,4,67,16,63,19,151,72,0,58,54,25,0,86,99,0,2,42,6,1,3,51,4,10,67,31,35,66,45,143,137,22,46,0,2,39,0,0,28,71,6,0,123,94,0,60,87,3,4,77,38,41,72,39,2,147,69,17,2,51,4,0,36,12,0,4,58,2,0,42,72,0,8,0,0,4,12,0,2,1,0,1,37,0,0,31,15,0,1,22,0,2,70,30,12,47,83,48,0,0,10,0,6,15,15,33,0,9,0,0,0,0,0,0,0,89,10,23,35,122,56,79,8,53,76,3,0,0,0,0,0,0,0,4,0,36,67,121,29,14,93,48,0,38,55,1,3,7,7,0,2,36,0,41,3,99,42,61,75,30,32,1,0,0,0,61,26,29,83,6,13,30,47,48,0,45,5,0,9,18,0,0,1,0,0,0,0,0,0,0,0,0,0,19,19,0,27,28,0,29,113,26,1,100,129,71,73,49,110,114,2,59,29,195,52,20,73,135,94,11,49,67,16,0,9,7,0,0,0,0,0,2,3,0,0,3,0,7,37,74,16,1,29,36,12,0,70,10,5,79,25,12,14,24,26,38,42,47,51,4,28,6,61,52,49,16,2,56,88,108,18,92,20,47,4,24,1,1,0,0,2,15,2,6,30,5,2,21,80,8,9,60,91,43,59,104,160,189,48,114,19,1,83,101,35,101,3,39,1,5,0,0,29,0,31,53,2,91,39,10,40,17,4,6,1,0,9,28,0,0,6,30,0,15,22,146,37,1,65,36,148,67,92,40,42,30,52,69,2,29,64,7,0,83,61,3,40,104,2,3,167,85,14,64,14,65,42,146,58,67,3,64,3,71,98,39,0,7,59,21,113,74,40,3,1,0,39,0,5,2,0,1,18,0,0,2,22,4,0,78,50,12,8,136,58,2,18,96,24,15,50,64,9,26,107,132,12,41,7,76,12,7,0,12,123,4,84,64,0,37,64,43,162,91,0,3,53,32,71,52,41,56,45,100,75,3,27,80,3,1,78,54,8,99,54,154,43,61,143,99,32,166,61,101,56,46,13,10,2,48,0,2,0,27,0,46,74,76,40,100,115,18,2,52,42,2,2,91,82,36,12,160,61,34,130,90,0,21,88,15,1,109,58,0,34,96,36,69,72,41,98,33,75,138,25,45,39,29,139,5,28,119,107,41,78,70,34,4,17,17,0,11,6,13,1,16,3,80,153,26,7,52,2,41,24,21,79,52,37,38,0,12,5,23,0,0,35,16,0,5,57,47,43,142,11,94,152,21,71,40,107,42,3,62,125,14,30,47,1,72,98,27,116,104,3,36,0,6,101,0,0,8,52,9,0,44,86,17,82,106,151,58,61,39,58,35,3,13,2,11,8,93,102,55,17,15,13,6,8,3,43,0,3,21,16,6,4,23,38,4,0,39,4,0,0,81,42,12,114,26,3,0,26,17,44,106,59,114,44,85,11,36,30,19,7,58,108,12,2,89,51,0,57,67,33,23,83,124,34,62,161,127,92,75,86,11,106,31,0,7,0,8,2,32,7,31,86,10,10,8,8,1,0,1,0,3,1,0,0,0,0,20,3,3,1,3,4,2,14,0,7,7,0,1,0,0,3,0,3,0,14,7,1,40,45,5,72,1,4,1,30,15,61,4,3,29,52,21,64,99,43,39,61,100,168,77,62,136,47,91,2,2,7,99,10,0,134,36,0,47,34,0,28,0,25,0,7,3,8,0,4,102,43,28,2,40,38,1,1,0,0,2,0,0,0,0,0,47,0,0,45,58,0,1,114,56,18,171,74,11,83,8,69,9,82,29,10,0,45,7,35,20,0,2,0,0,0,0,0,0,8,103,1,112,118,2,19,95,36,1,21,16,90,48,0,3,21,0,0,8,41,0,0,56,10,0,0,40,0,0,6,3,38,7,37,47,36,91,0,8,0,1,55,31,1,4,20,8,90,38,38,12,7,13,100,52,41,47,6,19,18,0,0,91,28,0,1,21,0,0,17,49,33,64,19,47,14,10,14,57,2,0,23,47,0,0,80,37,0,5,35,0,3,24,25,17,9,6,5,4,0,3,0,0,0,0,0,0,0,0,3,5,0,1,6,10,23,7,2,0,31,63,38,60,4,8,3,38,79,2,7,143,107,47,60,15,18,11,118,52,83,23,4,0,0,8,0,6,0,27,0,46,1,22,1,1,2,0,0,24,17,3,19,8,0,1,1,0,24,6,0,17,46,4,0,61,75,14,11,104,54,163,34,4,110,64,1,73,97,16,17,81,54,91,81,57,3,60,100,58,10,113,75,1,57,22,49,101,121,159,66,72,60,73,97,64,3,87,25,0,6,4,0,2,8,0,6,50,84,2,1,9,1,75,87,14,5,32,60,19,28,60,61,161,12,103,18,2,0,16,46,17,10,80,44,4,26,46,28,53,19,56,11,0,64,146,21,20,0,8,114,15,0,21,139,46,21,50,87,58,0,49,75,31,10,110,84,5,64,85,4,108,186,185,42,6,33,118,32,0,69,51,0,13,80,53,7,20,138,17,9,8,1,14,5,21,62,16,43,1,0,10,1,0,0,4,21,7,5,11,13,0,3,9,59,22,9,2,35,10,13,1,40,75,77,68,77,80,96,13,1,14,36,6,1,21,10,80,1,105,1,22,55,56,9,58,36,145,105,59,19,24,49,47,86,5,4,26,88,35,0,96,97,2,57,131,3,77,97,123,1,31,15,16,0,38,13,0,0,19,8,0,1,106,15,42,24,0,18,77,7,25,54,40,15,115,96,18,138,55,28,123,64,170,31,34,116,82,152,70,43,5,1,12,7,9,0,4,0,6,22,6,0,80,26,40,60,47,50,148,89,88,102,30,37,2,15,14,59,79,58,18,60,2,15,50,44,2,45,6,21,0,18,7,36,10,46,23,49,16,12,74,16,9,36,24,39,80,38,147,67,132,95,92,17,135,98,31,116,101,22,15,38,12,17,23,126,16,47,52,92,74,16,30,23,43,8,42,44,46,18,153,137,87,91,68,95,63,162,36,91,6,111,61,2,51,172,61,92,44,18,62,49,1,28,10,26,6,28,110,17,49,60,131,101,34,129,47,43,38,15,100

Nearest PDB structures (foldseek):
  8ki8-assembly1_A  TM=9.599E-01  e=0.000E+00  Orthotospovirus tomatomaculae
  8ki7-assembly1_A  TM=9.353E-01  e=0.000E+00  Tomato spotted wilt virus (strain Bulgarian L3)
  8kia-assembly1_A  TM=9.855E-01  e=0.000E+00  Orthotospovirus tomatomaculae
  7ork-assembly1_A  TM=7.539E-01  e=1.899E-37  La Crosse virus
  8c4u-assembly1_A  TM=7.572E-01  e=3.686E-29  Hantaan virus 76-118

InterPro domains:
  IPR007099 RNA-directed RNA polymerase, negative-strand RNA virus [PS50525] (1351-1533)
  IPR007322 RNA-dependent RNA polymerase, bunyaviral [PF04196] (827-1670)
  IPR015841 RNA-directed RNA polymerase, tospovirus [PIRSF036872] (1-2872)